Protein AF-A0A8M1RR62-F1 (afdb_monomer_lite)

Structure (mmCIF, N/CA/C/O backbone):
data_AF-A0A8M1RR62-F1
#
_entry.id   AF-A0A8M1RR62-F1
#
loop_
_atom_site.group_PDB
_atom_site.id
_atom_site.type_symbol
_atom_site.label_atom_id
_atom_site.label_alt_id
_atom_site.label_comp_id
_atom_site.label_asym_id
_atom_site.label_entity_id
_atom_site.label_seq_id
_atom_site.pdbx_PDB_ins_code
_atom_site.Cartn_x
_atom_site.Cartn_y
_atom_site.Cartn_z
_atom_site.occupancy
_atom_site.B_iso_or_equiv
_atom_site.auth_seq_id
_atom_site.auth_comp_id
_atom_site.auth_asym_id
_atom_site.auth_atom_id
_atom_site.pdbx_PDB_model_num
ATOM 1 N N . MET A 1 1 ? -22.952 50.624 14.263 1.00 38.88 1 MET A N 1
ATOM 2 C CA . MET A 1 1 ? -21.632 50.307 14.851 1.00 38.88 1 MET A CA 1
ATOM 3 C C . MET A 1 1 ? -20.961 49.325 13.899 1.00 38.88 1 MET A C 1
ATOM 5 O O . MET A 1 1 ? -21.199 48.134 14.034 1.00 38.88 1 MET A O 1
ATOM 9 N N . ASP A 1 2 ? -20.357 49.725 12.777 1.00 32.28 2 ASP A N 1
ATOM 10 C CA . ASP A 1 2 ? -19.535 50.912 12.407 1.00 32.28 2 ASP A CA 1
ATOM 11 C C . ASP A 1 2 ? -18.047 50.719 12.750 1.00 32.28 2 ASP A C 1
ATOM 13 O O . ASP A 1 2 ? -17.760 50.210 13.828 1.00 32.28 2 ASP A O 1
ATOM 17 N N . VAL A 1 3 ? -17.068 51.133 11.930 1.00 34.72 3 VAL A N 1
ATOM 18 C CA . VAL A 1 3 ? -17.071 51.488 10.486 1.00 34.72 3 VAL A CA 1
ATOM 19 C C . VAL A 1 3 ? -15.653 51.263 9.913 1.00 34.72 3 VAL A C 1
ATOM 21 O O . VAL A 1 3 ? -14.674 51.194 10.648 1.00 34.72 3 VAL A O 1
ATOM 24 N N . SER A 1 4 ? -15.581 51.138 8.592 1.00 35.25 4 SER A N 1
ATOM 25 C CA . SER A 1 4 ? -14.431 50.880 7.715 1.00 35.25 4 SER A CA 1
ATOM 26 C C . SER A 1 4 ? -13.238 51.870 7.731 1.00 35.25 4 SER A C 1
ATOM 28 O O . SER A 1 4 ? -13.426 53.067 7.922 1.00 35.25 4 SER A O 1
ATOM 30 N N . ASN A 1 5 ? -12.097 51.367 7.222 1.00 36.59 5 ASN A N 1
ATOM 31 C CA . ASN A 1 5 ? -11.090 52.045 6.366 1.00 36.59 5 ASN A CA 1
ATOM 32 C C . ASN A 1 5 ? -10.081 53.064 6.959 1.00 36.59 5 ASN A C 1
ATOM 34 O O . ASN A 1 5 ? -10.217 53.539 8.078 1.00 36.59 5 ASN A O 1
ATOM 38 N N . ILE A 1 6 ? -9.118 53.430 6.082 1.00 39.84 6 ILE A N 1
ATOM 39 C CA . ILE A 1 6 ? -8.013 54.417 6.194 1.00 39.84 6 ILE A CA 1
ATOM 40 C C . ILE A 1 6 ? -6.740 53.843 6.870 1.00 39.84 6 ILE A C 1
ATOM 42 O O . ILE A 1 6 ? -6.864 53.223 7.916 1.00 39.84 6 ILE A O 1
ATOM 46 N N . SER A 1 7 ? -5.479 54.062 6.446 1.00 33.12 7 SER A N 1
ATOM 47 C CA . SER A 1 7 ? -4.775 54.282 5.149 1.00 33.12 7 SER A CA 1
ATOM 48 C C . SER A 1 7 ? -3.497 55.116 5.395 1.00 33.12 7 SER A C 1
ATOM 50 O O . SER A 1 7 ? -3.594 56.148 6.047 1.00 33.12 7 SER A O 1
ATOM 52 N N . ALA A 1 8 ? -2.379 54.740 4.755 1.00 35.81 8 ALA A N 1
ATOM 53 C CA . ALA A 1 8 ? -1.140 55.516 4.530 1.00 35.81 8 ALA A CA 1
ATOM 54 C C . ALA A 1 8 ? -0.196 55.881 5.718 1.00 35.81 8 ALA A C 1
ATOM 56 O O . ALA A 1 8 ? -0.438 56.805 6.485 1.00 35.81 8 ALA A O 1
ATOM 57 N N . ASP A 1 9 ? 0.955 55.192 5.716 1.00 33.84 9 ASP A N 1
ATOM 58 C CA . ASP A 1 9 ? 2.317 55.734 5.502 1.00 33.84 9 ASP A CA 1
ATOM 59 C C . ASP A 1 9 ? 3.186 56.436 6.584 1.00 33.84 9 ASP A C 1
ATOM 61 O O . ASP A 1 9 ? 2.844 57.443 7.194 1.00 33.84 9 ASP A O 1
ATOM 65 N N . LEU A 1 10 ? 4.440 55.943 6.602 1.00 32.56 10 LEU A N 1
ATOM 66 C CA . LEU A 1 10 ? 5.742 56.606 6.830 1.00 32.56 10 LEU A CA 1
ATOM 67 C C . LEU A 1 10 ? 6.251 56.991 8.247 1.00 32.56 10 LEU A C 1
ATOM 69 O O . LEU A 1 10 ? 6.114 58.111 8.728 1.00 32.56 10 LEU A O 1
ATOM 73 N N . SER A 1 11 ? 7.165 56.124 8.714 1.00 32.81 11 SER A N 1
ATOM 74 C CA . SER A 1 11 ? 8.535 56.443 9.190 1.00 32.81 11 SER A CA 1
ATOM 75 C C . SER A 1 11 ? 8.835 56.791 10.672 1.00 32.81 11 SER A C 1
ATOM 77 O O . SER A 1 11 ? 8.478 57.832 11.206 1.00 32.81 11 SER A O 1
ATOM 79 N N . THR A 1 12 ? 9.677 55.927 11.266 1.00 34.44 12 THR A N 1
ATOM 80 C CA . THR A 1 12 ? 10.782 56.212 12.220 1.00 34.44 12 THR A CA 1
ATOM 81 C C . THR A 1 12 ? 10.534 56.961 13.549 1.00 34.44 12 THR A C 1
ATOM 83 O O . THR A 1 12 ? 10.676 58.179 13.624 1.00 34.44 12 THR A O 1
ATOM 86 N N . SER A 1 13 ? 10.504 56.200 14.660 1.00 32.69 13 SER A N 1
ATOM 87 C CA . SER A 1 13 ? 11.666 56.000 15.580 1.00 32.69 13 SER A CA 1
ATOM 88 C C . SER A 1 13 ? 11.428 56.133 17.107 1.00 32.69 13 SER A C 1
ATOM 90 O O . SER A 1 13 ? 10.594 56.897 17.571 1.00 32.69 13 SER A O 1
ATOM 92 N N . TYR A 1 14 ? 12.265 55.391 17.854 1.00 31.38 14 TYR A N 1
ATOM 93 C CA . TYR A 1 14 ? 12.631 55.477 19.284 1.00 31.38 14 TYR A CA 1
ATOM 94 C C . TYR A 1 14 ? 11.612 55.224 20.426 1.00 31.38 14 TYR A C 1
ATOM 96 O O . TYR A 1 14 ? 10.750 56.034 20.737 1.00 31.38 14 TYR A O 1
ATOM 104 N N . ASN A 1 15 ? 11.916 54.151 21.176 1.00 32.81 15 ASN A N 1
ATOM 105 C CA . ASN A 1 15 ? 11.837 53.959 22.639 1.00 32.81 15 ASN A CA 1
ATOM 106 C C . ASN A 1 15 ? 10.560 54.335 23.426 1.00 32.81 15 ASN A C 1
ATOM 108 O O . ASN A 1 15 ? 10.296 55.505 23.690 1.00 32.81 15 ASN A O 1
ATOM 112 N N . SER A 1 16 ? 9.991 53.354 24.142 1.00 33.94 16 SER A N 1
ATOM 113 C CA . SER A 1 16 ? 10.329 53.153 25.576 1.00 33.94 16 SER A CA 1
ATOM 114 C C . SER A 1 16 ? 9.619 51.945 26.221 1.00 33.94 16 SER A C 1
ATOM 116 O O . SER A 1 16 ? 8.632 51.428 25.709 1.00 33.94 16 SER A O 1
ATOM 118 N N . ASN A 1 17 ? 10.172 51.471 27.344 1.00 33.41 17 ASN A N 1
ATOM 119 C CA . ASN A 1 17 ? 9.777 50.243 28.045 1.00 33.41 17 ASN A CA 1
ATOM 120 C C . ASN A 1 17 ? 8.433 50.357 28.794 1.00 33.41 17 ASN A C 1
ATOM 122 O O . ASN A 1 17 ? 8.246 51.311 29.548 1.00 33.41 17 ASN A O 1
ATOM 126 N N . VAL A 1 18 ? 7.629 49.286 28.785 1.00 36.28 18 VAL A N 1
ATOM 127 C CA . VAL A 1 18 ? 6.848 48.836 29.960 1.00 36.28 18 VAL A CA 1
ATOM 128 C C . VAL A 1 18 ? 6.931 47.307 30.044 1.00 36.28 18 VAL A C 1
ATOM 130 O O . VAL A 1 18 ? 6.912 46.627 29.023 1.00 36.28 18 VAL A O 1
ATOM 133 N N . SER A 1 19 ? 7.068 46.769 31.256 1.00 33.66 19 SER A N 1
ATOM 134 C CA . SER A 1 19 ? 7.316 45.351 31.534 1.00 33.66 19 SER A CA 1
ATOM 135 C C . SER A 1 19 ? 6.056 44.556 31.914 1.00 33.66 19 SER A C 1
ATOM 137 O O . SER A 1 19 ? 5.133 45.073 32.541 1.00 33.66 19 SER A O 1
ATOM 139 N N . GLY A 1 20 ? 6.065 43.259 31.596 1.00 30.17 20 GLY A N 1
ATOM 140 C CA . GLY A 1 20 ? 5.106 42.247 32.051 1.00 30.17 20 GLY A CA 1
ATOM 141 C C . GLY A 1 20 ? 5.698 40.850 31.798 1.00 30.17 20 GLY A C 1
ATOM 142 O O . GLY A 1 20 ? 6.267 40.655 30.726 1.00 30.17 20 GLY A O 1
ATOM 143 N N . PRO A 1 21 ? 5.680 39.909 32.762 1.00 29.48 21 PRO A N 1
ATOM 144 C CA . PRO A 1 21 ? 6.575 38.753 32.709 1.00 29.48 21 PRO A CA 1
ATOM 145 C C . PRO A 1 21 ? 6.009 37.562 31.926 1.00 29.48 21 PRO A C 1
ATOM 147 O O . PRO A 1 21 ? 4.920 37.074 32.223 1.00 29.48 21 PRO A O 1
ATOM 150 N N . GLN A 1 22 ? 6.824 37.014 31.024 1.00 29.03 22 GLN A N 1
ATOM 151 C CA . GLN A 1 22 ? 6.819 35.590 30.691 1.00 29.03 22 GLN A CA 1
ATOM 152 C C . GLN A 1 22 ? 8.252 35.058 30.771 1.00 29.03 22 GLN A C 1
ATOM 154 O O . GLN A 1 22 ? 9.211 35.768 30.473 1.00 29.03 22 GLN A O 1
ATOM 159 N N . GLU A 1 23 ? 8.383 33.827 31.251 1.00 28.09 23 GLU A N 1
ATOM 160 C CA . GLU A 1 23 ? 9.663 33.198 31.560 1.00 28.09 23 GLU A CA 1
ATOM 161 C C . GLU A 1 23 ? 10.363 32.768 30.265 1.00 28.09 23 GLU A C 1
ATOM 163 O O . GLU A 1 23 ? 9.955 31.803 29.620 1.00 28.09 23 GLU A O 1
ATOM 168 N N . HIS A 1 24 ? 11.433 33.474 29.889 1.00 27.83 24 HIS A N 1
ATOM 169 C CA . HIS A 1 24 ? 12.405 32.937 28.942 1.00 27.83 24 HIS A CA 1
ATOM 170 C C . HIS A 1 24 ? 13.145 31.783 29.625 1.00 27.83 24 HIS A C 1
ATOM 172 O O . HIS A 1 24 ? 13.950 31.997 30.529 1.00 27.83 24 HIS A O 1
ATOM 178 N N . THR A 1 25 ? 12.844 30.553 29.215 1.00 28.72 25 THR A N 1
ATOM 179 C CA . THR A 1 25 ? 13.702 29.397 29.484 1.00 28.72 25 THR A CA 1
ATOM 180 C C . THR A 1 25 ? 14.727 29.300 28.365 1.00 28.72 25 THR A C 1
ATOM 182 O O . THR A 1 25 ? 14.387 28.866 27.263 1.00 28.72 25 THR A O 1
ATOM 185 N N . ASP A 1 26 ? 15.956 29.722 28.647 1.00 29.44 26 ASP A N 1
ATOM 186 C CA . ASP A 1 26 ? 17.064 29.693 27.693 1.00 29.44 26 ASP A CA 1
ATOM 187 C C . ASP A 1 26 ? 17.371 28.253 27.255 1.00 29.44 26 ASP A C 1
ATOM 189 O O . ASP A 1 26 ? 17.666 27.390 28.084 1.00 29.44 26 ASP A O 1
ATOM 193 N N . VAL A 1 27 ? 17.299 27.991 25.946 1.00 35.44 27 VAL A N 1
ATOM 194 C CA . VAL A 1 27 ? 17.736 26.730 25.322 1.00 35.44 27 VAL A CA 1
ATOM 195 C C . VAL A 1 27 ? 18.387 27.027 23.964 1.00 35.44 27 VAL A C 1
ATOM 197 O O . VAL A 1 27 ? 17.941 26.548 22.922 1.00 35.44 27 VAL A O 1
ATOM 200 N N . GLU A 1 28 ? 19.478 27.797 23.966 1.00 37.53 28 GLU A N 1
ATOM 201 C CA . GLU A 1 28 ? 20.464 27.778 22.868 1.00 37.53 28 GLU A CA 1
ATOM 202 C C . GLU A 1 28 ? 21.283 26.474 22.926 1.00 37.53 28 GLU A C 1
ATOM 204 O O . GLU A 1 28 ? 22.497 26.470 23.113 1.00 37.53 28 GLU A O 1
ATOM 209 N N . GLY A 1 29 ? 20.592 25.337 22.808 1.00 39.91 29 GLY A N 1
ATOM 210 C CA . GLY A 1 29 ? 21.224 24.024 22.767 1.00 39.91 29 GLY A CA 1
ATOM 211 C C . GLY A 1 29 ? 21.834 23.783 21.393 1.00 39.91 29 GLY A C 1
ATOM 212 O O . GLY A 1 29 ? 21.104 23.623 20.413 1.00 39.91 29 GLY A O 1
ATOM 213 N N . THR A 1 30 ? 23.163 23.733 21.313 1.00 57.66 30 THR A N 1
ATOM 214 C CA . THR A 1 30 ? 23.851 23.244 20.108 1.00 57.66 30 THR A CA 1
ATOM 215 C C . THR A 1 30 ? 23.524 21.770 19.874 1.00 57.66 30 THR A C 1
ATOM 217 O O . THR A 1 30 ? 23.183 21.038 20.806 1.00 57.66 30 THR A O 1
ATOM 220 N N . LEU A 1 31 ? 23.643 21.307 18.625 1.00 54.03 31 LEU A N 1
ATOM 221 C CA . LEU A 1 31 ? 23.318 19.922 18.268 1.00 54.03 31 LEU A CA 1
ATOM 222 C C . LEU A 1 31 ? 24.128 18.914 19.111 1.00 54.03 31 LEU A C 1
ATOM 224 O O . LEU A 1 31 ? 23.582 17.903 19.536 1.00 54.03 31 LEU A O 1
ATOM 228 N N . GLU A 1 32 ? 25.374 19.243 19.471 1.00 54.62 32 GLU A N 1
ATOM 229 C CA . GLU A 1 32 ? 26.212 18.452 20.385 1.00 54.62 32 GLU A CA 1
ATOM 230 C C . GLU A 1 32 ? 25.602 18.251 21.788 1.00 54.62 32 GLU A C 1
ATOM 232 O O . GLU A 1 32 ? 25.773 17.185 22.379 1.00 54.62 32 GLU A O 1
ATOM 237 N N . GLU A 1 33 ? 24.868 19.226 22.340 1.00 56.03 33 GLU A N 1
ATOM 238 C CA . GLU A 1 33 ? 24.247 19.091 23.669 1.00 56.03 33 GLU A CA 1
ATOM 239 C C . GLU A 1 33 ? 23.071 18.108 23.679 1.00 56.03 33 GLU A C 1
ATOM 241 O O . GLU A 1 33 ? 22.804 17.478 24.705 1.00 56.03 33 GLU A O 1
ATOM 246 N N . ILE A 1 34 ? 22.412 17.912 22.532 1.00 54.88 34 ILE A N 1
ATOM 247 C CA . ILE A 1 34 ? 21.342 16.919 22.363 1.00 54.88 34 ILE A CA 1
ATOM 248 C C . ILE A 1 34 ? 21.904 15.485 22.487 1.00 54.88 34 ILE A C 1
ATOM 250 O O . ILE A 1 34 ? 21.191 14.585 22.936 1.00 54.88 34 ILE A O 1
ATOM 254 N N . PHE A 1 35 ? 23.192 15.282 22.177 1.00 50.38 35 PHE A N 1
ATOM 255 C CA . PHE A 1 35 ? 23.861 13.973 22.164 1.00 50.38 35 PHE A CA 1
ATOM 256 C C . PHE A 1 35 ? 24.750 13.666 23.382 1.00 50.38 35 PHE A C 1
ATOM 258 O O . PHE A 1 35 ? 25.291 12.564 23.472 1.00 50.38 35 PHE A O 1
ATOM 265 N N . ARG A 1 36 ? 24.856 14.555 24.383 1.00 50.41 36 ARG A N 1
ATOM 266 C CA . ARG A 1 36 ? 25.642 14.326 25.624 1.00 50.41 36 ARG A CA 1
ATOM 267 C C . ARG A 1 36 ? 25.028 13.309 26.611 1.00 50.41 36 ARG A C 1
ATOM 269 O O . ARG A 1 36 ? 25.072 13.507 27.824 1.00 50.41 36 ARG A O 1
ATOM 276 N N . PHE A 1 37 ? 24.452 12.218 26.108 1.00 43.97 37 PHE A N 1
ATOM 277 C CA . PHE A 1 37 ? 23.933 11.102 26.911 1.00 43.97 37 PHE A CA 1
ATOM 278 C C . PHE A 1 37 ? 24.613 9.749 26.650 1.00 43.97 37 PHE A C 1
ATOM 280 O O . PHE A 1 37 ? 24.343 8.805 27.392 1.00 43.97 37 PHE A O 1
ATOM 287 N N . GLU A 1 38 ? 25.533 9.661 25.684 1.00 38.38 38 GLU A N 1
ATOM 288 C CA . GLU A 1 38 ? 26.447 8.520 25.531 1.00 38.38 38 GLU A CA 1
ATOM 289 C C . GLU A 1 38 ? 27.735 8.711 26.350 1.00 38.38 38 GLU A C 1
ATOM 291 O O . GLU A 1 38 ? 28.814 8.870 25.791 1.00 38.38 38 GLU A O 1
ATOM 296 N N . ASP A 1 39 ? 27.639 8.688 27.685 1.00 33.25 39 ASP A N 1
ATOM 297 C CA . ASP A 1 39 ? 28.778 8.267 28.513 1.00 33.25 39 ASP A CA 1
ATOM 298 C C . ASP A 1 39 ? 28.350 7.862 29.936 1.00 33.25 39 ASP A C 1
ATOM 300 O O . ASP A 1 39 ? 27.643 8.596 30.629 1.00 33.25 39 ASP A O 1
ATOM 304 N N . GLY A 1 40 ? 28.813 6.690 30.384 1.00 31.61 40 GLY A N 1
ATOM 305 C CA . GLY A 1 40 ? 28.662 6.209 31.763 1.00 31.61 40 GLY A CA 1
ATOM 306 C C . GLY A 1 40 ? 27.412 5.377 32.091 1.00 31.61 40 GLY A C 1
ATOM 307 O O . GLY A 1 40 ? 26.448 5.895 32.646 1.00 31.61 40 GLY A O 1
ATOM 308 N N . PHE A 1 41 ? 27.501 4.056 31.889 1.00 32.12 41 PHE A N 1
ATOM 309 C CA . PHE A 1 41 ? 27.137 3.039 32.899 1.00 32.12 41 PHE A CA 1
ATOM 310 C C . PHE A 1 41 ? 27.753 1.678 32.524 1.00 32.12 41 PHE A C 1
ATOM 312 O O . PHE A 1 41 ? 27.167 0.890 31.785 1.00 32.12 41 PHE A O 1
ATOM 319 N N . SER A 1 42 ? 28.953 1.408 33.042 1.00 30.28 42 SER A N 1
ATOM 320 C CA . SER A 1 42 ? 29.715 0.169 32.835 1.00 30.28 42 SER A CA 1
ATOM 321 C C . SER A 1 42 ? 30.102 -0.489 34.164 1.00 30.28 42 SER A C 1
ATOM 323 O O . SER A 1 42 ? 30.404 0.215 35.122 1.00 30.28 42 SER A O 1
ATOM 325 N N . ASP A 1 43 ? 30.175 -1.822 34.152 1.00 31.91 43 ASP A N 1
ATOM 326 C CA . ASP A 1 43 ? 30.804 -2.727 35.130 1.00 31.91 43 ASP A CA 1
ATOM 327 C C . ASP A 1 43 ? 30.345 -2.753 36.609 1.00 31.91 43 ASP A C 1
ATOM 329 O O . ASP A 1 43 ? 30.598 -1.852 37.403 1.00 31.91 43 ASP A O 1
ATOM 333 N N . GLY A 1 44 ? 29.873 -3.945 37.010 1.00 31.23 44 GLY A N 1
ATOM 334 C CA . GLY A 1 44 ? 30.371 -4.636 38.210 1.00 31.23 44 GLY A CA 1
ATOM 335 C C . GLY A 1 44 ? 29.522 -4.611 39.490 1.00 31.23 44 GLY A C 1
ATOM 336 O O . GLY A 1 44 ? 29.514 -3.617 40.207 1.00 31.23 44 GLY A O 1
ATOM 337 N N . PHE A 1 45 ? 28.988 -5.775 39.896 1.00 32.12 45 PHE A N 1
ATOM 338 C CA . PHE A 1 45 ? 29.619 -6.558 40.979 1.00 32.12 45 PHE A CA 1
ATOM 339 C C . PHE A 1 45 ? 29.163 -8.036 41.030 1.00 32.12 45 PHE A C 1
ATOM 341 O O . PHE A 1 45 ? 28.300 -8.462 40.268 1.00 32.12 45 PHE A O 1
ATOM 348 N N . ASP A 1 46 ? 29.835 -8.812 41.883 1.00 31.28 46 ASP A N 1
ATOM 349 C CA . ASP A 1 46 ? 30.070 -10.262 41.798 1.00 31.28 46 ASP A CA 1
ATOM 350 C C . ASP A 1 46 ? 29.321 -11.124 42.859 1.00 31.28 46 ASP A C 1
ATOM 352 O O . ASP A 1 46 ? 28.854 -10.613 43.873 1.00 31.28 46 ASP A O 1
ATOM 356 N N . SER A 1 47 ? 29.327 -12.448 42.640 1.00 30.41 47 SER A N 1
ATOM 357 C CA . SER A 1 47 ? 29.340 -13.548 43.632 1.00 30.41 47 SER A CA 1
ATOM 358 C C . SER A 1 47 ? 28.141 -13.885 44.555 1.00 30.41 47 SER A C 1
ATOM 360 O O . SER A 1 47 ? 27.923 -13.273 45.591 1.00 30.41 47 SER A O 1
ATOM 362 N N . SER A 1 48 ? 27.504 -15.018 44.208 1.00 30.66 48 SER A N 1
ATOM 363 C CA . SER A 1 48 ? 27.487 -16.323 44.930 1.00 30.66 48 SER A CA 1
ATOM 364 C C . SER A 1 48 ? 26.870 -16.538 46.342 1.00 30.66 48 SER A C 1
ATOM 366 O O . SER A 1 48 ? 26.958 -15.711 47.238 1.00 30.66 48 SER A O 1
ATOM 368 N N . GLU A 1 49 ? 26.324 -17.764 46.513 1.00 31.81 49 GLU A N 1
ATOM 369 C CA . GLU A 1 49 ? 25.792 -18.415 47.741 1.00 31.81 49 GLU A CA 1
ATOM 370 C C . GLU A 1 49 ? 24.536 -17.741 48.381 1.00 31.81 49 GLU A C 1
ATOM 372 O O . GLU A 1 49 ? 24.288 -16.558 48.191 1.00 31.81 49 GLU A O 1
ATOM 377 N N . TRP A 1 50 ? 23.606 -18.399 49.095 1.00 37.16 50 TRP A N 1
ATOM 378 C CA . TRP A 1 50 ? 23.558 -19.709 49.779 1.00 37.16 50 TRP A CA 1
ATOM 379 C C . TRP A 1 50 ? 22.270 -20.520 49.465 1.00 37.16 50 TRP A C 1
ATOM 381 O O . TRP A 1 50 ? 21.315 -20.008 48.882 1.00 37.16 50 TRP A O 1
ATOM 391 N N . GLU A 1 51 ? 22.245 -21.800 49.858 1.00 32.38 51 GLU A N 1
ATOM 392 C CA . GLU A 1 51 ? 21.182 -22.788 49.574 1.00 32.38 51 GLU A CA 1
ATOM 393 C C . GLU A 1 51 ? 20.068 -22.915 50.657 1.00 32.38 51 GLU A C 1
ATOM 395 O O . GLU A 1 51 ? 20.196 -22.395 51.763 1.00 32.38 51 GLU A O 1
ATOM 400 N N . VAL A 1 52 ? 19.060 -23.760 50.346 1.00 33.53 52 VAL A N 1
ATOM 401 C CA . VAL A 1 52 ? 18.307 -24.706 51.226 1.00 33.53 52 VAL A CA 1
ATOM 402 C C . VAL A 1 52 ? 16.773 -24.515 51.369 1.00 33.53 52 VAL A C 1
ATOM 404 O O . VAL A 1 52 ? 16.288 -23.567 51.973 1.00 33.53 52 VAL A O 1
ATOM 407 N N . SER A 1 53 ? 16.048 -25.570 50.949 1.00 32.72 53 SER A N 1
ATOM 408 C CA . SER A 1 53 ? 14.711 -26.048 51.386 1.00 32.72 53 SER A CA 1
ATOM 409 C C . SER A 1 53 ? 13.422 -25.294 50.992 1.00 32.72 53 SER A C 1
ATOM 411 O O . SER A 1 53 ? 12.941 -24.424 51.709 1.00 32.72 53 SER A O 1
ATOM 413 N N . ASP A 1 54 ? 12.781 -25.810 49.936 1.00 30.09 54 ASP A N 1
ATOM 414 C CA . ASP A 1 54 ? 11.359 -26.208 49.848 1.00 30.09 54 ASP A CA 1
ATOM 415 C C . ASP A 1 54 ? 10.260 -25.295 50.439 1.00 30.09 54 ASP A C 1
ATOM 417 O O . ASP A 1 54 ? 10.021 -25.294 51.647 1.00 30.09 54 ASP A O 1
ATOM 421 N N . GLY A 1 55 ? 9.463 -24.635 49.577 1.00 29.03 55 GLY A N 1
ATOM 422 C CA . GLY A 1 55 ? 8.242 -23.949 50.041 1.00 29.03 55 GLY A CA 1
ATOM 423 C C . GLY A 1 55 ? 7.532 -22.952 49.111 1.00 29.03 55 GLY A C 1
ATOM 424 O O . GLY A 1 55 ? 7.081 -21.923 49.601 1.00 29.03 55 GLY A O 1
ATOM 425 N N . GLU A 1 56 ? 7.371 -23.258 47.815 1.00 29.36 56 GLU A N 1
ATOM 426 C CA . GLU A 1 56 ? 6.543 -22.485 46.854 1.00 29.36 56 GLU A CA 1
ATOM 427 C C . GLU A 1 56 ? 6.969 -21.017 46.571 1.00 29.36 56 GLU A C 1
ATOM 429 O O . GLU A 1 56 ? 7.818 -20.439 47.236 1.00 29.36 56 GLU A O 1
ATOM 434 N N . ASN A 1 57 ? 6.336 -20.399 45.560 1.00 32.41 57 ASN A N 1
ATOM 435 C CA . ASN A 1 57 ? 6.520 -19.010 45.092 1.00 32.41 57 ASN A CA 1
ATOM 436 C C . ASN A 1 57 ? 7.891 -18.680 44.453 1.00 32.41 57 ASN A C 1
ATOM 438 O O . ASN A 1 57 ? 8.934 -18.651 45.098 1.00 32.41 57 ASN A O 1
ATOM 442 N N . LYS A 1 58 ? 7.880 -18.336 43.156 1.00 33.12 58 LYS A N 1
ATOM 443 C CA . LYS A 1 58 ? 9.041 -17.811 42.416 1.00 33.12 58 LYS A CA 1
ATOM 444 C C . LYS A 1 58 ? 8.674 -16.553 41.619 1.00 33.12 58 LYS A C 1
ATOM 446 O O . LYS A 1 58 ? 7.519 -16.360 41.250 1.00 33.12 58 LYS A O 1
ATOM 451 N N . THR A 1 59 ? 9.704 -15.755 41.323 1.00 34.34 59 THR A N 1
ATOM 452 C CA . THR A 1 59 ? 9.727 -14.620 40.375 1.00 34.34 59 THR A CA 1
ATOM 453 C C . THR A 1 59 ? 8.854 -13.396 40.697 1.00 34.34 59 THR A C 1
ATOM 455 O O . THR A 1 59 ? 8.089 -12.939 39.853 1.00 34.34 59 THR A O 1
ATOM 458 N N . ASP A 1 60 ? 9.099 -12.762 41.848 1.00 38.16 60 ASP A N 1
ATOM 459 C CA . ASP A 1 60 ? 9.202 -11.292 41.879 1.00 38.16 60 ASP A CA 1
ATOM 460 C C . ASP A 1 60 ? 10.656 -10.918 41.522 1.00 38.16 60 ASP A C 1
ATOM 462 O O . ASP A 1 60 ? 11.532 -10.872 42.379 1.00 38.16 60 ASP A O 1
ATOM 466 N N . ALA A 1 61 ? 10.924 -10.734 40.227 1.00 40.66 61 ALA A N 1
ATOM 467 C CA . ALA A 1 61 ? 12.206 -10.240 39.686 1.00 40.66 61 ALA A CA 1
ATOM 468 C C . ALA A 1 61 ? 12.011 -9.249 38.515 1.00 40.66 61 ALA A C 1
ATOM 470 O O . ALA A 1 61 ? 12.933 -8.568 38.087 1.00 40.66 61 ALA A O 1
ATOM 471 N N . ASP A 1 62 ? 10.777 -9.126 38.024 1.00 38.44 62 ASP A N 1
ATOM 472 C CA . ASP A 1 62 ? 10.389 -8.390 36.816 1.00 38.44 62 ASP A CA 1
ATOM 473 C C . ASP A 1 62 ? 10.109 -6.893 37.098 1.00 38.44 62 ASP A C 1
ATOM 475 O O . ASP A 1 62 ? 9.333 -6.243 36.399 1.00 38.44 62 ASP A O 1
ATOM 479 N N . GLY A 1 63 ? 10.638 -6.372 38.212 1.00 37.81 63 GLY A N 1
ATOM 480 C CA . GLY A 1 63 ? 10.242 -5.092 38.809 1.00 37.81 63 GLY A CA 1
ATOM 481 C C . GLY A 1 63 ? 11.184 -3.924 38.521 1.00 37.81 63 GLY A C 1
ATOM 482 O O . GLY A 1 63 ? 10.706 -2.818 38.273 1.00 37.81 63 GLY A O 1
ATOM 483 N N . GLU A 1 64 ? 12.499 -4.158 38.536 1.00 44.09 64 GLU A N 1
ATOM 484 C CA . GLU A 1 64 ? 13.502 -3.089 38.404 1.00 44.09 64 GLU A CA 1
ATOM 485 C C . GLU A 1 64 ? 13.708 -2.663 36.942 1.00 44.09 64 GLU A C 1
ATOM 487 O O . GLU A 1 64 ? 13.698 -1.462 36.668 1.00 44.09 64 GLU A O 1
ATOM 492 N N . MET A 1 65 ? 13.729 -3.617 35.995 1.00 46.16 65 MET A N 1
ATOM 493 C CA . MET A 1 65 ? 13.704 -3.333 34.544 1.00 46.16 65 MET A CA 1
ATOM 494 C C . MET A 1 65 ? 12.567 -2.362 34.179 1.00 46.16 65 MET A C 1
ATOM 496 O O . MET A 1 65 ? 12.767 -1.319 33.565 1.00 46.16 65 MET A O 1
ATOM 500 N N . ARG A 1 66 ? 11.359 -2.592 34.707 1.00 53.62 66 ARG A N 1
ATOM 501 C CA . ARG A 1 66 ? 10.189 -1.742 34.422 1.00 53.62 66 ARG A CA 1
ATOM 502 C C . ARG A 1 66 ? 10.303 -0.297 34.932 1.00 53.62 66 ARG A C 1
ATOM 504 O O . ARG A 1 66 ? 9.412 0.507 34.638 1.00 53.62 66 ARG A O 1
ATOM 511 N N . HIS A 1 67 ? 11.341 0.048 35.700 1.00 55.59 67 HIS A N 1
ATOM 512 C CA . HIS A 1 67 ? 11.673 1.436 36.019 1.00 55.59 67 HIS A CA 1
ATOM 513 C C . HIS A 1 67 ? 12.737 2.011 35.075 1.00 55.59 67 HIS A C 1
ATOM 515 O O . HIS A 1 67 ? 12.554 3.138 34.608 1.00 55.59 67 HIS A O 1
ATOM 521 N N . THR A 1 68 ? 13.784 1.245 34.739 1.00 63.19 68 THR A N 1
ATOM 522 C CA . THR A 1 68 ? 14.812 1.660 33.768 1.00 63.19 68 THR A CA 1
ATOM 523 C C . THR A 1 68 ? 14.210 1.919 32.394 1.00 63.19 68 THR A C 1
ATOM 525 O O . THR A 1 68 ? 14.438 2.986 31.832 1.00 63.19 68 THR A O 1
ATOM 528 N N . ASP A 1 69 ? 13.348 1.027 31.910 1.00 61.75 69 ASP A N 1
ATOM 529 C CA . ASP A 1 69 ? 12.782 1.075 30.552 1.00 61.75 69 ASP A CA 1
ATOM 530 C C . ASP A 1 69 ? 11.842 2.286 30.381 1.00 61.75 69 ASP A C 1
ATOM 532 O O . ASP A 1 69 ? 11.746 2.914 29.325 1.00 61.75 69 ASP A O 1
ATOM 536 N N . LYS A 1 70 ? 11.193 2.706 31.474 1.00 62.22 70 LYS A N 1
ATOM 537 C CA . LYS A 1 70 ? 10.375 3.928 31.508 1.00 62.22 70 LYS A CA 1
ATOM 538 C C . LYS A 1 70 ? 11.207 5.203 31.561 1.00 62.22 70 LYS A C 1
ATOM 540 O O . LYS A 1 70 ? 10.819 6.205 30.971 1.00 62.22 70 LYS A O 1
ATOM 545 N N . ILE A 1 71 ? 12.348 5.182 32.250 1.00 69.19 71 ILE A N 1
ATOM 546 C CA . ILE A 1 71 ? 13.292 6.306 32.236 1.00 69.19 71 ILE A CA 1
ATOM 547 C C . ILE A 1 71 ? 13.960 6.403 30.856 1.00 69.19 71 ILE A C 1
ATOM 549 O O . ILE A 1 71 ? 14.138 7.510 30.354 1.00 69.19 71 ILE A O 1
ATOM 553 N N . HIS A 1 72 ? 14.265 5.268 30.222 1.00 68.56 72 HIS A N 1
ATOM 554 C CA . HIS A 1 72 ? 14.770 5.181 28.853 1.00 68.56 72 HIS A CA 1
ATOM 555 C C . HIS A 1 72 ? 13.777 5.786 27.855 1.00 68.56 72 HIS A C 1
ATOM 557 O O . HIS A 1 72 ? 14.097 6.778 27.204 1.00 68.56 72 HIS A O 1
ATOM 563 N N . THR A 1 73 ? 12.539 5.285 27.813 1.00 69.44 73 THR A N 1
ATOM 564 C CA . THR A 1 73 ? 11.522 5.808 26.884 1.00 69.44 73 THR A CA 1
ATOM 565 C C . THR A 1 73 ? 11.171 7.271 27.132 1.00 69.44 73 THR A C 1
ATOM 567 O O . THR A 1 73 ? 11.069 8.021 26.167 1.00 69.44 73 THR A O 1
ATOM 570 N N . MET A 1 74 ? 11.075 7.734 28.386 1.00 69.56 74 MET A N 1
ATOM 571 C CA . MET A 1 74 ? 10.840 9.160 28.662 1.00 69.56 74 MET A CA 1
ATOM 572 C C . MET A 1 74 ? 12.024 10.061 28.275 1.00 69.56 74 MET A C 1
ATOM 574 O O . MET A 1 74 ? 11.801 11.195 27.848 1.00 69.56 74 MET A O 1
ATOM 578 N N . LYS A 1 75 ? 13.275 9.588 28.396 1.00 74.69 75 LYS A N 1
ATOM 579 C CA . LYS A 1 75 ? 14.447 10.305 27.866 1.00 74.69 75 LYS A CA 1
ATOM 580 C C . LYS A 1 75 ? 14.383 10.374 26.342 1.00 74.69 75 LYS A C 1
ATOM 582 O O . LYS A 1 75 ? 14.451 11.465 25.791 1.00 74.69 75 LYS A O 1
ATOM 587 N N . LEU A 1 76 ? 14.191 9.234 25.679 1.00 76.19 76 LEU A N 1
ATOM 588 C CA . LEU A 1 76 ? 14.209 9.131 24.221 1.00 76.19 76 LEU A CA 1
ATOM 589 C C . LEU A 1 76 ? 13.048 9.912 23.574 1.00 76.19 76 LEU A C 1
ATOM 591 O O . LEU A 1 76 ? 13.273 10.635 22.609 1.00 76.19 76 LEU A O 1
ATOM 595 N N . GLN A 1 77 ? 11.846 9.895 24.168 1.00 73.62 77 GLN A N 1
ATOM 596 C CA . GLN A 1 77 ? 10.734 10.786 23.798 1.00 73.62 77 GLN A CA 1
ATOM 597 C C . GLN A 1 77 ? 11.126 12.268 23.869 1.00 73.62 77 GLN A C 1
ATOM 599 O O . GLN A 1 77 ? 10.798 13.038 22.966 1.00 73.62 77 GLN A O 1
ATOM 604 N N . LYS A 1 78 ? 11.825 12.679 24.938 1.00 76.69 78 LYS A N 1
ATOM 605 C CA . LYS A 1 78 ? 12.288 14.061 25.100 1.00 76.69 78 LYS A CA 1
ATOM 606 C C . LYS A 1 78 ? 13.325 14.416 24.030 1.00 76.69 78 LYS A C 1
ATOM 608 O O . LYS A 1 78 ? 13.189 15.462 23.405 1.00 76.69 78 LYS A O 1
ATOM 613 N N . THR A 1 79 ? 14.293 13.536 23.768 1.00 77.50 79 THR A N 1
ATOM 614 C CA . THR A 1 79 ? 15.298 13.715 22.709 1.00 77.50 79 THR A CA 1
ATOM 615 C C . THR A 1 79 ? 14.643 13.843 21.331 1.00 77.50 79 THR A C 1
ATOM 617 O O . THR A 1 79 ? 14.928 14.805 20.625 1.00 77.50 79 THR A O 1
ATOM 620 N N . LEU A 1 80 ? 13.692 12.969 20.970 1.00 81.50 80 LEU A N 1
ATOM 621 C CA . LEU A 1 80 ? 12.953 13.081 19.703 1.00 81.50 80 LEU A CA 1
ATOM 622 C C . LEU A 1 80 ? 12.152 14.386 19.594 1.00 81.50 80 LEU A C 1
ATOM 624 O O . LEU A 1 80 ? 12.163 15.019 18.543 1.00 81.50 80 LEU A O 1
ATOM 628 N N . ALA A 1 81 ? 11.487 14.820 20.669 1.00 80.31 81 ALA A N 1
ATOM 629 C CA . ALA A 1 81 ? 10.766 16.094 20.680 1.00 80.31 81 ALA A CA 1
ATOM 630 C C . ALA A 1 81 ? 11.713 17.302 20.534 1.00 80.31 81 ALA A C 1
ATOM 632 O O . ALA A 1 81 ? 11.359 18.286 19.886 1.00 80.31 81 ALA A O 1
ATOM 633 N N . GLN A 1 82 ? 12.927 17.218 21.091 1.00 81.75 82 GLN A N 1
ATOM 634 C CA . GLN A 1 82 ? 13.973 18.225 20.904 1.00 81.75 82 GLN A CA 1
ATOM 635 C C . GLN A 1 82 ? 14.500 18.231 19.457 1.00 81.75 82 GLN A C 1
ATOM 637 O O . GLN A 1 82 ? 14.630 19.316 18.892 1.00 81.75 82 GLN A O 1
ATOM 642 N N . LEU A 1 83 ? 14.709 17.067 18.821 1.00 84.06 83 LEU A N 1
ATOM 643 C CA . LEU A 1 83 ? 15.040 16.992 17.388 1.00 84.06 83 LEU A CA 1
ATOM 644 C C . LEU A 1 83 ? 13.930 17.581 16.505 1.00 84.06 83 LEU A C 1
ATOM 646 O O . LEU A 1 83 ? 14.235 18.362 15.609 1.00 84.06 83 LEU A O 1
ATOM 650 N N . ASP A 1 84 ? 12.658 17.260 16.756 1.00 82.62 84 ASP A N 1
ATOM 651 C CA . ASP A 1 84 ? 11.539 17.781 15.956 1.00 82.62 84 ASP A CA 1
ATOM 652 C C . ASP A 1 84 ? 11.404 19.305 16.083 1.00 82.62 84 ASP A C 1
ATOM 654 O O . ASP A 1 84 ? 11.184 19.992 15.083 1.00 82.62 84 ASP A O 1
ATOM 658 N N . MET A 1 85 ? 11.583 19.860 17.288 1.00 83.94 85 MET A N 1
ATOM 659 C CA . MET A 1 85 ? 11.631 21.314 17.482 1.00 83.94 85 MET A CA 1
ATOM 660 C C . MET A 1 85 ? 12.822 21.947 16.754 1.00 83.94 85 MET A C 1
ATOM 662 O O . MET A 1 85 ? 12.653 22.961 16.077 1.00 83.94 85 MET A O 1
ATOM 666 N N . PHE A 1 86 ? 14.007 21.342 16.845 1.00 86.44 86 PHE A N 1
ATOM 667 C CA . PHE A 1 86 ? 15.216 21.849 16.196 1.00 86.44 86 PHE A CA 1
ATOM 668 C C . PHE A 1 86 ? 15.120 21.756 14.659 1.00 86.44 86 PHE A C 1
ATOM 670 O O . PHE A 1 86 ? 15.524 22.687 13.966 1.00 86.44 86 PHE A O 1
ATOM 677 N N . TYR A 1 87 ? 14.490 20.708 14.113 1.00 88.44 87 TYR A N 1
ATOM 678 C CA . TYR A 1 87 ? 14.175 20.585 12.685 1.00 88.44 87 TYR A CA 1
ATOM 679 C C . TYR A 1 87 ? 13.247 21.705 12.203 1.00 88.44 87 TYR A C 1
ATOM 681 O O . TYR A 1 87 ? 13.547 22.374 11.214 1.00 88.44 87 TYR A O 1
ATOM 689 N N . GLN A 1 88 ? 12.142 21.955 12.917 1.00 87.69 88 GLN A N 1
ATOM 690 C CA . GLN A 1 88 ? 11.226 23.057 12.591 1.00 87.69 88 GLN A CA 1
ATOM 691 C C . GLN A 1 88 ? 11.941 24.416 12.664 1.00 87.69 88 GLN A C 1
ATOM 693 O O . GLN A 1 88 ? 11.746 25.254 11.783 1.00 87.69 88 GLN A O 1
ATOM 698 N N . GLN A 1 89 ? 12.815 24.613 13.658 1.00 89.31 89 GLN A N 1
ATOM 699 C CA . GLN A 1 89 ? 13.599 25.838 13.801 1.00 89.31 89 GLN A CA 1
ATOM 700 C C . GLN A 1 89 ? 14.595 26.024 12.648 1.00 89.31 89 GLN A C 1
ATOM 702 O O . GLN A 1 89 ? 14.559 27.055 11.983 1.00 89.31 89 GLN A O 1
ATOM 707 N N . LYS A 1 90 ? 15.441 25.034 12.332 1.00 89.94 90 LYS A N 1
ATOM 708 C CA . LYS A 1 90 ? 16.410 25.155 11.226 1.00 89.94 90 LYS A CA 1
ATOM 709 C C . LYS A 1 90 ? 15.729 25.286 9.864 1.00 89.94 90 LYS A C 1
ATOM 711 O O . LYS A 1 90 ? 16.185 26.055 9.022 1.00 89.94 90 LYS A O 1
ATOM 716 N N . LYS A 1 91 ? 14.574 24.645 9.672 1.00 90.44 91 LYS A N 1
ATOM 717 C CA . LYS A 1 91 ? 13.726 24.843 8.489 1.00 90.44 91 LYS A CA 1
ATOM 718 C C . LYS A 1 91 ? 13.196 26.277 8.372 1.00 90.44 91 LYS A C 1
ATOM 720 O O . LYS A 1 91 ? 13.144 26.803 7.261 1.00 90.44 91 LYS A O 1
ATOM 725 N N . LEU A 1 92 ? 12.836 26.918 9.487 1.00 91.81 92 LEU A N 1
ATOM 726 C CA . LEU A 1 92 ? 12.455 28.334 9.517 1.00 91.81 92 LEU A CA 1
ATOM 727 C C . LEU A 1 92 ? 13.658 29.244 9.217 1.00 91.81 92 LEU A C 1
ATOM 729 O O . LEU A 1 92 ? 13.547 30.122 8.365 1.00 91.81 92 LEU A O 1
ATOM 733 N N . ASN A 1 93 ? 14.819 28.981 9.826 1.00 91.44 93 ASN A N 1
ATOM 734 C CA . ASN A 1 93 ? 16.063 29.712 9.565 1.00 91.44 93 ASN A CA 1
ATOM 735 C C . ASN A 1 93 ? 16.469 29.673 8.075 1.00 91.44 93 ASN A C 1
ATOM 737 O O . ASN A 1 93 ? 16.778 30.712 7.496 1.00 91.44 93 ASN A O 1
ATOM 741 N N . VAL A 1 94 ? 16.416 28.502 7.423 1.00 92.31 94 VAL A N 1
ATOM 742 C CA . VAL A 1 94 ? 16.714 28.363 5.980 1.00 92.31 94 VAL A CA 1
ATOM 743 C C . VAL A 1 94 ? 15.721 29.142 5.108 1.00 92.31 94 VAL A C 1
ATOM 745 O O . VAL A 1 94 ? 16.102 29.645 4.050 1.00 92.31 94 VAL A O 1
ATOM 748 N N . LEU A 1 95 ? 14.454 29.264 5.522 1.00 91.56 95 LEU A N 1
ATOM 749 C CA . LEU A 1 95 ? 13.468 30.091 4.816 1.00 91.56 95 LEU A CA 1
ATOM 750 C C . LEU A 1 95 ? 13.756 31.588 4.986 1.00 91.56 95 LEU A C 1
ATOM 752 O O . LEU A 1 95 ? 13.733 32.303 3.986 1.00 91.56 95 LEU A O 1
ATOM 756 N N . GLN A 1 96 ? 14.083 32.033 6.204 1.00 91.19 96 GLN A N 1
ATOM 757 C CA . GLN A 1 96 ? 14.438 33.424 6.499 1.00 91.19 96 GLN A CA 1
ATOM 758 C C . GLN A 1 96 ? 15.698 33.858 5.733 1.00 91.19 96 GLN A C 1
ATOM 760 O O . GLN A 1 96 ? 15.649 34.841 4.997 1.00 91.19 96 GLN A O 1
ATOM 765 N N . ALA A 1 97 ? 16.782 33.076 5.788 1.00 90.69 97 ALA A N 1
ATOM 766 C CA . ALA A 1 97 ? 18.007 33.362 5.035 1.00 90.69 97 ALA A CA 1
ATOM 767 C C . ALA A 1 97 ? 17.753 33.427 3.511 1.00 90.69 97 ALA A C 1
ATOM 769 O O . ALA A 1 97 ? 18.324 34.260 2.811 1.00 90.69 97 ALA A O 1
ATOM 770 N N . LYS A 1 98 ? 16.828 32.611 2.979 1.00 91.31 98 LYS A N 1
ATOM 771 C CA . LYS A 1 98 ? 16.383 32.660 1.567 1.00 91.31 98 LYS A CA 1
ATOM 772 C C . LYS A 1 98 ? 15.416 33.800 1.234 1.00 91.31 98 LYS A C 1
ATOM 774 O O . LYS A 1 98 ? 15.059 33.954 0.061 1.00 91.31 98 LYS A O 1
ATOM 779 N N . GLU A 1 99 ? 14.949 34.561 2.213 1.00 90.81 99 GLU A N 1
ATOM 780 C CA . GLU A 1 99 ? 14.172 35.787 2.022 1.00 90.81 99 GLU A CA 1
ATOM 781 C C . GLU A 1 99 ? 15.082 37.018 2.142 1.00 90.81 99 GLU A C 1
ATOM 783 O O . GLU A 1 99 ? 15.065 37.873 1.257 1.00 90.81 99 GLU A O 1
ATOM 788 N N . GLU A 1 100 ? 15.988 37.026 3.121 1.00 90.12 100 GLU A N 1
ATOM 789 C CA . GLU A 1 100 ? 17.060 38.019 3.272 1.00 90.12 100 GLU A CA 1
ATOM 790 C C . GLU A 1 100 ? 17.985 38.049 2.042 1.00 90.12 100 GLU A C 1
ATOM 792 O O . GLU A 1 100 ? 18.185 39.111 1.452 1.00 90.12 100 GLU A O 1
ATOM 797 N N . LEU A 1 101 ? 18.432 36.887 1.544 1.00 90.56 101 LEU A N 1
ATOM 798 C CA . LEU A 1 101 ? 19.230 36.792 0.312 1.00 90.56 101 LEU A CA 1
ATOM 799 C C . LEU A 1 101 ? 18.489 37.355 -0.921 1.00 90.56 101 LEU A C 1
ATOM 801 O O . LEU A 1 101 ? 19.125 37.888 -1.830 1.00 90.56 101 LEU A O 1
ATOM 805 N N . LYS A 1 102 ? 17.150 37.275 -0.978 1.00 89.94 102 LYS A N 1
ATOM 806 C CA . LYS A 1 102 ? 16.363 37.872 -2.079 1.00 89.94 102 LYS A CA 1
ATOM 807 C C . LYS A 1 102 ? 16.253 39.386 -1.947 1.00 89.94 102 LYS A C 1
ATOM 809 O O . LYS A 1 102 ? 16.318 40.072 -2.965 1.00 89.94 102 LYS A O 1
ATOM 814 N N . ALA A 1 103 ? 16.083 39.897 -0.727 1.00 89.56 103 ALA A N 1
ATOM 815 C CA . ALA A 1 103 ? 16.088 41.333 -0.463 1.00 89.56 103 ALA A CA 1
ATOM 816 C C . ALA A 1 103 ? 17.446 41.951 -0.840 1.00 89.56 103 ALA A C 1
ATOM 818 O O . ALA A 1 103 ? 17.481 42.958 -1.543 1.00 89.56 103 ALA A O 1
ATOM 819 N N . PHE A 1 104 ? 18.541 41.275 -0.481 1.00 90.06 104 PHE A N 1
ATOM 820 C CA . PHE A 1 104 ? 19.907 41.603 -0.893 1.00 90.06 104 PHE A CA 1
ATOM 821 C C . PHE A 1 104 ? 20.062 41.690 -2.426 1.00 90.06 104 PHE A C 1
ATOM 823 O O . PHE A 1 104 ? 20.421 42.745 -2.946 1.00 90.06 104 PHE A O 1
ATOM 830 N N . HIS A 1 105 ? 19.699 40.640 -3.178 1.00 88.38 105 HIS A N 1
ATOM 831 C CA . HIS A 1 105 ? 19.781 40.661 -4.652 1.00 88.38 105 HIS A CA 1
ATOM 832 C C . HIS A 1 105 ? 18.964 41.806 -5.283 1.00 88.38 105 HIS A C 1
ATOM 834 O O . HIS A 1 105 ? 19.360 42.366 -6.311 1.00 88.38 105 HIS A O 1
ATOM 840 N N . LEU A 1 106 ? 17.824 42.165 -4.679 1.00 90.12 106 LEU A N 1
ATOM 841 C CA . LEU A 1 106 ? 17.006 43.295 -5.121 1.00 90.12 106 LEU A CA 1
ATOM 842 C C . LEU A 1 106 ? 17.721 44.638 -4.884 1.00 90.12 106 LEU A C 1
ATOM 844 O O . LEU A 1 106 ? 17.701 45.497 -5.764 1.00 90.12 106 LEU A O 1
ATOM 848 N N . HIS A 1 107 ? 18.371 44.807 -3.729 1.00 90.81 107 HIS A N 1
ATOM 849 C CA . HIS A 1 107 ? 19.068 46.045 -3.378 1.00 90.81 107 HIS A CA 1
ATOM 850 C C . HIS A 1 107 ? 20.363 46.242 -4.179 1.00 90.81 107 HIS A C 1
ATOM 852 O O . HIS A 1 107 ? 20.603 47.338 -4.683 1.00 90.81 107 HIS A O 1
ATOM 858 N N . VAL A 1 108 ? 21.139 45.176 -4.418 1.00 91.62 108 VAL A N 1
ATOM 859 C CA . VAL A 1 108 ? 22.287 45.220 -5.345 1.00 91.62 108 VAL A CA 1
ATOM 860 C C . VAL A 1 108 ? 21.840 45.676 -6.734 1.00 91.62 108 VAL A C 1
ATOM 862 O O . VAL A 1 108 ? 22.440 46.589 -7.293 1.00 91.62 108 VAL A O 1
ATOM 865 N N . SER A 1 109 ? 20.735 45.128 -7.254 1.00 90.75 109 SER A N 1
ATOM 866 C CA . SER A 1 109 ? 20.179 45.536 -8.557 1.00 90.75 109 SER A CA 1
ATOM 867 C C . SER A 1 109 ? 19.806 47.030 -8.600 1.00 90.75 109 SER A C 1
ATOM 869 O O . SER A 1 109 ? 20.013 47.696 -9.614 1.00 90.75 109 SER A O 1
ATOM 871 N N . GLU A 1 110 ? 19.280 47.579 -7.500 1.00 91.69 110 GLU A N 1
ATOM 872 C CA . GLU A 1 110 ? 18.964 49.009 -7.370 1.00 91.69 110 GLU A CA 1
ATOM 873 C C . GLU A 1 110 ? 20.232 49.884 -7.326 1.00 91.69 110 GLU A C 1
ATOM 875 O O . GLU A 1 110 ? 20.278 50.946 -7.954 1.00 91.69 110 GLU A O 1
ATOM 880 N N . LEU A 1 111 ? 21.281 49.440 -6.626 1.00 92.44 111 LEU A N 1
ATOM 881 C CA . LEU A 1 111 ? 22.572 50.132 -6.575 1.00 92.44 111 LEU A CA 1
ATOM 882 C C . LEU A 1 111 ? 23.323 50.070 -7.917 1.00 92.44 111 LEU A C 1
ATOM 884 O O . LEU A 1 111 ? 23.980 51.045 -8.290 1.00 92.44 111 LEU A O 1
ATOM 888 N N . GLU A 1 112 ? 23.190 48.982 -8.680 1.00 91.12 112 GLU A N 1
ATOM 889 C CA . GLU A 1 112 ? 23.699 48.894 -10.054 1.00 91.12 112 GLU A CA 1
ATOM 890 C C . GLU A 1 112 ? 22.981 49.869 -11.003 1.00 91.12 112 GLU A C 1
ATOM 892 O O . GLU A 1 112 ? 23.654 50.592 -11.742 1.00 91.12 112 GLU A O 1
ATOM 897 N N . GLU A 1 113 ? 21.645 49.989 -10.941 1.00 92.56 113 GLU A N 1
ATOM 898 C CA . GLU A 1 113 ? 20.926 51.008 -11.730 1.00 92.56 113 GLU A CA 1
ATOM 899 C C . GLU A 1 113 ? 21.381 52.428 -11.341 1.00 92.56 113 GLU A C 1
ATOM 901 O O . GLU A 1 113 ? 21.563 53.294 -12.201 1.00 92.56 113 GLU A O 1
ATOM 906 N N . GLN A 1 114 ? 21.618 52.682 -10.047 1.00 91.19 114 GLN A N 1
ATOM 907 C CA . GLN A 1 114 ? 22.143 53.969 -9.582 1.00 91.19 114 GLN A CA 1
ATOM 908 C C . GLN A 1 114 ? 23.570 54.242 -10.080 1.00 91.19 114 GLN A C 1
ATOM 910 O O . GLN A 1 114 ? 23.846 55.372 -10.493 1.00 91.19 114 GLN A O 1
ATOM 915 N N . ARG A 1 115 ? 24.461 53.240 -10.091 1.00 93.06 115 ARG A N 1
ATOM 916 C CA . ARG A 1 115 ? 25.816 53.337 -10.667 1.00 93.06 115 ARG A CA 1
ATOM 917 C C . ARG A 1 115 ? 25.741 53.759 -12.132 1.00 93.06 115 ARG A C 1
ATOM 919 O O . ARG A 1 115 ? 26.277 54.811 -12.482 1.00 93.06 115 ARG A O 1
ATOM 926 N N . ASP A 1 116 ? 25.039 52.988 -12.958 1.00 91.19 116 ASP A N 1
ATOM 927 C CA . ASP A 1 116 ? 24.998 53.184 -14.414 1.00 91.19 116 ASP A CA 1
ATOM 928 C C . ASP A 1 116 ? 24.410 54.559 -14.778 1.00 91.19 116 ASP A C 1
ATOM 930 O O . ASP A 1 116 ? 24.932 55.277 -15.632 1.00 91.19 116 ASP A O 1
ATOM 934 N N . LYS A 1 117 ? 23.381 54.990 -14.041 1.00 92.25 117 LYS A N 1
ATOM 935 C CA . LYS A 1 117 ? 22.740 56.310 -14.159 1.00 92.25 117 LYS A CA 1
ATOM 936 C C . LYS A 1 117 ? 23.660 57.469 -13.749 1.00 92.25 117 LYS A C 1
ATOM 938 O O . LYS A 1 117 ? 23.569 58.556 -14.321 1.00 92.25 117 LYS A O 1
ATOM 943 N N . ILE A 1 118 ? 24.555 57.268 -12.776 1.00 91.12 118 ILE A N 1
ATOM 944 C CA . ILE A 1 118 ? 25.581 58.259 -12.405 1.00 91.12 118 ILE A CA 1
ATOM 945 C C . ILE A 1 118 ? 26.701 58.298 -13.454 1.00 91.12 118 ILE A C 1
ATOM 947 O O . ILE A 1 118 ? 27.197 59.384 -13.762 1.00 91.12 118 ILE A O 1
ATOM 951 N N . GLU A 1 119 ? 27.086 57.161 -14.038 1.00 90.56 119 GLU A N 1
ATOM 952 C CA . GLU A 1 119 ? 28.079 57.113 -15.120 1.00 90.56 119 GLU A CA 1
ATOM 953 C C . GLU A 1 119 ? 27.564 57.767 -16.412 1.00 90.56 119 GLU A C 1
ATOM 955 O O . GLU A 1 119 ? 28.272 58.592 -16.997 1.00 90.56 119 GLU A O 1
ATOM 960 N N . GLU A 1 120 ? 26.304 57.524 -16.790 1.00 90.75 120 GLU A N 1
ATOM 961 C CA . GLU A 1 120 ? 25.627 58.233 -17.886 1.00 90.75 120 GLU A CA 1
ATOM 962 C C . GLU A 1 120 ? 25.627 59.755 -17.645 1.00 90.75 120 GLU A C 1
ATOM 964 O O . GLU A 1 120 ? 25.992 60.544 -18.523 1.00 90.75 120 GLU A O 1
ATOM 969 N N . GLN A 1 121 ? 25.279 60.197 -16.431 1.00 88.19 121 GLN A N 1
ATOM 970 C CA . GLN A 1 121 ? 25.317 61.618 -16.063 1.00 88.19 121 GLN A CA 1
ATOM 971 C C . GLN A 1 121 ? 26.740 62.195 -16.078 1.00 88.19 121 GLN A C 1
ATOM 973 O O . GLN A 1 121 ? 26.924 63.339 -16.502 1.00 88.19 121 GLN A O 1
ATOM 978 N N . MET A 1 122 ? 27.760 61.430 -15.671 1.00 87.69 122 MET A N 1
ATOM 979 C CA . MET A 1 122 ? 29.155 61.872 -15.762 1.00 87.6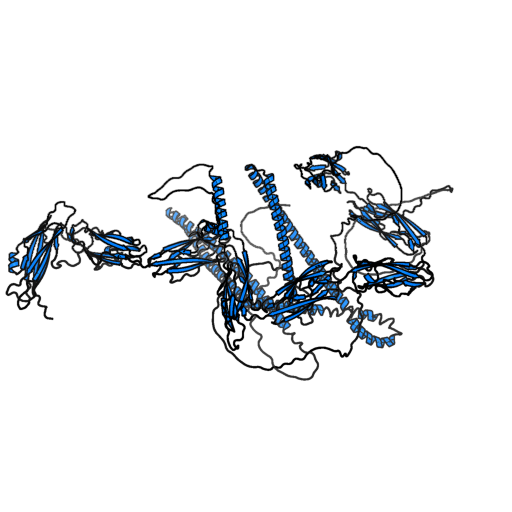9 122 MET A CA 1
ATOM 980 C C . MET A 1 122 ? 29.609 62.051 -17.207 1.00 87.69 122 MET A C 1
ATOM 982 O O . MET A 1 122 ? 30.294 63.033 -17.489 1.00 87.69 122 MET A O 1
ATOM 986 N N . GLU A 1 123 ? 29.253 61.139 -18.114 1.00 87.56 123 GLU A N 1
ATOM 987 C CA . GLU A 1 123 ? 29.631 61.250 -19.525 1.00 87.56 123 GLU A CA 1
ATOM 988 C C . GLU A 1 123 ? 28.917 62.431 -20.202 1.00 87.56 123 GLU A C 1
ATOM 990 O O . GLU A 1 123 ? 29.551 63.203 -20.924 1.00 87.56 123 GLU A O 1
ATOM 995 N N . ASN A 1 124 ? 27.641 62.657 -19.877 1.00 87.38 124 ASN A N 1
ATOM 996 C CA . ASN A 1 124 ? 26.886 63.826 -20.331 1.00 87.38 124 ASN A CA 1
ATOM 997 C C . ASN A 1 124 ? 27.494 65.156 -19.829 1.00 87.38 124 ASN A C 1
ATOM 999 O O . ASN A 1 124 ? 27.744 66.061 -20.626 1.00 87.38 124 ASN A O 1
ATOM 1003 N N . GLU A 1 125 ? 27.814 65.284 -18.535 1.00 86.31 125 GLU A N 1
ATOM 1004 C CA . GLU A 1 125 ? 28.435 66.507 -17.985 1.00 86.31 125 GLU A CA 1
ATOM 1005 C C . GLU A 1 125 ? 29.891 66.704 -18.455 1.00 86.31 125 GLU A C 1
ATOM 1007 O O . GLU A 1 125 ? 30.364 67.836 -18.604 1.00 86.31 125 GLU A O 1
ATOM 1012 N N . LYS A 1 126 ? 30.599 65.608 -18.760 1.00 83.62 126 LYS A N 1
ATOM 1013 C CA . LYS A 1 126 ? 31.924 65.596 -19.403 1.00 83.62 126 LYS A CA 1
ATOM 1014 C C . LYS A 1 126 ? 31.867 66.110 -20.843 1.00 83.62 126 LYS A C 1
ATOM 1016 O O . LYS A 1 126 ? 32.762 66.854 -21.238 1.00 83.62 126 LYS A O 1
ATOM 1021 N N . GLN A 1 127 ? 30.818 65.779 -21.597 1.00 83.25 127 GLN A N 1
ATOM 1022 C CA . GLN A 1 127 ? 30.561 66.347 -22.927 1.00 83.25 127 GLN A CA 1
ATOM 1023 C C . GLN A 1 127 ? 30.099 67.813 -22.856 1.00 83.25 127 GLN A C 1
ATOM 1025 O O . GLN A 1 127 ? 30.478 68.611 -23.712 1.00 83.25 127 GLN A O 1
ATOM 1030 N N . ALA A 1 128 ? 29.355 68.199 -21.813 1.00 83.50 128 ALA A N 1
ATOM 1031 C CA . ALA A 1 128 ? 28.950 69.587 -21.566 1.00 83.50 128 ALA A CA 1
ATOM 1032 C C . ALA A 1 128 ? 30.088 70.495 -21.045 1.00 83.50 128 ALA A C 1
ATOM 1034 O O . ALA A 1 128 ? 29.989 71.719 -21.127 1.00 83.50 128 ALA A O 1
ATOM 1035 N N . GLY A 1 129 ? 31.172 69.917 -20.512 1.00 79.94 129 GLY A N 1
ATOM 1036 C CA . GLY A 1 129 ? 32.336 70.647 -19.993 1.00 79.94 129 GLY A CA 1
ATOM 1037 C C . GLY A 1 129 ? 32.169 71.221 -18.577 1.00 79.94 129 GLY A C 1
ATOM 1038 O O . GLY A 1 129 ? 33.008 72.008 -18.129 1.00 79.94 129 GLY A O 1
ATOM 1039 N N . ASN A 1 130 ? 31.117 70.838 -17.846 1.00 78.94 130 ASN A N 1
ATOM 1040 C CA . ASN A 1 130 ? 30.813 71.389 -16.525 1.00 78.94 130 ASN A CA 1
ATOM 1041 C C . ASN A 1 130 ? 31.615 70.682 -15.418 1.00 78.94 130 ASN A C 1
ATOM 1043 O O . ASN A 1 130 ? 31.304 69.566 -15.009 1.00 78.94 130 ASN A O 1
ATOM 1047 N N . SER A 1 131 ? 32.622 71.350 -14.851 1.00 79.00 131 SER A N 1
ATOM 1048 C CA . SER A 1 131 ? 33.473 70.743 -13.813 1.00 79.00 131 SER A CA 1
ATOM 1049 C C . SER A 1 131 ? 32.758 70.494 -12.474 1.00 79.00 131 SER A C 1
ATOM 1051 O O . SER A 1 131 ? 32.992 69.470 -11.832 1.00 79.00 131 SER A O 1
ATOM 1053 N N . VAL A 1 132 ? 31.885 71.407 -12.032 1.00 82.00 132 VAL A N 1
ATOM 1054 C CA . VAL A 1 132 ? 31.265 71.354 -10.690 1.00 82.00 132 VAL A CA 1
ATOM 1055 C C . VAL A 1 132 ? 30.249 70.207 -10.525 1.00 82.00 132 VAL A C 1
ATOM 1057 O O . VAL A 1 132 ? 30.334 69.522 -9.502 1.00 82.00 132 VAL A O 1
ATOM 1060 N N . PRO A 1 133 ? 29.330 69.930 -11.476 1.00 85.56 133 PRO A N 1
ATOM 1061 C CA . PRO A 1 133 ? 28.493 68.728 -11.442 1.00 85.56 133 PRO A CA 1
ATOM 1062 C C . PRO A 1 133 ? 29.328 67.446 -11.455 1.00 85.56 133 PRO A C 1
ATOM 1064 O O . PRO A 1 133 ? 29.101 66.564 -10.634 1.00 85.56 133 PRO A O 1
ATOM 1067 N N . LEU A 1 134 ? 30.366 67.383 -12.294 1.00 86.44 134 LEU A N 1
ATOM 1068 C CA . LEU A 1 134 ? 31.245 66.217 -12.438 1.00 86.44 134 LEU A CA 1
ATOM 1069 C C . LEU A 1 134 ? 31.970 65.864 -11.118 1.00 86.44 134 LEU A C 1
ATOM 1071 O O . LEU A 1 134 ? 32.106 64.689 -10.776 1.00 86.44 134 LEU A O 1
ATOM 1075 N N . PHE A 1 135 ? 32.356 66.857 -10.306 1.00 84.31 135 PHE A N 1
ATOM 1076 C CA . PHE A 1 135 ? 32.863 66.614 -8.944 1.00 84.31 135 PHE A CA 1
ATOM 1077 C C . PHE A 1 135 ? 31.800 66.069 -7.973 1.00 84.31 135 PHE A C 1
ATOM 1079 O O . PHE A 1 135 ? 32.141 65.263 -7.107 1.00 84.31 135 PHE A O 1
ATOM 1086 N N . ARG A 1 136 ? 30.527 66.471 -8.103 1.00 87.88 136 ARG A N 1
ATOM 1087 C CA . ARG A 1 136 ? 29.420 65.936 -7.283 1.00 87.88 136 ARG A CA 1
ATOM 1088 C C . ARG A 1 136 ? 29.079 64.502 -7.681 1.00 87.88 136 ARG A C 1
ATOM 1090 O O . ARG A 1 136 ? 29.027 63.641 -6.810 1.00 87.88 136 ARG A O 1
ATOM 1097 N N . LEU A 1 137 ? 28.964 64.239 -8.981 1.00 90.38 137 LEU A N 1
ATOM 1098 C CA . LEU A 1 137 ? 28.715 62.908 -9.535 1.00 90.38 137 LEU A CA 1
ATOM 1099 C C . LEU A 1 137 ? 29.835 61.929 -9.161 1.00 90.38 137 LEU A C 1
ATOM 1101 O O . LEU A 1 137 ? 29.546 60.835 -8.694 1.00 90.38 137 LEU A O 1
ATOM 1105 N N . ARG A 1 138 ? 31.111 62.343 -9.211 1.00 88.19 138 ARG A N 1
ATOM 1106 C CA . ARG A 1 138 ? 32.229 61.534 -8.683 1.00 88.19 138 ARG A CA 1
ATOM 1107 C C . ARG A 1 138 ? 32.120 61.226 -7.188 1.00 88.19 138 ARG A C 1
ATOM 1109 O O . ARG A 1 138 ? 32.532 60.149 -6.767 1.00 88.19 138 ARG A O 1
ATOM 1116 N N . ALA A 1 139 ? 31.595 62.149 -6.383 1.00 88.50 139 ALA A N 1
ATOM 1117 C CA . ALA A 1 139 ? 31.367 61.912 -4.958 1.00 88.50 139 ALA A CA 1
ATOM 1118 C C . ALA A 1 139 ? 30.161 60.987 -4.700 1.00 88.50 139 ALA A C 1
ATOM 1120 O O . ALA A 1 139 ? 30.175 60.252 -3.716 1.00 88.50 139 ALA A O 1
ATOM 1121 N N . GLN A 1 140 ? 29.155 60.994 -5.582 1.00 89.75 140 GLN A N 1
ATOM 1122 C CA . GLN A 1 140 ? 28.032 60.051 -5.553 1.00 89.75 140 GLN A CA 1
ATOM 1123 C C . GLN A 1 140 ? 28.463 58.656 -6.017 1.00 89.75 140 GLN A C 1
ATOM 1125 O O . GLN A 1 140 ? 28.252 57.707 -5.275 1.00 89.75 140 GLN A O 1
ATOM 1130 N N . LEU A 1 141 ? 29.164 58.530 -7.151 1.00 90.12 141 LEU A N 1
ATOM 1131 C CA . LEU A 1 141 ? 29.711 57.254 -7.627 1.00 90.12 141 LEU A CA 1
ATOM 1132 C C . LEU A 1 141 ? 30.615 56.614 -6.570 1.00 90.12 141 LEU A C 1
ATOM 1134 O O . LEU A 1 141 ? 30.446 55.450 -6.236 1.00 90.12 141 LEU A O 1
ATOM 1138 N N . LYS A 1 142 ? 31.522 57.389 -5.957 1.00 89.38 142 LYS A N 1
ATOM 1139 C CA . LYS A 1 142 ? 32.387 56.875 -4.883 1.00 89.38 142 LYS A CA 1
ATOM 1140 C C . LYS A 1 142 ? 31.612 56.458 -3.619 1.00 89.38 142 LYS A C 1
ATOM 1142 O O . LYS A 1 142 ? 32.158 55.707 -2.817 1.00 89.38 142 LYS A O 1
ATOM 1147 N N . ARG A 1 143 ? 30.373 56.927 -3.431 1.00 92.00 143 ARG A N 1
ATOM 1148 C CA . ARG A 1 143 ? 29.482 56.426 -2.379 1.00 92.00 143 ARG A CA 1
ATOM 1149 C C . ARG A 1 143 ? 28.798 55.130 -2.813 1.00 92.00 143 ARG A C 1
ATOM 1151 O O . ARG A 1 143 ? 28.974 54.142 -2.120 1.00 92.00 143 ARG A O 1
ATOM 1158 N N . VAL A 1 144 ? 28.157 55.107 -3.983 1.00 91.81 144 VAL A N 1
ATOM 1159 C CA . VAL A 1 144 ? 27.467 53.915 -4.513 1.00 91.81 144 VAL A CA 1
ATOM 1160 C C . VAL A 1 144 ? 28.428 52.733 -4.677 1.00 91.81 144 VAL A C 1
ATOM 1162 O O . VAL A 1 144 ? 28.078 51.617 -4.332 1.00 91.81 144 VAL A O 1
ATOM 1165 N N . CYS A 1 145 ? 29.680 52.955 -5.093 1.00 88.50 145 CYS A N 1
ATOM 1166 C CA . CYS A 1 145 ? 30.705 51.903 -5.125 1.00 88.50 145 CYS A CA 1
ATOM 1167 C C . CYS A 1 145 ? 31.152 51.421 -3.730 1.00 88.50 145 CYS A C 1
ATOM 1169 O O . CYS A 1 145 ? 31.648 50.308 -3.615 1.00 88.50 145 CYS A O 1
ATOM 1171 N N . ALA A 1 146 ? 31.027 52.241 -2.681 1.00 90.50 146 ALA A N 1
ATOM 1172 C CA . ALA A 1 146 ? 31.324 51.830 -1.305 1.00 90.50 146 ALA A CA 1
ATOM 1173 C C . ALA A 1 146 ? 30.123 51.132 -0.644 1.00 90.50 146 ALA A C 1
ATOM 1175 O O . ALA A 1 146 ? 30.317 50.234 0.166 1.00 90.50 146 ALA A O 1
ATOM 1176 N N . GLU A 1 147 ? 28.903 51.522 -1.020 1.00 90.56 147 GLU A N 1
ATOM 1177 C CA . GLU A 1 147 ? 27.656 50.837 -0.669 1.00 90.56 147 GLU A CA 1
ATOM 1178 C C . GLU A 1 147 ? 27.616 49.456 -1.352 1.00 90.56 147 GLU A C 1
ATOM 1180 O O . GLU A 1 147 ? 27.495 48.458 -0.657 1.00 90.56 147 GLU A O 1
ATOM 1185 N N . LEU A 1 148 ? 27.898 49.362 -2.661 1.00 91.00 148 LEU A N 1
ATOM 1186 C CA . LEU A 1 148 ? 28.058 48.087 -3.382 1.00 91.00 148 LEU A CA 1
ATOM 1187 C C . LEU A 1 148 ? 29.131 47.169 -2.777 1.00 91.00 148 LEU A C 1
ATOM 1189 O O . LEU A 1 148 ? 28.918 45.966 -2.734 1.00 91.00 148 LEU A O 1
ATOM 1193 N N . GLN A 1 149 ? 30.261 47.703 -2.297 1.00 88.62 149 GLN A N 1
ATOM 1194 C CA . GLN A 1 149 ? 31.297 46.882 -1.653 1.00 88.62 149 GLN A CA 1
ATOM 1195 C C . GLN A 1 149 ? 30.834 46.326 -0.297 1.00 88.62 149 GLN A C 1
ATOM 1197 O O . GLN A 1 149 ? 31.119 45.176 0.017 1.00 88.62 149 GLN A O 1
ATOM 1202 N N . ALA A 1 150 ? 30.115 47.129 0.494 1.00 87.69 150 ALA A N 1
ATOM 1203 C CA . ALA A 1 150 ? 29.553 46.689 1.772 1.00 87.69 150 ALA A CA 1
ATOM 1204 C C . ALA A 1 150 ? 28.390 45.697 1.586 1.00 87.69 150 ALA A C 1
ATOM 1206 O O . ALA A 1 150 ? 28.202 44.811 2.415 1.00 87.69 150 ALA A O 1
ATOM 1207 N N . GLU A 1 151 ? 27.641 45.822 0.489 1.00 88.56 151 GLU A N 1
ATOM 1208 C CA . GLU A 1 151 ? 26.653 44.830 0.070 1.00 88.56 151 GLU A CA 1
ATOM 1209 C C . GLU A 1 151 ? 27.330 43.550 -0.458 1.00 88.56 151 GLU A C 1
ATOM 1211 O O . GLU A 1 151 ? 26.878 42.466 -0.120 1.00 88.56 151 GLU A O 1
ATOM 1216 N N . GLU A 1 152 ? 28.446 43.618 -1.195 1.00 86.94 152 GLU A N 1
ATOM 1217 C CA . GLU A 1 152 ? 29.231 42.428 -1.587 1.00 86.94 152 GLU A CA 1
ATOM 1218 C C . GLU A 1 152 ? 29.717 41.649 -0.344 1.00 86.94 152 GLU A C 1
ATOM 1220 O O . GLU A 1 152 ? 29.474 40.444 -0.243 1.00 86.94 152 GLU A O 1
ATOM 1225 N N . ASP A 1 153 ? 30.267 42.351 0.658 1.00 87.75 153 ASP A N 1
ATOM 1226 C CA . ASP A 1 153 ? 30.638 41.778 1.965 1.00 87.75 153 ASP A CA 1
ATOM 1227 C C . ASP A 1 153 ? 29.423 41.156 2.705 1.00 87.75 153 ASP A C 1
ATOM 1229 O O . ASP A 1 153 ? 29.549 40.129 3.383 1.00 87.75 153 ASP A O 1
ATOM 1233 N N . LEU A 1 154 ? 28.229 41.758 2.585 1.00 88.81 154 LEU A N 1
ATOM 1234 C CA . LEU A 1 154 ? 26.978 41.249 3.167 1.00 88.81 154 LEU A CA 1
ATOM 1235 C C . LEU A 1 154 ? 26.428 40.033 2.402 1.00 88.81 154 LEU A C 1
ATOM 1237 O O . LEU A 1 154 ? 25.882 39.121 3.022 1.00 88.81 154 LEU A O 1
ATOM 1241 N N . GLY A 1 155 ? 26.586 39.993 1.080 1.00 87.94 155 GLY A N 1
ATOM 1242 C CA . GLY A 1 155 ? 26.186 38.882 0.220 1.00 87.94 155 GLY A CA 1
ATOM 1243 C C . GLY A 1 155 ? 26.967 37.610 0.532 1.00 87.94 155 GLY A C 1
ATOM 1244 O O . GLY A 1 155 ? 26.360 36.564 0.768 1.00 87.94 155 GLY A O 1
ATOM 1245 N N . ASP A 1 156 ? 28.294 37.724 0.641 1.00 87.00 156 ASP A N 1
ATOM 1246 C CA . ASP A 1 156 ? 29.171 36.636 1.095 1.00 87.00 156 ASP A CA 1
ATOM 1247 C C . ASP A 1 156 ? 28.769 36.144 2.499 1.00 87.00 156 ASP A C 1
ATOM 1249 O O . ASP A 1 156 ? 28.719 34.935 2.754 1.00 87.00 156 ASP A O 1
ATOM 1253 N N . HIS A 1 157 ? 28.409 37.061 3.407 1.00 89.62 157 HIS A N 1
ATOM 1254 C CA . HIS A 1 157 ? 27.931 36.712 4.746 1.00 89.62 157 HIS A CA 1
ATOM 1255 C C . HIS A 1 157 ? 26.573 35.985 4.725 1.00 89.62 157 HIS A C 1
ATOM 1257 O O . HIS A 1 157 ? 26.422 34.959 5.389 1.00 89.62 157 HIS A O 1
ATOM 1263 N N . LEU A 1 158 ? 25.601 36.455 3.938 1.00 90.50 158 LEU A N 1
ATOM 1264 C CA . LEU A 1 158 ? 24.284 35.821 3.798 1.00 90.50 158 LEU A CA 1
ATOM 1265 C C . LEU A 1 158 ? 24.370 34.450 3.110 1.00 90.50 158 LEU A C 1
ATOM 1267 O O . LEU A 1 158 ? 23.674 33.519 3.520 1.00 90.50 158 LEU A O 1
ATOM 1271 N N . GLU A 1 159 ? 25.236 34.278 2.106 1.00 89.94 159 GLU A N 1
ATOM 1272 C CA . GLU A 1 159 ? 25.451 32.969 1.478 1.00 89.94 159 GLU A CA 1
ATOM 1273 C C . GLU A 1 159 ? 26.196 32.004 2.420 1.00 89.94 159 GLU A C 1
ATOM 1275 O O . GLU A 1 159 ? 25.919 30.802 2.416 1.00 89.94 159 GLU A O 1
ATOM 1280 N N . MET A 1 160 ? 27.095 32.507 3.276 1.00 91.50 160 MET A N 1
ATOM 1281 C CA . MET A 1 160 ? 27.720 31.724 4.350 1.00 91.50 160 MET A CA 1
ATOM 1282 C C . MET A 1 160 ? 26.690 31.264 5.395 1.00 91.50 160 MET A C 1
ATOM 1284 O O . MET A 1 160 ? 26.630 30.070 5.683 1.00 91.50 160 MET A O 1
ATOM 1288 N N . VAL A 1 161 ? 25.846 32.167 5.908 1.00 90.44 161 VAL A N 1
ATOM 1289 C CA . VAL A 1 161 ? 24.778 31.847 6.879 1.00 90.44 161 VAL A CA 1
ATOM 1290 C C . VAL A 1 161 ? 23.747 30.885 6.280 1.00 90.44 161 VAL A C 1
ATOM 1292 O O . VAL A 1 161 ? 23.289 29.961 6.954 1.00 90.44 161 VAL A O 1
ATOM 1295 N N . LEU A 1 162 ? 23.420 31.024 4.990 1.00 91.69 162 LEU A N 1
ATOM 1296 C CA . LEU A 1 162 ? 22.557 30.063 4.306 1.00 91.69 162 LEU A CA 1
ATOM 1297 C C . LEU A 1 162 ? 23.199 28.669 4.236 1.00 91.69 162 LEU A C 1
ATOM 1299 O O . LEU A 1 162 ? 22.534 27.686 4.560 1.00 91.69 162 LEU A O 1
ATOM 1303 N N . LYS A 1 163 ? 24.483 28.569 3.866 1.00 91.19 163 LYS A N 1
ATOM 1304 C CA . LYS A 1 163 ? 25.220 27.290 3.847 1.00 91.19 163 LYS A CA 1
ATOM 1305 C C . LYS A 1 163 ? 25.338 26.671 5.239 1.00 91.19 163 LYS A C 1
ATOM 1307 O O . LYS A 1 163 ? 25.252 25.452 5.356 1.00 91.19 163 LYS A O 1
ATOM 1312 N N . GLU A 1 164 ? 25.509 27.486 6.277 1.00 90.00 164 GLU A N 1
ATOM 1313 C CA . GLU A 1 164 ? 25.513 27.043 7.673 1.00 90.00 164 GLU A CA 1
ATOM 1314 C C . GLU A 1 164 ? 24.153 26.444 8.055 1.00 90.00 164 GLU A C 1
ATOM 1316 O O . GLU A 1 164 ? 24.086 25.280 8.443 1.00 90.00 164 GLU A O 1
ATOM 1321 N N . HIS A 1 165 ? 23.049 27.162 7.837 1.00 91.31 165 HIS A N 1
ATOM 1322 C CA . HIS A 1 165 ? 21.712 26.657 8.159 1.00 91.31 165 HIS A CA 1
ATOM 1323 C C . HIS A 1 165 ? 21.261 25.472 7.286 1.00 91.31 165 HIS A C 1
ATOM 1325 O O . HIS A 1 165 ? 20.538 24.602 7.775 1.00 91.31 165 HIS A O 1
ATOM 1331 N N . GLU A 1 166 ? 21.691 25.382 6.023 1.00 90.19 166 GLU A N 1
ATOM 1332 C CA . GLU A 1 166 ? 21.467 24.191 5.191 1.00 90.19 166 GLU A CA 1
ATOM 1333 C C . GLU A 1 166 ? 22.300 22.991 5.663 1.00 90.19 166 GLU A C 1
ATOM 1335 O O . GLU A 1 166 ? 21.782 21.872 5.690 1.00 90.19 166 GLU A O 1
ATOM 1340 N N . LEU A 1 167 ? 23.547 23.202 6.100 1.00 90.00 167 LEU A N 1
ATOM 1341 C CA . LEU A 1 167 ? 24.382 22.161 6.704 1.00 90.00 167 LEU A CA 1
ATOM 1342 C C . LEU A 1 167 ? 23.787 21.664 8.029 1.00 90.00 167 LEU A C 1
ATOM 1344 O O . LEU A 1 167 ? 23.690 20.454 8.232 1.00 90.00 167 LEU A O 1
ATOM 1348 N N . GLU A 1 168 ? 23.346 22.569 8.904 1.00 87.50 168 GLU A N 1
ATOM 1349 C CA . GLU A 1 168 ? 22.654 22.229 10.153 1.00 87.50 168 GLU A CA 1
ATOM 1350 C C . GLU A 1 168 ? 21.350 21.465 9.887 1.00 87.50 168 GLU A C 1
ATOM 1352 O O . GLU A 1 168 ? 21.085 20.457 10.539 1.00 87.50 168 GLU A O 1
ATOM 1357 N N . LEU A 1 169 ? 20.549 21.888 8.902 1.00 89.94 169 LEU A N 1
ATOM 1358 C CA . LEU A 1 169 ? 19.336 21.167 8.511 1.00 89.94 169 LEU A CA 1
ATOM 1359 C C . LEU A 1 169 ? 19.666 19.752 8.005 1.00 89.94 169 LEU A C 1
ATOM 1361 O O . LEU A 1 169 ? 19.016 18.797 8.424 1.00 89.94 169 LEU A O 1
ATOM 1365 N N . CYS A 1 170 ? 20.713 19.594 7.187 1.00 86.06 170 CYS A N 1
ATOM 1366 C CA . CYS A 1 170 ? 21.176 18.284 6.721 1.00 86.06 170 CYS A CA 1
ATOM 1367 C C . CYS A 1 170 ? 21.682 17.394 7.869 1.00 86.06 170 CYS A C 1
ATOM 1369 O O . CYS A 1 170 ? 21.412 16.194 7.869 1.00 86.06 170 CYS A O 1
ATOM 1371 N N . GLN A 1 171 ? 22.387 17.953 8.860 1.00 84.81 171 GLN A N 1
ATOM 1372 C CA . GLN A 1 171 ? 22.787 17.214 10.066 1.00 84.81 171 GLN A CA 1
ATOM 1373 C C . GLN A 1 171 ? 21.552 16.697 10.814 1.00 84.81 171 GLN A C 1
ATOM 1375 O O . GLN A 1 171 ? 21.478 15.516 11.140 1.00 84.81 171 GLN A O 1
ATOM 1380 N N . VAL A 1 172 ? 20.540 17.544 11.009 1.00 84.19 172 VAL A N 1
ATOM 1381 C CA . VAL A 1 172 ? 19.294 17.172 11.699 1.00 84.19 172 VAL A CA 1
ATOM 1382 C C . VAL A 1 172 ? 18.493 16.134 10.912 1.00 84.19 172 VAL A C 1
ATOM 1384 O O . VAL A 1 172 ? 17.941 15.220 11.517 1.00 84.19 172 VAL A O 1
ATOM 1387 N N . GLU A 1 173 ? 18.454 16.214 9.580 1.00 82.75 173 GLU A N 1
ATOM 1388 C CA . GLU A 1 173 ? 17.817 15.194 8.734 1.00 82.75 173 GLU A CA 1
ATOM 1389 C C . GLU A 1 173 ? 18.569 13.848 8.780 1.00 82.75 173 GLU A C 1
ATOM 1391 O O . GLU A 1 173 ? 17.931 12.794 8.804 1.00 82.75 173 GLU A O 1
ATOM 1396 N N . VAL A 1 174 ? 19.904 13.856 8.891 1.00 83.56 174 VAL A N 1
ATOM 1397 C CA . VAL A 1 174 ? 20.712 12.641 9.121 1.00 83.56 174 VAL A CA 1
ATOM 1398 C C . VAL A 1 174 ? 20.453 12.040 10.506 1.00 83.56 174 VAL A C 1
ATOM 1400 O O . VAL A 1 174 ? 20.295 10.822 10.615 1.00 83.56 174 VAL A O 1
ATOM 1403 N N . GLU A 1 175 ? 20.357 12.856 11.557 1.00 78.94 175 GLU A N 1
ATOM 1404 C CA . GLU A 1 175 ? 20.031 12.365 12.901 1.00 78.94 175 GLU A CA 1
ATOM 1405 C C . GLU A 1 175 ? 18.580 11.864 12.994 1.00 78.94 175 GLU A C 1
ATOM 1407 O O . GLU A 1 175 ? 18.348 10.776 13.517 1.00 78.94 175 GLU A O 1
ATOM 1412 N N . LEU A 1 176 ? 17.602 12.558 12.399 1.00 78.56 176 LEU A N 1
ATOM 1413 C CA . LEU A 1 176 ? 16.232 12.044 12.238 1.00 78.56 176 LEU A CA 1
ATOM 1414 C C . LEU A 1 176 ? 16.204 10.715 11.463 1.00 78.56 176 LEU A C 1
ATOM 1416 O O . LEU A 1 176 ? 15.389 9.847 11.776 1.00 78.56 176 LEU A O 1
ATOM 1420 N N . GLY A 1 177 ? 17.112 10.534 10.498 1.00 77.50 177 GLY A N 1
ATOM 1421 C CA . GLY A 1 177 ? 17.331 9.277 9.779 1.00 77.50 177 GLY A CA 1
ATOM 1422 C C . GLY A 1 177 ? 17.895 8.151 10.654 1.00 77.50 177 GLY A C 1
ATOM 1423 O O . GLY A 1 177 ? 17.433 7.016 10.554 1.00 77.50 177 GLY A O 1
ATOM 1424 N N . ARG A 1 178 ? 18.835 8.445 11.561 1.00 78.31 178 ARG A N 1
ATOM 1425 C CA . ARG A 1 178 ? 19.319 7.482 12.575 1.00 78.31 178 ARG A CA 1
ATOM 1426 C C . ARG A 1 178 ? 18.233 7.133 13.590 1.00 78.31 178 ARG A C 1
ATOM 1428 O O . ARG A 1 178 ? 18.087 5.977 13.977 1.00 78.31 178 ARG A O 1
ATOM 1435 N N . PHE A 1 179 ? 17.427 8.118 13.973 1.00 74.56 179 PHE A N 1
ATOM 1436 C CA . PHE A 1 179 ? 16.283 7.932 14.855 1.00 74.56 179 PHE A CA 1
ATOM 1437 C C . PHE A 1 179 ? 15.037 7.361 14.152 1.00 74.56 179 PHE A C 1
ATOM 1439 O O . PHE A 1 179 ? 13.990 7.263 14.783 1.00 74.56 179 PHE A O 1
ATOM 1446 N N . LEU A 1 180 ? 15.099 6.965 12.876 1.00 74.94 180 LEU A N 1
ATOM 1447 C CA . LEU A 1 180 ? 13.929 6.481 12.128 1.00 74.94 180 LEU A CA 1
ATOM 1448 C C . LEU A 1 180 ? 13.547 5.044 12.529 1.00 74.94 180 LEU A C 1
ATOM 1450 O O . LEU A 1 180 ? 12.365 4.742 12.719 1.00 74.94 180 LEU A O 1
ATOM 1454 N N . ASP A 1 181 ? 14.538 4.181 12.759 1.00 73.69 181 ASP A N 1
ATOM 1455 C CA . ASP A 1 181 ? 14.318 2.858 13.355 1.00 73.69 181 ASP A CA 1
ATOM 1456 C C . ASP A 1 181 ? 13.966 2.997 14.842 1.00 73.69 181 ASP A C 1
ATOM 1458 O O . ASP A 1 181 ? 12.937 2.481 15.272 1.00 73.69 181 ASP A O 1
ATOM 1462 N N . LEU A 1 182 ? 14.700 3.825 15.596 1.00 72.75 182 LEU A N 1
ATOM 1463 C CA . LEU A 1 182 ? 14.380 4.148 16.996 1.00 72.75 182 LEU A CA 1
ATOM 1464 C C . LEU A 1 182 ? 13.002 4.811 17.177 1.00 72.75 182 LEU A C 1
ATOM 1466 O O . LEU A 1 182 ? 12.430 4.688 18.250 1.00 72.75 182 LEU A O 1
ATOM 1470 N N . ARG A 1 183 ? 12.426 5.470 16.159 1.00 77.12 183 ARG A N 1
ATOM 1471 C CA . ARG A 1 183 ? 11.029 5.953 16.141 1.00 77.12 183 ARG A CA 1
ATOM 1472 C C . ARG A 1 183 ? 10.034 4.815 15.970 1.00 77.12 183 ARG A C 1
ATOM 1474 O O . ARG A 1 183 ? 8.983 4.847 16.600 1.00 77.12 183 ARG A O 1
ATOM 1481 N N . GLN A 1 184 ? 10.334 3.829 15.129 1.00 74.38 184 GLN A N 1
ATOM 1482 C CA . GLN A 1 184 ? 9.495 2.637 14.969 1.00 74.38 184 GLN A CA 1
ATOM 1483 C C . GLN A 1 184 ? 9.572 1.747 16.213 1.00 74.38 184 GLN A C 1
ATOM 1485 O O . GLN A 1 184 ? 8.543 1.242 16.664 1.00 74.38 184 GLN A O 1
ATOM 1490 N N . GLU A 1 185 ? 10.759 1.627 16.808 1.00 74.19 185 GLU A N 1
ATOM 1491 C CA . GLU A 1 185 ? 10.973 0.993 18.104 1.00 74.19 185 GLU A CA 1
ATOM 1492 C C . GLU A 1 185 ? 10.295 1.778 19.224 1.00 74.19 185 GLU A C 1
ATOM 1494 O O . GLU A 1 185 ? 9.553 1.155 19.967 1.00 74.19 185 GLU A O 1
ATOM 1499 N N . LEU A 1 186 ? 10.392 3.114 19.304 1.00 74.94 186 LEU A N 1
ATOM 1500 C CA . LEU A 1 186 ? 9.615 3.895 20.279 1.00 74.94 186 LEU A CA 1
ATOM 1501 C C . LEU A 1 186 ? 8.116 3.838 20.017 1.00 74.94 186 LEU A C 1
ATOM 1503 O O . LEU A 1 186 ? 7.351 3.893 20.965 1.00 74.94 186 LEU A O 1
ATOM 1507 N N . GLU A 1 187 ? 7.649 3.716 18.776 1.00 71.19 187 GLU A N 1
ATOM 1508 C CA . GLU A 1 187 ? 6.229 3.496 18.516 1.00 71.19 187 GLU A CA 1
ATOM 1509 C C . GLU A 1 187 ? 5.796 2.092 18.948 1.00 71.19 187 GLU A C 1
ATOM 1511 O O . GLU A 1 187 ? 4.689 1.933 19.458 1.00 71.19 187 GLU A O 1
ATOM 1516 N N . LEU A 1 188 ? 6.634 1.070 18.770 1.00 76.25 188 LEU A N 1
ATOM 1517 C CA . LEU A 1 188 ? 6.400 -0.283 19.278 1.00 76.25 188 LEU A CA 1
ATOM 1518 C C . LEU A 1 188 ? 6.489 -0.335 20.805 1.00 76.25 188 LEU A C 1
ATOM 1520 O O . LEU A 1 188 ? 5.650 -0.981 21.426 1.00 76.25 188 LEU A O 1
ATOM 1524 N N . GLU A 1 189 ? 7.438 0.374 21.406 1.00 69.50 189 GLU A N 1
ATOM 1525 C CA . GLU A 1 189 ? 7.693 0.447 22.839 1.00 69.50 189 GLU A CA 1
ATOM 1526 C C . GLU A 1 189 ? 6.679 1.357 23.532 1.00 69.50 189 GLU A C 1
ATOM 1528 O O . GLU A 1 189 ? 6.184 1.014 24.591 1.00 69.50 189 GLU A O 1
ATOM 1533 N N . GLU A 1 190 ? 6.198 2.427 22.903 1.00 68.88 190 GLU A N 1
ATOM 1534 C CA . GLU A 1 190 ? 4.986 3.128 23.327 1.00 68.88 190 GLU A CA 1
ATOM 1535 C C . GLU A 1 190 ? 3.744 2.272 23.117 1.00 68.88 190 GLU A C 1
ATOM 1537 O O . GLU A 1 190 ? 2.826 2.356 23.922 1.00 68.88 190 GLU A O 1
ATOM 1542 N N . LYS A 1 191 ? 3.651 1.427 22.087 1.00 70.00 191 LYS A N 1
ATOM 1543 C CA . LYS A 1 191 ? 2.506 0.510 21.955 1.00 70.00 191 LYS A CA 1
ATOM 1544 C C . LYS A 1 191 ? 2.574 -0.601 23.002 1.00 70.00 191 LYS A C 1
ATOM 1546 O O . LYS A 1 191 ? 1.521 -0.974 23.520 1.00 70.00 191 LYS A O 1
ATOM 1551 N N . THR A 1 192 ? 3.751 -1.088 23.402 1.00 74.00 192 THR A N 1
ATOM 1552 C CA . THR A 1 192 ? 3.896 -2.065 24.493 1.00 74.00 192 THR A CA 1
ATOM 1553 C C . THR A 1 192 ? 3.836 -1.417 25.870 1.00 74.00 192 THR A C 1
ATOM 1555 O O . THR A 1 192 ? 3.212 -2.022 26.728 1.00 74.00 192 THR A O 1
ATOM 1558 N N . ILE A 1 193 ? 4.334 -0.198 26.091 1.00 69.62 193 ILE A N 1
ATOM 1559 C CA . ILE A 1 193 ? 4.207 0.578 27.336 1.00 69.62 193 ILE A CA 1
ATOM 1560 C C . ILE A 1 193 ? 2.805 1.155 27.463 1.00 69.62 193 ILE A C 1
ATOM 1562 O O . ILE A 1 193 ? 2.211 0.981 28.510 1.00 69.62 193 ILE A O 1
ATOM 1566 N N . GLN A 1 194 ? 2.167 1.716 26.438 1.00 65.56 194 GLN A N 1
ATOM 1567 C CA . GLN A 1 194 ? 0.732 2.027 26.501 1.00 65.56 194 GLN A CA 1
ATOM 1568 C C . GLN A 1 194 ? -0.102 0.743 26.599 1.00 65.56 194 GLN A C 1
ATOM 1570 O O . GLN A 1 194 ? -1.159 0.791 27.210 1.00 65.56 194 GLN A O 1
ATOM 1575 N N . SER A 1 195 ? 0.341 -0.422 26.106 1.00 68.06 195 SER A N 1
ATOM 1576 C CA . SER A 1 195 ? -0.319 -1.714 26.385 1.00 68.06 195 SER A CA 1
ATOM 1577 C C . SER A 1 195 ? -0.035 -2.227 27.801 1.00 68.06 195 SER A C 1
ATOM 1579 O O . SER A 1 195 ? -0.932 -2.803 28.411 1.00 68.06 195 SER A O 1
ATOM 1581 N N . GLN A 1 196 ? 1.149 -1.987 28.370 1.00 67.56 196 GLN A N 1
ATOM 1582 C CA . GLN A 1 196 ? 1.569 -2.394 29.714 1.00 67.56 196 GLN A CA 1
ATOM 1583 C C . GLN A 1 196 ? 1.037 -1.458 30.791 1.00 67.56 196 GLN A C 1
ATOM 1585 O O . GLN A 1 196 ? 0.640 -1.960 31.825 1.00 67.56 196 GLN A O 1
ATOM 1590 N N . ASP A 1 197 ? 0.972 -0.150 30.568 1.00 64.38 197 ASP A N 1
ATOM 1591 C CA . ASP A 1 197 ? 0.367 0.874 31.422 1.00 64.38 197 ASP A CA 1
ATOM 1592 C C . ASP A 1 197 ? -1.104 1.063 31.131 1.00 64.38 197 ASP A C 1
ATOM 1594 O O . ASP A 1 197 ? -1.823 1.436 32.044 1.00 64.38 197 ASP A O 1
ATOM 1598 N N . GLN A 1 198 ? -1.627 0.649 29.978 1.00 63.50 198 GLN A N 1
ATOM 1599 C CA . GLN A 1 198 ? -2.998 0.176 29.997 1.00 63.50 198 GLN A CA 1
ATOM 1600 C C . GLN A 1 198 ? -3.070 -1.052 30.901 1.00 63.50 198 GLN A C 1
ATOM 1602 O O . GLN A 1 198 ? -3.716 -0.943 31.927 1.00 63.50 198 GLN A O 1
ATOM 1607 N N . LYS A 1 199 ? -2.422 -2.196 30.640 1.00 68.75 199 LYS A N 1
ATOM 1608 C CA . LYS A 1 199 ? -2.510 -3.392 31.515 1.00 68.75 199 LYS A CA 1
ATOM 1609 C C . LYS A 1 199 ? -2.256 -3.078 32.997 1.00 68.75 199 LYS A C 1
ATOM 1611 O O . LYS A 1 199 ? -2.878 -3.747 33.805 1.00 68.75 199 LYS A O 1
ATOM 1616 N N . THR A 1 200 ? -1.479 -2.045 33.350 1.00 65.00 200 THR A N 1
ATOM 1617 C CA . THR A 1 200 ? -1.041 -1.630 34.699 1.00 65.00 200 THR A CA 1
ATOM 1618 C C . THR A 1 200 ? -1.842 -0.478 35.292 1.00 65.00 200 THR A C 1
ATOM 1620 O O . THR A 1 200 ? -2.167 -0.578 36.464 1.00 65.00 200 THR A O 1
ATOM 1623 N N . GLN A 1 201 ? -2.321 0.525 34.550 1.00 60.62 201 GLN A N 1
ATOM 1624 C CA . GLN A 1 201 ? -3.438 1.369 35.015 1.00 60.62 201 GLN A CA 1
ATOM 1625 C C . GLN A 1 201 ? -4.703 0.533 35.149 1.00 60.62 201 GLN A C 1
ATOM 1627 O O . GLN A 1 201 ? -5.498 0.774 36.038 1.00 60.62 201 GLN A O 1
ATOM 1632 N N . LYS A 1 202 ? -4.879 -0.503 34.332 1.00 63.97 202 LYS A N 1
ATOM 1633 C CA . LYS A 1 202 ? -5.930 -1.508 34.466 1.00 63.97 202 LYS A CA 1
ATOM 1634 C C . LYS A 1 202 ? -5.621 -2.419 35.671 1.00 63.97 202 LYS A C 1
ATOM 1636 O O . LYS A 1 202 ? -6.507 -2.625 36.503 1.00 63.97 202 LYS A O 1
ATOM 1641 N N . LEU A 1 203 ? -4.382 -2.903 35.861 1.00 68.56 203 LEU A N 1
ATOM 1642 C CA . LEU A 1 203 ? -3.958 -3.716 37.021 1.00 68.56 203 LEU A CA 1
ATOM 1643 C C . LEU A 1 203 ? -3.917 -2.923 38.331 1.00 68.56 203 LEU A C 1
ATOM 1645 O O . LEU A 1 203 ? -4.080 -3.535 39.389 1.00 68.56 203 LEU A O 1
ATOM 1649 N N . ARG A 1 204 ? -3.844 -1.596 38.259 1.00 61.78 204 ARG A N 1
ATOM 1650 C CA . ARG A 1 204 ? -4.020 -0.635 39.342 1.00 61.78 204 ARG A CA 1
ATOM 1651 C C . ARG A 1 204 ? -5.491 -0.313 39.536 1.00 61.78 204 ARG A C 1
ATOM 1653 O O . ARG A 1 204 ? -5.977 -0.575 40.618 1.00 61.78 204 ARG A O 1
ATOM 1660 N N . PHE A 1 205 ? -6.245 0.053 38.504 1.00 61.31 205 PHE A N 1
ATOM 1661 C CA . PHE A 1 205 ? -7.677 0.351 38.582 1.00 61.31 205 PHE A CA 1
ATOM 1662 C C . PHE A 1 205 ? -8.487 -0.830 39.083 1.00 61.31 205 PHE A C 1
ATOM 1664 O O . PHE A 1 205 ? -9.360 -0.574 39.883 1.00 61.31 205 PHE A O 1
ATOM 1671 N N . GLN A 1 206 ? -8.204 -2.106 38.732 1.00 61.72 206 GLN A N 1
ATOM 1672 C CA . GLN A 1 206 ? -8.763 -3.251 39.487 1.00 61.72 206 GLN A CA 1
ATOM 1673 C C . GLN A 1 206 ? -7.946 -3.805 40.674 1.00 61.72 206 GLN A C 1
ATOM 1675 O O . GLN A 1 206 ? -8.157 -4.941 41.100 1.00 61.72 206 GLN A O 1
ATOM 1680 N N . ARG A 1 207 ? -6.978 -3.052 41.207 1.00 62.12 207 ARG A N 1
ATOM 1681 C CA . ARG A 1 207 ? -6.396 -3.218 42.563 1.00 62.12 207 ARG A CA 1
ATOM 1682 C C . ARG A 1 207 ? -7.001 -2.161 43.477 1.00 62.12 207 ARG A C 1
ATOM 1684 O O . ARG A 1 207 ? -7.647 -2.515 44.439 1.00 62.12 207 ARG A O 1
ATOM 1691 N N . GLU A 1 208 ? -7.048 -0.918 43.042 1.00 57.75 208 GLU A N 1
ATOM 1692 C CA . GLU A 1 208 ? -8.044 0.111 43.349 1.00 57.75 208 GLU A CA 1
ATOM 1693 C C . GLU A 1 208 ? -9.455 -0.247 42.786 1.00 57.75 208 GLU A C 1
ATOM 1695 O O . GLU A 1 208 ? -10.237 0.650 42.539 1.00 57.75 208 GLU A O 1
ATOM 1700 N N . LYS A 1 209 ? -9.778 -1.553 42.629 1.00 59.88 209 LYS A N 1
ATOM 1701 C CA . LYS A 1 209 ? -11.117 -2.229 42.585 1.00 59.88 209 LYS A CA 1
ATOM 1702 C C . LYS A 1 209 ? -11.090 -3.514 43.424 1.00 59.88 209 LYS A C 1
ATOM 1704 O O . LYS A 1 209 ? -11.850 -4.451 43.203 1.00 59.88 209 LYS A O 1
ATOM 1709 N N . ARG A 1 210 ? -10.134 -3.584 44.352 1.00 63.75 210 ARG A N 1
ATOM 1710 C CA . ARG A 1 210 ? -9.906 -4.578 45.419 1.00 63.75 210 ARG A CA 1
ATOM 1711 C C . ARG A 1 210 ? -9.357 -3.912 46.704 1.00 63.75 210 ARG A C 1
ATOM 1713 O O . ARG A 1 210 ? -9.186 -4.618 47.683 1.00 63.75 210 ARG A O 1
ATOM 1720 N N . VAL A 1 211 ? -9.101 -2.587 46.719 1.00 64.56 211 VAL A N 1
ATOM 1721 C CA . VAL A 1 211 ? -8.372 -1.818 47.770 1.00 64.56 211 VAL A CA 1
ATOM 1722 C C . VAL A 1 211 ? -9.143 -0.590 48.300 1.00 64.56 211 VAL A C 1
ATOM 1724 O O . VAL A 1 211 ? -8.923 -0.202 49.442 1.00 64.56 211 VAL A O 1
ATOM 1727 N N . ILE A 1 212 ? -10.200 -0.123 47.619 1.00 62.59 212 ILE A N 1
ATOM 1728 C CA . ILE A 1 212 ? -11.391 0.436 48.305 1.00 62.59 212 ILE A CA 1
ATOM 1729 C C . ILE A 1 212 ? -12.563 -0.594 48.296 1.00 62.59 212 ILE A C 1
ATOM 1731 O O . ILE A 1 212 ? -13.456 -0.520 49.146 1.00 62.59 212 ILE A O 1
ATOM 1735 N N . ARG A 1 213 ? -12.453 -1.661 47.472 1.00 55.72 213 ARG A N 1
ATOM 1736 C CA . ARG A 1 213 ? -13.196 -2.938 47.450 1.00 55.72 213 ARG A CA 1
ATOM 1737 C C . ARG A 1 213 ? -12.727 -4.058 48.407 1.00 55.72 213 ARG A C 1
ATOM 1739 O O . ARG A 1 213 ? -13.324 -5.123 48.336 1.00 55.72 213 ARG A O 1
ATOM 1746 N N . GLY A 1 214 ? -11.774 -3.954 49.336 1.00 63.47 214 GLY A N 1
ATOM 1747 C CA . GLY A 1 214 ? -10.730 -2.991 49.678 1.00 63.47 214 GLY A CA 1
ATOM 1748 C C . GLY A 1 214 ? -10.776 -2.211 51.002 1.00 63.47 214 GLY A C 1
ATOM 1749 O O . GLY A 1 214 ? -9.898 -2.422 51.836 1.00 63.47 214 GLY A O 1
ATOM 1750 N N . ARG A 1 215 ? -11.762 -1.325 51.233 1.00 62.19 215 ARG A N 1
ATOM 1751 C CA . ARG A 1 215 ? -11.896 -0.518 52.473 1.00 62.19 215 ARG A CA 1
ATOM 1752 C C . ARG A 1 215 ? -13.329 -0.332 52.992 1.00 62.19 215 ARG A C 1
ATOM 1754 O O . ARG A 1 215 ? -13.497 -0.290 54.199 1.00 62.19 215 ARG A O 1
ATOM 1761 N N . ARG A 1 216 ? -14.375 -0.274 52.153 1.00 56.09 216 ARG A N 1
ATOM 1762 C CA . ARG A 1 216 ? -15.720 0.152 52.618 1.00 56.09 216 ARG A CA 1
ATOM 1763 C C . ARG A 1 216 ? -16.700 -0.928 53.234 1.00 56.09 216 ARG A C 1
ATOM 1765 O O . ARG A 1 216 ? -17.613 -0.507 53.926 1.00 56.09 216 ARG A O 1
ATOM 1772 N N . HIS A 1 217 ? -16.538 -2.269 53.087 1.00 53.88 217 HIS A N 1
ATOM 1773 C CA . HIS A 1 217 ? -17.222 -3.412 53.808 1.00 53.88 217 HIS A CA 1
ATOM 1774 C C . HIS A 1 217 ? -16.457 -3.463 55.162 1.00 53.88 217 HIS A C 1
ATOM 1776 O O . HIS A 1 217 ? -17.074 -3.433 56.213 1.00 53.88 217 HIS A O 1
ATOM 1782 N N . LYS A 1 218 ? -15.116 -3.293 55.153 1.00 58.88 218 LYS A N 1
ATOM 1783 C CA . LYS A 1 218 ? -14.230 -2.946 56.299 1.00 58.88 218 LYS A CA 1
ATOM 1784 C C . LYS A 1 218 ? -14.541 -1.597 56.976 1.00 58.88 218 LYS A C 1
ATOM 1786 O O . LYS A 1 218 ? -13.759 -1.160 57.806 1.00 58.88 218 LYS A O 1
ATOM 1791 N N . ALA A 1 219 ? -15.668 -0.982 56.617 1.00 60.47 219 ALA A N 1
ATOM 1792 C CA . ALA A 1 219 ? -16.337 0.077 57.359 1.00 60.47 219 ALA A CA 1
ATOM 1793 C C . ALA A 1 219 ? -17.806 -0.322 57.607 1.00 60.47 219 ALA A C 1
ATOM 1795 O O . ALA A 1 219 ? -18.190 -0.564 58.730 1.00 60.47 219 ALA A O 1
ATOM 1796 N N . HIS A 1 220 ? -18.607 -0.518 56.558 1.00 57.16 220 HIS A N 1
ATOM 1797 C CA . HIS A 1 220 ? -20.067 -0.681 56.669 1.00 57.16 220 HIS A CA 1
ATOM 1798 C C . HIS A 1 220 ? -20.539 -2.072 57.128 1.00 57.16 220 HIS A C 1
ATOM 1800 O O . HIS A 1 220 ? -21.670 -2.230 57.576 1.00 57.16 220 HIS A O 1
ATOM 1806 N N . GLN A 1 221 ? -19.682 -3.090 57.059 1.00 51.16 221 GLN A N 1
ATOM 1807 C CA . GLN A 1 221 ? -19.915 -4.358 57.755 1.00 51.16 221 GLN A CA 1
ATOM 1808 C C . GLN A 1 221 ? -19.223 -4.362 59.120 1.00 51.16 221 GLN A C 1
ATOM 1810 O O . GLN A 1 221 ? -19.873 -4.736 60.074 1.00 51.16 221 GLN A O 1
ATOM 1815 N N . ASP A 1 222 ? -18.098 -3.660 59.298 1.00 56.91 222 ASP A N 1
ATOM 1816 C CA . ASP A 1 222 ? -17.552 -3.255 60.623 1.00 56.91 222 ASP A CA 1
ATOM 1817 C C . ASP A 1 222 ? -18.502 -2.384 61.503 1.00 56.91 222 ASP A C 1
ATOM 1819 O O . ASP A 1 222 ? -18.123 -1.927 62.585 1.00 56.91 222 ASP A O 1
ATOM 1823 N N . GLU A 1 223 ? -19.721 -2.148 61.009 1.00 57.38 223 GLU A N 1
ATOM 1824 C CA . GLU A 1 223 ? -20.780 -1.236 61.448 1.00 57.38 223 GLU A CA 1
ATOM 1825 C C . GLU A 1 223 ? -22.110 -2.018 61.564 1.00 57.38 223 GLU A C 1
ATOM 1827 O O . GLU A 1 223 ? -22.645 -2.127 62.661 1.00 57.38 223 GLU A O 1
ATOM 1832 N N . ILE A 1 224 ? -22.559 -2.742 60.520 1.00 56.94 224 ILE A N 1
ATOM 1833 C CA . ILE A 1 224 ? -23.681 -3.712 60.634 1.00 56.94 224 ILE A CA 1
ATOM 1834 C C . ILE A 1 224 ? -23.371 -4.845 61.636 1.00 56.94 224 ILE A C 1
ATOM 1836 O O . ILE A 1 224 ? -24.237 -5.275 62.401 1.00 56.94 224 ILE A O 1
ATOM 1840 N N . GLU A 1 225 ? -22.118 -5.301 61.677 1.00 50.06 225 GLU A N 1
ATOM 1841 C CA . GLU A 1 225 ? -21.596 -6.271 62.649 1.00 50.06 225 GLU A CA 1
ATOM 1842 C C . GLU A 1 225 ? -21.300 -5.634 64.016 1.00 50.06 225 GLU A C 1
ATOM 1844 O O . GLU A 1 225 ? -20.852 -6.315 64.932 1.00 50.06 225 GLU A O 1
ATOM 1849 N N . ARG A 1 226 ? -21.547 -4.329 64.165 1.00 50.38 226 ARG A N 1
ATOM 1850 C CA . ARG A 1 226 ? -21.388 -3.576 65.412 1.00 50.38 226 ARG A CA 1
ATOM 1851 C C . ARG A 1 226 ? -22.708 -3.291 66.122 1.00 50.38 226 ARG A C 1
ATOM 1853 O O . ARG A 1 226 ? -22.672 -2.886 67.276 1.00 50.38 226 ARG A O 1
ATOM 1860 N N . GLU A 1 227 ? -23.837 -3.536 65.459 1.00 55.41 227 GLU A N 1
ATOM 1861 C CA . GLU A 1 227 ? -25.181 -3.388 66.031 1.00 55.41 227 GLU A CA 1
ATOM 1862 C C . GLU A 1 227 ? -25.900 -4.737 66.158 1.00 55.41 227 GLU A C 1
ATOM 1864 O O . GLU A 1 227 ? -26.345 -5.095 67.244 1.00 55.41 227 GLU A O 1
ATOM 1869 N N . LYS A 1 228 ? -25.978 -5.556 65.096 1.00 49.78 228 LYS A N 1
ATOM 1870 C CA . LYS A 1 228 ? -26.744 -6.823 65.164 1.00 49.78 228 LYS A CA 1
ATOM 1871 C C . LYS A 1 228 ? -26.006 -7.963 65.868 1.00 49.78 228 LYS A C 1
ATOM 1873 O O . LYS A 1 228 ? -26.633 -8.715 66.609 1.00 49.78 228 LYS A O 1
ATOM 1878 N N . LEU A 1 229 ? -24.675 -7.992 65.773 1.00 49.19 229 LEU A N 1
ATOM 1879 C CA . LEU A 1 229 ? -23.807 -8.786 66.661 1.00 49.19 229 LEU A CA 1
ATOM 1880 C C . LEU A 1 229 ? -23.854 -8.268 68.115 1.00 49.19 229 LEU A C 1
ATOM 1882 O O . LEU A 1 229 ? -23.259 -8.865 69.004 1.00 49.19 229 LEU A O 1
ATOM 1886 N N . LEU A 1 230 ? -24.493 -7.122 68.371 1.00 52.78 230 LEU A N 1
ATOM 1887 C CA . LEU A 1 230 ? -24.237 -6.303 69.553 1.00 52.78 230 LEU A CA 1
ATOM 1888 C C . LEU A 1 230 ? -25.500 -5.690 70.178 1.00 52.78 230 LEU A C 1
ATOM 1890 O O . LEU A 1 230 ? -25.385 -4.744 70.943 1.00 52.78 230 LEU A O 1
ATOM 1894 N N . GLN A 1 231 ? -26.680 -6.284 69.957 1.00 47.16 231 GLN A N 1
ATOM 1895 C CA . GLN A 1 231 ? -27.855 -6.024 70.800 1.00 47.16 231 GLN A CA 1
ATOM 1896 C C . GLN A 1 231 ? -28.597 -7.313 71.175 1.00 47.16 231 GLN A C 1
ATOM 1898 O O . GLN A 1 231 ? -28.526 -7.741 72.319 1.00 47.16 231 GLN A O 1
ATOM 1903 N N . GLU A 1 232 ? -29.239 -8.010 70.237 1.00 45.78 232 GLU A N 1
ATOM 1904 C CA . GLU A 1 232 ? -29.940 -9.272 70.560 1.00 45.78 232 GLU A CA 1
ATOM 1905 C C . GLU A 1 232 ? -28.962 -10.441 70.749 1.00 45.78 232 GLU A C 1
ATOM 1907 O O . GLU A 1 232 ? -29.191 -11.342 71.560 1.00 45.78 232 GLU A O 1
ATOM 1912 N N . GLN A 1 233 ? -27.796 -10.357 70.105 1.00 44.03 233 GLN A N 1
ATOM 1913 C CA . GLN A 1 233 ? -26.680 -11.253 70.369 1.00 44.03 233 GLN A CA 1
ATOM 1914 C C . GLN A 1 233 ? -25.955 -10.941 71.709 1.00 44.03 233 GLN A C 1
ATOM 1916 O O . GLN A 1 233 ? -25.166 -11.767 72.167 1.00 44.03 233 GLN A O 1
ATOM 1921 N N . MET A 1 234 ? -26.244 -9.814 72.396 1.00 42.28 234 MET A N 1
ATOM 1922 C CA . MET A 1 234 ? -25.514 -9.401 73.613 1.00 42.28 234 MET A CA 1
ATOM 1923 C C . MET A 1 234 ? -25.609 -10.362 74.795 1.00 42.28 234 MET A C 1
ATOM 1925 O O . MET A 1 234 ? -24.621 -10.456 75.510 1.00 42.28 234 MET A O 1
ATOM 1929 N N . ASP A 1 235 ? -26.766 -10.968 75.095 1.00 43.38 235 ASP A N 1
ATOM 1930 C CA . ASP A 1 235 ? -27.042 -11.466 76.462 1.00 43.38 235 ASP A CA 1
ATOM 1931 C C . ASP A 1 235 ? -27.385 -12.955 76.568 1.00 43.38 235 ASP A C 1
ATOM 1933 O O . ASP A 1 235 ? -26.640 -13.706 77.197 1.00 43.38 235 ASP A O 1
ATOM 1937 N N . LEU A 1 236 ? -28.464 -13.430 75.937 1.00 47.12 236 LEU A N 1
ATOM 1938 C CA . LEU A 1 236 ? -28.706 -14.879 75.853 1.00 47.12 236 LEU A CA 1
ATOM 1939 C C . LEU A 1 236 ? -27.609 -15.520 75.013 1.00 47.12 236 LEU A C 1
ATOM 1941 O O . LEU A 1 236 ? -26.957 -16.495 75.396 1.00 47.12 236 LEU A O 1
ATOM 1945 N N . GLN A 1 237 ? -27.393 -14.908 73.858 1.00 40.56 237 GLN A N 1
ATOM 1946 C CA . GLN A 1 237 ? -26.379 -15.352 72.946 1.00 40.56 237 GLN A CA 1
ATOM 1947 C C . GLN A 1 237 ? -24.976 -15.003 73.460 1.00 40.56 237 GLN A C 1
ATOM 1949 O O . GLN A 1 237 ? -24.061 -15.585 72.922 1.00 40.56 237 GLN A O 1
ATOM 1954 N N . LYS A 1 238 ? -24.760 -14.212 74.533 1.00 45.03 238 LYS A N 1
ATOM 1955 C CA . LYS A 1 238 ? -23.433 -13.784 75.067 1.00 45.03 238 LYS A CA 1
ATOM 1956 C C . LYS A 1 238 ? -22.351 -14.872 75.071 1.00 45.03 238 LYS A C 1
ATOM 1958 O O . LYS A 1 238 ? -21.214 -14.652 74.676 1.00 45.03 238 LYS A O 1
ATOM 1963 N N . LYS A 1 239 ? -22.727 -16.092 75.460 1.00 42.28 239 LYS A N 1
ATOM 1964 C CA . LYS A 1 239 ? -21.829 -17.263 75.511 1.00 42.28 239 LYS A CA 1
ATOM 1965 C C . LYS A 1 239 ? -21.650 -17.938 74.147 1.00 42.28 239 LYS A C 1
ATOM 1967 O O . LYS A 1 239 ? -20.556 -18.354 73.786 1.00 42.28 239 LYS A O 1
ATOM 1972 N N . GLN A 1 240 ? -22.713 -17.972 73.348 1.00 47.28 240 GLN A N 1
ATOM 1973 C CA . GLN A 1 240 ? -22.650 -18.287 71.919 1.00 47.28 240 GLN A CA 1
ATOM 1974 C C . GLN A 1 240 ? -22.018 -17.143 71.099 1.00 47.28 240 GLN A C 1
ATOM 1976 O O . GLN A 1 240 ? -21.739 -17.348 69.932 1.00 47.28 240 GLN A O 1
ATOM 1981 N N . GLN A 1 241 ? -21.798 -15.960 71.680 1.00 42.69 241 GLN A N 1
ATOM 1982 C CA . GLN A 1 241 ? -21.284 -14.726 71.087 1.00 42.69 241 GLN A CA 1
ATOM 1983 C C . GLN A 1 241 ? -19.801 -14.583 71.381 1.00 42.69 241 GLN A C 1
ATOM 1985 O O . GLN A 1 241 ? -19.125 -14.041 70.540 1.00 42.69 241 GLN A O 1
ATOM 1990 N N . GLU A 1 242 ? -19.231 -15.129 72.453 1.00 45.53 242 GLU A N 1
ATOM 1991 C CA . GLU A 1 242 ? -17.776 -15.354 72.489 1.00 45.53 242 GLU A CA 1
ATOM 1992 C C . GLU A 1 242 ? -17.379 -16.343 71.376 1.00 45.53 242 GLU A C 1
ATOM 1994 O O . GLU A 1 242 ? -16.475 -16.089 70.578 1.00 45.53 242 GLU A O 1
ATOM 1999 N N . GLN A 1 243 ? -18.144 -17.432 71.247 1.00 46.19 243 GLN A N 1
ATOM 2000 C CA . GLN A 1 243 ? -17.933 -18.465 70.232 1.00 46.19 243 GLN A CA 1
ATOM 2001 C C . GLN A 1 243 ? -18.251 -17.970 68.807 1.00 46.19 243 GLN A C 1
ATOM 2003 O O . GLN A 1 243 ? -17.485 -18.217 67.875 1.00 46.19 243 GLN A O 1
ATOM 2008 N N . ALA A 1 244 ? -19.335 -17.210 68.634 1.00 45.75 244 ALA A N 1
ATOM 2009 C CA . ALA A 1 244 ? -19.683 -16.597 67.361 1.00 45.75 244 ALA A CA 1
ATOM 2010 C C . ALA A 1 244 ? -18.913 -15.303 67.093 1.00 45.75 244 ALA A C 1
ATOM 2012 O O . ALA A 1 244 ? -18.726 -15.005 65.936 1.00 45.75 244 ALA A O 1
ATOM 2013 N N . LEU A 1 245 ? -18.358 -14.567 68.061 1.00 51.53 245 LEU A N 1
ATOM 2014 C CA . LEU A 1 245 ? -17.406 -13.478 67.781 1.00 51.53 245 LEU A CA 1
ATOM 2015 C C . LEU A 1 245 ? -16.163 -14.046 67.104 1.00 51.53 245 LEU A C 1
ATOM 2017 O O . LEU A 1 245 ? -15.590 -13.363 66.274 1.00 51.53 245 LEU A O 1
ATOM 2021 N N . ALA A 1 246 ? -15.771 -15.300 67.343 1.00 56.41 246 ALA A N 1
ATOM 2022 C CA . ALA A 1 246 ? -14.745 -15.941 66.520 1.00 56.41 246 ALA A CA 1
ATOM 2023 C C . ALA A 1 246 ? -15.245 -16.213 65.082 1.00 56.41 246 ALA A C 1
ATOM 2025 O O . ALA A 1 246 ? -14.571 -15.851 64.111 1.00 56.41 246 ALA A O 1
ATOM 2026 N N . SER A 1 247 ? -16.449 -16.780 64.911 1.00 54.94 247 SER A N 1
ATOM 2027 C CA . SER A 1 247 ? -17.038 -17.013 63.576 1.00 54.94 247 SER A CA 1
ATOM 2028 C C . SER A 1 247 ? -17.399 -15.721 62.836 1.00 54.94 247 SER A C 1
ATOM 2030 O O . SER A 1 247 ? -17.439 -15.708 61.612 1.00 54.94 247 SER A O 1
ATOM 2032 N N . HIS A 1 248 ? -17.617 -14.636 63.572 1.00 53.59 248 HIS A N 1
ATOM 2033 C CA . HIS A 1 248 ? -18.141 -13.336 63.160 1.00 53.59 248 HIS A CA 1
ATOM 2034 C C . HIS A 1 248 ? -17.079 -12.230 63.285 1.00 53.59 248 HIS A C 1
ATOM 2036 O O . HIS A 1 248 ? -17.334 -11.100 62.901 1.00 53.59 248 HIS A O 1
ATOM 2042 N N . LEU A 1 249 ? -15.855 -12.573 63.704 1.00 56.31 249 LEU A N 1
ATOM 2043 C CA . LEU A 1 249 ? -14.592 -11.941 63.309 1.00 56.31 249 LEU A CA 1
ATOM 2044 C C . LEU A 1 249 ? -14.070 -12.560 62.010 1.00 56.31 249 LEU A C 1
ATOM 2046 O O . LEU A 1 249 ? -13.443 -11.862 61.224 1.00 56.31 249 LEU A O 1
ATOM 2050 N N . LYS A 1 250 ? -14.361 -13.842 61.735 1.00 59.84 250 LYS A N 1
ATOM 2051 C CA . LYS A 1 250 ? -14.216 -14.409 60.383 1.00 59.84 250 LYS A CA 1
ATOM 2052 C C . LYS A 1 250 ? -15.284 -13.864 59.436 1.00 59.84 250 LYS A C 1
ATOM 2054 O O . LYS A 1 250 ? -14.921 -13.437 58.341 1.00 59.84 250 LYS A O 1
ATOM 2059 N N . ALA A 1 251 ? -16.550 -13.773 59.862 1.00 60.09 251 ALA A N 1
ATOM 2060 C CA . ALA A 1 251 ? -17.534 -12.952 59.164 1.00 60.09 251 ALA A CA 1
ATOM 2061 C C . ALA A 1 251 ? -17.008 -11.515 59.130 1.00 60.09 251 ALA A C 1
ATOM 2063 O O . ALA A 1 251 ? -16.701 -11.088 58.038 1.00 60.09 251 ALA A O 1
ATOM 2064 N N . ALA A 1 252 ? -16.617 -10.856 60.223 1.00 64.25 252 ALA A N 1
ATOM 2065 C CA . ALA A 1 252 ? -15.975 -9.532 60.148 1.00 64.25 252 ALA A CA 1
ATOM 2066 C C . ALA A 1 252 ? -14.543 -9.524 59.566 1.00 64.25 252 ALA A C 1
ATOM 2068 O O . ALA A 1 252 ? -13.774 -8.598 59.797 1.00 64.25 252 ALA A O 1
ATOM 2069 N N . VAL A 1 253 ? -14.167 -10.505 58.745 1.00 65.88 253 VAL A N 1
ATOM 2070 C CA . VAL A 1 253 ? -13.117 -10.394 57.728 1.00 65.88 253 VAL A CA 1
ATOM 2071 C C . VAL A 1 253 ? -13.695 -10.654 56.340 1.00 65.88 253 VAL A C 1
ATOM 2073 O O . VAL A 1 253 ? -13.320 -9.928 55.428 1.00 65.88 253 VAL A O 1
ATOM 2076 N N . TYR A 1 254 ? -14.639 -11.584 56.165 1.00 64.19 254 TYR A N 1
ATOM 2077 C CA . TYR A 1 254 ? -15.422 -11.745 54.936 1.00 64.19 254 TYR A CA 1
ATOM 2078 C C . TYR A 1 254 ? -16.440 -10.644 54.738 1.00 64.19 254 TYR A C 1
ATOM 2080 O O . TYR A 1 254 ? -16.308 -9.923 53.768 1.00 64.19 254 TYR A O 1
ATOM 2088 N N . LEU A 1 255 ? -17.382 -10.439 55.647 1.00 65.75 255 LEU A N 1
ATOM 2089 C CA . LEU A 1 255 ? -18.132 -9.207 55.806 1.00 65.75 255 LEU A CA 1
ATOM 2090 C C . LEU A 1 255 ? -17.185 -7.985 55.814 1.00 65.75 255 LEU A C 1
ATOM 2092 O O . LEU A 1 255 ? -17.342 -7.175 54.919 1.00 65.75 255 LEU A O 1
ATOM 2096 N N . LYS A 1 256 ? -16.074 -7.866 56.570 1.00 67.12 256 LYS A N 1
ATOM 2097 C CA . LYS A 1 256 ? -15.118 -6.741 56.303 1.00 67.12 256 LYS A CA 1
ATOM 2098 C C . LYS A 1 256 ? -14.470 -6.761 54.894 1.00 67.12 256 LYS A C 1
ATOM 2100 O O . LYS A 1 256 ? -13.946 -5.736 54.473 1.00 67.12 256 LYS A O 1
ATOM 2105 N N . GLN A 1 257 ? -14.546 -7.827 54.101 1.00 64.94 257 GLN A N 1
ATOM 2106 C CA . GLN A 1 257 ? -14.106 -7.891 52.694 1.00 64.94 257 GLN A CA 1
ATOM 2107 C C . GLN A 1 257 ? -15.218 -7.745 51.656 1.00 64.94 257 GLN A C 1
ATOM 2109 O O . GLN A 1 257 ? -14.937 -7.598 50.459 1.00 64.94 257 GLN A O 1
ATOM 2114 N N . THR A 1 258 ? -16.469 -7.787 52.106 1.00 69.50 258 THR A N 1
ATOM 2115 C CA . THR A 1 258 ? -17.701 -7.855 51.253 1.00 69.50 258 THR A CA 1
ATOM 2116 C C . THR A 1 258 ? -19.358 -5.051 50.311 1.00 69.50 258 THR A C 1
ATOM 2118 O O . THR A 1 258 ? -19.309 -4.497 49.207 1.00 69.50 258 THR A O 1
ATOM 2121 N N . LEU A 1 259 ? -20.036 -4.255 51.151 1.00 69.50 259 LEU A N 1
ATOM 2122 C CA . LEU A 1 259 ? -20.045 -2.820 51.217 1.00 69.50 259 LEU A CA 1
ATOM 2123 C C . LEU A 1 259 ? -18.627 -2.191 50.964 1.00 69.50 259 LEU A C 1
ATOM 2125 O O . LEU A 1 259 ? -18.516 -0.980 50.911 1.00 69.50 259 LEU A O 1
ATOM 2129 N N . GLN A 1 260 ? -17.534 -2.968 50.742 1.00 68.94 260 GLN A N 1
ATOM 2130 C CA . GLN A 1 260 ? -16.244 -2.580 50.124 1.00 68.94 260 GLN A CA 1
ATOM 2131 C C . GLN A 1 260 ? -16.453 -2.772 48.622 1.00 68.94 260 GLN A C 1
ATOM 2133 O O . GLN A 1 260 ? -16.297 -1.823 47.877 1.00 68.94 260 GLN A O 1
ATOM 2138 N N . ARG A 1 261 ? -16.795 -3.981 48.152 1.00 65.12 261 ARG A N 1
ATOM 2139 C CA . ARG A 1 261 ? -16.930 -4.321 46.739 1.00 65.12 261 ARG A CA 1
ATOM 2140 C C . ARG A 1 261 ? -18.067 -3.540 46.084 1.00 65.12 261 ARG A C 1
ATOM 2142 O O . ARG A 1 261 ? -17.855 -3.030 44.997 1.00 65.12 261 ARG A O 1
ATOM 2149 N N . ILE A 1 262 ? -19.191 -3.409 46.784 1.00 70.38 262 ILE A N 1
ATOM 2150 C CA . ILE A 1 262 ? -20.299 -2.456 46.644 1.00 70.38 262 ILE A CA 1
ATOM 2151 C C . ILE A 1 262 ? -19.782 -1.030 46.856 1.00 70.38 262 ILE A C 1
ATOM 2153 O O . ILE A 1 262 ? -19.473 -0.430 45.848 1.00 70.38 262 ILE A O 1
ATOM 2157 N N . LYS A 1 263 ? -19.516 -0.476 48.057 1.00 68.38 263 LYS A N 1
ATOM 2158 C CA . LYS A 1 263 ? -19.173 0.970 48.119 1.00 68.38 263 LYS A CA 1
ATOM 2159 C C . LYS A 1 263 ? -17.906 1.400 47.345 1.00 68.38 263 LYS A C 1
ATOM 2161 O O . LYS A 1 263 ? -17.704 2.596 47.188 1.00 68.38 263 LYS A O 1
ATOM 2166 N N . GLN A 1 264 ? -17.051 0.517 46.825 1.00 67.69 264 GLN A N 1
ATOM 2167 C CA . GLN A 1 264 ? -16.098 0.855 45.762 1.00 67.69 264 GLN A CA 1
ATOM 2168 C C . GLN A 1 264 ? -16.611 0.565 44.338 1.00 67.69 264 GLN A C 1
ATOM 2170 O O . GLN A 1 264 ? -16.329 1.414 43.512 1.00 67.69 264 GLN A O 1
ATOM 2175 N N . LYS A 1 265 ? -17.441 -0.453 44.030 1.00 67.56 265 LYS A N 1
ATOM 2176 C CA . LYS A 1 265 ? -18.333 -0.384 42.841 1.00 67.56 265 LYS A CA 1
ATOM 2177 C C . LYS A 1 265 ? -19.005 0.990 42.792 1.00 67.56 265 LYS A C 1
ATOM 2179 O O . LYS A 1 265 ? -19.040 1.555 41.716 1.00 67.56 265 LYS A O 1
ATOM 2184 N N . ASP A 1 266 ? -19.448 1.527 43.926 1.00 69.69 266 ASP A N 1
ATOM 2185 C CA . ASP A 1 266 ? -20.132 2.812 44.048 1.00 69.69 266 ASP A CA 1
ATOM 2186 C C . ASP A 1 266 ? -19.149 3.986 43.994 1.00 69.69 266 ASP A C 1
ATOM 2188 O O . ASP A 1 266 ? -19.448 4.980 43.357 1.00 69.69 266 ASP A O 1
ATOM 2192 N N . ALA A 1 267 ? -17.948 3.889 44.584 1.00 73.31 267 ALA A N 1
ATOM 2193 C CA . ALA A 1 267 ? -16.909 4.914 44.405 1.00 73.31 267 ALA A CA 1
ATOM 2194 C C . ALA A 1 267 ? -16.440 4.993 42.945 1.00 73.31 267 ALA A C 1
ATOM 2196 O O . ALA A 1 267 ? -16.167 6.073 42.453 1.00 73.31 267 ALA A O 1
ATOM 2197 N N . GLU A 1 268 ? -16.386 3.859 42.250 1.00 69.56 268 GLU A N 1
ATOM 2198 C CA . GLU A 1 268 ? -16.000 3.721 40.846 1.00 69.56 268 GLU A CA 1
ATOM 2199 C C . GLU A 1 268 ? -17.169 3.960 39.902 1.00 69.56 268 GLU A C 1
ATOM 2201 O O . GLU A 1 268 ? -16.941 4.253 38.740 1.00 69.56 268 GLU A O 1
ATOM 2206 N N . ALA A 1 269 ? -18.411 3.781 40.350 1.00 71.69 269 ALA A N 1
ATOM 2207 C CA . ALA A 1 269 ? -19.611 4.166 39.624 1.00 71.69 269 ALA A CA 1
ATOM 2208 C C . ALA A 1 269 ? -19.820 5.667 39.763 1.00 71.69 269 ALA A C 1
ATOM 2210 O O . ALA A 1 269 ? -20.177 6.288 38.776 1.00 71.69 269 ALA A O 1
ATOM 2211 N N . GLU A 1 270 ? -19.514 6.257 40.920 1.00 71.69 270 GLU A N 1
ATOM 2212 C CA . GLU A 1 270 ? -19.500 7.700 41.125 1.00 71.69 270 GLU A CA 1
ATOM 2213 C C . GLU A 1 270 ? -18.302 8.342 40.418 1.00 71.69 270 GLU A C 1
ATOM 2215 O O . GLU A 1 270 ? -18.479 9.333 39.730 1.00 71.69 270 GLU A O 1
ATOM 2220 N N . GLU A 1 271 ? -17.110 7.742 40.449 1.00 71.56 271 GLU A N 1
ATOM 2221 C CA . GLU A 1 271 ? -15.963 8.174 39.639 1.00 71.56 271 GLU A CA 1
ATOM 2222 C C . GLU A 1 271 ? -16.225 7.962 38.144 1.00 71.56 271 GLU A C 1
ATOM 2224 O O . GLU A 1 271 ? -15.919 8.846 37.356 1.00 71.56 271 GLU A O 1
ATOM 2229 N N . ARG A 1 272 ? -16.880 6.869 37.723 1.00 72.31 272 ARG A N 1
ATOM 2230 C CA . ARG A 1 272 ? -17.358 6.709 36.336 1.00 72.31 272 ARG A CA 1
ATOM 2231 C C . ARG A 1 272 ? -18.484 7.671 35.989 1.00 72.31 272 ARG A C 1
ATOM 2233 O O . ARG A 1 272 ? -18.581 8.044 34.832 1.00 72.31 272 ARG A O 1
ATOM 2240 N N . LYS A 1 273 ? -19.322 8.085 36.938 1.00 72.25 273 LYS A N 1
ATOM 2241 C CA . LYS A 1 273 ? -20.399 9.077 36.773 1.00 72.25 273 LYS A CA 1
ATOM 2242 C C . LYS A 1 273 ? -19.829 10.488 36.739 1.00 72.25 273 LYS A C 1
ATOM 2244 O O . LYS A 1 273 ? -20.321 11.290 35.962 1.00 72.25 273 LYS A O 1
ATOM 2249 N N . GLN A 1 274 ? -18.742 10.766 37.453 1.00 73.94 274 GLN A N 1
ATOM 2250 C CA . GLN A 1 274 ? -17.949 11.990 37.352 1.00 73.94 274 GLN A CA 1
ATOM 2251 C C . GLN A 1 274 ? -17.080 12.005 36.092 1.00 73.94 274 GLN A C 1
ATOM 2253 O O . GLN A 1 274 ? -16.998 13.041 35.448 1.00 73.94 274 GLN A O 1
ATOM 2258 N N . GLU A 1 275 ? -16.491 10.884 35.672 1.00 73.81 275 GLU A N 1
ATOM 2259 C CA . GLU A 1 275 ? -15.871 10.727 34.354 1.00 73.81 275 GLU A CA 1
ATOM 2260 C C . GLU A 1 275 ? -16.911 10.887 33.252 1.00 73.81 275 GLU A C 1
ATOM 2262 O O . GLU A 1 275 ? -16.618 11.536 32.265 1.00 73.81 275 GLU A O 1
ATOM 2267 N N . LEU A 1 276 ? -18.108 10.316 33.386 1.00 75.38 276 LEU A N 1
ATOM 2268 C CA . LEU A 1 276 ? -19.178 10.401 32.394 1.00 75.38 276 LEU A CA 1
ATOM 2269 C C . LEU A 1 276 ? -19.860 11.772 32.429 1.00 75.38 276 LEU A C 1
ATOM 2271 O O . LEU A 1 276 ? -20.312 12.227 31.391 1.00 75.38 276 LEU A O 1
ATOM 2275 N N . LEU A 1 277 ? -19.859 12.489 33.554 1.00 73.56 277 LEU A N 1
ATOM 2276 C CA . LEU A 1 277 ? -20.219 13.908 33.632 1.00 73.56 277 LEU A CA 1
ATOM 2277 C C . LEU A 1 277 ? -19.115 14.801 33.063 1.00 73.56 277 LEU A C 1
ATOM 2279 O O . LEU A 1 277 ? -19.437 15.749 32.361 1.00 73.56 277 LEU A O 1
ATOM 2283 N N . LYS A 1 278 ? -17.830 14.495 33.277 1.00 74.88 278 LYS A N 1
ATOM 2284 C CA . LYS A 1 278 ? -16.700 15.190 32.637 1.00 74.88 278 LYS A CA 1
ATOM 2285 C C . LYS A 1 278 ? -16.695 14.936 31.133 1.00 74.88 278 LYS A C 1
ATOM 2287 O O . LYS A 1 278 ? -16.637 15.901 30.393 1.00 74.88 278 LYS A O 1
ATOM 2292 N N . LYS A 1 279 ? -16.867 13.689 30.687 1.00 74.69 279 LYS A N 1
ATOM 2293 C CA . LYS A 1 279 ? -16.984 13.263 29.283 1.00 74.69 279 LYS A CA 1
ATOM 2294 C C . LYS A 1 279 ? -18.271 13.773 28.644 1.00 74.69 279 LYS A C 1
ATOM 2296 O O . LYS A 1 279 ? -18.214 14.187 27.501 1.00 74.69 279 LYS A O 1
ATOM 2301 N N . ARG A 1 280 ? -19.405 13.861 29.354 1.00 76.12 280 ARG A N 1
ATOM 2302 C CA . ARG A 1 280 ? -20.603 14.573 28.859 1.00 76.12 280 ARG A CA 1
ATOM 2303 C C . ARG A 1 280 ? -20.415 16.084 28.868 1.00 76.12 280 ARG A C 1
ATOM 2305 O O . ARG A 1 280 ? -20.942 16.721 27.977 1.00 76.12 280 ARG A O 1
ATOM 2312 N N . LYS A 1 281 ? -19.658 16.681 29.793 1.00 77.31 281 LYS A N 1
ATOM 2313 C CA . LYS A 1 281 ? -19.367 18.125 29.792 1.00 77.31 281 LYS A CA 1
ATOM 2314 C C . LYS A 1 281 ? -18.388 18.490 28.679 1.00 77.31 281 LYS A C 1
ATOM 2316 O O . LYS A 1 281 ? -18.649 19.448 27.967 1.00 77.31 281 LYS A O 1
ATOM 2321 N N . THR A 1 282 ? -17.320 17.722 28.464 1.00 76.25 282 THR A N 1
ATOM 2322 C CA . THR A 1 282 ? -16.414 17.906 27.324 1.00 76.25 282 THR A CA 1
ATOM 2323 C C . THR A 1 282 ? -17.093 17.530 26.017 1.00 76.25 282 THR A C 1
ATOM 2325 O O . THR A 1 282 ? -16.951 18.289 25.077 1.00 76.25 282 THR A O 1
ATOM 2328 N N . ALA A 1 283 ? -17.914 16.477 25.951 1.00 73.56 283 ALA A N 1
ATOM 2329 C CA . ALA A 1 283 ? -18.712 16.177 24.761 1.00 73.56 283 ALA A CA 1
ATOM 2330 C C . ALA A 1 283 ? -19.836 17.192 24.520 1.00 73.56 283 ALA A C 1
ATOM 2332 O O . ALA A 1 283 ? -20.161 17.419 23.372 1.00 73.56 283 ALA A O 1
ATOM 2333 N N . VAL A 1 284 ? -20.406 17.857 25.533 1.00 77.19 284 VAL A N 1
ATOM 2334 C CA . VAL A 1 284 ? -21.363 18.968 25.342 1.00 77.19 284 VAL A CA 1
ATOM 2335 C C . VAL A 1 284 ? -20.641 20.259 24.962 1.00 77.19 284 VAL A C 1
ATOM 2337 O O . VAL A 1 284 ? -21.169 21.019 24.161 1.00 77.19 284 VAL A O 1
ATOM 2340 N N . MET A 1 285 ? -19.427 20.509 25.460 1.00 72.62 285 MET A N 1
ATOM 2341 C CA . MET A 1 285 ? -18.599 21.636 25.014 1.00 72.62 285 MET A CA 1
ATOM 2342 C C . MET A 1 285 ? -18.054 21.414 23.598 1.00 72.62 285 MET A C 1
ATOM 2344 O O . MET A 1 285 ? -18.090 22.338 22.797 1.00 72.62 285 MET A O 1
ATOM 2348 N N . ALA A 1 286 ? -17.637 20.193 23.259 1.00 75.25 286 ALA A N 1
ATOM 2349 C CA . ALA A 1 286 ? -17.238 19.784 21.916 1.00 75.25 286 ALA A CA 1
ATOM 2350 C C . ALA A 1 286 ? -18.446 19.702 20.977 1.00 75.25 286 ALA A C 1
ATOM 2352 O O . ALA A 1 286 ? -18.340 20.142 19.844 1.00 75.25 286 ALA A O 1
ATOM 2353 N N . LEU A 1 287 ? -19.620 19.260 21.443 1.00 73.88 287 LEU A N 1
ATOM 2354 C CA . LEU A 1 287 ? -20.863 19.348 20.676 1.00 73.88 287 LEU A CA 1
ATOM 2355 C C . LEU A 1 287 ? -21.231 20.813 20.454 1.00 73.88 287 LEU A C 1
ATOM 2357 O O . LEU A 1 287 ? -21.537 21.164 19.330 1.00 73.88 287 LEU A O 1
ATOM 2361 N N . LYS A 1 288 ? -21.123 21.694 21.457 1.00 78.44 288 LYS A N 1
ATOM 2362 C CA . LYS A 1 288 ? -21.366 23.140 21.314 1.00 78.44 288 LYS A CA 1
ATOM 2363 C C . LYS A 1 288 ? -20.354 23.809 20.378 1.00 78.44 288 LYS A C 1
ATOM 2365 O O . LYS A 1 288 ? -20.759 24.647 19.583 1.00 78.44 288 LYS A O 1
ATOM 2370 N N . ALA A 1 289 ? -19.079 23.425 20.427 1.00 73.88 289 ALA A N 1
ATOM 2371 C CA . ALA A 1 289 ? -18.049 23.890 19.499 1.00 73.88 289 ALA A CA 1
ATOM 2372 C C . ALA A 1 289 ? -18.294 23.355 18.080 1.00 73.88 289 ALA A C 1
ATOM 2374 O O . ALA A 1 289 ? -18.289 24.127 17.130 1.00 73.88 289 ALA A O 1
ATOM 2375 N N . SER A 1 290 ? -18.623 22.070 17.935 1.00 73.88 290 SER A N 1
ATOM 2376 C CA . SER A 1 290 ? -19.005 21.463 16.658 1.00 73.88 290 SER A CA 1
ATOM 2377 C C . SER A 1 290 ? -20.316 22.031 16.128 1.00 73.88 290 SER A C 1
ATOM 2379 O O . SER A 1 290 ? -20.457 22.142 14.925 1.00 73.88 290 SER A O 1
ATOM 2381 N N . TYR A 1 291 ? -21.251 22.452 16.984 1.00 70.50 291 TYR A N 1
ATOM 2382 C CA . TYR A 1 291 ? -22.503 23.099 16.601 1.00 70.50 291 TYR A CA 1
ATOM 2383 C C . TYR A 1 291 ? -22.259 24.563 16.240 1.00 70.50 291 TYR A C 1
ATOM 2385 O O . TYR A 1 291 ? -22.907 25.055 15.333 1.00 70.50 291 TYR A O 1
ATOM 2393 N N . ALA A 1 292 ? -21.298 25.252 16.864 1.00 73.81 292 ALA A N 1
ATOM 2394 C CA . ALA A 1 292 ? -20.842 26.567 16.417 1.00 73.81 292 ALA A CA 1
ATOM 2395 C C . ALA A 1 292 ? -20.152 26.467 15.045 1.00 73.81 292 ALA A C 1
ATOM 2397 O O . ALA A 1 292 ? -20.613 27.092 14.097 1.00 73.81 292 ALA A O 1
ATOM 2398 N N . ALA A 1 293 ? -19.161 25.585 14.894 1.00 70.50 293 ALA A N 1
ATOM 2399 C CA . ALA A 1 293 ? -18.475 25.323 13.628 1.00 70.50 293 ALA A CA 1
ATOM 2400 C C . ALA A 1 293 ? -19.415 24.751 12.549 1.00 70.50 293 ALA A C 1
ATOM 2402 O O . ALA A 1 293 ? -19.267 25.056 11.371 1.00 70.50 293 ALA A O 1
ATOM 2403 N N . THR A 1 294 ? -20.431 23.968 12.925 1.00 72.62 294 THR A N 1
ATOM 2404 C CA . THR A 1 294 ? -21.480 23.481 12.014 1.00 72.62 294 THR A CA 1
ATOM 2405 C C . THR A 1 294 ? -22.505 24.568 11.722 1.00 72.62 294 THR A C 1
ATOM 2407 O O . THR A 1 294 ? -23.007 24.600 10.612 1.00 72.62 294 THR A O 1
ATOM 2410 N N . GLN A 1 295 ? -22.794 25.503 12.629 1.00 74.31 295 GLN A N 1
ATOM 2411 C CA . GLN A 1 295 ? -23.634 26.672 12.349 1.00 74.31 295 GLN A CA 1
ATOM 2412 C C . GLN A 1 295 ? -22.906 27.640 11.407 1.00 74.31 295 GLN A C 1
ATOM 2414 O O . GLN A 1 295 ? -23.521 28.147 10.473 1.00 74.31 295 GLN A O 1
ATOM 2419 N N . GLU A 1 296 ? -21.599 27.846 11.582 1.00 72.19 296 GLU A N 1
ATOM 2420 C CA . GLU A 1 296 ? -20.744 28.588 10.651 1.00 72.19 296 GLU A CA 1
ATOM 2421 C C . GLU A 1 296 ? -20.612 27.862 9.313 1.00 72.19 296 GLU A C 1
ATOM 2423 O O . GLU A 1 296 ? -20.841 28.476 8.279 1.00 72.19 296 GLU A O 1
ATOM 2428 N N . SER A 1 297 ? -20.369 26.550 9.302 1.00 70.62 297 SER A N 1
ATOM 2429 C CA . SER A 1 297 ? -20.325 25.735 8.081 1.00 70.62 297 SER A CA 1
ATOM 2430 C C . SER A 1 297 ? -21.687 25.664 7.380 1.00 70.62 297 SER A C 1
ATOM 2432 O O . SER A 1 297 ? -21.753 25.751 6.159 1.00 70.62 297 SER A O 1
ATOM 2434 N N . ILE A 1 298 ? -22.805 25.622 8.112 1.00 73.81 298 ILE A N 1
ATOM 2435 C CA . ILE A 1 298 ? -24.167 25.739 7.569 1.00 73.81 298 ILE A CA 1
ATOM 2436 C C . ILE A 1 298 ? -24.423 27.154 7.052 1.00 73.81 298 ILE A C 1
ATOM 2438 O O . ILE A 1 298 ? -25.076 27.294 6.023 1.00 73.81 298 ILE A O 1
ATOM 2442 N N . ASN A 1 299 ? -23.926 28.205 7.702 1.00 77.69 299 ASN A N 1
ATOM 2443 C CA . ASN A 1 299 ? -24.073 29.581 7.225 1.00 77.69 299 ASN A CA 1
ATOM 2444 C C . ASN A 1 299 ? -23.209 29.838 5.982 1.00 77.69 299 ASN A C 1
ATOM 2446 O O . ASN A 1 299 ? -23.711 30.398 5.011 1.00 77.69 299 ASN A O 1
ATOM 2450 N N . ALA A 1 300 ? -21.975 29.338 5.949 1.00 74.69 300 ALA A N 1
ATOM 2451 C CA . ALA A 1 300 ? -21.093 29.344 4.788 1.00 74.69 300 ALA A CA 1
ATOM 2452 C C . ALA A 1 300 ? -21.658 28.478 3.653 1.00 74.69 300 ALA A C 1
ATOM 2454 O O . ALA A 1 300 ? -21.657 28.908 2.505 1.00 74.69 300 ALA A O 1
ATOM 2455 N N . ARG A 1 301 ? -22.232 27.302 3.947 1.00 74.31 301 ARG A N 1
ATOM 2456 C CA . ARG A 1 301 ? -22.939 26.460 2.967 1.00 74.31 301 ARG A CA 1
ATOM 2457 C C . ARG A 1 301 ? -24.218 27.129 2.472 1.00 74.31 301 ARG A C 1
ATOM 2459 O O . ARG A 1 301 ? -24.473 27.066 1.281 1.00 74.31 301 ARG A O 1
ATOM 2466 N N . LYS A 1 302 ? -24.973 27.837 3.319 1.00 75.25 302 LYS A N 1
ATOM 2467 C CA . LYS A 1 302 ? -26.131 28.663 2.920 1.00 75.25 302 LYS A CA 1
ATOM 2468 C C . LYS A 1 302 ? -25.717 29.877 2.088 1.00 75.25 302 LYS A C 1
ATOM 2470 O O . LYS A 1 302 ? -26.453 30.236 1.179 1.00 75.25 302 LYS A O 1
ATOM 2475 N N . GLN A 1 303 ? -24.575 30.509 2.361 1.00 77.25 303 GLN A N 1
ATOM 2476 C CA . GLN A 1 303 ? -24.052 31.605 1.538 1.00 77.25 303 GLN A CA 1
ATOM 2477 C C . GLN A 1 303 ? -23.516 31.092 0.198 1.00 77.25 303 GLN A C 1
ATOM 2479 O O . GLN A 1 303 ? -23.930 31.610 -0.832 1.00 77.25 303 GLN A O 1
ATOM 2484 N N . ARG A 1 304 ? -22.703 30.027 0.187 1.00 75.19 304 ARG A N 1
ATOM 2485 C CA . ARG A 1 304 ? -22.258 29.340 -1.038 1.00 75.19 304 ARG A CA 1
ATOM 2486 C C . ARG A 1 304 ? -23.445 28.834 -1.858 1.00 75.19 304 ARG A C 1
ATOM 2488 O O . ARG A 1 304 ? -23.452 29.039 -3.061 1.00 75.19 304 ARG A O 1
ATOM 2495 N N . GLN A 1 305 ? -24.470 28.265 -1.219 1.00 76.00 305 GLN A N 1
ATOM 2496 C CA . GLN A 1 305 ? -25.702 27.841 -1.887 1.00 76.00 305 GLN A CA 1
ATOM 2497 C C . GLN A 1 305 ? -26.487 29.038 -2.438 1.00 76.00 305 GLN A C 1
ATOM 2499 O O . GLN A 1 305 ? -26.914 28.991 -3.581 1.00 76.00 305 GLN A O 1
ATOM 2504 N N . LYS A 1 306 ? -26.660 30.132 -1.683 1.00 76.69 306 LYS A N 1
ATOM 2505 C CA . LYS A 1 306 ? -27.308 31.351 -2.202 1.00 76.69 306 LYS A CA 1
ATOM 2506 C C . LYS A 1 306 ? -26.540 31.955 -3.378 1.00 76.69 306 LYS A C 1
ATOM 2508 O O . LYS A 1 306 ? -27.173 32.374 -4.339 1.00 76.69 306 LYS A O 1
ATOM 2513 N N . ALA A 1 307 ? -25.209 31.964 -3.320 1.00 78.44 307 ALA A N 1
ATOM 2514 C CA . ALA A 1 307 ? -24.352 32.410 -4.412 1.00 78.44 307 ALA A CA 1
ATOM 2515 C C . ALA A 1 307 ? -24.467 31.479 -5.630 1.00 78.44 307 ALA A C 1
ATOM 2517 O O . ALA A 1 307 ? -24.665 31.965 -6.737 1.00 78.44 307 ALA A O 1
ATOM 2518 N N . SER A 1 308 ? -24.449 30.154 -5.445 1.00 75.12 308 SER A N 1
ATOM 2519 C CA . SER A 1 308 ? -24.641 29.202 -6.547 1.00 75.12 308 SER A CA 1
ATOM 2520 C C . SER A 1 308 ? -26.059 29.251 -7.121 1.00 75.12 308 SER A C 1
ATOM 2522 O O . SER A 1 308 ? -26.220 29.152 -8.326 1.00 75.12 308 SER A O 1
ATOM 2524 N N . GLU A 1 309 ? -27.088 29.459 -6.295 1.00 75.62 309 GLU A N 1
ATOM 2525 C CA . GLU A 1 309 ? -28.463 29.708 -6.749 1.00 75.62 309 GLU A CA 1
ATOM 2526 C C . GLU A 1 309 ? -28.596 31.042 -7.493 1.00 75.62 309 GLU A C 1
ATOM 2528 O O . GLU A 1 309 ? -29.454 31.168 -8.361 1.00 75.62 309 GLU A O 1
ATOM 2533 N N . GLN A 1 310 ? -27.794 32.055 -7.155 1.00 77.19 310 GLN A N 1
ATOM 2534 C CA . GLN A 1 310 ? -27.773 33.322 -7.879 1.00 77.19 310 GLN A CA 1
ATOM 2535 C C . GLN A 1 310 ? -27.053 33.170 -9.225 1.00 77.19 310 GLN A C 1
ATOM 2537 O O . GLN A 1 310 ? -27.649 33.498 -10.245 1.00 77.19 310 GLN A O 1
ATOM 2542 N N . ILE A 1 311 ? -25.866 32.558 -9.254 1.00 78.75 311 ILE A N 1
ATOM 2543 C CA . ILE A 1 311 ? -25.150 32.213 -10.494 1.00 78.75 311 ILE A CA 1
ATOM 2544 C C . ILE A 1 311 ? -26.020 31.314 -11.387 1.00 78.75 311 ILE A C 1
ATOM 2546 O O . ILE A 1 311 ? -26.102 31.541 -12.588 1.00 78.75 311 ILE A O 1
ATOM 2550 N N . GLN A 1 312 ? -26.736 30.336 -10.819 1.00 75.69 312 GLN A N 1
ATOM 2551 C CA . GLN A 1 312 ? -27.652 29.477 -11.574 1.00 75.69 312 GLN A CA 1
ATOM 2552 C C . GLN A 1 312 ? -28.881 30.248 -12.084 1.00 75.69 312 GLN A C 1
ATOM 2554 O O . GLN A 1 312 ? -29.342 29.962 -13.182 1.00 75.69 312 GLN A O 1
ATOM 2559 N N . ARG A 1 313 ? -29.394 31.256 -11.361 1.00 78.50 313 ARG A N 1
ATOM 2560 C CA . ARG A 1 313 ? -30.448 32.158 -11.877 1.00 78.50 313 ARG A CA 1
ATOM 2561 C C . ARG A 1 313 ? -29.936 33.055 -13.002 1.00 78.50 313 ARG A C 1
ATOM 2563 O O . ARG A 1 313 ? -30.645 33.219 -13.986 1.00 78.50 313 ARG A O 1
ATOM 2570 N N . GLU A 1 314 ? -28.724 33.588 -12.884 1.00 79.38 314 GLU A N 1
ATOM 2571 C CA . GLU A 1 314 ? -28.080 34.416 -13.911 1.00 79.38 314 GLU A CA 1
ATOM 2572 C C . GLU A 1 314 ? -27.781 33.582 -15.174 1.00 79.38 314 GLU A C 1
ATOM 2574 O O . GLU A 1 314 ? -28.094 34.006 -16.286 1.00 79.38 314 GLU A O 1
ATOM 2579 N N . GLN A 1 315 ? -27.304 32.341 -15.018 1.00 76.62 315 GLN A N 1
ATOM 2580 C CA . GLN A 1 315 ? -27.153 31.375 -16.114 1.00 76.62 315 GLN A CA 1
ATOM 2581 C C . GLN A 1 315 ? -28.499 30.927 -16.703 1.00 76.62 315 GLN A C 1
ATOM 2583 O O . GLN A 1 315 ? -28.610 30.798 -17.918 1.00 76.62 315 GLN A O 1
ATOM 2588 N N . GLU A 1 316 ? -29.542 30.720 -15.893 1.00 74.12 316 GLU A N 1
ATOM 2589 C CA . GLU A 1 316 ? -30.893 30.439 -16.399 1.00 74.12 316 GLU A CA 1
ATOM 2590 C C . GLU A 1 316 ? -31.487 31.629 -17.160 1.00 74.12 316 GLU A C 1
ATOM 2592 O O . GLU A 1 316 ? -32.186 31.412 -18.148 1.00 74.12 316 GLU A O 1
ATOM 2597 N N . GLN A 1 317 ? -31.201 32.867 -16.747 1.00 80.00 317 GLN A N 1
ATOM 2598 C CA . GLN A 1 317 ? -31.590 34.075 -17.477 1.00 80.00 317 GLN A CA 1
ATOM 2599 C C . GLN A 1 317 ? -30.846 34.171 -18.812 1.00 80.00 317 GLN A C 1
ATOM 2601 O O . GLN A 1 317 ? -31.504 34.268 -19.843 1.00 80.00 317 GLN A O 1
ATOM 2606 N N . GLN A 1 318 ? -29.519 34.011 -18.831 1.00 80.44 318 GLN A N 1
ATOM 2607 C CA . GLN A 1 318 ? -28.738 33.985 -20.077 1.00 80.44 318 GLN A CA 1
ATOM 2608 C C . GLN A 1 318 ? -29.168 32.841 -21.013 1.00 80.44 318 GLN A C 1
ATOM 2610 O O . GLN A 1 318 ? -29.323 33.047 -22.214 1.00 80.44 318 GLN A O 1
ATOM 2615 N N . MET A 1 319 ? -29.430 31.642 -20.479 1.00 68.94 319 MET A N 1
ATOM 2616 C CA . MET A 1 319 ? -29.953 30.500 -21.240 1.00 68.94 319 MET A CA 1
ATOM 2617 C C . MET A 1 319 ? -31.357 30.790 -21.791 1.00 68.94 319 MET A C 1
ATOM 2619 O O . MET A 1 319 ? -31.652 30.451 -22.936 1.00 68.94 319 MET A O 1
ATOM 2623 N N . LYS A 1 320 ? -32.229 31.429 -21.001 1.00 76.56 320 LYS A N 1
ATOM 2624 C CA . LYS A 1 320 ? -33.574 31.837 -21.425 1.00 76.56 320 LYS A CA 1
ATOM 2625 C C . LYS A 1 320 ? -33.506 32.872 -22.551 1.00 76.56 320 LYS A C 1
ATOM 2627 O O . LYS A 1 320 ? -34.158 32.677 -23.573 1.00 76.56 320 LYS A O 1
ATOM 2632 N N . GLU A 1 321 ? -32.695 33.913 -22.389 1.00 79.62 321 GLU A N 1
ATOM 2633 C CA . GLU A 1 321 ? -32.467 34.964 -23.388 1.00 79.62 321 GLU A CA 1
ATOM 2634 C C . GLU A 1 321 ? -31.860 34.392 -24.677 1.00 79.62 321 GLU A C 1
ATOM 2636 O O . GLU A 1 321 ? -32.300 34.740 -25.770 1.00 79.62 321 GLU A O 1
ATOM 2641 N N . TRP A 1 322 ? -30.924 33.443 -24.575 1.00 77.19 322 TRP A N 1
ATOM 2642 C CA . TRP A 1 322 ? -30.344 32.735 -25.722 1.00 77.19 322 TRP A CA 1
ATOM 2643 C C . TRP A 1 322 ? -31.365 31.844 -26.451 1.00 77.19 322 TRP A C 1
ATOM 2645 O O . TRP A 1 322 ? -31.401 31.825 -27.682 1.00 77.19 322 TRP A O 1
ATOM 2655 N N . LEU A 1 323 ? -32.232 31.137 -25.715 1.00 73.00 323 LEU A N 1
ATOM 2656 C CA . LEU A 1 323 ? -33.324 30.337 -26.290 1.00 73.00 323 LEU A CA 1
ATOM 2657 C C . LEU A 1 323 ? -34.382 31.219 -26.973 1.00 73.00 323 LEU A C 1
ATOM 2659 O O . LEU A 1 323 ? -34.847 30.877 -28.062 1.00 73.00 323 LEU A O 1
ATOM 2663 N N . GLU A 1 324 ? -34.721 32.364 -26.374 1.00 73.75 324 GLU A N 1
ATOM 2664 C CA . GLU A 1 324 ? -35.660 33.349 -26.927 1.00 73.75 324 GLU A CA 1
ATOM 2665 C C . GLU A 1 324 ? -35.080 34.052 -28.165 1.00 73.75 324 GLU A C 1
ATOM 2667 O O . GLU A 1 324 ? -35.759 34.135 -29.190 1.00 73.75 324 GLU A O 1
ATOM 2672 N N . ALA A 1 325 ? -33.798 34.432 -28.146 1.00 75.44 325 ALA A N 1
ATOM 2673 C CA . ALA A 1 325 ? -33.080 34.953 -29.314 1.00 75.44 325 ALA A CA 1
ATOM 2674 C C . ALA A 1 325 ? -32.972 33.932 -30.465 1.00 75.44 325 ALA A C 1
ATOM 2676 O O . ALA A 1 325 ? -32.889 34.320 -31.631 1.00 75.44 325 ALA A O 1
ATOM 2677 N N . ARG A 1 326 ? -33.009 32.627 -30.156 1.00 72.38 326 ARG A N 1
ATOM 2678 C CA . ARG A 1 326 ? -33.023 31.529 -31.139 1.00 72.38 326 ARG A CA 1
ATOM 2679 C C . ARG A 1 326 ? -34.439 31.074 -31.534 1.00 72.38 326 ARG A C 1
ATOM 2681 O O . ARG A 1 326 ? -34.577 30.119 -32.295 1.00 72.38 326 ARG A O 1
ATOM 2688 N N . GLY A 1 327 ? -35.487 31.750 -31.051 1.00 65.44 327 GLY A N 1
ATOM 2689 C CA . GLY A 1 327 ? -36.885 31.487 -31.416 1.00 65.44 327 GLY A CA 1
ATOM 2690 C C . GLY A 1 327 ? -37.461 30.172 -30.877 1.00 65.44 327 GLY A C 1
ATOM 2691 O O . GLY A 1 327 ? -38.450 29.674 -31.415 1.00 65.44 327 GLY A O 1
ATOM 2692 N N . MET A 1 328 ? -36.853 29.586 -29.842 1.00 61.09 328 MET A N 1
ATOM 2693 C CA . MET A 1 328 ? -37.307 28.335 -29.226 1.00 61.09 328 MET A CA 1
ATOM 2694 C C . MET A 1 328 ? -38.158 28.607 -27.978 1.00 61.09 328 MET A C 1
ATOM 2696 O O . MET A 1 328 ? -37.957 29.600 -27.282 1.00 61.09 328 MET A O 1
ATOM 2700 N N . ASN A 1 329 ? -39.094 27.705 -27.656 1.00 70.81 329 ASN A N 1
ATOM 2701 C CA . ASN A 1 329 ? -39.921 27.816 -26.450 1.00 70.81 329 ASN A CA 1
ATOM 2702 C C . ASN A 1 329 ? -39.064 27.624 -25.183 1.00 70.81 329 ASN A C 1
ATOM 2704 O O . ASN A 1 329 ? -38.827 26.497 -24.735 1.00 70.81 329 ASN A O 1
ATOM 2708 N N . SER A 1 330 ? -38.585 28.734 -24.617 1.00 63.72 330 SER A N 1
ATOM 2709 C CA . SER A 1 330 ? -37.626 28.752 -23.507 1.00 63.72 330 SER A CA 1
ATOM 2710 C C . SER A 1 330 ? -38.122 27.980 -22.285 1.00 63.72 330 SER A C 1
ATOM 2712 O O . SER A 1 330 ? -37.377 27.185 -21.712 1.00 63.72 330 SER A O 1
ATOM 2714 N N . THR A 1 331 ? -39.401 28.152 -21.936 1.00 71.31 331 THR A N 1
ATOM 2715 C CA . THR A 1 331 ? -40.043 27.507 -20.780 1.00 71.31 331 THR A CA 1
ATOM 2716 C C . THR A 1 331 ? -40.015 25.979 -20.870 1.00 71.31 331 THR A C 1
ATOM 2718 O O . THR A 1 331 ? -39.659 25.302 -19.906 1.00 71.31 331 THR A O 1
ATOM 2721 N N . GLU A 1 332 ? -40.328 25.431 -22.042 1.00 70.62 332 GLU A N 1
ATOM 2722 C CA . GLU A 1 332 ? -40.411 23.994 -22.295 1.00 70.62 332 GLU A CA 1
ATOM 2723 C C . GLU A 1 332 ? -39.022 23.348 -22.349 1.00 70.62 332 GLU A C 1
ATOM 2725 O O . GLU A 1 332 ? -38.808 22.278 -21.771 1.00 70.62 332 GLU A O 1
ATOM 2730 N N . HIS A 1 333 ? -38.044 24.028 -22.957 1.00 70.25 333 HIS A N 1
ATOM 2731 C CA . HIS A 1 333 ? -36.674 23.523 -23.025 1.00 70.25 333 HIS A CA 1
ATOM 2732 C C . HIS A 1 333 ? -35.980 23.534 -21.650 1.00 70.25 333 HIS A C 1
ATOM 2734 O O . HIS A 1 333 ? -35.350 22.541 -21.274 1.00 70.25 333 HIS A O 1
ATOM 2740 N N . LEU A 1 334 ? -36.161 24.601 -20.857 1.00 73.06 334 LEU A N 1
ATOM 2741 C CA . LEU A 1 334 ? -35.704 24.669 -19.461 1.00 73.06 334 LEU A CA 1
ATOM 2742 C C . LEU A 1 334 ? -36.398 23.624 -18.575 1.00 73.06 334 LEU A C 1
ATOM 2744 O O . LEU A 1 334 ? -35.745 23.005 -17.735 1.00 73.06 334 LEU A O 1
ATOM 2748 N N . HIS A 1 335 ? -37.698 23.375 -18.768 1.00 74.38 335 HIS A N 1
ATOM 2749 C CA . HIS A 1 335 ? -38.418 22.347 -18.012 1.00 74.38 335 HIS A CA 1
ATOM 2750 C C . HIS A 1 335 ? -37.914 20.927 -18.329 1.00 74.38 335 HIS A C 1
ATOM 2752 O O . HIS A 1 335 ? -37.711 20.131 -17.409 1.00 74.38 335 HIS A O 1
ATOM 2758 N N . ARG A 1 336 ? -37.641 20.621 -19.607 1.00 73.06 336 ARG A N 1
ATOM 2759 C CA . ARG A 1 336 ? -37.067 19.330 -20.028 1.00 73.06 336 ARG A CA 1
ATOM 2760 C C . ARG A 1 336 ? -35.672 19.102 -19.438 1.00 73.06 336 ARG A C 1
ATOM 2762 O O . ARG A 1 336 ? -35.428 18.033 -18.879 1.00 73.06 336 ARG A O 1
ATOM 2769 N N . LEU A 1 337 ? -34.802 20.114 -19.494 1.00 76.88 337 LEU A N 1
ATOM 2770 C CA . LEU A 1 337 ? -33.472 20.071 -18.874 1.00 76.88 337 LEU A CA 1
ATOM 2771 C C . LEU A 1 337 ? -33.568 19.824 -17.362 1.00 76.88 337 LEU A C 1
ATOM 2773 O O . LEU A 1 337 ? -32.970 18.874 -16.862 1.00 76.88 337 LEU A O 1
ATOM 2777 N N . LYS A 1 338 ? -34.405 20.585 -16.644 1.00 75.56 338 LYS A N 1
ATOM 2778 C CA . LYS A 1 338 ? -34.610 20.416 -15.193 1.00 75.56 338 LYS A CA 1
ATOM 2779 C C . LYS A 1 338 ? -35.190 19.056 -14.803 1.00 75.56 338 LYS A C 1
ATOM 2781 O O . LYS A 1 338 ? -34.946 18.597 -13.689 1.00 75.56 338 LYS A O 1
ATOM 2786 N N . LEU A 1 339 ? -35.953 18.399 -15.678 1.00 76.19 339 LEU A N 1
ATOM 2787 C CA . LEU A 1 339 ? -36.423 17.028 -15.455 1.00 76.19 339 LEU A CA 1
ATOM 2788 C C . LEU A 1 339 ? -35.290 16.002 -15.584 1.00 76.19 339 LEU A C 1
ATOM 2790 O O . LEU A 1 339 ? -35.167 15.143 -14.709 1.00 76.19 339 LEU A O 1
ATOM 2794 N N . GLN A 1 340 ? -34.442 16.112 -16.612 1.00 75.38 340 GLN A N 1
ATOM 2795 C CA . GLN A 1 340 ? -33.263 15.247 -16.758 1.00 75.38 340 GLN A CA 1
ATOM 2796 C C . GLN A 1 340 ? -32.255 15.474 -15.623 1.00 75.38 340 GLN A C 1
ATOM 2798 O O . GLN A 1 340 ? -31.827 14.510 -14.994 1.00 75.38 340 GLN A O 1
ATOM 2803 N N . GLU A 1 341 ? -31.950 16.731 -15.291 1.00 75.81 341 GLU A N 1
ATOM 2804 C CA . GLU A 1 341 ? -31.037 17.101 -14.202 1.00 75.81 341 GLU A CA 1
ATOM 2805 C C . GLU A 1 341 ? -31.531 16.564 -12.848 1.00 75.81 341 GLU A C 1
ATOM 2807 O O . GLU A 1 341 ? -30.777 15.917 -12.126 1.00 75.81 341 GLU A O 1
ATOM 2812 N N . ARG A 1 342 ? -32.825 16.726 -12.523 1.00 74.31 342 ARG A N 1
ATOM 2813 C CA . ARG A 1 342 ? -33.422 16.149 -11.303 1.00 74.31 342 ARG A CA 1
ATOM 2814 C C . ARG A 1 342 ? -33.365 14.623 -11.269 1.00 74.31 342 ARG A C 1
ATOM 2816 O O . ARG A 1 342 ? -33.255 14.063 -10.179 1.00 74.31 342 ARG A O 1
ATOM 2823 N N . HIS A 1 343 ? -33.466 13.947 -12.414 1.00 71.81 343 HIS A N 1
ATOM 2824 C CA . HIS A 1 343 ? -33.366 12.488 -12.465 1.00 71.81 343 HIS A CA 1
ATOM 2825 C C . HIS A 1 343 ? -31.914 12.011 -12.328 1.00 71.81 343 HIS A C 1
ATOM 2827 O O . HIS A 1 343 ? -31.671 11.052 -11.596 1.00 71.81 343 HIS A O 1
ATOM 2833 N N . SER A 1 344 ? -30.956 12.697 -12.962 1.00 72.50 344 SER A N 1
ATOM 2834 C CA . SER A 1 344 ? -29.521 12.438 -12.779 1.00 72.50 344 SER A CA 1
ATOM 2835 C C . SER A 1 344 ? -29.135 12.627 -11.316 1.00 72.50 344 SER A C 1
ATOM 2837 O O . SER A 1 344 ? -28.697 11.683 -10.670 1.00 72.50 344 SER A O 1
ATOM 2839 N N . LYS A 1 345 ? -29.464 13.788 -10.743 1.00 76.25 345 LYS A N 1
ATOM 2840 C CA . LYS A 1 345 ? -29.128 14.149 -9.363 1.00 76.25 345 LYS A CA 1
ATOM 2841 C C . LYS A 1 345 ? -29.769 13.230 -8.323 1.00 76.25 345 LYS A C 1
ATOM 2843 O O . LYS A 1 345 ? -29.158 12.937 -7.304 1.00 76.25 345 LYS A O 1
ATOM 2848 N N . ARG A 1 346 ? -30.979 12.715 -8.584 1.00 72.88 346 ARG A N 1
ATOM 2849 C CA . ARG A 1 346 ? -31.613 11.689 -7.735 1.00 72.88 346 ARG A CA 1
ATOM 2850 C C . ARG A 1 346 ? -30.925 10.325 -7.854 1.00 72.88 346 ARG A C 1
ATOM 2852 O O . ARG A 1 346 ? -30.852 9.618 -6.851 1.00 72.88 346 ARG A O 1
ATOM 2859 N N . ASN A 1 347 ? -30.437 9.955 -9.039 1.00 74.81 347 ASN A N 1
ATOM 2860 C CA . ASN A 1 347 ? -29.642 8.740 -9.220 1.00 74.81 347 ASN A CA 1
ATOM 2861 C C . ASN A 1 347 ? -28.271 8.885 -8.542 1.00 74.81 347 ASN A C 1
ATOM 2863 O O . ASN A 1 347 ? -27.878 7.982 -7.816 1.00 74.81 347 ASN A O 1
ATOM 2867 N N . GLU A 1 348 ? -27.598 10.029 -8.689 1.00 76.06 348 GLU A N 1
ATOM 2868 C CA . GLU A 1 348 ? -26.343 10.352 -7.999 1.00 76.06 348 GLU A CA 1
ATOM 2869 C C . GLU A 1 348 ? -26.528 10.344 -6.480 1.00 76.06 348 GLU A C 1
ATOM 2871 O O . GLU A 1 348 ? -25.810 9.629 -5.799 1.00 76.06 348 GLU A O 1
ATOM 2876 N N . GLU A 1 349 ? -27.554 11.005 -5.931 1.00 75.69 349 GLU A N 1
ATOM 2877 C CA . GLU A 1 349 ? -27.875 10.931 -4.498 1.00 75.69 349 GLU A CA 1
ATOM 2878 C C . GLU A 1 349 ? -28.168 9.499 -4.008 1.00 75.69 349 GLU A C 1
ATOM 2880 O O . GLU A 1 349 ? -27.973 9.196 -2.829 1.00 75.69 349 GLU A O 1
ATOM 2885 N N . PHE A 1 350 ? -28.707 8.628 -4.867 1.00 72.44 350 PHE A N 1
ATOM 2886 C CA . PHE A 1 350 ? -28.982 7.231 -4.530 1.00 72.44 350 PHE A CA 1
ATOM 2887 C C . PHE A 1 350 ? -27.716 6.371 -4.615 1.00 72.44 350 PHE A C 1
ATOM 2889 O O . PHE A 1 350 ? -27.489 5.536 -3.739 1.00 72.44 350 PHE A O 1
ATOM 2896 N N . GLU A 1 351 ? -26.859 6.608 -5.609 1.00 73.69 351 GLU A N 1
ATOM 2897 C CA . GLU A 1 351 ? -25.540 5.990 -5.703 1.00 73.69 351 GLU A CA 1
ATOM 2898 C C . GLU A 1 351 ? -24.605 6.464 -4.596 1.00 73.69 351 GLU A C 1
ATOM 2900 O O . GLU A 1 351 ? -23.966 5.622 -3.985 1.00 73.69 351 GLU A O 1
ATOM 2905 N N . GLU A 1 352 ? -24.569 7.750 -4.250 1.00 74.69 352 GLU A N 1
ATOM 2906 C CA . GLU A 1 352 ? -23.847 8.253 -3.081 1.00 74.69 352 GLU A CA 1
ATOM 2907 C C . GLU A 1 352 ? -24.355 7.585 -1.806 1.00 74.69 352 GLU A C 1
ATOM 2909 O O . GLU A 1 352 ? -23.549 7.065 -1.046 1.00 74.69 352 GLU A O 1
ATOM 2914 N N . LYS A 1 353 ? -25.674 7.491 -1.579 1.00 73.62 353 LYS A N 1
ATOM 2915 C CA . LYS A 1 353 ? -26.221 6.773 -0.409 1.00 73.62 353 LYS A CA 1
ATOM 2916 C C . LYS A 1 353 ? -25.884 5.277 -0.426 1.00 73.62 353 LYS A C 1
ATOM 2918 O O . LYS A 1 353 ? -25.677 4.694 0.639 1.00 73.62 353 LYS A O 1
ATOM 2923 N N . ARG A 1 354 ? -25.794 4.649 -1.604 1.00 72.75 354 ARG A N 1
ATOM 2924 C CA . ARG A 1 354 ? -25.402 3.241 -1.770 1.00 72.75 354 ARG A CA 1
ATOM 2925 C C . ARG A 1 354 ? -23.902 3.035 -1.543 1.00 72.75 354 ARG A C 1
ATOM 2927 O O . ARG A 1 354 ? -23.552 2.158 -0.763 1.00 72.75 354 ARG A O 1
ATOM 2934 N N . ARG A 1 355 ? -23.035 3.859 -2.136 1.00 76.56 355 ARG A N 1
ATOM 2935 C CA . ARG A 1 355 ? -21.574 3.863 -1.949 1.00 76.56 355 ARG A CA 1
ATOM 2936 C C . ARG A 1 355 ? -21.201 4.252 -0.521 1.00 76.56 355 ARG A C 1
ATOM 2938 O O . ARG A 1 355 ? -20.339 3.610 0.055 1.00 76.56 355 ARG A O 1
ATOM 2945 N N . ALA A 1 356 ? -21.886 5.220 0.086 1.00 75.31 356 ALA A N 1
ATOM 2946 C CA . ALA A 1 356 ? -21.716 5.595 1.488 1.00 75.31 356 ALA A CA 1
ATOM 2947 C C . ALA A 1 356 ? -22.159 4.471 2.428 1.00 75.31 356 ALA A C 1
ATOM 2949 O O . ALA A 1 356 ? -21.437 4.181 3.369 1.00 75.31 356 ALA A O 1
ATOM 2950 N N . ARG A 1 357 ? -23.268 3.763 2.154 1.00 72.00 357 ARG A N 1
ATOM 2951 C CA . ARG A 1 357 ? -23.607 2.534 2.897 1.00 72.00 357 ARG A CA 1
ATOM 2952 C C . ARG A 1 357 ? -22.619 1.400 2.649 1.00 72.00 357 ARG A C 1
ATOM 2954 O O . ARG A 1 357 ? -22.307 0.683 3.586 1.00 72.00 357 ARG A O 1
ATOM 2961 N N . GLN A 1 358 ? -22.110 1.223 1.432 1.00 71.62 358 GLN A N 1
ATOM 2962 C CA . GLN A 1 358 ? -21.078 0.223 1.152 1.00 71.62 358 GLN A CA 1
ATOM 2963 C C . GLN A 1 358 ? -19.764 0.573 1.856 1.00 71.62 358 GLN A C 1
ATOM 2965 O O . GLN A 1 358 ? -19.148 -0.322 2.411 1.00 71.62 358 GLN A O 1
ATOM 2970 N N . MET A 1 359 ? -19.379 1.848 1.931 1.00 68.69 359 MET A N 1
ATOM 2971 C CA . MET A 1 359 ? -18.240 2.312 2.724 1.00 68.69 359 MET A CA 1
ATOM 2972 C C . MET A 1 359 ? -18.517 2.273 4.228 1.00 68.69 359 MET A C 1
ATOM 2974 O O . MET A 1 359 ? -17.602 1.956 4.965 1.00 68.69 359 MET A O 1
ATOM 2978 N N . GLU A 1 360 ? -19.742 2.495 4.712 1.00 74.50 360 GLU A N 1
ATOM 2979 C CA . GLU A 1 360 ? -20.103 2.294 6.126 1.00 74.50 360 GLU A CA 1
ATOM 2980 C C . GLU A 1 360 ? -20.041 0.807 6.497 1.00 74.50 360 GLU A C 1
ATOM 2982 O O . GLU A 1 360 ? -19.538 0.462 7.559 1.00 74.50 360 GLU A O 1
ATOM 2987 N N . ILE A 1 361 ? -20.508 -0.082 5.614 1.00 69.56 361 ILE A N 1
ATOM 2988 C CA . ILE A 1 361 ? -20.466 -1.538 5.796 1.00 69.56 361 ILE A CA 1
ATOM 2989 C C . ILE A 1 361 ? -19.036 -2.063 5.656 1.00 69.56 361 ILE A C 1
ATOM 2991 O O . ILE A 1 361 ? -18.635 -2.888 6.461 1.00 69.56 361 ILE A O 1
ATOM 2995 N N . VAL A 1 362 ? -18.235 -1.580 4.703 1.00 70.94 362 VAL A N 1
ATOM 2996 C CA . VAL A 1 362 ? -16.815 -1.954 4.572 1.00 70.94 362 VAL A CA 1
ATOM 2997 C C . VAL A 1 362 ? -15.985 -1.350 5.704 1.00 70.94 362 VAL A C 1
ATOM 2999 O O . VAL A 1 362 ? -15.124 -2.035 6.237 1.00 70.94 362 VAL A O 1
ATOM 3002 N N . ALA A 1 363 ? -16.266 -0.123 6.149 1.00 71.00 363 ALA A N 1
ATOM 3003 C CA . ALA A 1 363 ? -15.627 0.461 7.325 1.00 71.00 363 ALA A CA 1
ATOM 3004 C C . ALA A 1 363 ? -16.031 -0.273 8.605 1.00 71.00 363 ALA A C 1
ATOM 3006 O O . ALA A 1 363 ? -15.156 -0.512 9.426 1.00 71.00 363 ALA A O 1
ATOM 3007 N N . LYS A 1 364 ? -17.297 -0.694 8.760 1.00 71.00 364 LYS A N 1
ATOM 3008 C CA . LYS A 1 364 ? -17.729 -1.594 9.843 1.00 71.00 364 LYS A CA 1
ATOM 3009 C C . LYS A 1 364 ? -17.031 -2.936 9.751 1.00 71.00 364 LYS A C 1
ATOM 3011 O O . LYS A 1 364 ? -16.383 -3.289 10.713 1.00 71.00 364 LYS A O 1
ATOM 3016 N N . LEU A 1 365 ? -17.024 -3.600 8.599 1.00 67.62 365 LEU A N 1
ATOM 3017 C CA . LEU A 1 365 ? -16.301 -4.856 8.393 1.00 67.62 365 LEU A CA 1
ATOM 3018 C C . LEU A 1 365 ? -14.786 -4.715 8.581 1.00 67.62 365 LEU A C 1
ATOM 3020 O O . LEU A 1 365 ? -14.146 -5.693 8.925 1.00 67.62 365 LEU A O 1
ATOM 3024 N N . LEU A 1 366 ? -14.184 -3.538 8.393 1.00 66.50 366 LEU A N 1
ATOM 3025 C CA . LEU A 1 366 ? -12.774 -3.291 8.714 1.00 66.50 366 LEU A CA 1
ATOM 3026 C C . LEU A 1 366 ? -12.567 -2.950 10.198 1.00 66.50 366 LEU A C 1
ATOM 3028 O O . LEU A 1 366 ? -11.567 -3.373 10.771 1.00 66.50 366 LEU A O 1
ATOM 3032 N N . LEU A 1 367 ? -13.492 -2.231 10.840 1.00 68.69 367 LEU A N 1
ATOM 3033 C CA . LEU A 1 367 ? -13.495 -1.983 12.288 1.00 68.69 367 LEU A CA 1
ATOM 3034 C C . LEU A 1 367 ? -13.688 -3.285 13.054 1.00 68.69 367 LEU A C 1
ATOM 3036 O O . LEU A 1 367 ? -12.891 -3.602 13.926 1.00 68.69 367 LEU A O 1
ATOM 3040 N N . GLU A 1 368 ? -14.700 -4.049 12.668 1.00 60.06 368 GLU A N 1
ATOM 3041 C CA . GLU A 1 368 ? -15.013 -5.387 13.130 1.00 60.06 368 GLU A CA 1
ATOM 3042 C C . GLU A 1 368 ? -13.829 -6.284 12.796 1.00 60.06 368 GLU A C 1
ATOM 3044 O O . GLU A 1 368 ? -13.163 -6.671 13.738 1.00 60.06 368 GLU A O 1
ATOM 3049 N N . ARG A 1 369 ? -13.375 -6.461 11.547 1.00 55.53 369 ARG A N 1
ATOM 3050 C CA . ARG A 1 369 ? -12.200 -7.317 11.265 1.00 55.53 369 ARG A CA 1
ATOM 3051 C C . ARG A 1 369 ? -10.899 -6.903 11.970 1.00 55.53 369 ARG A C 1
ATOM 3053 O O . ARG A 1 369 ? -10.029 -7.749 12.180 1.00 55.53 369 ARG A O 1
ATOM 3060 N N . ASN A 1 370 ? -10.755 -5.650 12.404 1.00 56.03 370 ASN A N 1
ATOM 3061 C CA . ASN A 1 370 ? -9.674 -5.224 13.301 1.00 56.03 370 ASN A CA 1
ATOM 3062 C C . ASN A 1 370 ? -9.972 -5.533 14.785 1.00 56.03 370 ASN A C 1
ATOM 3064 O O . ASN A 1 370 ? -9.093 -6.028 15.489 1.00 56.03 370 ASN A O 1
ATOM 3068 N N . GLU A 1 371 ? -11.200 -5.337 15.267 1.00 54.84 371 GLU A N 1
ATOM 3069 C CA . GLU A 1 371 ? -11.659 -5.827 16.573 1.00 54.84 371 GLU A CA 1
ATOM 3070 C C . GLU A 1 371 ? -11.640 -7.365 16.675 1.00 54.84 371 GLU A C 1
ATOM 3072 O O . GLU A 1 371 ? -11.427 -7.896 17.757 1.00 54.84 371 GLU A O 1
ATOM 3077 N N . GLU A 1 372 ? -11.836 -8.086 15.576 1.00 46.72 372 GLU A N 1
ATOM 3078 C CA . GLU A 1 372 ? -11.837 -9.546 15.428 1.00 46.72 372 GLU A CA 1
ATOM 3079 C C . GLU A 1 372 ? -10.407 -10.085 15.434 1.00 46.72 372 GLU A C 1
ATOM 3081 O O . GLU A 1 372 ? -10.090 -10.995 16.197 1.00 46.72 372 GLU A O 1
ATOM 3086 N N . LYS A 1 373 ? -9.481 -9.417 14.730 1.00 46.44 373 LYS A N 1
ATOM 3087 C CA . LYS A 1 373 ? -8.030 -9.577 14.948 1.00 46.44 373 LYS A CA 1
ATOM 3088 C C . LYS A 1 373 ? -7.608 -9.249 16.393 1.00 46.44 373 LYS A C 1
ATOM 3090 O O . LYS A 1 373 ? -6.559 -9.711 16.836 1.00 46.44 373 LYS A O 1
ATOM 3095 N N . HIS A 1 374 ? -8.428 -8.519 17.155 1.00 48.44 374 HIS A N 1
ATOM 3096 C CA . HIS A 1 374 ? -8.281 -8.317 18.602 1.00 48.44 374 HIS A CA 1
ATOM 3097 C C . HIS A 1 374 ? -9.148 -9.253 19.489 1.00 48.44 374 HIS A C 1
ATOM 3099 O O . HIS A 1 374 ? -9.031 -9.178 20.715 1.00 48.44 374 HIS A O 1
ATOM 3105 N N . LYS A 1 375 ? -9.970 -10.152 18.919 1.00 43.66 375 LYS A N 1
ATOM 3106 C CA . LYS A 1 375 ? -10.827 -11.133 19.635 1.00 43.66 375 LYS A CA 1
ATOM 3107 C C . LYS A 1 375 ? -10.425 -12.599 19.381 1.00 43.66 375 LYS A C 1
ATOM 3109 O O . LYS A 1 375 ? -10.498 -13.404 20.308 1.00 43.66 375 LYS A O 1
ATOM 3114 N N . LYS A 1 376 ? -9.944 -12.954 18.182 1.00 34.00 376 LYS A N 1
ATOM 3115 C CA . LYS A 1 376 ? -9.564 -14.319 17.746 1.00 34.00 376 LYS A CA 1
ATOM 3116 C C . LYS A 1 376 ? -8.062 -14.642 17.919 1.00 34.00 376 LYS A C 1
ATOM 3118 O O . LYS A 1 376 ? -7.427 -15.203 17.029 1.00 34.00 376 LYS A O 1
ATOM 3123 N N . ALA A 1 377 ? -7.484 -14.357 19.090 1.00 30.95 377 ALA A N 1
ATOM 3124 C CA . ALA A 1 377 ? -6.171 -14.893 19.487 1.00 30.95 377 ALA A CA 1
ATOM 3125 C C . ALA A 1 377 ? -6.131 -15.248 20.995 1.00 30.95 377 ALA A C 1
ATOM 3127 O O . ALA A 1 377 ? -6.745 -14.533 21.789 1.00 30.95 377 ALA A O 1
ATOM 3128 N N . PRO A 1 378 ? -5.456 -16.338 21.431 1.00 32.69 378 PRO A N 1
ATOM 3129 C CA . PRO A 1 378 ? -5.607 -16.847 22.800 1.00 32.69 378 PRO A CA 1
ATOM 3130 C C . PRO A 1 378 ? -4.884 -16.008 23.864 1.00 32.69 378 PRO A C 1
ATOM 3132 O O . PRO A 1 378 ? -3.787 -15.502 23.642 1.00 32.69 378 PRO A O 1
ATOM 3135 N N . ALA A 1 379 ? -5.477 -15.917 25.055 1.00 36.12 379 ALA A N 1
ATOM 3136 C CA . ALA A 1 379 ? -4.900 -15.217 26.204 1.00 36.12 379 ALA A CA 1
ATOM 3137 C C . ALA A 1 379 ? -3.895 -16.080 26.993 1.00 36.12 379 ALA A C 1
ATOM 3139 O O . ALA A 1 379 ? -3.982 -17.308 26.982 1.00 36.12 379 ALA A O 1
ATOM 3140 N N . PRO A 1 380 ? -3.060 -15.429 27.822 1.00 25.75 380 PRO A N 1
ATOM 3141 C CA . PRO A 1 380 ? -3.015 -15.820 29.232 1.00 25.75 380 PRO A CA 1
ATOM 3142 C C . PRO A 1 380 ? -3.602 -14.746 30.171 1.00 25.75 380 PRO A C 1
ATOM 3144 O O . PRO A 1 380 ? -3.115 -13.625 30.277 1.00 25.75 380 PRO A O 1
ATOM 3147 N N . ILE A 1 381 ? -4.701 -15.137 30.822 1.00 30.59 381 ILE A N 1
ATOM 3148 C CA . ILE A 1 381 ? -5.097 -14.927 32.231 1.00 30.59 381 ILE A CA 1
ATOM 3149 C C . ILE A 1 381 ? -4.701 -13.602 32.943 1.00 30.59 381 ILE A C 1
ATOM 3151 O O . ILE A 1 381 ? -3.542 -13.283 33.157 1.00 30.59 381 ILE A O 1
ATOM 3155 N N . HIS A 1 382 ? -5.732 -12.903 33.447 1.00 32.22 382 HIS A N 1
ATOM 3156 C CA . HIS A 1 382 ? -5.717 -11.852 34.489 1.00 32.22 382 HIS A CA 1
ATOM 3157 C C . HIS A 1 382 ? -4.596 -10.777 34.455 1.00 32.22 382 HIS A C 1
ATOM 3159 O O . HIS A 1 382 ? -3.631 -10.841 35.205 1.00 32.22 382 HIS A O 1
ATOM 3165 N N . GLY A 1 383 ? -4.757 -9.639 33.767 1.00 29.69 383 GLY A N 1
ATOM 3166 C CA . GLY A 1 383 ? -5.889 -9.164 32.957 1.00 29.69 383 GLY A CA 1
ATOM 3167 C C . GLY A 1 383 ? -6.156 -7.665 33.162 1.00 29.69 383 GLY A C 1
ATOM 3168 O O . GLY A 1 383 ? -5.220 -6.906 33.393 1.00 29.69 383 GLY A O 1
ATOM 3169 N N . LYS A 1 384 ? -7.451 -7.273 33.176 1.00 26.64 384 LYS A N 1
ATOM 3170 C CA . LYS A 1 384 ? -7.969 -5.881 33.332 1.00 26.64 384 LYS A CA 1
ATOM 3171 C C . LYS A 1 384 ? -7.712 -5.082 32.019 1.00 26.64 384 LYS A C 1
ATOM 3173 O O . LYS A 1 384 ? -6.613 -5.163 31.498 1.00 26.64 384 LYS A O 1
ATOM 3178 N N . LYS A 1 385 ? -8.616 -4.407 31.267 1.00 28.89 385 LYS A N 1
ATOM 3179 C CA . LYS A 1 385 ? -9.893 -3.627 31.376 1.00 28.89 385 LYS A CA 1
ATOM 3180 C C . LYS A 1 385 ? -9.817 -2.322 32.208 1.00 28.89 385 LYS A C 1
ATOM 3182 O O . LYS A 1 385 ? -9.631 -2.465 33.412 1.00 28.89 385 LYS A O 1
ATOM 3187 N N . GLN A 1 386 ? -9.990 -1.071 31.711 1.00 30.50 386 GLN A N 1
ATOM 3188 C CA . GLN A 1 386 ? -10.338 -0.413 30.402 1.00 30.50 386 GLN A CA 1
ATOM 3189 C C . GLN A 1 386 ? -9.386 0.808 30.092 1.00 30.50 386 GLN A C 1
ATOM 3191 O O . GLN A 1 386 ? -8.484 0.986 30.903 1.00 30.50 386 GLN A O 1
ATOM 3196 N N . PRO A 1 387 ? -9.547 1.702 29.073 1.00 29.89 387 PRO A N 1
ATOM 3197 C CA . PRO A 1 387 ? -9.994 1.623 27.657 1.00 29.89 387 PRO A CA 1
ATOM 3198 C C . PRO A 1 387 ? -8.946 2.207 26.641 1.00 29.89 387 PRO A C 1
ATOM 3200 O O . PRO A 1 387 ? -7.851 2.587 27.040 1.00 29.89 387 PRO A O 1
ATOM 3203 N N . GLY A 1 388 ? -9.292 2.320 25.344 1.00 31.08 388 GLY A N 1
ATOM 3204 C CA . GLY A 1 388 ? -8.666 3.275 24.394 1.00 31.08 388 GLY A CA 1
ATOM 3205 C C . GLY A 1 388 ? -9.171 4.724 24.606 1.00 31.08 388 GLY A C 1
ATOM 3206 O O . GLY A 1 388 ? -10.051 4.931 25.441 1.00 31.08 388 GLY A O 1
ATOM 3207 N N . LYS A 1 389 ? -8.688 5.789 23.940 1.00 29.62 389 LYS A N 1
ATOM 3208 C CA . LYS A 1 389 ? -8.117 5.912 22.577 1.00 29.62 389 LYS A CA 1
ATOM 3209 C C . LYS A 1 389 ? -8.990 5.207 21.529 1.00 29.62 389 LYS A C 1
ATOM 3211 O O . LYS A 1 389 ? -8.774 4.044 21.210 1.00 29.62 389 LYS A O 1
ATOM 3216 N N . LEU A 1 390 ? -10.008 5.926 21.058 1.00 27.53 390 LEU A N 1
ATOM 3217 C CA . LEU A 1 390 ? -10.942 5.530 20.005 1.00 27.53 390 LEU A CA 1
ATOM 3218 C C . LEU A 1 390 ? -10.893 6.604 18.911 1.00 27.53 390 LEU A C 1
ATOM 3220 O O . LEU A 1 390 ? -10.984 7.777 19.253 1.00 27.53 390 LEU A O 1
ATOM 3224 N N . LEU A 1 391 ? -10.726 6.158 17.660 1.00 25.22 391 LEU A N 1
ATOM 3225 C CA . LEU A 1 391 ? -10.952 6.848 16.376 1.00 25.22 391 LEU A CA 1
ATOM 3226 C C . LEU A 1 391 ? -10.792 8.380 16.339 1.00 25.22 391 LEU A C 1
ATOM 3228 O O . LEU A 1 391 ? -11.682 9.090 16.792 1.00 25.22 391 LEU A O 1
ATOM 3232 N N . GLN A 1 392 ? -9.710 8.840 15.698 1.00 29.27 392 GLN A N 1
ATOM 3233 C CA . GLN A 1 392 ? -9.615 9.900 14.667 1.00 29.27 392 GLN A CA 1
ATOM 3234 C C . GLN A 1 392 ? -8.122 10.309 14.531 1.00 29.27 392 GLN A C 1
ATOM 3236 O O . GLN A 1 392 ? -7.427 10.367 15.542 1.00 29.27 392 GLN A O 1
ATOM 3241 N N . ASP A 1 393 ? -7.531 10.524 13.349 1.00 31.97 393 ASP A N 1
ATOM 3242 C CA . ASP A 1 393 ? -8.055 10.449 11.975 1.00 31.97 393 ASP A CA 1
ATOM 3243 C C . ASP A 1 393 ? -7.122 9.635 11.058 1.00 31.97 393 ASP A C 1
ATOM 3245 O O . ASP A 1 393 ? -5.932 9.916 10.960 1.00 31.97 393 ASP A O 1
ATOM 3249 N N . ILE A 1 394 ? -7.680 8.659 10.330 1.00 26.03 394 ILE A N 1
ATOM 3250 C CA . ILE A 1 394 ? -7.048 8.060 9.141 1.00 26.03 394 ILE A CA 1
ATOM 3251 C C . ILE A 1 394 ? -7.797 8.620 7.928 1.00 26.03 394 ILE A C 1
ATOM 3253 O O . ILE A 1 394 ? -8.783 8.036 7.484 1.00 26.03 394 ILE A O 1
ATOM 3257 N N . LEU A 1 395 ? -7.366 9.790 7.447 1.00 26.47 395 LEU A N 1
ATOM 3258 C CA . LEU A 1 395 ? -7.931 10.480 6.276 1.00 26.47 395 LEU A CA 1
ATOM 3259 C C . LEU A 1 395 ? -6.881 11.377 5.574 1.00 26.47 395 LEU A C 1
ATOM 3261 O O . LEU A 1 395 ? -7.059 12.583 5.441 1.00 26.47 395 LEU A O 1
ATOM 3265 N N . SER A 1 396 ? -5.763 10.785 5.143 1.00 28.73 396 SER A N 1
ATOM 3266 C CA . SER A 1 396 ? -4.794 11.291 4.139 1.00 28.73 396 SER A CA 1
ATOM 3267 C C . SER A 1 396 ? -3.828 10.128 3.841 1.00 28.73 396 SER A C 1
ATOM 3269 O O . SER A 1 396 ? -3.304 9.561 4.793 1.00 28.73 396 SER A O 1
ATOM 3271 N N . SER A 1 397 ? -3.679 9.538 2.648 1.00 26.80 397 SER A N 1
ATOM 3272 C CA . SER A 1 397 ? -3.512 10.016 1.258 1.00 26.80 397 SER A CA 1
ATOM 3273 C C . SER A 1 397 ? -2.043 10.157 0.827 1.00 26.80 397 SER A C 1
ATOM 3275 O O . SER A 1 397 ? -1.311 10.956 1.398 1.00 26.80 397 SER A O 1
ATOM 3277 N N . SER A 1 398 ? -1.708 9.445 -0.255 1.00 25.94 398 SER A N 1
ATOM 3278 C CA . SER A 1 398 ? -0.565 9.620 -1.170 1.00 25.94 398 SER A CA 1
ATOM 3279 C C . SER A 1 398 ? 0.880 9.351 -0.708 1.00 25.94 398 SER A C 1
ATOM 3281 O O . SER A 1 398 ? 1.536 10.163 -0.071 1.00 25.94 398 SER A O 1
ATOM 3283 N N . GLU A 1 399 ? 1.382 8.214 -1.209 1.00 26.34 399 GLU A N 1
ATOM 3284 C CA . GLU A 1 399 ? 2.524 8.125 -2.143 1.00 26.34 399 GLU A CA 1
ATOM 3285 C C . GLU A 1 399 ? 3.918 8.648 -1.739 1.00 26.34 399 GLU A C 1
ATOM 3287 O O . GLU A 1 399 ? 4.188 9.842 -1.748 1.00 26.34 399 GLU A O 1
ATOM 3292 N N . HIS A 1 400 ? 4.883 7.718 -1.683 1.00 29.27 400 HIS A N 1
ATOM 3293 C CA . HIS A 1 400 ? 6.013 7.752 -2.627 1.00 29.27 400 HIS A CA 1
ATOM 3294 C C . HIS A 1 400 ? 6.716 6.387 -2.747 1.00 29.27 400 HIS A C 1
ATOM 3296 O O . HIS A 1 400 ? 7.352 5.901 -1.815 1.00 29.27 400 HIS A O 1
ATOM 3302 N N . THR A 1 401 ? 6.671 5.776 -3.934 1.00 26.67 401 THR A N 1
ATOM 3303 C CA . THR A 1 401 ? 7.526 4.628 -4.280 1.00 26.67 401 THR A CA 1
ATOM 3304 C C . THR A 1 401 ? 8.878 5.096 -4.818 1.00 26.67 401 THR A C 1
ATOM 3306 O O . THR A 1 401 ? 8.902 5.761 -5.855 1.00 26.67 401 THR A O 1
ATOM 3309 N N . LYS A 1 402 ? 10.000 4.674 -4.209 1.00 29.62 402 LYS A N 1
ATOM 3310 C CA . LYS A 1 402 ? 11.310 4.601 -4.898 1.00 29.62 402 LYS A CA 1
ATOM 3311 C C . LYS A 1 402 ? 12.281 3.561 -4.305 1.00 29.62 402 LYS A C 1
ATOM 3313 O O . LYS A 1 402 ? 13.309 3.861 -3.711 1.00 29.62 402 LYS A O 1
ATOM 3318 N N . ARG A 1 403 ? 11.920 2.300 -4.540 1.00 27.58 403 ARG A N 1
ATOM 3319 C CA . ARG A 1 403 ? 12.806 1.127 -4.680 1.00 27.58 403 ARG A CA 1
ATOM 3320 C C . ARG A 1 403 ? 13.637 1.315 -5.980 1.00 27.58 403 ARG A C 1
ATOM 3322 O O . ARG A 1 403 ? 13.096 1.902 -6.911 1.00 27.58 403 ARG A O 1
ATOM 3329 N N . GLU A 1 404 ? 14.903 0.921 -6.165 1.00 28.53 404 GLU A N 1
ATOM 3330 C CA . GLU A 1 404 ? 15.898 0.136 -5.399 1.00 28.53 404 GLU A CA 1
ATOM 3331 C C . GLU A 1 404 ? 17.320 0.474 -5.909 1.00 28.53 404 GLU A C 1
ATOM 3333 O O . GLU A 1 404 ? 17.448 0.889 -7.059 1.00 28.53 404 GLU A O 1
ATOM 3338 N N . GLN A 1 405 ? 18.386 0.176 -5.148 1.00 26.25 405 GLN A N 1
ATOM 3339 C CA . GLN A 1 405 ? 19.677 -0.248 -5.735 1.00 26.25 405 GLN A CA 1
ATOM 3340 C C . GLN A 1 405 ? 20.630 -0.874 -4.692 1.00 26.25 405 GLN A C 1
ATOM 3342 O O . GLN A 1 405 ? 21.375 -0.160 -4.028 1.00 26.25 405 GLN A O 1
ATOM 3347 N N . ARG A 1 406 ? 20.645 -2.214 -4.572 1.00 26.86 406 ARG A N 1
ATOM 3348 C CA . ARG A 1 406 ? 21.788 -2.997 -4.042 1.00 26.86 406 ARG A CA 1
ATOM 3349 C C . ARG A 1 406 ? 21.850 -4.418 -4.622 1.00 26.86 406 ARG A C 1
ATOM 3351 O O . ARG A 1 406 ? 21.249 -5.351 -4.102 1.00 26.86 406 ARG A O 1
ATOM 3358 N N . HIS A 1 407 ? 22.672 -4.578 -5.653 1.00 28.98 407 HIS A N 1
ATOM 3359 C CA . HIS A 1 407 ? 23.641 -5.681 -5.700 1.00 28.98 407 HIS A CA 1
ATOM 3360 C C . HIS A 1 407 ? 24.749 -5.366 -4.638 1.00 28.98 407 HIS A C 1
ATOM 3362 O O . HIS A 1 407 ? 24.877 -4.209 -4.241 1.00 28.98 407 HIS A O 1
ATOM 3368 N N . GLU A 1 408 ? 25.552 -6.282 -4.080 1.00 28.47 408 GLU A N 1
ATOM 3369 C CA . GLU A 1 408 ? 25.860 -7.659 -4.483 1.00 28.47 408 GLU A CA 1
ATOM 3370 C C . GLU A 1 408 ? 26.530 -8.491 -3.343 1.00 28.47 408 GLU A C 1
ATOM 3372 O O . GLU A 1 408 ? 27.146 -7.926 -2.447 1.00 28.47 408 GLU A O 1
ATOM 3377 N N . VAL A 1 409 ? 26.513 -9.831 -3.481 1.00 29.03 409 VAL A N 1
ATOM 3378 C CA . VAL A 1 409 ? 27.635 -10.777 -3.196 1.00 29.03 409 VAL A CA 1
ATOM 3379 C C . VAL A 1 409 ? 27.990 -11.318 -1.765 1.00 29.03 409 VAL A C 1
ATOM 3381 O O . VAL A 1 409 ? 28.238 -10.592 -0.814 1.00 29.03 409 VAL A O 1
ATOM 3384 N N . LEU A 1 410 ? 28.149 -12.663 -1.721 1.00 32.66 410 LEU A N 1
ATOM 3385 C CA . LEU A 1 410 ? 28.931 -13.567 -0.821 1.00 32.66 410 LEU A CA 1
ATOM 3386 C C . LEU A 1 410 ? 28.510 -13.946 0.635 1.00 32.66 410 LEU A C 1
ATOM 3388 O O . LEU A 1 410 ? 28.983 -13.382 1.611 1.00 32.66 410 LEU A O 1
ATOM 3392 N N . SER A 1 411 ? 27.823 -15.100 0.735 1.00 27.91 411 SER A N 1
ATOM 3393 C CA . SER A 1 411 ? 28.342 -16.434 1.176 1.00 27.91 411 SER A CA 1
ATOM 3394 C C . SER A 1 411 ? 28.896 -16.749 2.604 1.00 27.91 411 SER A C 1
ATOM 3396 O O . SER A 1 411 ? 29.319 -15.859 3.329 1.00 27.91 411 SER A O 1
ATOM 3398 N N . PRO A 1 412 ? 28.900 -18.049 3.034 1.00 38.75 412 PRO A N 1
ATOM 3399 C CA . PRO A 1 412 ? 28.699 -18.417 4.453 1.00 38.75 412 PRO A CA 1
ATOM 3400 C C . PRO A 1 412 ? 29.643 -19.504 5.052 1.00 38.75 412 PRO A C 1
ATOM 3402 O O . PRO A 1 412 ? 30.478 -20.081 4.358 1.00 38.75 412 PRO A O 1
ATOM 3405 N N . ARG A 1 413 ? 29.414 -19.880 6.329 1.00 32.03 413 ARG A N 1
ATOM 3406 C CA . ARG A 1 413 ? 29.724 -21.190 6.979 1.00 32.03 413 ARG A CA 1
ATOM 3407 C C . ARG A 1 413 ? 28.824 -21.354 8.229 1.00 32.03 413 ARG A C 1
ATOM 3409 O O . ARG A 1 413 ? 28.629 -20.382 8.941 1.00 32.03 413 ARG A O 1
ATOM 3416 N N . ALA A 1 414 ? 28.062 -22.446 8.411 1.00 29.73 414 ALA A N 1
ATOM 3417 C CA . ALA A 1 414 ? 28.451 -23.752 8.996 1.00 29.73 414 ALA A CA 1
ATOM 3418 C C . ALA A 1 414 ? 29.093 -23.600 10.396 1.00 29.73 414 ALA A C 1
ATOM 3420 O O . ALA A 1 414 ? 30.082 -22.891 10.510 1.00 29.73 414 ALA A O 1
ATOM 3421 N N . SER A 1 415 ? 28.607 -24.201 11.493 1.00 35.09 415 SER A N 1
ATOM 3422 C CA . SER A 1 415 ? 28.345 -25.638 11.779 1.00 35.09 415 SER A CA 1
ATOM 3423 C C . SER A 1 415 ? 27.830 -25.769 13.251 1.00 35.09 415 SER A C 1
ATOM 3425 O O . SER A 1 415 ? 27.919 -24.772 13.956 1.00 35.09 415 SER A O 1
ATOM 3427 N N . PHE A 1 416 ? 27.350 -26.868 13.867 1.00 29.86 416 PHE A N 1
ATOM 3428 C CA . PHE A 1 416 ? 27.133 -28.302 13.557 1.00 29.86 416 PHE A CA 1
ATOM 3429 C C . PHE A 1 416 ? 26.251 -28.928 14.690 1.00 29.86 416 PHE A C 1
ATOM 3431 O O . PHE A 1 416 ? 26.416 -28.474 15.811 1.00 29.86 416 PHE A O 1
ATOM 3438 N N . VAL A 1 417 ? 25.458 -29.997 14.426 1.00 30.94 417 VAL A N 1
ATOM 3439 C CA . VAL A 1 417 ? 25.207 -31.202 15.306 1.00 30.94 417 VAL A CA 1
ATOM 3440 C C . VAL A 1 417 ? 24.678 -30.975 16.761 1.00 30.94 417 VAL A C 1
ATOM 3442 O O . VAL A 1 417 ? 25.228 -30.177 17.498 1.00 30.94 417 VAL A O 1
ATOM 3445 N N . SER A 1 418 ? 23.669 -31.649 17.351 1.00 29.53 418 SER A N 1
ATOM 3446 C CA . SER A 1 418 ? 22.870 -32.892 17.135 1.00 29.53 418 SER A CA 1
ATOM 3447 C C . SER A 1 418 ? 21.645 -32.870 18.111 1.00 29.53 418 SER A C 1
ATOM 3449 O O . SER A 1 418 ? 21.532 -31.918 18.871 1.00 29.53 418 SER A O 1
ATOM 3451 N N . SER A 1 419 ? 20.785 -33.886 18.333 1.00 30.48 419 SER A N 1
ATOM 3452 C CA . SER A 1 419 ? 20.022 -34.864 17.508 1.00 30.48 419 SER A CA 1
ATOM 3453 C C . SER A 1 419 ? 19.286 -35.872 18.432 1.00 30.48 419 SER A C 1
ATOM 3455 O O . SER A 1 419 ? 19.845 -36.161 19.487 1.00 30.48 419 SER A O 1
ATOM 3457 N N . ARG A 1 420 ? 18.217 -36.550 17.954 1.00 29.42 420 ARG A N 1
ATOM 3458 C CA . ARG A 1 420 ? 17.575 -37.778 18.532 1.00 29.42 420 ARG A CA 1
ATOM 3459 C C . ARG A 1 420 ? 16.784 -37.594 19.847 1.00 29.42 420 ARG A C 1
ATOM 3461 O O . ARG A 1 420 ? 17.104 -36.705 20.621 1.00 29.42 420 ARG A O 1
ATOM 3468 N N . SER A 1 421 ? 15.751 -38.386 20.176 1.00 31.53 421 SER A N 1
ATOM 3469 C CA . SER A 1 421 ? 15.016 -39.491 19.495 1.00 31.53 421 SER A CA 1
ATOM 3470 C C . SER A 1 421 ? 13.579 -39.530 20.081 1.00 31.53 421 SER A C 1
ATOM 3472 O O . SER A 1 421 ? 13.428 -39.245 21.263 1.00 31.53 421 SER A O 1
ATOM 3474 N N . ASP A 1 422 ? 12.491 -39.624 19.305 1.00 28.81 422 ASP A N 1
ATOM 3475 C CA . ASP A 1 422 ? 11.845 -40.802 18.663 1.00 28.81 422 ASP A CA 1
ATOM 3476 C C . ASP A 1 422 ? 10.841 -41.587 19.547 1.00 28.81 422 ASP A C 1
ATOM 3478 O O . ASP A 1 422 ? 11.047 -41.751 20.744 1.00 28.81 422 ASP A O 1
ATOM 3482 N N . SER A 1 423 ? 9.841 -42.197 18.886 1.00 31.34 423 SER A N 1
ATOM 3483 C CA . SER A 1 423 ? 8.816 -43.160 19.378 1.00 31.34 423 SER A CA 1
ATOM 3484 C C . SER A 1 423 ? 7.561 -42.548 20.048 1.00 31.34 423 SER A C 1
ATOM 3486 O O . SER A 1 423 ? 7.716 -41.801 21.004 1.00 31.34 423 SER A O 1
ATOM 3488 N N . ILE A 1 424 ? 6.285 -42.721 19.633 1.00 29.80 424 ILE A N 1
ATOM 3489 C CA . ILE A 1 424 ? 5.469 -43.735 18.888 1.00 29.80 424 ILE A CA 1
ATOM 3490 C C . ILE A 1 424 ? 4.495 -44.501 19.821 1.00 29.80 424 ILE A C 1
ATOM 3492 O O . ILE A 1 424 ? 4.798 -44.716 20.989 1.00 29.80 424 ILE A O 1
ATOM 3496 N N . SER A 1 425 ? 3.345 -44.922 19.261 1.00 32.69 425 SER A N 1
ATOM 3497 C CA . SER A 1 425 ? 2.108 -45.485 19.859 1.00 32.69 425 SER A CA 1
ATOM 3498 C C . SER A 1 425 ? 1.209 -44.426 20.524 1.00 32.69 425 SER A C 1
ATOM 3500 O O . SER A 1 425 ? 1.682 -43.626 21.320 1.00 32.69 425 SER A O 1
ATOM 3502 N N . GLU A 1 426 ? -0.050 -44.198 20.127 1.00 26.78 426 GLU A N 1
ATOM 3503 C CA . GLU A 1 426 ? -1.183 -45.087 19.770 1.00 26.78 426 GLU A CA 1
ATOM 3504 C C . GLU A 1 426 ? -1.708 -45.934 20.937 1.00 26.78 426 GLU A C 1
ATOM 3506 O O . GLU A 1 426 ? -1.037 -46.860 21.374 1.00 26.78 426 GLU A O 1
ATOM 3511 N N . VAL A 1 427 ? -2.954 -45.676 21.362 1.00 30.52 427 VAL A N 1
ATOM 3512 C CA . VAL A 1 427 ? -4.027 -46.687 21.475 1.00 30.52 427 VAL A CA 1
ATOM 3513 C C . VAL A 1 427 ? -5.387 -46.005 21.718 1.00 30.52 427 VAL A C 1
ATOM 3515 O O . VAL A 1 427 ? -5.495 -44.914 22.269 1.00 30.52 427 VAL A O 1
ATOM 3518 N N . SER A 1 428 ? -6.421 -46.664 21.212 1.00 29.05 428 SER A N 1
ATOM 3519 C CA . SER A 1 428 ? -7.825 -46.285 21.040 1.00 29.05 428 SER A CA 1
ATOM 3520 C C . SER A 1 428 ? -8.676 -45.960 22.287 1.00 29.05 428 SER A C 1
ATOM 3522 O O . SER A 1 428 ? -8.675 -46.716 23.250 1.00 29.05 428 SER A O 1
ATOM 3524 N N . PHE A 1 429 ? -9.565 -44.972 22.109 1.00 26.11 429 PHE A N 1
ATOM 3525 C CA . PHE A 1 429 ? -11.003 -44.948 22.464 1.00 26.11 429 PHE A CA 1
ATOM 3526 C C . PHE A 1 429 ? -11.542 -45.202 23.897 1.00 26.11 429 PHE A C 1
ATOM 3528 O O . PHE A 1 429 ? -11.478 -46.297 24.444 1.00 26.11 429 PHE A O 1
ATOM 3535 N N . SER A 1 430 ? -12.432 -44.264 24.262 1.00 29.12 430 SER A N 1
ATOM 3536 C CA . SER A 1 430 ? -13.727 -44.436 24.962 1.00 29.12 430 SER A CA 1
ATOM 3537 C C . SER A 1 430 ? -13.757 -44.511 26.507 1.00 29.12 430 SER A C 1
ATOM 3539 O O . SER A 1 430 ? -12.740 -44.827 27.118 1.00 29.12 430 SER A O 1
ATOM 3541 N N . PRO A 1 431 ? -14.884 -44.112 27.149 1.00 34.16 431 PRO A N 1
ATOM 3542 C CA . PRO A 1 431 ? -14.880 -43.668 28.547 1.00 34.16 431 PRO A CA 1
ATOM 3543 C C . PRO A 1 431 ? -15.679 -44.560 29.511 1.00 34.16 431 PRO A C 1
ATOM 3545 O O . PRO A 1 431 ? -16.686 -45.145 29.125 1.00 34.16 431 PRO A O 1
ATOM 3548 N N . GLU A 1 432 ? -15.339 -44.505 30.802 1.00 28.27 432 GLU A N 1
ATOM 3549 C CA . GLU A 1 432 ? -16.338 -44.608 31.876 1.00 28.27 432 GLU A CA 1
ATOM 3550 C C . GLU A 1 432 ? -15.858 -43.921 33.169 1.00 28.27 432 GLU A C 1
ATOM 3552 O O . GLU A 1 432 ? -14.679 -43.589 33.312 1.00 28.27 432 GLU A O 1
ATOM 3557 N N . CYS A 1 433 ? -16.790 -43.625 34.077 1.00 25.23 433 CYS A N 1
ATOM 3558 C CA . CYS A 1 433 ? -16.562 -42.768 35.243 1.00 25.23 433 CYS A CA 1
ATOM 3559 C C . CYS A 1 433 ? -16.066 -43.540 36.475 1.00 25.23 433 CYS A C 1
ATOM 3561 O O . CYS A 1 433 ? -16.606 -44.595 36.799 1.00 25.23 433 CYS A O 1
ATOM 3563 N N . VAL A 1 434 ? -15.178 -42.922 37.262 1.00 31.53 434 VAL A N 1
ATOM 3564 C CA . VAL A 1 434 ? -15.142 -43.106 38.725 1.00 31.53 434 VAL A CA 1
ATOM 3565 C C . VAL A 1 434 ? -14.976 -41.734 39.380 1.00 31.53 434 VAL A C 1
ATOM 3567 O O . VAL A 1 434 ? -14.113 -40.949 38.993 1.00 31.53 434 VAL A O 1
ATOM 3570 N N . GLU A 1 435 ? -15.837 -41.440 40.347 1.00 26.67 435 GLU A N 1
ATOM 3571 C CA . GLU A 1 435 ? -15.883 -40.186 41.105 1.00 26.67 435 GLU A CA 1
ATOM 3572 C C . GLU A 1 435 ? -14.829 -40.172 42.223 1.00 26.67 435 GLU A C 1
ATOM 3574 O O . GLU A 1 435 ? -14.498 -41.228 42.758 1.00 26.67 435 GLU A O 1
ATOM 3579 N N . MET A 1 436 ? -14.390 -38.988 42.665 1.00 31.48 436 MET A N 1
ATOM 3580 C CA . MET A 1 436 ? -14.058 -38.735 44.079 1.00 31.48 436 MET A CA 1
ATOM 3581 C C . MET A 1 436 ? -13.995 -37.226 44.373 1.00 31.48 436 MET A C 1
ATOM 3583 O O . MET A 1 436 ? -13.060 -36.563 43.939 1.00 31.48 436 MET A O 1
ATOM 3587 N N . LYS A 1 437 ? -14.927 -36.772 45.221 1.00 32.22 437 LYS A N 1
ATOM 3588 C CA . LYS A 1 437 ? -14.822 -35.675 46.207 1.00 32.22 437 LYS A CA 1
ATOM 3589 C C . LYS A 1 437 ? -14.621 -34.243 45.690 1.00 32.22 437 LYS A C 1
ATOM 3591 O O . LYS A 1 437 ? -13.620 -33.933 45.062 1.00 32.22 437 LYS A O 1
ATOM 3596 N N . ASP A 1 438 ? -15.592 -33.342 45.850 1.00 29.45 438 ASP A N 1
ATOM 3597 C CA . ASP A 1 438 ? -16.283 -32.839 47.069 1.00 29.45 438 ASP A CA 1
ATOM 3598 C C . ASP A 1 438 ? -15.580 -31.587 47.621 1.00 29.45 438 ASP A C 1
ATOM 3600 O O . ASP A 1 438 ? -14.633 -31.694 48.396 1.00 29.45 438 ASP A O 1
ATOM 3604 N N . GLU A 1 439 ? -16.105 -30.408 47.284 1.00 33.97 439 GLU A N 1
ATOM 3605 C CA . GLU A 1 439 ? -16.175 -29.252 48.190 1.00 33.97 439 GLU A CA 1
ATOM 3606 C C . GLU A 1 439 ? -17.403 -28.401 47.792 1.00 33.97 439 GLU A C 1
ATOM 3608 O O . GLU A 1 439 ? -17.687 -28.240 46.604 1.00 33.97 439 GLU A O 1
ATOM 3613 N N . ASP A 1 440 ? -18.186 -27.974 48.787 1.00 30.17 440 ASP A N 1
ATOM 3614 C CA . ASP A 1 440 ? -19.605 -27.576 48.670 1.00 30.17 440 ASP A CA 1
ATOM 3615 C C . ASP A 1 440 ? -19.817 -26.041 48.794 1.00 30.17 440 ASP A C 1
ATOM 3617 O O . ASP A 1 440 ? -18.860 -25.290 48.988 1.00 30.17 440 ASP A O 1
ATOM 3621 N N . ASP A 1 441 ? -21.083 -25.605 48.735 1.00 31.67 441 ASP A N 1
ATOM 3622 C CA . ASP A 1 441 ? -21.636 -24.241 48.872 1.00 31.67 441 ASP A CA 1
ATOM 3623 C C . ASP A 1 441 ? -21.480 -23.278 47.660 1.00 31.67 441 ASP A C 1
ATOM 3625 O O . ASP A 1 441 ? -20.405 -23.071 47.103 1.00 31.67 441 ASP A O 1
ATOM 3629 N N . GLY A 1 442 ? -22.523 -22.554 47.224 1.00 30.64 442 GLY A N 1
ATOM 3630 C CA . GLY A 1 442 ? -23.914 -22.543 47.698 1.00 30.64 442 GLY A CA 1
ATOM 3631 C C . GLY A 1 442 ? -24.820 -21.561 46.922 1.00 30.64 442 GLY A C 1
ATOM 3632 O O . GLY A 1 442 ? -24.343 -20.663 46.227 1.00 30.64 442 GLY A O 1
ATOM 3633 N N . ASP A 1 443 ? -26.137 -21.756 47.039 1.00 30.98 443 ASP A N 1
ATOM 3634 C CA . ASP A 1 443 ? -27.239 -21.080 46.320 1.00 30.98 443 ASP A CA 1
ATOM 3635 C C . ASP A 1 443 ? -27.138 -19.543 46.141 1.00 30.98 443 ASP A C 1
ATOM 3637 O O . ASP A 1 443 ? -27.003 -18.808 47.120 1.00 30.98 443 ASP A O 1
ATOM 3641 N N . MET A 1 444 ? -27.402 -19.029 44.923 1.00 30.28 444 MET A N 1
ATOM 3642 C CA . MET A 1 444 ? -27.926 -17.660 44.710 1.00 30.28 444 MET A CA 1
ATOM 3643 C C . MET A 1 444 ? -28.816 -17.503 43.452 1.00 30.28 444 MET A C 1
ATOM 3645 O O . MET A 1 444 ? -28.379 -17.057 42.397 1.00 30.28 444 MET A O 1
ATOM 3649 N N . SER A 1 445 ? -30.108 -17.798 43.631 1.00 31.28 445 SER A N 1
ATOM 3650 C CA . SER A 1 445 ? -31.295 -17.146 43.028 1.00 31.28 445 SER A CA 1
ATOM 3651 C C . SER A 1 445 ? -31.207 -16.551 41.601 1.00 31.28 445 SER A C 1
ATOM 3653 O O . SER A 1 445 ? -30.761 -15.423 41.388 1.00 31.28 445 SER A O 1
ATOM 3655 N N . LEU A 1 446 ? -31.812 -17.255 40.636 1.00 36.16 446 LEU A N 1
ATOM 3656 C CA . LEU A 1 446 ? -31.942 -16.902 39.208 1.00 36.16 446 LEU A CA 1
ATOM 3657 C C . LEU A 1 446 ? -32.972 -15.774 38.916 1.00 36.16 446 LEU A C 1
ATOM 3659 O O . LEU A 1 446 ? -33.827 -15.921 38.043 1.00 36.16 446 LEU A O 1
ATOM 3663 N N . ALA A 1 447 ? -32.946 -14.668 39.669 1.00 38.22 447 ALA A N 1
ATOM 3664 C CA . ALA A 1 447 ? -34.057 -13.703 39.739 1.00 38.22 447 ALA A CA 1
ATOM 3665 C C . ALA A 1 447 ? -33.794 -12.293 39.157 1.00 38.22 447 ALA A C 1
ATOM 3667 O O . ALA A 1 447 ? -34.646 -11.416 39.305 1.00 38.22 447 ALA A O 1
ATOM 3668 N N . GLN A 1 448 ? -32.652 -12.035 38.505 1.00 39.22 448 GLN A N 1
ATOM 3669 C CA . GLN A 1 448 ? -32.363 -10.748 37.843 1.00 39.22 448 GLN A CA 1
ATOM 3670 C C . GLN A 1 448 ? -31.693 -10.952 36.468 1.00 39.22 448 GLN A C 1
ATOM 3672 O O . GLN A 1 448 ? -30.803 -11.795 36.369 1.00 39.22 448 GLN A O 1
ATOM 3677 N N . PRO A 1 449 ? -32.069 -10.202 35.408 1.00 39.41 449 PRO A N 1
ATOM 3678 C CA . PRO A 1 449 ? -31.416 -10.306 34.101 1.00 39.41 449 PRO A CA 1
ATOM 3679 C C . PRO A 1 449 ? -29.993 -9.733 34.123 1.00 39.41 449 PRO A C 1
ATOM 3681 O O . PRO A 1 449 ? -29.775 -8.622 34.603 1.00 39.41 449 PRO A O 1
ATOM 3684 N N . GLU A 1 450 ? -29.035 -10.435 33.518 1.00 46.50 450 GLU A N 1
ATOM 3685 C CA . GLU A 1 450 ? -27.607 -10.064 33.545 1.00 46.50 450 GLU A CA 1
ATOM 3686 C C . GLU A 1 450 ? -27.242 -8.827 32.686 1.00 46.50 450 GLU A C 1
ATOM 3688 O O . GLU A 1 450 ? -26.090 -8.393 32.671 1.00 46.50 450 GLU A O 1
ATOM 3693 N N . PHE A 1 451 ? -28.224 -8.211 32.015 1.00 37.62 451 PHE A N 1
ATOM 3694 C CA . PHE A 1 451 ? -28.061 -7.061 31.117 1.00 37.62 451 PHE A CA 1
ATOM 3695 C C . PHE A 1 451 ? -28.788 -5.799 31.613 1.00 37.62 451 PHE A C 1
ATOM 3697 O O . PHE A 1 451 ? -29.689 -5.262 30.962 1.00 37.62 451 PHE A O 1
ATOM 3704 N N . THR A 1 452 ? -28.355 -5.259 32.754 1.00 35.06 452 THR A N 1
ATOM 3705 C CA . THR A 1 452 ? -28.742 -3.910 33.207 1.00 35.06 452 THR A CA 1
ATOM 3706 C C . THR A 1 452 ? -28.068 -2.840 32.329 1.00 35.06 452 THR A C 1
ATOM 3708 O O . THR A 1 452 ? -27.038 -2.277 32.710 1.00 35.06 452 THR A O 1
ATOM 3711 N N . GLY A 1 453 ? -28.599 -2.599 31.123 1.00 37.75 453 GLY A N 1
ATOM 3712 C CA . GLY A 1 453 ? -27.980 -1.668 30.166 1.00 37.75 453 GLY A CA 1
ATOM 3713 C C . GLY A 1 453 ? -28.822 -1.169 28.983 1.00 37.75 453 GLY A C 1
ATOM 3714 O O . GLY A 1 453 ? -28.506 -0.101 28.470 1.00 37.75 453 GLY A O 1
ATOM 3715 N N . LEU A 1 454 ? -29.884 -1.869 28.556 1.00 42.31 454 LEU A N 1
ATOM 3716 C CA . LEU A 1 454 ? -30.681 -1.459 27.378 1.00 42.31 454 LEU A CA 1
ATOM 3717 C C . LEU A 1 454 ? -31.915 -0.585 27.684 1.00 42.31 454 LEU A C 1
ATOM 3719 O O . LEU A 1 454 ? -32.498 -0.030 26.759 1.00 42.31 454 LEU A O 1
ATOM 3723 N N . TRP A 1 455 ? -32.323 -0.447 28.950 1.00 38.03 455 TRP A N 1
ATOM 3724 C CA . TRP A 1 455 ? -33.652 0.085 29.309 1.00 38.03 455 TRP A CA 1
ATOM 3725 C C . TRP A 1 455 ? -33.658 1.452 30.014 1.00 38.03 455 TRP A C 1
ATOM 3727 O O . TRP A 1 455 ? -34.725 1.975 30.317 1.00 38.03 455 TRP A O 1
ATOM 3737 N N . GLU A 1 456 ? -32.495 2.074 30.238 1.00 30.34 456 GLU A N 1
ATOM 3738 C CA . GLU A 1 456 ? -32.395 3.357 30.949 1.00 30.34 456 GLU A CA 1
ATOM 3739 C C . GLU A 1 456 ? -31.430 4.348 30.277 1.00 30.34 456 GLU A C 1
ATOM 3741 O O . GLU A 1 456 ? -30.342 4.580 30.796 1.00 30.34 456 GLU A O 1
ATOM 3746 N N . HIS A 1 457 ? -31.819 5.008 29.175 1.00 37.12 457 HIS A N 1
ATOM 3747 C CA . HIS A 1 457 ? -31.322 6.365 28.852 1.00 37.12 457 HIS A CA 1
ATOM 3748 C C . HIS A 1 457 ? -32.186 7.101 27.802 1.00 37.12 457 HIS A C 1
ATOM 3750 O O . HIS A 1 457 ? -31.918 7.070 26.609 1.00 37.12 457 HIS A O 1
ATOM 3756 N N . LYS A 1 458 ? -33.183 7.852 28.295 1.00 33.34 458 LYS A N 1
ATOM 3757 C CA . LYS A 1 458 ? -33.819 9.021 27.648 1.00 33.34 458 LYS A CA 1
ATOM 3758 C C . LYS A 1 458 ? -34.230 8.885 26.167 1.00 33.34 458 LYS A C 1
ATOM 3760 O O . LYS A 1 458 ? -33.647 9.525 25.296 1.00 33.34 458 LYS A O 1
ATOM 3765 N N . HIS A 1 459 ? -35.370 8.233 25.928 1.00 32.38 459 HIS A N 1
ATOM 3766 C CA . HIS A 1 459 ? -36.260 8.643 24.835 1.00 32.38 459 HIS A CA 1
ATOM 3767 C C . HIS A 1 459 ? -36.906 10.000 25.173 1.00 32.38 459 HIS A C 1
ATOM 3769 O O . HIS A 1 459 ? -38.020 10.074 25.686 1.00 32.38 459 HIS A O 1
ATOM 3775 N N . THR A 1 460 ? -36.179 11.079 24.902 1.00 28.97 460 THR A N 1
ATOM 3776 C CA . THR A 1 460 ? -36.749 12.410 24.652 1.00 28.97 460 THR A CA 1
ATOM 3777 C C . THR A 1 460 ? -36.702 12.671 23.147 1.00 28.97 460 THR A C 1
ATOM 3779 O O . THR A 1 460 ? -35.834 12.133 22.465 1.00 28.97 460 THR A O 1
ATOM 3782 N N . ASP A 1 461 ? -37.640 13.471 22.640 1.00 31.80 461 ASP A N 1
ATOM 3783 C CA . ASP A 1 461 ? -37.740 13.900 21.234 1.00 31.80 461 ASP A CA 1
ATOM 3784 C C . ASP A 1 461 ? -38.221 12.848 20.204 1.00 31.80 461 ASP A C 1
ATOM 3786 O O . ASP A 1 461 ? -37.818 12.901 19.050 1.00 31.80 461 ASP A O 1
ATOM 3790 N N . TYR A 1 462 ? -39.141 11.940 20.579 1.00 30.08 462 TYR A N 1
ATOM 3791 C CA . TYR A 1 462 ? -40.073 11.269 19.635 1.00 30.08 462 TYR A CA 1
ATOM 3792 C C . TYR A 1 462 ? -41.348 10.739 20.341 1.00 30.08 462 TYR A C 1
ATOM 3794 O O . TYR A 1 462 ? -41.591 9.537 20.407 1.00 30.08 462 TYR A O 1
ATOM 3802 N N . MET A 1 463 ? -42.167 11.640 20.901 1.00 26.84 463 MET A N 1
ATOM 3803 C CA . MET A 1 463 ? -43.458 11.318 21.547 1.00 26.84 463 MET A CA 1
ATOM 3804 C C . MET A 1 463 ? -44.478 12.460 21.373 1.00 26.84 463 MET A C 1
ATOM 3806 O O . MET A 1 463 ? -44.540 13.330 22.235 1.00 26.84 463 MET A O 1
ATOM 3810 N N . ALA A 1 464 ? -45.250 12.472 20.270 1.00 27.92 464 ALA A N 1
ATOM 3811 C CA . ALA A 1 464 ? -46.505 13.243 20.108 1.00 27.92 464 ALA A CA 1
ATOM 3812 C C . ALA A 1 464 ? -47.178 13.026 18.724 1.00 27.92 464 ALA A C 1
ATOM 3814 O O . ALA A 1 464 ? -47.139 13.914 17.871 1.00 27.92 464 ALA A O 1
ATOM 3815 N N . SER A 1 465 ? -47.795 11.864 18.468 1.00 30.77 465 SER A N 1
ATOM 3816 C CA . SER A 1 465 ? -48.846 11.696 17.427 1.00 30.77 465 SER A CA 1
ATOM 3817 C C . SER A 1 465 ? -49.621 10.387 17.652 1.00 30.77 465 SER A C 1
ATOM 3819 O O . SER A 1 465 ? -49.432 9.395 16.955 1.00 30.77 465 SER A O 1
ATOM 3821 N N . SER A 1 466 ? -50.467 10.354 18.681 1.00 28.89 466 SER A N 1
ATOM 3822 C CA . SER A 1 466 ? -51.414 9.256 18.900 1.00 28.89 466 SER A CA 1
ATOM 3823 C C . SER A 1 466 ? -52.669 9.464 18.045 1.00 28.89 466 SER A C 1
ATOM 3825 O O . SER A 1 466 ? -53.712 9.862 18.564 1.00 28.89 466 SER A O 1
ATOM 3827 N N . ASP A 1 467 ? -52.557 9.220 16.737 1.00 30.55 467 ASP A N 1
ATOM 3828 C CA . ASP A 1 467 ? -53.729 9.060 15.870 1.00 30.55 467 ASP A CA 1
ATOM 3829 C C . ASP A 1 467 ? -54.294 7.644 16.070 1.00 30.55 467 ASP A C 1
ATOM 3831 O O . ASP A 1 467 ? -53.884 6.678 15.423 1.00 30.55 467 ASP A O 1
ATOM 3835 N N . GLU A 1 468 ? -55.231 7.518 17.009 1.00 30.44 468 GLU A N 1
ATOM 3836 C CA . GLU A 1 468 ? -56.143 6.375 17.064 1.00 30.44 468 GLU A CA 1
ATOM 3837 C C . GLU A 1 468 ? -57.152 6.432 15.897 1.00 30.44 468 GLU A C 1
ATOM 3839 O O . GLU A 1 468 ? -57.363 7.479 15.285 1.00 30.44 468 GLU A O 1
ATOM 3844 N N . ASN A 1 469 ? -57.854 5.318 15.654 1.00 28.86 469 ASN A N 1
ATOM 3845 C CA . ASN A 1 469 ? -58.925 5.159 14.655 1.00 28.86 469 ASN A CA 1
ATOM 3846 C C . ASN A 1 469 ? -58.479 5.007 13.186 1.00 28.86 469 ASN A C 1
ATOM 3848 O O . ASN A 1 469 ? -58.833 5.799 12.313 1.00 28.86 469 ASN A O 1
ATOM 3852 N N . ILE A 1 470 ? -57.852 3.866 12.884 1.00 31.16 470 ILE A N 1
ATOM 3853 C CA . ILE A 1 470 ? -58.167 3.135 11.645 1.00 31.16 470 ILE A CA 1
ATOM 3854 C C . ILE A 1 470 ? -58.716 1.760 12.042 1.00 31.16 470 ILE A C 1
ATOM 3856 O O . ILE A 1 470 ? -58.009 0.754 12.022 1.00 31.16 470 ILE A O 1
ATOM 3860 N N . GLU A 1 471 ? -59.993 1.724 12.428 1.00 27.22 471 GLU A N 1
ATOM 3861 C CA . GLU A 1 471 ? -60.738 0.465 12.473 1.00 27.22 471 GLU A CA 1
ATOM 3862 C C . GLU A 1 471 ? -60.936 -0.050 11.045 1.00 27.22 471 GLU A C 1
ATOM 3864 O O . GLU A 1 471 ? -61.453 0.652 10.173 1.00 27.22 471 GLU A O 1
ATOM 3869 N N . LEU A 1 472 ? -60.546 -1.300 10.809 1.00 30.39 472 LEU A N 1
ATOM 3870 C CA . LEU A 1 472 ? -60.848 -2.026 9.582 1.00 30.39 472 LEU A CA 1
ATOM 3871 C C . LEU A 1 472 ? -61.777 -3.182 9.965 1.00 30.39 472 LEU A C 1
ATOM 3873 O O . LEU A 1 472 ? -61.326 -4.261 10.341 1.00 30.39 472 LEU A O 1
ATOM 3877 N N . GLU A 1 473 ? -63.087 -2.909 9.950 1.00 26.27 473 GLU A N 1
ATOM 3878 C CA . GLU A 1 473 ? -64.125 -3.870 10.339 1.00 26.27 473 GLU A CA 1
ATOM 3879 C C . GLU A 1 473 ? -63.981 -5.209 9.603 1.00 26.27 473 GLU A C 1
ATOM 3881 O O . GLU A 1 473 ? -63.860 -5.244 8.375 1.00 26.27 473 GLU A O 1
ATOM 3886 N N . THR A 1 474 ? -64.213 -6.325 10.304 1.00 30.61 474 THR A N 1
ATOM 3887 C CA . THR A 1 474 ? -65.078 -7.372 9.735 1.00 30.61 474 THR A CA 1
ATOM 3888 C C . THR A 1 474 ? -65.753 -8.260 10.791 1.00 30.61 474 THR A C 1
ATOM 3890 O O . THR A 1 474 ? -65.146 -8.689 11.766 1.00 30.61 474 THR A O 1
ATOM 3893 N N . SER A 1 475 ? -67.005 -8.632 10.502 1.00 29.89 475 SER A N 1
ATOM 3894 C CA . SER A 1 475 ? -67.731 -9.822 10.998 1.00 29.89 475 SER A CA 1
ATOM 3895 C C . SER A 1 475 ? -68.170 -9.947 12.481 1.00 29.89 475 SER A C 1
ATOM 3897 O O . SER A 1 475 ? -67.651 -10.774 13.215 1.00 29.89 475 SER A O 1
ATOM 3899 N N . HIS A 1 476 ? -69.329 -9.330 12.779 1.00 31.92 476 HIS A N 1
ATOM 3900 C CA . HIS A 1 476 ? -70.483 -9.913 13.521 1.00 31.92 476 HIS A CA 1
ATOM 3901 C C . HIS A 1 476 ? -70.334 -10.183 15.056 1.00 31.92 476 HIS A C 1
ATOM 3903 O O . HIS A 1 476 ? -69.250 -10.399 15.565 1.00 31.92 476 HIS A O 1
ATOM 3909 N N . THR A 1 477 ? -71.382 -10.208 15.906 1.00 31.16 477 THR A N 1
ATOM 3910 C CA . THR A 1 477 ? -72.831 -10.421 15.669 1.00 31.16 477 THR A CA 1
ATOM 3911 C C . THR A 1 477 ? -73.716 -9.822 16.796 1.00 31.16 477 THR A C 1
ATOM 3913 O O . THR A 1 477 ? -73.490 -10.135 17.953 1.00 31.16 477 THR A O 1
ATOM 3916 N N . THR A 1 478 ? -74.767 -9.050 16.455 1.00 29.47 478 THR A N 1
ATOM 3917 C CA . THR A 1 478 ? -76.059 -8.800 17.183 1.00 29.47 478 THR A CA 1
ATOM 3918 C C . THR A 1 478 ? -76.109 -8.730 18.739 1.00 29.47 478 THR A C 1
ATOM 3920 O O . THR A 1 478 ? -75.784 -9.697 19.413 1.00 29.47 478 THR A O 1
ATOM 3923 N N . MET A 1 479 ? -76.762 -7.744 19.384 1.00 33.06 479 MET A N 1
ATOM 3924 C CA . MET A 1 479 ? -78.235 -7.553 19.387 1.00 33.06 479 MET A CA 1
ATOM 3925 C C . MET A 1 479 ? -78.701 -6.265 20.125 1.00 33.06 479 MET A C 1
ATOM 3927 O O . MET A 1 479 ? -78.316 -6.085 21.270 1.00 33.06 479 MET A O 1
ATOM 3931 N N . LYS A 1 480 ? -79.726 -5.569 19.574 1.00 33.69 480 LYS A N 1
ATOM 3932 C CA . LYS A 1 480 ? -80.789 -4.772 20.277 1.00 33.69 480 LYS A CA 1
ATOM 3933 C C . LYS A 1 480 ? -80.348 -3.482 21.039 1.00 33.69 480 LYS A C 1
ATOM 3935 O O . LYS A 1 480 ? -79.293 -3.455 21.637 1.00 33.69 480 LYS A O 1
ATOM 3940 N N . THR A 1 481 ? -81.114 -2.376 21.129 1.00 32.16 481 THR A N 1
ATOM 3941 C CA . THR A 1 481 ? -82.390 -1.946 20.491 1.00 32.16 481 THR A CA 1
ATOM 3942 C C . THR A 1 481 ? -82.641 -0.431 20.656 1.00 32.16 481 THR A C 1
ATOM 3944 O O . THR A 1 481 ? -82.592 0.028 21.788 1.00 32.16 481 THR A O 1
ATOM 3947 N N . LYS A 1 482 ? -83.196 0.223 19.609 1.00 32.62 482 LYS A N 1
ATOM 3948 C CA . LYS A 1 482 ? -84.095 1.420 19.662 1.00 32.62 482 LYS A CA 1
ATOM 3949 C C . LYS A 1 482 ? -83.441 2.752 20.142 1.00 32.62 482 LYS A C 1
ATOM 3951 O O . LYS A 1 482 ? -82.427 2.718 20.810 1.00 32.62 482 LYS A O 1
ATOM 3956 N N . LEU A 1 483 ? -83.938 3.960 19.818 1.00 33.28 483 LEU A N 1
ATOM 3957 C CA . LEU A 1 483 ? -85.220 4.392 19.223 1.00 33.28 483 LEU A CA 1
ATOM 3958 C C . LEU A 1 483 ? -85.075 5.748 18.452 1.00 33.28 483 LEU A C 1
ATOM 3960 O O . LEU A 1 483 ? -84.476 6.647 19.010 1.00 33.28 483 LEU A O 1
ATOM 3964 N N . ASN A 1 484 ? -85.702 5.901 17.263 1.00 33.81 484 ASN A N 1
ATOM 3965 C CA . ASN A 1 484 ? -86.413 7.091 16.688 1.00 33.81 484 ASN A CA 1
ATOM 3966 C C . ASN A 1 484 ? -85.852 8.554 16.806 1.00 33.81 484 ASN A C 1
ATOM 3968 O O . ASN A 1 484 ? -85.329 8.939 17.833 1.00 33.81 484 ASN A O 1
ATOM 3972 N N . LYS A 1 485 ? -86.083 9.508 15.872 1.00 33.00 485 LYS A N 1
ATOM 3973 C CA . LYS A 1 485 ? -86.992 9.590 14.691 1.00 33.00 485 LYS A CA 1
ATOM 3974 C C . LYS A 1 485 ? -86.708 10.834 13.803 1.00 33.00 485 LYS A C 1
ATOM 3976 O O . LYS A 1 485 ? -86.348 11.862 14.352 1.00 33.00 485 LYS A O 1
ATOM 3981 N N . SER A 1 486 ? -87.121 10.773 12.518 1.00 33.81 486 SER A N 1
ATOM 3982 C CA . SER A 1 486 ? -87.575 11.888 11.618 1.00 33.81 486 SER A CA 1
ATOM 3983 C C . SER A 1 486 ? -86.628 13.074 11.301 1.00 33.81 486 SER A C 1
ATOM 3985 O O . SER A 1 486 ? -85.852 13.472 12.148 1.00 33.81 486 SER A O 1
ATOM 3987 N N . SER A 1 487 ? -86.689 13.784 10.158 1.00 31.98 487 SER A N 1
ATOM 3988 C CA . SER A 1 487 ? -87.291 13.619 8.799 1.00 31.98 487 SER A CA 1
ATOM 3989 C C . SER A 1 487 ? -86.822 14.823 7.916 1.00 31.98 487 SER A C 1
ATOM 3991 O O . SER A 1 487 ? -86.237 15.737 8.480 1.00 31.98 487 SER A O 1
ATOM 3993 N N . ALA A 1 488 ? -87.010 14.969 6.590 1.00 32.75 488 ALA A N 1
ATOM 3994 C CA . ALA A 1 488 ? -87.886 14.324 5.597 1.00 32.75 488 ALA A CA 1
ATOM 3995 C C . ALA A 1 488 ? -87.363 14.488 4.131 1.00 32.75 488 ALA A C 1
ATOM 3997 O O . ALA A 1 488 ? -86.418 15.225 3.898 1.00 32.75 488 ALA A O 1
ATOM 3998 N N . SER A 1 489 ? -88.045 13.833 3.169 1.00 33.53 489 SER A N 1
ATOM 3999 C CA . SER A 1 489 ? -88.240 14.149 1.717 1.00 33.53 489 SER A CA 1
ATOM 4000 C C . SER A 1 489 ? -87.099 14.737 0.835 1.00 33.53 489 SER A C 1
ATOM 4002 O O . SER A 1 489 ? -86.598 15.802 1.155 1.00 33.53 489 SER A O 1
ATOM 4004 N N . LYS A 1 490 ? -86.666 14.228 -0.345 1.00 33.34 490 LYS A N 1
ATOM 4005 C CA . LYS A 1 490 ? -87.133 13.254 -1.387 1.00 33.34 490 LYS A CA 1
ATOM 4006 C C . LYS A 1 490 ? -87.758 13.853 -2.679 1.00 33.34 490 LYS A C 1
ATOM 4008 O O . LYS A 1 490 ? -88.951 14.134 -2.706 1.00 33.34 490 LYS A O 1
ATOM 4013 N N . ALA A 1 491 ? -86.986 13.831 -3.774 1.00 34.19 491 ALA A N 1
ATOM 4014 C CA . ALA A 1 491 ? -87.388 13.760 -5.199 1.00 34.19 491 ALA A CA 1
ATOM 4015 C C . ALA A 1 491 ? -86.264 12.975 -5.939 1.00 34.19 491 ALA A C 1
ATOM 4017 O O . ALA A 1 491 ? -85.106 13.131 -5.570 1.00 34.19 491 ALA A O 1
ATOM 4018 N N . GLU A 1 492 ? -86.472 11.939 -6.768 1.00 34.84 492 GLU A N 1
ATOM 4019 C CA . GLU A 1 492 ? -87.134 11.865 -8.093 1.00 34.84 492 GLU A CA 1
ATOM 4020 C C . GLU A 1 492 ? -86.400 12.671 -9.198 1.00 34.84 492 GLU A C 1
ATOM 4022 O O . GLU A 1 492 ? -86.139 13.845 -8.991 1.00 34.84 492 GLU A O 1
ATOM 4027 N N . LYS A 1 493 ? -86.054 12.142 -10.396 1.00 30.89 493 LYS A N 1
ATOM 4028 C CA . LYS A 1 493 ? -86.413 10.868 -11.082 1.00 30.89 493 LYS A CA 1
ATOM 4029 C C . LYS A 1 493 ? -85.441 10.531 -12.260 1.00 30.89 493 LYS A C 1
ATOM 4031 O O . LYS A 1 493 ? -84.907 11.439 -12.875 1.00 30.89 493 LYS A O 1
ATOM 4036 N N . LYS A 1 494 ? -85.382 9.241 -12.658 1.00 32.03 494 LYS A N 1
ATOM 4037 C CA . LYS A 1 494 ? -85.036 8.672 -14.004 1.00 32.03 494 LYS A CA 1
ATOM 4038 C C . LYS A 1 494 ? -83.604 8.762 -14.616 1.00 32.03 494 LYS A C 1
ATOM 4040 O O . LYS A 1 494 ? -83.262 9.709 -15.303 1.00 32.03 494 LYS A O 1
ATOM 4045 N N . THR A 1 495 ? -82.897 7.623 -14.558 1.00 29.66 495 THR A N 1
ATOM 4046 C CA . THR A 1 495 ? -82.222 6.891 -15.674 1.00 29.66 495 THR A CA 1
ATOM 4047 C C . THR A 1 495 ? -81.550 7.620 -16.861 1.00 29.66 495 THR A C 1
ATOM 4049 O O . THR A 1 495 ? -82.252 8.018 -17.787 1.00 29.66 495 THR A O 1
ATOM 4052 N N . VAL A 1 496 ? -80.221 7.450 -16.986 1.00 30.69 496 VAL A N 1
ATOM 4053 C CA . VAL A 1 496 ? -79.522 6.806 -18.138 1.00 30.69 496 VAL A CA 1
ATOM 4054 C C . VAL A 1 496 ? -78.364 5.947 -17.575 1.00 30.69 496 VAL A C 1
ATOM 4056 O O . VAL A 1 496 ? -77.924 6.171 -16.450 1.00 30.69 496 VAL A O 1
ATOM 4059 N N . LYS A 1 497 ? -77.885 4.923 -18.302 1.00 29.11 497 LYS A N 1
ATOM 4060 C CA . LYS A 1 497 ? -76.714 4.117 -17.902 1.00 29.11 497 LYS A CA 1
ATOM 4061 C C . LYS A 1 497 ? -75.403 4.896 -18.114 1.00 29.11 497 LYS A C 1
ATOM 4063 O O . LYS A 1 497 ? -74.907 4.946 -19.233 1.00 29.11 497 LYS A O 1
ATOM 4068 N N . SER A 1 498 ? -74.814 5.415 -17.039 1.00 36.09 498 SER A N 1
ATOM 4069 C CA . SER A 1 498 ? -73.412 5.856 -16.985 1.00 36.09 498 SER A CA 1
ATOM 4070 C C . SER A 1 498 ? -72.798 5.478 -15.632 1.00 36.09 498 SER A C 1
ATOM 4072 O O . SER A 1 498 ? -73.518 5.332 -14.643 1.00 36.09 498 SER A O 1
ATOM 4074 N N . ARG A 1 499 ? -71.477 5.277 -15.576 1.00 32.53 499 ARG A N 1
ATOM 4075 C CA . ARG A 1 499 ? -70.752 4.877 -14.355 1.00 32.53 499 ARG A CA 1
ATOM 4076 C C . ARG A 1 499 ? -70.290 6.121 -13.589 1.00 32.53 499 ARG A C 1
ATOM 4078 O O . ARG A 1 499 ? -69.096 6.370 -13.466 1.00 32.53 499 ARG A O 1
ATOM 4085 N N . GLU A 1 500 ? -71.251 6.922 -13.135 1.00 38.94 500 GLU A N 1
ATOM 4086 C CA . GLU A 1 500 ? -71.000 8.211 -12.479 1.00 38.94 500 GLU A CA 1
ATOM 4087 C C . GLU A 1 500 ? -70.182 8.054 -11.188 1.00 38.94 500 GLU A C 1
ATOM 4089 O O . GLU A 1 500 ? -70.638 7.490 -10.190 1.00 38.94 500 GLU A O 1
ATOM 4094 N N . SER A 1 501 ? -68.962 8.589 -11.203 1.00 40.38 501 SER A N 1
ATOM 4095 C CA . SER A 1 501 ? -68.110 8.731 -10.026 1.00 40.38 501 SER A CA 1
ATOM 4096 C C . SER A 1 501 ? -68.684 9.809 -9.103 1.00 40.38 501 SER A C 1
ATOM 4098 O O . SER A 1 501 ? -68.538 10.999 -9.376 1.00 40.38 501 SER A O 1
ATOM 4100 N N . LYS A 1 502 ? -69.327 9.401 -8.002 1.00 55.59 502 LYS A N 1
ATOM 4101 C CA . LYS A 1 502 ? -69.882 10.298 -6.969 1.00 55.59 502 LYS A CA 1
ATOM 4102 C C . LYS A 1 502 ? -68.793 10.927 -6.081 1.00 55.59 502 LYS A C 1
ATOM 4104 O O . LYS A 1 502 ? -68.773 10.712 -4.874 1.00 55.59 502 LYS A O 1
ATOM 4109 N N . GLY A 1 503 ? -67.889 11.688 -6.683 1.00 65.69 503 GLY A N 1
ATOM 4110 C CA . GLY A 1 503 ? -66.866 12.471 -5.991 1.00 65.69 503 GLY A CA 1
ATOM 4111 C C . GLY A 1 503 ? -66.675 13.832 -6.662 1.00 65.69 503 GLY A C 1
ATOM 4112 O O . GLY A 1 503 ? -67.100 14.006 -7.808 1.00 65.69 503 GLY A O 1
ATOM 4113 N N . PRO A 1 504 ? -66.056 14.809 -5.977 1.00 79.31 504 PRO A N 1
ATOM 4114 C CA . PRO A 1 504 ? -65.684 16.067 -6.609 1.00 79.31 504 PRO A CA 1
ATOM 4115 C C . PRO A 1 504 ? -64.689 15.796 -7.755 1.00 79.31 504 PRO A C 1
ATOM 4117 O O . PRO A 1 504 ? -63.857 14.895 -7.642 1.00 79.31 504 PRO A O 1
ATOM 4120 N N . PRO A 1 505 ? -64.737 16.561 -8.860 1.00 84.94 505 PRO A N 1
ATOM 4121 C CA . PRO A 1 505 ? -63.893 16.308 -10.032 1.00 84.94 505 PRO A CA 1
ATOM 4122 C C . PRO A 1 505 ? -62.393 16.502 -9.758 1.00 84.94 505 PRO A C 1
ATOM 4124 O O . PRO A 1 505 ? -61.552 15.926 -10.449 1.00 84.94 505 PRO A O 1
ATOM 4127 N N . PHE A 1 506 ? -62.069 17.287 -8.731 1.00 90.44 506 PHE A N 1
ATOM 4128 C CA . PHE A 1 506 ? -60.732 17.452 -8.184 1.00 90.44 506 PHE A CA 1
ATOM 4129 C C . PHE A 1 506 ? -60.758 17.203 -6.674 1.00 90.44 506 PHE A C 1
ATOM 4131 O O . PHE A 1 506 ? -61.676 17.662 -5.996 1.00 90.44 506 PHE A O 1
ATOM 4138 N N . ILE A 1 507 ? -59.731 16.532 -6.148 1.00 89.81 507 ILE A N 1
ATOM 4139 C CA . ILE A 1 507 ? -59.493 16.418 -4.699 1.00 89.81 507 ILE A CA 1
ATOM 4140 C C . ILE A 1 507 ? -58.382 17.389 -4.300 1.00 89.81 507 ILE A C 1
ATOM 4142 O O . ILE A 1 507 ? -57.306 17.381 -4.906 1.00 89.81 507 ILE A O 1
ATOM 4146 N N . SER A 1 508 ? -58.637 18.201 -3.273 1.00 90.19 508 SER A N 1
ATOM 4147 C CA . SER A 1 508 ? -57.650 19.062 -2.620 1.00 90.19 508 SER A CA 1
ATOM 4148 C C . SER A 1 508 ? -56.851 18.300 -1.558 1.00 90.19 508 SER A C 1
ATOM 4150 O O . SER A 1 508 ? -57.398 17.529 -0.771 1.00 90.19 508 SER A O 1
ATOM 4152 N N . LYS A 1 509 ? -55.537 18.535 -1.512 1.00 89.38 509 LYS A N 1
ATOM 4153 C CA . LYS A 1 509 ? -54.650 18.123 -0.414 1.00 89.38 509 LYS A CA 1
ATOM 4154 C C . LYS A 1 509 ? -53.887 19.349 0.111 1.00 89.38 509 LYS A C 1
ATOM 4156 O O . LYS A 1 509 ? -53.093 19.905 -0.650 1.00 89.38 509 LYS A O 1
ATOM 4161 N N . PRO A 1 510 ? -54.094 19.784 1.371 1.00 88.69 510 PRO A N 1
ATOM 4162 C CA . PRO A 1 510 ? -55.098 19.286 2.321 1.00 88.69 510 PRO A CA 1
ATOM 4163 C C . PRO A 1 510 ? -56.534 19.549 1.841 1.00 88.69 510 PRO A C 1
ATOM 4165 O O . PRO A 1 510 ? -56.766 20.449 1.038 1.00 88.69 510 PRO A O 1
ATOM 4168 N N . GLU A 1 511 ? -57.490 18.776 2.359 1.00 86.94 511 GLU A N 1
ATOM 4169 C CA . GLU A 1 511 ? -58.911 18.921 2.016 1.00 86.94 511 GLU A CA 1
ATOM 4170 C C . GLU A 1 511 ? -59.474 20.272 2.495 1.00 86.94 511 GLU A C 1
ATOM 4172 O O . GLU A 1 511 ? -60.163 20.956 1.739 1.00 86.94 511 GLU A O 1
ATOM 4177 N N . VAL A 1 512 ? -59.080 20.697 3.706 1.00 89.00 512 VAL A N 1
ATOM 4178 C CA . VAL A 1 512 ? -59.402 22.004 4.304 1.00 89.00 512 VAL A CA 1
ATOM 4179 C C . VAL A 1 512 ? -58.142 22.865 4.448 1.00 89.00 512 VAL A C 1
ATOM 4181 O O . VAL A 1 512 ? -57.132 22.453 5.031 1.00 89.00 512 VAL A O 1
ATOM 4184 N N . ILE A 1 513 ? -58.205 24.107 3.971 1.00 90.50 513 ILE A N 1
ATOM 4185 C CA . ILE A 1 513 ? -57.129 25.101 4.076 1.00 90.50 513 ILE A CA 1
ATOM 4186 C C . ILE A 1 513 ? -57.204 25.769 5.449 1.00 90.50 513 ILE A C 1
ATOM 4188 O O . ILE A 1 513 ? -57.738 26.861 5.616 1.00 90.50 513 ILE A O 1
ATOM 4192 N N . LEU A 1 514 ? -56.694 25.066 6.454 1.00 89.44 514 LEU A N 1
ATOM 4193 C CA . LEU A 1 514 ? -56.706 25.522 7.840 1.00 89.44 514 LEU A CA 1
ATOM 4194 C C . LEU A 1 514 ? -55.508 26.441 8.153 1.00 89.44 514 LEU A C 1
ATOM 4196 O O . LEU A 1 514 ? -54.361 25.995 8.053 1.00 89.44 514 LEU A O 1
ATOM 4200 N N . PHE A 1 515 ? -55.769 27.679 8.568 1.00 89.12 515 PHE A N 1
ATOM 4201 C CA . PHE A 1 515 ? -54.817 28.614 9.173 1.00 89.12 515 PHE A CA 1
ATOM 4202 C C . PHE A 1 515 ? -55.158 28.767 10.665 1.00 89.12 515 PHE A C 1
ATOM 4204 O O . PHE A 1 515 ? -56.095 29.476 11.022 1.00 89.12 515 PHE A O 1
ATOM 4211 N N . LYS A 1 516 ? -54.417 28.082 11.539 1.00 83.75 516 LYS A N 1
ATOM 4212 C CA . LYS A 1 516 ? -54.565 28.179 13.000 1.00 83.75 516 LYS A CA 1
ATOM 4213 C C . LYS A 1 516 ? -53.595 29.201 13.603 1.00 83.75 516 LYS A C 1
ATOM 4215 O O . LYS A 1 516 ? -52.554 29.483 13.009 1.00 83.75 516 LYS A O 1
ATOM 4220 N N . ASP A 1 517 ? -53.938 29.692 14.794 1.00 82.31 517 ASP A N 1
ATOM 4221 C CA . ASP A 1 517 ? -53.056 30.385 15.744 1.00 82.31 517 ASP A CA 1
ATOM 4222 C C . ASP A 1 517 ? -52.335 31.618 15.178 1.00 82.31 517 ASP A C 1
ATOM 4224 O O . ASP A 1 517 ? -51.187 31.925 15.518 1.00 82.31 517 ASP A O 1
ATOM 4228 N N . TRP A 1 518 ? -53.024 32.334 14.290 1.00 85.19 518 TRP A N 1
ATOM 4229 C CA . TRP A 1 518 ? -52.478 33.491 13.598 1.00 85.19 518 TRP A CA 1
ATOM 4230 C C . TRP A 1 518 ? -52.458 34.763 14.460 1.00 85.19 518 TRP A C 1
ATOM 4232 O O . TRP A 1 518 ? -53.123 34.871 15.486 1.00 85.19 518 TRP A O 1
ATOM 4242 N N . GLU A 1 519 ? -51.657 35.736 14.024 1.00 81.12 519 GLU A N 1
ATOM 4243 C CA . GLU A 1 519 ? -51.490 37.059 14.629 1.00 81.12 519 GLU A CA 1
ATOM 4244 C C . GLU A 1 519 ? -51.821 38.137 13.588 1.00 81.12 519 GLU A C 1
ATOM 4246 O O . GLU A 1 519 ? -51.372 38.046 12.439 1.00 81.12 519 GLU A O 1
ATOM 4251 N N . VAL A 1 520 ? -52.583 39.162 13.983 1.00 84.75 520 VAL A N 1
ATOM 4252 C CA . VAL A 1 520 ? -52.927 40.306 13.118 1.00 84.75 520 VAL A CA 1
ATOM 4253 C C . VAL A 1 520 ? -51.653 40.954 12.562 1.00 84.75 520 VAL A C 1
ATOM 4255 O O . VAL A 1 520 ? -50.675 41.159 13.280 1.00 84.75 520 VAL A O 1
ATOM 4258 N N . GLY A 1 521 ? -51.651 41.267 11.265 1.00 80.75 521 GLY A N 1
ATOM 4259 C CA . GLY A 1 521 ? -50.518 41.903 10.583 1.00 80.75 521 GLY A CA 1
ATOM 4260 C C . GLY A 1 521 ? -49.399 40.961 10.116 1.00 80.75 521 GLY A C 1
ATOM 4261 O O . GLY A 1 521 ? -48.555 41.389 9.327 1.00 80.75 521 GLY A O 1
ATOM 4262 N N . ARG A 1 522 ? -49.389 39.676 10.506 1.00 83.56 522 ARG A N 1
ATOM 4263 C CA . ARG A 1 522 ? -48.528 38.672 9.848 1.00 83.56 522 ARG A CA 1
ATOM 4264 C C . ARG A 1 522 ? -49.153 38.178 8.540 1.00 83.56 522 ARG A C 1
ATOM 4266 O O . ARG A 1 522 ? -50.364 38.222 8.354 1.00 83.56 522 ARG A O 1
ATOM 4273 N N . ILE A 1 523 ? -48.316 37.678 7.629 1.00 88.19 523 ILE A N 1
ATOM 4274 C CA . ILE A 1 523 ? -48.752 37.056 6.370 1.00 88.19 523 ILE A CA 1
ATOM 4275 C C . ILE A 1 523 ? -48.519 35.549 6.456 1.00 88.19 523 ILE A C 1
ATOM 4277 O O . ILE A 1 523 ? -47.395 35.101 6.682 1.00 88.19 523 ILE A O 1
ATOM 4281 N N . TYR A 1 524 ? -49.574 34.777 6.219 1.00 88.56 524 TYR A N 1
ATOM 4282 C CA . TYR A 1 524 ? -49.565 33.319 6.224 1.00 88.56 524 TYR A CA 1
ATOM 4283 C C . TYR A 1 524 ? -49.738 32.791 4.800 1.00 88.56 524 TYR A C 1
ATOM 4285 O O . TYR A 1 524 ? -50.492 33.350 4.005 1.00 88.56 524 TYR A O 1
ATOM 4293 N N . LYS A 1 525 ? -49.043 31.702 4.467 1.00 91.56 525 LYS A N 1
ATOM 4294 C CA . LYS A 1 525 ? -49.100 31.055 3.150 1.00 91.56 525 LYS A CA 1
ATOM 4295 C C . LYS A 1 525 ? -49.337 29.561 3.306 1.00 91.56 525 LYS A C 1
ATOM 4297 O O . LYS A 1 525 ? -48.721 28.933 4.166 1.00 91.56 525 LYS A O 1
ATOM 4302 N N . LYS A 1 526 ? -50.199 28.986 2.467 1.00 91.25 526 LYS A N 1
ATOM 4303 C CA . LYS A 1 526 ? -50.486 27.548 2.449 1.00 91.25 526 LYS A CA 1
ATOM 4304 C C . LYS A 1 526 ? -50.650 27.065 1.012 1.00 91.25 526 LYS A C 1
ATOM 4306 O O . LYS A 1 526 ? -51.571 27.482 0.311 1.00 91.25 526 LYS A O 1
ATOM 4311 N N . LYS A 1 527 ? -49.741 26.188 0.580 1.00 92.00 527 LYS A N 1
ATOM 4312 C CA . LYS A 1 527 ? -49.869 25.462 -0.686 1.00 92.00 527 LYS A CA 1
ATOM 4313 C C . LYS A 1 527 ? -50.953 24.394 -0.575 1.00 92.00 527 LYS A C 1
ATOM 4315 O O . LYS A 1 527 ? -51.090 23.759 0.472 1.00 92.00 527 LYS A O 1
ATOM 4320 N N . VAL A 1 528 ? -51.698 24.198 -1.658 1.00 91.31 528 VAL A N 1
ATOM 4321 C CA . VAL A 1 528 ? -52.754 23.185 -1.771 1.00 91.31 528 VAL A CA 1
ATOM 4322 C C . VAL A 1 528 ? -52.665 22.544 -3.149 1.00 91.31 528 VAL A C 1
ATOM 4324 O O . VAL A 1 528 ? -52.581 23.241 -4.160 1.00 91.31 528 VAL A O 1
ATOM 4327 N N . THR A 1 529 ? -52.668 21.218 -3.190 1.00 91.69 529 THR A N 1
ATOM 4328 C CA . THR A 1 529 ? -52.559 20.435 -4.423 1.00 91.69 529 THR A CA 1
ATOM 4329 C C . THR A 1 529 ? -53.944 19.964 -4.854 1.00 91.69 529 THR A C 1
ATOM 4331 O O . THR A 1 529 ? -54.604 19.252 -4.100 1.00 91.69 529 THR A O 1
ATOM 4334 N N . LEU A 1 530 ? -54.385 20.327 -6.059 1.00 91.62 530 LEU A N 1
ATOM 4335 C CA . LEU A 1 530 ? -55.632 19.848 -6.665 1.00 91.62 530 LEU A CA 1
ATOM 4336 C C . LEU A 1 530 ? -55.306 18.727 -7.652 1.00 91.62 530 LEU A C 1
ATOM 4338 O O . LEU A 1 530 ? -54.595 18.961 -8.624 1.00 91.62 530 LEU A O 1
ATOM 4342 N N . THR A 1 531 ? -55.825 17.523 -7.422 1.00 90.88 531 THR A N 1
ATOM 4343 C CA . THR A 1 531 ? -55.605 16.357 -8.301 1.00 90.88 531 THR A CA 1
ATOM 4344 C C . THR A 1 531 ? -56.871 16.053 -9.093 1.00 90.88 531 THR A C 1
ATOM 4346 O O . THR A 1 531 ? -57.923 15.896 -8.475 1.00 90.88 531 THR A O 1
ATOM 4349 N N . ASN A 1 532 ? -56.795 15.942 -10.425 1.00 90.50 532 ASN A N 1
ATOM 4350 C CA . ASN A 1 532 ? -57.926 15.487 -11.243 1.00 90.50 532 ASN A CA 1
ATOM 4351 C C . ASN A 1 532 ? -58.181 13.998 -10.965 1.00 90.50 532 ASN A C 1
ATOM 4353 O O . ASN A 1 532 ? -57.338 13.155 -11.277 1.00 90.50 532 ASN A O 1
ATOM 4357 N N . VAL A 1 533 ? -59.347 13.676 -10.403 1.00 88.19 533 VAL A N 1
ATOM 4358 C CA . VAL A 1 533 ? -59.751 12.293 -10.084 1.00 88.19 533 VAL A CA 1
ATOM 4359 C C . VAL A 1 533 ? -60.821 11.742 -11.028 1.00 88.19 533 VAL A C 1
ATOM 4361 O O . VAL A 1 533 ? -61.265 10.607 -10.868 1.00 88.19 533 VAL A O 1
ATOM 4364 N N . THR A 1 534 ? -61.228 12.515 -12.037 1.00 85.50 534 THR A N 1
ATOM 4365 C CA . THR A 1 534 ? -62.074 11.998 -13.118 1.00 85.50 534 THR A CA 1
ATOM 4366 C C . THR A 1 534 ? -61.256 11.097 -14.047 1.00 85.50 534 THR A C 1
ATOM 4368 O O . THR A 1 534 ? -60.070 11.329 -14.266 1.00 85.50 534 THR A O 1
ATOM 4371 N N . TYR A 1 535 ? -61.887 10.082 -14.647 1.00 84.00 535 TYR A N 1
ATOM 4372 C CA . TYR A 1 535 ? -61.241 9.152 -15.591 1.00 84.00 535 TYR A CA 1
ATOM 4373 C C . TYR A 1 535 ? -60.874 9.772 -16.957 1.00 84.00 535 TYR A C 1
ATOM 4375 O O . TYR A 1 535 ? -60.505 9.049 -17.880 1.00 84.00 535 TYR A O 1
ATOM 4383 N N . GLY A 1 536 ? -61.003 11.090 -17.117 1.00 83.31 536 GLY A N 1
ATOM 4384 C CA . GLY A 1 536 ? -60.772 11.798 -18.372 1.00 83.31 536 GLY A CA 1
ATOM 4385 C C . GLY A 1 536 ? -60.051 13.123 -18.161 1.00 83.31 536 GLY A C 1
ATOM 4386 O O . GLY A 1 536 ? -59.804 13.561 -17.037 1.00 83.31 536 GLY A O 1
ATOM 4387 N N . THR A 1 537 ? -59.696 13.766 -19.266 1.00 86.56 537 THR A N 1
ATOM 4388 C CA . THR A 1 537 ? -59.019 15.061 -19.248 1.00 86.56 537 THR A CA 1
ATOM 4389 C C . THR A 1 537 ? -59.988 16.169 -18.833 1.00 86.56 537 THR A C 1
ATOM 4391 O O . THR A 1 537 ? -61.044 16.335 -19.439 1.00 86.56 537 THR A O 1
ATOM 4394 N N . ASN A 1 538 ? -59.624 16.936 -17.807 1.00 87.19 538 ASN A N 1
ATOM 4395 C CA . ASN A 1 538 ? -60.439 18.002 -17.222 1.00 87.19 538 ASN A CA 1
ATOM 4396 C C . ASN A 1 538 ? -59.588 19.277 -17.048 1.00 87.19 538 ASN A C 1
ATOM 4398 O O . ASN A 1 538 ? -58.363 19.214 -17.079 1.00 87.19 538 ASN A O 1
ATOM 4402 N N . TYR A 1 539 ? -60.208 20.440 -16.860 1.00 88.25 539 TYR A N 1
ATOM 4403 C CA . TYR A 1 539 ? -59.513 21.697 -16.549 1.00 88.25 539 TYR A CA 1
ATOM 4404 C C . TYR A 1 539 ? -59.942 22.227 -15.181 1.00 88.25 539 TYR A C 1
ATOM 4406 O O . TYR A 1 539 ? -61.028 21.910 -14.701 1.00 88.25 539 TYR A O 1
ATOM 4414 N N . CYS A 1 540 ? -59.112 23.068 -14.565 1.00 88.00 540 CYS A N 1
ATOM 4415 C CA . CYS A 1 540 ? -59.439 23.764 -13.325 1.00 88.00 540 CYS A CA 1
ATOM 4416 C C . CYS A 1 540 ? -59.239 25.272 -13.512 1.00 88.00 540 CYS A C 1
ATOM 4418 O O . CYS A 1 540 ? -58.161 25.714 -13.906 1.00 88.00 540 CYS A O 1
ATOM 4420 N N . LYS A 1 541 ? -60.276 26.067 -13.231 1.00 88.12 541 LYS A N 1
ATOM 4421 C CA . LYS A 1 541 ? -60.235 27.534 -13.284 1.00 88.12 541 LYS A CA 1
ATOM 4422 C C . LYS A 1 541 ? -60.749 28.119 -11.971 1.00 88.12 541 LYS A C 1
ATOM 4424 O O . LYS A 1 541 ? -61.873 27.827 -11.572 1.00 88.12 541 LYS A O 1
ATOM 4429 N N . LEU A 1 542 ? -59.952 28.968 -11.325 1.00 91.38 542 LEU A N 1
ATOM 4430 C CA . LEU A 1 542 ? -60.375 29.739 -10.153 1.00 91.38 542 LEU A CA 1
ATOM 4431 C C . LEU A 1 542 ? -61.517 30.701 -10.531 1.00 91.38 542 LEU A C 1
ATOM 4433 O O . LEU A 1 542 ? -61.428 31.410 -11.535 1.00 91.38 542 LEU A O 1
ATOM 4437 N N . ILE A 1 543 ? -62.579 30.716 -9.724 1.00 88.00 543 ILE A N 1
ATOM 4438 C CA . ILE A 1 543 ? -63.700 31.665 -9.825 1.00 88.00 543 ILE A CA 1
ATOM 4439 C C . ILE A 1 543 ? -63.482 32.826 -8.843 1.00 88.00 543 ILE A C 1
ATOM 4441 O O . ILE A 1 543 ? -63.675 33.983 -9.205 1.00 88.00 543 ILE A O 1
ATOM 4445 N N . GLY A 1 544 ? -63.064 32.521 -7.610 1.00 88.50 544 GLY A N 1
ATOM 4446 C CA . GLY A 1 544 ? -62.834 33.505 -6.551 1.00 88.50 544 GLY A CA 1
ATOM 4447 C C . GLY A 1 544 ? -62.853 32.882 -5.153 1.00 88.50 544 GLY A C 1
ATOM 4448 O O . GLY A 1 544 ? -62.798 31.661 -5.008 1.00 88.50 544 GLY A O 1
ATOM 4449 N N . VAL A 1 545 ? -62.959 33.729 -4.130 1.00 89.94 545 VAL A N 1
ATOM 4450 C CA . VAL A 1 545 ? -63.098 33.356 -2.708 1.00 89.94 545 VAL A CA 1
ATOM 4451 C C . VAL A 1 545 ? -64.383 33.990 -2.158 1.00 89.94 545 VAL A C 1
ATOM 4453 O O . VAL A 1 545 ? -64.822 35.018 -2.683 1.00 89.94 545 VAL A O 1
ATOM 4456 N N . SER A 1 546 ? -64.986 33.387 -1.128 1.00 88.81 546 SER A N 1
ATOM 4457 C CA . SER A 1 546 ? -66.143 33.935 -0.398 1.00 88.81 546 SER A CA 1
ATOM 4458 C C . SER A 1 546 ? -65.953 35.398 0.028 1.00 88.81 546 SER A C 1
ATOM 4460 O O . SER A 1 546 ? -64.848 35.809 0.383 1.00 88.81 546 SER A O 1
ATOM 4462 N N . ASP A 1 547 ? -67.037 36.180 0.023 1.00 85.75 547 ASP A N 1
ATOM 4463 C CA . ASP A 1 547 ? -66.993 37.635 0.245 1.00 85.75 547 ASP A CA 1
ATOM 4464 C C . ASP A 1 547 ? -66.350 38.027 1.585 1.00 85.75 547 ASP A C 1
ATOM 4466 O O . ASP A 1 547 ? -65.531 38.939 1.628 1.00 85.75 547 ASP A O 1
ATOM 4470 N N . ASN A 1 548 ? -66.637 37.282 2.657 1.00 84.50 548 ASN A N 1
ATOM 4471 C CA . ASN A 1 548 ? -66.076 37.484 4.000 1.00 84.50 548 ASN A CA 1
ATOM 4472 C C . ASN A 1 548 ? -64.565 37.195 4.119 1.00 84.50 548 ASN A C 1
ATOM 4474 O O . ASN A 1 548 ? -63.962 37.484 5.149 1.00 84.50 548 ASN A O 1
ATOM 4478 N N . LEU A 1 549 ? -63.953 36.623 3.082 1.00 84.12 549 LEU A N 1
ATOM 4479 C CA . LEU A 1 549 ? -62.515 36.385 2.993 1.00 84.12 549 LEU A CA 1
ATOM 4480 C C . LEU A 1 549 ? -61.830 37.285 1.961 1.00 84.12 549 LEU A C 1
ATOM 4482 O O . LEU A 1 549 ? -60.604 37.280 1.903 1.00 84.12 549 LEU A O 1
ATOM 4486 N N . ARG A 1 550 ? -62.571 38.057 1.155 1.00 80.62 550 ARG A N 1
ATOM 4487 C CA . ARG A 1 550 ? -62.027 38.794 0.000 1.00 80.62 550 ARG A CA 1
ATOM 4488 C C . ARG A 1 550 ? -60.918 39.785 0.371 1.00 80.62 550 ARG A C 1
ATOM 4490 O O . ARG A 1 550 ? -59.947 39.901 -0.372 1.00 80.62 550 ARG A O 1
ATOM 4497 N N . ASP A 1 551 ? -61.038 40.434 1.525 1.00 83.62 551 ASP A N 1
ATOM 4498 C CA . ASP A 1 551 ? -60.075 41.439 1.997 1.00 83.62 551 ASP A CA 1
ATOM 4499 C C . ASP A 1 551 ? -58.897 40.823 2.779 1.00 83.62 551 ASP A C 1
ATOM 4501 O O . ASP A 1 551 ? -57.875 41.475 2.998 1.00 83.62 551 ASP A O 1
ATOM 4505 N N . HIS A 1 552 ? -59.007 39.548 3.175 1.00 86.06 552 HIS A N 1
ATOM 4506 C CA . HIS A 1 552 ? -58.036 38.864 4.036 1.00 86.06 552 HIS A CA 1
ATOM 4507 C C . HIS A 1 552 ? -57.328 37.681 3.355 1.00 86.06 552 HIS A C 1
ATOM 4509 O O . HIS A 1 552 ? -56.247 37.293 3.791 1.00 86.06 552 HIS A O 1
ATOM 4515 N N . VAL A 1 553 ? -57.892 37.094 2.296 1.00 87.38 553 VAL A N 1
ATOM 4516 C CA . VAL A 1 553 ? -57.344 35.945 1.560 1.00 87.38 553 VAL A CA 1
ATOM 4517 C C . VAL A 1 553 ? -57.163 36.308 0.092 1.00 87.38 553 VAL A C 1
ATOM 4519 O O . VAL A 1 553 ? -58.117 36.574 -0.633 1.00 87.38 553 VAL A O 1
ATOM 4522 N N . SER A 1 554 ? -55.922 36.203 -0.373 1.00 87.81 554 SER A N 1
ATOM 4523 C CA . SER A 1 554 ? -55.574 36.234 -1.796 1.00 87.81 554 SER A CA 1
ATOM 4524 C C . SER A 1 554 ? -55.125 34.840 -2.238 1.00 87.81 554 SER A C 1
ATOM 4526 O O . SER A 1 554 ? -54.458 34.135 -1.484 1.00 87.81 554 SER A O 1
ATOM 4528 N N . VAL A 1 555 ? -55.510 34.414 -3.442 1.00 88.62 555 VAL A N 1
ATOM 4529 C CA . VAL A 1 555 ? -55.189 33.079 -3.972 1.00 88.62 555 VAL A CA 1
ATOM 4530 C C . VAL A 1 555 ? -54.348 33.239 -5.228 1.00 88.62 555 VAL A C 1
ATOM 4532 O O . VAL A 1 555 ? -54.823 33.782 -6.223 1.00 88.62 555 VAL A O 1
ATOM 4535 N N . SER A 1 556 ? -53.110 32.754 -5.181 1.00 88.06 556 SER A N 1
ATOM 4536 C CA . SER A 1 556 ? -52.266 32.623 -6.365 1.00 88.06 556 SER A CA 1
ATOM 4537 C C . SER A 1 556 ? -52.527 31.264 -7.009 1.00 88.06 556 SER A C 1
ATOM 4539 O O . SER A 1 556 ? -52.265 30.222 -6.404 1.00 88.06 556 SER A O 1
ATOM 4541 N N . PHE A 1 557 ? -53.084 31.271 -8.217 1.00 88.19 557 PHE A N 1
ATOM 4542 C CA . PHE A 1 557 ? -53.353 30.072 -9.003 1.00 88.19 557 PHE A CA 1
ATOM 4543 C C . PHE A 1 557 ? -53.151 30.379 -10.485 1.00 88.19 557 PHE A C 1
ATOM 4545 O O . PHE A 1 557 ? -53.974 31.055 -11.104 1.00 88.19 557 PHE A O 1
ATOM 4552 N N . GLU A 1 558 ? -52.060 29.870 -11.047 1.00 83.25 558 GLU A N 1
ATOM 4553 C CA . GLU A 1 558 ? -51.841 29.855 -12.490 1.00 83.25 558 GLU A CA 1
ATOM 4554 C C . GLU A 1 558 ? -52.589 28.637 -13.055 1.00 83.25 558 GLU A C 1
ATOM 4556 O O . GLU A 1 558 ? -52.246 27.503 -12.708 1.00 83.25 558 GLU A O 1
ATOM 4561 N N . PRO A 1 559 ? -53.656 28.827 -13.856 1.00 75.19 559 PRO A N 1
ATOM 4562 C CA . PRO A 1 559 ? -54.486 27.716 -14.294 1.00 75.19 559 PRO A CA 1
ATOM 4563 C C . PRO A 1 559 ? -53.691 26.816 -15.253 1.00 75.19 559 PRO A C 1
ATOM 4565 O O . PRO A 1 559 ? -53.241 27.294 -16.299 1.00 75.19 559 PRO A O 1
ATOM 4568 N N . PRO A 1 560 ? -53.529 25.518 -14.945 1.00 76.69 560 PRO A N 1
ATOM 4569 C CA . PRO A 1 560 ? -52.889 24.587 -15.858 1.00 76.69 560 PRO A CA 1
ATOM 4570 C C . PRO A 1 560 ? -53.744 24.401 -17.117 1.00 76.69 560 PRO A C 1
ATOM 4572 O O . PRO A 1 560 ? -54.960 24.618 -17.122 1.00 76.69 560 PRO A O 1
ATOM 4575 N N . GLY A 1 561 ? -53.100 23.921 -18.182 1.00 83.50 561 GLY A N 1
ATOM 4576 C CA . GLY A 1 561 ? -53.798 23.397 -19.352 1.00 83.50 561 GLY A CA 1
ATOM 4577 C C . GLY A 1 561 ? -54.648 22.150 -19.035 1.00 83.50 561 GLY A C 1
ATOM 4578 O O . GLY A 1 561 ? -54.778 21.754 -17.876 1.00 83.50 561 GLY A O 1
ATOM 4579 N N . PRO A 1 562 ? -55.229 21.496 -20.056 1.00 86.44 562 PRO A N 1
ATOM 4580 C CA . PRO A 1 562 ? -56.004 20.266 -19.876 1.00 86.44 562 PRO A CA 1
ATOM 4581 C C . PRO A 1 562 ? -55.226 19.185 -19.096 1.00 86.44 562 PRO A C 1
ATOM 4583 O O . PRO A 1 562 ? -54.200 18.685 -19.551 1.00 86.44 562 PRO A O 1
ATOM 4586 N N . MET A 1 563 ? -55.736 18.810 -17.921 1.00 87.94 563 MET A N 1
ATOM 4587 C CA . MET A 1 563 ? -55.131 17.855 -16.990 1.00 87.94 563 MET A CA 1
ATOM 4588 C C . MET A 1 563 ? -55.722 16.458 -17.179 1.00 87.94 563 MET A C 1
ATOM 4590 O O . MET A 1 563 ? -56.913 16.249 -16.945 1.00 87.94 563 MET A O 1
ATOM 4594 N N . SER A 1 564 ? -54.897 15.478 -17.541 1.00 88.12 564 SER A N 1
ATOM 4595 C CA . SER A 1 564 ? -55.283 14.058 -17.566 1.00 88.12 564 SER A CA 1
ATOM 4596 C C . SER A 1 564 ? -55.655 13.522 -16.174 1.00 88.12 564 SER A C 1
ATOM 4598 O O . SER A 1 564 ? -55.327 14.129 -15.153 1.00 88.12 564 SER A O 1
ATOM 4600 N N . ALA A 1 565 ? -56.321 12.366 -16.127 1.00 89.06 565 ALA A N 1
ATOM 4601 C CA . ALA A 1 565 ? -56.605 11.650 -14.882 1.00 89.06 565 ALA A CA 1
ATOM 4602 C C . ALA A 1 565 ? -55.318 11.425 -14.059 1.00 89.06 565 ALA A C 1
ATOM 4604 O O . ALA A 1 565 ? -54.293 11.024 -14.608 1.00 89.06 565 ALA A O 1
ATOM 4605 N N . GLY A 1 566 ? -55.363 11.700 -12.754 1.00 86.62 566 GLY A N 1
ATOM 4606 C CA . GLY A 1 566 ? -54.220 11.574 -11.841 1.00 86.62 566 GLY A CA 1
ATOM 4607 C C . GLY A 1 566 ? -53.203 12.724 -11.885 1.00 86.62 566 GLY A C 1
ATOM 4608 O O . GLY A 1 566 ? -52.353 12.798 -11.000 1.00 86.62 566 GLY A O 1
ATOM 4609 N N . MET A 1 567 ? -53.290 13.648 -12.850 1.00 89.75 567 MET A N 1
ATOM 4610 C CA . MET A 1 567 ? -52.453 14.855 -12.860 1.00 89.75 567 MET A CA 1
ATOM 4611 C C . MET A 1 567 ? -52.890 15.825 -11.758 1.00 89.75 567 MET A C 1
ATOM 4613 O O . MET A 1 567 ? -54.073 15.904 -11.413 1.00 89.75 567 MET A O 1
ATOM 4617 N N . ALA A 1 568 ? -51.940 16.601 -11.236 1.00 90.31 568 ALA A N 1
ATOM 4618 C CA . ALA A 1 568 ? -52.173 17.554 -10.159 1.00 90.31 568 ALA A CA 1
ATOM 4619 C C . ALA A 1 568 ? -51.570 18.937 -10.448 1.00 90.31 568 ALA A C 1
ATOM 4621 O O . ALA A 1 568 ? -50.593 19.053 -11.187 1.00 90.31 568 ALA A O 1
ATOM 4622 N N . CYS A 1 569 ? -52.147 19.978 -9.847 1.00 88.56 569 CYS A N 1
ATOM 4623 C CA . CYS A 1 569 ? -51.660 21.357 -9.908 1.00 88.56 569 CYS A CA 1
ATOM 4624 C C . CYS A 1 569 ? -51.631 21.998 -8.515 1.00 88.56 569 CYS A C 1
ATOM 4626 O O . CYS A 1 569 ? -52.407 21.624 -7.634 1.00 88.56 569 CYS A O 1
ATOM 4628 N N . GLU A 1 570 ? -50.751 22.976 -8.314 1.00 91.38 570 GLU A N 1
ATOM 4629 C CA . GLU A 1 570 ? -50.637 23.719 -7.056 1.00 91.38 570 GLU A CA 1
ATOM 4630 C C . GLU A 1 570 ? -51.398 25.051 -7.112 1.00 91.38 570 GLU A C 1
ATOM 4632 O O . GLU A 1 570 ? -51.416 25.727 -8.138 1.00 91.38 570 GLU A O 1
ATOM 4637 N N . LEU A 1 571 ? -51.968 25.454 -5.978 1.00 91.31 571 LEU A N 1
ATOM 4638 C CA . LEU A 1 571 ? -52.336 26.840 -5.679 1.00 91.31 571 LEU A CA 1
ATOM 4639 C C . LEU A 1 571 ? -51.669 27.277 -4.368 1.00 91.31 571 LEU A C 1
ATOM 4641 O O . LEU A 1 571 ? -51.393 26.446 -3.498 1.00 91.31 571 LEU A O 1
ATOM 4645 N N . GLU A 1 572 ? -51.452 28.577 -4.194 1.00 92.50 572 GLU A N 1
ATOM 4646 C CA . GLU A 1 572 ? -51.015 29.162 -2.926 1.00 92.50 572 GLU A CA 1
ATOM 4647 C C . GLU A 1 572 ? -52.110 30.080 -2.374 1.00 92.50 572 GLU A C 1
ATOM 4649 O O . GLU A 1 572 ? -52.394 31.141 -2.930 1.00 92.50 572 GLU A O 1
ATOM 4654 N N . ALA A 1 573 ? -52.721 29.678 -1.259 1.00 91.56 573 ALA A N 1
ATOM 4655 C CA . ALA A 1 573 ? -53.587 30.550 -0.478 1.00 91.56 573 ALA A CA 1
ATOM 4656 C C . ALA A 1 573 ? -52.721 31.429 0.438 1.00 91.56 573 ALA A C 1
ATOM 4658 O O . ALA A 1 573 ? -51.869 30.920 1.173 1.00 91.56 573 ALA A O 1
ATOM 4659 N N . ILE A 1 574 ? -52.936 32.743 0.396 1.00 92.06 574 ILE A N 1
ATOM 4660 C CA . ILE A 1 574 ? -52.180 33.757 1.135 1.00 92.06 574 ILE A CA 1
ATOM 4661 C C . ILE A 1 574 ? -53.154 34.530 2.029 1.00 92.06 574 ILE A C 1
ATOM 4663 O O . ILE A 1 574 ? -53.933 35.352 1.540 1.00 92.06 574 ILE A O 1
ATOM 4667 N N . PHE A 1 575 ? -53.092 34.279 3.334 1.00 92.12 575 PHE A N 1
ATOM 4668 C CA . PHE A 1 575 ? -53.940 34.898 4.351 1.00 92.12 575 PHE A CA 1
ATOM 4669 C C . PHE A 1 575 ? -53.210 36.056 5.057 1.00 92.12 575 PHE A C 1
ATOM 4671 O O . PHE A 1 575 ? -52.025 35.960 5.383 1.00 92.12 575 PHE A O 1
ATOM 4678 N N . ARG A 1 576 ? -53.915 37.172 5.252 1.00 89.44 576 ARG A N 1
ATOM 4679 C CA . ARG A 1 576 ? -53.428 38.459 5.772 1.00 89.44 576 ARG A CA 1
ATOM 4680 C C . ARG A 1 576 ? -54.418 38.999 6.821 1.00 89.44 576 ARG A C 1
ATOM 4682 O O . ARG A 1 576 ? -55.167 39.932 6.521 1.00 89.44 576 ARG A O 1
ATOM 4689 N N . PRO A 1 577 ? -54.480 38.406 8.027 1.00 85.12 577 PRO A N 1
ATOM 4690 C CA . PRO A 1 577 ? -55.410 38.814 9.079 1.00 85.12 577 PRO A CA 1
ATOM 4691 C C . PRO A 1 577 ? -55.285 40.308 9.393 1.00 85.12 577 PRO A C 1
ATOM 4693 O O . PRO A 1 577 ? -54.222 40.789 9.793 1.00 85.12 577 PRO A O 1
ATOM 4696 N N . SER A 1 578 ? -56.385 41.035 9.189 1.00 81.31 578 SER A N 1
ATOM 4697 C CA . SER A 1 578 ? -56.478 42.491 9.396 1.00 81.31 578 SER A CA 1
ATOM 4698 C C . SER A 1 578 ? -57.349 42.869 10.605 1.00 81.31 578 SER A C 1
ATOM 4700 O O . SER A 1 578 ? -57.359 44.025 11.012 1.00 81.31 578 SER A O 1
ATOM 4702 N N . VAL A 1 579 ? -58.066 41.895 11.174 1.00 83.25 579 VAL A N 1
ATOM 4703 C CA . VAL A 1 579 ? -58.934 41.988 12.359 1.00 83.25 579 VAL A CA 1
ATOM 4704 C C . VAL A 1 579 ? -58.796 40.700 13.175 1.00 83.25 579 VAL A C 1
ATOM 4706 O O . VAL A 1 579 ? -58.515 39.654 12.596 1.00 83.25 579 VAL A O 1
ATOM 4709 N N . ASP A 1 580 ? -58.991 40.754 14.496 1.00 82.69 580 ASP A N 1
ATOM 4710 C CA . ASP A 1 580 ? -58.819 39.605 15.408 1.00 82.69 580 ASP A CA 1
ATOM 4711 C C . ASP A 1 580 ? -60.105 38.761 15.575 1.00 82.69 580 ASP A C 1
ATOM 4713 O O . ASP A 1 580 ? -60.646 38.580 16.670 1.00 82.69 580 ASP A O 1
ATOM 4717 N N . VAL A 1 581 ? -60.648 38.298 14.446 1.00 83.88 581 VAL A N 1
ATOM 4718 C CA . VAL A 1 581 ? -61.908 37.543 14.346 1.00 83.88 581 VAL A CA 1
ATOM 4719 C C . VAL A 1 581 ? -61.680 36.276 13.522 1.00 83.88 581 VAL A C 1
ATOM 4721 O O . VAL A 1 581 ? -60.995 36.334 12.505 1.00 83.88 581 VAL A O 1
ATOM 4724 N N . ASP A 1 582 ? -62.260 35.144 13.929 1.00 84.25 582 ASP A N 1
ATOM 4725 C CA . ASP A 1 582 ? -62.218 33.902 13.144 1.00 84.25 582 ASP A CA 1
ATOM 4726 C C . ASP A 1 582 ? -62.954 34.062 11.801 1.00 84.25 582 ASP A C 1
ATOM 4728 O O . ASP A 1 582 ? -64.034 34.655 11.736 1.00 84.25 582 ASP A O 1
ATOM 4732 N N . LEU A 1 583 ? -62.396 33.498 10.726 1.00 86.62 583 LEU A N 1
ATOM 4733 C CA . LEU A 1 583 ? -62.919 33.639 9.364 1.00 86.62 583 LEU A CA 1
ATOM 4734 C C . LEU A 1 583 ? -62.999 32.280 8.651 1.00 86.62 583 LEU A C 1
ATOM 4736 O O . LEU A 1 583 ? -61.980 31.689 8.296 1.00 86.62 583 LEU A O 1
ATOM 4740 N N . ASP A 1 584 ? -64.222 31.820 8.387 1.00 86.94 584 ASP A N 1
ATOM 4741 C CA . ASP A 1 584 ? -64.527 30.582 7.656 1.00 86.94 584 ASP A CA 1
ATOM 4742 C C . ASP A 1 584 ? -65.139 30.888 6.279 1.00 86.94 584 ASP A C 1
ATOM 4744 O O . ASP A 1 584 ? -66.029 31.731 6.162 1.00 86.94 584 ASP A O 1
ATOM 4748 N N . GLY A 1 585 ? -64.728 30.170 5.232 1.00 90.12 585 GLY A N 1
ATOM 4749 C CA . GLY A 1 585 ? -65.288 30.320 3.885 1.00 90.12 585 GLY A CA 1
ATOM 4750 C C . GLY A 1 585 ? -64.796 29.262 2.894 1.00 90.12 585 GLY A C 1
ATOM 4751 O O . GLY A 1 585 ? -64.332 28.188 3.279 1.00 90.12 585 GLY A O 1
ATOM 4752 N N . VAL A 1 586 ? -64.906 29.548 1.595 1.00 92.19 586 VAL A N 1
ATOM 4753 C CA . VAL A 1 586 ? -64.510 28.634 0.510 1.00 92.19 586 VAL A CA 1
ATOM 4754 C C . VAL A 1 586 ? -63.809 29.364 -0.644 1.00 92.19 586 VAL A C 1
ATOM 4756 O O . VAL A 1 586 ? -64.096 30.522 -0.949 1.00 92.19 586 VAL A O 1
ATOM 4759 N N . ILE A 1 587 ? -62.910 28.654 -1.327 1.00 92.38 587 ILE A N 1
ATOM 4760 C CA . ILE A 1 587 ? -62.363 29.031 -2.636 1.00 92.38 587 ILE A CA 1
ATOM 4761 C C . ILE A 1 587 ? -63.153 28.275 -3.711 1.00 92.38 587 ILE A C 1
ATOM 4763 O O . ILE A 1 587 ? -63.233 27.047 -3.670 1.00 92.38 587 ILE A O 1
ATOM 4767 N N . HIS A 1 588 ? -63.735 28.988 -4.672 1.00 91.44 588 HIS A N 1
ATOM 4768 C CA . HIS A 1 588 ? -64.597 28.426 -5.713 1.00 91.44 588 HIS A CA 1
ATOM 4769 C C . HIS A 1 588 ? -63.826 28.143 -7.012 1.00 91.44 588 HIS A C 1
ATOM 4771 O O . HIS A 1 588 ? -63.104 29.008 -7.512 1.00 91.44 588 HIS A O 1
ATOM 4777 N N . PHE A 1 589 ? -64.041 26.966 -7.607 1.00 91.56 589 PHE A N 1
ATOM 4778 C CA . PHE A 1 589 ? -63.396 26.524 -8.847 1.00 91.56 589 PHE A CA 1
ATOM 4779 C C . PHE A 1 589 ? -64.408 25.984 -9.864 1.00 91.56 589 PHE A C 1
ATOM 4781 O O . PHE A 1 589 ? -65.375 25.309 -9.513 1.00 91.56 589 PHE A O 1
ATOM 4788 N N . GLN A 1 590 ? -64.148 26.231 -11.147 1.00 89.38 590 GLN A N 1
ATOM 4789 C CA . GLN A 1 590 ? -64.887 25.678 -12.277 1.00 89.38 590 GLN A CA 1
ATOM 4790 C C . GLN A 1 590 ? -64.069 24.567 -12.947 1.00 89.38 590 GLN A C 1
ATOM 4792 O O . GLN A 1 590 ? -62.909 24.786 -13.302 1.00 89.38 590 GLN A O 1
ATOM 4797 N N . SER A 1 591 ? -64.694 23.414 -13.197 1.00 87.38 591 SER A N 1
ATOM 4798 C CA . SER A 1 591 ? -64.163 22.370 -14.084 1.00 87.38 591 SER A CA 1
ATOM 4799 C C . SER A 1 591 ? -65.151 22.012 -15.201 1.00 87.38 591 SER A C 1
ATOM 4801 O O . SER A 1 591 ? -66.308 22.450 -15.168 1.00 87.38 591 SER A O 1
ATOM 4803 N N . ALA A 1 592 ? -64.709 21.216 -16.180 1.00 81.94 592 ALA A N 1
ATOM 4804 C CA . ALA A 1 592 ? -65.563 20.682 -17.247 1.00 81.94 592 ALA A CA 1
ATOM 4805 C C . ALA A 1 592 ? -66.627 19.716 -16.701 1.00 81.94 592 ALA A C 1
ATOM 4807 O O . ALA A 1 592 ? -67.760 19.698 -17.171 1.00 81.94 592 ALA A O 1
ATOM 4808 N N . ALA A 1 593 ? -66.271 18.950 -15.666 1.00 77.62 593 ALA A N 1
ATOM 4809 C CA . ALA A 1 593 ? -67.153 18.009 -14.976 1.00 77.62 593 ALA A CA 1
ATOM 4810 C C . ALA A 1 593 ? -68.008 18.663 -13.864 1.00 77.62 593 ALA A C 1
ATOM 4812 O O . ALA A 1 593 ? -68.629 17.960 -13.071 1.00 77.62 593 ALA A O 1
ATOM 4813 N N . GLY A 1 594 ? -68.043 20.000 -13.799 1.00 83.56 594 GLY A N 1
ATOM 4814 C CA . GLY A 1 594 ? -68.836 20.777 -12.842 1.00 83.56 594 GLY A CA 1
ATOM 4815 C C . GLY A 1 594 ? -67.999 21.697 -11.941 1.00 83.56 594 GLY A C 1
ATOM 4816 O O . GLY A 1 594 ? -66.765 21.600 -11.919 1.00 83.56 594 GLY A O 1
ATOM 4817 N N . PRO A 1 595 ? -68.645 22.624 -11.214 1.00 89.19 595 PRO A N 1
ATOM 4818 C CA . PRO A 1 595 ? -67.980 23.434 -10.203 1.00 89.19 595 PRO A CA 1
ATOM 4819 C C . PRO A 1 595 ? -67.641 22.596 -8.962 1.00 89.19 595 PRO A C 1
ATOM 4821 O O . PRO A 1 595 ? -68.344 21.645 -8.623 1.00 89.19 595 PRO A O 1
ATOM 4824 N N . PHE A 1 596 ? -66.582 22.980 -8.258 1.00 92.00 596 PHE A N 1
ATOM 4825 C CA . PHE A 1 596 ? -66.240 22.460 -6.934 1.00 92.00 596 PHE A CA 1
ATOM 4826 C C . PHE A 1 596 ? -65.708 23.599 -6.058 1.00 92.00 596 PHE A C 1
ATOM 4828 O O . PHE A 1 596 ? -65.567 24.741 -6.505 1.00 92.00 596 PHE A O 1
ATOM 4835 N N . SER A 1 597 ? -65.477 23.351 -4.773 1.00 91.56 597 SER A N 1
ATOM 4836 C CA . SER A 1 597 ? -64.972 24.378 -3.859 1.00 91.56 597 SER A CA 1
ATOM 4837 C C . SER A 1 597 ? -64.087 23.762 -2.788 1.00 91.56 597 SER A C 1
ATOM 4839 O O . SER A 1 597 ? -64.341 22.643 -2.351 1.00 91.56 597 SER A O 1
ATOM 4841 N N . VAL A 1 598 ? -63.052 24.495 -2.380 1.00 91.19 598 VAL A N 1
ATOM 4842 C CA . VAL A 1 598 ? -62.102 24.074 -1.346 1.00 91.19 598 VAL A CA 1
ATOM 4843 C C . VAL A 1 598 ? -62.344 24.924 -0.095 1.00 91.19 598 VAL A C 1
ATOM 4845 O O . VAL A 1 598 ? -62.200 26.147 -0.176 1.00 91.19 598 VAL A O 1
ATOM 4848 N N . PRO A 1 599 ? -62.738 24.333 1.046 1.00 93.00 599 PRO A N 1
ATOM 4849 C CA . PRO A 1 599 ? -62.982 25.078 2.275 1.00 93.00 599 PRO A CA 1
ATOM 4850 C C . PRO A 1 599 ? -61.691 25.630 2.881 1.00 93.00 599 PRO A C 1
ATOM 4852 O O . PRO A 1 599 ? -60.636 24.995 2.851 1.00 93.00 599 PRO A O 1
ATOM 4855 N N . ILE A 1 600 ? -61.797 26.818 3.462 1.00 92.69 600 ILE A N 1
ATOM 4856 C CA . ILE A 1 600 ? -60.722 27.558 4.120 1.00 92.69 600 ILE A CA 1
ATOM 4857 C C . ILE A 1 600 ? -61.235 28.055 5.474 1.00 92.69 600 ILE A C 1
ATOM 4859 O O . ILE A 1 600 ? -62.350 28.561 5.575 1.00 92.69 600 ILE A O 1
ATOM 4863 N N . LYS A 1 601 ? -60.422 27.865 6.514 1.00 90.50 601 LYS A N 1
ATOM 4864 C CA . LYS A 1 601 ? -60.747 28.215 7.899 1.00 90.50 601 LYS A CA 1
ATOM 4865 C C . LYS A 1 601 ? -59.568 28.926 8.541 1.00 90.50 601 LYS A C 1
ATOM 4867 O O . LYS A 1 601 ? -58.466 28.376 8.541 1.00 90.50 601 LYS A O 1
ATOM 4872 N N . CYS A 1 602 ? -59.794 30.100 9.109 1.00 87.38 602 CYS A N 1
ATOM 4873 C CA . CYS A 1 602 ? -58.774 30.909 9.762 1.00 87.38 602 CYS A CA 1
ATOM 4874 C C . CYS A 1 602 ? -59.183 31.184 11.213 1.00 87.38 602 CYS A C 1
ATOM 4876 O O . CYS A 1 602 ? -60.019 32.049 11.446 1.00 87.38 602 CYS A O 1
ATOM 4878 N N . SER A 1 603 ? -58.570 30.515 12.193 1.00 85.94 603 SER A N 1
ATOM 4879 C CA . SER A 1 603 ? -58.903 30.677 13.620 1.00 85.94 603 SER A CA 1
ATOM 4880 C C . SER A 1 603 ? -57.779 31.347 14.415 1.00 85.94 603 SER A C 1
ATOM 4882 O O . SER A 1 603 ? -56.624 30.916 14.312 1.00 85.94 603 SER A O 1
ATOM 4884 N N . ARG A 1 604 ? -58.110 32.373 15.210 1.00 85.31 604 ARG A N 1
ATOM 4885 C CA . ARG A 1 604 ? -57.150 33.081 16.075 1.00 85.31 604 ARG A CA 1
ATOM 4886 C C . ARG A 1 604 ? -56.607 32.171 17.182 1.00 85.31 604 ARG A C 1
ATOM 4888 O O . ARG A 1 604 ? -57.119 31.072 17.404 1.00 85.31 604 ARG A O 1
ATOM 4895 N N . LYS A 1 605 ? -55.592 32.641 17.912 1.00 82.50 605 LYS A N 1
ATOM 4896 C CA . LYS A 1 605 ? -55.123 31.972 19.137 1.00 82.50 605 LYS A CA 1
ATOM 4897 C C . LYS A 1 605 ? -56.210 32.024 20.211 1.00 82.50 605 LYS A C 1
ATOM 4899 O O . LYS A 1 605 ? -56.711 33.103 20.513 1.00 82.50 605 LYS A O 1
ATOM 4904 N N . LYS A 1 606 ? -56.528 30.875 20.805 1.00 81.38 606 LYS A N 1
ATOM 4905 C CA . LYS A 1 606 ? -57.482 30.727 21.917 1.00 81.38 606 LYS A CA 1
ATOM 4906 C C . LYS A 1 606 ? -56.935 29.771 22.973 1.00 81.38 606 LYS A C 1
ATOM 4908 O O . LYS A 1 606 ? -55.926 29.100 22.737 1.00 81.38 606 LYS A O 1
ATOM 4913 N N . CYS A 1 607 ? -57.609 29.685 24.113 1.00 82.56 607 CYS A N 1
ATOM 4914 C CA . CYS A 1 607 ? -57.511 28.540 25.018 1.00 82.56 607 CYS A CA 1
ATOM 4915 C C . CYS A 1 607 ? -58.682 27.585 24.708 1.00 82.56 607 CYS A C 1
ATOM 4917 O O . CYS A 1 607 ? -59.791 28.048 24.462 1.00 82.56 607 CYS A O 1
ATOM 4919 N N . GLU A 1 608 ? -58.445 26.272 24.651 1.00 83.75 608 GLU A N 1
ATOM 4920 C CA . GLU A 1 608 ? -59.483 25.270 24.338 1.00 83.75 608 GLU A CA 1
ATOM 4921 C C . GLU A 1 608 ? -59.314 24.092 25.301 1.00 83.75 608 GLU A C 1
ATOM 4923 O O . GLU A 1 608 ? -58.568 23.152 25.026 1.00 83.75 608 GLU A O 1
ATOM 4928 N N . MET A 1 609 ? -59.952 24.174 26.468 1.00 86.38 609 MET A N 1
ATOM 4929 C CA . MET A 1 609 ? -59.850 23.150 27.508 1.00 86.38 609 MET A CA 1
ATOM 4930 C C . MET A 1 609 ? -60.810 21.993 27.225 1.00 86.38 609 MET A C 1
ATOM 4932 O O . MET A 1 609 ? -62.012 22.196 27.086 1.00 86.38 609 MET A O 1
ATOM 4936 N N . VAL A 1 610 ? -60.277 20.773 27.157 1.00 86.62 610 VAL A N 1
ATOM 4937 C CA . VAL A 1 610 ? -61.045 19.539 26.950 1.00 86.62 610 VAL A CA 1
ATOM 4938 C C . VAL A 1 610 ? -60.622 18.510 27.992 1.00 86.62 610 VAL A C 1
ATOM 4940 O O . VAL A 1 610 ? -59.431 18.268 28.169 1.00 86.62 610 VAL A O 1
ATOM 4943 N N . VAL A 1 611 ? -61.588 17.887 28.663 1.00 86.19 611 VAL A N 1
ATOM 4944 C CA . VAL A 1 611 ? -61.358 16.748 29.565 1.00 86.19 611 VAL A CA 1
ATOM 4945 C C . VAL A 1 611 ? -61.771 15.459 28.851 1.00 86.19 611 VAL A C 1
ATOM 4947 O O . VAL A 1 611 ? -62.756 15.450 28.115 1.00 86.19 611 VAL A O 1
ATOM 4950 N N . ASP A 1 612 ? -61.013 14.380 29.041 1.00 87.06 612 ASP A N 1
ATOM 4951 C CA . ASP A 1 612 ? -61.292 13.062 28.453 1.00 87.06 612 ASP A CA 1
ATOM 4952 C C . ASP A 1 612 ? -62.568 12.393 29.005 1.00 87.06 612 ASP A C 1
ATOM 4954 O O . ASP A 1 612 ? -63.279 11.712 28.267 1.00 87.06 612 ASP A O 1
ATOM 4958 N N . GLN A 1 613 ? -62.867 12.590 30.292 1.00 83.06 613 GLN A N 1
ATOM 4959 C CA . GLN A 1 613 ? -63.970 11.957 31.016 1.00 83.06 613 GLN A CA 1
ATOM 4960 C C . GLN A 1 613 ? -64.699 12.962 31.927 1.00 83.06 613 GLN A C 1
ATOM 4962 O O . GLN A 1 613 ? -64.254 13.250 33.036 1.00 83.06 613 GLN A O 1
ATOM 4967 N N . CYS A 1 614 ? -65.876 13.440 31.502 1.00 84.00 614 CYS A N 1
ATOM 4968 C CA . CYS A 1 614 ? -66.780 14.233 32.358 1.00 84.00 614 CYS A CA 1
ATOM 4969 C C . CYS A 1 614 ? -67.617 13.371 33.330 1.00 84.00 614 CYS A C 1
ATOM 4971 O O . CYS A 1 614 ? -68.352 13.899 34.163 1.00 84.00 614 CYS A O 1
ATOM 4973 N N . PHE A 1 615 ? -67.535 12.042 33.223 1.00 87.50 615 PHE A N 1
ATOM 4974 C CA . PHE A 1 615 ? -68.178 11.102 34.138 1.00 87.50 615 PHE A CA 1
ATOM 4975 C C . PHE A 1 615 ? -67.196 9.993 34.518 1.00 87.50 615 PHE A C 1
ATOM 4977 O O . PHE A 1 615 ? -66.733 9.246 33.656 1.00 87.50 615 PHE A O 1
ATOM 4984 N N . VAL A 1 616 ? -66.883 9.892 35.809 1.00 84.94 616 VAL A N 1
ATOM 4985 C CA . VAL A 1 616 ? -65.926 8.932 36.368 1.00 84.94 616 VAL A CA 1
ATOM 4986 C C . VAL A 1 616 ? -66.685 7.925 37.224 1.00 84.94 616 VAL A C 1
ATOM 4988 O O . VAL A 1 616 ? -66.804 8.068 38.441 1.00 84.94 616 VAL A O 1
ATOM 4991 N N . ASP A 1 617 ? -67.214 6.894 36.568 1.00 85.38 617 ASP A N 1
ATOM 4992 C CA . ASP A 1 617 ? -67.754 5.722 37.253 1.00 85.38 617 ASP A CA 1
ATOM 4993 C C . ASP A 1 617 ? -66.611 4.820 37.717 1.00 85.38 617 ASP A C 1
ATOM 4995 O O . ASP A 1 617 ? -65.942 4.183 36.906 1.00 85.38 617 ASP A O 1
ATOM 4999 N N . PHE A 1 618 ? -66.392 4.734 39.024 1.00 83.75 618 PHE A N 1
ATOM 5000 C CA . PHE A 1 618 ? -65.514 3.741 39.624 1.00 83.75 618 PHE A CA 1
ATOM 5001 C C . PHE A 1 618 ? -66.071 2.325 39.442 1.00 83.75 618 PHE A C 1
ATOM 5003 O O . PHE A 1 618 ? -65.280 1.408 39.215 1.00 83.75 618 PHE A O 1
ATOM 5010 N N . GLY A 1 619 ? -67.395 2.145 39.464 1.00 80.19 619 GLY A N 1
ATOM 5011 C CA . GLY A 1 619 ? -68.069 0.847 39.477 1.00 80.19 619 GLY A CA 1
ATOM 5012 C C . GLY A 1 619 ? -68.024 0.164 40.850 1.00 80.19 619 GLY A C 1
ATOM 5013 O O . GLY A 1 619 ? -67.617 0.759 41.852 1.00 80.19 619 GLY A O 1
ATOM 5014 N N . THR A 1 620 ? -68.431 -1.105 40.912 1.00 76.19 620 THR A N 1
ATOM 5015 C CA . THR A 1 620 ? -68.538 -1.866 42.169 1.00 76.19 620 THR A CA 1
ATOM 5016 C C . THR A 1 620 ? -67.174 -2.263 42.743 1.00 76.19 620 THR A C 1
ATOM 5018 O O . THR A 1 620 ? -66.443 -3.052 42.150 1.00 76.19 620 THR A O 1
ATOM 5021 N N . HIS A 1 621 ? -66.865 -1.738 43.926 1.00 73.81 621 HIS A N 1
ATOM 5022 C CA . HIS A 1 621 ? -65.633 -1.923 44.697 1.00 73.81 621 HIS A CA 1
ATOM 5023 C C . HIS A 1 621 ? -65.958 -2.411 46.114 1.00 73.81 621 HIS A C 1
ATOM 5025 O O . HIS A 1 621 ? -67.118 -2.402 46.520 1.00 73.81 621 HIS A O 1
ATOM 5031 N N . VAL A 1 622 ? -64.967 -2.868 46.887 1.00 68.31 622 VAL A N 1
ATOM 5032 C CA . VAL A 1 622 ? -65.225 -3.462 48.214 1.00 68.31 622 VAL A CA 1
ATOM 5033 C C . VAL A 1 622 ? -64.889 -2.473 49.344 1.00 68.31 622 VAL A C 1
ATOM 5035 O O . VAL A 1 622 ? -63.728 -2.097 49.471 1.00 68.31 622 VAL A O 1
ATOM 5038 N N . VAL A 1 623 ? -65.840 -2.137 50.229 1.00 69.31 623 VAL A N 1
ATOM 5039 C CA . VAL A 1 623 ? -65.758 -1.105 51.314 1.00 69.31 623 VAL A CA 1
ATOM 5040 C C . VAL A 1 623 ? -64.404 -1.032 52.054 1.00 69.31 623 VAL A C 1
ATOM 5042 O O . VAL A 1 623 ? -64.130 -1.831 52.949 1.00 69.31 623 VAL A O 1
ATOM 5045 N N . GLY A 1 624 ? -63.556 -0.064 51.706 1.00 67.69 624 GLY A N 1
ATOM 5046 C CA . GLY A 1 624 ? -62.190 0.118 52.216 1.00 67.69 624 GLY A CA 1
ATOM 5047 C C . GLY A 1 624 ? -61.095 -0.235 51.202 1.00 67.69 624 GLY A C 1
ATOM 5048 O O . GLY A 1 624 ? -59.949 -0.456 51.581 1.00 67.69 624 GLY A O 1
ATOM 5049 N N . GLN A 1 625 ? -61.450 -0.373 49.925 1.00 69.38 625 GLN A N 1
ATOM 5050 C CA . GLN A 1 625 ? -60.537 -0.514 48.792 1.00 69.38 625 GLN A CA 1
ATOM 5051 C C . GLN A 1 625 ? -60.402 0.857 48.122 1.00 69.38 625 GLN A C 1
ATOM 5053 O O . GLN A 1 625 ? -61.297 1.269 47.388 1.00 69.38 625 GLN A O 1
ATOM 5058 N N . THR A 1 626 ? -59.300 1.566 48.368 1.00 78.25 626 THR A N 1
ATOM 5059 C CA . THR A 1 626 ? -59.011 2.821 47.663 1.00 78.25 626 THR A CA 1
ATOM 5060 C C . THR A 1 626 ? -58.707 2.543 46.194 1.00 78.25 626 THR A C 1
ATOM 5062 O O . THR A 1 626 ? -57.801 1.768 45.885 1.00 78.25 626 THR A O 1
ATOM 5065 N N . VAL A 1 627 ? -59.426 3.206 45.288 1.00 81.31 627 VAL A N 1
ATOM 5066 C CA . VAL A 1 627 ? -59.170 3.179 43.841 1.00 81.31 627 VAL A CA 1
ATOM 5067 C C . VAL A 1 627 ? -59.083 4.600 43.310 1.00 81.31 627 VAL A C 1
ATOM 5069 O O . VAL A 1 627 ? -59.816 5.484 43.738 1.00 81.31 627 VAL A O 1
ATOM 5072 N N . SER A 1 628 ? -58.168 4.823 42.371 1.00 85.00 628 SER A N 1
ATOM 5073 C CA . SER A 1 628 ? -57.977 6.104 41.698 1.00 85.00 628 SER A CA 1
ATOM 5074 C C . SER A 1 628 ? -58.248 5.950 40.206 1.00 85.00 628 SER A C 1
ATOM 5076 O O . SER A 1 628 ? -57.819 4.967 39.596 1.00 85.00 628 SER A O 1
ATOM 5078 N N . ARG A 1 629 ? -58.948 6.920 39.618 1.00 85.12 629 ARG A N 1
ATOM 5079 C CA . ARG A 1 629 ? -59.092 7.079 38.169 1.00 85.12 629 ARG A CA 1
ATOM 5080 C C . ARG A 1 629 ? -58.565 8.452 37.775 1.00 85.12 629 ARG A C 1
ATOM 5082 O O . ARG A 1 629 ? -58.838 9.452 38.434 1.00 85.12 629 ARG A O 1
ATOM 5089 N N . MET A 1 630 ? -57.780 8.486 36.705 1.00 85.81 630 MET A N 1
ATOM 5090 C CA . MET A 1 630 ? -57.244 9.724 36.152 1.00 85.81 630 MET A CA 1
ATOM 5091 C C . MET A 1 630 ? -58.251 10.327 35.179 1.00 85.81 630 MET A C 1
ATOM 5093 O O . MET A 1 630 ? -58.686 9.630 34.263 1.00 85.81 630 MET A O 1
ATOM 5097 N N . ILE A 1 631 ? -58.538 11.617 35.341 1.00 87.19 631 ILE A N 1
ATOM 5098 C CA . ILE A 1 631 ? -59.032 12.461 34.250 1.00 87.19 631 ILE A CA 1
ATOM 5099 C C . ILE A 1 631 ? -57.837 13.154 33.589 1.00 87.19 631 ILE A C 1
ATOM 5101 O O . ILE A 1 631 ? -56.896 13.578 34.268 1.00 87.19 631 ILE A O 1
ATOM 5105 N N . THR A 1 632 ? -57.861 13.273 32.269 1.00 88.00 632 THR A N 1
ATOM 5106 C CA . THR A 1 632 ? -56.853 13.969 31.464 1.00 88.00 632 THR A CA 1
ATOM 5107 C C . THR A 1 632 ? -57.458 15.251 30.922 1.00 88.00 632 THR A C 1
ATOM 5109 O O . THR A 1 632 ? -58.360 15.228 30.090 1.00 88.00 632 THR A O 1
ATOM 5112 N N . MET A 1 633 ? -56.944 16.380 31.396 1.00 88.06 633 MET A N 1
ATOM 5113 C CA . MET A 1 633 ? -57.342 17.710 30.966 1.00 88.06 633 MET A CA 1
ATOM 5114 C C . MET A 1 633 ? -56.306 18.263 29.988 1.00 88.06 633 MET A C 1
ATOM 5116 O O . MET A 1 633 ? -55.168 18.550 30.364 1.00 88.06 633 MET A O 1
ATOM 5120 N N . THR A 1 634 ? -56.706 18.411 28.731 1.00 88.75 634 THR A N 1
ATOM 5121 C CA . THR A 1 634 ? -55.876 18.841 27.606 1.00 88.75 634 THR A CA 1
ATOM 5122 C C . THR A 1 634 ? -56.279 20.236 27.152 1.00 88.75 634 THR A C 1
ATOM 5124 O O . THR A 1 634 ? -57.420 20.465 26.756 1.00 88.75 634 THR A O 1
ATOM 5127 N N . ASN A 1 635 ? -55.320 21.158 27.129 1.00 87.06 635 ASN A N 1
ATOM 5128 C CA . ASN A 1 635 ? -55.468 22.429 26.436 1.00 87.06 635 ASN A CA 1
ATOM 5129 C C . ASN A 1 635 ? -55.109 22.235 24.959 1.00 87.06 635 ASN A C 1
ATOM 5131 O O . ASN A 1 635 ? -53.943 22.050 24.616 1.00 87.06 635 ASN A O 1
ATOM 5135 N N . ARG A 1 636 ? -56.103 22.276 24.074 1.00 83.75 636 ARG A N 1
ATOM 5136 C CA . ARG A 1 636 ? -55.930 22.193 22.613 1.00 83.75 636 ARG A CA 1
ATOM 5137 C C . ARG A 1 636 ? -55.577 23.537 21.966 1.00 83.75 636 ARG A C 1
ATOM 5139 O O . ARG A 1 636 ? -55.308 23.576 20.765 1.00 83.75 636 ARG A O 1
ATOM 5146 N N . GLY A 1 637 ? -55.587 24.619 22.745 1.00 78.25 637 GLY A N 1
ATOM 5147 C CA . GLY A 1 637 ? -55.334 25.983 22.298 1.00 78.25 637 GLY A CA 1
ATOM 5148 C C . GLY A 1 637 ? -53.887 26.456 22.478 1.00 78.25 637 GLY A C 1
ATOM 5149 O O . GLY A 1 637 ? -53.107 25.902 23.258 1.00 78.25 637 GLY A O 1
ATOM 5150 N N . ALA A 1 638 ? -53.547 27.535 21.769 1.00 80.06 638 ALA A N 1
ATOM 5151 C CA . ALA A 1 638 ? -52.250 28.212 21.830 1.00 80.06 638 ALA A CA 1
ATOM 5152 C C . ALA A 1 638 ? -52.103 29.225 22.987 1.00 80.06 638 ALA A C 1
ATOM 5154 O O . ALA A 1 638 ? -51.040 29.837 23.123 1.00 80.06 638 ALA A O 1
ATOM 5155 N N . LEU A 1 639 ? -53.130 29.411 23.824 1.00 82.94 639 LEU A N 1
ATOM 5156 C CA . LEU A 1 639 ? -53.068 30.205 25.059 1.00 82.94 639 LEU A CA 1
ATOM 5157 C C . LEU A 1 639 ? -53.149 29.288 26.286 1.00 82.94 639 LEU A C 1
ATOM 5159 O O . LEU A 1 639 ? -54.032 28.439 26.362 1.00 82.94 639 LEU A O 1
ATOM 5163 N N . GLY A 1 640 ? -52.243 29.460 27.251 1.00 84.19 640 GLY A N 1
ATOM 5164 C CA . GLY A 1 640 ? -52.256 28.720 28.520 1.00 84.19 640 GLY A CA 1
ATOM 5165 C C . GLY A 1 640 ? -53.266 29.267 29.537 1.00 84.19 640 GLY A C 1
ATOM 5166 O O . GLY A 1 640 ? -53.622 30.446 29.489 1.00 84.19 640 GLY A O 1
ATOM 5167 N N . THR A 1 641 ? -53.685 28.427 30.486 1.00 87.06 641 THR A N 1
ATOM 5168 C CA . THR A 1 641 ? -54.581 28.800 31.595 1.00 87.06 641 THR A CA 1
ATOM 5169 C C . THR A 1 641 ? -54.148 28.157 32.915 1.00 87.06 641 THR A C 1
ATOM 5171 O O . THR A 1 641 ? -53.564 27.072 32.925 1.00 87.06 641 THR A O 1
ATOM 5174 N N . ARG A 1 642 ? -54.486 28.788 34.043 1.00 88.25 642 ARG A N 1
ATOM 5175 C CA . ARG A 1 642 ? -54.599 28.097 35.336 1.00 88.25 642 ARG A CA 1
ATOM 5176 C C . ARG A 1 642 ? -55.925 27.353 35.427 1.00 88.25 642 ARG A C 1
ATOM 5178 O O . ARG A 1 642 ? -56.873 27.706 34.718 1.00 88.25 642 ARG A O 1
ATOM 5185 N N . TYR A 1 643 ? -55.962 26.340 36.284 1.00 89.44 643 TYR A N 1
ATOM 5186 C CA . TYR A 1 643 ? -57.156 25.576 36.627 1.00 89.44 643 TYR A CA 1
ATOM 5187 C C . TYR A 1 643 ? -57.294 25.429 38.147 1.00 89.44 643 TYR A C 1
ATOM 5189 O O . TYR A 1 643 ? -56.288 25.282 38.845 1.00 89.44 643 TYR A O 1
ATOM 5197 N N . THR A 1 644 ? -58.538 25.403 38.626 1.00 86.50 644 THR A N 1
ATOM 5198 C CA . THR A 1 644 ? -58.902 25.126 40.025 1.00 86.50 644 THR A CA 1
ATOM 5199 C C . THR A 1 644 ? -60.116 24.197 40.041 1.00 86.50 644 THR A C 1
ATOM 5201 O O . THR A 1 644 ? -61.150 24.525 39.453 1.00 86.50 644 THR A O 1
ATOM 5204 N N . LEU A 1 645 ? -59.999 23.039 40.697 1.00 84.00 645 LEU A N 1
ATOM 5205 C CA . LEU A 1 645 ? -61.102 22.098 40.907 1.00 84.00 645 LEU A CA 1
ATOM 5206 C C . LEU A 1 645 ? -61.784 22.364 42.253 1.00 84.00 645 LEU A C 1
ATOM 5208 O O . LEU A 1 645 ? -61.134 22.351 43.297 1.00 84.00 645 LEU A O 1
ATOM 5212 N N . THR A 1 646 ? -63.106 22.524 42.238 1.00 81.81 646 THR A N 1
ATOM 5213 C CA . THR A 1 646 ? -63.922 22.692 43.451 1.00 81.81 646 THR A CA 1
ATOM 5214 C C . THR A 1 646 ? -64.993 21.599 43.548 1.00 81.81 646 THR A C 1
ATOM 5216 O O . THR A 1 646 ? -65.602 21.265 42.532 1.00 81.81 646 THR A O 1
ATOM 5219 N N . PRO A 1 647 ? -65.244 21.002 44.730 1.00 79.31 647 PRO A N 1
ATOM 5220 C CA . PRO A 1 647 ? -66.375 20.097 44.917 1.00 79.31 647 PRO A CA 1
ATOM 5221 C C . PRO A 1 647 ? -67.686 20.896 44.966 1.00 79.31 647 PRO A C 1
ATOM 5223 O O . PRO A 1 647 ? -67.830 21.836 45.753 1.00 79.31 647 PRO A O 1
ATOM 5226 N N . VAL A 1 648 ? -68.658 20.512 44.141 1.00 73.44 648 VAL A N 1
ATOM 5227 C CA . VAL A 1 648 ? -69.957 21.184 44.020 1.00 73.44 648 VAL A CA 1
ATOM 5228 C C . VAL A 1 648 ? -70.882 20.700 45.137 1.00 73.44 648 VAL A C 1
ATOM 5230 O O . VAL A 1 648 ? -71.743 19.841 44.952 1.00 73.44 648 VAL A O 1
ATOM 5233 N N . SER A 1 649 ? -70.699 21.265 46.331 1.00 56.12 649 SER A N 1
ATOM 5234 C CA . SER A 1 649 ? -71.572 21.037 47.488 1.00 56.12 649 SER A CA 1
ATOM 5235 C C . SER A 1 649 ? -72.998 21.514 47.192 1.00 56.12 649 SER A C 1
ATOM 5237 O O . SER A 1 649 ? -73.315 22.696 47.330 1.00 56.12 649 SER A O 1
ATOM 5239 N N . SER A 1 650 ? -73.872 20.590 46.787 1.00 38.00 650 SER A N 1
ATOM 5240 C CA . SER A 1 650 ? -75.218 20.865 46.272 1.00 38.00 650 SER A CA 1
ATOM 5241 C C . SER A 1 650 ? -76.236 21.248 47.360 1.00 38.00 650 SER A C 1
ATOM 5243 O O . SER A 1 650 ? -77.270 20.599 47.528 1.00 38.00 650 SER A O 1
ATOM 5245 N N . LEU A 1 651 ? -75.988 22.346 48.080 1.00 29.39 651 LEU A N 1
ATOM 5246 C CA . LEU A 1 651 ? -76.927 22.977 49.018 1.00 29.39 651 LEU A CA 1
ATOM 5247 C C . LEU A 1 651 ? -78.054 23.749 48.298 1.00 29.39 651 LEU A C 1
ATOM 5249 O O . LEU A 1 651 ? -78.407 24.868 48.669 1.00 29.39 651 LEU A O 1
ATOM 5253 N N . GLN A 1 652 ? -78.687 23.130 47.297 1.00 29.19 652 GLN A N 1
ATOM 5254 C CA . GLN A 1 652 ? -79.975 23.594 46.771 1.00 29.19 652 GLN A CA 1
ATOM 5255 C C . GLN A 1 652 ? -81.119 23.142 47.690 1.00 29.19 652 GLN A C 1
ATOM 5257 O O . GLN A 1 652 ? -81.934 22.285 47.347 1.00 29.19 652 GLN A O 1
ATOM 5262 N N . GLN A 1 653 ? -81.200 23.746 48.878 1.00 29.00 653 GLN A N 1
ATOM 5263 C CA . GLN A 1 653 ? -82.411 23.664 49.690 1.00 29.00 653 GLN A CA 1
ATOM 5264 C C . GLN A 1 653 ? -83.516 24.492 49.022 1.00 29.00 653 GLN A C 1
ATOM 5266 O O . GLN A 1 653 ? -83.514 25.718 49.099 1.00 29.00 653 GLN A O 1
ATOM 5271 N N . THR A 1 654 ? -84.477 23.829 48.379 1.00 28.30 654 THR A N 1
ATOM 5272 C CA . THR A 1 654 ? -85.745 24.459 47.984 1.00 28.30 654 THR A CA 1
ATOM 5273 C C . THR A 1 654 ? -86.654 24.542 49.220 1.00 28.30 654 THR A C 1
ATOM 5275 O O . THR A 1 654 ? -87.057 23.506 49.750 1.00 28.30 654 THR A O 1
ATOM 5278 N N . PRO A 1 655 ? -86.962 25.741 49.755 1.00 29.30 655 PRO A N 1
ATOM 5279 C CA . PRO A 1 655 ? -87.616 25.848 51.054 1.00 29.30 655 PRO A CA 1
ATOM 5280 C C . PRO A 1 655 ? -89.139 25.722 50.938 1.00 29.30 655 PRO A C 1
ATOM 5282 O O . PRO A 1 655 ? -89.785 26.474 50.207 1.00 29.30 655 PRO A O 1
ATOM 5285 N N . VAL A 1 656 ? -89.739 24.839 51.742 1.00 34.47 656 VAL A N 1
ATOM 5286 C CA . VAL A 1 656 ? -91.198 24.759 51.918 1.00 34.47 656 VAL A CA 1
ATOM 5287 C C . VAL A 1 656 ? -91.571 25.104 53.363 1.00 34.47 656 VAL A C 1
ATOM 5289 O O . VAL A 1 656 ? -91.574 24.248 54.236 1.00 34.47 656 VAL A O 1
ATOM 5292 N N . SER A 1 657 ? -91.923 26.377 53.579 1.00 32.84 657 SER A N 1
ATOM 5293 C CA . SER A 1 657 ? -92.755 26.899 54.685 1.00 32.84 657 SER A CA 1
ATOM 5294 C C . SER A 1 657 ? -92.403 26.467 56.130 1.00 32.84 657 SER A C 1
ATOM 5296 O O . SER A 1 657 ? -92.981 25.521 56.657 1.00 32.84 657 SER A O 1
ATOM 5298 N N . GLY A 1 658 ? -91.509 27.216 56.804 1.00 31.16 658 GLY A N 1
ATOM 5299 C CA . GLY A 1 658 ? -91.048 26.920 58.183 1.00 31.16 658 GLY A CA 1
ATOM 5300 C C . GLY A 1 658 ? -91.299 27.983 59.277 1.00 31.16 658 GLY A C 1
ATOM 5301 O O . GLY A 1 658 ? -91.560 27.594 60.409 1.00 31.16 658 GLY A O 1
ATOM 5302 N N . LYS A 1 659 ? -91.313 29.284 58.922 1.00 35.09 659 LYS A N 1
ATOM 5303 C CA . LYS A 1 659 ? -91.523 30.493 59.773 1.00 35.09 659 LYS A CA 1
ATOM 5304 C C . LYS A 1 659 ? -90.398 30.942 60.745 1.00 35.09 659 LYS A C 1
ATOM 5306 O O . LYS A 1 659 ? -89.989 30.175 61.600 1.00 35.09 659 LYS A O 1
ATOM 5311 N N . THR A 1 660 ? -90.094 32.254 60.664 1.00 32.03 660 THR A N 1
ATOM 5312 C CA . THR A 1 660 ? -89.814 33.245 61.749 1.00 32.03 660 THR A CA 1
ATOM 5313 C C . THR A 1 660 ? -88.651 33.023 62.738 1.00 32.03 660 THR A C 1
ATOM 5315 O O . THR A 1 660 ? -88.498 31.924 63.250 1.00 32.03 660 THR A O 1
ATOM 5318 N N . ASP A 1 661 ? -87.873 34.023 63.187 1.00 33.31 661 ASP A N 1
ATOM 5319 C CA . ASP A 1 661 ? -87.719 35.468 62.864 1.00 33.31 661 ASP A CA 1
ATOM 5320 C C . ASP A 1 661 ? -86.394 35.950 63.546 1.00 33.31 661 ASP A C 1
ATOM 5322 O O . ASP A 1 661 ? -86.131 35.527 64.668 1.00 33.31 661 ASP A O 1
ATOM 5326 N N . VAL A 1 662 ? -85.442 36.639 62.883 1.00 36.31 662 VAL A N 1
ATOM 5327 C CA . VAL A 1 662 ? -85.222 38.120 62.817 1.00 36.31 662 VAL A CA 1
ATOM 5328 C C . VAL A 1 662 ? -83.912 38.584 63.518 1.00 36.31 662 VAL A C 1
ATOM 5330 O O . VAL A 1 662 ? -83.482 37.995 64.501 1.00 36.31 662 VAL A O 1
ATOM 5333 N N . GLU A 1 663 ? -83.331 39.678 62.989 1.00 33.97 663 GLU A N 1
ATOM 5334 C CA . GLU A 1 663 ? -82.281 40.585 63.531 1.00 33.97 663 GLU A CA 1
ATOM 5335 C C . GLU A 1 663 ? -80.757 40.306 63.356 1.00 33.97 663 GLU A C 1
ATOM 5337 O O . GLU A 1 663 ? -80.300 39.202 63.079 1.00 33.97 663 GLU A O 1
ATOM 5342 N N . MET A 1 664 ? -80.000 41.419 63.376 1.00 32.84 664 MET A N 1
ATOM 5343 C CA . MET A 1 664 ? -78.648 41.741 62.834 1.00 32.84 664 MET A CA 1
ATOM 5344 C C . MET A 1 664 ? -77.998 42.835 63.744 1.00 32.84 664 MET A C 1
ATOM 5346 O O . MET A 1 664 ? -78.688 43.242 64.682 1.00 32.84 664 MET A O 1
ATOM 5350 N N . PRO A 1 665 ? -76.797 43.443 63.492 1.00 36.75 665 PRO A N 1
ATOM 5351 C CA . PRO A 1 665 ? -75.725 43.209 62.496 1.00 36.75 665 PRO A CA 1
ATOM 5352 C C . PRO A 1 665 ? -74.376 42.803 63.201 1.00 36.75 665 PRO A C 1
ATOM 5354 O O . PRO A 1 665 ? -74.417 41.769 63.853 1.00 36.75 665 PRO A O 1
ATOM 5357 N N . SER A 1 666 ? -73.160 43.411 63.189 1.00 33.56 666 SER A N 1
ATOM 5358 C CA . SER A 1 666 ? -72.533 44.617 62.573 1.00 33.56 666 SER A CA 1
ATOM 5359 C C . SER A 1 666 ? -70.984 44.698 62.734 1.00 33.56 666 SER A C 1
ATOM 5361 O O . SER A 1 666 ? -70.534 44.676 63.874 1.00 33.56 666 SER A O 1
ATOM 5363 N N . LEU A 1 667 ? -70.247 45.003 61.638 1.00 33.69 667 LEU A N 1
ATOM 5364 C CA . LEU A 1 667 ? -68.978 45.803 61.552 1.00 33.69 667 LEU A CA 1
ATOM 5365 C C . LEU A 1 667 ? -67.697 45.256 62.270 1.00 33.69 667 LEU A C 1
ATOM 5367 O O . LEU A 1 667 ? -67.812 44.479 63.206 1.00 33.69 667 LEU A O 1
ATOM 5371 N N . ASN A 1 668 ? -66.430 45.563 61.914 1.00 33.50 668 ASN A N 1
ATOM 5372 C CA . ASN A 1 668 ? -65.776 46.472 60.933 1.00 33.50 668 ASN A CA 1
ATOM 5373 C C . ASN A 1 668 ? -64.464 45.808 60.375 1.00 33.50 668 ASN A C 1
ATOM 5375 O O . ASN A 1 668 ? -64.020 44.823 60.957 1.00 33.50 668 ASN A O 1
ATOM 5379 N N . GLU A 1 669 ? -63.949 46.110 59.165 1.00 34.91 669 GLU A N 1
ATOM 5380 C CA . GLU A 1 669 ? -62.799 47.015 58.808 1.00 34.91 669 GLU A CA 1
ATOM 5381 C C . GLU A 1 669 ? -61.502 46.833 59.654 1.00 34.91 669 GLU A C 1
ATOM 5383 O O . GLU A 1 669 ? -61.604 46.636 60.858 1.00 34.91 669 GLU A O 1
ATOM 5388 N N . GLU A 1 670 ? -60.248 46.831 59.153 1.00 36.53 670 GLU A N 1
ATOM 5389 C CA . GLU A 1 670 ? -59.530 47.583 58.080 1.00 36.53 670 GLU A CA 1
ATOM 5390 C C . GLU A 1 670 ? -58.459 46.697 57.341 1.00 36.53 670 GLU A C 1
ATOM 5392 O O . GLU A 1 670 ? -58.090 45.650 57.862 1.00 36.53 670 GLU A O 1
ATOM 5397 N N . LYS A 1 671 ? -58.088 46.884 56.048 1.00 30.38 671 LYS A N 1
ATOM 5398 C CA . LYS A 1 671 ? -57.018 47.751 55.439 1.00 30.38 671 LYS A CA 1
ATOM 5399 C C . LYS A 1 671 ? -55.586 47.596 56.037 1.00 30.38 671 LYS A C 1
ATOM 5401 O O . LYS A 1 671 ? -55.468 47.443 57.240 1.00 30.38 671 LYS A O 1
ATOM 5406 N N . ALA A 1 672 ? -54.454 47.688 55.305 1.00 31.03 672 ALA A N 1
ATOM 5407 C CA . ALA A 1 672 ? -54.154 47.837 53.860 1.00 31.03 672 ALA A CA 1
ATOM 5408 C C . ALA A 1 672 ? -52.646 47.545 53.532 1.00 31.03 672 ALA A C 1
ATOM 5410 O O . ALA A 1 672 ? -51.825 47.596 54.438 1.00 31.03 672 ALA A O 1
ATOM 5411 N N . GLU A 1 673 ? -52.321 47.247 52.254 1.00 29.30 673 GLU A N 1
ATOM 5412 C CA . GLU A 1 673 ? -51.220 47.813 51.398 1.00 29.30 673 GLU A CA 1
ATOM 5413 C C . GLU A 1 673 ? -49.809 48.086 52.026 1.00 29.30 673 GLU A C 1
ATOM 5415 O O . GLU A 1 673 ? -49.699 48.803 53.012 1.00 29.30 673 GLU A O 1
ATOM 5420 N N . ILE A 1 674 ? -48.664 47.564 51.529 1.00 33.41 674 ILE A N 1
ATOM 5421 C CA . ILE A 1 674 ? -47.727 48.127 50.496 1.00 33.41 674 ILE A CA 1
ATOM 5422 C C . ILE A 1 674 ? -46.485 47.169 50.466 1.00 33.41 674 ILE A C 1
ATOM 5424 O O . ILE A 1 674 ? -45.958 46.871 51.531 1.00 33.41 674 ILE A O 1
ATOM 5428 N N . THR A 1 675 ? -46.092 46.460 49.390 1.00 27.19 675 THR A N 1
ATOM 5429 C CA . THR A 1 675 ? -45.281 46.816 48.182 1.00 27.19 675 THR A CA 1
ATOM 5430 C C . THR A 1 675 ? -43.732 46.677 48.289 1.00 27.19 675 THR A C 1
ATOM 5432 O O . THR A 1 675 ? -43.080 47.426 49.004 1.00 27.19 675 THR A O 1
ATOM 5435 N N . SER A 1 676 ? -43.161 45.837 47.399 1.00 29.77 676 SER A N 1
ATOM 5436 C CA . SER A 1 676 ? -41.812 45.884 46.754 1.00 29.77 676 SER A CA 1
ATOM 5437 C C . SER A 1 676 ? -40.492 45.397 47.420 1.00 29.77 676 SER A C 1
ATOM 5439 O O . SER A 1 676 ? -40.320 45.393 48.629 1.00 29.77 676 SER A O 1
ATOM 5441 N N . GLU A 1 677 ? -39.560 45.045 46.510 1.00 33.16 677 GLU A N 1
ATOM 5442 C CA . GLU A 1 677 ? -38.079 44.928 46.583 1.00 33.16 677 GLU A CA 1
ATOM 5443 C C . GLU A 1 677 ? -37.382 43.627 47.078 1.00 33.16 677 GLU A C 1
ATOM 5445 O O . GLU A 1 677 ? -37.173 43.361 48.255 1.00 33.16 677 GLU A O 1
ATOM 5450 N N . SER A 1 678 ? -36.902 42.855 46.090 1.00 31.86 678 SER A N 1
ATOM 5451 C CA . SER A 1 678 ? -35.793 41.874 46.133 1.00 31.86 678 SER A CA 1
ATOM 5452 C C . SER A 1 678 ? -34.416 42.589 46.162 1.00 31.86 678 SER A C 1
ATOM 5454 O O . SER A 1 678 ? -34.392 43.693 45.611 1.00 31.86 678 SER A O 1
ATOM 5456 N N . PRO A 1 679 ? -33.256 42.007 46.596 1.00 35.66 679 PRO A N 1
ATOM 5457 C CA . PRO A 1 679 ? -32.650 40.852 45.885 1.00 35.66 679 PRO A CA 1
ATOM 5458 C C . PRO A 1 679 ? -31.610 39.946 46.634 1.00 35.66 679 PRO A C 1
ATOM 5460 O O . PRO A 1 679 ? -31.179 40.235 47.739 1.00 35.66 679 PRO A O 1
ATOM 5463 N N . ILE A 1 680 ? -31.141 38.886 45.939 1.00 32.16 680 ILE A N 1
ATOM 5464 C CA . ILE A 1 680 ? -29.818 38.190 46.033 1.00 32.16 680 ILE A CA 1
ATOM 5465 C C . ILE A 1 680 ? -29.289 37.733 47.422 1.00 32.16 680 ILE A C 1
ATOM 5467 O O . ILE A 1 680 ? -28.820 38.562 4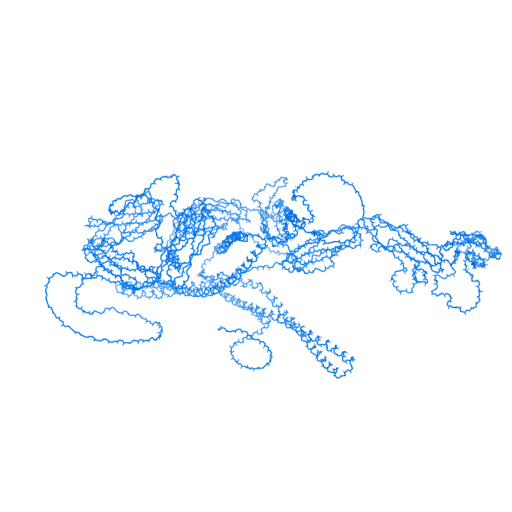8.193 1.00 32.16 680 ILE A O 1
ATOM 5471 N N . ARG A 1 681 ? -29.127 36.404 47.629 1.00 33.09 681 ARG A N 1
ATOM 5472 C CA . ARG A 1 681 ? -27.833 35.654 47.772 1.00 33.09 681 ARG A CA 1
ATOM 5473 C C . ARG A 1 681 ? -28.073 34.157 48.095 1.00 33.09 681 ARG A C 1
ATOM 5475 O O . ARG A 1 681 ? -28.996 33.846 48.832 1.00 33.09 681 ARG A O 1
ATOM 5482 N N . GLY A 1 682 ? -27.232 33.247 47.587 1.00 32.94 682 GLY A N 1
ATOM 5483 C CA . GLY A 1 682 ? -27.102 31.846 48.064 1.00 32.94 682 GLY A CA 1
ATOM 5484 C C . GLY A 1 682 ? -25.753 31.616 48.781 1.00 32.94 682 GLY A C 1
ATOM 5485 O O . GLY A 1 682 ? -25.100 32.626 49.075 1.00 32.94 682 GLY A O 1
ATOM 5486 N N . PRO A 1 683 ? -25.262 30.368 48.986 1.00 37.34 683 PRO A N 1
ATOM 5487 C CA . PRO A 1 683 ? -25.776 29.066 48.511 1.00 37.34 683 PRO A CA 1
ATOM 5488 C C . PRO A 1 683 ? -25.893 27.966 49.613 1.00 37.34 683 PRO A C 1
ATOM 5490 O O . PRO A 1 683 ? -25.704 28.264 50.783 1.00 37.34 683 PRO A O 1
ATOM 5493 N N . ASP A 1 684 ? -26.204 26.732 49.179 1.00 31.89 684 ASP A N 1
ATOM 5494 C CA . ASP A 1 684 ? -25.897 25.371 49.700 1.00 31.89 684 ASP A CA 1
ATOM 5495 C C . ASP A 1 684 ? -25.631 25.061 51.199 1.00 31.89 684 ASP A C 1
ATOM 5497 O O . ASP A 1 684 ? -24.887 25.754 51.882 1.00 31.89 684 ASP A O 1
ATOM 5501 N N . GLU A 1 685 ? -26.075 23.848 51.595 1.00 32.47 685 GLU A N 1
ATOM 5502 C CA . GLU A 1 685 ? -25.624 23.048 52.764 1.00 32.47 685 GLU A CA 1
ATOM 5503 C C . GLU A 1 685 ? -26.009 23.587 54.180 1.00 32.47 685 GLU A C 1
ATOM 5505 O O . GLU A 1 685 ? -25.978 24.781 54.437 1.00 32.47 685 GLU A O 1
ATOM 5510 N N . VAL A 1 686 ? -26.430 22.801 55.193 1.00 31.89 686 VAL A N 1
ATOM 5511 C CA . VAL A 1 686 ? -26.535 21.335 55.424 1.00 31.89 686 VAL A CA 1
ATOM 5512 C C . VAL A 1 686 ? -27.722 21.038 56.398 1.00 31.89 686 VAL A C 1
ATOM 5514 O O . VAL A 1 686 ? -28.222 21.946 57.052 1.00 31.89 686 VAL A O 1
ATOM 5517 N N . LEU A 1 687 ? -28.032 19.744 56.600 1.00 33.97 687 LEU A N 1
ATOM 5518 C CA . LEU A 1 687 ? -28.622 19.071 57.789 1.00 33.97 687 LEU A CA 1
ATOM 5519 C C . LEU A 1 687 ? -30.133 18.755 57.857 1.00 33.97 687 LEU A C 1
ATOM 5521 O O . LEU A 1 687 ? -31.010 19.576 57.622 1.00 33.97 687 LEU A O 1
ATOM 5525 N N . MET A 1 688 ? -30.373 17.506 58.277 1.00 30.53 688 MET A N 1
ATOM 5526 C CA . MET A 1 688 ? -31.651 16.895 58.659 1.00 30.53 688 MET A CA 1
ATOM 5527 C C . MET A 1 688 ? -32.077 17.317 60.074 1.00 30.53 688 MET A C 1
ATOM 5529 O O . MET A 1 688 ? -31.214 17.403 60.949 1.00 30.53 688 MET A O 1
ATOM 5533 N N . ALA A 1 689 ? -33.387 17.390 60.330 1.00 34.56 689 ALA A N 1
ATOM 5534 C CA . ALA A 1 689 ? -34.000 17.016 61.613 1.00 34.56 689 ALA A CA 1
ATOM 5535 C C . ALA A 1 689 ? -35.528 16.862 61.461 1.00 34.56 689 ALA A C 1
ATOM 5537 O O . ALA A 1 689 ? -36.207 17.839 61.152 1.00 34.56 689 ALA A O 1
ATOM 5538 N N . ASP A 1 690 ? -36.069 15.669 61.726 1.00 35.47 690 ASP A N 1
ATOM 5539 C CA . ASP A 1 690 ? -37.494 15.511 62.059 1.00 35.47 690 ASP A CA 1
ATOM 5540 C C . ASP A 1 690 ? -37.766 16.088 63.461 1.00 35.47 690 ASP A C 1
ATOM 5542 O O . ASP A 1 690 ? -36.857 16.152 64.301 1.00 35.47 690 ASP A O 1
ATOM 5546 N N . PRO A 1 691 ? -39.015 16.485 63.754 1.00 35.44 691 PRO A N 1
ATOM 5547 C CA . PRO A 1 691 ? -39.747 15.657 64.718 1.00 35.44 691 PRO A CA 1
ATOM 5548 C C . PRO A 1 691 ? -41.243 15.477 64.409 1.00 35.44 691 PRO A C 1
ATOM 5550 O O . PRO A 1 691 ? -41.937 16.395 63.970 1.00 35.44 691 PRO A O 1
ATOM 5553 N N . GLU A 1 692 ? -41.771 14.301 64.753 1.00 30.50 692 GLU A N 1
ATOM 5554 C CA . GLU A 1 692 ? -43.214 14.057 64.829 1.00 30.50 692 GLU A CA 1
ATOM 5555 C C . GLU A 1 692 ? -43.860 14.710 66.068 1.00 30.50 692 GLU A C 1
ATOM 5557 O O . GLU A 1 692 ? -43.234 14.895 67.111 1.00 30.50 692 GLU A O 1
ATOM 5562 N N . SER A 1 693 ? -45.181 14.895 65.990 1.00 30.91 693 SER A N 1
ATOM 5563 C CA . SER A 1 693 ? -46.122 15.001 67.118 1.00 30.91 693 SER A CA 1
ATOM 5564 C C . SER A 1 693 ? -46.004 16.198 68.084 1.00 30.91 693 SER A C 1
ATOM 5566 O O . SER A 1 693 ? -45.285 16.184 69.078 1.00 30.91 693 SER A O 1
ATOM 5568 N N . VAL A 1 694 ? -46.910 17.165 67.900 1.00 36.47 694 VAL A N 1
ATOM 5569 C CA . VAL A 1 694 ? -47.552 17.878 69.017 1.00 36.47 694 VAL A CA 1
ATOM 5570 C C . VAL A 1 694 ? -49.060 17.849 68.776 1.00 36.47 694 VAL A C 1
ATOM 5572 O O . VAL A 1 694 ? -49.556 18.468 67.838 1.00 36.47 694 VAL A O 1
ATOM 5575 N N . GLU A 1 695 ? -49.807 17.120 69.608 1.00 29.69 695 GLU A N 1
ATOM 5576 C CA . GLU A 1 695 ? -51.270 17.221 69.615 1.00 29.69 695 GLU A CA 1
ATOM 5577 C C . GLU A 1 695 ? -51.704 18.581 70.177 1.00 29.69 695 GLU A C 1
ATOM 5579 O O . GLU A 1 695 ? -51.179 19.045 71.190 1.00 29.69 695 GLU A O 1
ATOM 5584 N N . THR A 1 696 ? -52.744 19.197 69.614 1.00 33.75 696 THR A N 1
ATOM 5585 C CA . THR A 1 696 ? -53.536 20.204 70.339 1.00 33.75 696 THR A CA 1
ATOM 5586 C C . THR A 1 696 ? -54.997 20.114 69.913 1.00 33.75 696 THR A C 1
ATOM 5588 O O . THR A 1 696 ? -55.334 20.268 68.742 1.00 33.75 696 THR A O 1
ATOM 5591 N N . LYS A 1 697 ? -55.881 19.838 70.877 1.00 32.66 697 LYS A N 1
ATOM 5592 C CA . LYS A 1 697 ? -57.323 19.689 70.643 1.00 32.66 697 LYS A CA 1
ATOM 5593 C C . LYS A 1 697 ? -57.971 21.038 70.330 1.00 32.66 697 LYS A C 1
ATOM 5595 O O . LYS A 1 697 ? -57.946 21.933 71.170 1.00 32.66 697 LYS A O 1
ATOM 5600 N N . VAL A 1 698 ? -58.681 21.112 69.207 1.00 35.09 698 VAL A N 1
ATOM 5601 C CA . VAL A 1 698 ? -59.805 22.039 69.005 1.00 35.09 698 VAL A CA 1
ATOM 5602 C C . VAL A 1 698 ? -61.028 21.206 68.611 1.00 35.09 698 VAL A C 1
ATOM 5604 O O . VAL A 1 698 ? -60.897 20.129 68.031 1.00 35.09 698 VAL A O 1
ATOM 5607 N N . MET A 1 699 ? -62.213 21.632 69.044 1.00 33.38 699 MET A N 1
ATOM 5608 C CA . MET A 1 699 ? -63.358 20.745 69.249 1.00 33.38 699 MET A CA 1
ATOM 5609 C C . MET A 1 699 ? -64.503 21.024 68.270 1.00 33.38 699 MET A C 1
ATOM 5611 O O . MET A 1 699 ? -65.045 22.120 68.252 1.00 33.38 699 MET A O 1
ATOM 5615 N N . GLN A 1 700 ? -64.887 19.982 67.526 1.00 29.55 700 GLN A N 1
ATOM 5616 C CA . GLN A 1 700 ? -66.207 19.751 66.919 1.00 29.55 700 GLN A CA 1
ATOM 5617 C C . GLN A 1 700 ? -66.865 20.893 66.113 1.00 29.55 700 GLN A C 1
ATOM 5619 O O . GLN A 1 700 ? -67.591 21.730 66.641 1.00 29.55 700 GLN A O 1
ATOM 5624 N N . SER A 1 701 ? -66.872 20.719 64.791 1.00 31.61 701 SER A N 1
ATOM 5625 C CA . SER A 1 701 ? -68.160 20.581 64.096 1.00 31.61 701 SER A CA 1
ATOM 5626 C C . SER A 1 701 ? -68.126 19.286 63.279 1.00 31.61 701 SER A C 1
ATOM 5628 O O . SER A 1 701 ? -67.068 18.902 62.780 1.00 31.61 701 SER A O 1
ATOM 5630 N N . THR A 1 702 ? -69.231 18.540 63.242 1.00 26.17 702 THR A N 1
ATOM 5631 C CA . THR A 1 702 ? -69.260 17.187 62.664 1.00 26.17 702 THR A CA 1
ATOM 5632 C C . THR A 1 702 ? -69.830 17.232 61.254 1.00 26.17 702 THR A C 1
ATOM 5634 O O . THR A 1 702 ? -71.029 17.427 61.077 1.00 26.17 702 THR A O 1
ATOM 5637 N N . ILE A 1 703 ? -68.963 17.022 60.266 1.00 35.56 703 ILE A N 1
ATOM 5638 C CA . ILE A 1 703 ? -69.318 16.761 58.870 1.00 35.56 703 ILE A CA 1
ATOM 5639 C C . ILE A 1 703 ? -68.569 15.485 58.477 1.00 35.56 703 ILE A C 1
ATOM 5641 O O . ILE A 1 703 ? -67.379 15.355 58.768 1.00 35.56 703 ILE A O 1
ATOM 5645 N N . GLU A 1 704 ? -69.274 14.519 57.895 1.00 38.97 704 GLU A N 1
ATOM 5646 C CA . GLU A 1 704 ? -68.690 13.231 57.510 1.00 38.97 704 GLU A CA 1
ATOM 5647 C C . GLU A 1 704 ? -67.726 13.415 56.320 1.00 38.97 704 GLU A C 1
ATOM 5649 O O . GLU A 1 704 ? -68.014 14.211 55.420 1.00 38.97 704 GLU A O 1
ATOM 5654 N N . PRO A 1 705 ? -66.562 12.736 56.300 1.00 51.22 705 PRO A N 1
ATOM 5655 C CA . PRO A 1 705 ? -65.597 12.890 55.218 1.00 51.22 705 PRO A CA 1
ATOM 5656 C C . PRO A 1 705 ? -66.158 12.304 53.910 1.00 51.22 705 PRO A C 1
ATOM 5658 O O . PRO A 1 705 ? -66.682 11.188 53.928 1.00 51.22 705 PRO A O 1
ATOM 5661 N N . PRO A 1 706 ? -66.041 13.004 52.766 1.00 61.91 706 PRO A N 1
ATOM 5662 C CA . PRO A 1 706 ? -66.553 12.500 51.497 1.00 61.91 706 PRO A CA 1
ATOM 5663 C C . PRO A 1 706 ? -65.748 11.281 51.028 1.00 61.91 706 PRO A C 1
ATOM 5665 O O . PRO A 1 706 ? -64.518 11.307 50.996 1.00 61.91 706 PRO A O 1
ATOM 5668 N N . GLU A 1 707 ? -66.445 10.217 50.620 1.00 74.69 707 GLU A N 1
ATOM 5669 C CA . GLU A 1 707 ? -65.810 8.971 50.155 1.00 74.69 707 GLU A CA 1
ATOM 5670 C C . GLU A 1 707 ? -65.072 9.120 48.817 1.00 74.69 707 GLU A C 1
ATOM 5672 O O . GLU A 1 707 ? -64.240 8.283 48.469 1.00 74.69 707 GLU A O 1
ATOM 5677 N N . ILE A 1 708 ? -65.381 10.175 48.061 1.00 82.50 708 ILE A N 1
ATOM 5678 C CA . ILE A 1 708 ? -64.711 10.540 46.814 1.00 82.50 708 ILE A CA 1
ATOM 5679 C C . ILE A 1 708 ? -63.959 11.856 47.045 1.00 82.50 708 ILE A C 1
ATOM 5681 O O . ILE A 1 708 ? -64.505 12.798 47.619 1.00 82.50 708 ILE A O 1
ATOM 5685 N N . SER A 1 709 ? -62.712 11.937 46.592 1.00 80.69 709 SER A N 1
ATOM 5686 C CA . SER A 1 709 ? -61.849 13.113 46.732 1.00 80.69 709 SER A CA 1
ATOM 5687 C C . SER A 1 709 ? -60.960 13.321 45.503 1.00 80.69 709 SER A C 1
ATOM 5689 O O . SER A 1 709 ? -60.814 12.441 44.657 1.00 80.69 709 SER A O 1
ATOM 5691 N N . ILE A 1 710 ? -60.364 14.507 45.389 1.00 76.88 710 ILE A N 1
ATOM 5692 C CA . ILE A 1 710 ? -59.299 14.793 44.419 1.00 76.88 710 ILE A CA 1
ATOM 5693 C C . ILE A 1 710 ? -57.958 14.559 45.128 1.00 76.88 710 ILE A C 1
ATOM 5695 O O . ILE A 1 710 ? -57.822 14.879 46.310 1.00 76.88 710 ILE A O 1
ATOM 5699 N N . GLY A 1 711 ? -56.967 14.001 44.428 1.00 65.94 711 GLY A N 1
ATOM 5700 C CA . GLY A 1 711 ? -55.604 13.882 44.960 1.00 65.94 711 GLY A CA 1
ATOM 5701 C C . GLY A 1 711 ? -54.863 15.226 45.050 1.00 65.94 711 GLY A C 1
ATOM 5702 O O . GLY A 1 711 ? -55.455 16.297 44.986 1.00 65.94 711 GLY A O 1
ATOM 5703 N N . GLN A 1 712 ? -53.532 15.184 45.159 1.00 65.75 712 GLN A N 1
ATOM 5704 C CA . GLN A 1 712 ? -52.660 16.346 45.441 1.00 65.75 712 GLN A CA 1
ATOM 5705 C C . GLN A 1 712 ? -52.571 17.430 44.328 1.00 65.75 712 GLN A C 1
ATOM 5707 O O . GLN A 1 712 ? -51.614 18.196 44.300 1.00 65.75 712 GLN A O 1
ATOM 5712 N N . ALA A 1 713 ? -53.530 17.496 43.401 1.00 63.06 713 ALA A N 1
ATOM 5713 C CA . ALA A 1 713 ? -53.531 18.373 42.225 1.00 63.06 713 ALA A CA 1
ATOM 5714 C C . ALA A 1 713 ? -54.873 19.121 42.060 1.00 63.06 713 ALA A C 1
ATOM 5716 O O . ALA A 1 713 ? -55.480 19.104 40.992 1.00 63.06 713 ALA A O 1
ATOM 5717 N N . SER A 1 714 ? -55.365 19.745 43.136 1.00 70.06 714 SER A N 1
ATOM 5718 C CA . SER A 1 714 ? -56.597 20.555 43.126 1.00 70.06 714 SER A CA 1
ATOM 5719 C C . SER A 1 714 ? -56.464 21.874 42.351 1.00 70.06 714 SER A C 1
ATOM 5721 O O . SER A 1 714 ? -57.471 22.435 41.927 1.00 70.06 714 SER A O 1
ATOM 5723 N N . GLU A 1 715 ? -55.239 22.362 42.152 1.00 81.81 715 GLU A N 1
ATOM 5724 C CA . GLU A 1 715 ? -54.915 23.564 41.377 1.00 81.81 715 GLU A CA 1
ATOM 5725 C C . GLU A 1 715 ? -53.661 23.337 40.523 1.00 81.81 715 GLU A C 1
ATOM 5727 O O . GLU A 1 715 ? -52.797 22.528 40.873 1.00 81.81 715 GLU A O 1
ATOM 5732 N N . GLY A 1 716 ? -53.520 24.084 39.424 1.00 83.25 716 GLY A N 1
ATOM 5733 C CA . GLY A 1 716 ? -52.291 24.081 38.629 1.00 83.25 716 GLY A CA 1
ATOM 5734 C C . GLY A 1 716 ? -52.358 24.902 37.341 1.00 83.25 716 GLY A C 1
ATOM 5735 O O . GLY A 1 716 ? -53.261 25.710 37.133 1.00 83.25 716 GLY A O 1
ATOM 5736 N N . GLU A 1 717 ? -51.385 24.684 36.453 1.00 85.31 717 GLU A N 1
ATOM 5737 C CA . GLU A 1 717 ? -51.290 25.323 35.134 1.00 85.31 717 GLU A CA 1
ATOM 5738 C C . GLU A 1 717 ? -51.383 24.293 34.003 1.00 85.31 717 GLU A C 1
ATOM 5740 O O . GLU A 1 717 ? -50.695 23.273 34.022 1.00 85.31 717 GLU A O 1
ATOM 5745 N N . VAL A 1 718 ? -52.191 24.594 32.980 1.00 86.06 718 VAL A N 1
ATOM 5746 C CA . VAL A 1 718 ? -52.166 23.911 31.680 1.00 86.06 718 VAL A CA 1
ATOM 5747 C C . VAL A 1 718 ? -51.727 24.916 30.618 1.00 86.06 718 VAL A C 1
ATOM 5749 O O . VAL A 1 718 ? -52.505 25.736 30.121 1.00 86.06 718 VAL A O 1
ATOM 5752 N N . GLY A 1 719 ? -50.439 24.872 30.279 1.00 83.94 719 GLY A N 1
ATOM 5753 C CA . GLY A 1 719 ? -49.875 25.668 29.189 1.00 83.94 719 GLY A CA 1
ATOM 5754 C C . GLY A 1 719 ? -50.434 25.283 27.808 1.00 83.94 719 GLY A C 1
ATOM 5755 O O . GLY A 1 719 ? -51.216 24.337 27.692 1.00 83.94 719 GLY A O 1
ATOM 5756 N N . PRO A 1 720 ? -50.058 26.019 26.751 1.00 82.38 720 PRO A N 1
ATOM 5757 C CA . PRO A 1 720 ? -50.567 25.781 25.403 1.00 82.38 720 PRO A CA 1
ATOM 5758 C C . PRO A 1 720 ? -50.172 24.393 24.890 1.00 82.38 720 PRO A C 1
ATOM 5760 O O . PRO A 1 720 ? -49.031 23.968 25.073 1.00 82.38 720 PRO A O 1
ATOM 5763 N N . PHE A 1 721 ? -51.115 23.697 24.253 1.00 83.31 721 PHE A N 1
ATOM 5764 C CA . PHE A 1 721 ? -50.953 22.326 23.739 1.00 83.31 721 PHE A CA 1
ATOM 5765 C C . PHE A 1 721 ? -50.523 21.264 24.778 1.00 83.31 721 PHE A C 1
ATOM 5767 O O . PHE A 1 721 ? -50.080 20.178 24.402 1.00 83.31 721 PHE A O 1
ATOM 5774 N N . MET A 1 722 ? -50.643 21.546 26.083 1.00 84.81 722 MET A N 1
ATOM 5775 C CA . MET A 1 722 ? -50.264 20.616 27.156 1.00 84.81 722 MET A CA 1
ATOM 5776 C C . MET A 1 722 ? -51.465 19.868 27.746 1.00 84.81 722 MET A C 1
ATOM 5778 O O . MET A 1 722 ? -52.612 20.299 27.642 1.00 84.81 722 MET A O 1
ATOM 5782 N N . SER A 1 723 ? -51.186 18.730 28.389 1.00 86.31 723 SER A N 1
ATOM 5783 C CA . SER A 1 723 ? -52.177 17.917 29.103 1.00 86.31 723 SER A CA 1
ATOM 5784 C C . SER A 1 723 ? -51.732 17.645 30.536 1.00 86.31 723 SER A C 1
ATOM 5786 O O . SER A 1 723 ? -50.573 17.304 30.769 1.00 86.31 723 SER A O 1
ATOM 5788 N N . VAL A 1 724 ? -52.660 17.750 31.485 1.00 85.94 724 VAL A N 1
ATOM 5789 C CA . VAL A 1 724 ? -52.455 17.450 32.908 1.00 85.94 724 VAL A CA 1
ATOM 5790 C C . VAL A 1 724 ? -53.391 16.314 33.315 1.00 85.94 724 VAL A C 1
ATOM 5792 O O . VAL A 1 724 ? -54.548 16.284 32.906 1.00 85.94 724 VAL A O 1
ATOM 5795 N N . ARG A 1 725 ? -52.890 15.364 34.112 1.00 87.00 725 ARG A N 1
ATOM 5796 C CA . ARG A 1 725 ? -53.684 14.245 34.640 1.00 87.00 725 ARG A CA 1
ATOM 5797 C C . ARG A 1 725 ? -53.995 14.481 36.110 1.00 87.00 725 ARG A C 1
ATOM 5799 O O . ARG A 1 725 ? -53.064 14.578 36.908 1.00 87.00 725 ARG A O 1
ATOM 5806 N N . VAL A 1 726 ? -55.277 14.554 36.452 1.00 84.25 726 VAL A N 1
ATOM 5807 C CA . VAL A 1 726 ? -55.757 14.770 37.822 1.00 84.25 726 VAL A CA 1
ATOM 5808 C C . VAL A 1 726 ? -56.369 13.460 38.341 1.00 84.25 726 VAL A C 1
ATOM 5810 O O . VAL A 1 726 ? -57.267 12.917 37.696 1.00 84.25 726 VAL A O 1
ATOM 5813 N N . PRO A 1 727 ? -55.897 12.913 39.475 1.00 85.62 727 PRO A N 1
ATOM 5814 C CA . PRO A 1 727 ? -56.485 11.719 40.073 1.00 85.62 727 PRO A CA 1
ATOM 5815 C C . PRO A 1 727 ? -57.747 12.067 40.872 1.00 85.62 727 PRO A C 1
ATOM 5817 O O . PRO A 1 727 ? -57.676 12.815 41.851 1.00 85.62 727 PRO A O 1
ATOM 5820 N N . ILE A 1 728 ? -58.877 11.461 40.504 1.00 86.75 728 ILE A N 1
ATOM 5821 C CA . ILE A 1 728 ? -60.053 11.334 41.372 1.00 86.75 728 ILE A CA 1
ATOM 5822 C C . ILE A 1 728 ? -59.929 10.003 42.117 1.00 86.75 728 ILE A C 1
ATOM 5824 O O . ILE A 1 728 ? -59.613 8.974 41.520 1.00 86.75 728 ILE A O 1
ATOM 5828 N N . ILE A 1 729 ? -60.160 10.017 43.426 1.00 85.44 729 ILE A N 1
ATOM 5829 C CA . ILE A 1 729 ? -59.915 8.904 44.342 1.00 85.44 729 ILE A CA 1
ATOM 5830 C C . ILE A 1 729 ? -61.227 8.535 45.036 1.00 85.44 729 ILE A C 1
ATOM 5832 O O . ILE A 1 729 ? -61.864 9.389 45.639 1.00 85.44 729 ILE A O 1
ATOM 5836 N N . PHE A 1 730 ? -61.606 7.260 44.996 1.00 86.06 730 PHE A N 1
ATOM 5837 C CA . PHE A 1 730 ? -62.728 6.687 45.738 1.00 86.06 730 PHE A CA 1
ATOM 5838 C C . PHE A 1 730 ? -62.185 5.790 46.853 1.00 86.06 730 PHE A C 1
ATOM 5840 O O . PHE A 1 730 ? -61.431 4.852 46.594 1.00 86.06 730 PHE A O 1
ATOM 5847 N N . THR A 1 731 ? -62.545 6.090 48.099 1.00 81.62 731 THR A N 1
ATOM 5848 C CA . THR A 1 731 ? -62.237 5.294 49.297 1.00 81.62 731 THR A CA 1
ATOM 5849 C C . THR A 1 731 ? -63.542 5.043 50.060 1.00 81.62 731 THR A C 1
ATOM 5851 O O . THR A 1 731 ? -63.830 5.739 51.036 1.00 81.62 731 THR A O 1
ATOM 5854 N N . PRO A 1 732 ? -64.362 4.071 49.613 1.00 77.50 732 PRO A N 1
ATOM 5855 C CA . PRO A 1 732 ? -65.637 3.785 50.255 1.00 77.50 732 PRO A CA 1
ATOM 5856 C C . PRO A 1 732 ? -65.428 3.323 51.692 1.00 77.50 732 PRO A C 1
ATOM 5858 O O . PRO A 1 732 ? -64.682 2.376 51.935 1.00 77.50 732 PRO A O 1
ATOM 5861 N N . THR A 1 733 ? -66.097 3.965 52.637 1.00 72.31 733 THR A N 1
ATOM 5862 C CA . THR A 1 733 ? -66.043 3.678 54.077 1.00 72.31 733 THR A CA 1
ATOM 5863 C C . THR A 1 733 ? -67.343 3.018 54.557 1.00 72.31 733 THR A C 1
ATOM 5865 O O . THR A 1 733 ? -67.336 2.257 55.527 1.00 72.31 733 THR A O 1
ATOM 5868 N N . ILE A 1 734 ? -68.443 3.236 53.832 1.00 72.38 734 ILE A N 1
ATOM 5869 C CA . ILE A 1 734 ? -69.790 2.720 54.077 1.00 72.38 734 ILE A CA 1
ATOM 5870 C C . ILE A 1 734 ? -70.207 1.820 52.889 1.00 72.38 734 ILE A C 1
ATOM 5872 O O . ILE A 1 734 ? -69.874 2.122 51.746 1.00 72.38 734 ILE A O 1
ATOM 5876 N N . PRO A 1 735 ? -70.930 0.699 53.097 1.00 71.38 735 PRO A N 1
ATOM 5877 C CA . PRO A 1 735 ? -71.541 -0.047 51.995 1.00 71.38 735 PRO A CA 1
ATOM 5878 C C . PRO A 1 735 ? -72.730 0.732 51.411 1.00 71.38 735 PRO A C 1
ATOM 5880 O O . PRO A 1 735 ? -73.711 0.967 52.117 1.00 71.38 735 PRO A O 1
ATOM 5883 N N . GLY A 1 736 ? -72.667 1.110 50.132 1.00 77.00 736 GLY A N 1
ATOM 5884 C CA . GLY A 1 736 ? -73.678 1.956 49.491 1.00 77.00 736 GLY A CA 1
ATOM 5885 C C . GLY A 1 736 ? -73.280 2.454 48.099 1.00 77.00 736 GLY A C 1
ATOM 5886 O O . GLY A 1 736 ? -72.352 1.932 47.486 1.00 77.00 736 GLY A O 1
ATOM 5887 N N . GLU A 1 737 ? -74.000 3.459 47.606 1.00 81.06 737 GLU A N 1
ATOM 5888 C CA . GLU A 1 737 ? -73.660 4.238 46.409 1.00 81.06 737 GLU A CA 1
ATOM 5889 C C . GLU A 1 737 ? -73.114 5.601 46.856 1.00 81.06 737 GLU A C 1
ATOM 5891 O O . GLU A 1 737 ? -73.727 6.268 47.691 1.00 81.06 737 GLU A O 1
ATOM 5896 N N . ALA A 1 738 ? -71.976 6.011 46.303 1.00 82.06 738 ALA A N 1
ATOM 5897 C CA . ALA A 1 738 ? -71.345 7.300 46.552 1.00 82.06 738 ALA A CA 1
ATOM 5898 C C . ALA A 1 738 ? -71.290 8.110 45.252 1.00 82.06 738 ALA A C 1
ATOM 5900 O O . ALA A 1 738 ? -70.857 7.603 44.216 1.00 82.06 738 ALA A O 1
ATOM 5901 N N . LYS A 1 739 ? -71.683 9.385 45.313 1.00 85.00 739 LYS A N 1
ATOM 5902 C CA . LYS A 1 739 ? -71.581 10.340 44.202 1.00 85.00 739 LYS A CA 1
ATOM 5903 C C . LYS A 1 739 ? -71.019 11.665 44.703 1.00 85.00 739 LYS A C 1
ATOM 5905 O O . LYS A 1 739 ? -71.427 12.141 45.761 1.00 85.00 739 LYS A O 1
ATOM 5910 N N . LEU A 1 740 ? -70.122 12.268 43.930 1.00 86.56 740 LEU A N 1
ATOM 5911 C CA . LEU A 1 740 ? -69.633 13.627 44.155 1.00 86.56 740 LEU A CA 1
ATOM 5912 C C . LEU A 1 740 ? -69.419 14.324 42.812 1.00 86.56 740 LEU A C 1
ATOM 5914 O O . LEU A 1 740 ? -68.848 13.743 41.893 1.00 86.56 740 LEU A O 1
ATOM 5918 N N . ASP A 1 741 ? -69.877 15.566 42.715 1.00 86.62 741 ASP A N 1
ATOM 5919 C CA . ASP A 1 741 ? -69.715 16.404 41.532 1.00 86.62 741 ASP A CA 1
ATOM 5920 C C . ASP A 1 741 ? -68.615 17.443 41.776 1.00 86.62 741 ASP A C 1
ATOM 5922 O O . ASP A 1 741 ? -68.519 18.021 42.860 1.00 86.62 741 ASP A O 1
ATOM 5926 N N . PHE A 1 742 ? -67.779 17.677 40.769 1.00 86.19 742 PHE A N 1
ATOM 5927 C CA . PHE A 1 742 ? -66.677 18.635 40.786 1.00 86.19 742 PHE A CA 1
ATOM 5928 C C . PHE A 1 742 ? -66.836 19.634 39.642 1.00 86.19 742 PHE A C 1
ATOM 5930 O O . PHE A 1 742 ? -67.268 19.255 38.559 1.00 86.19 742 PHE A O 1
ATOM 5937 N N . GLN A 1 743 ? -66.423 20.881 39.848 1.00 88.19 743 GLN A N 1
ATOM 5938 C CA . GLN A 1 743 ? -66.364 21.905 38.808 1.00 88.19 743 GLN A CA 1
ATOM 5939 C C . GLN A 1 743 ? -64.920 22.375 38.635 1.00 88.19 743 GLN A C 1
ATOM 5941 O O . GLN A 1 743 ? -64.292 22.842 39.593 1.00 88.19 743 GLN A O 1
ATOM 5946 N N . ILE A 1 744 ? -64.396 22.255 37.414 1.00 87.88 744 ILE A N 1
ATOM 5947 C CA . ILE A 1 744 ? -63.112 22.835 37.019 1.00 87.88 744 ILE A CA 1
ATOM 5948 C C . ILE A 1 744 ? -63.360 24.245 36.492 1.00 87.88 744 ILE A C 1
ATOM 5950 O O . ILE A 1 744 ? -64.095 24.437 35.526 1.00 87.88 744 ILE A O 1
ATOM 5954 N N . THR A 1 745 ? -62.714 25.227 37.113 1.00 88.62 745 THR A N 1
ATOM 5955 C CA . THR A 1 745 ? -62.729 26.634 36.693 1.00 88.62 745 THR A CA 1
ATOM 5956 C C . THR A 1 745 ? -61.372 27.040 36.116 1.00 88.62 745 THR A C 1
ATOM 5958 O O . THR A 1 745 ? -60.344 26.451 36.462 1.00 88.62 745 THR A O 1
ATOM 5961 N N . PHE A 1 746 ? -61.362 28.036 35.225 1.00 88.50 746 PHE A N 1
ATOM 5962 C CA . PHE A 1 746 ? -60.184 28.449 34.455 1.00 88.50 746 PHE A CA 1
ATOM 5963 C C . PHE A 1 746 ? -59.891 29.945 34.595 1.00 88.50 746 PHE A C 1
ATOM 5965 O O . PHE A 1 746 ? -60.801 30.753 34.755 1.00 88.50 746 PHE A O 1
ATOM 5972 N N . SER A 1 747 ? -58.616 30.333 34.488 1.00 85.88 747 SER A N 1
ATOM 5973 C CA . SER A 1 747 ? -58.214 31.749 34.531 1.00 85.88 747 SER A CA 1
ATOM 5974 C C . SER A 1 747 ? -58.427 32.508 33.217 1.00 85.88 747 SER A C 1
ATOM 5976 O O . SER A 1 747 ? -58.343 33.734 33.213 1.00 85.88 747 SER A O 1
ATOM 5978 N N . GLN A 1 748 ? -58.635 31.811 32.095 1.00 81.69 748 GLN A N 1
ATOM 5979 C CA . GLN A 1 748 ? -58.948 32.435 30.807 1.00 81.69 748 GLN A CA 1
ATOM 5980 C C . GLN A 1 748 ? -60.467 32.636 30.669 1.00 81.69 748 GLN A C 1
ATOM 5982 O O . GLN A 1 748 ? -61.190 31.642 30.667 1.00 81.69 748 GLN A O 1
ATOM 5987 N N . PRO A 1 749 ? -60.973 33.873 30.487 1.00 75.88 749 PRO A N 1
ATOM 5988 C CA . PRO A 1 749 ? -62.414 34.144 30.412 1.00 75.88 749 PRO A CA 1
ATOM 5989 C C . PRO A 1 749 ? -63.083 33.654 29.113 1.00 75.88 749 PRO A C 1
ATOM 5991 O O . PRO A 1 749 ? -64.293 33.792 28.970 1.00 75.88 749 PRO A O 1
ATOM 5994 N N . GLU A 1 750 ? -62.321 33.093 28.166 1.00 70.00 750 GLU A N 1
ATOM 5995 C CA . GLU A 1 750 ? -62.861 32.374 27.000 1.00 70.00 750 GLU A CA 1
ATOM 5996 C C . GLU A 1 750 ? -63.241 30.910 27.309 1.00 70.00 750 GLU A C 1
ATOM 5998 O O . GLU A 1 750 ? -63.900 30.275 26.489 1.00 70.00 750 GLU A O 1
ATOM 6003 N N . CYS A 1 751 ? -62.828 30.363 28.460 1.00 76.38 751 CYS A N 1
ATOM 6004 C CA . CYS A 1 751 ? -63.072 28.970 28.839 1.00 76.38 751 CYS A CA 1
ATOM 6005 C C . CYS A 1 751 ? -64.232 28.862 29.837 1.00 76.38 751 CYS A C 1
ATOM 6007 O O . CYS A 1 751 ? -64.113 29.295 30.984 1.00 76.38 751 CYS A O 1
ATOM 6009 N N . GLU A 1 752 ? -65.331 28.232 29.423 1.00 82.56 752 GLU A N 1
ATOM 6010 C CA . GLU A 1 752 ? -66.432 27.878 30.325 1.00 82.56 752 GLU A CA 1
ATOM 6011 C C . GLU A 1 752 ? -65.982 26.821 31.364 1.00 82.56 752 GLU A C 1
ATOM 6013 O O . GLU A 1 752 ? -65.107 26.001 31.060 1.00 82.56 752 GLU A O 1
ATOM 6018 N N . PRO A 1 753 ? -66.543 26.816 32.592 1.00 85.50 753 PRO A N 1
ATOM 6019 C CA . PRO A 1 753 ? -66.261 25.775 33.578 1.00 85.50 753 PRO A CA 1
ATOM 6020 C C . PRO A 1 753 ? -66.671 24.380 33.089 1.00 85.50 753 PRO A C 1
ATOM 6022 O O . PRO A 1 753 ? -67.688 24.228 32.413 1.00 85.50 753 PRO A O 1
ATOM 6025 N N . ILE A 1 754 ? -65.906 23.353 33.467 1.00 87.69 754 ILE A N 1
ATOM 6026 C CA . ILE A 1 754 ? -66.194 21.954 33.119 1.00 87.69 754 ILE A CA 1
ATOM 6027 C C . ILE A 1 754 ? -66.626 21.198 34.375 1.00 87.69 754 ILE A C 1
ATOM 6029 O O . ILE A 1 754 ? -65.828 21.002 35.293 1.00 87.69 754 ILE A O 1
ATOM 6033 N N . ASP A 1 755 ? -67.879 20.750 34.389 1.00 87.62 755 ASP A N 1
ATOM 6034 C CA . ASP A 1 755 ? -68.429 19.897 35.443 1.00 87.62 755 ASP A CA 1
ATOM 6035 C C . ASP A 1 755 ? -68.066 18.419 35.210 1.00 87.62 755 ASP A C 1
ATOM 6037 O O . ASP A 1 755 ? -68.100 17.917 34.082 1.00 87.62 755 ASP A O 1
ATOM 6041 N N . ILE A 1 756 ? -67.727 17.711 36.290 1.00 87.06 756 ILE A N 1
ATOM 6042 C CA . ILE A 1 756 ? -67.315 16.303 36.293 1.00 87.06 756 ILE A CA 1
ATOM 6043 C C . ILE A 1 756 ? -68.032 15.564 37.423 1.00 87.06 756 ILE A C 1
ATOM 6045 O O . ILE A 1 756 ? -67.804 15.838 38.601 1.00 87.06 756 ILE A O 1
ATOM 6049 N N . SER A 1 757 ? -68.859 14.582 37.072 1.00 86.94 757 SER A N 1
ATOM 6050 C CA . SER A 1 757 ? -69.535 13.709 38.039 1.00 86.94 757 SER A CA 1
ATOM 6051 C C . SER A 1 757 ? -68.716 12.450 38.312 1.00 86.94 757 SER A C 1
ATOM 6053 O O . SER A 1 757 ? -68.414 11.695 37.390 1.00 86.94 757 SER A O 1
ATOM 6055 N N . ALA A 1 758 ? -68.418 12.162 39.575 1.00 87.19 758 ALA A N 1
ATOM 6056 C CA . ALA A 1 758 ? -67.820 10.904 40.012 1.00 87.19 758 ALA A CA 1
ATOM 6057 C C . ALA A 1 758 ? -68.850 10.039 40.758 1.00 87.19 758 ALA A C 1
ATOM 6059 O O . ALA A 1 758 ? -69.629 10.553 41.561 1.00 87.19 758 ALA A O 1
ATOM 6060 N N . HIS A 1 759 ? -68.853 8.731 40.497 1.00 86.00 759 HIS A N 1
ATOM 6061 C CA . HIS A 1 759 ? -69.800 7.756 41.055 1.00 86.00 759 HIS A CA 1
ATOM 6062 C C . HIS A 1 759 ? -69.078 6.449 41.406 1.00 86.00 759 HIS A C 1
ATOM 6064 O O . HIS A 1 759 ? -68.219 6.009 40.650 1.00 86.00 759 HIS A O 1
ATOM 6070 N N . GLY A 1 760 ? -69.431 5.792 42.508 1.00 82.38 760 GLY A N 1
ATOM 6071 C CA . GLY A 1 760 ? -68.892 4.481 42.872 1.00 82.38 760 GLY A CA 1
ATOM 6072 C C . GLY A 1 760 ? -69.838 3.691 43.771 1.00 82.38 760 GLY A C 1
ATOM 6073 O O . GLY A 1 760 ? -70.610 4.268 44.531 1.00 82.38 760 GLY A O 1
ATOM 6074 N N . VAL A 1 761 ? -69.775 2.360 43.698 1.00 79.56 761 VAL A N 1
ATOM 6075 C CA . VAL A 1 761 ? -70.630 1.461 44.496 1.00 79.56 761 VAL A CA 1
ATOM 6076 C C . VAL A 1 761 ? -69.759 0.590 45.392 1.00 79.56 761 VAL A C 1
ATOM 6078 O O . VAL A 1 761 ? -68.748 0.058 44.941 1.00 79.56 761 VAL A O 1
ATOM 6081 N N . ALA A 1 762 ? -70.154 0.417 46.648 1.00 72.69 762 ALA A N 1
ATOM 6082 C CA . ALA A 1 762 ? -69.377 -0.269 47.668 1.00 72.69 762 ALA A CA 1
ATOM 6083 C C . ALA A 1 762 ? -70.082 -1.543 48.175 1.00 72.69 762 ALA A C 1
ATOM 6085 O O . ALA A 1 762 ? -70.980 -1.492 49.018 1.00 72.69 762 ALA A O 1
ATOM 6086 N N . GLU A 1 763 ? -69.657 -2.708 47.682 1.00 68.50 763 GLU A N 1
ATOM 6087 C CA . GLU A 1 763 ? -70.117 -4.017 48.160 1.00 68.50 763 GLU A CA 1
ATOM 6088 C C . GLU A 1 763 ? -69.344 -4.495 49.404 1.00 68.50 763 GLU A C 1
ATOM 6090 O O . GLU A 1 763 ? -68.179 -4.161 49.633 1.00 68.50 763 GLU A O 1
ATOM 6095 N N . SER A 1 764 ? -69.991 -5.345 50.208 1.00 64.00 764 SER A N 1
ATOM 6096 C CA . SER A 1 764 ? -69.402 -5.969 51.398 1.00 64.00 764 SER A CA 1
ATOM 6097 C C . SER A 1 764 ? -69.153 -7.462 51.162 1.00 64.00 764 SER A C 1
ATOM 6099 O O . SER A 1 764 ? -69.930 -8.324 51.576 1.00 64.00 764 SER A O 1
ATOM 6101 N N . VAL A 1 765 ? -68.058 -7.773 50.462 1.00 64.88 765 VAL A N 1
ATOM 6102 C CA . VAL A 1 765 ? -67.559 -9.147 50.276 1.00 64.88 765 VAL A CA 1
ATOM 6103 C C . VAL A 1 765 ? -66.445 -9.408 51.302 1.00 64.88 765 VAL A C 1
ATOM 6105 O O . VAL A 1 765 ? -65.534 -8.585 51.418 1.00 64.88 765 VAL A O 1
ATOM 6108 N N . PRO A 1 766 ? -66.470 -10.523 52.062 1.00 70.00 766 PRO A N 1
ATOM 6109 C CA . PRO A 1 766 ? -65.503 -10.746 53.136 1.00 70.00 766 PRO A CA 1
ATOM 6110 C C . PRO A 1 766 ? -64.086 -11.058 52.639 1.00 70.00 766 PRO A C 1
ATOM 6112 O O . PRO A 1 766 ? -63.151 -10.832 53.404 1.00 70.00 766 PRO A O 1
ATOM 6115 N N . VAL A 1 767 ? -63.913 -11.563 51.407 1.00 77.62 767 VAL A N 1
ATOM 6116 C CA . VAL A 1 767 ? -62.607 -11.875 50.797 1.00 77.62 767 VAL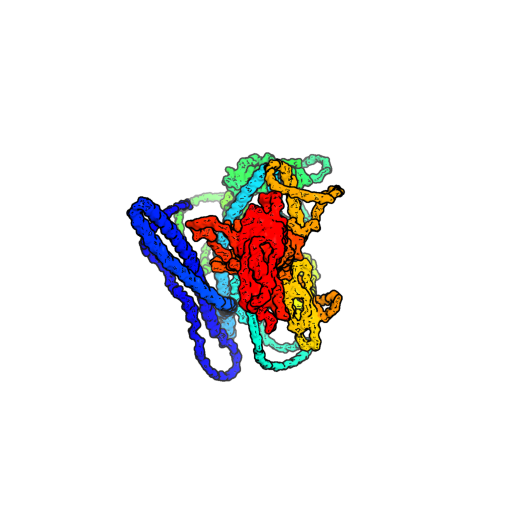 A CA 1
ATOM 6117 C C . VAL A 1 767 ? -62.591 -11.547 49.297 1.00 77.62 767 VAL A C 1
ATOM 6119 O O . VAL A 1 767 ? -63.501 -11.943 48.568 1.00 77.62 767 VAL A O 1
ATOM 6122 N N . TRP A 1 768 ? -61.531 -10.885 48.821 1.00 78.50 768 TRP A N 1
ATOM 6123 C CA . TRP A 1 768 ? -61.306 -10.562 47.401 1.00 78.50 768 TRP A CA 1
ATOM 6124 C C . TRP A 1 768 ? -59.818 -10.674 47.013 1.00 78.50 768 TRP A C 1
ATOM 6126 O O . TRP A 1 768 ? -58.948 -10.827 47.871 1.00 78.50 768 TRP A O 1
ATOM 6136 N N . VAL A 1 769 ? -59.525 -10.626 45.709 1.00 84.44 769 VAL A N 1
ATOM 6137 C CA . VAL A 1 769 ? -58.162 -10.550 45.145 1.00 84.44 769 VAL A CA 1
ATOM 6138 C C . VAL A 1 769 ? -57.901 -9.103 44.723 1.00 84.44 769 VAL A C 1
ATOM 6140 O O . VAL A 1 769 ? -58.781 -8.490 44.124 1.00 84.44 769 VAL A O 1
ATOM 6143 N N . ASN A 1 770 ? -56.719 -8.555 45.019 1.00 80.00 770 ASN A N 1
ATOM 6144 C CA . ASN A 1 770 ? -56.405 -7.151 44.719 1.00 80.00 770 ASN A CA 1
ATOM 6145 C C . ASN A 1 770 ? -56.294 -6.869 43.213 1.00 80.00 770 ASN A C 1
ATOM 6147 O O . ASN A 1 770 ? -56.867 -5.896 42.733 1.00 80.00 770 ASN A O 1
ATOM 6151 N N . ASN A 1 771 ? -55.601 -7.742 42.477 1.00 82.25 771 ASN A N 1
ATOM 6152 C CA . ASN A 1 771 ? -55.423 -7.641 41.029 1.00 82.25 771 ASN A CA 1
ATOM 6153 C C . ASN A 1 771 ? -56.146 -8.826 40.358 1.00 82.25 771 ASN A C 1
ATOM 6155 O O . ASN A 1 771 ? -55.632 -9.945 40.419 1.00 82.25 771 ASN A O 1
ATOM 6159 N N . PRO A 1 772 ? -57.335 -8.633 39.753 1.00 82.94 772 PRO A N 1
ATOM 6160 C CA . PRO A 1 772 ? -58.092 -9.722 39.129 1.00 82.94 772 PRO A CA 1
ATOM 6161 C C . PRO A 1 772 ? -57.541 -10.148 37.759 1.00 82.94 772 PRO A C 1
ATOM 6163 O O . PRO A 1 772 ? -57.877 -11.234 37.299 1.00 82.94 772 PRO A O 1
ATOM 6166 N N . ASN A 1 773 ? -56.683 -9.337 37.135 1.00 87.12 773 ASN A N 1
ATOM 6167 C CA . ASN A 1 773 ? -56.009 -9.652 35.876 1.00 87.12 773 ASN A CA 1
ATOM 6168 C C . ASN A 1 773 ? -54.499 -9.730 36.143 1.00 87.12 773 ASN A C 1
ATOM 6170 O O . ASN A 1 773 ? -53.923 -8.782 36.682 1.00 87.12 773 ASN A O 1
ATOM 6174 N N . ILE A 1 774 ? -53.867 -10.842 35.769 1.00 88.31 774 ILE A N 1
ATOM 6175 C CA . ILE A 1 774 ? -52.430 -11.095 35.941 1.00 88.31 774 ILE A CA 1
ATOM 6176 C C . ILE A 1 774 ? -51.796 -11.231 34.555 1.00 88.31 774 ILE A C 1
ATOM 6178 O O . ILE A 1 774 ? -52.156 -12.133 33.802 1.00 88.31 774 ILE A O 1
ATOM 6182 N N . ASP A 1 775 ? -50.862 -10.345 34.213 1.00 89.12 775 ASP A N 1
ATOM 6183 C CA . ASP A 1 775 ? -50.170 -10.329 32.918 1.00 89.12 775 ASP A CA 1
ATOM 6184 C C . ASP A 1 775 ? -48.724 -10.829 33.062 1.00 89.12 775 ASP A C 1
ATOM 6186 O O . ASP A 1 775 ? -47.857 -10.147 33.614 1.00 89.12 775 ASP A O 1
ATOM 6190 N N . LEU A 1 776 ? -48.465 -12.026 32.531 1.00 89.31 776 LEU A N 1
ATOM 6191 C CA . LEU A 1 776 ? -47.141 -12.655 32.492 1.00 89.31 776 LEU A CA 1
ATOM 6192 C C . LEU A 1 776 ? -46.310 -12.218 31.270 1.00 89.31 776 LEU A C 1
ATOM 6194 O O . LEU A 1 776 ? -45.154 -12.630 31.141 1.00 89.31 776 LEU A O 1
ATOM 6198 N N . LYS A 1 777 ? -46.864 -11.361 30.399 1.00 89.19 777 LYS A N 1
ATOM 6199 C CA . LYS A 1 777 ? -46.214 -10.768 29.221 1.00 89.19 777 LYS A CA 1
ATOM 6200 C C . LYS A 1 777 ? -45.724 -11.837 28.238 1.00 89.19 777 LYS A C 1
ATOM 6202 O O . LYS A 1 777 ? -46.336 -12.898 28.092 1.00 89.19 777 LYS A O 1
ATOM 6207 N N . ILE A 1 778 ? -44.643 -11.549 27.510 1.00 88.81 778 ILE A N 1
ATOM 6208 C CA . ILE A 1 778 ? -44.072 -12.474 26.530 1.00 88.81 778 ILE A CA 1
ATOM 6209 C C . ILE A 1 778 ? -43.272 -13.564 27.255 1.00 88.81 778 ILE A C 1
ATOM 6211 O O . ILE A 1 778 ? -42.231 -13.306 27.863 1.00 88.81 778 ILE A O 1
ATOM 6215 N N . CYS A 1 779 ? -43.758 -14.795 27.150 1.00 88.69 779 CYS A N 1
ATOM 6216 C CA . CYS A 1 779 ? -43.142 -15.999 27.680 1.00 88.69 779 CYS A CA 1
ATOM 6217 C C . CYS A 1 779 ? -42.434 -16.794 26.570 1.00 88.69 779 CYS A C 1
ATOM 6219 O O . CYS A 1 779 ? -42.782 -16.712 25.394 1.00 88.69 779 CYS A O 1
ATOM 6221 N N . THR A 1 780 ? -41.456 -17.614 26.947 1.00 87.69 780 THR A N 1
ATOM 6222 C CA . THR A 1 780 ? -40.754 -18.547 26.048 1.00 87.69 780 THR A CA 1
ATOM 6223 C C . THR A 1 780 ? -40.872 -19.968 26.576 1.00 87.69 780 THR A C 1
ATOM 6225 O O . THR A 1 780 ? -40.908 -20.166 27.793 1.00 87.69 780 THR A O 1
ATOM 6228 N N . TYR A 1 781 ? -40.951 -20.950 25.674 1.00 87.81 781 TYR A N 1
ATOM 6229 C CA . TYR A 1 781 ? -41.059 -22.362 26.050 1.00 87.81 781 TYR A CA 1
ATOM 6230 C C . TYR A 1 781 ? -39.909 -22.825 26.962 1.00 87.81 781 TYR A C 1
ATOM 6232 O O . TYR A 1 781 ? -38.768 -22.376 26.848 1.00 87.81 781 TYR A O 1
ATOM 6240 N N . ASP A 1 782 ? -40.259 -23.720 27.886 1.00 86.00 782 ASP A N 1
ATOM 6241 C CA . ASP A 1 782 ? -39.419 -24.370 28.895 1.00 86.00 782 ASP A CA 1
ATOM 6242 C C . ASP A 1 782 ? -38.658 -23.419 29.846 1.00 86.00 782 ASP A C 1
ATOM 6244 O O . ASP A 1 782 ? -37.712 -23.821 30.527 1.00 86.00 782 ASP A O 1
ATOM 6248 N N . ARG A 1 783 ? -39.128 -22.169 29.983 1.00 85.31 783 ARG A N 1
ATOM 6249 C CA . ARG A 1 783 ? -38.699 -21.217 31.024 1.00 85.31 783 ARG A CA 1
ATOM 6250 C C . ARG A 1 783 ? -39.799 -20.955 32.058 1.00 85.31 783 ARG A C 1
ATOM 6252 O O . ARG A 1 783 ? -40.984 -20.972 31.742 1.00 85.31 783 ARG A O 1
ATOM 6259 N N . LEU A 1 784 ? -39.397 -20.730 33.311 1.00 90.12 784 LEU A N 1
ATOM 6260 C CA . LEU A 1 784 ? -40.297 -20.555 34.456 1.00 90.12 784 LEU A CA 1
ATOM 6261 C C . LEU A 1 784 ? -40.551 -19.069 34.757 1.00 90.12 784 LEU A C 1
ATOM 6263 O O . LEU A 1 784 ? -39.634 -18.341 35.129 1.00 90.12 784 LEU A O 1
ATOM 6267 N N . TYR A 1 785 ? -41.814 -18.665 34.678 1.00 91.75 785 TYR A N 1
ATOM 6268 C CA . TYR A 1 785 ? -42.339 -17.333 34.978 1.00 91.75 785 TYR A CA 1
ATOM 6269 C C . TYR A 1 785 ? -43.135 -17.379 36.291 1.00 91.75 785 TYR A C 1
ATOM 6271 O O . TYR A 1 785 ? -43.777 -18.392 36.588 1.00 91.75 785 TYR A O 1
ATOM 6279 N N . GLN A 1 786 ? -43.079 -16.324 37.111 1.00 91.12 786 GLN A N 1
ATOM 6280 C CA . GLN A 1 786 ? -43.733 -16.287 38.430 1.00 91.12 786 GLN A CA 1
ATOM 6281 C C . GLN A 1 786 ? -44.313 -14.901 38.738 1.00 91.12 786 GLN A C 1
ATOM 6283 O O . GLN A 1 786 ? -43.698 -13.905 38.365 1.00 91.12 786 GLN A O 1
ATOM 6288 N N . ASP A 1 787 ? -45.455 -14.847 39.433 1.00 90.69 787 ASP A N 1
ATOM 6289 C CA . ASP A 1 787 ? -46.070 -13.598 39.918 1.00 90.69 787 ASP A CA 1
ATOM 6290 C C . ASP A 1 787 ? -46.929 -13.813 41.190 1.00 90.69 787 ASP A C 1
ATOM 6292 O O . ASP A 1 787 ? -47.333 -14.937 41.510 1.00 90.69 787 ASP A O 1
ATOM 6296 N N . GLY A 1 788 ? -47.196 -12.742 41.943 1.00 87.88 788 GLY A N 1
ATOM 6297 C CA . GLY A 1 788 ? -47.832 -12.763 43.263 1.00 87.88 788 GLY A CA 1
ATOM 6298 C C . GLY A 1 788 ? -49.336 -12.458 43.265 1.00 87.88 788 GLY A C 1
ATOM 6299 O O . GLY A 1 788 ? -49.758 -11.314 43.122 1.00 87.88 788 GLY A O 1
ATOM 6300 N N . ILE A 1 789 ? -50.158 -13.464 43.569 1.00 89.94 789 ILE A N 1
ATOM 6301 C CA . ILE A 1 789 ? -51.602 -13.317 43.801 1.00 89.94 789 ILE A CA 1
ATOM 6302 C C . ILE A 1 789 ? -51.830 -12.817 45.236 1.00 89.94 789 ILE A C 1
ATOM 6304 O O . ILE A 1 789 ? -51.711 -13.594 46.189 1.00 89.94 789 ILE A O 1
ATOM 6308 N N . GLN A 1 790 ? -52.187 -11.542 45.412 1.00 88.44 790 GLN A N 1
ATOM 6309 C CA . GLN A 1 790 ? -52.534 -10.983 46.725 1.00 88.44 790 GLN A CA 1
ATOM 6310 C C . GLN A 1 790 ? -54.049 -11.038 46.985 1.00 88.44 790 GLN A C 1
ATOM 6312 O O . GLN A 1 790 ? -54.844 -10.425 46.273 1.00 88.44 790 GLN A O 1
ATOM 6317 N N . VAL A 1 791 ? -54.434 -11.749 48.044 1.00 88.38 791 VAL A N 1
ATOM 6318 C CA . VAL A 1 791 ? -55.807 -11.885 48.554 1.00 88.38 791 VAL A CA 1
ATOM 6319 C C . VAL A 1 791 ? -55.950 -11.051 49.831 1.00 88.38 791 VAL A C 1
ATOM 6321 O O . VAL A 1 791 ? -55.016 -10.992 50.632 1.00 88.38 791 VAL A O 1
ATOM 6324 N N . GLN A 1 792 ? -57.104 -10.425 50.056 1.00 85.12 792 GLN A N 1
ATOM 6325 C CA . GLN A 1 792 ? -57.414 -9.674 51.280 1.00 85.12 792 GLN A CA 1
ATOM 6326 C C . GLN A 1 792 ? -58.712 -10.167 51.930 1.00 85.12 792 GLN A C 1
ATOM 6328 O O . GLN A 1 792 ? -59.625 -10.613 51.239 1.00 85.12 792 GLN A O 1
ATOM 6333 N N . SER A 1 793 ? -58.772 -10.111 53.264 1.00 80.12 793 SER A N 1
ATOM 6334 C CA . SER A 1 793 ? -59.917 -10.499 54.093 1.00 80.12 793 SER A CA 1
ATOM 6335 C C . SER A 1 793 ? -60.355 -9.346 54.990 1.00 80.12 793 SER A C 1
ATOM 6337 O O . SER A 1 793 ? -59.524 -8.649 55.570 1.00 80.12 793 SER A O 1
ATOM 6339 N N . ARG A 1 794 ? -61.669 -9.195 55.175 1.00 74.88 794 ARG A N 1
ATOM 6340 C CA . ARG A 1 794 ? -62.297 -8.365 56.223 1.00 74.88 794 ARG A CA 1
ATOM 6341 C C . ARG A 1 794 ? -63.096 -9.179 57.236 1.00 74.88 794 ARG A C 1
ATOM 6343 O O . ARG A 1 794 ? -63.678 -8.597 58.151 1.00 74.88 794 ARG A O 1
ATOM 6350 N N . ALA A 1 795 ? -63.120 -10.505 57.101 1.00 74.75 795 ALA A N 1
ATOM 6351 C CA . ALA A 1 795 ? -63.787 -11.374 58.061 1.00 74.75 795 ALA A CA 1
ATOM 6352 C C . ALA A 1 795 ? -63.229 -11.163 59.481 1.00 74.75 795 ALA A C 1
ATOM 6354 O O . ALA A 1 795 ? -62.040 -10.892 59.669 1.00 74.75 795 ALA A O 1
ATOM 6355 N N . SER A 1 796 ? -64.095 -11.299 60.485 1.00 78.94 796 SER A N 1
ATOM 6356 C CA . SER A 1 796 ? -63.723 -11.306 61.908 1.00 78.94 796 SER A CA 1
ATOM 6357 C C . SER A 1 796 ? -63.108 -12.637 62.360 1.00 78.94 796 SER A C 1
ATOM 6359 O O . SER A 1 796 ? -62.587 -12.731 63.468 1.00 78.94 796 SER A O 1
ATOM 6361 N N . THR A 1 797 ? -63.151 -13.653 61.499 1.00 82.50 797 THR A N 1
ATOM 6362 C CA . THR A 1 797 ? -62.599 -14.996 61.687 1.00 82.50 797 THR A CA 1
ATOM 6363 C C . THR A 1 797 ? -61.550 -15.300 60.616 1.00 82.50 797 THR A C 1
ATOM 6365 O O . THR A 1 797 ? -61.500 -14.654 59.569 1.00 82.50 797 THR A O 1
ATOM 6368 N N . ALA A 1 798 ? -60.697 -16.295 60.869 1.00 85.19 798 ALA A N 1
ATOM 6369 C CA . ALA A 1 798 ? -59.787 -16.810 59.851 1.00 85.19 798 ALA A CA 1
ATOM 6370 C C . ALA A 1 798 ? -60.550 -17.686 58.841 1.00 85.19 798 ALA A C 1
ATOM 6372 O O . ALA A 1 798 ? -61.326 -18.556 59.240 1.00 85.19 798 ALA A O 1
ATOM 6373 N N . LEU A 1 799 ? -60.305 -17.487 57.544 1.00 86.88 799 LEU A N 1
ATOM 6374 C CA . LEU A 1 799 ? -60.973 -18.213 56.460 1.00 86.88 799 LEU A CA 1
ATOM 6375 C C . LEU A 1 799 ? -59.978 -19.068 55.669 1.00 86.88 799 LEU A C 1
ATOM 6377 O O . LEU A 1 799 ? -58.830 -18.685 55.435 1.00 86.88 799 LEU A O 1
ATOM 6381 N N . ARG A 1 800 ? -60.418 -20.252 55.228 1.00 89.19 800 ARG A N 1
ATOM 6382 C CA . ARG A 1 800 ? -59.589 -21.166 54.430 1.00 89.19 800 ARG A CA 1
ATOM 6383 C C . ARG A 1 800 ? -59.729 -20.865 52.940 1.00 89.19 800 ARG A C 1
ATOM 6385 O O . ARG A 1 800 ? -60.792 -21.086 52.365 1.00 89.19 800 ARG A O 1
ATOM 6392 N N . LEU A 1 801 ? -58.634 -20.434 52.322 1.00 90.81 801 LEU A N 1
ATOM 6393 C CA . LEU A 1 801 ? -58.490 -20.248 50.879 1.00 90.81 801 LEU A CA 1
ATOM 6394 C C . LEU A 1 801 ? -58.095 -21.569 50.205 1.00 90.81 801 LEU A C 1
ATOM 6396 O O . LEU A 1 801 ? -57.317 -22.349 50.755 1.00 90.81 801 LEU A O 1
ATOM 6400 N N . THR A 1 802 ? -58.600 -21.821 49.001 1.00 91.44 802 THR A N 1
ATOM 6401 C CA . THR A 1 802 ? -58.247 -22.968 48.150 1.00 91.44 802 THR A CA 1
ATOM 6402 C C . THR A 1 802 ? -58.150 -22.507 46.699 1.00 91.44 802 THR A C 1
ATOM 6404 O O . THR A 1 802 ? -59.163 -22.204 46.069 1.00 91.44 802 THR A O 1
ATOM 6407 N N . PHE A 1 803 ? -56.932 -22.460 46.165 1.00 91.12 803 PHE A N 1
ATOM 6408 C CA . PHE A 1 803 ? -56.647 -22.037 44.797 1.00 91.12 803 PHE A CA 1
ATOM 6409 C C . PHE A 1 803 ? -56.836 -23.209 43.827 1.00 91.12 803 PHE A C 1
ATOM 6411 O O . PHE A 1 803 ? -56.327 -24.312 44.051 1.00 91.12 803 PHE A O 1
ATOM 6418 N N . LYS A 1 804 ? -57.566 -22.974 42.735 1.00 89.19 804 LYS A N 1
ATOM 6419 C CA . LYS A 1 804 ? -57.889 -23.973 41.713 1.00 89.19 804 LYS A CA 1
ATOM 6420 C C . LYS A 1 804 ? -57.468 -23.488 40.326 1.00 89.19 804 LYS A C 1
ATOM 6422 O O . LYS A 1 804 ? -58.035 -22.542 39.784 1.00 89.19 804 LYS A O 1
ATOM 6427 N N . VAL A 1 805 ? -56.493 -24.203 39.768 1.00 88.62 805 VAL A N 1
ATOM 6428 C CA . VAL A 1 805 ? -56.111 -24.185 38.349 1.00 88.62 805 VAL A CA 1
ATOM 6429 C C . VAL A 1 805 ? -56.973 -25.216 37.605 1.00 88.62 805 VAL A C 1
ATOM 6431 O O . VAL A 1 805 ? -57.367 -26.230 38.194 1.00 88.62 805 VAL A O 1
ATOM 6434 N N . CYS A 1 806 ? -57.275 -24.969 36.330 1.00 85.88 806 CYS A N 1
ATOM 6435 C CA . CYS A 1 806 ? -57.977 -25.917 35.463 1.00 85.88 806 CYS A CA 1
ATOM 6436 C C . CYS A 1 806 ? -57.155 -27.213 35.229 1.00 85.88 806 CYS A C 1
ATOM 6438 O O . CYS A 1 806 ? -55.992 -27.319 35.632 1.00 85.88 806 CYS A O 1
ATOM 6440 N N . LYS A 1 807 ? -57.768 -28.263 34.664 1.00 86.31 807 LYS A N 1
ATOM 6441 C CA . LYS A 1 807 ? -57.101 -29.576 34.506 1.00 86.31 807 LYS A CA 1
ATOM 6442 C C . LYS A 1 807 ? -56.063 -29.544 33.386 1.00 86.31 807 LYS A C 1
ATOM 6444 O O . LYS A 1 807 ? -55.007 -30.151 33.519 1.00 86.31 807 LYS A O 1
ATOM 6449 N N . GLU A 1 808 ? -56.410 -28.814 32.341 1.00 87.12 808 GLU A N 1
ATOM 6450 C CA . GLU A 1 808 ? -55.726 -28.585 31.077 1.00 87.12 808 GLU A CA 1
ATOM 6451 C C . GLU A 1 808 ? -54.354 -27.944 31.342 1.00 87.12 808 GLU A C 1
ATOM 6453 O O . GLU A 1 808 ? -53.313 -28.455 30.945 1.00 87.12 808 GLU A O 1
ATOM 6458 N N . MET A 1 809 ? -54.321 -26.901 32.179 1.00 89.38 809 MET A N 1
ATOM 6459 C CA . MET A 1 809 ? -53.085 -26.196 32.531 1.00 89.38 809 MET A CA 1
ATOM 6460 C C . MET A 1 809 ? -52.229 -26.888 33.604 1.00 89.38 809 MET A C 1
ATOM 6462 O O . MET A 1 809 ? -51.192 -26.347 33.982 1.00 89.38 809 MET A O 1
ATOM 6466 N N . ARG A 1 810 ? -52.593 -28.077 34.110 1.00 85.75 810 ARG A N 1
ATOM 6467 C CA . ARG A 1 810 ? -51.892 -28.729 35.241 1.00 85.75 810 ARG A CA 1
ATOM 6468 C C . ARG A 1 810 ? -50.400 -28.987 34.989 1.00 85.75 810 ARG A C 1
ATOM 6470 O O . ARG A 1 810 ? -49.620 -28.955 35.940 1.00 85.75 810 ARG A O 1
ATOM 6477 N N . ASN A 1 811 ? -50.012 -29.235 33.739 1.00 88.62 811 ASN A N 1
ATOM 6478 C CA . ASN A 1 811 ? -48.623 -29.499 33.340 1.00 88.62 811 ASN A CA 1
ATOM 6479 C C . ASN A 1 811 ? -47.768 -28.221 33.232 1.00 88.62 811 ASN A C 1
ATOM 6481 O O . ASN A 1 811 ? -46.535 -28.309 33.184 1.00 88.62 811 ASN A O 1
ATOM 6485 N N . HIS A 1 812 ? -48.424 -27.055 33.201 1.00 91.12 812 HIS A N 1
ATOM 6486 C CA . HIS A 1 812 ? -47.844 -25.761 32.834 1.00 91.12 812 HIS A CA 1
ATOM 6487 C C . HIS A 1 812 ? -48.022 -24.679 33.897 1.00 91.12 812 HIS A C 1
ATOM 6489 O O . HIS A 1 812 ? -47.235 -23.747 33.943 1.00 91.12 812 HIS A O 1
ATOM 6495 N N . MET A 1 813 ? -49.050 -24.749 34.739 1.00 92.38 813 MET A N 1
ATOM 6496 C CA . MET A 1 813 ? -49.407 -23.684 35.671 1.00 92.38 813 MET A CA 1
ATOM 6497 C C . MET A 1 813 ? -49.746 -24.261 37.044 1.00 92.38 813 MET A C 1
ATOM 6499 O O . MET A 1 813 ? -50.505 -25.222 37.179 1.00 92.38 813 MET A O 1
ATOM 6503 N N . SER A 1 814 ? -49.185 -23.662 38.091 1.00 92.31 814 SER A N 1
ATOM 6504 C CA . SER A 1 814 ? -49.439 -24.057 39.475 1.00 92.31 814 SER A CA 1
ATOM 6505 C C . SER A 1 814 ? -49.477 -22.846 40.400 1.00 92.31 814 SER A C 1
ATOM 6507 O O . SER A 1 814 ? -48.839 -21.833 40.132 1.00 92.31 814 SER A O 1
ATOM 6509 N N . ILE A 1 815 ? -50.229 -22.956 41.495 1.00 92.25 815 ILE A N 1
ATOM 6510 C CA . ILE A 1 815 ? -50.304 -21.932 42.542 1.00 92.25 815 ILE A CA 1
ATOM 6511 C C . ILE A 1 815 ? -49.800 -22.548 43.847 1.00 92.25 815 ILE A C 1
ATOM 6513 O O . ILE A 1 815 ? -50.194 -23.666 44.207 1.00 92.25 815 ILE A O 1
ATOM 6517 N N . GLN A 1 816 ? -48.906 -21.841 44.538 1.00 88.31 816 GLN A N 1
ATOM 6518 C CA . GLN A 1 816 ? -48.276 -22.287 45.778 1.00 88.31 816 GLN A CA 1
ATOM 6519 C C . GLN A 1 816 ? -48.452 -21.236 46.894 1.00 88.31 816 GLN A C 1
ATOM 6521 O O . GLN A 1 816 ? -48.062 -20.087 46.695 1.00 88.31 816 GLN A O 1
ATOM 6526 N N . PRO A 1 817 ? -48.993 -21.604 48.072 1.00 90.19 817 PRO A N 1
ATOM 6527 C CA . PRO A 1 817 ? -49.581 -22.903 48.411 1.00 90.19 817 PRO A CA 1
ATOM 6528 C C . PRO A 1 817 ? -50.975 -23.093 47.780 1.00 90.19 817 PRO A C 1
ATOM 6530 O O . PRO A 1 817 ? -51.715 -22.139 47.562 1.00 90.19 817 PRO A O 1
ATOM 6533 N N . LYS A 1 818 ? -51.374 -24.350 47.535 1.00 89.50 818 LYS A N 1
ATOM 6534 C CA . LYS A 1 818 ? -52.708 -24.687 46.986 1.00 89.50 818 LYS A CA 1
ATOM 6535 C C . LYS A 1 818 ? -53.859 -24.324 47.932 1.00 89.50 818 LYS A C 1
ATOM 6537 O O . LYS A 1 818 ? -54.975 -24.071 47.486 1.00 89.50 818 LYS A O 1
ATOM 6542 N N . THR A 1 819 ? -53.594 -24.315 49.234 1.00 89.50 819 THR A N 1
ATOM 6543 C CA . THR A 1 819 ? -54.540 -23.943 50.290 1.00 89.50 819 THR A CA 1
ATOM 6544 C C . THR A 1 819 ? -53.857 -23.010 51.275 1.00 89.50 819 THR A C 1
ATOM 6546 O O . THR A 1 819 ? -52.721 -23.272 51.669 1.00 89.50 819 THR A O 1
ATOM 6549 N N . GLY A 1 820 ? -54.557 -21.961 51.693 1.00 88.50 820 GLY A N 1
ATOM 6550 C CA . GLY A 1 820 ? -54.080 -20.976 52.661 1.00 88.50 820 GLY A CA 1
ATOM 6551 C C . GLY A 1 820 ? -55.085 -20.753 53.785 1.00 88.50 820 GLY A C 1
ATOM 6552 O O . GLY A 1 820 ? -56.254 -21.123 53.670 1.00 88.50 820 GLY A O 1
ATOM 6553 N N . LEU A 1 821 ? -54.635 -20.120 54.861 1.00 87.94 821 LEU A N 1
ATOM 6554 C CA . LEU A 1 821 ? -55.489 -19.567 55.909 1.00 87.94 821 LEU A CA 1
ATOM 6555 C C . LEU A 1 821 ? -55.238 -18.062 55.933 1.00 87.94 821 LEU A C 1
ATOM 6557 O O . LEU A 1 821 ? -54.136 -17.633 56.272 1.00 87.94 821 LEU A O 1
ATOM 6561 N N . ILE A 1 822 ? -56.238 -17.278 55.532 1.00 87.88 822 ILE A N 1
ATOM 6562 C CA . ILE A 1 822 ? -56.205 -15.821 55.666 1.00 87.88 822 ILE A CA 1
ATOM 6563 C C . ILE A 1 822 ? -56.773 -15.472 57.041 1.00 87.88 822 ILE A C 1
ATOM 6565 O O . ILE A 1 822 ? -57.810 -16.008 57.437 1.00 87.88 822 ILE A O 1
ATOM 6569 N N . GLN A 1 823 ? -56.060 -14.650 57.807 1.00 86.69 823 GLN A N 1
ATOM 6570 C CA . GLN A 1 823 ? -56.459 -14.311 59.171 1.00 86.69 823 GLN A CA 1
ATOM 6571 C C . GLN A 1 823 ? -57.564 -13.249 59.161 1.00 86.69 823 GLN A C 1
ATOM 6573 O O . GLN A 1 823 ? -57.859 -12.626 58.134 1.00 86.69 823 GLN A O 1
ATOM 6578 N N . ALA A 1 824 ? -58.186 -13.042 60.321 1.00 81.31 824 ALA A N 1
ATOM 6579 C CA . ALA A 1 824 ? -59.158 -11.974 60.493 1.00 81.31 824 ALA A CA 1
ATOM 6580 C C . ALA A 1 824 ? -58.520 -10.618 60.140 1.00 81.31 824 ALA A C 1
ATOM 6582 O O . ALA A 1 824 ? -57.459 -10.277 60.665 1.00 81.31 824 ALA A O 1
ATOM 6583 N N . LYS A 1 825 ? -59.157 -9.862 59.239 1.00 81.06 825 LYS A N 1
ATOM 6584 C CA . LYS A 1 825 ? -58.670 -8.568 58.717 1.00 81.06 825 LYS A CA 1
ATOM 6585 C C . LYS A 1 825 ? -57.237 -8.570 58.126 1.00 81.06 825 LYS A C 1
ATOM 6587 O O . LYS A 1 825 ? -56.592 -7.524 58.123 1.00 81.06 825 LYS A O 1
ATOM 6592 N N . SER A 1 826 ? -56.717 -9.706 57.637 1.00 86.75 826 SER A N 1
ATOM 6593 C CA . SER A 1 826 ? -55.367 -9.788 57.040 1.00 86.75 826 SER A CA 1
ATOM 6594 C C . SER A 1 826 ? -55.371 -9.893 55.512 1.00 86.75 826 SER A C 1
ATOM 6596 O O . SER A 1 826 ? -56.395 -10.157 54.882 1.00 86.75 826 SER A O 1
ATOM 6598 N N . SER A 1 827 ? -54.188 -9.752 54.909 1.00 87.44 827 SER A N 1
ATOM 6599 C CA . SER A 1 827 ? -53.909 -10.236 53.553 1.00 87.44 827 SER A CA 1
ATOM 6600 C C . SER A 1 827 ? -53.299 -11.647 53.570 1.00 87.44 827 SER A C 1
ATOM 6602 O O . SER A 1 827 ? -52.925 -12.166 54.628 1.00 87.44 827 SER A O 1
ATOM 6604 N N . PHE A 1 828 ? -53.236 -12.281 52.399 1.00 89.56 828 PHE A N 1
ATOM 6605 C CA . PHE A 1 828 ? -52.560 -13.550 52.131 1.00 89.56 828 PHE A CA 1
ATOM 6606 C C . PHE A 1 828 ? -52.009 -13.532 50.700 1.00 89.56 828 PHE A C 1
ATOM 6608 O O . PHE A 1 828 ? -52.748 -13.213 49.770 1.00 89.56 828 PHE A O 1
ATOM 6615 N N . THR A 1 829 ? -50.747 -13.912 50.501 1.00 90.62 829 THR A N 1
ATOM 6616 C CA . THR A 1 829 ? -50.111 -13.927 49.171 1.00 90.62 829 THR A CA 1
ATOM 6617 C C . THR A 1 829 ? -49.817 -15.358 48.730 1.00 90.62 829 THR A C 1
ATOM 6619 O O . THR A 1 829 ? -49.200 -16.121 49.473 1.00 90.62 829 THR A O 1
ATOM 6622 N N . ALA A 1 830 ? -50.223 -15.716 47.511 1.00 91.25 830 ALA A N 1
ATOM 6623 C CA . ALA A 1 830 ? -49.867 -16.974 46.855 1.00 91.25 830 ALA A CA 1
ATOM 6624 C C . ALA A 1 830 ? -49.013 -16.710 45.607 1.00 91.25 830 ALA A C 1
ATOM 6626 O O . ALA A 1 830 ? -49.198 -15.710 44.922 1.00 91.25 830 ALA A O 1
ATOM 6627 N N . GLN A 1 831 ? -48.088 -17.614 45.296 1.00 91.94 831 GLN A N 1
ATOM 6628 C CA . GLN A 1 831 ? -47.219 -17.527 44.122 1.00 91.94 831 GLN A CA 1
ATOM 6629 C C . GLN A 1 831 ? -47.825 -18.312 42.956 1.00 91.94 831 GLN A C 1
ATOM 6631 O O . GLN A 1 831 ? -48.005 -19.531 43.058 1.00 91.94 831 GLN A O 1
ATOM 6636 N N . LEU A 1 832 ? -48.123 -17.626 41.853 1.00 92.69 832 LEU A N 1
ATOM 6637 C CA . LEU A 1 832 ? -48.409 -18.231 40.556 1.00 92.69 832 LEU A CA 1
ATOM 6638 C C . LEU A 1 832 ? -47.080 -18.626 39.901 1.00 92.69 832 LEU A C 1
ATOM 6640 O O . LEU A 1 832 ? -46.136 -17.844 39.888 1.00 92.69 832 LEU A O 1
ATOM 6644 N N . LYS A 1 833 ? -47.001 -19.841 39.356 1.00 93.12 833 LYS A N 1
ATOM 6645 C CA . LYS A 1 833 ? -45.829 -20.376 38.652 1.00 93.12 833 LYS A CA 1
ATOM 6646 C C . LYS A 1 833 ? -46.264 -20.945 37.307 1.00 93.12 833 LYS A C 1
ATOM 6648 O O . LYS A 1 833 ? -47.056 -21.891 37.285 1.00 93.12 833 LYS A O 1
ATOM 6653 N N . PHE A 1 834 ? -45.744 -20.386 36.218 1.00 94.00 834 PHE A N 1
ATOM 6654 C CA . PHE A 1 834 ? -46.064 -20.740 34.836 1.00 94.00 834 PHE A CA 1
ATOM 6655 C C . PHE A 1 834 ? -44.814 -21.213 34.079 1.00 94.00 834 PHE A C 1
ATOM 6657 O O . PHE A 1 834 ? -43.792 -20.538 34.052 1.00 94.00 834 PHE A O 1
ATOM 6664 N N . LEU A 1 835 ? -44.906 -22.391 33.473 1.00 92.69 835 LEU A N 1
ATOM 6665 C CA . LEU A 1 835 ? -43.888 -23.075 32.685 1.00 92.69 835 LEU A CA 1
ATOM 6666 C C . LEU A 1 835 ? -44.559 -23.562 31.384 1.00 92.69 835 LEU A C 1
ATOM 6668 O O . LEU A 1 835 ? -45.059 -24.694 31.338 1.00 92.69 835 LEU A O 1
ATOM 6672 N N . PRO A 1 836 ? -44.645 -22.722 30.337 1.00 89.88 836 PRO A N 1
ATOM 6673 C CA . PRO A 1 836 ? -45.095 -23.176 29.027 1.00 89.88 836 PRO A CA 1
ATOM 6674 C C . PRO A 1 836 ? -44.139 -24.260 28.529 1.00 89.88 836 PRO A C 1
ATOM 6676 O O . PRO A 1 836 ? -42.930 -24.063 28.520 1.00 89.88 836 PRO A O 1
ATOM 6679 N N . ARG A 1 837 ? -44.675 -25.401 28.102 1.00 89.25 837 ARG A N 1
ATOM 6680 C CA . ARG A 1 837 ? -43.909 -26.484 27.460 1.00 89.25 837 ARG A CA 1
ATOM 6681 C C . ARG A 1 837 ? -44.401 -26.621 26.019 1.00 89.25 837 ARG A C 1
ATOM 6683 O O . ARG A 1 837 ? -45.538 -26.220 25.767 1.00 89.25 837 ARG A O 1
ATOM 6690 N N . PRO A 1 838 ? -43.662 -27.270 25.108 1.00 83.88 838 PRO A N 1
ATOM 6691 C CA . PRO A 1 838 ? -44.155 -27.569 23.763 1.00 83.88 838 PRO A CA 1
ATOM 6692 C C . PRO A 1 838 ? -45.499 -28.328 23.725 1.00 83.88 838 PRO A C 1
ATOM 6694 O O . PRO A 1 838 ? -46.238 -28.207 22.755 1.00 83.88 838 PRO A O 1
ATOM 6697 N N . SER A 1 839 ? -45.879 -29.052 24.792 1.00 87.81 839 SER A N 1
ATOM 6698 C CA . SER A 1 839 ? -47.207 -29.684 24.896 1.00 87.81 839 SER A CA 1
ATOM 6699 C C . SER A 1 839 ? -48.366 -28.719 25.175 1.00 87.81 839 SER A C 1
ATOM 6701 O O . SER A 1 839 ? -49.507 -29.158 25.097 1.00 87.81 839 SER A O 1
ATOM 6703 N N . LEU A 1 840 ? -48.130 -27.427 25.452 1.00 87.75 840 LEU A N 1
ATOM 6704 C CA . LEU A 1 840 ? -49.175 -26.460 25.834 1.00 87.75 840 LEU A CA 1
ATOM 6705 C C . LEU A 1 840 ? -50.318 -26.392 24.814 1.00 87.75 840 LEU A C 1
ATOM 6707 O O . LEU A 1 840 ? -51.488 -26.373 25.191 1.00 87.75 840 LEU A O 1
ATOM 6711 N N . TYR A 1 841 ? -49.988 -26.430 23.523 1.00 83.94 841 TYR A N 1
ATOM 6712 C CA . TYR A 1 841 ? -50.988 -26.494 22.464 1.00 83.94 841 TYR A CA 1
ATOM 6713 C C . TYR A 1 841 ? -51.770 -27.817 22.445 1.00 83.94 841 TYR A C 1
ATOM 6715 O O . TYR A 1 841 ? -52.956 -27.822 22.139 1.00 83.94 841 TYR A O 1
ATOM 6723 N N . ALA A 1 842 ? -51.155 -28.951 22.783 1.00 86.00 842 ALA A N 1
ATOM 6724 C CA . ALA A 1 842 ? -51.867 -30.226 22.868 1.00 86.00 842 ALA A CA 1
ATOM 6725 C C . ALA A 1 842 ? -52.762 -30.303 24.121 1.00 86.00 842 ALA A C 1
ATOM 6727 O O . ALA A 1 842 ? -53.894 -30.781 24.036 1.00 86.00 842 ALA A O 1
ATOM 6728 N N . ASP A 1 843 ? -52.266 -29.794 25.252 1.00 86.94 843 ASP A N 1
ATOM 6729 C CA . ASP A 1 843 ? -52.882 -29.899 26.577 1.00 86.94 843 ASP A CA 1
ATOM 6730 C C . ASP A 1 843 ? -53.989 -28.842 26.821 1.00 86.94 843 ASP A C 1
ATOM 6732 O O . ASP A 1 843 ? -54.919 -29.104 27.589 1.00 86.94 843 ASP A O 1
ATOM 6736 N N . ALA A 1 844 ? -53.928 -27.660 26.180 1.00 83.62 844 ALA A N 1
ATOM 6737 C CA . ALA A 1 844 ? -54.745 -26.487 26.541 1.00 83.62 844 ALA A CA 1
ATOM 6738 C C . ALA A 1 844 ? -55.391 -25.707 25.365 1.00 83.62 844 ALA A C 1
ATOM 6740 O O . ALA A 1 844 ? -55.565 -24.489 25.450 1.00 83.62 844 ALA A O 1
ATOM 6741 N N . LYS A 1 845 ? -55.825 -26.390 24.291 1.00 81.81 845 LYS A N 1
ATOM 6742 C CA . LYS A 1 845 ? -56.444 -25.782 23.077 1.00 81.81 845 LYS A CA 1
ATOM 6743 C C . LYS A 1 845 ? -57.598 -24.792 23.296 1.00 81.81 845 LYS A C 1
ATOM 6745 O O . LYS A 1 845 ? -57.894 -24.009 22.404 1.00 81.81 845 LYS A O 1
ATOM 6750 N N . SER A 1 846 ? -58.289 -24.840 24.434 1.00 83.69 846 SER A N 1
ATOM 6751 C CA . SER A 1 846 ? -59.378 -23.908 24.768 1.00 83.69 846 SER A CA 1
ATOM 6752 C C . SER A 1 846 ? -58.906 -22.565 25.335 1.00 83.69 846 SER A C 1
ATOM 6754 O O . SER A 1 846 ? -59.725 -21.667 25.497 1.00 83.69 846 SER A O 1
ATOM 6756 N N . PHE A 1 847 ? -57.624 -22.457 25.689 1.00 85.69 847 PHE A N 1
ATOM 6757 C CA . PHE A 1 847 ? -57.029 -21.304 26.372 1.00 85.69 847 PHE A CA 1
ATOM 6758 C C . PHE A 1 847 ? -55.822 -20.727 25.620 1.00 85.69 847 PHE A C 1
ATOM 6760 O O . PHE A 1 847 ? -55.433 -19.598 25.898 1.00 85.69 847 PHE A O 1
ATOM 6767 N N . PHE A 1 848 ? -55.226 -21.488 24.695 1.00 88.75 848 PHE A N 1
ATOM 6768 C CA . PHE A 1 848 ? -54.026 -21.117 23.947 1.00 88.75 848 PHE A CA 1
ATOM 6769 C C . PHE A 1 848 ? -54.285 -21.077 22.436 1.00 88.75 848 PHE A C 1
ATOM 6771 O O . PHE A 1 848 ? -54.741 -22.068 21.861 1.00 88.75 848 PHE A O 1
ATOM 6778 N N . ASN A 1 849 ? -53.951 -19.956 21.796 1.00 86.25 849 ASN A N 1
ATOM 6779 C CA . ASN A 1 849 ? -53.990 -19.781 20.346 1.00 86.25 849 ASN A CA 1
ATOM 6780 C C . ASN A 1 849 ? -52.581 -19.977 19.753 1.00 86.25 849 ASN A C 1
ATOM 6782 O O . ASN A 1 849 ? -51.646 -19.268 20.115 1.00 86.25 849 ASN A O 1
ATOM 6786 N N . GLU A 1 850 ? -52.443 -20.938 18.838 1.00 80.81 850 GLU A N 1
ATOM 6787 C CA . GLU A 1 850 ? -51.174 -21.309 18.196 1.00 80.81 850 GLU A CA 1
ATOM 6788 C C . GLU A 1 850 ? -50.663 -20.233 17.224 1.00 80.81 850 GLU A C 1
ATOM 6790 O O . GLU A 1 850 ? -49.473 -19.924 17.235 1.00 80.81 850 GLU A O 1
ATOM 6795 N N . ASP A 1 851 ? -51.556 -19.609 16.446 1.00 81.38 851 ASP A N 1
ATOM 6796 C CA . ASP A 1 851 ? -51.202 -18.627 15.409 1.00 81.38 851 ASP A CA 1
ATOM 6797 C C . ASP A 1 851 ? -50.738 -17.282 15.996 1.00 81.38 851 ASP A C 1
ATOM 6799 O O . ASP A 1 851 ? -49.946 -16.566 15.383 1.00 81.38 851 ASP A O 1
ATOM 6803 N N . THR A 1 852 ? -51.241 -16.916 17.182 1.00 82.06 852 THR A N 1
ATOM 6804 C CA . THR A 1 852 ? -50.920 -15.642 17.856 1.00 82.06 852 THR A CA 1
ATOM 6805 C C . THR A 1 852 ? -50.032 -15.802 19.091 1.00 82.06 852 THR A C 1
ATOM 6807 O O . THR A 1 852 ? -49.550 -14.806 19.631 1.00 82.06 852 THR A O 1
ATOM 6810 N N . GLY A 1 853 ? -49.846 -17.032 19.577 1.00 85.06 853 GLY A N 1
ATOM 6811 C CA . GLY A 1 853 ? -49.173 -17.335 20.840 1.00 85.06 853 GLY A CA 1
ATOM 6812 C C . GLY A 1 853 ? -49.929 -16.881 22.097 1.00 85.06 853 GLY A C 1
ATOM 6813 O O . GLY A 1 853 ? -49.385 -16.988 23.194 1.00 85.06 853 GLY A O 1
ATOM 6814 N N . VAL A 1 854 ? -51.150 -16.347 21.993 1.00 90.25 854 VAL A N 1
ATOM 6815 C CA . VAL A 1 854 ? -51.874 -15.789 23.150 1.00 90.25 854 VAL A CA 1
ATOM 6816 C C . VAL A 1 854 ? -52.444 -16.907 24.031 1.00 90.25 854 VAL A C 1
ATOM 6818 O O . VAL A 1 854 ? -53.101 -17.827 23.543 1.00 90.25 854 VAL A O 1
ATOM 6821 N N . LEU A 1 855 ? -52.212 -16.799 25.341 1.00 91.38 855 LEU A N 1
ATOM 6822 C CA . LEU A 1 855 ? -52.739 -17.663 26.396 1.00 91.38 855 LEU A CA 1
ATOM 6823 C C . LEU A 1 855 ? -53.642 -16.852 27.335 1.00 91.38 855 LEU A C 1
ATOM 6825 O O . LEU A 1 855 ? -53.175 -15.873 27.915 1.00 91.38 855 LEU A O 1
ATOM 6829 N N . GLU A 1 856 ? -54.873 -17.308 27.571 1.00 90.62 856 GLU A N 1
ATOM 6830 C CA . GLU A 1 856 ? -55.798 -16.719 28.552 1.00 90.62 856 GLU A CA 1
ATOM 6831 C C . GLU A 1 856 ? -56.425 -17.800 29.444 1.00 90.62 856 GLU A C 1
ATOM 6833 O O . GLU A 1 856 ? -57.189 -18.648 28.981 1.00 90.62 856 GLU A O 1
ATOM 6838 N N . VAL A 1 857 ? -56.109 -17.790 30.743 1.00 90.38 857 VAL A N 1
ATOM 6839 C CA . VAL A 1 857 ? -56.513 -18.846 31.689 1.00 90.38 857 VAL A CA 1
ATOM 6840 C C . VAL A 1 857 ? -57.349 -18.271 32.838 1.00 90.38 857 VAL A C 1
ATOM 6842 O O . VAL A 1 857 ? -56.819 -17.509 33.650 1.00 90.38 857 VAL A O 1
ATOM 6845 N N . PRO A 1 858 ? -58.628 -18.667 32.984 1.00 89.94 858 PRO A N 1
ATOM 6846 C CA . PRO A 1 858 ? -59.432 -18.326 34.151 1.00 89.94 858 PRO A CA 1
ATOM 6847 C C . PRO A 1 858 ? -59.062 -19.206 35.356 1.00 89.94 858 PRO A C 1
ATOM 6849 O O . PRO A 1 858 ? -59.000 -20.436 35.276 1.00 89.94 858 PRO A O 1
ATOM 6852 N N . LEU A 1 859 ? -58.851 -18.563 36.502 1.00 90.06 859 LEU A N 1
ATOM 6853 C CA . LEU A 1 859 ? -58.430 -19.158 37.767 1.00 90.06 859 LEU A CA 1
ATOM 6854 C C . LEU A 1 859 ? -59.448 -18.837 38.873 1.00 90.06 859 LEU A C 1
ATOM 6856 O O . LEU A 1 859 ? -60.189 -17.856 38.807 1.00 90.06 859 LEU A O 1
ATOM 6860 N N . THR A 1 860 ? -59.516 -19.689 39.902 1.00 89.62 860 THR A N 1
ATOM 6861 C CA . THR A 1 860 ? -60.496 -19.531 40.995 1.00 89.62 860 THR A CA 1
ATOM 6862 C C . THR A 1 860 ? -59.885 -19.678 42.382 1.00 89.62 860 THR A C 1
ATOM 6864 O O . THR A 1 860 ? -59.077 -20.574 42.637 1.00 89.62 860 THR A O 1
ATOM 6867 N N . VAL A 1 861 ? -60.341 -18.836 43.311 1.00 89.31 861 VAL A N 1
ATOM 6868 C CA . VAL A 1 861 ? -60.133 -18.986 44.755 1.00 89.31 861 VAL A CA 1
ATOM 6869 C C . VAL A 1 861 ? -61.462 -19.388 45.388 1.00 89.31 861 VAL A C 1
ATOM 6871 O O . VAL A 1 861 ? -62.426 -18.623 45.394 1.00 89.31 861 VAL A O 1
ATOM 6874 N N . GLN A 1 862 ? -61.528 -20.599 45.934 1.00 87.81 862 GLN A N 1
ATOM 6875 C CA . GLN A 1 862 ? -62.621 -20.992 46.820 1.00 87.81 862 GLN A CA 1
ATOM 6876 C C . GLN A 1 862 ? -62.276 -20.589 48.250 1.00 87.81 862 GLN A C 1
ATOM 6878 O O . GLN A 1 862 ? -61.212 -20.939 48.759 1.00 87.81 862 GLN A O 1
ATOM 6883 N N . VAL A 1 863 ? -63.183 -19.862 48.890 1.00 84.81 863 VAL A N 1
ATOM 6884 C CA . VAL A 1 863 ? -63.065 -19.401 50.275 1.00 84.81 863 VAL A CA 1
ATOM 6885 C C . VAL A 1 863 ? -64.079 -20.190 51.101 1.00 84.81 863 VAL A C 1
ATOM 6887 O O . VAL A 1 863 ? -65.215 -20.370 50.662 1.00 84.81 863 VAL A O 1
ATOM 6890 N N . ALA A 1 864 ? -63.682 -20.696 52.270 1.00 79.50 864 ALA A N 1
ATOM 6891 C CA . ALA A 1 864 ? -64.636 -21.279 53.214 1.00 79.50 864 ALA A CA 1
ATOM 6892 C C . ALA A 1 864 ? -65.752 -20.272 53.547 1.00 79.50 864 ALA A C 1
ATOM 6894 O O . ALA A 1 864 ? -65.509 -19.069 53.598 1.00 79.50 864 ALA A O 1
ATOM 6895 N N . ASP A 1 865 ? -66.971 -20.776 53.722 1.00 73.44 865 ASP A N 1
ATOM 6896 C CA . ASP A 1 865 ? -68.192 -20.021 54.041 1.00 73.44 865 ASP A CA 1
ATOM 6897 C C . ASP A 1 865 ? -68.645 -18.972 52.994 1.00 73.44 865 ASP A C 1
ATOM 6899 O O . ASP A 1 865 ? -69.735 -18.411 53.113 1.00 73.44 865 ASP A O 1
ATOM 6903 N N . GLN A 1 866 ? -67.897 -18.771 51.899 1.00 71.69 866 GLN A N 1
ATOM 6904 C CA . GLN A 1 866 ? -68.287 -17.902 50.784 1.00 71.69 866 GLN A CA 1
ATOM 6905 C C . GLN A 1 866 ? -68.907 -18.710 49.631 1.00 71.69 866 GLN A C 1
ATOM 6907 O O . GLN A 1 866 ? -68.234 -19.481 48.948 1.00 71.69 866 GLN A O 1
ATOM 6912 N N . VAL A 1 867 ? -70.202 -18.501 49.372 1.00 70.88 867 VAL A N 1
ATOM 6913 C CA . VAL A 1 867 ? -70.966 -19.261 48.358 1.00 70.88 867 VAL A CA 1
ATOM 6914 C C . VAL A 1 867 ? -70.486 -18.993 46.920 1.00 70.88 867 VAL A C 1
ATOM 6916 O O . VAL A 1 867 ? -70.507 -19.895 46.083 1.00 70.88 867 VAL A O 1
ATOM 6919 N N . LYS A 1 868 ? -70.031 -17.767 46.622 1.00 76.50 868 LYS A N 1
ATOM 6920 C CA . LYS A 1 868 ? -69.439 -17.396 45.325 1.00 76.50 868 LYS A CA 1
ATOM 6921 C C . LYS A 1 868 ? -67.903 -17.514 45.392 1.00 76.50 868 LYS A C 1
ATOM 6923 O O . LYS A 1 868 ? -67.308 -16.824 46.224 1.00 76.50 868 LYS A O 1
ATOM 6928 N N . PRO A 1 869 ? -67.241 -18.317 44.534 1.00 81.25 869 PRO A N 1
ATOM 6929 C CA . PRO A 1 869 ? -65.782 -18.300 44.426 1.00 81.25 869 PRO A CA 1
ATOM 6930 C C . PRO A 1 869 ? -65.299 -16.960 43.857 1.00 81.25 869 PRO A C 1
ATOM 6932 O O . PRO A 1 869 ? -65.997 -16.341 43.054 1.00 81.25 869 PRO A O 1
ATOM 6935 N N . VAL A 1 870 ? -64.093 -16.537 44.236 1.00 82.69 870 VAL A N 1
ATOM 6936 C CA . VAL A 1 870 ? -63.447 -15.354 43.649 1.00 82.69 870 VAL A CA 1
ATOM 6937 C C . VAL A 1 870 ? -62.744 -15.773 42.355 1.00 82.69 870 VAL A C 1
ATOM 6939 O O . VAL A 1 870 ? -62.056 -16.797 42.326 1.00 82.69 870 VAL A O 1
ATOM 6942 N N . LEU A 1 871 ? -62.948 -15.007 41.286 1.00 84.38 871 LEU A N 1
ATOM 6943 C CA . LEU A 1 871 ? -62.410 -15.245 39.943 1.00 84.38 871 LEU A CA 1
ATOM 6944 C C . LEU A 1 871 ? -61.268 -14.267 39.645 1.00 84.38 871 LEU A C 1
ATOM 6946 O O . LEU A 1 871 ? -61.316 -13.120 40.083 1.00 84.38 871 LEU A O 1
ATOM 6950 N N . PHE A 1 872 ? -60.269 -14.729 38.896 1.00 89.31 872 PHE A N 1
ATOM 6951 C CA . PHE A 1 872 ? -59.186 -13.912 38.340 1.00 89.31 872 PHE A CA 1
ATOM 6952 C C . PHE A 1 872 ? -58.633 -14.583 37.070 1.00 89.31 872 PHE A C 1
ATOM 6954 O O . PHE A 1 872 ? -58.799 -15.793 36.902 1.00 89.31 872 PHE A O 1
ATOM 6961 N N . THR A 1 873 ? -58.003 -13.837 36.165 1.00 90.81 873 THR A N 1
ATOM 6962 C CA . THR A 1 873 ? -57.425 -14.358 34.912 1.00 90.81 873 THR A CA 1
ATOM 6963 C C . THR A 1 873 ? -55.909 -14.204 34.877 1.00 90.81 873 THR A C 1
ATOM 6965 O O . THR A 1 873 ? -55.347 -13.270 35.449 1.00 90.81 873 THR A O 1
ATOM 6968 N N . ALA A 1 874 ? -55.239 -15.129 34.189 1.00 91.19 874 ALA A N 1
ATOM 6969 C CA . ALA A 1 874 ? -53.824 -15.042 33.847 1.00 91.19 874 ALA A CA 1
ATOM 6970 C C . ALA A 1 874 ? -53.659 -14.996 32.320 1.00 91.19 874 ALA A C 1
ATOM 6972 O O . ALA A 1 874 ? -54.163 -15.881 31.625 1.00 91.19 874 ALA A O 1
ATOM 6973 N N . HIS A 1 875 ? -52.949 -13.986 31.822 1.00 91.81 875 HIS A N 1
ATOM 6974 C CA . HIS A 1 875 ? -52.682 -13.743 30.404 1.00 91.81 875 HIS A CA 1
ATOM 6975 C C . HIS A 1 875 ? -51.178 -13.893 30.117 1.00 91.81 875 HIS A C 1
ATOM 6977 O O . HIS A 1 875 ? -50.347 -13.563 30.967 1.00 91.81 875 HIS A O 1
ATOM 6983 N N . ALA A 1 876 ? -50.817 -14.395 28.934 1.00 91.88 876 ALA A N 1
ATOM 6984 C CA . ALA A 1 876 ? -49.434 -14.459 28.449 1.00 91.88 876 ALA A CA 1
ATOM 6985 C C . ALA A 1 876 ? -49.377 -14.514 26.912 1.00 91.88 876 ALA A C 1
ATOM 6987 O O . ALA A 1 876 ? -50.357 -14.881 26.266 1.00 91.88 876 ALA A O 1
ATOM 6988 N N . VAL A 1 877 ? -48.210 -14.236 26.325 1.00 91.88 877 VAL A N 1
ATOM 6989 C CA . VAL A 1 877 ? -47.926 -14.469 24.895 1.00 91.88 877 VAL A CA 1
ATOM 6990 C C . VAL A 1 877 ? -46.716 -15.392 24.773 1.00 91.88 877 VAL A C 1
ATOM 6992 O O . VAL A 1 877 ? -45.601 -14.990 25.085 1.00 91.88 877 VAL A O 1
ATOM 6995 N N . VAL A 1 878 ? -46.907 -16.642 24.360 1.00 90.00 878 VAL A N 1
ATOM 6996 C CA . VAL A 1 878 ? -45.844 -17.653 24.284 1.00 90.00 878 VAL A CA 1
ATOM 6997 C C . VAL A 1 878 ? -45.225 -17.680 22.887 1.00 90.00 878 VAL A C 1
ATOM 6999 O O . VAL A 1 878 ? -45.903 -17.956 21.903 1.00 90.00 878 VAL A O 1
ATOM 7002 N N . THR A 1 879 ? -43.915 -17.445 22.804 1.00 88.50 879 THR A N 1
ATOM 7003 C CA . THR A 1 879 ? -43.123 -17.543 21.567 1.00 88.50 879 THR A CA 1
ATOM 7004 C C . THR A 1 879 ? -42.088 -18.667 21.660 1.00 88.50 879 THR A C 1
ATOM 7006 O O . THR A 1 879 ? -41.568 -18.981 22.735 1.00 88.50 879 THR A O 1
ATOM 7009 N N . SER A 1 880 ? -41.723 -19.243 20.511 1.00 85.12 880 SER A N 1
ATOM 7010 C CA . SER A 1 880 ? -40.445 -19.956 20.380 1.00 85.12 880 SER A CA 1
ATOM 7011 C C . SER A 1 880 ? -39.272 -18.996 20.641 1.00 85.12 880 SER A C 1
ATOM 7013 O O . SER A 1 880 ? -39.436 -17.774 20.635 1.00 85.12 880 SER A O 1
ATOM 7015 N N . SER A 1 881 ? -38.090 -19.554 20.890 1.00 83.88 881 SER A N 1
ATOM 7016 C CA . SER A 1 881 ? -36.801 -18.861 20.935 1.00 83.88 881 SER A CA 1
ATOM 7017 C C . SER A 1 881 ? -35.753 -19.527 20.025 1.00 83.88 881 SER A C 1
ATOM 7019 O O . SER A 1 881 ? -34.552 -19.427 20.264 1.00 83.88 881 SER A O 1
ATOM 7021 N N . ASP A 1 882 ? -36.212 -20.262 19.008 1.00 85.50 882 ASP A N 1
ATOM 7022 C CA . ASP A 1 882 ? -35.361 -20.987 18.066 1.00 85.50 882 ASP A CA 1
ATOM 7023 C C . ASP A 1 882 ? -34.755 -20.064 16.996 1.00 85.50 882 ASP A C 1
ATOM 7025 O O . ASP A 1 882 ? -35.421 -19.187 16.431 1.00 85.50 882 ASP A O 1
ATOM 7029 N N . LEU A 1 883 ? -33.492 -20.327 16.661 1.00 89.81 883 LEU A N 1
ATOM 7030 C CA . LEU A 1 883 ? -32.874 -19.900 15.412 1.00 89.81 883 LEU A CA 1
ATOM 7031 C C . LEU A 1 883 ? -32.862 -21.074 14.426 1.00 89.81 883 LEU A C 1
ATOM 7033 O O . LEU A 1 883 ? -32.753 -22.230 14.833 1.00 89.81 883 LEU A O 1
ATOM 7037 N N . ARG A 1 884 ? -32.929 -20.783 13.125 1.00 91.25 884 ARG A N 1
ATOM 7038 C CA . ARG A 1 884 ? -32.766 -21.790 12.061 1.00 91.25 884 ARG A CA 1
ATOM 7039 C C . ARG A 1 884 ? -31.667 -21.391 11.084 1.00 91.25 884 ARG A C 1
ATOM 7041 O O . ARG A 1 884 ? -31.609 -20.234 10.673 1.00 91.25 884 ARG A O 1
ATOM 7048 N N . PHE A 1 885 ? -30.857 -22.360 10.675 1.00 92.25 885 PHE A N 1
ATOM 7049 C CA . PHE A 1 885 ? -30.051 -22.276 9.458 1.00 92.25 885 PHE A CA 1
ATOM 7050 C C . PHE A 1 885 ? -30.866 -22.781 8.260 1.00 92.25 885 PHE A C 1
ATOM 7052 O O . PHE A 1 885 ? -31.765 -23.605 8.431 1.00 92.25 885 PHE A O 1
ATOM 7059 N N . ASP A 1 886 ? -30.546 -22.326 7.048 1.00 91.38 886 ASP A N 1
ATOM 7060 C CA . ASP A 1 886 ? -31.132 -22.867 5.812 1.00 91.38 886 ASP A CA 1
ATOM 7061 C C . ASP A 1 886 ? -30.392 -24.094 5.243 1.00 91.38 886 ASP A C 1
ATOM 7063 O O . ASP A 1 886 ? -30.852 -24.695 4.271 1.00 91.38 886 ASP A O 1
ATOM 7067 N N . ARG A 1 887 ? -29.284 -24.499 5.877 1.00 88.50 887 ARG A N 1
ATOM 7068 C CA . ARG A 1 887 ? -28.522 -25.729 5.609 1.00 88.50 887 ARG A CA 1
ATOM 7069 C C . ARG A 1 887 ? -28.142 -26.401 6.929 1.00 88.50 887 ARG A C 1
ATOM 7071 O O . ARG A 1 887 ? -27.894 -25.710 7.911 1.00 88.50 887 ARG A O 1
ATOM 7078 N N . SER A 1 888 ? -28.066 -27.731 6.944 1.00 87.00 888 SER A N 1
ATOM 7079 C CA . SER A 1 888 ? -27.621 -28.529 8.104 1.00 87.00 888 SER A CA 1
ATOM 7080 C C . SER A 1 888 ? -26.162 -28.994 8.011 1.00 87.00 888 SER A C 1
ATOM 7082 O O . SER A 1 888 ? -25.519 -29.207 9.037 1.00 87.00 888 SER A O 1
ATOM 7084 N N . GLU A 1 889 ? -25.637 -29.134 6.792 1.00 90.94 889 GLU A N 1
ATOM 7085 C CA . GLU A 1 889 ? -24.244 -29.480 6.501 1.00 90.94 889 GLU A CA 1
ATOM 7086 C C . GLU A 1 889 ? -23.676 -28.499 5.461 1.00 90.94 889 GLU A C 1
ATOM 7088 O O . GLU A 1 889 ? -24.398 -28.022 4.578 1.00 90.94 889 GLU A O 1
ATOM 7093 N N . VAL A 1 890 ? -22.385 -28.187 5.582 1.00 91.56 890 VAL A N 1
ATOM 7094 C CA . VAL A 1 890 ? -21.621 -27.338 4.659 1.00 91.56 890 VAL A CA 1
ATOM 7095 C C . VAL A 1 890 ? -20.378 -28.093 4.204 1.00 91.56 890 VAL A C 1
ATOM 7097 O O . VAL A 1 890 ? -19.514 -28.407 5.021 1.00 91.56 890 VAL A O 1
ATOM 7100 N N . ASP A 1 891 ? -20.275 -28.351 2.904 1.00 90.94 891 ASP A N 1
ATOM 7101 C CA . ASP A 1 891 ? -19.067 -28.886 2.277 1.00 90.94 891 ASP A CA 1
ATOM 7102 C C . ASP A 1 891 ? -18.310 -27.747 1.578 1.00 90.94 891 ASP A C 1
ATOM 7104 O O . ASP A 1 891 ? -18.875 -27.048 0.734 1.00 90.94 891 ASP A O 1
ATOM 7108 N N . PHE A 1 892 ? -17.047 -27.544 1.954 1.00 88.31 892 PHE A N 1
ATOM 7109 C CA . PHE A 1 892 ? -16.133 -26.586 1.321 1.00 88.31 892 PHE A CA 1
ATOM 7110 C C . PHE A 1 892 ? -15.338 -27.216 0.164 1.00 88.31 892 PHE A C 1
ATOM 7112 O O . PHE A 1 892 ? -14.585 -26.519 -0.515 1.00 88.31 892 PHE A O 1
ATOM 7119 N N . GLY A 1 893 ? -15.469 -28.525 -0.071 1.00 85.38 893 GLY A N 1
ATOM 7120 C CA . GLY A 1 893 ? -14.711 -29.242 -1.088 1.00 85.38 893 GLY A CA 1
ATOM 7121 C C . GLY A 1 893 ? -13.209 -29.250 -0.791 1.00 85.38 893 GLY A C 1
ATOM 7122 O O . GLY A 1 893 ? -12.787 -29.450 0.347 1.00 85.38 893 GLY A O 1
ATOM 7123 N N . HIS A 1 894 ? -12.395 -29.054 -1.829 1.00 81.94 894 HIS A N 1
ATOM 7124 C CA . HIS A 1 894 ? -10.936 -29.070 -1.727 1.00 81.94 894 HIS A CA 1
ATOM 7125 C C . HIS A 1 894 ? -10.380 -27.643 -1.671 1.00 81.94 894 HIS A C 1
ATOM 7127 O O . HIS A 1 894 ? -10.701 -26.821 -2.524 1.00 81.94 894 HIS A O 1
ATOM 7133 N N . CYS A 1 895 ? -9.512 -27.373 -0.697 1.00 81.88 895 CYS A N 1
ATOM 7134 C CA . CYS A 1 895 ? -8.822 -26.097 -0.512 1.00 81.88 895 CYS A CA 1
ATOM 7135 C C . CYS A 1 895 ? -7.319 -26.354 -0.405 1.00 81.88 895 CYS A C 1
ATOM 7137 O O . CYS A 1 895 ? -6.905 -27.237 0.352 1.00 81.88 895 CYS A O 1
ATOM 7139 N N . SER A 1 896 ? -6.487 -25.582 -1.105 1.00 77.25 896 SER A N 1
ATOM 7140 C CA . SER A 1 896 ? -5.045 -25.645 -0.862 1.00 77.25 896 SER A CA 1
ATOM 7141 C C . SER A 1 896 ? -4.681 -25.042 0.501 1.00 77.25 896 SER A C 1
ATOM 7143 O O . SER A 1 896 ? -5.412 -24.207 1.035 1.00 77.25 896 SER A O 1
ATOM 7145 N N . ILE A 1 897 ? -3.521 -25.407 1.058 1.00 82.12 897 ILE A N 1
ATOM 7146 C CA . ILE A 1 897 ? -2.975 -24.761 2.268 1.00 82.12 897 ILE A CA 1
ATOM 7147 C C . ILE A 1 897 ? -2.499 -23.308 2.050 1.00 82.12 897 ILE A C 1
ATOM 7149 O O . ILE A 1 897 ? -2.005 -22.679 2.985 1.00 82.12 897 ILE A O 1
ATOM 7153 N N . TYR A 1 898 ? -2.607 -22.784 0.824 1.00 74.31 898 TYR A N 1
ATOM 7154 C CA . TYR A 1 898 ? -2.181 -21.433 0.440 1.00 74.31 898 TYR A CA 1
ATOM 7155 C C . TYR A 1 898 ? -3.361 -20.514 0.061 1.00 74.31 898 TYR A C 1
ATOM 7157 O O . TYR A 1 898 ? -3.163 -19.320 -0.159 1.00 74.31 898 TYR A O 1
ATOM 7165 N N . GLU A 1 899 ? -4.581 -21.053 -0.001 1.00 75.50 899 GLU A N 1
ATOM 7166 C CA . GLU A 1 899 ? -5.810 -20.363 -0.413 1.00 75.50 899 GLU A CA 1
ATOM 7167 C C . GLU A 1 899 ? -6.889 -20.472 0.686 1.00 75.50 899 GLU A C 1
ATOM 7169 O O . GLU A 1 899 ? -6.654 -21.012 1.771 1.00 75.50 899 GLU A O 1
ATOM 7174 N N . CYS A 1 900 ? -8.085 -19.938 0.424 1.00 83.75 900 CYS A N 1
ATOM 7175 C CA . CYS A 1 900 ? -9.246 -20.116 1.294 1.00 83.75 900 CYS A CA 1
ATOM 7176 C C . CYS A 1 900 ? -10.549 -20.217 0.485 1.00 83.75 900 CYS A C 1
ATOM 7178 O O . CYS A 1 900 ? -10.673 -19.610 -0.580 1.00 83.75 900 CYS A O 1
ATOM 7180 N N . VAL A 1 901 ? -11.525 -20.977 0.990 1.00 85.56 901 VAL A N 1
ATOM 7181 C CA . VAL A 1 901 ? -12.823 -21.219 0.333 1.00 85.56 901 VAL A CA 1
ATOM 7182 C C . VAL A 1 901 ? -13.953 -20.603 1.153 1.00 85.56 901 VAL A C 1
ATOM 7184 O O . VAL A 1 901 ? -14.099 -20.891 2.339 1.00 85.56 901 VAL A O 1
ATOM 7187 N N . GLN A 1 902 ? -14.784 -19.777 0.515 1.00 90.50 902 GLN A N 1
ATOM 7188 C CA . GLN A 1 902 ? -15.908 -19.074 1.140 1.00 90.50 902 GLN A CA 1
ATOM 7189 C C . GLN A 1 902 ? -17.255 -19.711 0.760 1.00 90.50 902 GLN A C 1
ATOM 7191 O O . GLN A 1 902 ? -17.505 -19.996 -0.408 1.00 90.50 902 GLN A O 1
ATOM 7196 N N . THR A 1 903 ? -18.158 -19.897 1.727 1.00 91.88 903 THR A N 1
ATOM 7197 C CA . THR A 1 903 ? -19.542 -20.363 1.506 1.00 91.88 903 THR A CA 1
ATOM 7198 C C . THR A 1 903 ? -20.525 -19.598 2.392 1.00 91.88 903 THR A C 1
ATOM 7200 O O . THR A 1 903 ? -20.238 -19.340 3.556 1.00 91.88 903 THR A O 1
ATOM 7203 N N . ALA A 1 904 ? -21.692 -19.235 1.852 1.00 92.19 904 ALA A N 1
ATOM 7204 C CA . ALA A 1 904 ? -22.750 -18.532 2.582 1.00 92.19 904 ALA A CA 1
ATOM 7205 C C . ALA A 1 904 ? -23.828 -19.488 3.130 1.00 92.19 904 ALA A C 1
ATOM 7207 O O . ALA A 1 904 ? -24.267 -20.409 2.432 1.00 92.19 904 ALA A O 1
ATOM 7208 N N . VAL A 1 905 ? -24.281 -19.224 4.358 1.00 92.69 905 VAL A N 1
ATOM 7209 C CA . VAL A 1 905 ? -25.360 -19.926 5.073 1.00 92.69 905 VAL A CA 1
ATOM 7210 C C . VAL A 1 905 ? -26.257 -18.888 5.744 1.00 92.69 905 VAL A C 1
ATOM 7212 O O . VAL A 1 905 ? -25.760 -17.933 6.334 1.00 92.69 905 VAL A O 1
ATOM 7215 N N . ARG A 1 906 ? -27.578 -19.052 5.677 1.00 93.25 906 ARG A N 1
ATOM 7216 C CA . ARG A 1 906 ? -28.531 -18.034 6.136 1.00 93.25 906 ARG A CA 1
ATOM 7217 C C . ARG A 1 906 ? -29.158 -18.414 7.470 1.00 93.25 906 ARG A C 1
ATOM 7219 O O . ARG A 1 906 ? -29.754 -19.482 7.598 1.00 93.25 906 ARG A O 1
ATOM 7226 N N . LEU A 1 907 ? -29.047 -17.520 8.446 1.00 93.31 907 LEU A N 1
ATOM 7227 C CA . LEU A 1 907 ? -29.601 -17.650 9.794 1.00 93.31 907 LEU A CA 1
ATOM 7228 C C . LEU A 1 907 ? -30.900 -16.834 9.902 1.00 93.31 907 LEU A C 1
ATOM 7230 O O . LEU A 1 907 ? -30.925 -15.673 9.496 1.00 93.31 907 LEU A O 1
ATOM 7234 N N . THR A 1 908 ? -31.973 -17.405 10.459 1.00 93.06 908 THR A N 1
ATOM 7235 C CA . THR A 1 908 ? -33.254 -16.709 10.710 1.00 93.06 908 THR A CA 1
ATOM 7236 C C . THR A 1 908 ? -33.682 -16.819 12.173 1.00 93.06 908 THR A C 1
ATOM 7238 O O . THR A 1 908 ? -33.660 -17.910 12.747 1.00 93.06 908 THR A O 1
ATOM 7241 N N . ASN A 1 909 ? -34.168 -15.715 12.744 1.00 91.75 909 ASN A N 1
ATOM 7242 C CA . ASN A 1 909 ? -34.854 -15.685 14.038 1.00 91.75 909 ASN A CA 1
ATOM 7243 C C . ASN A 1 909 ? -36.334 -16.073 13.882 1.00 91.75 909 ASN A C 1
ATOM 7245 O O . ASN A 1 909 ? -37.068 -15.408 13.153 1.00 91.75 909 ASN A O 1
ATOM 7249 N N . CYS A 1 910 ? -36.777 -17.125 14.580 1.00 88.12 910 CYS A N 1
ATOM 7250 C CA . CYS A 1 910 ? -38.157 -17.628 14.520 1.00 88.12 910 CYS A CA 1
ATOM 7251 C C . CYS A 1 910 ? -39.049 -17.142 15.681 1.00 88.12 910 CYS A C 1
ATOM 7253 O O . CYS A 1 910 ? -40.133 -17.682 15.886 1.00 88.12 910 CYS A O 1
ATOM 7255 N N . SER A 1 911 ? -38.600 -16.152 16.457 1.00 86.06 911 SER A N 1
ATOM 7256 C CA . SER A 1 911 ? -39.301 -15.638 17.639 1.00 86.06 911 SER A CA 1
ATOM 7257 C C . SER A 1 911 ? -39.865 -14.227 17.457 1.00 86.06 911 SER A C 1
ATOM 7259 O O . SER A 1 911 ? -39.409 -13.456 16.611 1.00 86.06 911 SER A O 1
ATOM 7261 N N . LEU A 1 912 ? -40.827 -13.867 18.315 1.00 86.00 912 LEU A N 1
ATOM 7262 C CA . LEU A 1 912 ? -41.367 -12.505 18.446 1.00 86.00 912 LEU A CA 1
ATOM 7263 C C . LEU A 1 912 ? -40.429 -11.540 19.204 1.00 86.00 912 LEU A C 1
ATOM 7265 O O . LEU A 1 912 ? -40.771 -10.377 19.405 1.00 86.00 912 LEU A O 1
ATOM 7269 N N . LEU A 1 913 ? -39.251 -12.004 19.631 1.00 87.69 913 LEU A N 1
ATOM 7270 C CA . LEU A 1 913 ? -38.258 -11.232 20.380 1.00 87.69 913 LEU A CA 1
ATOM 7271 C C . LEU A 1 913 ? -36.982 -11.045 19.540 1.00 87.69 913 LEU A C 1
ATOM 7273 O O . LEU A 1 913 ? -36.655 -11.921 18.738 1.00 87.69 913 LEU A O 1
ATOM 7277 N N . PRO A 1 914 ? -36.219 -9.951 19.705 1.00 90.25 914 PRO A N 1
ATOM 7278 C CA . PRO A 1 914 ? -34.862 -9.880 19.171 1.00 90.25 914 PRO A CA 1
ATOM 7279 C C . PRO A 1 914 ? -34.000 -11.000 19.769 1.00 90.25 914 PRO A C 1
ATOM 7281 O O . PRO A 1 914 ? -33.985 -11.181 20.986 1.00 90.25 914 PRO A O 1
ATOM 7284 N N . GLN A 1 915 ? -33.282 -11.743 18.926 1.00 89.00 915 GLN A N 1
ATOM 7285 C CA . GLN A 1 915 ? -32.338 -12.776 19.359 1.00 89.00 915 GLN A CA 1
ATOM 7286 C C . GLN A 1 915 ? -30.913 -12.307 19.087 1.00 89.00 915 GLN A C 1
ATOM 7288 O O . GLN A 1 915 ? -30.527 -12.085 17.938 1.00 89.00 915 GLN A O 1
ATOM 7293 N N . GLU A 1 916 ? -30.125 -12.170 20.148 1.00 91.06 916 GLU A N 1
ATOM 7294 C CA . GLU A 1 916 ? -28.676 -12.013 20.047 1.00 91.06 916 GLU A CA 1
ATOM 7295 C C . GLU A 1 916 ? -28.044 -13.393 19.867 1.00 91.06 916 GLU A C 1
ATOM 7297 O O . GLU A 1 916 ? -28.365 -14.325 20.612 1.00 91.06 916 GLU A O 1
ATOM 7302 N N . PHE A 1 917 ? -27.151 -13.521 18.890 1.00 93.06 917 PHE A N 1
ATOM 7303 C CA . PHE A 1 917 ? -26.468 -14.760 18.536 1.00 93.06 917 PHE A CA 1
ATOM 7304 C C . PHE A 1 917 ? -24.948 -14.558 18.473 1.00 93.06 917 PHE A C 1
ATOM 7306 O O . PHE A 1 917 ? -24.466 -13.450 18.235 1.00 93.06 917 PHE A O 1
ATOM 7313 N N . GLY A 1 918 ? -24.192 -15.634 18.682 1.00 91.81 918 GLY A N 1
ATOM 7314 C CA . GLY A 1 918 ? -22.733 -15.641 18.643 1.00 91.81 918 GLY A CA 1
ATOM 7315 C C . GLY A 1 918 ? -22.174 -17.024 18.328 1.00 91.81 918 GLY A C 1
ATOM 7316 O O . GLY A 1 918 ? -22.476 -17.991 19.028 1.00 91.81 918 GLY A O 1
ATOM 7317 N N . PHE A 1 919 ? -21.348 -17.137 17.291 1.00 93.00 919 PHE A N 1
ATOM 7318 C CA . PHE A 1 919 ? -20.599 -18.361 17.007 1.00 93.00 919 PHE A CA 1
ATOM 7319 C C . PHE A 1 919 ? -19.457 -18.538 18.020 1.00 93.00 919 PHE A C 1
ATOM 7321 O O . PHE A 1 919 ? -18.600 -17.672 18.182 1.00 93.00 919 PHE A O 1
ATOM 7328 N N . VAL A 1 920 ? -19.438 -19.679 18.712 1.00 89.94 920 VAL A N 1
ATOM 7329 C CA . VAL A 1 920 ? -18.450 -20.011 19.750 1.00 89.94 920 VAL A CA 1
ATOM 7330 C C . VAL A 1 920 ? -17.639 -21.246 19.369 1.00 89.94 920 VAL A C 1
ATOM 7332 O O . VAL A 1 920 ? -18.107 -22.115 18.637 1.00 89.94 920 VAL A O 1
ATOM 7335 N N . GLY A 1 921 ? -16.407 -21.335 19.879 1.00 86.12 921 GLY A N 1
ATOM 7336 C CA . GLY A 1 921 ? -15.528 -22.483 19.626 1.00 86.12 921 GLY A CA 1
ATOM 7337 C C . GLY A 1 921 ? -15.051 -22.613 18.174 1.00 86.12 921 GLY A C 1
ATOM 7338 O O . GLY A 1 921 ? -14.648 -23.700 17.772 1.00 86.12 921 GLY A O 1
ATOM 7339 N N . ILE A 1 922 ? -15.105 -21.527 17.391 1.00 89.94 922 ILE A N 1
ATOM 7340 C CA . ILE A 1 922 ? -14.705 -21.496 15.977 1.00 89.94 922 ILE A CA 1
ATOM 7341 C C . ILE A 1 922 ? -13.257 -22.023 15.832 1.00 89.94 922 ILE A C 1
ATOM 7343 O O . ILE A 1 922 ? -12.352 -21.478 16.475 1.00 89.94 922 ILE A O 1
ATOM 7347 N N . PRO A 1 923 ? -13.002 -23.065 15.014 1.00 90.44 923 PRO A N 1
ATOM 7348 C CA . PRO A 1 923 ? -11.651 -23.573 14.787 1.00 90.44 923 PRO A CA 1
ATOM 7349 C C . PRO A 1 923 ? -10.736 -22.537 14.122 1.00 90.44 923 PRO A C 1
ATOM 7351 O O . PRO A 1 923 ? -11.182 -21.751 13.296 1.00 90.44 923 PRO A O 1
ATOM 7354 N N . LYS A 1 924 ? -9.423 -22.591 14.392 1.00 87.88 924 LYS A N 1
ATOM 7355 C CA . LYS A 1 924 ? -8.425 -21.645 13.834 1.00 87.88 924 LYS A CA 1
ATOM 7356 C C . LYS A 1 924 ? -8.339 -21.608 12.297 1.00 87.88 924 LYS A C 1
ATOM 7358 O O . LYS A 1 924 ? -7.711 -20.706 11.757 1.00 87.88 924 LYS A O 1
ATOM 7363 N N . PHE A 1 925 ? -8.902 -22.606 11.620 1.00 89.62 925 PHE A N 1
ATOM 7364 C CA . PHE A 1 925 ? -8.966 -22.734 10.162 1.00 89.62 925 PHE A CA 1
ATOM 7365 C C . PHE A 1 925 ? -10.314 -22.269 9.574 1.00 89.62 925 PHE A C 1
ATOM 7367 O O . PHE A 1 925 ? -10.565 -22.491 8.393 1.00 89.62 925 PHE A O 1
ATOM 7374 N N . ILE A 1 926 ? -11.187 -21.650 10.381 1.00 93.00 926 ILE A N 1
ATOM 7375 C CA . ILE A 1 926 ? -12.443 -21.030 9.944 1.00 93.00 926 ILE A CA 1
ATOM 7376 C C . ILE A 1 926 ? -12.492 -19.568 10.389 1.00 93.00 926 ILE A C 1
ATOM 7378 O O . ILE A 1 926 ? -12.296 -19.256 11.564 1.00 93.00 926 ILE A O 1
ATOM 7382 N N . ASP A 1 927 ? -12.842 -18.685 9.458 1.00 92.06 927 ASP A N 1
ATOM 7383 C CA . ASP A 1 927 ? -13.371 -17.359 9.761 1.00 92.06 927 ASP A CA 1
ATOM 7384 C C . ASP A 1 927 ? -14.890 -17.320 9.508 1.00 92.06 927 ASP A C 1
ATOM 7386 O O . ASP A 1 927 ? -15.421 -18.078 8.692 1.00 92.06 927 ASP A O 1
ATOM 7390 N N . VAL A 1 928 ? -15.599 -16.457 10.235 1.00 93.19 928 VAL A N 1
ATOM 7391 C CA . VAL A 1 928 ? -17.063 -16.316 10.188 1.00 93.19 928 VAL A CA 1
ATOM 7392 C C . VAL A 1 928 ? -17.370 -14.834 10.078 1.00 93.19 928 VAL A C 1
ATOM 7394 O O . VAL A 1 928 ? -16.949 -14.057 10.929 1.00 93.19 928 VAL A O 1
ATOM 7397 N N . GLN A 1 929 ? -18.067 -14.452 9.015 1.00 89.25 929 GLN A N 1
ATOM 7398 C CA . GLN A 1 929 ? -18.328 -13.067 8.636 1.00 89.25 929 GLN A CA 1
ATOM 7399 C C . GLN A 1 929 ? -19.820 -12.901 8.296 1.00 89.25 929 GLN A C 1
ATOM 7401 O O . GLN A 1 929 ? -20.421 -13.834 7.768 1.00 89.25 929 GLN A O 1
ATOM 7406 N N . PRO A 1 930 ? -20.448 -11.741 8.529 1.00 85.50 930 PRO A N 1
ATOM 7407 C CA . PRO A 1 930 ? -19.865 -10.541 9.121 1.00 85.50 930 PRO A CA 1
ATOM 7408 C C . PRO A 1 930 ? -19.727 -10.672 10.656 1.00 85.50 930 PRO A C 1
ATOM 7410 O O . PRO A 1 930 ? -20.176 -11.661 11.245 1.00 85.50 930 PRO A O 1
ATOM 7413 N N . ASN A 1 931 ? -19.133 -9.666 11.305 1.00 84.88 931 ASN A N 1
ATOM 7414 C CA . ASN A 1 931 ? -19.166 -9.476 12.763 1.00 84.88 931 ASN A CA 1
ATOM 7415 C C . ASN A 1 931 ? -18.592 -10.643 13.613 1.00 84.88 931 ASN A C 1
ATOM 7417 O O . ASN A 1 931 ? -19.108 -10.927 14.696 1.00 84.88 931 ASN A O 1
ATOM 7421 N N . ASP A 1 932 ? -17.564 -11.358 13.152 1.00 83.94 932 ASP A N 1
ATOM 7422 C CA . ASP A 1 932 ? -16.995 -12.575 13.773 1.00 83.94 932 ASP A CA 1
ATOM 7423 C C . ASP A 1 932 ? -17.979 -13.760 13.922 1.00 83.94 932 ASP A C 1
ATOM 7425 O O . ASP A 1 932 ? -17.627 -14.788 14.511 1.00 83.94 932 ASP A O 1
ATOM 7429 N N . GLY A 1 933 ? -19.212 -13.627 13.418 1.00 84.75 933 GLY A N 1
ATOM 7430 C CA . GLY A 1 933 ? -20.347 -14.492 13.745 1.00 84.75 933 GLY A CA 1
ATOM 7431 C C . GLY A 1 933 ? -21.169 -14.054 14.968 1.00 84.75 933 GLY A C 1
ATOM 7432 O O . GLY A 1 933 ? -21.882 -14.885 15.530 1.00 84.75 933 GLY A O 1
ATOM 7433 N N . PHE A 1 934 ? -21.098 -12.792 15.399 1.00 91.25 934 PHE A N 1
ATOM 7434 C CA . PHE A 1 934 ? -21.942 -12.214 16.456 1.00 91.25 934 PHE A CA 1
ATOM 7435 C C . PHE A 1 934 ? -22.926 -11.187 15.895 1.00 91.25 934 PHE A C 1
ATOM 7437 O O . PHE A 1 934 ? -22.557 -10.335 15.096 1.00 91.25 934 PHE A O 1
ATOM 7444 N N . GLY A 1 935 ? -24.173 -11.188 16.357 1.00 90.31 935 GLY A N 1
ATOM 7445 C CA . GLY A 1 935 ? -25.138 -10.186 15.913 1.00 90.31 935 GLY A CA 1
ATOM 7446 C C . GLY A 1 935 ? -26.480 -10.257 16.622 1.00 90.31 935 GLY A C 1
ATOM 7447 O O . GLY A 1 935 ? -26.701 -11.082 17.506 1.00 90.31 935 GLY A O 1
ATOM 7448 N N . THR A 1 936 ? -27.400 -9.392 16.205 1.00 91.81 936 THR A N 1
ATOM 7449 C CA . THR A 1 936 ? -28.786 -9.377 16.681 1.00 91.81 936 THR A CA 1
ATOM 7450 C C . THR A 1 936 ? -29.721 -9.522 15.491 1.00 91.81 936 THR A C 1
ATOM 7452 O O . THR A 1 936 ? -29.684 -8.713 14.566 1.00 91.81 936 THR A O 1
ATOM 7455 N N . LEU A 1 937 ? -30.580 -10.538 15.523 1.00 91.56 937 LEU A N 1
ATOM 7456 C CA . LEU A 1 937 ? -31.671 -10.705 14.569 1.00 91.56 937 LEU A CA 1
ATOM 7457 C C . LEU A 1 937 ? -32.967 -10.196 15.194 1.00 91.56 937 LEU A C 1
ATOM 7459 O O . LEU A 1 937 ? -33.427 -10.720 16.210 1.00 91.56 937 LEU A O 1
ATOM 7463 N N . LEU A 1 938 ? -33.584 -9.200 14.565 1.00 90.62 938 LEU A N 1
ATOM 7464 C CA . LEU A 1 938 ? -34.932 -8.745 14.900 1.00 90.62 938 LEU A CA 1
ATOM 7465 C C . LEU A 1 938 ? -35.966 -9.871 14.666 1.00 90.62 938 LEU A C 1
ATOM 7467 O O . LEU A 1 938 ? -35.658 -10.851 13.977 1.00 90.62 938 LEU A O 1
ATOM 7471 N N . PRO A 1 939 ? -37.187 -9.769 15.223 1.00 88.25 939 PRO A N 1
ATOM 7472 C CA . PRO A 1 939 ? -38.246 -10.752 14.994 1.00 88.25 939 PRO A CA 1
ATOM 7473 C C . PRO A 1 939 ? -38.458 -11.051 13.503 1.00 88.25 939 PRO A C 1
ATOM 7475 O O . PRO A 1 939 ? -38.567 -10.134 12.690 1.00 88.25 939 PRO A O 1
ATOM 7478 N N . SER A 1 940 ? -38.500 -12.336 13.136 1.00 86.69 940 SER A N 1
ATOM 7479 C CA . SER A 1 940 ? -38.584 -12.828 11.743 1.00 86.69 940 SER A CA 1
ATOM 7480 C C . SER A 1 940 ? -37.445 -12.413 10.785 1.00 86.69 940 SER A C 1
ATOM 7482 O O . SER A 1 940 ? -37.514 -12.710 9.590 1.00 86.69 940 SER A O 1
ATOM 7484 N N . GLN A 1 941 ? -36.376 -11.759 11.256 1.00 91.44 941 GLN A N 1
ATOM 7485 C CA . GLN A 1 941 ? -35.256 -11.343 10.404 1.00 91.44 941 GLN A CA 1
ATOM 7486 C C . GLN A 1 941 ? -34.373 -12.532 9.996 1.00 91.44 941 GLN A C 1
ATOM 7488 O O . GLN A 1 941 ? -34.093 -13.421 10.802 1.00 91.44 941 GLN A O 1
ATOM 7493 N N . SER A 1 942 ? -33.881 -12.503 8.751 1.00 92.19 942 SER A N 1
ATOM 7494 C CA . SER A 1 942 ? -32.796 -13.367 8.263 1.00 92.19 942 SER A CA 1
ATOM 7495 C C . SER A 1 942 ? -31.520 -12.569 7.971 1.00 92.19 942 SER A C 1
ATOM 7497 O O . SER A 1 942 ? -31.603 -11.392 7.614 1.00 92.19 942 SER A O 1
ATOM 7499 N N . MET A 1 943 ? -30.361 -13.217 8.083 1.00 91.19 943 MET A N 1
ATOM 7500 C CA . MET A 1 943 ? -29.040 -12.684 7.730 1.00 91.19 943 MET A CA 1
ATOM 7501 C C . MET A 1 943 ? -28.191 -13.781 7.081 1.00 91.19 943 MET A C 1
ATOM 7503 O O . MET A 1 943 ? -28.214 -14.925 7.536 1.00 91.19 943 MET A O 1
ATOM 7507 N N . ASP A 1 944 ? -27.435 -13.426 6.045 1.00 93.00 944 ASP A N 1
ATOM 7508 C CA . ASP A 1 944 ? -26.485 -14.327 5.394 1.00 93.00 944 ASP A CA 1
ATOM 7509 C C . ASP A 1 944 ? -25.120 -14.242 6.091 1.00 93.00 944 ASP A C 1
ATOM 7511 O O . ASP A 1 944 ? -24.586 -13.151 6.304 1.00 93.00 944 ASP A O 1
ATOM 7515 N N . ILE A 1 945 ? -24.569 -15.400 6.452 1.00 92.69 945 ILE A N 1
ATOM 7516 C CA . ILE A 1 945 ? -23.307 -15.563 7.176 1.00 92.69 945 ILE A CA 1
ATOM 7517 C C . ILE A 1 945 ? -22.341 -16.339 6.278 1.00 92.69 945 ILE A C 1
ATOM 7519 O O . ILE A 1 945 ? -22.616 -17.459 5.849 1.00 92.69 945 ILE A O 1
ATOM 7523 N N . TYR A 1 946 ? -21.201 -15.730 5.985 1.00 93.06 946 TYR A N 1
ATOM 7524 C CA . TYR A 1 946 ? -20.112 -16.300 5.210 1.00 93.06 946 TYR A CA 1
ATOM 7525 C C . TYR A 1 946 ? -19.144 -17.041 6.128 1.00 93.06 946 TYR A C 1
ATOM 7527 O O . TYR A 1 946 ? -18.526 -16.455 7.015 1.00 93.06 946 TYR A O 1
ATOM 7535 N N . LEU A 1 947 ? -18.982 -18.331 5.873 1.00 93.50 947 LEU A N 1
ATOM 7536 C CA . LEU A 1 947 ? -17.949 -19.168 6.462 1.00 93.50 947 LEU A CA 1
ATOM 7537 C C . LEU A 1 947 ? -16.767 -19.210 5.489 1.00 93.50 947 LEU A C 1
ATOM 7539 O O . LEU A 1 947 ? -16.976 -19.401 4.290 1.00 93.50 947 LEU A O 1
ATOM 7543 N N . ILE A 1 948 ? -15.544 -19.028 5.982 1.00 93.38 948 ILE A N 1
ATOM 7544 C CA . ILE A 1 948 ? -14.317 -19.023 5.173 1.00 93.38 948 ILE A CA 1
ATOM 7545 C C . ILE A 1 948 ? -13.364 -20.074 5.741 1.00 93.38 948 ILE A C 1
ATOM 7547 O O . ILE A 1 948 ? -12.889 -19.916 6.863 1.00 93.38 948 ILE A O 1
ATOM 7551 N N . PHE A 1 949 ? -13.089 -21.135 4.985 1.00 92.56 949 PHE A N 1
ATOM 7552 C CA . PHE A 1 949 ? -12.167 -22.209 5.359 1.00 92.56 949 PHE A CA 1
ATOM 7553 C C . PHE A 1 949 ? -10.762 -21.958 4.802 1.00 92.56 949 PHE A C 1
ATOM 7555 O O . PHE A 1 949 ? -10.616 -21.729 3.604 1.00 92.56 949 PHE A O 1
ATOM 7562 N N . SER A 1 950 ? -9.741 -22.062 5.656 1.00 90.25 950 SER A N 1
ATOM 7563 C CA . SER A 1 950 ? -8.323 -21.891 5.308 1.00 90.25 950 SER A CA 1
ATOM 7564 C C . SER A 1 950 ? -7.511 -23.071 5.851 1.00 90.25 950 SER A C 1
ATOM 7566 O O . SER A 1 950 ? -7.257 -23.161 7.056 1.00 90.25 950 SER A O 1
ATOM 7568 N N . ALA A 1 951 ? -7.117 -24.003 4.982 1.00 86.06 951 ALA A N 1
ATOM 7569 C CA . ALA A 1 951 ? -6.536 -25.282 5.392 1.00 86.06 951 ALA A CA 1
ATOM 7570 C C . ALA A 1 951 ? -5.136 -25.131 6.027 1.00 86.06 951 ALA A C 1
ATOM 7572 O O . ALA A 1 951 ? -4.131 -25.020 5.338 1.00 86.06 951 ALA A O 1
ATOM 7573 N N . LEU A 1 952 ? -5.033 -25.212 7.359 1.00 83.81 952 LEU A N 1
ATOM 7574 C CA . LEU A 1 952 ? -3.738 -25.117 8.063 1.00 83.81 952 LEU A CA 1
ATOM 7575 C C . LEU A 1 952 ? -2.810 -26.332 7.850 1.00 83.81 952 LEU A C 1
ATOM 7577 O O . LEU A 1 952 ? -1.623 -26.260 8.166 1.00 83.81 952 LEU A O 1
ATOM 7581 N N . LYS A 1 953 ? -3.356 -27.461 7.378 1.00 84.25 953 LYS A N 1
ATOM 7582 C CA . LYS A 1 953 ? -2.650 -28.704 7.025 1.00 84.25 953 LYS A CA 1
ATOM 7583 C C . LYS A 1 953 ? -3.447 -29.462 5.962 1.00 84.25 953 LYS A C 1
ATOM 7585 O O . LYS A 1 953 ? -4.678 -29.376 5.947 1.00 84.25 953 LYS A O 1
ATOM 7590 N N . ALA A 1 954 ? -2.757 -30.255 5.144 1.00 84.25 954 ALA A N 1
ATOM 7591 C CA . ALA A 1 954 ? -3.403 -31.234 4.276 1.00 84.25 954 ALA A CA 1
ATOM 7592 C C . ALA A 1 954 ? -4.066 -32.370 5.087 1.00 84.25 954 ALA A C 1
ATOM 7594 O O . ALA A 1 954 ? -3.591 -32.715 6.172 1.00 84.25 954 ALA A O 1
ATOM 7595 N N . GLY A 1 955 ? -5.153 -32.937 4.555 1.00 86.12 955 GLY A N 1
ATOM 7596 C CA . GLY A 1 955 ? -6.006 -33.940 5.206 1.00 86.12 955 GLY A CA 1
ATOM 7597 C C . GLY A 1 955 ? -7.487 -33.538 5.225 1.00 86.12 955 GLY A C 1
ATOM 7598 O O . GLY A 1 955 ? -7.838 -32.417 4.862 1.00 86.12 955 GLY A O 1
ATOM 7599 N N . GLU A 1 956 ? -8.367 -34.445 5.647 1.00 88.56 956 GLU A N 1
ATOM 7600 C CA . GLU A 1 956 ? -9.797 -34.150 5.822 1.00 88.56 956 GLU A CA 1
ATOM 7601 C C . GLU A 1 956 ? -10.062 -33.376 7.124 1.00 88.56 956 GLU A C 1
ATOM 7603 O O . GLU A 1 956 ? -9.543 -33.717 8.188 1.00 88.56 956 GLU A O 1
ATOM 7608 N N . HIS A 1 957 ? -10.916 -32.353 7.050 1.00 86.12 957 HIS A N 1
ATOM 7609 C CA . HIS A 1 957 ? -11.337 -31.511 8.170 1.00 86.12 957 HIS A CA 1
ATOM 7610 C C . HIS A 1 957 ? -12.850 -31.647 8.363 1.00 86.12 957 HIS A C 1
ATOM 7612 O O . HIS A 1 957 ? -13.637 -30.963 7.709 1.00 86.12 957 HIS A O 1
ATOM 7618 N N . ASN A 1 958 ? -13.253 -32.527 9.280 1.00 91.81 958 ASN A N 1
ATOM 7619 C CA . ASN A 1 958 ? -14.644 -32.713 9.699 1.00 91.81 958 ASN A CA 1
ATOM 7620 C C . ASN A 1 958 ? -14.850 -32.056 11.073 1.00 91.81 958 ASN A C 1
ATOM 7622 O O . ASN A 1 958 ? -14.155 -32.398 12.032 1.00 91.81 958 ASN A O 1
ATOM 7626 N N . PHE A 1 959 ? -15.771 -31.097 11.177 1.00 91.56 959 PHE A N 1
ATOM 7627 C CA . PHE A 1 959 ? -15.993 -30.310 12.397 1.00 91.56 959 PHE A CA 1
ATOM 7628 C C . PHE A 1 959 ? -17.444 -29.812 12.500 1.00 91.56 959 PHE A C 1
ATOM 7630 O O . PHE A 1 959 ? -18.288 -30.082 11.647 1.00 91.56 959 PHE A O 1
ATOM 7637 N N . THR A 1 960 ? -17.783 -29.118 13.586 1.00 93.19 960 THR A N 1
ATOM 7638 C CA . THR A 1 960 ? -19.122 -28.549 13.800 1.00 93.19 960 THR A CA 1
ATOM 7639 C C . THR A 1 960 ? -18.999 -27.172 14.434 1.00 93.19 960 THR A C 1
ATOM 7641 O O . THR A 1 960 ? -18.307 -27.000 15.436 1.00 93.19 960 THR A O 1
ATOM 7644 N N . LEU A 1 961 ? -19.665 -26.186 13.838 1.00 93.06 961 LEU A N 1
ATOM 7645 C CA . LEU A 1 961 ? -19.756 -24.828 14.362 1.00 93.06 961 LEU A CA 1
ATOM 7646 C C . LEU A 1 961 ? -20.965 -24.727 15.295 1.00 93.06 961 LEU A C 1
ATOM 7648 O O . LEU A 1 961 ? -22.039 -25.231 14.972 1.00 93.06 961 LEU A O 1
ATOM 7652 N N . THR A 1 962 ? -20.800 -24.076 16.449 1.00 93.12 962 THR A N 1
ATOM 7653 C CA . THR A 1 962 ? -21.883 -23.886 17.428 1.00 93.12 962 THR A CA 1
ATOM 7654 C C . THR A 1 962 ? -22.241 -22.410 17.531 1.00 93.12 962 THR A C 1
ATOM 7656 O O . THR A 1 962 ? -21.443 -21.599 17.995 1.00 93.12 962 THR A O 1
ATOM 7659 N N . CYS A 1 963 ? -23.456 -22.059 17.123 1.00 92.69 963 CYS A N 1
ATOM 7660 C CA . CYS A 1 963 ? -24.041 -20.743 17.331 1.00 92.69 963 CYS A CA 1
ATOM 7661 C C . CYS A 1 963 ? -24.840 -20.751 18.643 1.00 92.69 963 CYS A C 1
ATOM 7663 O O . CYS A 1 963 ? -25.756 -21.554 18.807 1.00 92.69 963 CYS A O 1
ATOM 7665 N N . LYS A 1 964 ? -24.490 -19.879 19.592 1.00 92.19 964 LYS A N 1
ATOM 7666 C CA . LYS A 1 964 ? -25.203 -19.700 20.863 1.00 92.19 964 LYS A CA 1
ATOM 7667 C C . LYS A 1 964 ? -26.053 -18.439 20.837 1.00 92.19 964 LYS A C 1
ATOM 7669 O O . LYS A 1 964 ? -25.618 -17.407 20.336 1.00 92.19 964 LYS A O 1
ATOM 7674 N N . THR A 1 965 ? -27.230 -18.504 21.444 1.00 89.75 965 THR A N 1
ATOM 7675 C CA . THR A 1 965 ? -28.060 -17.327 21.754 1.00 89.75 965 THR A CA 1
ATOM 7676 C C . THR A 1 965 ? -27.753 -16.778 23.148 1.00 89.75 965 THR A C 1
ATOM 7678 O O . THR A 1 965 ? -27.309 -17.529 24.021 1.00 89.75 965 THR A O 1
ATOM 7681 N N . SER A 1 966 ? -28.060 -15.502 23.415 1.00 83.12 966 SER A N 1
ATOM 7682 C CA . SER A 1 966 ? -27.902 -14.907 24.760 1.00 83.12 966 SER A CA 1
ATOM 7683 C C . SER A 1 966 ? -28.771 -15.560 25.850 1.00 83.12 966 SER A C 1
ATOM 7685 O O . SER A 1 966 ? -28.494 -15.420 27.038 1.00 83.12 966 SER A O 1
ATOM 7687 N N . ILE A 1 967 ? -29.766 -16.365 25.466 1.00 81.19 967 ILE A N 1
ATOM 7688 C CA . ILE A 1 967 ? -30.557 -17.220 26.367 1.00 81.19 967 ILE A CA 1
ATOM 7689 C C . ILE A 1 967 ? -29.929 -18.607 26.643 1.00 81.19 967 ILE A C 1
ATOM 7691 O O . ILE A 1 967 ? -30.589 -19.454 27.252 1.00 81.19 967 ILE A O 1
ATOM 7695 N N . ASN A 1 968 ? -28.679 -18.832 26.217 1.00 82.69 968 ASN A N 1
ATOM 7696 C CA . ASN A 1 968 ? -27.911 -20.082 26.322 1.00 82.69 968 ASN A CA 1
ATOM 7697 C C . ASN A 1 968 ? -28.618 -21.299 25.690 1.00 82.69 968 ASN A C 1
ATOM 7699 O O . ASN A 1 968 ? -28.744 -22.356 26.310 1.00 82.69 968 ASN A O 1
ATOM 7703 N N . ARG A 1 969 ? -29.093 -21.133 24.447 1.00 85.62 969 ARG A N 1
ATOM 7704 C CA . ARG A 1 969 ? -29.484 -22.239 23.554 1.00 85.62 969 ARG A CA 1
ATOM 7705 C C . ARG A 1 969 ? -28.498 -22.349 22.392 1.00 85.62 969 ARG A C 1
ATOM 7707 O O . ARG A 1 969 ? -28.060 -21.321 21.867 1.00 85.62 969 ARG A O 1
ATOM 7714 N N . ASP A 1 970 ? -28.209 -23.585 21.996 1.00 89.56 970 ASP A N 1
ATOM 7715 C CA . ASP A 1 970 ? -27.118 -23.951 21.090 1.00 89.56 970 ASP A CA 1
ATOM 7716 C C . ASP A 1 970 ? -27.676 -24.503 19.775 1.00 89.56 970 ASP A C 1
ATOM 7718 O O . ASP A 1 970 ? -28.499 -25.418 19.775 1.00 89.56 970 ASP A O 1
ATOM 7722 N N . PHE A 1 971 ? -27.191 -23.970 18.655 1.00 91.19 971 PHE A N 1
ATOM 7723 C CA . PHE A 1 971 ? -27.579 -24.350 17.300 1.00 91.19 971 PHE A CA 1
ATOM 7724 C C . PHE A 1 971 ? -26.321 -24.789 16.546 1.00 91.19 971 PHE A C 1
ATOM 7726 O O . PHE A 1 971 ? -25.384 -24.006 16.379 1.00 91.19 971 PHE A O 1
ATOM 7733 N N . GLN A 1 972 ? -26.274 -26.055 16.135 1.00 91.38 972 GLN A N 1
ATOM 7734 C CA . GLN A 1 972 ? -25.093 -26.671 15.526 1.00 91.38 972 GLN A CA 1
ATOM 7735 C C . GLN A 1 972 ? -25.197 -26.721 13.998 1.00 91.38 972 GLN A C 1
ATOM 7737 O O . GLN A 1 972 ? -26.278 -26.931 13.449 1.00 91.38 972 GLN A O 1
ATOM 7742 N N . LEU A 1 973 ? -24.057 -26.551 13.328 1.00 92.88 973 LEU A N 1
ATOM 7743 C CA . LEU A 1 973 ? -23.909 -26.623 11.876 1.00 92.88 973 LEU A CA 1
ATOM 7744 C C . LEU A 1 973 ? -22.698 -27.501 11.538 1.00 92.88 973 LEU A C 1
ATOM 7746 O O . LEU A 1 973 ? -21.570 -27.170 11.913 1.00 92.88 973 LEU A O 1
ATOM 7750 N N . CYS A 1 974 ? -22.924 -28.627 10.861 1.00 93.56 974 CYS A N 1
ATOM 7751 C CA . CYS A 1 974 ? -21.859 -29.568 10.513 1.00 93.56 974 CYS A CA 1
ATOM 7752 C C . CYS A 1 974 ? -21.077 -29.085 9.285 1.00 93.56 974 CYS A C 1
ATOM 7754 O O . CYS A 1 974 ? -21.649 -28.517 8.353 1.00 93.56 974 CYS A O 1
ATOM 7756 N N . CYS A 1 975 ? -19.763 -29.302 9.278 1.00 93.44 975 CYS A N 1
ATOM 7757 C CA . CYS A 1 975 ? -18.872 -28.796 8.240 1.00 93.44 975 CYS A CA 1
ATOM 7758 C C . CYS A 1 975 ? -17.814 -29.829 7.831 1.00 93.44 975 CYS A C 1
ATOM 7760 O O . CYS A 1 975 ? -17.243 -30.518 8.682 1.00 93.44 975 CYS A O 1
ATOM 7762 N N . ARG A 1 976 ? -17.533 -29.884 6.526 1.00 93.19 976 ARG A N 1
ATOM 7763 C CA . ARG A 1 976 ? -16.616 -30.818 5.864 1.00 93.19 976 ARG A CA 1
ATOM 7764 C C . ARG A 1 976 ? -15.717 -30.062 4.890 1.00 93.19 976 ARG A C 1
ATOM 7766 O O . ARG A 1 976 ? -16.200 -29.206 4.155 1.00 93.19 976 ARG A O 1
ATOM 7773 N N . ALA A 1 977 ? -14.426 -30.369 4.874 1.00 90.19 977 ALA A N 1
ATOM 7774 C CA . ALA A 1 977 ? -13.481 -29.835 3.897 1.00 90.19 977 ALA A CA 1
ATOM 7775 C C . ALA A 1 977 ? -12.287 -30.780 3.700 1.00 90.19 977 ALA A C 1
ATOM 7777 O O . ALA A 1 977 ? -11.964 -31.572 4.585 1.00 90.19 977 ALA A O 1
ATOM 7778 N N . VAL A 1 978 ? -11.582 -30.657 2.576 1.00 87.31 978 VAL A N 1
ATOM 7779 C CA . VAL A 1 978 ? -10.334 -31.378 2.291 1.00 87.31 978 VAL A CA 1
ATOM 7780 C C . VAL A 1 978 ? -9.210 -30.369 2.085 1.00 87.31 978 VAL A C 1
ATOM 7782 O O . VAL A 1 978 ? -9.192 -29.622 1.108 1.00 87.31 978 VAL A O 1
ATOM 7785 N N . GLY A 1 979 ? -8.255 -30.344 3.010 1.00 84.06 979 GLY A N 1
ATOM 7786 C CA . GLY A 1 979 ? -7.009 -29.610 2.840 1.00 84.06 979 GLY A CA 1
ATOM 7787 C C . GLY A 1 979 ? -6.076 -30.368 1.900 1.00 84.06 979 GLY A C 1
ATOM 7788 O O . GLY A 1 979 ? -5.780 -31.542 2.132 1.00 84.06 979 GLY A O 1
ATOM 7789 N N . VAL A 1 980 ? -5.564 -29.697 0.875 1.00 80.69 980 VAL A N 1
ATOM 7790 C CA . VAL A 1 980 ? -4.551 -30.226 -0.048 1.00 80.69 980 VAL A CA 1
ATOM 7791 C C . VAL A 1 980 ? -3.283 -29.388 0.083 1.00 80.69 980 VAL A C 1
ATOM 7793 O O . VAL A 1 980 ? -3.358 -28.178 0.267 1.00 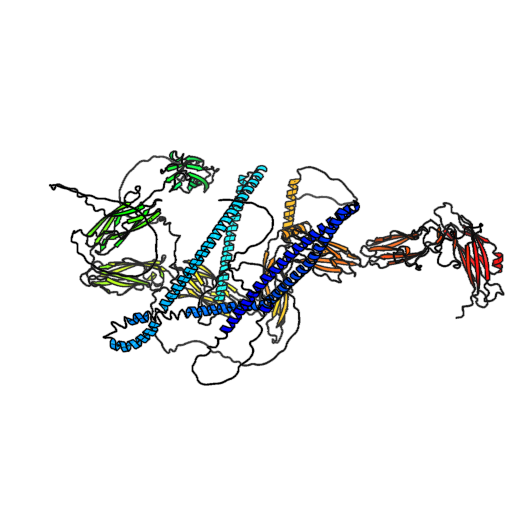80.69 980 VAL A O 1
ATOM 7796 N N . GLN A 1 981 ? -2.105 -30.002 -0.021 1.00 77.75 981 GLN A N 1
ATOM 7797 C CA . GLN A 1 981 ? -0.853 -29.262 -0.174 1.00 77.75 981 GLN A CA 1
ATOM 7798 C C . GLN A 1 981 ? -0.398 -29.343 -1.637 1.00 77.75 981 GLN A C 1
ATOM 7800 O O . GLN A 1 981 ? 0.101 -30.395 -2.041 1.00 77.75 981 GLN A O 1
ATOM 7805 N N . PRO A 1 982 ? -0.551 -28.264 -2.430 1.00 73.94 982 PRO A N 1
ATOM 7806 C CA . PRO A 1 982 ? 0.086 -28.164 -3.732 1.00 73.94 982 PRO A CA 1
ATOM 7807 C C . PRO A 1 982 ? 1.598 -28.320 -3.594 1.00 73.94 982 PRO A C 1
ATOM 7809 O O . PRO A 1 982 ? 2.210 -27.903 -2.611 1.00 73.94 982 PRO A O 1
ATOM 7812 N N . SER A 1 983 ? 2.199 -28.947 -4.594 1.00 74.12 983 SER A N 1
ATOM 7813 C CA . SER A 1 983 ? 3.619 -29.297 -4.595 1.00 74.12 983 SER A CA 1
ATOM 7814 C C . SER A 1 983 ? 4.542 -28.184 -5.082 1.00 74.12 983 SER A C 1
ATOM 7816 O O . SER A 1 983 ? 5.741 -28.211 -4.804 1.00 74.12 983 SER A O 1
ATOM 7818 N N . LEU A 1 984 ? 3.992 -27.246 -5.856 1.00 82.94 984 LEU A N 1
ATOM 7819 C CA . LEU A 1 984 ? 4.647 -25.980 -6.143 1.00 82.94 984 LEU A CA 1
ATOM 7820 C C . LEU A 1 984 ? 4.148 -24.931 -5.149 1.00 82.94 984 LEU A C 1
ATOM 7822 O O . LEU A 1 984 ? 3.049 -25.037 -4.603 1.00 82.94 984 LEU A O 1
ATOM 7826 N N . LYS A 1 985 ? 4.951 -23.894 -4.965 1.00 81.94 985 LYS A N 1
ATOM 7827 C CA . LYS A 1 985 ? 4.621 -22.689 -4.219 1.00 81.94 985 LYS A CA 1
ATOM 7828 C C . LYS A 1 985 ? 4.956 -21.473 -5.078 1.00 81.94 985 LYS A C 1
ATOM 7830 O O . LYS A 1 985 ? 5.935 -21.476 -5.824 1.00 81.94 985 LYS A O 1
ATOM 7835 N N . LEU A 1 986 ? 4.150 -20.430 -4.940 1.00 87.19 986 LEU A N 1
ATOM 7836 C CA . LEU A 1 986 ? 4.406 -19.107 -5.501 1.00 87.19 986 LEU A CA 1
ATOM 7837 C C . LEU A 1 986 ? 4.954 -18.199 -4.391 1.00 87.19 986 LEU A C 1
ATOM 7839 O O . LEU A 1 986 ? 4.601 -18.386 -3.224 1.00 87.19 986 LEU A O 1
ATOM 7843 N N . SER A 1 987 ? 5.832 -17.245 -4.715 1.00 86.62 987 SER A N 1
ATOM 7844 C CA . SER A 1 987 ? 6.299 -16.269 -3.715 1.00 86.62 987 SER A CA 1
ATOM 7845 C C . SER A 1 987 ? 5.154 -15.400 -3.199 1.00 86.62 987 SER A C 1
ATOM 7847 O O . SER A 1 987 ? 5.078 -15.151 -1.998 1.00 86.62 987 SER A O 1
ATOM 7849 N N . ASP A 1 988 ? 4.241 -15.027 -4.098 1.00 85.12 988 ASP A N 1
ATOM 7850 C CA . ASP A 1 988 ? 3.150 -14.089 -3.870 1.00 85.12 988 ASP A CA 1
ATOM 7851 C C . ASP A 1 988 ? 1.889 -14.609 -4.581 1.00 85.12 988 ASP A C 1
ATOM 7853 O O . ASP A 1 988 ? 1.942 -15.005 -5.745 1.00 85.12 988 ASP A O 1
ATOM 7857 N N . THR A 1 989 ? 0.741 -14.626 -3.901 1.00 84.00 989 THR A N 1
ATOM 7858 C CA . THR A 1 989 ? -0.557 -15.016 -4.498 1.00 84.00 989 THR A CA 1
ATOM 7859 C C . THR A 1 989 ? -1.372 -13.818 -4.993 1.00 84.00 989 THR A C 1
ATOM 7861 O O . THR A 1 989 ? -2.380 -13.996 -5.675 1.00 84.00 989 THR A O 1
ATOM 7864 N N . VAL A 1 990 ? -0.933 -12.593 -4.689 1.00 88.44 990 VAL A N 1
ATOM 7865 C CA . VAL A 1 990 ? -1.537 -11.335 -5.148 1.00 88.44 990 VAL A CA 1
ATOM 7866 C C . VAL A 1 990 ? -0.419 -10.404 -5.612 1.00 88.44 990 VAL A C 1
ATOM 7868 O O . VAL A 1 990 ? 0.516 -10.152 -4.856 1.00 88.44 990 VAL A O 1
ATOM 7871 N N . LEU A 1 991 ? -0.520 -9.880 -6.834 1.00 89.44 991 LEU A N 1
ATOM 7872 C CA . LEU A 1 991 ? 0.398 -8.883 -7.390 1.00 89.44 991 LEU A CA 1
ATOM 7873 C C . LEU A 1 991 ? -0.374 -7.596 -7.692 1.00 89.44 991 LEU A C 1
ATOM 7875 O O . LEU A 1 991 ? -1.276 -7.579 -8.532 1.00 89.44 991 LEU A O 1
ATOM 7879 N N . GLU A 1 992 ? -0.014 -6.520 -6.994 1.00 89.69 992 GLU A N 1
ATOM 7880 C CA . GLU A 1 992 ? -0.682 -5.221 -7.071 1.00 89.69 992 GLU A CA 1
ATOM 7881 C C . GLU A 1 992 ? 0.218 -4.207 -7.790 1.00 89.69 992 GLU A C 1
ATOM 7883 O O . GLU A 1 992 ? 1.264 -3.788 -7.290 1.00 89.69 992 GLU A O 1
ATOM 7888 N N . PHE A 1 993 ? -0.176 -3.854 -9.011 1.00 90.69 993 PHE A N 1
ATOM 7889 C CA . PHE A 1 993 ? 0.501 -2.901 -9.877 1.00 90.69 993 PHE A CA 1
ATOM 7890 C C . PHE A 1 993 ? -0.057 -1.501 -9.615 1.00 90.69 993 PHE A C 1
ATOM 7892 O O . PHE A 1 993 ? -1.244 -1.250 -9.822 1.00 90.69 993 PHE A O 1
ATOM 7899 N N . GLY A 1 994 ? 0.812 -0.581 -9.195 1.00 86.56 994 GLY A N 1
ATOM 7900 C CA . GLY A 1 994 ? 0.457 0.834 -9.087 1.00 86.56 994 GLY A CA 1
ATOM 7901 C C . GLY A 1 994 ? 0.110 1.469 -10.440 1.00 86.56 994 GLY A C 1
ATOM 7902 O O . GLY A 1 994 ? 0.367 0.904 -11.505 1.00 86.56 994 GLY A O 1
ATOM 7903 N N . ASP A 1 995 ? -0.444 2.672 -10.375 1.00 88.88 995 ASP A N 1
ATOM 7904 C CA . ASP A 1 995 ? -1.003 3.456 -11.477 1.00 88.88 995 ASP A CA 1
ATOM 7905 C C . ASP A 1 995 ? -0.125 3.442 -12.736 1.00 88.88 995 ASP A C 1
ATOM 7907 O O . ASP A 1 995 ? 1.027 3.883 -12.733 1.00 88.88 995 ASP A O 1
ATOM 7911 N N . THR A 1 996 ? -0.653 2.892 -13.827 1.00 90.25 996 THR A N 1
ATOM 7912 C CA . THR A 1 996 ? 0.076 2.717 -15.090 1.00 90.25 996 THR A CA 1
ATOM 7913 C C . THR A 1 996 ? -0.681 3.425 -16.202 1.00 90.25 996 THR A C 1
ATOM 7915 O O . THR A 1 996 ? -1.863 3.162 -16.429 1.00 90.25 996 THR A O 1
ATOM 7918 N N . ALA A 1 997 ? -0.025 4.366 -16.876 1.00 89.94 997 ALA A N 1
ATOM 7919 C CA . ALA A 1 997 ? -0.644 5.120 -17.957 1.00 89.94 997 ALA A CA 1
ATOM 7920 C C . ALA A 1 997 ? -0.927 4.236 -19.182 1.00 89.94 997 ALA A C 1
ATOM 7922 O O . ALA A 1 997 ? -0.205 3.277 -19.449 1.00 89.94 997 ALA A O 1
ATOM 7923 N N . LEU A 1 998 ? -1.952 4.579 -19.968 1.00 88.12 998 LEU A N 1
ATOM 7924 C CA . LEU A 1 998 ? -2.206 3.893 -21.240 1.00 88.12 998 LEU A CA 1
ATOM 7925 C C . LEU A 1 998 ? -1.000 4.000 -22.186 1.00 88.12 998 LEU A C 1
ATOM 7927 O O . LEU A 1 998 ? -0.617 5.102 -22.584 1.00 88.12 998 LEU A O 1
ATOM 7931 N N . GLY A 1 999 ? -0.462 2.849 -22.593 1.00 80.94 999 GLY A N 1
ATOM 7932 C CA . GLY A 1 999 ? 0.743 2.751 -23.425 1.00 80.94 999 GLY A CA 1
ATOM 7933 C C . GLY A 1 999 ? 2.073 2.776 -22.659 1.00 80.94 999 GLY A C 1
ATOM 7934 O O . GLY A 1 999 ? 3.118 2.685 -23.297 1.00 80.94 999 GLY A O 1
ATOM 7935 N N . ASP A 1 1000 ? 2.034 2.869 -21.329 1.00 85.56 1000 ASP A N 1
ATOM 7936 C CA . ASP A 1 1000 ? 3.159 2.582 -20.431 1.00 85.56 1000 ASP A CA 1
ATOM 7937 C C . ASP A 1 1000 ? 3.087 1.116 -19.949 1.00 85.56 1000 ASP A C 1
ATOM 7939 O O . ASP A 1 1000 ? 2.092 0.419 -20.181 1.00 85.56 1000 ASP A O 1
ATOM 7943 N N . ARG A 1 1001 ? 4.126 0.628 -19.264 1.00 89.00 1001 ARG A N 1
ATOM 7944 C CA . ARG A 1 1001 ? 4.162 -0.722 -18.685 1.00 89.00 1001 ARG A CA 1
ATOM 7945 C C . ARG A 1 1001 ? 4.861 -0.769 -17.327 1.00 89.00 1001 ARG A C 1
ATOM 7947 O O . ARG A 1 1001 ? 5.967 -0.266 -17.157 1.00 89.00 1001 ARG A O 1
ATOM 7954 N N . ARG A 1 1002 ? 4.262 -1.475 -16.365 1.00 88.81 1002 ARG A N 1
ATOM 7955 C CA . ARG A 1 1002 ? 4.903 -1.834 -15.087 1.00 88.81 1002 ARG A CA 1
ATOM 7956 C C . ARG A 1 1002 ? 5.131 -3.338 -15.019 1.00 88.81 1002 ARG A C 1
ATOM 7958 O O . ARG A 1 1002 ? 4.226 -4.113 -15.309 1.00 88.81 1002 ARG A O 1
ATOM 7965 N N . THR A 1 1003 ? 6.316 -3.755 -14.577 1.00 92.19 1003 THR A N 1
ATOM 7966 C CA . THR A 1 1003 ? 6.683 -5.174 -14.430 1.00 92.19 1003 THR A CA 1
ATOM 7967 C C . THR A 1 1003 ? 6.910 -5.528 -12.965 1.00 92.19 1003 THR A C 1
ATOM 7969 O O . THR A 1 1003 ? 7.756 -4.931 -12.302 1.00 92.19 1003 THR A O 1
ATOM 7972 N N . ALA A 1 1004 ? 6.175 -6.525 -12.481 1.00 92.06 1004 ALA A N 1
ATOM 7973 C CA . ALA A 1 1004 ? 6.388 -7.199 -11.209 1.00 92.06 1004 ALA A CA 1
ATOM 7974 C C . ALA A 1 1004 ? 7.132 -8.529 -11.425 1.00 92.06 1004 ALA A C 1
ATOM 7976 O O . ALA A 1 1004 ? 7.250 -9.032 -12.547 1.00 92.06 1004 ALA A O 1
ATOM 7977 N N . VAL A 1 1005 ? 7.641 -9.106 -10.338 1.00 92.19 1005 VAL A N 1
ATOM 7978 C CA . VAL A 1 1005 ? 8.431 -10.341 -10.353 1.00 92.19 1005 VAL A CA 1
ATOM 7979 C C . VAL A 1 1005 ? 7.838 -11.334 -9.365 1.00 92.19 1005 VAL A C 1
ATOM 7981 O O . VAL A 1 1005 ? 7.648 -11.008 -8.199 1.00 92.19 1005 VAL A O 1
ATOM 7984 N N . LEU A 1 1006 ? 7.602 -12.550 -9.845 1.00 90.94 1006 LEU A N 1
ATOM 7985 C CA . LEU A 1 1006 ? 7.106 -13.700 -9.102 1.00 90.94 1006 LEU A CA 1
ATOM 7986 C C . LEU A 1 1006 ? 8.158 -14.820 -9.140 1.00 90.94 1006 LEU A C 1
ATOM 7988 O O . LEU A 1 1006 ? 8.860 -14.992 -10.140 1.00 90.94 1006 LEU A O 1
ATOM 7992 N N . PHE A 1 1007 ? 8.249 -15.624 -8.081 1.00 90.62 1007 PHE A N 1
ATOM 7993 C CA . PHE A 1 1007 ? 9.015 -16.873 -8.095 1.00 90.62 1007 PHE A CA 1
ATOM 7994 C C . PHE A 1 1007 ? 8.090 -18.084 -7.978 1.00 90.62 1007 PHE A C 1
ATOM 7996 O O . PHE A 1 1007 ? 7.213 -18.116 -7.118 1.00 90.62 1007 PHE A O 1
ATOM 8003 N N . VAL A 1 1008 ? 8.336 -19.103 -8.804 1.00 88.94 1008 VAL A N 1
ATOM 8004 C CA . VAL A 1 1008 ? 7.720 -20.437 -8.691 1.00 88.94 1008 VAL A CA 1
ATOM 8005 C C . VAL A 1 1008 ? 8.763 -21.400 -8.124 1.00 88.94 1008 VAL A C 1
ATOM 8007 O O . VAL A 1 1008 ? 9.867 -21.470 -8.660 1.00 88.94 1008 VAL A O 1
ATOM 8010 N N . GLU A 1 1009 ? 8.436 -22.121 -7.053 1.00 86.94 1009 GLU A N 1
ATOM 8011 C CA . GLU A 1 1009 ? 9.323 -23.009 -6.280 1.00 86.94 1009 GLU A CA 1
ATOM 8012 C C . GLU A 1 1009 ? 8.708 -24.416 -6.172 1.00 86.94 1009 GLU A C 1
ATOM 8014 O O . GLU A 1 1009 ? 7.550 -24.536 -5.782 1.00 86.94 1009 GLU A O 1
ATOM 8019 N N . ASP A 1 1010 ? 9.449 -25.489 -6.482 1.00 82.50 1010 ASP A N 1
ATOM 8020 C CA . ASP A 1 1010 ? 9.007 -26.867 -6.187 1.00 82.50 1010 ASP A CA 1
ATOM 8021 C C . ASP A 1 1010 ? 9.463 -27.265 -4.777 1.00 82.50 1010 ASP A C 1
ATOM 8023 O O . ASP A 1 1010 ? 10.662 -27.367 -4.511 1.00 82.50 1010 ASP A O 1
ATOM 8027 N N . GLN A 1 1011 ? 8.513 -27.491 -3.866 1.00 74.75 1011 GLN A N 1
ATOM 8028 C CA . GLN A 1 1011 ? 8.809 -27.732 -2.449 1.00 74.75 1011 GLN A CA 1
ATOM 8029 C C . GLN A 1 1011 ? 9.165 -29.197 -2.124 1.00 74.75 1011 GLN A C 1
ATOM 8031 O O . GLN A 1 1011 ? 9.342 -29.538 -0.950 1.00 74.75 1011 GLN A O 1
ATOM 8036 N N . ARG A 1 1012 ? 9.283 -30.094 -3.118 1.00 71.88 1012 ARG A N 1
ATOM 8037 C CA . ARG A 1 1012 ? 9.705 -31.484 -2.870 1.00 71.88 1012 ARG A CA 1
ATOM 8038 C C . ARG A 1 1012 ? 11.154 -31.549 -2.366 1.00 71.88 1012 ARG A C 1
ATOM 8040 O O . ARG A 1 1012 ? 12.033 -30.919 -2.956 1.00 71.88 1012 ARG A O 1
ATOM 8047 N N . PRO A 1 1013 ? 11.456 -32.389 -1.358 1.00 65.12 1013 PRO A N 1
ATOM 8048 C CA . PRO A 1 1013 ? 12.831 -32.640 -0.952 1.00 65.12 1013 PRO A CA 1
ATOM 8049 C C . PRO A 1 1013 ? 13.609 -33.370 -2.058 1.00 65.12 1013 PRO A C 1
ATOM 8051 O O . PRO A 1 1013 ? 13.158 -34.377 -2.613 1.00 65.12 1013 PRO A O 1
ATOM 8054 N N . THR A 1 1014 ? 14.834 -32.909 -2.305 1.00 63.03 1014 THR A N 1
ATOM 8055 C CA . THR A 1 1014 ? 15.786 -33.426 -3.309 1.00 63.03 1014 THR A CA 1
ATOM 8056 C C . THR A 1 1014 ? 16.303 -34.848 -3.047 1.00 63.03 1014 THR A C 1
ATOM 8058 O O . THR A 1 1014 ? 17.123 -35.348 -3.807 1.00 63.03 1014 THR A O 1
ATOM 8061 N N . GLN A 1 1015 ? 15.831 -35.517 -1.990 1.00 58.34 1015 GLN A N 1
ATOM 8062 C CA . GLN A 1 1015 ? 16.206 -36.890 -1.618 1.00 58.34 1015 GLN A CA 1
ATOM 8063 C C . GLN A 1 1015 ? 15.277 -37.963 -2.220 1.00 58.34 1015 GLN A C 1
ATOM 8065 O O . GLN A 1 1015 ? 15.368 -39.135 -1.863 1.00 58.34 1015 GLN A O 1
ATOM 8070 N N . THR A 1 1016 ? 14.364 -37.587 -3.119 1.00 49.84 1016 THR A N 1
ATOM 8071 C CA . THR A 1 1016 ? 13.542 -38.548 -3.869 1.00 49.84 1016 THR A CA 1
ATOM 8072 C C . THR A 1 1016 ? 14.358 -39.168 -5.010 1.00 49.84 1016 THR A C 1
ATOM 8074 O O . THR A 1 1016 ? 15.059 -38.467 -5.732 1.00 49.84 1016 THR A O 1
ATOM 8077 N N . HIS A 1 1017 ? 14.309 -40.500 -5.138 1.00 51.78 1017 HIS A N 1
ATOM 8078 C CA . HIS A 1 1017 ? 15.306 -41.277 -5.895 1.00 51.78 1017 HIS A CA 1
ATOM 8079 C C . HIS A 1 1017 ? 15.305 -41.082 -7.424 1.00 51.78 1017 HIS A C 1
ATOM 8081 O O . HIS A 1 1017 ? 16.283 -41.460 -8.065 1.00 51.78 1017 HIS A O 1
ATOM 8087 N N . GLU A 1 1018 ? 14.269 -40.466 -7.996 1.00 54.84 1018 GLU A N 1
ATOM 8088 C CA . GLU A 1 1018 ? 14.247 -39.999 -9.386 1.00 54.84 1018 GLU A CA 1
ATOM 8089 C C . GLU A 1 1018 ? 13.695 -38.559 -9.427 1.00 54.84 1018 GLU A C 1
ATOM 8091 O O . GLU A 1 1018 ? 12.567 -38.327 -8.979 1.00 54.84 1018 GLU A O 1
ATOM 8096 N N . PRO A 1 1019 ? 14.453 -37.564 -9.929 1.00 61.12 1019 PRO A N 1
ATOM 8097 C CA . PRO A 1 1019 ? 14.033 -36.165 -9.916 1.00 61.12 1019 PRO A CA 1
ATOM 8098 C C . PRO A 1 1019 ? 13.106 -35.849 -11.100 1.00 61.12 1019 PRO A C 1
ATOM 8100 O O . PRO A 1 1019 ? 13.509 -35.205 -12.066 1.00 61.12 1019 PRO A O 1
ATOM 8103 N N . THR A 1 1020 ? 11.846 -36.290 -11.033 1.00 68.19 1020 THR A N 1
ATOM 8104 C CA . THR A 1 1020 ? 10.833 -35.959 -12.052 1.00 68.19 1020 THR A CA 1
ATOM 8105 C C . THR A 1 1020 ? 10.610 -34.447 -12.110 1.00 68.19 1020 THR A C 1
ATOM 8107 O O . THR A 1 1020 ? 10.167 -33.853 -11.119 1.00 68.19 1020 THR A O 1
ATOM 8110 N N . GLU A 1 1021 ? 10.880 -33.823 -13.257 1.00 76.69 1021 GLU A N 1
ATOM 8111 C CA . GLU A 1 1021 ? 10.525 -32.423 -13.514 1.00 76.69 1021 GLU A CA 1
ATOM 8112 C C . GLU A 1 1021 ? 9.012 -32.206 -13.342 1.00 76.69 1021 GLU A C 1
ATOM 8114 O O . GLU A 1 1021 ? 8.205 -33.070 -13.689 1.00 76.69 1021 GLU A O 1
ATOM 8119 N N . ARG A 1 1022 ? 8.613 -31.039 -12.829 1.00 77.06 1022 ARG A N 1
ATOM 8120 C CA . ARG A 1 1022 ? 7.233 -30.548 -12.934 1.00 77.06 1022 ARG A CA 1
ATOM 8121 C C . ARG A 1 1022 ? 7.153 -29.416 -13.943 1.00 77.06 1022 ARG A C 1
ATOM 8123 O O . ARG A 1 1022 ? 7.988 -28.511 -13.927 1.00 77.06 1022 ARG A O 1
ATOM 8130 N N . LEU A 1 1023 ? 6.119 -29.451 -14.775 1.00 85.00 1023 LEU A N 1
ATOM 8131 C CA . LEU A 1 1023 ? 5.717 -28.339 -15.627 1.00 85.00 1023 LEU A CA 1
ATOM 8132 C C . LEU A 1 1023 ? 4.724 -27.461 -14.854 1.00 85.00 1023 LEU A C 1
ATOM 8134 O O . LEU A 1 1023 ? 3.748 -27.977 -14.309 1.00 85.00 1023 LEU A O 1
ATOM 8138 N N . PHE A 1 1024 ? 4.953 -26.149 -14.836 1.00 87.50 1024 PHE A N 1
ATOM 8139 C CA . PHE A 1 1024 ? 3.937 -25.147 -14.504 1.00 87.50 1024 PHE A CA 1
ATOM 8140 C C . PHE A 1 1024 ? 3.476 -24.422 -15.770 1.00 87.50 1024 PHE A C 1
ATOM 8142 O O . PHE A 1 1024 ? 4.248 -24.282 -16.725 1.00 87.50 1024 PHE A O 1
ATOM 8149 N N . THR A 1 1025 ? 2.230 -23.952 -15.802 1.00 89.69 1025 THR A N 1
ATOM 8150 C CA . THR A 1 1025 ? 1.675 -23.147 -16.904 1.00 89.69 1025 THR A CA 1
ATOM 8151 C C . THR A 1 1025 ? 0.615 -22.175 -16.388 1.00 89.69 1025 THR A C 1
ATOM 8153 O O . THR A 1 1025 ? -0.439 -22.587 -15.907 1.00 89.69 1025 THR A O 1
ATOM 8156 N N . PHE A 1 1026 ? 0.895 -20.878 -16.505 1.00 90.06 1026 PHE A N 1
ATOM 8157 C CA . PHE A 1 1026 ? -0.036 -19.786 -16.235 1.00 90.06 1026 PHE A CA 1
ATOM 8158 C C . PHE A 1 1026 ? -0.938 -19.554 -17.450 1.00 90.06 1026 PHE A C 1
ATOM 8160 O O . PHE A 1 1026 ? -0.440 -19.269 -18.540 1.00 90.06 1026 PHE A O 1
ATOM 8167 N N . SER A 1 1027 ? -2.255 -19.636 -17.262 1.00 88.12 1027 SER A N 1
ATOM 8168 C CA . SER A 1 1027 ? -3.233 -19.423 -18.339 1.00 88.12 1027 SER A CA 1
ATOM 8169 C C . SER A 1 1027 ? -3.820 -18.016 -18.267 1.00 88.12 1027 SER A C 1
ATOM 8171 O O . SER A 1 1027 ? -4.823 -17.770 -17.597 1.00 88.12 1027 SER A O 1
ATOM 8173 N N . VAL A 1 1028 ? -3.144 -17.078 -18.926 1.00 85.25 1028 VAL A N 1
ATOM 8174 C CA . VAL A 1 1028 ? -3.560 -15.673 -19.041 1.00 85.25 1028 VAL A CA 1
ATOM 8175 C C . VAL A 1 1028 ? -4.583 -15.535 -20.183 1.00 85.25 1028 VAL A C 1
ATOM 8177 O O . VAL A 1 1028 ? -4.357 -16.133 -21.234 1.00 85.25 1028 VAL A O 1
ATOM 8180 N N . PRO A 1 1029 ? -5.688 -14.775 -20.026 1.00 82.69 1029 PRO A N 1
ATOM 8181 C CA . PRO A 1 1029 ? -6.612 -14.488 -21.129 1.00 82.69 1029 PRO A CA 1
ATOM 8182 C C . PRO A 1 1029 ? -5.927 -13.737 -22.281 1.00 82.69 1029 PRO A C 1
ATOM 8184 O O . PRO A 1 1029 ? -5.058 -12.908 -22.031 1.00 82.69 1029 PRO A O 1
ATOM 8187 N N . GLU A 1 1030 ? -6.344 -13.973 -23.527 1.00 78.75 1030 GLU A N 1
ATOM 8188 C CA . GLU A 1 1030 ? -5.720 -13.340 -24.705 1.00 78.75 1030 GLU A CA 1
ATOM 8189 C C . GLU A 1 1030 ? -5.925 -11.809 -24.732 1.00 78.75 1030 GLU A C 1
ATOM 8191 O O . GLU A 1 1030 ? -4.983 -11.073 -25.011 1.00 78.75 1030 GLU A O 1
ATOM 8196 N N . ASP A 1 1031 ? -7.104 -11.321 -24.324 1.00 74.44 1031 ASP A N 1
ATOM 8197 C CA . ASP A 1 1031 ? -7.448 -9.887 -24.228 1.00 74.44 1031 ASP A CA 1
ATOM 8198 C C . ASP A 1 1031 ? -6.978 -9.209 -22.912 1.00 74.44 1031 ASP A C 1
ATOM 8200 O O . ASP A 1 1031 ? -7.563 -8.224 -22.453 1.00 74.44 1031 ASP A O 1
ATOM 8204 N N . SER A 1 1032 ? -5.968 -9.764 -22.238 1.00 83.81 1032 SER A N 1
ATOM 8205 C CA . SER A 1 1032 ? -5.492 -9.302 -20.925 1.00 83.81 1032 SER A CA 1
ATOM 8206 C C . SER A 1 1032 ? -4.508 -8.127 -21.024 1.00 83.81 1032 SER A C 1
ATOM 8208 O O . SER A 1 1032 ? -3.480 -8.231 -21.688 1.00 83.81 1032 SER A O 1
ATOM 8210 N N . ASP A 1 1033 ? -4.730 -7.058 -20.244 1.00 88.75 1033 ASP A N 1
ATOM 8211 C CA . ASP A 1 1033 ? -3.727 -5.991 -20.028 1.00 88.75 1033 ASP A CA 1
ATOM 8212 C C . ASP A 1 1033 ? -2.451 -6.505 -19.310 1.00 88.75 1033 ASP A C 1
ATOM 8214 O O . ASP A 1 1033 ? -1.448 -5.793 -19.235 1.00 88.75 1033 ASP A O 1
ATOM 8218 N N . PHE A 1 1034 ? -2.481 -7.715 -18.735 1.00 92.06 1034 PHE A N 1
ATOM 8219 C CA . PHE A 1 1034 ? -1.327 -8.388 -18.130 1.00 92.06 1034 PHE A CA 1
ATOM 8220 C C . PHE A 1 1034 ? -0.728 -9.441 -19.065 1.00 92.06 1034 PHE A C 1
ATOM 8222 O O . PHE A 1 1034 ? -1.461 -10.246 -19.637 1.00 92.06 1034 PHE A O 1
ATOM 8229 N N . THR A 1 1035 ? 0.600 -9.537 -19.094 1.00 91.81 1035 THR A N 1
ATOM 8230 C CA . THR A 1 1035 ? 1.364 -10.615 -19.744 1.00 91.81 1035 THR A CA 1
ATOM 8231 C C . THR A 1 1035 ? 2.278 -11.317 -18.732 1.00 91.81 1035 THR A C 1
ATOM 8233 O O . THR A 1 1035 ? 2.710 -10.706 -17.753 1.00 91.81 1035 THR A O 1
ATOM 8236 N N . ILE A 1 1036 ? 2.567 -12.610 -18.935 1.00 92.31 1036 ILE A N 1
ATOM 8237 C CA . ILE A 1 1036 ? 3.415 -13.423 -18.041 1.00 92.31 1036 ILE A CA 1
ATOM 8238 C C . ILE A 1 1036 ? 4.537 -14.094 -18.841 1.00 92.31 1036 ILE A C 1
ATOM 8240 O O . ILE A 1 1036 ? 4.274 -14.832 -19.791 1.00 92.31 1036 ILE A O 1
ATOM 8244 N N . ALA A 1 1037 ? 5.788 -13.870 -18.431 1.00 91.38 1037 ALA A N 1
ATOM 8245 C CA . ALA A 1 1037 ? 6.986 -14.346 -19.116 1.00 91.38 1037 ALA A CA 1
ATOM 8246 C C . ALA A 1 1037 ? 7.995 -15.001 -18.139 1.00 91.38 1037 ALA A C 1
ATOM 8248 O O . ALA A 1 1037 ? 8.517 -14.324 -17.254 1.00 91.38 1037 ALA A O 1
ATOM 8249 N N . PRO A 1 1038 ? 8.337 -16.296 -18.293 1.00 91.69 1038 PRO A N 1
ATOM 8250 C CA . PRO A 1 1038 ? 7.719 -17.271 -19.190 1.00 91.69 1038 PRO A CA 1
ATOM 8251 C C . PRO A 1 1038 ? 6.355 -17.738 -18.652 1.00 91.69 1038 PRO A C 1
ATOM 8253 O O . PRO A 1 1038 ? 6.223 -18.040 -17.467 1.00 91.69 1038 PRO A O 1
ATOM 8256 N N . SER A 1 1039 ? 5.357 -17.861 -19.529 1.00 88.69 1039 SER A N 1
ATOM 8257 C CA . SER A 1 1039 ? 4.022 -18.377 -19.182 1.00 88.69 1039 SER A CA 1
ATOM 8258 C C . SER A 1 1039 ? 4.039 -19.848 -18.752 1.00 88.69 1039 SER A C 1
ATOM 8260 O O . SER A 1 1039 ? 3.250 -20.251 -17.903 1.00 88.69 1039 SER A O 1
ATOM 8262 N N . SER A 1 1040 ? 4.972 -20.646 -19.272 1.00 88.62 1040 SER A N 1
ATOM 8263 C CA . SER A 1 1040 ? 5.193 -22.039 -18.871 1.00 88.62 1040 SER A CA 1
ATOM 8264 C C . SER A 1 1040 ? 6.662 -22.318 -18.568 1.00 88.62 1040 SER A C 1
ATOM 8266 O O . SER A 1 1040 ? 7.556 -21.765 -19.216 1.00 88.62 1040 SER A O 1
ATOM 8268 N N . GLY A 1 1041 ? 6.941 -23.225 -17.635 1.00 86.62 1041 GLY A N 1
ATOM 8269 C CA . GLY A 1 1041 ? 8.313 -23.581 -17.287 1.00 86.62 1041 GLY A CA 1
ATOM 8270 C C . GLY A 1 1041 ? 8.431 -24.908 -16.554 1.00 86.62 1041 GLY A C 1
ATOM 8271 O O . GLY A 1 1041 ? 7.503 -25.356 -15.889 1.00 86.62 1041 GLY A O 1
ATOM 8272 N N . ARG A 1 1042 ? 9.604 -25.532 -16.675 1.00 86.88 1042 ARG A N 1
ATOM 8273 C CA . ARG A 1 1042 ? 9.971 -26.730 -15.912 1.00 86.88 1042 ARG A CA 1
ATOM 8274 C C . ARG A 1 1042 ? 10.746 -26.368 -14.646 1.00 86.88 1042 ARG A C 1
ATOM 8276 O O . ARG A 1 1042 ? 11.504 -25.387 -14.658 1.00 86.88 1042 ARG A O 1
ATOM 8283 N N . LEU A 1 1043 ? 10.544 -27.171 -13.602 1.00 85.56 1043 LEU A N 1
ATOM 8284 C CA . LEU A 1 1043 ? 11.214 -27.124 -12.302 1.00 85.56 1043 LEU A CA 1
ATOM 8285 C C . LEU A 1 1043 ? 11.622 -28.531 -11.844 1.00 85.56 1043 LEU A C 1
ATOM 8287 O O . LEU A 1 1043 ? 10.819 -29.465 -11.883 1.00 85.56 1043 LEU A O 1
ATOM 8291 N N . LEU A 1 1044 ? 12.848 -28.657 -11.346 1.00 83.56 1044 LEU A N 1
ATOM 8292 C CA . LEU A 1 1044 ? 13.310 -29.795 -10.548 1.00 83.56 1044 LEU A CA 1
ATOM 8293 C C . LEU A 1 1044 ? 12.911 -29.617 -9.063 1.00 83.56 1044 LEU A C 1
ATOM 8295 O O . LEU A 1 1044 ? 12.714 -28.481 -8.626 1.00 83.56 1044 LEU A O 1
ATOM 8299 N N . PRO A 1 1045 ? 12.836 -30.698 -8.259 1.00 80.44 1045 PRO A N 1
ATOM 8300 C CA . PRO A 1 1045 ? 12.664 -30.610 -6.803 1.00 80.44 1045 PRO A CA 1
ATOM 8301 C C . PRO A 1 1045 ? 13.637 -29.611 -6.152 1.00 80.44 1045 PRO A C 1
ATOM 8303 O O . PRO A 1 1045 ? 14.841 -29.666 -6.406 1.00 80.44 1045 PRO A O 1
ATOM 8306 N N . GLY A 1 1046 ? 13.131 -28.691 -5.327 1.00 79.25 1046 GLY A N 1
ATOM 8307 C CA . GLY A 1 1046 ? 13.930 -27.647 -4.672 1.00 79.25 1046 GLY A CA 1
ATOM 8308 C C . GLY A 1 1046 ? 14.424 -26.516 -5.586 1.00 79.25 1046 GLY A C 1
ATOM 8309 O O . GLY A 1 1046 ? 15.144 -25.631 -5.122 1.00 79.25 1046 GLY A O 1
ATOM 8310 N N . GLN A 1 1047 ? 14.070 -26.511 -6.875 1.00 84.81 1047 GLN A N 1
ATOM 8311 C CA . GLN A 1 1047 ? 14.391 -25.414 -7.787 1.00 84.81 1047 GLN A CA 1
ATOM 8312 C C . GLN A 1 1047 ? 13.357 -24.287 -7.665 1.00 84.81 1047 GLN A C 1
ATOM 8314 O O . GLN A 1 1047 ? 12.158 -24.536 -7.533 1.00 84.81 1047 GLN A O 1
ATOM 8319 N N . ARG A 1 1048 ? 13.823 -23.038 -7.802 1.00 88.94 1048 ARG A N 1
ATOM 8320 C CA . ARG A 1 1048 ? 12.976 -21.860 -8.032 1.00 88.94 1048 ARG A CA 1
ATOM 8321 C C . ARG A 1 1048 ? 13.242 -21.239 -9.404 1.00 88.94 1048 ARG A C 1
ATOM 8323 O O . ARG A 1 1048 ? 14.385 -21.243 -9.866 1.00 88.94 1048 ARG A O 1
ATOM 8330 N N . ARG A 1 1049 ? 12.215 -20.670 -10.035 1.00 89.56 1049 ARG A N 1
ATOM 8331 C CA . ARG A 1 1049 ? 12.287 -20.012 -11.351 1.00 89.56 1049 ARG A CA 1
ATOM 8332 C C . ARG A 1 1049 ? 11.627 -18.638 -11.309 1.00 89.56 1049 ARG A C 1
ATOM 8334 O O . ARG A 1 1049 ? 10.569 -18.475 -10.709 1.00 89.56 1049 ARG A O 1
ATOM 8341 N N . LEU A 1 1050 ? 12.291 -17.670 -11.937 1.00 92.62 1050 LEU A N 1
ATOM 8342 C CA . LEU A 1 1050 ? 11.815 -16.301 -12.108 1.00 92.62 1050 LEU A CA 1
ATOM 8343 C C . LEU A 1 1050 ? 10.675 -16.272 -13.135 1.00 92.62 1050 LEU A C 1
ATOM 8345 O O . LEU A 1 1050 ? 10.795 -16.887 -14.198 1.00 92.62 1050 LEU A O 1
ATOM 8349 N N . VAL A 1 1051 ? 9.613 -15.535 -12.827 1.00 92.12 1051 VAL A N 1
ATOM 8350 C CA . VAL A 1 1051 ? 8.498 -15.235 -13.728 1.00 92.12 1051 VAL A CA 1
ATOM 8351 C C . VAL A 1 1051 ? 8.222 -13.737 -13.642 1.00 92.12 1051 VAL A C 1
ATOM 8353 O O . VAL A 1 1051 ? 7.932 -13.207 -12.573 1.00 92.12 1051 VAL A O 1
ATOM 8356 N N . GLN A 1 1052 ? 8.354 -13.036 -14.761 1.00 93.06 1052 GLN A N 1
ATOM 8357 C CA . GLN A 1 1052 ? 8.014 -11.623 -14.878 1.00 93.06 1052 GLN A CA 1
ATOM 8358 C C . GLN A 1 1052 ? 6.535 -11.501 -15.246 1.00 93.06 1052 GLN A C 1
ATOM 8360 O O . GLN A 1 1052 ? 6.044 -12.236 -16.105 1.00 93.06 1052 GLN A O 1
ATOM 8365 N N . VAL A 1 1053 ? 5.831 -10.577 -14.599 1.00 93.31 1053 VAL A N 1
ATOM 8366 C CA . VAL A 1 1053 ? 4.433 -10.256 -14.901 1.00 93.31 1053 VAL A CA 1
ATOM 8367 C C . VAL A 1 1053 ? 4.368 -8.776 -15.242 1.00 93.31 1053 VAL A C 1
ATOM 8369 O O . VAL A 1 1053 ? 4.733 -7.947 -14.411 1.00 93.31 1053 VAL A O 1
ATOM 8372 N N . THR A 1 1054 ? 3.929 -8.432 -16.448 1.00 93.31 1054 THR A N 1
ATOM 8373 C CA . THR A 1 1054 ? 3.919 -7.050 -16.943 1.00 93.31 1054 THR A CA 1
ATOM 8374 C C . THR A 1 1054 ? 2.490 -6.594 -17.198 1.00 93.31 1054 THR A C 1
ATOM 8376 O O . THR A 1 1054 ? 1.790 -7.192 -18.010 1.00 93.31 1054 THR A O 1
ATOM 8379 N N . PHE A 1 1055 ? 2.070 -5.530 -16.514 1.00 93.94 1055 PHE A N 1
ATOM 8380 C CA . PHE A 1 1055 ? 0.832 -4.797 -16.770 1.00 93.94 1055 PHE A CA 1
ATOM 8381 C C . PHE A 1 1055 ? 1.125 -3.679 -17.773 1.00 93.94 1055 PHE A C 1
ATOM 8383 O O . PHE A 1 1055 ? 1.950 -2.807 -17.495 1.00 93.94 1055 PHE A O 1
ATOM 8390 N N . SER A 1 1056 ? 0.477 -3.717 -18.933 1.00 91.62 1056 SER A N 1
ATOM 8391 C CA . SER A 1 1056 ? 0.670 -2.780 -20.044 1.00 91.62 1056 SER A CA 1
ATOM 8392 C C . SER A 1 1056 ? -0.690 -2.382 -20.632 1.00 91.62 1056 SER A C 1
ATOM 8394 O O . SER A 1 1056 ? -1.082 -2.909 -21.677 1.00 91.62 1056 SER A O 1
ATOM 8396 N N . PRO A 1 1057 ? -1.457 -1.517 -19.943 1.00 91.12 1057 PRO A N 1
ATOM 8397 C CA . PRO A 1 1057 ? -2.842 -1.254 -20.293 1.00 91.12 1057 PRO A CA 1
ATOM 8398 C C . PRO A 1 1057 ? -2.980 -0.477 -21.606 1.00 91.12 1057 PRO A C 1
ATOM 8400 O O . PRO A 1 1057 ? -2.304 0.532 -21.837 1.00 91.12 1057 PRO A O 1
ATOM 8403 N N . ALA A 1 1058 ? -3.907 -0.924 -22.454 1.00 87.94 1058 ALA A N 1
ATOM 8404 C CA . ALA A 1 1058 ? -4.112 -0.372 -23.792 1.00 87.94 1058 ALA A CA 1
ATOM 8405 C C . ALA A 1 1058 ? -5.579 -0.009 -24.094 1.00 87.94 1058 ALA A C 1
ATOM 8407 O O . ALA A 1 1058 ? -6.531 -0.495 -23.474 1.00 87.94 1058 ALA A O 1
ATOM 8408 N N . LEU A 1 1059 ? -5.751 0.860 -25.095 1.00 87.12 1059 LEU A N 1
ATOM 8409 C CA . LEU A 1 1059 ? -7.026 1.053 -25.790 1.00 87.12 1059 LEU A CA 1
ATOM 8410 C C . LEU A 1 1059 ? -7.169 -0.042 -26.846 1.00 87.12 1059 LEU A C 1
ATOM 8412 O O . LEU A 1 1059 ? -6.244 -0.235 -27.634 1.00 87.12 1059 LEU A O 1
ATOM 8416 N N . SER A 1 1060 ? -8.322 -0.709 -26.901 1.00 85.88 1060 SER A N 1
ATOM 8417 C CA . SER A 1 1060 ? -8.585 -1.686 -27.955 1.00 85.88 1060 SER A CA 1
ATOM 8418 C C . SER A 1 1060 ? -8.866 -1.007 -29.297 1.00 85.88 1060 SER A C 1
ATOM 8420 O O . SER A 1 1060 ? -9.454 0.077 -29.374 1.00 85.88 1060 SER A O 1
ATOM 8422 N N . ASP A 1 1061 ? -8.473 -1.693 -30.366 1.00 84.50 1061 ASP A N 1
ATOM 8423 C CA . ASP A 1 1061 ? -8.695 -1.302 -31.758 1.00 84.50 1061 ASP A CA 1
ATOM 8424 C C . ASP A 1 1061 ? -10.152 -0.903 -32.047 1.00 84.50 1061 ASP A C 1
ATOM 8426 O O . ASP A 1 1061 ? -10.405 0.082 -32.743 1.00 84.50 1061 ASP A O 1
ATOM 8430 N N . ASP A 1 1062 ? -11.115 -1.636 -31.483 1.00 84.12 1062 ASP A N 1
ATOM 8431 C CA . ASP A 1 1062 ? -12.548 -1.400 -31.680 1.00 84.12 1062 ASP A CA 1
ATOM 8432 C C . ASP A 1 1062 ? -13.025 -0.089 -31.046 1.00 84.12 1062 ASP A C 1
ATOM 8434 O O . ASP A 1 1062 ? -13.831 0.625 -31.648 1.00 84.12 1062 ASP A O 1
ATOM 8438 N N . MET A 1 1063 ? -12.490 0.287 -29.876 1.00 86.00 1063 MET A N 1
ATOM 8439 C CA . MET A 1 1063 ? -12.768 1.599 -29.279 1.00 86.00 1063 MET A CA 1
ATOM 8440 C C . MET A 1 1063 ? -12.256 2.724 -30.184 1.00 86.00 1063 MET A C 1
ATOM 8442 O O . MET A 1 1063 ? -12.957 3.713 -30.399 1.00 86.00 1063 MET A O 1
ATOM 8446 N N . ILE A 1 1064 ? -11.057 2.562 -30.754 1.00 87.62 1064 ILE A N 1
ATOM 8447 C CA . ILE A 1 1064 ? -10.438 3.564 -31.631 1.00 87.62 1064 ILE A CA 1
ATOM 8448 C C . ILE A 1 1064 ? -11.198 3.672 -32.966 1.00 87.62 1064 ILE A C 1
ATOM 8450 O O . ILE A 1 1064 ? -11.469 4.783 -33.426 1.00 87.62 1064 ILE A O 1
ATOM 8454 N N . LYS A 1 1065 ? -11.620 2.547 -33.561 1.00 87.00 1065 LYS A N 1
ATOM 8455 C CA . LYS A 1 1065 ? -12.442 2.519 -34.788 1.00 87.00 1065 LYS A CA 1
ATOM 8456 C C . LYS A 1 1065 ? -13.822 3.149 -34.563 1.00 87.00 1065 LYS A C 1
ATOM 8458 O O . LYS A 1 1065 ? -14.263 3.951 -35.385 1.00 87.00 1065 LYS A O 1
ATOM 8463 N N . ALA A 1 1066 ? -14.477 2.871 -33.433 1.00 86.62 1066 ALA A N 1
ATOM 8464 C CA . ALA A 1 1066 ? -15.757 3.491 -33.076 1.00 86.62 1066 ALA A CA 1
ATOM 8465 C C . ALA A 1 1066 ? -15.643 5.015 -32.846 1.00 86.62 1066 ALA A C 1
ATOM 8467 O O . ALA A 1 1066 ? -16.498 5.782 -33.294 1.00 86.62 1066 ALA A O 1
ATOM 8468 N N . GLU A 1 1067 ? -14.569 5.472 -32.195 1.00 86.56 1067 GLU A N 1
ATOM 8469 C CA . GLU A 1 1067 ? -14.257 6.897 -32.011 1.00 86.56 1067 GLU A CA 1
ATOM 8470 C C . GLU A 1 1067 ? -13.988 7.608 -33.355 1.00 86.56 1067 GLU A C 1
ATOM 8472 O O . GLU A 1 1067 ? -14.434 8.742 -33.558 1.00 86.56 1067 GLU A O 1
ATOM 8477 N N . ALA A 1 1068 ? -13.296 6.941 -34.287 1.00 85.62 1068 ALA A N 1
ATOM 8478 C CA . ALA A 1 1068 ? -13.011 7.459 -35.626 1.00 85.62 1068 ALA A CA 1
ATOM 8479 C C . ALA A 1 1068 ? -14.276 7.585 -36.495 1.00 85.62 1068 ALA A C 1
ATOM 8481 O O . ALA A 1 1068 ? -14.449 8.611 -37.159 1.00 85.62 1068 ALA A O 1
ATOM 8482 N N . LEU A 1 1069 ? -15.188 6.603 -36.447 1.00 84.88 1069 LEU A N 1
ATOM 8483 C CA . LEU A 1 1069 ? -16.501 6.702 -37.102 1.00 84.88 1069 LEU A CA 1
ATOM 8484 C C . LEU A 1 1069 ? -17.294 7.903 -36.579 1.00 84.88 1069 LEU A C 1
ATOM 8486 O O . LEU A 1 1069 ? -17.690 8.756 -37.371 1.00 84.88 1069 LEU A O 1
ATOM 8490 N N . ARG A 1 1070 ? -17.446 8.030 -35.251 1.00 85.62 1070 ARG A N 1
ATOM 8491 C CA . ARG A 1 1070 ? -18.222 9.129 -34.648 1.00 85.62 1070 ARG A CA 1
ATOM 8492 C C . ARG A 1 1070 ? -17.709 10.502 -35.093 1.00 85.62 1070 ARG A C 1
ATOM 8494 O O . ARG A 1 1070 ? -18.506 11.359 -35.461 1.00 85.62 1070 ARG A O 1
ATOM 8501 N N . ARG A 1 1071 ? -16.383 10.693 -35.147 1.00 81.50 1071 ARG A N 1
ATOM 8502 C CA . ARG A 1 1071 ? -15.790 11.939 -35.665 1.00 81.50 1071 ARG A CA 1
ATOM 8503 C C . ARG A 1 1071 ? -16.045 12.183 -37.141 1.00 81.50 1071 ARG A C 1
ATOM 8505 O O . ARG A 1 1071 ? -16.153 13.343 -37.543 1.00 81.50 1071 ARG A O 1
ATOM 8512 N N . ARG A 1 1072 ? -16.114 11.128 -37.956 1.00 78.38 1072 ARG A N 1
ATOM 8513 C CA . ARG A 1 1072 ? -16.465 11.245 -39.375 1.00 78.38 1072 ARG A CA 1
ATOM 8514 C C . ARG A 1 1072 ? -17.896 11.758 -39.526 1.00 78.38 1072 ARG A C 1
ATOM 8516 O O . ARG A 1 1072 ? -18.119 12.664 -40.327 1.00 78.38 1072 ARG A O 1
ATOM 8523 N N . ASP A 1 1073 ? -18.818 11.229 -38.727 1.00 76.62 1073 ASP A N 1
ATOM 8524 C CA . ASP A 1 1073 ? -20.234 11.608 -38.735 1.00 76.62 1073 ASP A CA 1
ATOM 8525 C C . ASP A 1 1073 ? -20.437 13.048 -38.228 1.00 76.62 1073 ASP A C 1
ATOM 8527 O O . ASP A 1 1073 ? -21.080 13.858 -38.902 1.00 76.62 1073 ASP A O 1
ATOM 8531 N N . GLU A 1 1074 ? -19.796 13.412 -37.109 1.00 74.81 1074 GLU A N 1
ATOM 8532 C CA . GLU A 1 1074 ? -19.735 14.790 -36.590 1.00 74.81 1074 GLU A CA 1
ATOM 8533 C C . GLU A 1 1074 ? -19.228 15.761 -37.677 1.00 74.81 1074 GLU A C 1
ATOM 8535 O O . GLU A 1 1074 ? -19.920 16.718 -38.038 1.00 74.81 1074 GLU A O 1
ATOM 8540 N N . SER A 1 1075 ? -18.085 15.447 -38.299 1.00 66.94 1075 SER A N 1
ATOM 8541 C CA . SER A 1 1075 ? -17.463 16.265 -39.355 1.00 66.94 1075 SER A CA 1
ATOM 8542 C C . SER A 1 1075 ? -18.297 16.378 -40.639 1.00 66.94 1075 SER A C 1
ATOM 8544 O O . SER A 1 1075 ? -18.145 17.345 -41.391 1.00 66.94 1075 SER A O 1
ATOM 8546 N N . GLN A 1 1076 ? -19.157 15.398 -40.936 1.00 61.97 1076 GLN A N 1
ATOM 8547 C CA . GLN A 1 1076 ? -20.102 15.485 -42.055 1.00 61.97 1076 GLN A CA 1
ATOM 8548 C C . GLN A 1 1076 ? -21.309 16.367 -41.711 1.00 61.97 1076 GLN A C 1
ATOM 8550 O O . GLN A 1 1076 ? -21.773 17.113 -42.578 1.00 61.97 1076 GLN A O 1
ATOM 8555 N N . SER A 1 1077 ? -21.776 16.341 -40.458 1.00 56.75 1077 SER A N 1
ATOM 8556 C CA . SER A 1 1077 ? -22.901 17.168 -40.007 1.00 56.75 1077 SER A CA 1
ATOM 8557 C C . SER A 1 1077 ? -22.589 18.673 -40.049 1.00 56.75 1077 SER A C 1
ATOM 8559 O O . SER A 1 1077 ? -23.394 19.445 -40.577 1.00 56.75 1077 SER A O 1
ATOM 8561 N N . ASP A 1 1078 ? -21.385 19.084 -39.631 1.00 55.94 1078 ASP A N 1
ATOM 8562 C CA . ASP A 1 1078 ? -20.940 20.485 -39.695 1.00 55.94 1078 ASP A CA 1
ATOM 8563 C C . ASP A 1 1078 ? -20.803 20.998 -41.140 1.00 55.94 1078 ASP A C 1
ATOM 8565 O O . ASP A 1 1078 ? -21.154 22.143 -41.447 1.00 55.94 1078 ASP A O 1
ATOM 8569 N N . ARG A 1 1079 ? -20.342 20.146 -42.069 1.00 54.62 1079 ARG A N 1
ATOM 8570 C CA . ARG A 1 1079 ? -20.224 20.508 -43.494 1.00 54.62 1079 ARG A CA 1
ATOM 8571 C C . ARG A 1 1079 ? -21.586 20.733 -44.145 1.00 54.62 1079 ARG A C 1
ATOM 8573 O O . ARG A 1 1079 ? -21.771 21.733 -44.833 1.00 54.62 1079 ARG A O 1
ATOM 8580 N N . GLN A 1 1080 ? -22.576 19.886 -43.856 1.00 47.75 1080 GLN A N 1
ATOM 8581 C CA . GLN A 1 1080 ? -23.941 20.086 -44.365 1.00 47.75 1080 GLN A CA 1
ATOM 8582 C C . GLN A 1 1080 ? -24.633 21.340 -43.798 1.00 47.75 1080 GLN A C 1
ATOM 8584 O O . GLN A 1 1080 ? -25.606 21.811 -44.385 1.00 47.75 1080 GLN A O 1
ATOM 8589 N N . GLN A 1 1081 ? -24.136 21.910 -42.693 1.00 47.84 1081 GLN A N 1
ATOM 8590 C CA . GLN A 1 1081 ? -24.686 23.127 -42.088 1.00 47.84 1081 GLN A CA 1
ATOM 8591 C C . GLN A 1 1081 ? -23.956 24.422 -42.509 1.00 47.84 1081 GLN A C 1
ATOM 8593 O O . GLN A 1 1081 ? -24.413 25.513 -42.164 1.00 47.84 1081 GLN A O 1
ATOM 8598 N N . THR A 1 1082 ? -22.853 24.336 -43.267 1.00 43.22 1082 THR A N 1
ATOM 8599 C CA . THR A 1 1082 ? -21.993 25.493 -43.603 1.00 43.22 1082 THR A CA 1
ATOM 8600 C C . THR A 1 1082 ? -22.002 25.925 -45.076 1.00 43.22 1082 THR A C 1
ATOM 8602 O O . THR A 1 1082 ? -21.678 27.080 -45.353 1.00 43.22 1082 THR A O 1
ATOM 8605 N N . ASP A 1 1083 ? -22.480 25.099 -46.014 1.00 43.59 1083 ASP A N 1
ATOM 8606 C CA . ASP A 1 1083 ? -22.514 25.399 -47.465 1.00 43.59 1083 ASP A CA 1
ATOM 8607 C C . ASP A 1 1083 ? -23.466 26.551 -47.896 1.00 43.59 1083 ASP A C 1
ATOM 8609 O O . ASP A 1 1083 ? -23.616 26.846 -49.084 1.00 43.59 1083 ASP A O 1
ATOM 8613 N N . SER A 1 1084 ? -24.109 27.254 -46.956 1.00 39.34 1084 SER A N 1
ATOM 8614 C CA . SER A 1 1084 ? -25.098 28.306 -47.236 1.00 39.34 1084 SER A CA 1
ATOM 8615 C C . SER A 1 1084 ? -24.631 29.744 -46.940 1.00 39.34 1084 SER A C 1
ATOM 8617 O O . SER A 1 1084 ? -25.435 30.555 -46.468 1.00 39.34 1084 SER A O 1
ATOM 8619 N N . LYS A 1 1085 ? -23.361 30.095 -47.218 1.00 38.00 1085 LYS A N 1
ATOM 8620 C CA . LYS A 1 1085 ? -22.895 31.501 -47.349 1.00 38.00 1085 LYS A CA 1
ATOM 8621 C C . LYS A 1 1085 ? -21.553 31.646 -48.096 1.00 38.00 1085 LYS A C 1
ATOM 8623 O O . LYS A 1 1085 ? -20.545 31.132 -47.645 1.00 38.00 1085 LYS A O 1
ATOM 8628 N N . SER A 1 1086 ? -21.582 32.401 -49.206 1.00 34.41 1086 SER A N 1
ATOM 8629 C CA . SER A 1 1086 ? -20.524 33.289 -49.765 1.00 34.41 1086 SER A CA 1
ATOM 8630 C C . SER A 1 1086 ? -19.033 32.912 -49.562 1.00 34.41 1086 SER A C 1
ATOM 8632 O O . SER A 1 1086 ? -18.539 32.907 -48.443 1.00 34.41 1086 SER A O 1
ATOM 8634 N N . LYS A 1 1087 ? -18.234 32.693 -50.625 1.00 32.31 1087 LYS A N 1
ATOM 8635 C CA . LYS A 1 1087 ? -17.523 33.763 -51.392 1.00 32.31 1087 LYS A CA 1
ATOM 8636 C C . LYS A 1 1087 ? -16.949 34.871 -50.482 1.00 32.31 1087 LYS A C 1
ATOM 8638 O O . LYS A 1 1087 ? -17.729 35.511 -49.793 1.00 32.31 1087 LYS A O 1
ATOM 8643 N N . SER A 1 1088 ? -15.671 35.246 -50.488 1.00 30.64 1088 SER A N 1
ATOM 8644 C CA . SER A 1 1088 ? -14.455 34.903 -51.264 1.00 30.64 1088 SER A CA 1
ATOM 8645 C C . SER A 1 1088 ? -13.238 35.275 -50.360 1.00 30.64 1088 SER A C 1
ATOM 8647 O O . SER A 1 1088 ? -13.468 35.748 -49.255 1.00 30.64 1088 SER A O 1
ATOM 8649 N N . GLU A 1 1089 ? -11.944 35.067 -50.635 1.00 32.66 1089 GLU A N 1
ATOM 8650 C CA . GLU A 1 1089 ? -11.125 35.115 -51.861 1.00 32.66 1089 GLU A CA 1
ATOM 8651 C C . GLU A 1 1089 ? -9.870 34.213 -51.733 1.00 32.66 1089 GLU A C 1
ATOM 8653 O O . GLU A 1 1089 ? -9.548 33.732 -50.649 1.00 32.66 1089 GLU A O 1
ATOM 8658 N N . SER A 1 1090 ? -9.124 34.012 -52.829 1.00 32.06 1090 SER A N 1
ATOM 8659 C CA . SER A 1 1090 ? -7.817 33.326 -52.834 1.00 32.06 1090 SER A CA 1
ATOM 8660 C C . SER A 1 1090 ? -6.989 33.695 -54.073 1.00 32.06 1090 SER A C 1
ATOM 8662 O O . SER A 1 1090 ? -7.565 33.701 -55.166 1.00 32.06 1090 SER A O 1
ATOM 8664 N N . PRO A 1 1091 ? -5.662 33.899 -53.961 1.00 34.41 1091 PRO A N 1
ATOM 8665 C CA . PRO A 1 1091 ? -4.790 33.861 -55.144 1.00 34.41 1091 PRO A CA 1
ATOM 8666 C C . PRO A 1 1091 ? -3.513 32.987 -55.021 1.00 34.41 1091 PRO A C 1
ATOM 8668 O O . PRO A 1 1091 ? -2.711 33.208 -54.125 1.00 34.41 1091 PRO A O 1
ATOM 8671 N N . LEU A 1 1092 ? -3.282 32.158 -56.064 1.00 35.28 1092 LEU A N 1
ATOM 8672 C CA . LEU A 1 1092 ? -1.989 31.938 -56.774 1.00 35.28 1092 LEU A CA 1
ATOM 8673 C C . LEU A 1 1092 ? -0.843 31.146 -56.071 1.00 35.28 1092 LEU A C 1
ATOM 8675 O O . LEU A 1 1092 ? -0.627 31.327 -54.884 1.00 35.28 1092 LEU A O 1
ATOM 8679 N N . THR A 1 1093 ? 0.046 30.340 -56.700 1.00 35.22 1093 THR A N 1
ATOM 8680 C CA . THR A 1 1093 ? 0.183 29.481 -57.938 1.00 35.22 1093 THR A CA 1
ATOM 8681 C C . THR A 1 1093 ? 1.579 28.783 -57.841 1.00 35.22 1093 THR A C 1
ATOM 8683 O O . THR A 1 1093 ? 2.359 29.222 -57.005 1.00 35.22 1093 THR A O 1
ATOM 8686 N N . VAL A 1 1094 ? 2.088 27.774 -58.581 1.00 34.94 1094 VAL A N 1
ATOM 8687 C CA . VAL A 1 1094 ? 1.802 26.848 -59.732 1.00 34.94 1094 VAL A CA 1
ATOM 8688 C C . VAL A 1 1094 ? 2.666 25.562 -59.467 1.00 34.94 1094 VAL A C 1
ATOM 8690 O O . VAL A 1 1094 ? 3.397 25.562 -58.483 1.00 34.94 1094 VAL A O 1
ATOM 8693 N N . MET A 1 1095 ? 2.747 24.433 -60.204 1.00 37.00 1095 MET A N 1
ATOM 8694 C CA . MET A 1 1095 ? 2.271 23.901 -61.513 1.00 37.00 1095 MET A CA 1
ATOM 8695 C C . MET A 1 1095 ? 1.392 22.623 -61.271 1.00 37.00 1095 MET A C 1
ATOM 8697 O O . MET A 1 1095 ? 0.868 22.504 -60.170 1.00 37.00 1095 MET A O 1
ATOM 8701 N N . LYS A 1 1096 ? 1.003 21.679 -62.163 1.00 32.19 1096 LYS A N 1
ATOM 8702 C CA . LYS A 1 1096 ? 1.422 21.146 -63.497 1.00 32.19 1096 LYS A CA 1
ATOM 8703 C C . LYS A 1 1096 ? 2.718 20.278 -63.506 1.00 32.19 1096 LYS A C 1
ATOM 8705 O O . LYS A 1 1096 ? 3.585 20.514 -62.681 1.00 32.19 1096 LYS A O 1
ATOM 8710 N N . ASP A 1 1097 ? 2.899 19.257 -64.368 1.00 35.12 1097 ASP A N 1
ATOM 8711 C CA . ASP A 1 1097 ? 2.055 18.751 -65.479 1.00 35.12 1097 ASP A CA 1
ATOM 8712 C C . ASP A 1 1097 ? 2.177 17.218 -65.750 1.00 35.12 1097 ASP A C 1
ATOM 8714 O O . ASP A 1 1097 ? 3.201 16.628 -65.432 1.00 35.12 1097 ASP A O 1
ATOM 8718 N N . GLN A 1 1098 ? 1.183 16.646 -66.462 1.00 36.91 1098 GLN A N 1
ATOM 8719 C CA . GLN A 1 1098 ? 1.169 15.345 -67.198 1.00 36.91 1098 GLN A CA 1
ATOM 8720 C C . GLN A 1 1098 ? 1.228 13.979 -66.439 1.00 36.91 1098 GLN A C 1
ATOM 8722 O O . GLN A 1 1098 ? 1.888 13.864 -65.419 1.00 36.91 1098 GLN A O 1
ATOM 8727 N N . ILE A 1 1099 ? 0.660 12.849 -66.931 1.00 34.91 1099 ILE A N 1
ATOM 8728 C CA . ILE A 1 1099 ? -0.622 12.580 -67.648 1.00 34.91 1099 ILE A CA 1
ATOM 8729 C C . ILE A 1 1099 ? -0.936 11.048 -67.700 1.00 34.91 1099 ILE A C 1
ATOM 8731 O O . ILE A 1 1099 ? -0.021 10.234 -67.639 1.00 34.91 1099 ILE A O 1
ATOM 8735 N N . SER A 1 1100 ? -2.206 10.673 -67.965 1.00 35.28 1100 SER A N 1
ATOM 8736 C CA . SER A 1 1100 ? -2.706 9.327 -68.388 1.00 35.28 1100 SER A CA 1
ATOM 8737 C C . SER A 1 1100 ? -2.874 8.217 -67.320 1.00 35.28 1100 SER A C 1
ATOM 8739 O O . SER A 1 1100 ? -2.136 8.199 -66.347 1.00 35.28 1100 SER A O 1
ATOM 8741 N N . LYS A 1 1101 ? -3.782 7.222 -67.441 1.00 33.31 1101 LYS A N 1
ATOM 8742 C CA . LYS A 1 1101 ? -5.149 7.134 -68.043 1.00 33.31 1101 LYS A CA 1
ATOM 8743 C C . LYS A 1 1101 ? -5.813 5.797 -67.617 1.00 33.31 1101 LYS A C 1
ATOM 8745 O O . LYS A 1 1101 ? -5.386 4.752 -68.096 1.00 33.31 1101 LYS A O 1
ATOM 8750 N N . ALA A 1 1102 ? -6.894 5.817 -66.829 1.00 35.12 1102 ALA A N 1
ATOM 8751 C CA . ALA A 1 1102 ? -7.862 4.708 -66.721 1.00 35.12 1102 ALA A CA 1
ATOM 8752 C C . ALA A 1 1102 ? -9.195 5.191 -66.108 1.00 35.12 1102 ALA A C 1
ATOM 8754 O O . ALA A 1 1102 ? -9.204 6.005 -65.187 1.00 35.12 1102 ALA A O 1
ATOM 8755 N N . THR A 1 1103 ? -10.323 4.759 -66.673 1.00 32.12 1103 THR A N 1
ATOM 8756 C CA . THR A 1 1103 ? -11.728 5.099 -66.319 1.00 32.12 1103 THR A CA 1
ATOM 8757 C C . THR A 1 1103 ? -12.622 4.165 -67.179 1.00 32.12 1103 THR A C 1
ATOM 8759 O O . THR A 1 1103 ? -12.108 3.704 -68.204 1.00 32.12 1103 THR A O 1
ATOM 8762 N N . PRO A 1 1104 ? -13.914 3.886 -66.871 1.00 36.59 1104 PRO A N 1
ATOM 8763 C CA . PRO A 1 1104 ? -14.771 4.577 -65.901 1.00 36.59 1104 PRO A CA 1
ATOM 8764 C C . PRO A 1 1104 ? -15.695 3.703 -65.011 1.00 36.59 1104 PRO A C 1
ATOM 8766 O O . PRO A 1 1104 ? -15.783 2.496 -65.172 1.00 36.59 1104 PRO A O 1
ATOM 8769 N N . ALA A 1 1105 ? -16.401 4.401 -64.108 1.00 29.20 1105 ALA A N 1
ATOM 8770 C CA . ALA A 1 1105 ? -17.786 4.203 -63.640 1.00 29.20 1105 ALA A CA 1
ATOM 8771 C C . ALA A 1 1105 ? -18.362 2.784 -63.402 1.00 29.20 1105 ALA A C 1
ATOM 8773 O O . ALA A 1 1105 ? -18.533 2.016 -64.343 1.00 29.20 1105 ALA A O 1
ATOM 8774 N N . ASN A 1 1106 ? -18.953 2.582 -62.210 1.00 33.97 1106 ASN A N 1
ATOM 8775 C CA . ASN A 1 1106 ? -20.422 2.652 -62.141 1.00 33.97 1106 ASN A CA 1
ATOM 8776 C C . ASN A 1 1106 ? -21.003 3.053 -60.761 1.00 33.97 1106 ASN A C 1
ATOM 8778 O O . ASN A 1 1106 ? -20.369 2.877 -59.729 1.00 33.97 1106 ASN A O 1
ATOM 8782 N N . GLU A 1 1107 ? -22.214 3.620 -60.811 1.00 33.78 1107 GLU A N 1
ATOM 8783 C CA . GLU A 1 1107 ? -23.329 3.563 -59.837 1.00 33.78 1107 GLU A CA 1
ATOM 8784 C C . GLU A 1 1107 ? -23.079 3.569 -58.306 1.00 33.78 1107 GLU A C 1
ATOM 8786 O O . GLU A 1 1107 ? -22.931 2.548 -57.645 1.00 33.78 1107 GLU A O 1
ATOM 8791 N N . SER A 1 1108 ? -23.231 4.767 -57.733 1.00 30.75 1108 SER A N 1
ATOM 8792 C CA . SER A 1 1108 ? -24.090 5.085 -56.572 1.00 30.75 1108 SER A CA 1
ATOM 8793 C C . SER A 1 1108 ? -24.529 3.981 -55.582 1.00 30.75 1108 SER A C 1
ATOM 8795 O O . SER A 1 1108 ? -25.521 3.286 -55.807 1.00 30.75 1108 SER A O 1
ATOM 8797 N N . SER A 1 1109 ? -23.988 4.043 -54.362 1.00 32.19 1109 SER A N 1
ATOM 8798 C CA . SER A 1 1109 ? -24.721 3.702 -53.130 1.00 32.19 1109 SER A CA 1
ATOM 8799 C C . SER A 1 1109 ? -24.188 4.518 -51.948 1.00 32.19 1109 SER A C 1
ATOM 8801 O O . SER A 1 1109 ? -22.972 4.641 -51.804 1.00 32.19 1109 SER A O 1
ATOM 8803 N N . PHE A 1 1110 ? -25.064 5.041 -51.081 1.00 30.22 1110 PHE A N 1
ATOM 8804 C CA . PHE A 1 1110 ? -24.654 5.561 -49.769 1.00 30.22 1110 PHE A CA 1
ATOM 8805 C C . PHE A 1 1110 ? -24.257 4.377 -48.881 1.00 30.22 1110 PHE A C 1
ATOM 8807 O O . PHE A 1 1110 ? -25.102 3.788 -48.209 1.00 30.22 1110 PHE A O 1
ATOM 8814 N N . HIS A 1 1111 ? -22.981 3.998 -48.912 1.00 36.84 1111 HIS A N 1
ATOM 8815 C CA . HIS A 1 1111 ? -22.472 2.950 -48.038 1.00 36.84 1111 HIS A CA 1
ATOM 8816 C C . HIS A 1 1111 ? -22.308 3.513 -46.623 1.00 36.84 1111 HIS A C 1
ATOM 8818 O O . HIS A 1 1111 ? -21.582 4.488 -46.417 1.00 36.84 1111 HIS A O 1
ATOM 8824 N N . SER A 1 1112 ? -22.976 2.904 -45.644 1.00 40.31 1112 SER A N 1
ATOM 8825 C CA . SER A 1 1112 ? -22.645 3.114 -44.235 1.00 40.31 1112 SER A CA 1
ATOM 8826 C C . SER A 1 1112 ? -21.221 2.613 -44.003 1.00 40.31 1112 SER A C 1
ATOM 8828 O O . SER A 1 1112 ? -20.930 1.454 -44.312 1.00 40.31 1112 SER A O 1
ATOM 8830 N N . TRP A 1 1113 ? -20.347 3.482 -43.496 1.00 48.00 1113 TRP A N 1
ATOM 8831 C CA . TRP A 1 1113 ? -18.962 3.136 -43.189 1.00 48.00 1113 TRP A CA 1
ATOM 8832 C C . TRP A 1 1113 ? -18.947 2.226 -41.959 1.00 48.00 1113 TRP A C 1
ATOM 8834 O O . TRP A 1 1113 ? -19.581 2.529 -40.947 1.00 48.00 1113 TRP A O 1
ATOM 8844 N N . SER A 1 1114 ? -18.262 1.093 -42.058 1.00 55.69 1114 SER A N 1
ATOM 8845 C CA . SER A 1 1114 ? -18.138 0.114 -40.982 1.00 55.69 1114 SER A CA 1
ATOM 8846 C C . SER A 1 1114 ? -16.842 0.329 -40.188 1.00 55.69 1114 SER A C 1
ATOM 8848 O O . SER A 1 1114 ? -15.896 0.933 -40.700 1.00 55.69 1114 SER A O 1
ATOM 8850 N N . PRO A 1 1115 ? -16.729 -0.210 -38.958 1.00 62.53 1115 PRO A N 1
ATOM 8851 C CA . PRO A 1 1115 ? -15.474 -0.167 -38.204 1.00 62.53 1115 PRO A CA 1
ATOM 8852 C C . PRO A 1 1115 ? -14.299 -0.844 -38.931 1.00 62.53 1115 PRO A C 1
ATOM 8854 O O . PRO A 1 1115 ? -13.148 -0.517 -38.659 1.00 62.53 1115 PRO A O 1
ATOM 8857 N N . ALA A 1 1116 ? -14.581 -1.766 -39.860 1.00 63.91 1116 ALA A N 1
ATOM 8858 C CA . ALA A 1 1116 ? -13.579 -2.500 -40.629 1.00 63.91 1116 ALA A CA 1
ATOM 8859 C C . ALA A 1 1116 ? -12.972 -1.692 -41.793 1.00 63.91 1116 ALA A C 1
ATOM 8861 O O . ALA A 1 1116 ? -11.881 -2.024 -42.249 1.00 63.91 1116 ALA A O 1
ATOM 8862 N N . ASP A 1 1117 ? -13.639 -0.627 -42.255 1.00 69.19 1117 ASP A N 1
ATOM 8863 C CA . ASP A 1 1117 ? -13.142 0.222 -43.350 1.00 69.19 1117 ASP A CA 1
ATOM 8864 C C . ASP A 1 1117 ? -12.016 1.171 -42.895 1.00 69.19 1117 ASP A C 1
ATOM 8866 O O . ASP A 1 1117 ? -11.266 1.709 -43.714 1.00 69.19 1117 ASP A O 1
ATOM 8870 N N . ILE A 1 1118 ? -11.876 1.380 -41.581 1.00 71.69 1118 ILE A N 1
ATOM 8871 C CA . ILE A 1 1118 ? -10.841 2.230 -40.990 1.00 71.69 1118 ILE A CA 1
ATOM 8872 C C . ILE A 1 1118 ? -9.567 1.407 -40.810 1.00 71.69 1118 ILE A C 1
ATOM 8874 O O . ILE A 1 1118 ? -9.427 0.617 -39.874 1.00 71.69 1118 ILE A O 1
ATOM 8878 N N . GLN A 1 1119 ? -8.616 1.627 -41.716 1.00 73.19 1119 GLN A N 1
ATOM 8879 C CA . GLN A 1 1119 ? -7.292 1.025 -41.629 1.00 73.19 1119 GLN A CA 1
ATOM 8880 C C . GLN A 1 1119 ? -6.583 1.462 -40.341 1.00 73.19 1119 GLN A C 1
ATOM 8882 O O . GLN A 1 1119 ? -6.546 2.652 -40.000 1.00 73.19 1119 GLN A O 1
ATOM 8887 N N . ILE A 1 1120 ? -5.976 0.487 -39.661 1.00 68.00 1120 ILE A N 1
ATOM 8888 C CA . ILE A 1 1120 ? -4.941 0.728 -38.651 1.00 68.00 1120 ILE A CA 1
ATOM 8889 C C . ILE A 1 1120 ? -3.849 1.588 -39.313 1.00 68.00 1120 ILE A C 1
ATOM 8891 O O . ILE A 1 1120 ? -3.624 1.486 -40.519 1.00 68.00 1120 ILE A O 1
ATOM 8895 N N . ASP A 1 1121 ? -3.236 2.487 -38.546 1.00 71.12 1121 ASP A N 1
ATOM 8896 C CA . ASP A 1 1121 ? -2.268 3.489 -39.020 1.00 71.12 1121 ASP A CA 1
ATOM 8897 C C . ASP A 1 1121 ? -2.808 4.574 -39.979 1.00 71.12 1121 ASP A C 1
ATOM 8899 O O . ASP A 1 1121 ? -2.056 5.447 -40.416 1.00 71.12 1121 ASP A O 1
ATOM 8903 N N . SER A 1 1122 ? -4.121 4.629 -40.244 1.00 79.25 1122 SER A N 1
ATOM 8904 C CA . SER A 1 1122 ? -4.723 5.797 -40.906 1.00 79.25 1122 SER A CA 1
ATOM 8905 C C . SER A 1 1122 ? -4.693 7.050 -40.015 1.00 79.25 1122 SER A C 1
ATOM 8907 O O . SER A 1 1122 ? -4.785 6.980 -38.787 1.00 79.25 1122 SER A O 1
ATOM 8909 N N . SER A 1 1123 ? -4.637 8.238 -40.625 1.00 78.75 1123 SER A N 1
ATOM 8910 C CA . SER A 1 1123 ? -4.704 9.516 -39.894 1.00 78.75 1123 SER A CA 1
ATOM 8911 C C . SER A 1 1123 ? -6.007 9.684 -39.100 1.00 78.75 1123 SER A C 1
ATOM 8913 O O . SER A 1 1123 ? -6.024 10.343 -38.062 1.00 78.75 1123 SER A O 1
ATOM 8915 N N . GLU A 1 1124 ? -7.085 9.053 -39.563 1.00 80.75 1124 GLU A N 1
ATOM 8916 C CA . GLU A 1 1124 ? -8.400 9.015 -38.922 1.00 80.75 1124 GLU A CA 1
ATOM 8917 C C . GLU A 1 1124 ? -8.360 8.146 -37.650 1.00 80.75 1124 GLU A C 1
ATOM 8919 O O . GLU A 1 1124 ? -8.766 8.604 -36.579 1.00 80.75 1124 GLU A O 1
ATOM 8924 N N . TYR A 1 1125 ? -7.766 6.948 -37.737 1.00 84.94 1125 TYR A N 1
ATOM 8925 C CA . TYR A 1 1125 ? -7.499 6.056 -36.602 1.00 84.94 1125 TYR A CA 1
ATOM 8926 C C . TYR A 1 1125 ? -6.615 6.724 -35.536 1.00 84.94 1125 TYR A C 1
ATOM 8928 O O . TYR A 1 1125 ? -6.923 6.707 -34.343 1.00 84.94 1125 TYR A O 1
ATOM 8936 N N . LEU A 1 1126 ? -5.535 7.381 -35.960 1.00 80.88 1126 LEU A N 1
ATOM 8937 C CA . LEU A 1 1126 ? -4.576 8.015 -35.054 1.00 80.88 1126 LEU A CA 1
ATOM 8938 C C . LEU A 1 1126 ? -5.141 9.291 -34.408 1.00 80.88 1126 LEU A C 1
ATOM 8940 O O . LEU A 1 1126 ? -4.911 9.529 -33.222 1.00 80.88 1126 LEU A O 1
ATOM 8944 N N . SER A 1 1127 ? -5.954 10.068 -35.133 1.00 83.75 1127 SER A N 1
ATOM 8945 C CA . SER A 1 1127 ? -6.704 11.200 -34.570 1.00 83.75 1127 SER A CA 1
ATOM 8946 C C . SER A 1 1127 ? -7.704 10.746 -33.499 1.00 83.75 1127 SER A C 1
ATOM 8948 O O . SER A 1 1127 ? -7.788 11.353 -32.429 1.00 83.75 1127 SER A O 1
ATOM 8950 N N . ALA A 1 1128 ? -8.405 9.634 -33.739 1.00 86.31 1128 ALA A N 1
ATOM 8951 C CA . ALA A 1 1128 ? -9.310 9.028 -32.770 1.00 86.31 1128 ALA A CA 1
ATOM 8952 C C . ALA A 1 1128 ? -8.572 8.501 -31.527 1.00 86.31 1128 ALA A C 1
ATOM 8954 O O . ALA A 1 1128 ? -8.949 8.838 -30.402 1.00 86.31 1128 ALA A O 1
ATOM 8955 N N . LYS A 1 1129 ? -7.457 7.778 -31.706 1.00 87.31 1129 LYS A N 1
ATOM 8956 C CA . LYS A 1 1129 ? -6.574 7.339 -30.609 1.00 87.31 1129 LYS A CA 1
ATOM 8957 C C . LYS A 1 1129 ? -6.104 8.535 -29.771 1.00 87.31 1129 LYS A C 1
ATOM 8959 O O . LYS A 1 1129 ? -6.234 8.526 -28.550 1.00 87.31 1129 LYS A O 1
ATOM 8964 N N . ALA A 1 1130 ? -5.657 9.611 -30.420 1.00 85.50 1130 ALA A N 1
ATOM 8965 C CA . ALA A 1 1130 ? -5.232 10.852 -29.770 1.00 85.50 1130 ALA A CA 1
ATOM 8966 C C . ALA A 1 1130 ? -6.369 11.631 -29.066 1.00 85.50 1130 ALA A C 1
ATOM 8968 O O . ALA A 1 1130 ? -6.085 12.502 -28.239 1.00 85.50 1130 ALA A O 1
ATOM 8969 N N . SER A 1 1131 ? -7.643 11.341 -29.359 1.00 86.44 1131 SER A N 1
ATOM 8970 C CA . SER A 1 1131 ? -8.793 11.823 -28.577 1.00 86.44 1131 SER A CA 1
ATOM 8971 C C . SER A 1 1131 ? -9.075 10.939 -27.369 1.00 86.44 1131 SER A C 1
ATOM 8973 O O . SER A 1 1131 ? -9.218 11.455 -26.261 1.00 86.44 1131 SER A O 1
ATOM 8975 N N . LEU A 1 1132 ? -9.131 9.617 -27.555 1.00 89.12 1132 LEU A N 1
ATOM 8976 C CA . LEU A 1 1132 ? -9.386 8.675 -26.461 1.00 89.12 1132 LEU A CA 1
ATOM 8977 C C . LEU A 1 1132 ? -8.347 8.837 -25.347 1.00 89.12 1132 LEU A C 1
ATOM 8979 O O . LEU A 1 1132 ? -8.719 8.966 -24.188 1.00 89.12 1132 LEU A O 1
ATOM 8983 N N . LEU A 1 1133 ? -7.064 8.983 -25.691 1.00 88.56 1133 LEU A N 1
ATOM 8984 C CA . LEU A 1 1133 ? -6.000 9.249 -24.712 1.00 88.56 1133 LEU A CA 1
ATOM 8985 C C . LEU A 1 1133 ? -6.160 10.601 -23.977 1.00 88.56 1133 LEU A C 1
ATOM 8987 O O . LEU A 1 1133 ? -5.715 10.724 -22.840 1.00 88.56 1133 LEU A O 1
ATOM 8991 N N . ARG A 1 1134 ? -6.831 11.602 -24.572 1.00 87.69 1134 ARG A N 1
ATOM 8992 C CA . ARG A 1 1134 ? -7.172 12.886 -23.916 1.00 87.69 1134 ARG A CA 1
ATOM 8993 C C . ARG A 1 1134 ? -8.497 12.869 -23.144 1.00 87.69 1134 ARG A C 1
ATOM 8995 O O . ARG A 1 1134 ? -8.737 13.782 -22.360 1.00 87.69 1134 ARG A O 1
ATOM 9002 N N . SER A 1 1135 ? -9.361 11.882 -23.364 1.00 87.88 1135 SER A N 1
ATOM 9003 C CA . SER A 1 1135 ? -10.688 11.766 -22.730 1.00 87.88 1135 SER A CA 1
ATOM 9004 C C . SER A 1 1135 ? -10.822 10.549 -21.809 1.00 87.88 1135 SER A C 1
ATOM 9006 O O . SER A 1 1135 ? -11.886 10.326 -21.238 1.00 87.88 1135 SER A O 1
ATOM 9008 N N . PHE A 1 1136 ? -9.744 9.781 -21.634 1.00 88.81 1136 PHE A N 1
ATOM 9009 C CA . PHE A 1 1136 ? -9.737 8.572 -20.823 1.00 88.81 1136 PHE A CA 1
ATOM 9010 C C . PHE A 1 1136 ? -9.989 8.851 -19.336 1.00 88.81 1136 PHE A C 1
ATOM 9012 O O . PHE A 1 1136 ? -9.432 9.784 -18.753 1.00 88.81 1136 PHE A O 1
ATOM 9019 N N . THR A 1 1137 ? -10.794 7.980 -18.733 1.00 84.94 1137 THR A N 1
ATOM 9020 C CA . THR A 1 1137 ? -11.071 7.893 -17.296 1.00 84.94 1137 THR A CA 1
ATOM 9021 C C . THR A 1 1137 ? -10.485 6.599 -16.743 1.00 84.94 1137 THR A C 1
ATOM 9023 O O . THR A 1 1137 ? -10.443 5.598 -17.454 1.00 84.94 1137 THR A O 1
ATOM 9026 N N . GLU A 1 1138 ? -10.068 6.609 -15.480 1.00 86.62 1138 GLU A N 1
ATOM 9027 C CA . GLU A 1 1138 ? -9.401 5.484 -14.814 1.00 86.62 1138 GLU A CA 1
ATOM 9028 C C . GLU A 1 1138 ? -10.144 4.134 -14.945 1.00 86.62 1138 GLU A C 1
ATOM 9030 O O . GLU A 1 1138 ? -11.367 4.053 -14.800 1.00 86.62 1138 GLU A O 1
ATOM 9035 N N . ARG A 1 1139 ? -9.396 3.052 -15.207 1.00 89.00 1139 ARG A N 1
ATOM 9036 C CA . ARG A 1 1139 ? -9.925 1.681 -15.326 1.00 89.00 1139 ARG A CA 1
ATOM 9037 C C . ARG A 1 1139 ? -9.200 0.753 -14.356 1.00 89.00 1139 ARG A C 1
ATOM 9039 O O . ARG A 1 1139 ? -8.026 0.448 -14.540 1.00 89.00 1139 ARG A O 1
ATOM 9046 N N . HIS A 1 1140 ? -9.922 0.271 -13.348 1.00 87.75 1140 HIS A N 1
ATOM 9047 C CA . HIS A 1 1140 ? -9.453 -0.798 -12.468 1.00 87.75 1140 HIS A CA 1
ATOM 9048 C C . HIS A 1 1140 ? -9.505 -2.141 -13.212 1.00 87.75 1140 HIS A C 1
ATOM 9050 O O . HIS A 1 1140 ? -10.547 -2.504 -13.760 1.00 87.75 1140 HIS A O 1
ATOM 9056 N N . VAL A 1 1141 ? -8.400 -2.884 -13.206 1.00 86.19 1141 VAL A N 1
ATOM 9057 C CA . VAL A 1 1141 ? -8.240 -4.173 -13.892 1.00 86.19 1141 VAL A CA 1
ATOM 9058 C C . VAL A 1 1141 ? -7.890 -5.242 -12.857 1.00 86.19 1141 VAL A C 1
ATOM 9060 O O . VAL A 1 1141 ? -6.969 -5.063 -12.060 1.00 86.19 1141 VAL A O 1
ATOM 9063 N N . ARG A 1 1142 ? -8.635 -6.355 -12.845 1.00 88.81 1142 ARG A N 1
ATOM 9064 C CA . ARG A 1 1142 ? -8.443 -7.471 -11.906 1.00 88.81 1142 ARG A CA 1
ATOM 9065 C C . ARG A 1 1142 ? -8.636 -8.803 -12.625 1.00 88.81 1142 ARG A C 1
ATOM 9067 O O . ARG A 1 1142 ? -9.741 -9.085 -13.081 1.00 88.81 1142 ARG A O 1
ATOM 9074 N N . HIS A 1 1143 ? -7.598 -9.634 -12.662 1.00 86.06 1143 HIS A N 1
ATOM 9075 C CA . HIS A 1 1143 ? -7.654 -10.983 -13.234 1.00 86.06 1143 HIS A CA 1
ATOM 9076 C C . HIS A 1 1143 ? -7.146 -12.022 -12.232 1.00 86.06 1143 HIS A C 1
ATOM 9078 O O . HIS A 1 1143 ? -6.143 -11.805 -11.560 1.00 86.06 1143 HIS A O 1
ATOM 9084 N N . LEU A 1 1144 ? -7.830 -13.164 -12.146 1.00 87.19 1144 LEU A N 1
ATOM 9085 C CA . LEU A 1 1144 ? -7.361 -14.336 -11.409 1.00 87.19 1144 LEU A CA 1
ATOM 9086 C C . LEU A 1 1144 ? -6.790 -15.329 -12.426 1.00 87.19 1144 LEU A C 1
ATOM 9088 O O . LEU A 1 1144 ? -7.542 -15.904 -13.211 1.00 87.19 1144 LEU A O 1
ATOM 9092 N N . VAL A 1 1145 ? -5.469 -15.487 -12.443 1.00 87.38 1145 VAL A N 1
ATOM 9093 C CA . VAL A 1 1145 ? -4.756 -16.347 -13.395 1.00 87.38 1145 VAL A CA 1
ATOM 9094 C C . VAL A 1 1145 ? -4.473 -17.699 -12.734 1.00 87.38 1145 VAL A C 1
ATOM 9096 O O . VAL A 1 1145 ? -3.738 -17.734 -11.742 1.00 87.38 1145 VAL A O 1
ATOM 9099 N N . PRO A 1 1146 ? -5.012 -18.818 -13.252 1.00 87.56 1146 PRO A N 1
ATOM 9100 C CA . PRO A 1 1146 ? -4.643 -20.142 -12.778 1.00 87.56 1146 PRO A CA 1
ATOM 9101 C C . PRO A 1 1146 ? -3.253 -20.529 -13.302 1.00 87.56 1146 PRO A C 1
ATOM 9103 O O . PRO A 1 1146 ? -2.928 -20.372 -14.482 1.00 87.56 1146 PRO A O 1
ATOM 9106 N N . CYS A 1 1147 ? -2.444 -21.059 -12.396 1.00 86.62 1147 CYS A N 1
ATOM 9107 C CA . CYS A 1 1147 ? -1.180 -21.728 -12.635 1.00 86.62 1147 CYS A CA 1
ATOM 9108 C C . CYS A 1 1147 ? -1.411 -23.232 -12.475 1.00 86.62 1147 CYS A C 1
ATOM 9110 O O . CYS A 1 1147 ? -1.499 -23.763 -11.364 1.00 86.62 1147 CYS A O 1
ATOM 9112 N N . PHE A 1 1148 ? -1.558 -23.910 -13.607 1.00 83.88 1148 PHE A N 1
ATOM 9113 C CA . PHE A 1 1148 ? -1.711 -25.355 -13.658 1.00 83.88 1148 PHE A CA 1
ATOM 9114 C C . PHE A 1 1148 ? -0.356 -26.033 -13.488 1.00 83.88 1148 PHE A C 1
ATOM 9116 O O . PHE A 1 1148 ? 0.665 -25.531 -13.966 1.00 83.88 1148 PHE A O 1
ATOM 9123 N N . THR A 1 1149 ? -0.348 -27.198 -12.844 1.00 77.94 1149 THR A N 1
ATOM 9124 C CA . THR A 1 1149 ? 0.858 -28.014 -12.689 1.00 77.94 1149 THR A CA 1
ATOM 9125 C C . THR A 1 1149 ? 0.634 -29.416 -13.244 1.00 77.94 1149 THR A C 1
ATOM 9127 O O . THR A 1 1149 ? -0.490 -29.919 -13.263 1.00 77.94 1149 THR A O 1
ATOM 9130 N N . SER A 1 1150 ? 1.690 -30.035 -13.772 1.00 71.94 1150 SER A N 1
ATOM 9131 C CA . SER A 1 1150 ? 1.628 -31.397 -14.311 1.00 71.94 1150 SER A CA 1
ATOM 9132 C C . SER A 1 1150 ? 2.977 -32.119 -14.241 1.00 71.94 1150 SER A C 1
ATOM 9134 O O . SER A 1 1150 ? 4.046 -31.506 -14.168 1.00 71.94 1150 SER A O 1
ATOM 9136 N N . THR A 1 1151 ? 2.903 -33.450 -14.233 1.00 64.38 1151 THR A N 1
ATOM 9137 C CA . THR A 1 1151 ? 4.030 -34.394 -14.102 1.00 64.38 1151 THR A CA 1
ATOM 9138 C C . THR A 1 1151 ? 4.194 -35.315 -15.317 1.00 64.38 1151 THR A C 1
ATOM 9140 O O . THR A 1 1151 ? 5.076 -36.170 -15.318 1.00 64.38 1151 THR A O 1
ATOM 9143 N N . SER A 1 1152 ? 3.339 -35.182 -16.337 1.00 56.94 1152 SER A N 1
ATOM 9144 C CA . SER A 1 1152 ? 3.295 -36.060 -17.512 1.00 56.94 1152 SER A CA 1
ATOM 9145 C C . SER A 1 1152 ? 3.622 -35.290 -18.789 1.00 56.94 1152 SER A C 1
ATOM 9147 O O . SER A 1 1152 ? 2.955 -34.321 -19.129 1.00 56.94 1152 SER A O 1
ATOM 9149 N N . ASP A 1 1153 ? 4.633 -35.759 -19.522 1.00 52.53 1153 ASP A N 1
ATOM 9150 C CA . ASP A 1 1153 ? 5.115 -35.173 -20.784 1.00 52.53 1153 ASP A CA 1
ATOM 9151 C C . ASP A 1 1153 ? 4.206 -35.516 -21.997 1.00 52.53 1153 ASP A C 1
ATOM 9153 O O . ASP A 1 1153 ? 4.654 -35.658 -23.134 1.00 52.53 1153 ASP A O 1
ATOM 9157 N N . THR A 1 1154 ? 2.907 -35.721 -21.754 1.00 43.66 1154 THR A N 1
ATOM 9158 C CA . THR A 1 1154 ? 1.913 -36.096 -22.770 1.00 43.66 1154 THR A CA 1
ATOM 9159 C C . THR A 1 1154 ? 1.358 -34.869 -23.480 1.00 43.66 1154 THR A C 1
ATOM 9161 O O . THR A 1 1154 ? 0.770 -34.001 -22.845 1.00 43.66 1154 THR A O 1
ATOM 9164 N N . THR A 1 1155 ? 1.461 -34.840 -24.809 1.00 45.44 1155 THR A N 1
ATOM 9165 C CA . THR A 1 1155 ? 1.016 -33.747 -25.696 1.00 45.44 1155 THR A CA 1
ATOM 9166 C C . THR A 1 1155 ? -0.503 -33.685 -25.938 1.00 45.44 1155 THR A C 1
ATOM 9168 O O . THR A 1 1155 ? -0.939 -33.240 -26.997 1.00 45.44 1155 THR A O 1
ATOM 9171 N N . GLU A 1 1156 ? -1.313 -34.142 -24.984 1.00 43.56 1156 GLU A N 1
ATOM 9172 C CA . GLU A 1 1156 ? -2.761 -33.886 -24.946 1.00 43.56 1156 GLU A CA 1
ATOM 9173 C C . GLU A 1 1156 ? -3.051 -32.839 -23.861 1.00 43.56 1156 GLU A C 1
ATOM 9175 O O . GLU A 1 1156 ? -2.225 -32.634 -22.971 1.00 43.56 1156 GLU A O 1
ATOM 9180 N N . GLU A 1 1157 ? -4.198 -32.158 -23.946 1.00 45.28 1157 GLU A N 1
ATOM 9181 C CA . GLU A 1 1157 ? -4.573 -31.071 -23.028 1.00 45.28 1157 GLU A CA 1
ATOM 9182 C C . GLU A 1 1157 ? -4.329 -31.460 -21.557 1.00 45.28 1157 GLU A C 1
ATOM 9184 O O . GLU A 1 1157 ? -4.731 -32.562 -21.152 1.00 45.28 1157 GLU A O 1
ATOM 9189 N N . PRO A 1 1158 ? -3.684 -30.600 -20.736 1.00 47.38 1158 PRO A N 1
ATOM 9190 C CA . PRO A 1 1158 ? -3.344 -30.977 -19.374 1.00 47.38 1158 PRO A CA 1
ATOM 9191 C C . PRO A 1 1158 ? -4.617 -31.369 -18.629 1.00 47.38 1158 PRO A C 1
ATOM 9193 O O . PRO A 1 1158 ? -5.591 -30.618 -18.591 1.00 47.38 1158 PRO A O 1
ATOM 9196 N N . ARG A 1 1159 ? -4.631 -32.562 -18.027 1.00 49.56 1159 ARG A N 1
ATOM 9197 C CA . ARG A 1 1159 ? -5.773 -33.019 -17.226 1.00 49.56 1159 ARG A CA 1
ATOM 9198 C C . ARG A 1 1159 ? -5.766 -32.286 -15.891 1.00 49.56 1159 ARG A C 1
ATOM 9200 O O . ARG A 1 1159 ? -5.325 -32.833 -14.884 1.00 49.56 1159 ARG A O 1
ATOM 9207 N N . HIS A 1 1160 ? -6.212 -31.031 -15.936 1.00 57.59 1160 HIS A N 1
ATOM 9208 C CA . HIS A 1 1160 ? -6.201 -30.064 -14.847 1.00 57.59 1160 HIS A CA 1
ATOM 9209 C C . HIS A 1 1160 ? -6.814 -30.668 -13.582 1.00 57.59 1160 HIS A C 1
ATOM 9211 O O . HIS A 1 1160 ? -8.035 -30.766 -13.449 1.00 57.59 1160 HIS A O 1
ATOM 9217 N N . SER A 1 1161 ? -5.964 -31.084 -12.643 1.00 57.97 1161 SER A N 1
ATOM 9218 C CA . SER A 1 1161 ? -6.418 -31.472 -11.319 1.00 57.97 1161 SER A CA 1
ATOM 9219 C C . SER A 1 1161 ? -6.724 -30.176 -10.551 1.00 57.97 1161 SER A C 1
ATOM 9221 O O . SER A 1 1161 ? -5.824 -29.357 -10.332 1.00 57.97 1161 SER A O 1
ATOM 9223 N N . PRO A 1 1162 ? -7.970 -29.946 -10.093 1.00 61.94 1162 PRO A N 1
ATOM 9224 C CA . PRO A 1 1162 ? -8.285 -28.756 -9.296 1.00 61.94 1162 PRO A CA 1
ATOM 9225 C C . PRO A 1 1162 ? -7.579 -28.768 -7.926 1.00 61.94 1162 PRO A C 1
ATOM 9227 O O . PRO A 1 1162 ? -7.683 -27.815 -7.167 1.00 61.94 1162 PRO A O 1
ATOM 9230 N N . HIS A 1 1163 ? -6.859 -29.848 -7.606 1.00 65.50 1163 HIS A N 1
ATOM 9231 C CA . HIS A 1 1163 ? -6.130 -30.073 -6.361 1.00 65.50 1163 HIS A CA 1
ATOM 9232 C C . HIS A 1 1163 ? -4.639 -29.679 -6.435 1.00 65.50 1163 HIS A C 1
ATOM 9234 O O . HIS A 1 1163 ? -4.052 -29.390 -5.396 1.00 65.50 1163 HIS A O 1
ATOM 9240 N N . GLU A 1 1164 ? -4.022 -29.644 -7.629 1.00 70.75 1164 GLU A N 1
ATOM 9241 C CA . GLU A 1 1164 ? -2.651 -29.125 -7.841 1.00 70.75 1164 GLU A CA 1
ATOM 9242 C C . GLU A 1 1164 ? -2.629 -27.827 -8.683 1.00 70.75 1164 GLU A C 1
ATOM 9244 O O . GLU A 1 1164 ? -1.585 -27.442 -9.217 1.00 70.75 1164 GLU A O 1
ATOM 9249 N N . THR A 1 1165 ? -3.772 -27.146 -8.814 1.00 76.19 1165 THR A N 1
ATOM 9250 C CA . THR A 1 1165 ? -3.865 -25.806 -9.418 1.00 76.19 1165 THR A CA 1
ATOM 9251 C C . THR A 1 1165 ? -3.632 -24.740 -8.346 1.00 76.19 1165 THR A C 1
ATOM 9253 O O . THR A 1 1165 ? -4.178 -24.842 -7.252 1.00 76.19 1165 THR A O 1
ATOM 9256 N N . LEU A 1 1166 ? -2.832 -23.722 -8.661 1.00 80.44 1166 LEU A N 1
ATOM 9257 C CA . LEU A 1 1166 ? -2.588 -22.540 -7.823 1.00 80.44 1166 LEU A CA 1
ATOM 9258 C C . LEU A 1 1166 ? -3.137 -21.299 -8.529 1.00 80.44 1166 LEU A C 1
ATOM 9260 O O . LEU A 1 1166 ? -3.105 -21.254 -9.755 1.00 80.44 1166 LEU A O 1
ATOM 9264 N N . HIS A 1 1167 ? -3.561 -20.265 -7.805 1.00 84.88 1167 HIS A N 1
ATOM 9265 C CA . HIS A 1 1167 ? -4.029 -19.019 -8.425 1.00 84.88 1167 HIS A CA 1
ATOM 9266 C C . HIS A 1 1167 ? -3.155 -17.809 -8.064 1.00 84.88 1167 HIS A C 1
ATOM 9268 O O . HIS A 1 1167 ? -2.659 -17.694 -6.943 1.00 84.88 1167 HIS A O 1
ATOM 9274 N N . VAL A 1 1168 ? -3.004 -16.882 -9.017 1.00 88.19 1168 VAL A N 1
ATOM 9275 C CA . VAL A 1 1168 ? -2.435 -15.543 -8.793 1.00 88.19 1168 VAL A CA 1
ATOM 9276 C C . VAL A 1 1168 ? -3.485 -14.493 -9.115 1.00 88.19 1168 VAL A C 1
ATOM 9278 O O . VAL A 1 1168 ? -4.031 -14.470 -10.218 1.00 88.19 1168 VAL A O 1
ATOM 9281 N N . GLU A 1 1169 ? -3.754 -13.598 -8.172 1.00 90.12 1169 GLU A N 1
ATOM 9282 C CA . GLU A 1 1169 ? -4.598 -12.432 -8.401 1.00 90.12 1169 GLU A CA 1
ATOM 9283 C C . GLU A 1 1169 ? -3.750 -11.241 -8.868 1.00 90.12 1169 GLU A C 1
ATOM 9285 O O . GLU A 1 1169 ? -2.924 -10.719 -8.123 1.00 90.12 1169 GLU A O 1
ATOM 9290 N N . LEU A 1 1170 ? -3.968 -10.796 -10.103 1.00 91.50 1170 LEU A N 1
ATOM 9291 C CA . LEU A 1 1170 ? -3.337 -9.618 -10.693 1.00 91.50 1170 LEU A CA 1
ATOM 9292 C C . LEU A 1 1170 ? -4.277 -8.417 -10.575 1.00 91.50 1170 LEU A C 1
ATOM 9294 O O . LEU A 1 1170 ? -5.447 -8.508 -10.960 1.00 91.50 1170 LEU A O 1
ATOM 9298 N N . ARG A 1 1171 ? -3.772 -7.290 -10.065 1.00 92.06 1171 ARG A N 1
ATOM 9299 C CA . ARG A 1 1171 ? -4.505 -6.021 -9.922 1.00 92.06 1171 ARG A CA 1
ATOM 9300 C C . ARG A 1 1171 ? -3.712 -4.875 -10.520 1.00 92.06 1171 ARG A C 1
ATOM 9302 O O . ARG A 1 1171 ? -2.530 -4.761 -10.230 1.00 92.06 1171 ARG A O 1
ATOM 9309 N N . GLY A 1 1172 ? -4.355 -3.997 -11.279 1.00 88.94 1172 GLY A N 1
ATOM 9310 C CA . GLY A 1 1172 ? -3.716 -2.799 -11.818 1.00 88.94 1172 GLY A CA 1
ATOM 9311 C C . GLY A 1 1172 ? -4.712 -1.675 -12.058 1.00 88.94 1172 GLY A C 1
ATOM 9312 O O . GLY A 1 1172 ? -5.879 -1.928 -12.365 1.00 88.94 1172 GLY A O 1
ATOM 9313 N N . LEU A 1 1173 ? -4.256 -0.431 -11.921 1.00 91.69 1173 LEU A N 1
ATOM 9314 C CA . LEU A 1 1173 ? -5.036 0.759 -12.255 1.00 91.69 1173 LEU A CA 1
ATOM 9315 C C . LEU A 1 1173 ? -4.486 1.389 -13.537 1.00 91.69 1173 LEU A C 1
ATOM 9317 O O . LEU A 1 1173 ? -3.355 1.874 -13.565 1.00 91.69 1173 LEU A O 1
ATOM 9321 N N . ALA A 1 1174 ? -5.280 1.360 -14.606 1.00 91.50 1174 ALA A N 1
ATOM 9322 C CA . ALA A 1 1174 ? -4.957 2.040 -15.852 1.00 91.50 1174 ALA A CA 1
ATOM 9323 C C . ALA A 1 1174 ? -5.396 3.508 -15.772 1.00 91.50 1174 ALA A C 1
ATOM 9325 O O . ALA A 1 1174 ? -6.571 3.784 -15.509 1.00 91.50 1174 ALA A O 1
ATOM 9326 N N . VAL A 1 1175 ? -4.477 4.441 -16.030 1.00 90.62 1175 VAL A N 1
ATOM 9327 C CA . VAL A 1 1175 ? -4.708 5.895 -15.921 1.00 90.62 1175 VAL A CA 1
ATOM 9328 C C . VAL A 1 1175 ? -4.455 6.636 -17.240 1.00 90.62 1175 VAL A C 1
ATOM 9330 O O . VAL A 1 1175 ? -3.895 6.098 -18.199 1.00 90.62 1175 VAL A O 1
ATOM 9333 N N . ARG A 1 1176 ? -4.900 7.896 -17.314 1.00 90.56 1176 ARG A N 1
ATOM 9334 C CA . ARG A 1 1176 ? -4.680 8.772 -18.475 1.00 90.56 1176 ARG A CA 1
ATOM 9335 C C . ARG A 1 1176 ? -3.184 9.117 -18.611 1.00 90.56 1176 ARG A C 1
ATOM 9337 O O . ARG A 1 1176 ? -2.590 9.535 -17.620 1.00 90.56 1176 ARG A O 1
ATOM 9344 N N . PRO A 1 1177 ? -2.578 9.010 -19.809 1.00 90.81 1177 PRO A N 1
ATOM 9345 C CA . PRO A 1 1177 ? -1.187 9.404 -20.017 1.00 90.81 1177 PRO A CA 1
ATOM 9346 C C . PRO A 1 1177 ? -0.997 10.920 -19.915 1.00 90.81 1177 PRO A C 1
ATOM 9348 O O . PRO A 1 1177 ? -1.852 11.704 -20.329 1.00 90.81 1177 PRO A O 1
ATOM 9351 N N . ALA A 1 1178 ? 0.161 11.326 -19.394 1.00 90.06 1178 ALA A N 1
ATOM 9352 C CA . ALA A 1 1178 ? 0.571 12.723 -19.275 1.00 90.06 1178 ALA A CA 1
ATOM 9353 C C . ALA A 1 1178 ? 1.212 13.281 -20.559 1.00 90.06 1178 ALA A C 1
ATOM 9355 O O . ALA A 1 1178 ? 1.175 14.486 -20.792 1.00 90.06 1178 ALA A O 1
ATOM 9356 N N . LEU A 1 1179 ? 1.791 12.420 -21.400 1.00 90.38 1179 LEU A N 1
ATOM 9357 C CA . LEU A 1 1179 ? 2.509 12.774 -22.624 1.00 90.38 1179 LEU A CA 1
ATOM 9358 C C . LEU A 1 1179 ? 1.827 12.153 -23.845 1.00 90.38 1179 LEU A C 1
ATOM 9360 O O . LEU A 1 1179 ? 1.386 11.007 -23.808 1.00 90.38 1179 LEU A O 1
ATOM 9364 N N . LEU A 1 1180 ? 1.780 12.900 -24.949 1.00 88.38 1180 LEU A N 1
ATOM 9365 C CA . LEU A 1 1180 ? 1.180 12.458 -26.205 1.00 88.38 1180 LEU A CA 1
ATOM 9366 C C . LEU A 1 1180 ? 2.061 12.820 -27.404 1.00 88.38 1180 LEU A C 1
ATOM 9368 O O . LEU A 1 1180 ? 2.478 13.967 -27.566 1.00 88.38 1180 LEU A O 1
ATOM 9372 N N . LEU A 1 1181 ? 2.303 11.848 -28.279 1.00 87.25 1181 LEU A N 1
ATOM 9373 C CA . LEU A 1 1181 ? 3.061 12.027 -29.514 1.00 87.25 1181 LEU A CA 1
ATOM 9374 C C . LEU A 1 1181 ? 2.185 12.649 -30.620 1.00 87.25 1181 LEU A C 1
ATOM 9376 O O . LEU A 1 1181 ? 1.079 12.177 -30.875 1.00 87.25 1181 LEU A O 1
ATOM 9380 N N . ILE A 1 1182 ? 2.677 13.704 -31.279 1.00 83.94 1182 ILE A N 1
ATOM 9381 C CA . ILE A 1 1182 ? 1.966 14.432 -32.356 1.00 83.94 1182 ILE A CA 1
ATOM 9382 C C . ILE A 1 1182 ? 2.694 14.338 -33.709 1.00 83.94 1182 ILE A C 1
ATOM 9384 O O . ILE A 1 1182 ? 2.064 14.397 -34.764 1.00 83.94 1182 ILE A O 1
ATOM 9388 N N . SER A 1 1183 ? 4.022 14.202 -33.707 1.00 76.81 1183 SER A N 1
ATOM 9389 C CA . SER A 1 1183 ? 4.820 13.991 -34.926 1.00 76.81 1183 SER A CA 1
ATOM 9390 C C . SER A 1 1183 ? 4.604 12.611 -35.545 1.00 76.81 1183 SER A C 1
ATOM 9392 O O . SER A 1 1183 ? 4.197 11.689 -34.845 1.00 76.81 1183 SER A O 1
ATOM 9394 N N . GLU A 1 1184 ? 4.974 12.451 -36.825 1.00 70.56 1184 GLU A N 1
ATOM 9395 C CA . GLU A 1 1184 ? 4.975 11.147 -37.522 1.00 70.56 1184 GLU A CA 1
ATOM 9396 C C . GLU A 1 1184 ? 3.607 10.450 -37.369 1.00 70.56 1184 GLU A C 1
ATOM 9398 O O . GLU A 1 1184 ? 3.520 9.307 -36.937 1.00 70.56 1184 GLU A O 1
ATOM 9403 N N . SER A 1 1185 ? 2.532 11.221 -37.592 1.00 64.88 1185 SER A N 1
ATOM 9404 C CA . SER A 1 1185 ? 1.114 10.860 -37.394 1.00 64.88 1185 SER A CA 1
ATOM 9405 C C . SER A 1 1185 ? 0.713 10.280 -36.023 1.00 64.88 1185 SER A C 1
ATOM 9407 O O . SER A 1 1185 ? -0.457 9.965 -35.833 1.00 64.88 1185 SER A O 1
ATOM 9409 N N . GLY A 1 1186 ? 1.619 10.219 -35.042 1.00 66.94 1186 GLY A N 1
ATOM 9410 C CA . GLY A 1 1186 ? 1.403 9.569 -33.746 1.00 66.94 1186 GLY A CA 1
ATOM 9411 C C . GLY A 1 1186 ? 1.945 8.135 -33.657 1.00 66.94 1186 GLY A C 1
ATOM 9412 O O . GLY A 1 1186 ? 1.586 7.424 -32.719 1.00 66.94 1186 GLY A O 1
ATOM 9413 N N . HIS A 1 1187 ? 2.796 7.694 -34.593 1.00 74.88 1187 HIS A N 1
ATOM 9414 C CA . HIS A 1 1187 ? 3.503 6.413 -34.483 1.00 74.88 1187 HIS A CA 1
ATOM 9415 C C . HIS A 1 1187 ? 4.730 6.531 -33.573 1.00 74.88 1187 HIS A C 1
ATOM 9417 O O . HIS A 1 1187 ? 5.639 7.318 -33.834 1.00 74.88 1187 HIS A O 1
ATOM 9423 N N . ASN A 1 1188 ? 4.814 5.667 -32.562 1.00 82.00 1188 ASN A N 1
ATOM 9424 C CA . ASN A 1 1188 ? 5.991 5.542 -31.697 1.00 82.00 1188 ASN A CA 1
ATOM 9425 C C . ASN A 1 1188 ? 7.242 5.020 -32.443 1.00 82.00 1188 ASN A C 1
ATOM 9427 O O . ASN A 1 1188 ? 8.347 5.076 -31.907 1.00 82.00 1188 ASN A O 1
ATOM 9431 N N . THR A 1 1189 ? 7.094 4.504 -33.667 1.00 86.19 1189 THR A N 1
ATOM 9432 C CA . THR A 1 1189 ? 8.182 3.915 -34.461 1.00 86.19 1189 THR A CA 1
ATOM 9433 C C . THR A 1 1189 ? 8.766 4.924 -35.452 1.00 86.19 1189 THR A C 1
ATOM 9435 O O . THR A 1 1189 ? 8.118 5.359 -36.403 1.00 86.19 1189 THR A O 1
ATOM 9438 N N . LEU A 1 1190 ? 10.034 5.280 -35.255 1.00 87.56 1190 LEU A N 1
ATOM 9439 C CA . LEU A 1 1190 ? 10.739 6.332 -35.977 1.00 87.56 1190 LEU A CA 1
ATOM 9440 C C . LEU A 1 1190 ? 11.688 5.735 -37.023 1.00 87.56 1190 LEU A C 1
ATOM 9442 O O . LEU A 1 1190 ? 12.853 5.446 -36.753 1.00 87.56 1190 LEU A O 1
ATOM 9446 N N . HIS A 1 1191 ? 11.185 5.577 -38.249 1.00 87.44 1191 HIS A N 1
ATOM 9447 C CA . HIS A 1 1191 ? 11.969 5.083 -39.384 1.00 87.44 1191 HIS A CA 1
ATOM 9448 C C . HIS A 1 1191 ? 12.872 6.174 -39.986 1.00 87.44 1191 HIS A C 1
ATOM 9450 O O . HIS A 1 1191 ? 12.388 7.102 -40.638 1.00 87.44 1191 HIS A O 1
ATOM 9456 N N . PHE A 1 1192 ? 14.188 6.025 -39.844 1.00 87.56 1192 PHE A N 1
ATOM 9457 C CA . PHE A 1 1192 ? 15.223 6.881 -40.443 1.00 87.56 1192 PHE A CA 1
ATOM 9458 C C . PHE A 1 1192 ? 15.557 6.531 -41.902 1.00 87.56 1192 PHE A C 1
ATOM 9460 O O . PHE A 1 1192 ? 16.299 7.272 -42.543 1.00 87.56 1192 PHE A O 1
ATOM 9467 N N . ARG A 1 1193 ? 14.937 5.469 -42.443 1.00 83.19 1193 ARG A N 1
ATOM 9468 C CA . ARG A 1 1193 ? 15.171 4.903 -43.788 1.00 83.19 1193 ARG A CA 1
ATOM 9469 C C . ARG A 1 1193 ? 16.598 4.346 -43.946 1.00 83.19 1193 ARG A C 1
ATOM 9471 O O . ARG A 1 1193 ? 17.307 4.136 -42.961 1.00 83.19 1193 ARG A O 1
ATOM 9478 N N . THR A 1 1194 ? 16.964 4.037 -45.186 1.00 83.56 1194 THR A N 1
ATOM 9479 C CA . THR A 1 1194 ? 18.293 3.580 -45.596 1.00 83.56 1194 THR A CA 1
ATOM 9480 C C . THR A 1 1194 ? 19.192 4.792 -45.863 1.00 83.56 1194 THR A C 1
ATOM 9482 O O . THR A 1 1194 ? 18.792 5.702 -46.588 1.00 83.56 1194 THR A O 1
ATOM 9485 N N . LEU A 1 1195 ? 20.392 4.811 -45.281 1.00 83.56 1195 LEU A N 1
ATOM 9486 C CA . LEU A 1 1195 ? 21.363 5.910 -45.358 1.00 83.56 1195 LEU A CA 1
ATOM 9487 C C . LEU A 1 1195 ? 22.734 5.392 -45.826 1.00 83.56 1195 LEU A C 1
ATOM 9489 O O . LEU A 1 1195 ? 23.056 4.222 -45.606 1.00 83.56 1195 LEU A O 1
ATOM 9493 N N . ALA A 1 1196 ? 23.570 6.245 -46.422 1.00 80.25 1196 ALA A N 1
ATOM 9494 C CA . ALA A 1 1196 ? 24.961 5.871 -46.672 1.00 80.25 1196 ALA A CA 1
ATOM 9495 C C . ALA A 1 1196 ? 25.783 5.885 -45.367 1.00 80.25 1196 ALA A C 1
ATOM 9497 O O . ALA A 1 1196 ? 25.602 6.765 -44.521 1.00 80.25 1196 ALA A O 1
ATOM 9498 N N . VAL A 1 1197 ? 26.718 4.943 -45.213 1.00 81.81 1197 VAL A N 1
ATOM 9499 C CA . VAL A 1 1197 ? 27.663 4.925 -44.080 1.00 81.81 1197 VAL A CA 1
ATOM 9500 C C . VAL A 1 1197 ? 28.445 6.246 -44.007 1.00 81.81 1197 VAL A C 1
ATOM 9502 O O . VAL A 1 1197 ? 28.936 6.757 -45.015 1.00 81.81 1197 VAL A O 1
ATOM 9505 N N . GLY A 1 1198 ? 28.535 6.817 -42.803 1.00 76.50 1198 GLY A N 1
ATOM 9506 C CA . GLY A 1 1198 ? 29.177 8.108 -42.532 1.00 76.50 1198 GLY A CA 1
ATOM 9507 C C . GLY A 1 1198 ? 28.301 9.350 -42.755 1.00 76.50 1198 GLY A C 1
ATOM 9508 O O . GLY A 1 1198 ? 28.675 10.429 -42.297 1.00 76.50 1198 GLY A O 1
ATOM 9509 N N . GLN A 1 1199 ? 27.129 9.237 -43.393 1.00 79.25 1199 GLN A N 1
ATOM 9510 C CA . GLN A 1 1199 ? 26.158 10.340 -43.437 1.00 79.25 1199 GLN A CA 1
ATOM 9511 C C . GLN A 1 1199 ? 25.410 10.484 -42.097 1.00 79.25 1199 GLN A C 1
ATOM 9513 O O . GLN A 1 1199 ? 25.370 9.566 -41.277 1.00 79.25 1199 GLN A O 1
ATOM 9518 N N . LYS A 1 1200 ? 24.777 11.646 -41.888 1.00 85.56 1200 LYS A N 1
ATOM 9519 C CA . LYS A 1 1200 ? 23.941 11.952 -40.719 1.00 85.56 1200 LYS A CA 1
ATOM 9520 C C . LYS A 1 1200 ? 22.580 12.484 -41.156 1.00 85.56 1200 LYS A C 1
ATOM 9522 O O . LYS A 1 1200 ? 22.506 13.496 -41.849 1.00 85.56 1200 LYS A O 1
ATOM 9527 N N . VAL A 1 1201 ? 21.508 11.852 -40.686 1.00 89.25 1201 VAL A N 1
ATOM 9528 C CA . VAL A 1 1201 ? 20.121 12.332 -40.836 1.00 89.25 1201 VAL A CA 1
ATOM 9529 C C . VAL A 1 1201 ? 19.547 12.695 -39.465 1.00 89.25 1201 VAL A C 1
ATOM 9531 O O . VAL A 1 1201 ? 19.932 12.103 -38.458 1.00 89.25 1201 VAL A O 1
ATOM 9534 N N . VAL A 1 1202 ? 18.641 13.676 -39.405 1.00 91.81 1202 VAL A N 1
ATOM 9535 C CA . VAL A 1 1202 ? 17.988 14.130 -38.163 1.00 91.81 1202 VAL A CA 1
ATOM 9536 C C . VAL A 1 1202 ? 16.474 14.181 -38.359 1.00 91.81 1202 VAL A C 1
ATOM 9538 O O . VAL A 1 1202 ? 15.993 14.844 -39.279 1.00 91.81 1202 VAL A O 1
ATOM 9541 N N . LYS A 1 1203 ? 15.719 13.518 -37.477 1.00 90.56 1203 LYS A N 1
ATOM 9542 C CA . LYS A 1 1203 ? 14.255 13.610 -37.390 1.00 90.56 1203 LYS A CA 1
ATOM 9543 C C . LYS A 1 1203 ? 13.822 14.525 -36.245 1.00 90.56 1203 LYS A C 1
ATOM 9545 O O . LYS A 1 1203 ? 14.524 14.668 -35.245 1.00 90.56 1203 LYS A O 1
ATOM 9550 N N . LYS A 1 1204 ? 12.645 15.137 -36.406 1.00 91.25 1204 LYS A N 1
ATOM 9551 C CA . LYS A 1 1204 ? 11.993 15.991 -35.403 1.00 91.25 1204 LYS A CA 1
ATOM 9552 C C . LYS A 1 1204 ? 10.772 15.270 -34.843 1.00 91.25 1204 LYS A C 1
ATOM 9554 O O . LYS A 1 1204 ? 9.865 14.935 -35.599 1.00 91.25 1204 LYS A O 1
ATOM 9559 N N . VAL A 1 1205 ? 10.750 15.066 -33.533 1.00 90.06 1205 VAL A N 1
ATOM 9560 C CA . VAL A 1 1205 ? 9.716 14.313 -32.816 1.00 90.06 1205 VAL A CA 1
ATOM 9561 C C . VAL A 1 1205 ? 9.025 15.267 -31.847 1.00 90.06 1205 VAL A C 1
ATOM 9563 O O . VAL A 1 1205 ? 9.704 15.926 -31.068 1.00 90.06 1205 VAL A O 1
ATOM 9566 N N . ILE A 1 1206 ? 7.701 15.397 -31.908 1.00 91.50 1206 ILE A N 1
ATOM 9567 C CA . ILE A 1 1206 ? 6.937 16.409 -31.164 1.00 91.50 1206 ILE A CA 1
ATOM 9568 C C . ILE A 1 1206 ? 6.049 15.719 -30.135 1.00 91.50 1206 ILE A C 1
ATOM 9570 O O . ILE A 1 1206 ? 5.127 14.988 -30.504 1.00 91.50 1206 ILE A O 1
ATOM 9574 N N . ILE A 1 1207 ? 6.311 16.001 -28.861 1.00 91.69 1207 ILE A N 1
ATOM 9575 C CA . ILE A 1 1207 ? 5.569 15.498 -27.702 1.00 91.69 1207 ILE A CA 1
ATOM 9576 C C . ILE A 1 1207 ? 4.800 16.672 -27.084 1.00 91.69 1207 ILE A C 1
ATOM 9578 O O . ILE A 1 1207 ? 5.371 17.743 -26.873 1.00 91.69 1207 ILE A O 1
ATOM 9582 N N . GLN A 1 1208 ? 3.515 16.479 -26.793 1.00 91.25 1208 GLN A N 1
ATOM 9583 C CA . GLN A 1 1208 ? 2.682 17.405 -26.025 1.00 91.25 1208 GLN A CA 1
ATOM 9584 C C . GLN A 1 1208 ? 2.490 16.877 -24.602 1.00 91.25 1208 GLN A C 1
ATOM 9586 O O . GLN A 1 1208 ? 2.278 15.678 -24.418 1.00 91.25 1208 GLN A O 1
ATOM 9591 N N . ASN A 1 1209 ? 2.500 17.765 -23.611 1.00 92.38 1209 ASN A N 1
ATOM 9592 C CA . ASN A 1 1209 ? 1.985 17.457 -22.279 1.00 92.38 1209 ASN A CA 1
ATOM 9593 C C . ASN A 1 1209 ? 0.460 17.643 -22.270 1.00 92.38 1209 ASN A C 1
ATOM 9595 O O . ASN A 1 1209 ? -0.028 18.732 -22.545 1.00 92.38 1209 ASN A O 1
ATOM 9599 N N . ILE A 1 1210 ? -0.285 16.585 -21.961 1.00 90.12 1210 ILE A N 1
ATOM 9600 C CA . ILE A 1 1210 ? -1.753 16.578 -21.862 1.00 90.12 1210 ILE A CA 1
ATOM 9601 C C . ILE A 1 1210 ? -2.236 16.341 -20.419 1.00 90.12 1210 ILE A C 1
ATOM 9603 O O . ILE A 1 1210 ? -3.388 15.954 -20.207 1.00 90.12 1210 ILE A O 1
ATOM 9607 N N . SER A 1 1211 ? -1.365 16.534 -19.425 1.00 87.44 1211 SER A N 1
ATOM 9608 C CA . SER A 1 1211 ? -1.720 16.579 -18.000 1.00 87.44 1211 SER A CA 1
ATOM 9609 C C . SER A 1 1211 ? -2.022 18.014 -17.540 1.00 87.44 1211 SER A C 1
ATOM 9611 O O . SER A 1 1211 ? -1.723 18.986 -18.232 1.00 87.44 1211 SER A O 1
ATOM 9613 N N . SER A 1 1212 ? -2.588 18.159 -16.341 1.00 85.44 1212 SER A N 1
ATOM 9614 C CA . SER A 1 1212 ? -2.839 19.456 -15.695 1.00 85.44 1212 SER A CA 1
ATOM 9615 C C . SER A 1 1212 ? -1.630 20.028 -14.935 1.00 85.44 1212 SER A C 1
ATOM 9617 O O . SER A 1 1212 ? -1.765 21.050 -14.264 1.00 85.44 1212 SER A O 1
ATOM 9619 N N . GLN A 1 1213 ? -0.459 19.387 -15.010 1.00 89.88 1213 GLN A N 1
ATOM 9620 C CA . GLN A 1 1213 ? 0.752 19.758 -14.268 1.00 89.88 1213 GLN A CA 1
ATOM 9621 C C . GLN A 1 1213 ? 1.933 19.987 -15.220 1.00 89.88 1213 GLN A C 1
ATOM 9623 O O . GLN A 1 1213 ? 1.939 19.491 -16.343 1.00 89.88 1213 GLN A O 1
ATOM 9628 N N . THR A 1 1214 ? 2.954 20.731 -14.791 1.00 90.69 1214 THR A N 1
ATOM 9629 C CA . THR A 1 1214 ? 4.207 20.854 -15.557 1.00 90.69 1214 THR A CA 1
ATOM 9630 C C . THR A 1 1214 ? 5.015 19.566 -15.425 1.00 90.69 1214 THR A C 1
ATOM 9632 O O . THR A 1 1214 ? 5.364 19.158 -14.319 1.00 90.69 1214 THR A O 1
ATOM 9635 N N . VAL A 1 1215 ? 5.332 18.932 -16.553 1.00 90.62 1215 VAL A N 1
ATOM 9636 C CA . VAL A 1 1215 ? 5.964 17.609 -16.602 1.00 90.62 1215 VAL A CA 1
ATOM 9637 C C . VAL A 1 1215 ? 7.444 17.747 -16.950 1.00 90.62 1215 VAL A C 1
ATOM 9639 O O . VAL A 1 1215 ? 7.788 18.176 -18.050 1.00 90.62 1215 VAL A O 1
ATOM 9642 N N . THR A 1 1216 ? 8.332 17.368 -16.030 1.00 92.19 1216 THR A N 1
ATOM 9643 C CA . THR A 1 1216 ? 9.777 17.259 -16.296 1.00 92.19 1216 THR A CA 1
ATOM 9644 C C . THR A 1 1216 ? 10.085 15.946 -17.007 1.00 92.19 1216 THR A C 1
ATOM 9646 O O . THR A 1 1216 ? 9.650 14.885 -16.561 1.00 92.19 1216 THR A O 1
ATOM 9649 N N . LEU A 1 1217 ? 10.832 16.030 -18.109 1.00 91.81 1217 LEU A N 1
ATOM 9650 C CA . LEU A 1 1217 ? 11.235 14.885 -18.920 1.00 91.81 1217 LEU A CA 1
ATOM 9651 C C . LEU A 1 1217 ? 12.649 14.397 -18.584 1.00 91.81 1217 LEU A C 1
ATOM 9653 O O . LEU A 1 1217 ? 13.565 15.199 -18.404 1.00 91.81 1217 LEU A O 1
ATOM 9657 N N . SER A 1 1218 ? 12.835 13.084 -18.649 1.00 91.31 1218 SER A N 1
ATOM 9658 C CA . SER A 1 1218 ? 14.128 12.400 -18.761 1.00 91.31 1218 SER A CA 1
ATOM 9659 C C . SER A 1 1218 ? 14.098 11.397 -19.920 1.00 91.31 1218 SER A C 1
ATOM 9661 O O . SER A 1 1218 ? 13.036 11.113 -20.476 1.00 91.31 1218 SER A O 1
ATOM 9663 N N . SER A 1 1219 ? 15.258 10.869 -20.312 1.00 91.31 1219 SER A N 1
ATOM 9664 C CA . SER A 1 1219 ? 15.357 9.788 -21.298 1.00 91.31 1219 SER A CA 1
ATOM 9665 C C . SER A 1 1219 ? 16.165 8.609 -20.763 1.00 91.31 1219 SER A C 1
ATOM 9667 O O . SER A 1 1219 ? 17.055 8.803 -19.931 1.00 91.31 1219 SER A O 1
ATOM 9669 N N . SER A 1 1220 ? 15.925 7.407 -21.292 1.00 90.12 1220 SER A N 1
ATOM 9670 C CA . SER A 1 1220 ? 16.915 6.330 -21.228 1.00 90.12 1220 SER A CA 1
ATOM 9671 C C . SER A 1 1220 ? 18.211 6.732 -21.948 1.00 90.12 1220 SER A C 1
ATOM 9673 O O . SER A 1 1220 ? 18.257 7.692 -22.729 1.00 90.12 1220 SER A O 1
ATOM 9675 N N . LEU A 1 1221 ? 19.284 5.995 -21.664 1.00 86.31 1221 LEU A N 1
ATOM 9676 C CA . LEU A 1 1221 ? 20.523 6.068 -22.430 1.00 86.31 1221 LEU A CA 1
ATOM 9677 C C . LEU A 1 1221 ? 20.389 5.171 -23.668 1.00 86.31 1221 LEU A C 1
ATOM 9679 O O . LEU A 1 1221 ? 20.104 3.982 -23.539 1.00 86.31 1221 LEU A O 1
ATOM 9683 N N . LEU A 1 1222 ? 20.615 5.747 -24.848 1.00 89.00 1222 LEU A N 1
ATOM 9684 C CA . LEU A 1 1222 ? 20.897 4.995 -26.077 1.00 89.00 1222 LEU A CA 1
ATOM 9685 C C . LEU A 1 1222 ? 22.298 4.363 -25.992 1.00 89.00 1222 LEU A C 1
ATOM 9687 O O . LEU A 1 1222 ? 23.089 4.740 -25.118 1.00 89.00 1222 LEU A O 1
ATOM 9691 N N . ASP A 1 1223 ? 22.635 3.432 -26.891 1.00 84.56 1223 ASP A N 1
ATOM 9692 C CA . ASP A 1 1223 ? 24.006 2.908 -26.949 1.00 84.56 1223 ASP A CA 1
ATOM 9693 C C . ASP A 1 1223 ? 24.978 4.057 -27.262 1.00 84.56 1223 ASP A C 1
ATOM 9695 O O . ASP A 1 1223 ? 24.880 4.725 -28.290 1.00 84.56 1223 ASP A O 1
ATOM 9699 N N . VAL A 1 1224 ? 25.953 4.279 -26.379 1.00 81.06 1224 VAL A N 1
ATOM 9700 C CA . VAL A 1 1224 ? 26.990 5.312 -26.546 1.00 81.06 1224 VAL A CA 1
ATOM 9701 C C . VAL A 1 1224 ? 27.929 5.035 -27.731 1.00 81.06 1224 VAL A C 1
ATOM 9703 O O . VAL A 1 1224 ? 28.646 5.935 -28.164 1.00 81.06 1224 VAL A O 1
ATOM 9706 N N . ASN A 1 1225 ? 27.906 3.811 -28.271 1.00 81.88 1225 ASN A N 1
ATOM 9707 C CA . ASN A 1 1225 ? 28.560 3.400 -29.519 1.00 81.88 1225 ASN A CA 1
ATOM 9708 C C . ASN A 1 1225 ? 27.546 3.170 -30.663 1.00 81.88 1225 ASN A C 1
ATOM 9710 O O . ASN A 1 1225 ? 27.924 2.751 -31.764 1.00 81.88 1225 ASN A O 1
ATOM 9714 N N . GLY A 1 1226 ? 26.260 3.411 -30.401 1.00 84.38 1226 GLY A N 1
ATOM 9715 C CA . GLY A 1 1226 ? 25.169 3.319 -31.358 1.00 84.38 1226 GLY A CA 1
ATOM 9716 C C . GLY A 1 1226 ? 25.178 4.481 -32.359 1.00 84.38 1226 GLY A C 1
ATOM 9717 O O . GLY A 1 1226 ? 25.865 5.488 -32.177 1.00 84.38 1226 GLY A O 1
ATOM 9718 N N . PRO A 1 1227 ? 24.418 4.373 -33.461 1.00 91.44 1227 PRO A N 1
ATOM 9719 C CA . PRO A 1 1227 ? 24.299 5.439 -34.447 1.00 91.44 1227 PRO A CA 1
ATOM 9720 C C . PRO A 1 1227 ? 23.269 6.497 -34.029 1.00 91.44 1227 PRO A C 1
ATOM 9722 O O . PRO A 1 1227 ? 23.201 7.556 -34.660 1.00 91.44 1227 PRO A O 1
ATOM 9725 N N . PHE A 1 1228 ? 22.416 6.193 -33.044 1.00 94.06 1228 PHE A N 1
ATOM 9726 C CA . PHE A 1 1228 ? 21.321 7.050 -32.619 1.00 94.06 1228 PHE A CA 1
ATOM 9727 C C . PHE A 1 1228 ? 21.771 8.007 -31.515 1.00 94.06 1228 PHE A C 1
ATOM 9729 O O . PHE A 1 1228 ? 22.459 7.623 -30.578 1.00 94.06 1228 PHE A O 1
ATOM 9736 N N . SER A 1 1229 ? 21.382 9.277 -31.614 1.00 91.81 1229 SER A N 1
ATOM 9737 C CA . SER A 1 1229 ? 21.708 10.284 -30.594 1.00 91.81 1229 SER A CA 1
ATOM 9738 C C . SER A 1 1229 ? 20.633 11.362 -30.496 1.00 91.81 1229 SER A C 1
ATOM 9740 O O . SER A 1 1229 ? 20.110 11.826 -31.510 1.00 91.81 1229 SER A O 1
ATOM 9742 N N . VAL A 1 1230 ? 20.310 11.786 -29.273 1.00 91.94 1230 VAL A N 1
ATOM 9743 C CA . VAL A 1 1230 ? 19.409 12.920 -29.017 1.00 91.94 1230 VAL A CA 1
ATOM 9744 C C . VAL A 1 1230 ? 20.245 14.202 -28.987 1.00 91.94 1230 VAL A C 1
ATOM 9746 O O . VAL A 1 1230 ? 21.191 14.313 -28.213 1.00 91.94 1230 VAL A O 1
ATOM 9749 N N . LEU A 1 1231 ? 19.932 15.166 -29.856 1.00 89.12 1231 LEU A N 1
ATOM 9750 C CA . LEU A 1 1231 ? 20.743 16.372 -30.078 1.00 89.12 1231 LEU A CA 1
ATOM 9751 C C . LEU A 1 1231 ? 20.360 17.568 -29.188 1.00 89.12 1231 LEU A C 1
ATOM 9753 O O . LEU A 1 1231 ? 21.010 18.610 -29.266 1.00 89.12 1231 LEU A O 1
ATOM 9757 N N . ASN A 1 1232 ? 19.298 17.469 -28.385 1.00 91.31 1232 ASN A N 1
ATOM 9758 C CA . ASN A 1 1232 ? 18.841 18.549 -27.510 1.00 91.31 1232 ASN A CA 1
ATOM 9759 C C . ASN A 1 1232 ? 18.398 18.036 -26.139 1.00 91.31 1232 ASN A C 1
ATOM 9761 O O . ASN A 1 1232 ? 17.884 16.930 -26.012 1.00 91.31 1232 ASN A O 1
ATOM 9765 N N . ALA A 1 1233 ? 18.574 18.875 -25.118 1.00 87.12 1233 ALA A N 1
ATOM 9766 C CA . ALA A 1 1233 ? 18.215 18.542 -23.746 1.00 87.12 1233 ALA A CA 1
ATOM 9767 C C . ALA A 1 1233 ? 16.703 18.331 -23.570 1.00 87.12 1233 ALA A C 1
ATOM 9769 O O . ALA A 1 1233 ? 15.898 19.112 -24.092 1.00 87.12 1233 ALA A O 1
ATOM 9770 N N . MET A 1 1234 ? 16.358 17.328 -22.760 1.00 89.25 1234 MET A N 1
ATOM 9771 C CA . MET A 1 1234 ? 15.010 17.086 -22.252 1.00 89.25 1234 MET A CA 1
ATOM 9772 C C . MET A 1 1234 ? 14.614 18.264 -21.350 1.00 89.25 1234 MET A C 1
ATOM 9774 O O . MET A 1 1234 ? 15.243 18.496 -20.318 1.00 89.25 1234 MET A O 1
ATOM 9778 N N . ARG A 1 1235 ? 13.616 19.055 -21.756 1.00 89.44 1235 ARG A N 1
ATOM 9779 C CA . ARG A 1 1235 ? 13.108 20.195 -20.969 1.00 89.44 1235 ARG A CA 1
ATOM 9780 C C . ARG A 1 1235 ? 11.739 19.867 -20.387 1.00 89.44 1235 ARG A C 1
ATOM 9782 O O . ARG A 1 1235 ? 10.984 19.102 -20.983 1.00 89.44 1235 ARG A O 1
ATOM 9789 N N . SER A 1 1236 ? 11.406 20.477 -19.252 1.00 90.62 1236 SER A N 1
ATOM 9790 C CA . SER A 1 1236 ? 10.052 20.411 -18.701 1.00 90.62 1236 SER A CA 1
ATOM 9791 C C . SER A 1 1236 ? 9.038 21.067 -19.642 1.00 90.62 1236 SER A C 1
ATOM 9793 O O . SER A 1 1236 ? 9.343 22.07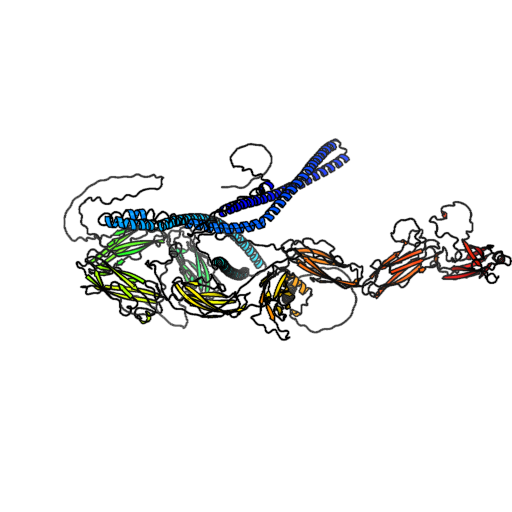1 -20.287 1.00 90.62 1236 SER A O 1
ATOM 9795 N N . ILE A 1 1237 ? 7.835 20.499 -19.708 1.00 92.75 1237 ILE A N 1
ATOM 9796 C CA . ILE A 1 1237 ? 6.738 20.941 -20.574 1.00 92.75 1237 ILE A CA 1
ATOM 9797 C C . ILE A 1 1237 ? 5.575 21.412 -19.695 1.00 92.75 1237 ILE A C 1
ATOM 9799 O O . ILE A 1 1237 ? 5.099 20.652 -18.850 1.00 92.75 1237 ILE A O 1
ATOM 9803 N N . ALA A 1 1238 ? 5.092 22.640 -19.889 1.00 91.38 1238 ALA A N 1
ATOM 9804 C CA . ALA A 1 1238 ? 3.886 23.137 -19.220 1.00 91.38 1238 ALA A CA 1
ATOM 9805 C C . ALA A 1 1238 ? 2.612 22.405 -19.722 1.00 91.38 1238 ALA A C 1
ATOM 9807 O O . ALA A 1 1238 ? 2.669 21.738 -20.757 1.00 91.38 1238 ALA A O 1
ATOM 9808 N N . PRO A 1 1239 ? 1.467 22.481 -19.018 1.00 89.81 1239 PRO A N 1
ATOM 9809 C CA . PRO A 1 1239 ? 0.199 21.912 -19.492 1.00 89.81 1239 PRO A CA 1
ATOM 9810 C C . PRO A 1 1239 ? -0.182 22.377 -20.909 1.00 89.81 1239 PRO A C 1
ATOM 9812 O O . PRO A 1 1239 ? -0.052 23.556 -21.228 1.00 89.81 1239 PRO A O 1
ATOM 9815 N N . GLU A 1 1240 ? -0.646 21.449 -21.752 1.00 87.69 1240 GLU A N 1
ATOM 9816 C CA . GLU A 1 1240 ? -0.950 21.606 -23.193 1.00 87.69 1240 GLU A CA 1
ATOM 9817 C C . GLU A 1 1240 ? 0.216 22.058 -24.102 1.00 87.69 1240 GLU A C 1
ATOM 9819 O O . GLU A 1 1240 ? 0.071 22.083 -25.331 1.00 87.69 1240 GLU A O 1
ATOM 9824 N N . ASP A 1 1241 ? 1.392 22.341 -23.546 1.00 90.94 1241 ASP A N 1
ATOM 9825 C CA . ASP A 1 1241 ? 2.556 22.826 -24.285 1.00 90.94 1241 ASP A CA 1
ATOM 9826 C C . ASP A 1 1241 ? 3.300 21.695 -25.024 1.00 90.94 1241 ASP A C 1
ATOM 9828 O O . ASP A 1 1241 ? 3.046 20.502 -24.809 1.00 90.94 1241 ASP A O 1
ATOM 9832 N N . LYS A 1 1242 ? 4.209 22.051 -25.945 1.00 91.81 1242 LYS A N 1
ATOM 9833 C CA . LYS A 1 1242 ? 4.858 21.093 -26.869 1.00 91.81 1242 LYS A CA 1
ATOM 9834 C C . LYS A 1 1242 ? 6.380 21.195 -26.865 1.00 91.81 1242 LYS A C 1
ATOM 9836 O O . LYS A 1 1242 ? 6.942 22.266 -27.074 1.00 91.81 1242 LYS A O 1
ATOM 9841 N N . HIS A 1 1243 ? 7.053 20.053 -26.751 1.00 92.38 1243 HIS A N 1
ATOM 9842 C CA . HIS A 1 1243 ? 8.504 19.933 -26.886 1.00 92.38 1243 HIS A CA 1
ATOM 9843 C C . HIS A 1 1243 ? 8.880 19.189 -28.171 1.00 92.38 1243 HIS A C 1
ATOM 9845 O O . HIS A 1 1243 ? 8.181 18.269 -28.596 1.00 92.38 1243 HIS A O 1
ATOM 9851 N N . THR A 1 1244 ? 9.993 19.584 -28.795 1.00 93.00 1244 THR A N 1
ATOM 9852 C CA . THR A 1 1244 ? 10.541 18.912 -29.982 1.00 93.00 1244 THR A CA 1
ATOM 9853 C C . THR A 1 1244 ? 11.870 18.251 -29.634 1.00 93.00 1244 THR A C 1
ATOM 9855 O O . THR A 1 1244 ? 12.838 18.945 -29.327 1.00 93.00 1244 THR A O 1
ATOM 9858 N N . LEU A 1 1245 ? 11.928 16.924 -29.720 1.00 91.56 1245 LEU A N 1
ATOM 9859 C CA . LEU A 1 1245 ? 13.169 16.156 -29.684 1.00 91.56 1245 LEU A CA 1
ATOM 9860 C C . LEU A 1 1245 ? 13.772 16.084 -31.092 1.00 91.56 1245 LEU A C 1
ATOM 9862 O O . LEU A 1 1245 ? 13.067 15.901 -32.087 1.00 91.56 1245 LEU A O 1
ATOM 9866 N N . LEU A 1 1246 ? 15.089 16.225 -31.170 1.00 92.62 1246 LEU A N 1
ATOM 9867 C CA . LEU A 1 1246 ? 15.893 16.134 -32.380 1.00 92.62 1246 LEU A CA 1
ATOM 9868 C C . LEU A 1 1246 ? 16.735 14.865 -32.284 1.00 92.62 1246 LEU A C 1
ATOM 9870 O O . LEU A 1 1246 ? 17.754 14.849 -31.598 1.00 92.62 1246 LEU A O 1
ATOM 9874 N N . ILE A 1 1247 ? 16.306 13.795 -32.947 1.00 92.62 1247 ILE A N 1
ATOM 9875 C CA . ILE A 1 1247 ? 17.003 12.504 -32.909 1.00 92.62 1247 ILE A CA 1
ATOM 9876 C C . ILE A 1 1247 ? 17.779 12.340 -34.212 1.00 92.62 1247 ILE A C 1
ATOM 9878 O O . ILE A 1 1247 ? 17.216 12.498 -35.297 1.00 92.62 1247 ILE A O 1
ATOM 9882 N N . ALA A 1 1248 ? 19.069 12.042 -34.114 1.00 92.69 1248 ALA A N 1
ATOM 9883 C CA . ALA A 1 1248 ? 19.943 11.783 -35.246 1.00 92.69 1248 ALA A CA 1
ATOM 9884 C C . ALA A 1 1248 ? 20.234 10.293 -35.425 1.00 92.69 1248 ALA A C 1
ATOM 9886 O O . ALA A 1 1248 ? 20.282 9.556 -34.447 1.00 92.69 1248 ALA A O 1
ATOM 9887 N N . PHE A 1 1249 ? 20.509 9.892 -36.666 1.00 93.88 1249 PHE A N 1
ATOM 9888 C CA . PHE A 1 1249 ? 21.047 8.585 -37.047 1.00 93.88 1249 PHE A CA 1
ATOM 9889 C C . PHE A 1 1249 ? 22.324 8.812 -37.871 1.00 93.88 1249 PHE A C 1
ATOM 9891 O O . PHE A 1 1249 ? 22.284 9.501 -38.893 1.00 93.88 1249 PHE A O 1
ATOM 9898 N N . THR A 1 1250 ? 23.455 8.293 -37.381 1.00 89.94 1250 THR A N 1
ATOM 9899 C CA . THR A 1 1250 ? 24.809 8.478 -37.944 1.00 89.94 1250 THR A CA 1
ATOM 9900 C C . THR A 1 1250 ? 25.558 7.132 -37.975 1.00 89.94 1250 THR A C 1
ATOM 9902 O O . THR A 1 1250 ? 26.362 6.849 -37.087 1.00 89.94 1250 THR A O 1
ATOM 9905 N N . PRO A 1 1251 ? 25.257 6.233 -38.928 1.00 88.50 1251 PRO A N 1
ATOM 9906 C CA . PRO A 1 1251 ? 25.807 4.881 -38.939 1.00 88.50 1251 PRO A CA 1
ATOM 9907 C C . PRO A 1 1251 ? 27.267 4.812 -39.407 1.00 88.50 1251 PRO A C 1
ATOM 9909 O O . PRO A 1 1251 ? 27.633 5.350 -40.451 1.00 88.50 1251 PRO A O 1
ATOM 9912 N N . LEU A 1 1252 ? 28.079 4.063 -38.653 1.00 84.31 1252 LEU A N 1
ATOM 9913 C CA . LEU A 1 1252 ? 29.497 3.800 -38.940 1.00 84.31 1252 LEU A CA 1
ATOM 9914 C C . LEU A 1 1252 ? 29.754 2.458 -39.651 1.00 84.31 1252 LEU A C 1
ATOM 9916 O O . LEU A 1 1252 ? 30.874 2.207 -40.081 1.00 84.31 1252 LEU A O 1
ATOM 9920 N N . LEU A 1 1253 ? 28.746 1.584 -39.751 1.00 85.44 1253 LEU A N 1
ATOM 9921 C CA . LEU A 1 1253 ? 28.841 0.253 -40.363 1.00 85.44 1253 LEU A CA 1
ATOM 9922 C C . LEU A 1 1253 ? 27.577 -0.038 -41.178 1.00 85.44 1253 LEU A C 1
ATOM 9924 O O . LEU A 1 1253 ? 26.477 0.290 -40.729 1.00 85.44 1253 LEU A O 1
ATOM 9928 N N . ALA A 1 1254 ? 27.715 -0.710 -42.323 1.00 85.38 1254 ALA A N 1
ATOM 9929 C CA . ALA A 1 1254 ? 26.589 -1.127 -43.156 1.00 85.38 1254 ALA A CA 1
ATOM 9930 C C . ALA A 1 1254 ? 25.796 -2.285 -42.512 1.00 85.38 1254 ALA A C 1
ATOM 9932 O O . ALA A 1 1254 ? 26.063 -3.466 -42.743 1.00 85.38 1254 ALA A O 1
ATOM 9933 N N . LYS A 1 1255 ? 24.832 -1.947 -41.648 1.00 87.75 1255 LYS A N 1
ATOM 9934 C CA . LYS A 1 1255 ? 23.902 -2.891 -41.011 1.00 87.75 1255 LYS A CA 1
ATOM 9935 C C . LYS A 1 1255 ? 22.540 -2.251 -40.724 1.00 87.75 1255 LYS A C 1
ATOM 9937 O O . LYS A 1 1255 ? 22.357 -1.040 -40.852 1.00 87.75 1255 LYS A O 1
ATOM 9942 N N . LYS A 1 1256 ? 21.579 -3.077 -40.304 1.00 89.44 1256 LYS A N 1
ATOM 9943 C CA . LYS A 1 1256 ? 20.308 -2.629 -39.712 1.00 89.44 1256 LYS A CA 1
ATOM 9944 C C . LYS A 1 1256 ? 20.492 -2.358 -38.221 1.00 89.44 1256 LYS A C 1
ATOM 9946 O O . LYS A 1 1256 ? 21.208 -3.094 -37.543 1.00 89.44 1256 LYS A O 1
ATOM 9951 N N . TYR A 1 1257 ? 19.835 -1.314 -37.734 1.00 90.25 1257 TYR A N 1
ATOM 9952 C CA . TYR A 1 1257 ? 19.889 -0.844 -36.356 1.00 90.25 1257 TYR A CA 1
ATOM 9953 C C . TYR A 1 1257 ? 18.469 -0.672 -35.801 1.00 90.25 1257 TYR A C 1
ATOM 9955 O O . TYR A 1 1257 ? 17.582 -0.162 -36.491 1.00 90.25 1257 TYR A O 1
ATOM 9963 N N . CYS A 1 1258 ? 18.280 -1.095 -34.552 1.00 92.31 1258 CYS A N 1
ATOM 9964 C CA . CYS A 1 1258 ? 17.043 -0.975 -33.791 1.00 92.31 1258 CYS A CA 1
ATOM 9965 C C . CYS A 1 1258 ? 17.401 -0.682 -32.331 1.00 92.31 1258 CYS A C 1
ATOM 9967 O O . CYS A 1 1258 ? 18.064 -1.502 -31.702 1.00 92.31 1258 CYS A O 1
ATOM 9969 N N . GLU A 1 1259 ? 16.962 0.458 -31.806 1.00 91.81 1259 GLU A N 1
ATOM 9970 C CA . GLU A 1 1259 ? 17.111 0.847 -30.395 1.00 91.81 1259 GLU A CA 1
ATOM 9971 C C . GLU A 1 1259 ? 15.788 1.436 -29.887 1.00 91.81 1259 GLU A C 1
ATOM 9973 O O . GLU A 1 1259 ? 14.991 1.933 -30.683 1.00 91.81 1259 GLU A O 1
ATOM 9978 N N . THR A 1 1260 ? 15.542 1.401 -28.577 1.00 91.44 1260 THR A N 1
ATOM 9979 C CA . THR A 1 1260 ? 14.342 2.000 -27.968 1.00 91.44 1260 THR A CA 1
ATOM 9980 C C . THR A 1 1260 ? 14.749 3.159 -27.068 1.00 91.44 1260 THR A C 1
ATOM 9982 O O . THR A 1 1260 ? 15.482 2.975 -26.099 1.00 91.44 1260 THR A O 1
ATOM 9985 N N . LEU A 1 1261 ? 14.256 4.355 -27.388 1.00 92.12 1261 LEU A N 1
ATOM 9986 C CA . LEU A 1 1261 ? 14.379 5.540 -26.549 1.00 92.12 1261 LEU A CA 1
ATOM 9987 C C . LEU A 1 1261 ? 13.152 5.625 -25.640 1.00 92.12 1261 LEU A C 1
ATOM 9989 O O . LEU A 1 1261 ? 12.037 5.826 -26.117 1.00 92.12 1261 LEU A O 1
ATOM 9993 N N . GLU A 1 1262 ? 13.351 5.496 -24.336 1.00 91.12 1262 GLU A N 1
ATOM 9994 C CA . GLU A 1 1262 ? 12.295 5.644 -23.338 1.00 91.12 1262 GLU A CA 1
ATOM 9995 C C . GLU A 1 1262 ? 12.285 7.101 -22.872 1.00 91.12 1262 GLU A C 1
ATOM 9997 O O . GLU A 1 1262 ? 13.267 7.578 -22.306 1.00 91.12 1262 GLU A O 1
ATOM 10002 N N . VAL A 1 1263 ? 11.204 7.836 -23.130 1.00 91.00 1263 VAL A N 1
ATOM 10003 C CA . VAL A 1 1263 ? 11.013 9.219 -22.670 1.00 91.00 1263 VAL A CA 1
ATOM 10004 C C . VAL A 1 1263 ? 10.115 9.191 -21.440 1.00 91.00 1263 VAL A C 1
ATOM 10006 O O . VAL A 1 1263 ? 8.898 9.050 -21.548 1.00 91.00 1263 VAL A O 1
ATOM 10009 N N . SER A 1 1264 ? 10.723 9.286 -20.263 1.00 89.06 1264 SER A N 1
ATOM 10010 C CA . SER A 1 1264 ? 10.049 9.146 -18.973 1.00 89.06 1264 SER A CA 1
ATOM 10011 C C . SER A 1 1264 ? 9.744 10.488 -18.316 1.00 89.06 1264 SER A C 1
ATOM 10013 O O . SER A 1 1264 ? 10.437 11.489 -18.512 1.00 89.06 1264 SER A O 1
ATOM 10015 N N . CYS A 1 1265 ? 8.706 10.493 -17.488 1.00 88.38 1265 CYS A N 1
ATOM 10016 C CA . CYS A 1 1265 ? 8.419 11.549 -16.530 1.00 88.38 1265 CYS A CA 1
ATOM 10017 C C . CYS A 1 1265 ? 7.977 10.950 -15.184 1.00 88.38 1265 CYS A C 1
ATOM 10019 O O . CYS A 1 1265 ? 8.038 9.741 -14.976 1.00 88.38 1265 CYS A O 1
ATOM 10021 N N . SER A 1 1266 ? 7.521 11.785 -14.250 1.00 83.50 1266 SER A N 1
ATOM 10022 C CA . SER A 1 1266 ? 7.037 11.341 -12.934 1.00 83.50 1266 SER A CA 1
ATOM 10023 C C . SER A 1 1266 ? 5.763 10.484 -12.967 1.00 83.50 1266 SER A C 1
ATOM 10025 O O . SER A 1 1266 ? 5.465 9.839 -11.967 1.00 83.50 1266 SER A O 1
ATOM 10027 N N . GLN A 1 1267 ? 5.011 10.494 -14.075 1.00 81.62 1267 GLN A N 1
ATOM 10028 C CA . GLN A 1 1267 ? 3.683 9.873 -14.191 1.00 81.62 1267 GLN A CA 1
ATOM 10029 C C . GLN A 1 1267 ? 3.602 8.759 -15.247 1.00 81.62 1267 GLN A C 1
ATOM 10031 O O . GLN A 1 1267 ? 2.668 7.965 -15.199 1.00 81.62 1267 GLN A O 1
ATOM 10036 N N . MET A 1 1268 ? 4.531 8.709 -16.210 1.00 88.50 1268 MET A N 1
ATOM 10037 C CA . MET A 1 1268 ? 4.549 7.684 -17.259 1.00 88.50 1268 MET A CA 1
ATOM 10038 C C . MET A 1 1268 ? 5.892 7.581 -17.996 1.00 88.50 1268 MET A C 1
ATOM 10040 O O . MET A 1 1268 ? 6.685 8.527 -17.992 1.00 88.50 1268 MET A O 1
ATOM 10044 N N . THR A 1 1269 ? 6.078 6.487 -18.733 1.00 89.25 1269 THR A N 1
ATOM 10045 C CA . THR A 1 1269 ? 7.128 6.312 -19.750 1.00 89.25 1269 THR A CA 1
ATOM 10046 C C . THR A 1 1269 ? 6.534 6.210 -21.159 1.00 89.25 1269 THR A C 1
ATOM 10048 O O . THR A 1 1269 ? 5.535 5.533 -21.380 1.00 89.25 1269 THR A O 1
ATOM 10051 N N . LEU A 1 1270 ? 7.141 6.901 -22.130 1.00 88.88 1270 LEU A N 1
ATOM 10052 C CA . LEU A 1 1270 ? 6.803 6.842 -23.556 1.00 88.88 1270 LEU A CA 1
ATOM 10053 C C . LEU A 1 1270 ? 7.941 6.169 -24.333 1.00 88.88 1270 LEU A C 1
ATOM 10055 O O . LEU A 1 1270 ? 8.998 6.766 -24.527 1.00 88.88 1270 LEU A O 1
ATOM 10059 N N . GLU A 1 1271 ? 7.723 4.949 -24.817 1.00 89.31 1271 GLU A N 1
ATOM 10060 C CA . GLU A 1 1271 ? 8.714 4.224 -25.623 1.00 89.31 1271 GLU A CA 1
ATOM 10061 C C . GLU A 1 1271 ? 8.671 4.651 -27.097 1.00 89.31 1271 GLU A C 1
ATOM 10063 O O . GLU A 1 1271 ? 7.602 4.675 -27.713 1.00 89.31 1271 GLU A O 1
ATOM 10068 N N . LEU A 1 1272 ? 9.837 4.961 -27.672 1.00 90.19 1272 LEU A N 1
ATOM 10069 C CA . LEU A 1 1272 ? 10.029 5.323 -29.078 1.00 90.19 1272 LEU A CA 1
ATOM 10070 C C . LEU A 1 1272 ? 11.031 4.365 -29.740 1.00 90.19 1272 LEU A C 1
ATOM 10072 O O . LEU A 1 1272 ? 12.216 4.364 -29.405 1.00 90.19 1272 LEU A O 1
ATOM 10076 N N . THR A 1 1273 ? 10.581 3.564 -30.706 1.00 91.56 1273 THR A N 1
ATOM 10077 C CA . THR A 1 1273 ? 11.433 2.591 -31.411 1.00 91.56 1273 THR A CA 1
ATOM 10078 C C . THR A 1 1273 ? 12.160 3.263 -32.575 1.00 91.56 1273 THR A C 1
ATOM 10080 O O . THR A 1 1273 ? 11.532 3.677 -33.549 1.00 91.56 1273 THR A O 1
ATOM 10083 N N . LEU A 1 1274 ? 13.484 3.364 -32.505 1.00 93.06 1274 LEU A N 1
ATOM 10084 C CA . LEU A 1 1274 ? 14.339 3.976 -33.521 1.00 93.06 1274 LEU A CA 1
ATOM 10085 C C . LEU A 1 1274 ? 14.799 2.908 -34.522 1.00 93.06 1274 LEU A C 1
ATOM 10087 O O . LEU A 1 1274 ? 15.477 1.957 -34.137 1.00 93.06 1274 LEU A O 1
ATOM 10091 N N . LEU A 1 1275 ? 14.449 3.057 -35.804 1.00 92.56 1275 LEU A N 1
ATOM 10092 C CA . LEU A 1 1275 ? 14.775 2.084 -36.857 1.00 92.56 1275 LEU A CA 1
ATOM 10093 C C . LEU A 1 1275 ? 15.552 2.736 -38.002 1.00 92.56 1275 LEU A C 1
ATOM 10095 O O . LEU A 1 1275 ? 15.069 3.683 -38.621 1.00 92.56 1275 LEU A O 1
ATOM 10099 N N . GLY A 1 1276 ? 16.725 2.197 -38.331 1.00 89.44 1276 GLY A N 1
ATOM 10100 C CA . GLY A 1 1276 ? 17.593 2.719 -39.391 1.00 89.44 1276 GLY A CA 1
ATOM 10101 C C . GLY A 1 1276 ? 18.387 1.621 -40.096 1.00 89.44 1276 GLY A C 1
ATOM 10102 O O . GLY A 1 1276 ? 18.703 0.585 -39.511 1.00 89.44 1276 GLY A O 1
ATOM 10103 N N . GLU A 1 1277 ? 18.713 1.841 -41.365 1.00 89.81 1277 GLU A N 1
ATOM 10104 C CA . GLU A 1 1277 ? 19.529 0.932 -42.173 1.00 89.81 1277 GLU A CA 1
ATOM 10105 C C . GLU A 1 1277 ? 20.689 1.703 -42.802 1.00 89.81 1277 GLU A C 1
ATOM 10107 O O . GLU A 1 1277 ? 20.527 2.848 -43.221 1.00 89.81 1277 GLU A O 1
ATOM 10112 N N . ALA A 1 1278 ? 21.861 1.080 -42.861 1.00 86.25 1278 ALA A N 1
ATOM 10113 C CA . ALA A 1 1278 ? 23.069 1.675 -43.405 1.00 86.25 1278 ALA A CA 1
ATOM 10114 C C . ALA A 1 1278 ? 23.650 0.817 -44.532 1.00 86.25 1278 ALA A C 1
ATOM 10116 O O . ALA A 1 1278 ? 23.695 -0.408 -44.418 1.00 86.25 1278 ALA A O 1
ATOM 10117 N N . VAL A 1 1279 ? 24.105 1.469 -45.602 1.00 84.56 1279 VAL A N 1
ATOM 10118 C CA . VAL A 1 1279 ? 24.664 0.839 -46.809 1.00 84.56 1279 VAL A CA 1
ATOM 10119 C C . VAL A 1 1279 ? 25.947 1.562 -47.216 1.00 84.56 1279 VAL A C 1
ATOM 10121 O O . VAL A 1 1279 ? 26.039 2.785 -47.099 1.00 84.56 1279 VAL A O 1
ATOM 10124 N N . ASP A 1 1280 ? 26.946 0.829 -47.702 1.00 81.31 1280 ASP A N 1
ATOM 10125 C CA . ASP A 1 1280 ? 28.201 1.431 -48.154 1.00 81.31 1280 ASP A CA 1
ATOM 10126 C C . ASP A 1 1280 ? 28.011 2.230 -49.467 1.00 81.31 1280 ASP A C 1
ATOM 10128 O O . ASP A 1 1280 ? 27.400 1.731 -50.420 1.00 81.31 1280 ASP A O 1
ATOM 10132 N N . PRO A 1 1281 ? 28.519 3.475 -49.559 1.00 77.06 1281 PRO A N 1
ATOM 10133 C CA . PRO A 1 1281 ? 28.470 4.263 -50.787 1.00 77.06 1281 PRO A CA 1
ATOM 10134 C C . PRO A 1 1281 ? 29.496 3.753 -51.810 1.00 77.06 1281 PRO A C 1
ATOM 10136 O O . PRO A 1 1281 ? 30.696 3.745 -51.544 1.00 77.06 1281 PRO A O 1
ATOM 10139 N N . ILE A 1 1282 ? 29.039 3.381 -53.009 1.00 81.25 1282 ILE A N 1
ATOM 10140 C CA . ILE A 1 1282 ? 29.893 2.866 -54.089 1.00 81.25 1282 ILE A CA 1
ATOM 10141 C C . ILE A 1 1282 ? 29.719 3.744 -55.332 1.00 81.25 1282 ILE A C 1
ATOM 10143 O O . ILE A 1 1282 ? 28.655 3.766 -55.950 1.00 81.25 1282 ILE A O 1
ATOM 10147 N N . ILE A 1 1283 ? 30.785 4.451 -55.708 1.00 84.25 1283 ILE A N 1
ATOM 10148 C CA . ILE A 1 1283 ? 30.880 5.236 -56.944 1.00 84.25 1283 ILE A CA 1
ATOM 10149 C C . ILE A 1 1283 ? 32.037 4.692 -57.789 1.00 84.25 1283 ILE A C 1
ATOM 10151 O O . ILE A 1 1283 ? 33.056 4.267 -57.252 1.00 84.25 1283 ILE A O 1
ATOM 10155 N N . THR A 1 1284 ? 31.899 4.744 -59.113 1.00 85.56 1284 THR A N 1
ATOM 10156 C CA . THR A 1 1284 ? 32.981 4.495 -60.078 1.00 85.56 1284 THR A CA 1
ATOM 10157 C C . THR A 1 1284 ? 33.320 5.770 -60.851 1.00 85.56 1284 THR A C 1
ATOM 10159 O O . THR A 1 1284 ? 32.410 6.485 -61.277 1.00 85.56 1284 THR A O 1
ATOM 10162 N N . CYS A 1 1285 ? 34.610 6.044 -61.066 1.00 84.81 1285 CYS A N 1
ATOM 10163 C CA . CYS A 1 1285 ? 35.101 7.151 -61.894 1.00 84.81 1285 CYS A CA 1
ATOM 10164 C C . CYS A 1 1285 ? 35.519 6.644 -63.285 1.00 84.81 1285 CYS A C 1
ATOM 10166 O O . CYS A 1 1285 ? 36.096 5.566 -63.397 1.00 84.81 1285 CYS A O 1
ATOM 10168 N N . SER A 1 1286 ? 35.272 7.418 -64.345 1.00 86.75 1286 SER A N 1
ATOM 10169 C CA . SER A 1 1286 ? 35.657 7.053 -65.719 1.00 86.75 1286 SER A CA 1
ATOM 10170 C C . SER A 1 1286 ? 37.125 7.329 -66.076 1.00 86.75 1286 SER A C 1
ATOM 10172 O O . SER A 1 1286 ? 37.520 7.078 -67.213 1.00 86.75 1286 SER A O 1
ATOM 10174 N N . HIS A 1 1287 ? 37.912 7.910 -65.166 1.00 80.69 1287 HIS A N 1
ATOM 10175 C CA . HIS A 1 1287 ? 39.294 8.332 -65.415 1.00 80.69 1287 HIS A CA 1
ATOM 10176 C C . HIS A 1 1287 ? 40.141 8.210 -64.139 1.00 80.69 1287 HIS A C 1
ATOM 10178 O O . HIS A 1 1287 ? 39.653 8.479 -63.041 1.00 80.69 1287 HIS A O 1
ATOM 10184 N N . GLU A 1 1288 ? 41.417 7.852 -64.292 1.00 73.75 1288 GLU A N 1
ATOM 10185 C CA . GLU A 1 1288 ? 42.409 7.755 -63.217 1.00 73.75 1288 GLU A CA 1
ATOM 10186 C C . GLU A 1 1288 ? 43.773 8.273 -63.705 1.00 73.75 1288 GLU A C 1
ATOM 10188 O O . GLU A 1 1288 ? 44.080 8.205 -64.897 1.00 73.75 1288 GLU A O 1
ATOM 10193 N N . GLY A 1 1289 ? 44.613 8.761 -62.786 1.00 79.50 1289 GLY A N 1
ATOM 10194 C CA . GLY A 1 1289 ? 45.992 9.156 -63.083 1.00 79.50 1289 GLY A CA 1
ATOM 10195 C C . GLY A 1 1289 ? 46.150 10.617 -63.505 1.00 79.50 1289 GLY A C 1
ATOM 10196 O O . GLY A 1 1289 ? 46.274 11.487 -62.646 1.00 79.50 1289 GLY A O 1
ATOM 10197 N N . LEU A 1 1290 ? 46.219 10.877 -64.813 1.00 84.50 1290 LEU A N 1
ATOM 10198 C CA . LEU A 1 1290 ? 46.621 12.163 -65.399 1.00 84.50 1290 LEU A CA 1
ATOM 10199 C C . LEU A 1 1290 ? 45.540 12.704 -66.345 1.00 84.50 1290 LEU A C 1
ATOM 10201 O O . LEU A 1 1290 ? 45.136 12.011 -67.277 1.00 84.50 1290 LEU A O 1
ATOM 10205 N N . LEU A 1 1291 ? 45.145 13.959 -66.134 1.00 86.50 1291 LEU A N 1
ATOM 10206 C CA . LEU A 1 1291 ? 44.314 14.757 -67.031 1.00 86.50 1291 LEU A CA 1
ATOM 10207 C C . LEU A 1 1291 ? 45.208 15.837 -67.669 1.00 86.50 1291 LEU A C 1
ATOM 10209 O O . LEU A 1 1291 ? 45.489 16.876 -67.067 1.00 86.50 1291 LEU A O 1
ATOM 10213 N N . ASP A 1 1292 ? 45.729 15.535 -68.857 1.00 85.56 1292 ASP A N 1
ATOM 10214 C CA . ASP A 1 1292 ? 46.638 16.409 -69.606 1.00 85.56 1292 ASP A CA 1
ATOM 10215 C C . ASP A 1 1292 ? 45.851 17.214 -70.647 1.00 85.56 1292 ASP A C 1
ATOM 10217 O O . ASP A 1 1292 ? 45.167 16.644 -71.502 1.00 85.56 1292 ASP A O 1
ATOM 10221 N N . PHE A 1 1293 ? 45.931 18.539 -70.558 1.00 87.19 1293 PHE A N 1
ATOM 10222 C CA . PHE A 1 1293 ? 45.259 19.481 -71.450 1.00 87.19 1293 PHE A CA 1
ATOM 10223 C C . PHE A 1 1293 ? 46.097 19.871 -72.685 1.00 87.19 1293 PHE A C 1
ATOM 10225 O O . PHE A 1 1293 ? 45.600 20.628 -73.521 1.00 87.19 1293 PHE A O 1
ATOM 10232 N N . ASP A 1 1294 ? 47.317 19.331 -72.830 1.00 82.69 1294 ASP A N 1
ATOM 10233 C CA . ASP A 1 1294 ? 48.275 19.623 -73.913 1.00 82.69 1294 ASP A CA 1
ATOM 10234 C C . ASP A 1 1294 ? 48.548 21.146 -74.022 1.00 82.69 1294 ASP A C 1
ATOM 10236 O O . ASP A 1 1294 ? 48.685 21.827 -72.999 1.00 82.69 1294 ASP A O 1
ATOM 10240 N N . TRP A 1 1295 ? 48.662 21.698 -75.236 1.00 83.44 1295 TRP A N 1
ATOM 10241 C CA . TRP A 1 1295 ? 48.938 23.122 -75.467 1.00 83.44 1295 TRP A CA 1
ATOM 10242 C C . TRP A 1 1295 ? 47.668 23.934 -75.733 1.00 83.44 1295 TRP A C 1
ATOM 10244 O O . TRP A 1 1295 ? 46.837 23.547 -76.556 1.00 83.44 1295 TRP A O 1
ATOM 10254 N N . VAL A 1 1296 ? 47.564 25.105 -75.099 1.00 84.44 1296 VAL A N 1
ATOM 10255 C CA . VAL A 1 1296 ? 46.453 26.063 -75.243 1.00 84.44 1296 VAL A CA 1
ATOM 10256 C C . VAL A 1 1296 ? 47.007 27.477 -75.488 1.00 84.44 1296 VAL A C 1
ATOM 10258 O O . VAL A 1 1296 ? 48.030 27.822 -74.895 1.00 84.44 1296 VAL A O 1
ATOM 10261 N N . PRO A 1 1297 ? 46.379 28.317 -76.335 1.00 82.44 1297 PRO A N 1
ATOM 10262 C CA . PRO A 1 1297 ? 46.795 29.710 -76.494 1.00 82.44 1297 PRO A CA 1
ATOM 10263 C C . PRO A 1 1297 ? 46.513 30.547 -75.237 1.00 82.44 1297 PRO A C 1
ATOM 10265 O O . PRO A 1 1297 ? 45.504 30.334 -74.560 1.00 82.44 1297 PRO A O 1
ATOM 10268 N N . GLU A 1 1298 ? 47.344 31.554 -74.961 1.00 84.44 1298 GLU A N 1
ATOM 10269 C CA . GLU A 1 1298 ? 47.101 32.470 -73.841 1.00 84.44 1298 GLU A CA 1
ATOM 10270 C C . GLU A 1 1298 ? 45.724 33.158 -73.944 1.00 84.44 1298 GLU A C 1
ATOM 10272 O O . GLU A 1 1298 ? 45.271 33.602 -75.012 1.00 84.44 1298 GLU A O 1
ATOM 10277 N N . ASN A 1 1299 ? 45.030 33.250 -72.808 1.00 83.44 1299 ASN A N 1
ATOM 10278 C CA . ASN A 1 1299 ? 43.678 33.797 -72.714 1.00 83.44 1299 ASN A CA 1
ATOM 10279 C C . ASN A 1 1299 ? 42.662 33.063 -73.624 1.00 83.44 1299 ASN A C 1
ATOM 10281 O O . ASN A 1 1299 ? 41.725 33.674 -74.148 1.00 83.44 1299 ASN A O 1
ATOM 10285 N N . GLU A 1 1300 ? 42.849 31.761 -73.854 1.00 84.62 1300 GLU A N 1
ATOM 10286 C CA . GLU A 1 1300 ? 41.819 30.817 -74.316 1.00 84.62 1300 GLU A CA 1
ATOM 10287 C C . GLU A 1 1300 ? 41.601 29.723 -73.262 1.00 84.62 1300 GLU A C 1
ATOM 10289 O O . GLU A 1 1300 ? 42.338 29.638 -72.282 1.00 84.62 1300 GLU A O 1
ATOM 10294 N N . SER A 1 1301 ? 40.544 28.922 -73.406 1.00 85.81 1301 SER A N 1
ATOM 10295 C CA . SER A 1 1301 ? 40.216 27.861 -72.447 1.00 85.81 1301 SER A CA 1
ATOM 10296 C C . SER A 1 1301 ? 39.870 26.558 -73.152 1.00 85.81 1301 SER A C 1
ATOM 10298 O O . SER A 1 1301 ? 39.345 26.554 -74.266 1.00 85.81 1301 SER A O 1
ATOM 10300 N N . THR A 1 1302 ? 40.169 25.452 -72.483 1.00 87.12 1302 THR A N 1
ATOM 10301 C CA . THR A 1 1302 ? 39.845 24.092 -72.919 1.00 87.12 1302 THR A CA 1
ATOM 10302 C C . THR A 1 1302 ? 39.227 23.327 -71.755 1.00 87.12 1302 THR A C 1
ATOM 10304 O O . THR A 1 1302 ? 39.532 23.612 -70.596 1.00 87.12 1302 THR A O 1
ATOM 10307 N N . SER A 1 1303 ? 38.370 22.350 -72.044 1.00 90.44 1303 SER A N 1
ATOM 10308 C CA . SER A 1 1303 ? 37.670 21.569 -71.024 1.00 90.44 1303 SER A CA 1
ATOM 10309 C C . SER A 1 1303 ? 37.696 20.081 -71.348 1.00 90.44 1303 SER A C 1
ATOM 10311 O O . SER A 1 1303 ? 37.499 19.679 -72.493 1.00 90.44 1303 SER A O 1
ATOM 10313 N N . GLN A 1 1304 ? 37.880 19.262 -70.317 1.00 90.44 1304 GLN A N 1
ATOM 10314 C CA . GLN A 1 1304 ? 37.738 17.809 -70.365 1.00 90.44 1304 GLN A CA 1
ATOM 10315 C C . GLN A 1 1304 ? 36.693 17.377 -69.335 1.00 90.44 1304 GLN A C 1
ATOM 10317 O O . GLN A 1 1304 ? 36.497 18.042 -68.318 1.00 90.44 1304 GLN A O 1
ATOM 10322 N N . VAL A 1 1305 ? 35.996 16.276 -69.610 1.00 90.44 1305 VAL A N 1
ATOM 10323 C CA . VAL A 1 1305 ? 34.887 15.793 -68.780 1.00 90.44 1305 VAL A CA 1
ATOM 10324 C C . VAL A 1 1305 ? 35.161 14.356 -68.363 1.00 90.44 1305 VAL A C 1
ATOM 10326 O O . VAL A 1 1305 ? 35.410 13.507 -69.218 1.00 90.44 1305 VAL A O 1
ATOM 10329 N N . PHE A 1 1306 ? 35.072 14.075 -67.064 1.00 90.12 1306 PHE A N 1
ATOM 10330 C CA . PHE A 1 1306 ? 35.061 12.712 -66.534 1.00 90.12 1306 PHE A CA 1
ATOM 10331 C C . PHE A 1 1306 ? 33.738 12.431 -65.815 1.00 90.12 1306 PHE A C 1
ATOM 10333 O O . PHE A 1 1306 ? 33.127 13.328 -65.234 1.00 90.12 1306 PHE A O 1
ATOM 10340 N N . ARG A 1 1307 ? 33.279 11.179 -65.860 1.00 89.50 1307 ARG A N 1
ATOM 10341 C CA . ARG A 1 1307 ? 31.992 10.761 -65.299 1.00 89.50 1307 ARG A CA 1
ATOM 10342 C C . ARG A 1 1307 ? 32.182 10.047 -63.968 1.00 89.50 1307 ARG A C 1
ATOM 10344 O O . ARG A 1 1307 ? 32.959 9.098 -63.873 1.00 89.50 1307 ARG A O 1
ATOM 10351 N N . LEU A 1 1308 ? 31.414 10.469 -62.970 1.00 89.38 1308 LEU A N 1
ATOM 10352 C CA . LEU A 1 1308 ? 31.165 9.733 -61.734 1.00 89.38 1308 LEU A CA 1
ATOM 10353 C C . LEU A 1 1308 ? 29.825 9.005 -61.865 1.00 89.38 1308 LEU A C 1
ATOM 10355 O O . LEU A 1 1308 ? 28.836 9.617 -62.261 1.00 89.38 1308 LEU A O 1
ATOM 10359 N N . GLN A 1 1309 ? 29.765 7.719 -61.529 1.00 89.00 1309 GLN A N 1
ATOM 10360 C CA . GLN A 1 1309 ? 28.532 6.924 -61.572 1.00 89.00 1309 GLN A CA 1
ATOM 10361 C C . GLN A 1 1309 ? 28.282 6.256 -60.219 1.00 89.00 1309 GLN A C 1
ATOM 10363 O O . GLN A 1 1309 ? 29.174 5.597 -59.689 1.00 89.00 1309 GLN A O 1
ATOM 10368 N N . ASN A 1 1310 ? 27.077 6.419 -59.671 1.00 86.56 1310 ASN A N 1
ATOM 10369 C CA . ASN A 1 1310 ? 26.659 5.771 -58.432 1.00 86.56 1310 ASN A CA 1
ATOM 10370 C C . ASN A 1 1310 ? 26.100 4.375 -58.734 1.00 86.56 1310 ASN A C 1
ATOM 10372 O O . ASN A 1 1310 ? 25.142 4.231 -59.494 1.00 86.56 1310 ASN A O 1
ATOM 10376 N N . VAL A 1 1311 ? 26.703 3.354 -58.127 1.00 85.38 1311 VAL A N 1
ATOM 10377 C CA . VAL A 1 1311 ? 26.297 1.946 -58.252 1.00 85.38 1311 VAL A CA 1
ATOM 10378 C C . VAL A 1 1311 ? 25.799 1.356 -56.923 1.00 85.38 1311 VAL A C 1
ATOM 10380 O O . VAL A 1 1311 ? 25.558 0.153 -56.845 1.00 85.38 1311 VAL A O 1
ATOM 10383 N N . SER A 1 1312 ? 25.604 2.186 -55.889 1.00 79.50 1312 SER A N 1
ATOM 10384 C CA . SER A 1 1312 ? 24.908 1.806 -54.654 1.00 79.50 1312 SER A CA 1
ATOM 10385 C C . SER A 1 1312 ? 23.398 2.088 -54.722 1.00 79.50 1312 SER A C 1
ATOM 10387 O O . SER A 1 1312 ? 22.884 2.710 -55.655 1.00 79.50 1312 SER A O 1
ATOM 10389 N N . SER A 1 1313 ? 22.669 1.610 -53.711 1.00 81.12 1313 SER A N 1
ATOM 10390 C CA . SER A 1 1313 ? 21.218 1.783 -53.553 1.00 81.12 1313 SER A CA 1
ATOM 10391 C C . SER A 1 1313 ? 20.809 3.045 -52.774 1.00 81.12 1313 SER A C 1
ATOM 10393 O O . SER A 1 1313 ? 19.634 3.193 -52.443 1.00 81.12 1313 SER A O 1
ATOM 10395 N N . VAL A 1 1314 ? 21.748 3.951 -52.478 1.00 79.69 1314 VAL A N 1
ATOM 10396 C CA . VAL A 1 1314 ? 21.528 5.173 -51.676 1.00 79.69 1314 VAL A CA 1
ATOM 10397 C C . VAL A 1 1314 ? 22.004 6.432 -52.407 1.00 79.69 1314 VAL A C 1
ATOM 10399 O O . VAL A 1 1314 ? 22.869 6.357 -53.277 1.00 79.69 1314 VAL A O 1
ATOM 10402 N N . ASP A 1 1315 ? 21.458 7.599 -52.055 1.00 82.12 1315 ASP A N 1
ATOM 10403 C CA . ASP A 1 1315 ? 21.947 8.897 -52.535 1.00 82.12 1315 ASP A CA 1
ATOM 10404 C C . ASP A 1 1315 ? 23.361 9.178 -51.983 1.00 82.12 1315 ASP A C 1
ATOM 10406 O O . ASP A 1 1315 ? 23.563 9.285 -50.768 1.00 82.12 1315 ASP A O 1
ATOM 10410 N N . VAL A 1 1316 ? 24.358 9.320 -52.863 1.00 80.69 1316 VAL A N 1
ATOM 10411 C CA . VAL A 1 1316 ? 25.754 9.566 -52.459 1.00 80.69 1316 VAL A CA 1
ATOM 10412 C C . VAL A 1 1316 ? 26.151 11.008 -52.761 1.00 80.69 1316 VAL A C 1
ATOM 10414 O O . VAL A 1 1316 ? 26.146 11.444 -53.913 1.00 80.69 1316 VAL A O 1
ATOM 10417 N N . GLN A 1 1317 ? 26.532 11.750 -51.719 1.00 84.06 1317 GLN A N 1
ATOM 10418 C CA . GLN A 1 1317 ? 27.081 13.099 -51.842 1.00 84.06 1317 GLN A CA 1
ATOM 10419 C C . GLN A 1 1317 ? 28.584 13.047 -52.146 1.00 84.06 1317 GLN A C 1
ATOM 10421 O O . GLN A 1 1317 ? 29.322 12.322 -51.470 1.00 84.06 1317 GLN A O 1
ATOM 10426 N N . PHE A 1 1318 ? 29.026 13.851 -53.115 1.00 87.06 1318 PHE A N 1
ATOM 10427 C CA . PHE A 1 1318 ? 30.427 14.011 -53.508 1.00 87.06 1318 PHE A CA 1
ATOM 10428 C C . PHE A 1 1318 ? 30.879 15.476 -53.436 1.00 87.06 1318 PHE A C 1
ATOM 10430 O O . PHE A 1 1318 ? 30.076 16.405 -53.579 1.00 87.06 1318 PHE A O 1
ATOM 10437 N N . SER A 1 1319 ? 32.185 15.671 -53.278 1.00 87.50 1319 SER A N 1
ATOM 10438 C CA . SER A 1 1319 ? 32.882 16.949 -53.443 1.00 87.50 1319 SER A CA 1
ATOM 10439 C C . SER A 1 1319 ? 34.126 16.761 -54.311 1.00 87.50 1319 SER A C 1
ATOM 10441 O O . SER A 1 1319 ? 34.713 15.677 -54.361 1.00 87.50 1319 SER A O 1
ATOM 10443 N N . VAL A 1 1320 ? 34.526 17.817 -55.016 1.00 88.88 1320 VAL A N 1
ATOM 10444 C CA . VAL A 1 1320 ? 35.722 17.836 -55.859 1.00 88.88 1320 VAL A CA 1
ATOM 10445 C C . VAL A 1 1320 ? 36.581 19.025 -55.451 1.00 88.88 1320 VAL A C 1
ATOM 10447 O O . VAL A 1 1320 ? 36.157 20.174 -55.557 1.00 88.88 1320 VAL A O 1
ATOM 10450 N N . LEU A 1 1321 ? 37.782 18.737 -54.956 1.00 88.12 1321 LEU A N 1
ATOM 10451 C CA . LEU A 1 1321 ? 38.732 19.725 -54.453 1.00 88.12 1321 LEU A CA 1
ATOM 10452 C C . LEU A 1 1321 ? 39.918 19.854 -55.408 1.00 88.12 1321 LEU A C 1
ATOM 10454 O O . LEU A 1 1321 ? 40.392 18.852 -55.942 1.00 88.12 1321 LEU A O 1
ATOM 10458 N N . LEU A 1 1322 ? 40.418 21.076 -55.572 1.00 87.69 1322 LEU A N 1
ATOM 10459 C CA . LEU A 1 1322 ? 41.717 21.363 -56.179 1.00 87.69 1322 LEU A CA 1
ATOM 10460 C C . LEU A 1 1322 ? 42.721 21.692 -55.073 1.00 87.69 1322 LEU A C 1
ATOM 10462 O O . LEU A 1 1322 ? 42.371 22.365 -54.100 1.00 87.69 1322 LEU A O 1
ATOM 10466 N N . GLU A 1 1323 ? 43.962 21.234 -55.211 1.00 82.31 1323 GLU A N 1
ATOM 10467 C CA . GLU A 1 1323 ? 45.026 21.493 -54.237 1.00 82.31 1323 GLU A CA 1
ATOM 10468 C C . GLU A 1 1323 ? 45.335 22.997 -54.144 1.00 82.31 1323 GLU A C 1
ATOM 10470 O O . GLU A 1 1323 ? 45.465 23.527 -53.042 1.00 82.31 1323 GLU A O 1
ATOM 10475 N N . SER A 1 1324 ? 45.317 23.700 -55.284 1.00 75.44 1324 SER A N 1
ATOM 10476 C CA . SER A 1 1324 ? 45.426 25.167 -55.385 1.00 75.44 1324 SER A CA 1
ATOM 10477 C C . SER A 1 1324 ? 44.364 25.962 -54.605 1.00 75.44 1324 SER A C 1
ATOM 10479 O O . SER A 1 1324 ? 44.592 27.128 -54.282 1.00 75.44 1324 SER A O 1
ATOM 10481 N N . LEU A 1 1325 ? 43.216 25.350 -54.285 1.00 75.44 1325 LEU A N 1
ATOM 10482 C CA . LEU A 1 1325 ? 42.083 25.982 -53.594 1.00 75.44 1325 LEU A CA 1
ATOM 10483 C C . LEU A 1 1325 ? 41.880 25.474 -52.153 1.00 75.44 1325 LEU A C 1
ATOM 10485 O O . LEU A 1 1325 ? 40.948 25.908 -51.473 1.00 75.44 1325 LEU A O 1
ATOM 10489 N N . CYS A 1 1326 ? 42.722 24.558 -51.666 1.00 63.69 1326 CYS A N 1
ATOM 10490 C CA . CYS A 1 1326 ? 42.614 24.019 -50.310 1.00 63.69 1326 CYS A CA 1
ATOM 10491 C C . CYS A 1 1326 ? 43.157 25.019 -49.257 1.00 63.69 1326 CYS A C 1
ATOM 10493 O O . CYS A 1 1326 ? 44.319 25.408 -49.357 1.00 63.69 1326 CYS A O 1
ATOM 10495 N N . PRO A 1 1327 ? 42.413 25.372 -48.181 1.00 55.06 1327 PRO A N 1
ATOM 10496 C CA . PRO A 1 1327 ? 42.876 26.285 -47.112 1.00 55.06 1327 PRO A CA 1
ATOM 10497 C C . PRO A 1 1327 ? 44.011 25.766 -46.193 1.00 55.06 1327 PRO A C 1
ATOM 10499 O O . PRO A 1 1327 ? 44.096 26.145 -45.024 1.00 55.06 1327 PRO A O 1
ATOM 10502 N N . SER A 1 1328 ? 44.861 24.860 -46.678 1.00 49.53 1328 SER A N 1
ATOM 10503 C CA . SER A 1 1328 ? 45.875 24.148 -45.895 1.00 49.53 1328 SER A CA 1
ATOM 10504 C C . SER A 1 1328 ? 47.143 24.984 -45.681 1.00 49.53 1328 SER A C 1
ATOM 10506 O O . SER A 1 1328 ? 48.068 24.884 -46.475 1.00 49.53 1328 SER A O 1
ATOM 10508 N N . GLU A 1 1329 ? 47.189 25.723 -44.568 1.00 39.53 1329 GLU A N 1
ATOM 10509 C CA . GLU A 1 1329 ? 48.350 26.438 -43.996 1.00 39.53 1329 GLU A CA 1
ATOM 10510 C C . GLU A 1 1329 ? 49.183 27.329 -44.944 1.00 39.53 1329 GLU A C 1
ATOM 10512 O O . GLU A 1 1329 ? 49.877 26.873 -45.846 1.00 39.53 1329 GLU A O 1
ATOM 10517 N N . GLN A 1 1330 ? 49.267 28.623 -44.620 1.00 36.06 1330 GLN A N 1
ATOM 10518 C CA . GLN A 1 1330 ? 50.133 29.601 -45.297 1.00 36.06 1330 GLN A CA 1
ATOM 10519 C C . GLN A 1 1330 ? 51.635 29.401 -44.983 1.00 36.06 1330 GLN A C 1
ATOM 10521 O O . GLN A 1 1330 ? 52.292 30.272 -44.412 1.00 36.06 1330 GLN A O 1
ATOM 10526 N N . LYS A 1 1331 ? 52.206 28.253 -45.362 1.00 35.47 1331 LYS A N 1
ATOM 10527 C CA . LYS A 1 1331 ? 53.656 28.022 -45.393 1.00 35.47 1331 LYS A CA 1
ATOM 10528 C C . LYS A 1 1331 ? 54.187 28.314 -46.793 1.00 35.47 1331 LYS A C 1
ATOM 10530 O O . LYS A 1 1331 ? 53.767 27.699 -47.766 1.00 35.47 1331 LYS A O 1
ATOM 10535 N N . LEU A 1 1332 ? 55.144 29.238 -46.887 1.00 34.34 1332 LEU A N 1
ATOM 10536 C CA . LEU A 1 1332 ? 55.835 29.569 -48.134 1.00 34.34 1332 LEU A CA 1
ATOM 10537 C C . LEU A 1 1332 ? 56.837 28.459 -48.504 1.00 34.34 1332 LEU A C 1
ATOM 10539 O O . LEU A 1 1332 ? 58.044 28.604 -48.315 1.00 34.34 1332 LEU A O 1
ATOM 10543 N N . SER A 1 1333 ? 56.340 27.350 -49.046 1.00 34.81 1333 SER A N 1
ATOM 10544 C CA . SER A 1 1333 ? 57.141 26.407 -49.829 1.00 34.81 1333 SER A CA 1
ATOM 10545 C C . SER A 1 1333 ? 56.298 25.777 -50.936 1.00 34.81 1333 SER A C 1
ATOM 10547 O O . SER A 1 1333 ? 55.107 25.520 -50.772 1.00 34.81 1333 SER A O 1
ATOM 10549 N N . SER A 1 1334 ? 56.917 25.542 -52.092 1.00 44.50 1334 SER A N 1
ATOM 10550 C CA . SER A 1 1334 ? 56.272 24.903 -53.236 1.00 44.50 1334 SER A CA 1
ATOM 10551 C C . SER A 1 1334 ? 56.000 23.427 -52.938 1.00 44.50 1334 SER A C 1
ATOM 10553 O O . SER A 1 1334 ? 56.891 22.578 -53.004 1.00 44.50 1334 SER A O 1
ATOM 10555 N N . THR A 1 1335 ? 54.748 23.100 -52.612 1.00 50.12 1335 THR A N 1
ATOM 10556 C CA . THR A 1 1335 ? 54.302 21.706 -52.565 1.00 50.12 1335 THR A CA 1
ATOM 10557 C C . THR A 1 1335 ? 54.371 21.129 -53.977 1.00 50.12 1335 THR A C 1
ATOM 10559 O O . THR A 1 1335 ? 53.859 21.709 -54.930 1.00 50.12 1335 THR A O 1
ATOM 10562 N N . ALA A 1 1336 ? 55.001 19.964 -54.137 1.00 59.25 1336 ALA A N 1
ATOM 10563 C CA . ALA A 1 1336 ? 55.311 19.383 -55.449 1.00 59.25 1336 ALA A CA 1
ATOM 10564 C C . ALA A 1 1336 ? 54.085 18.871 -56.248 1.00 59.25 1336 ALA A C 1
ATOM 10566 O O . ALA A 1 1336 ? 54.246 18.045 -57.147 1.00 59.25 1336 ALA A O 1
ATOM 10567 N N . ALA A 1 1337 ? 52.875 19.326 -55.912 1.00 64.62 1337 ALA A N 1
ATOM 10568 C CA . ALA A 1 1337 ? 51.611 19.048 -56.591 1.00 64.62 1337 ALA A CA 1
ATOM 10569 C C . ALA A 1 1337 ? 51.062 20.270 -57.354 1.00 64.62 1337 ALA A C 1
ATOM 10571 O O . ALA A 1 1337 ? 50.414 20.082 -58.380 1.00 64.62 1337 ALA A O 1
ATOM 10572 N N . VAL A 1 1338 ? 51.347 21.497 -56.897 1.00 74.00 1338 VAL A N 1
ATOM 10573 C CA . VAL A 1 1338 ? 50.850 22.742 -57.506 1.00 74.00 1338 VAL A CA 1
ATOM 10574 C C . VAL A 1 1338 ? 51.976 23.416 -58.290 1.00 74.00 1338 VAL A C 1
ATOM 10576 O O . VAL A 1 1338 ? 53.091 23.573 -57.796 1.00 74.00 1338 VAL A O 1
ATOM 10579 N N . GLY A 1 1339 ? 51.685 23.768 -59.539 1.00 74.38 1339 GLY A N 1
ATOM 10580 C CA . GLY A 1 1339 ? 52.585 24.462 -60.455 1.00 74.38 1339 GLY A CA 1
ATOM 10581 C C . GLY A 1 1339 ? 52.282 25.956 -60.560 1.00 74.38 1339 GLY A C 1
ATOM 10582 O O . GLY A 1 1339 ? 51.677 26.552 -59.667 1.00 74.38 1339 GLY A O 1
ATOM 10583 N N . VAL A 1 1340 ? 52.696 26.550 -61.680 1.00 80.19 1340 VAL A N 1
ATOM 10584 C CA . VAL A 1 1340 ? 52.501 27.976 -61.992 1.00 80.19 1340 VAL A CA 1
ATOM 10585 C C . VAL A 1 1340 ? 51.017 28.350 -61.939 1.00 80.19 1340 VAL A C 1
ATOM 10587 O O . VAL A 1 1340 ? 50.154 27.546 -62.291 1.00 80.19 1340 VAL A O 1
ATOM 10590 N N . GLN A 1 1341 ? 50.730 29.566 -61.467 1.00 82.62 1341 GLN A N 1
ATOM 10591 C CA . GLN A 1 1341 ? 49.384 30.124 -61.326 1.00 82.62 1341 GLN A CA 1
ATOM 10592 C C . GLN A 1 1341 ? 49.251 31.433 -62.109 1.00 82.62 1341 GLN A C 1
ATOM 10594 O O . GLN A 1 1341 ? 50.215 32.186 -62.232 1.00 82.62 1341 GLN A O 1
ATOM 10599 N N . ASN A 1 1342 ? 48.048 31.691 -62.617 1.00 83.44 1342 ASN A N 1
ATOM 10600 C CA . ASN A 1 1342 ? 47.689 32.869 -63.408 1.00 83.44 1342 ASN A CA 1
ATOM 10601 C C . ASN A 1 1342 ? 48.031 34.194 -62.702 1.00 83.44 1342 ASN A C 1
ATOM 10603 O O . ASN A 1 1342 ? 47.758 34.370 -61.511 1.00 83.44 1342 ASN A O 1
ATOM 10607 N N . TYR A 1 1343 ? 48.551 35.163 -63.457 1.00 79.69 1343 TYR A N 1
ATOM 10608 C CA . TYR A 1 1343 ? 48.933 36.484 -62.935 1.00 79.69 1343 TYR A CA 1
ATOM 10609 C C . TYR A 1 1343 ? 47.725 37.330 -62.497 1.00 79.69 1343 TYR A C 1
ATOM 10611 O O . TYR A 1 1343 ? 47.861 38.225 -61.663 1.00 79.69 1343 TYR A O 1
ATOM 10619 N N . SER A 1 1344 ? 46.535 37.027 -63.015 1.00 77.38 1344 SER A N 1
ATOM 10620 C CA . SER A 1 1344 ? 45.248 37.587 -62.582 1.00 77.38 1344 SER A CA 1
ATOM 10621 C C . SER A 1 1344 ? 44.783 37.121 -61.193 1.00 77.38 1344 SER A C 1
ATOM 10623 O O . SER A 1 1344 ? 43.816 37.671 -60.667 1.00 77.38 1344 SER A O 1
ATOM 10625 N N . GLY A 1 1345 ? 45.428 36.111 -60.595 1.00 75.31 1345 GLY A N 1
ATOM 10626 C CA . GLY A 1 1345 ? 45.025 35.528 -59.309 1.00 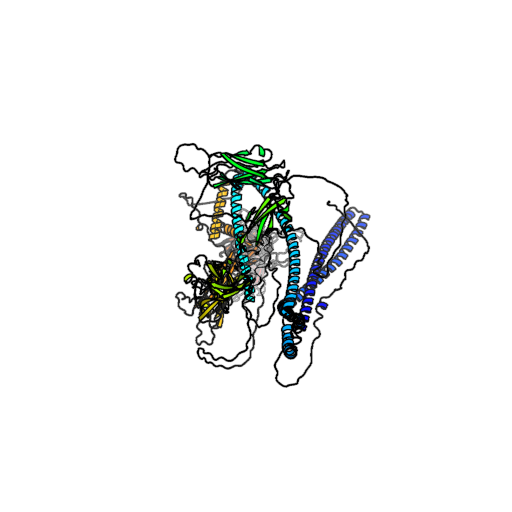75.31 1345 GLY A CA 1
ATOM 10627 C C . GLY A 1 1345 ? 43.767 34.648 -59.369 1.00 75.31 1345 GLY A C 1
ATOM 10628 O O . GLY A 1 1345 ? 43.288 34.191 -58.333 1.00 75.31 1345 GLY A O 1
ATOM 10629 N N . LEU A 1 1346 ? 43.225 34.399 -60.566 1.00 79.38 1346 LEU A N 1
ATOM 10630 C CA . LEU A 1 1346 ? 42.172 33.409 -60.801 1.00 79.38 1346 LEU A CA 1
ATOM 10631 C C . LEU A 1 1346 ? 42.784 32.003 -60.883 1.00 79.38 1346 LEU A C 1
ATOM 10633 O O . LEU A 1 1346 ? 43.884 31.845 -61.402 1.00 79.38 1346 LEU A O 1
ATOM 10637 N N . SER A 1 1347 ? 42.077 30.966 -60.428 1.00 82.94 1347 SER A N 1
ATOM 10638 C CA . SER A 1 1347 ? 42.585 29.591 -60.552 1.00 82.94 1347 SER A CA 1
ATOM 10639 C C . SER A 1 1347 ? 42.789 29.201 -62.019 1.00 82.94 1347 SER A C 1
ATOM 10641 O O . SER A 1 1347 ? 41.895 29.389 -62.847 1.00 82.94 1347 SER A O 1
ATOM 10643 N N . VAL A 1 1348 ? 43.949 28.615 -62.322 1.00 88.12 1348 VAL A N 1
ATOM 10644 C CA . VAL A 1 1348 ? 44.305 28.082 -63.651 1.00 88.12 1348 VAL A CA 1
ATOM 10645 C C . VAL A 1 1348 ? 43.371 26.950 -64.078 1.00 88.12 1348 VAL A C 1
ATOM 10647 O O . VAL A 1 1348 ? 43.036 26.819 -65.259 1.00 88.12 1348 VAL A O 1
ATOM 10650 N N . PHE A 1 1349 ? 42.963 26.132 -63.107 1.00 91.31 1349 PHE A N 1
ATOM 10651 C CA . PHE A 1 1349 ? 42.029 25.033 -63.290 1.00 91.31 1349 PHE A CA 1
ATOM 10652 C C . PHE A 1 1349 ? 40.714 25.350 -62.571 1.00 91.31 1349 PHE A C 1
ATOM 10654 O O . PHE A 1 1349 ? 40.702 25.738 -61.402 1.00 91.31 1349 PHE A O 1
ATOM 10661 N N . GLY A 1 1350 ? 39.594 25.180 -63.268 1.00 88.12 1350 GLY A N 1
ATOM 10662 C CA . GLY A 1 1350 ? 38.244 25.282 -62.714 1.00 88.12 1350 GLY A CA 1
ATOM 10663 C C . GLY A 1 1350 ? 37.517 23.944 -62.803 1.00 88.12 1350 GLY A C 1
ATOM 10664 O O . GLY A 1 1350 ? 37.720 23.198 -63.758 1.00 88.12 1350 GLY A O 1
ATOM 10665 N N . VAL A 1 1351 ? 36.652 23.642 -61.833 1.00 90.50 1351 VAL A N 1
ATOM 10666 C CA . VAL A 1 1351 ? 35.840 22.413 -61.811 1.00 90.50 1351 VAL A CA 1
ATOM 10667 C C . VAL A 1 1351 ? 34.361 22.763 -61.685 1.00 90.50 1351 VAL A C 1
ATOM 10669 O O . VAL A 1 1351 ? 33.979 23.560 -60.829 1.00 90.50 1351 VAL A O 1
ATOM 10672 N N . SER A 1 1352 ? 33.518 22.144 -62.513 1.00 90.06 1352 SER A N 1
ATOM 10673 C CA . SER A 1 1352 ? 32.064 22.289 -62.455 1.00 90.06 1352 SER A CA 1
ATOM 10674 C C . SER A 1 1352 ? 31.351 20.961 -62.763 1.00 90.06 1352 SER A C 1
ATOM 10676 O O . SER A 1 1352 ? 31.603 20.387 -63.824 1.00 90.06 1352 SER A O 1
ATOM 10678 N N . PRO A 1 1353 ? 30.451 20.468 -61.890 1.00 89.62 1353 PRO A N 1
ATOM 10679 C CA . PRO A 1 1353 ? 30.161 20.965 -60.543 1.00 89.62 1353 PRO A CA 1
ATOM 10680 C C . PRO A 1 1353 ? 31.266 20.587 -59.537 1.00 89.62 1353 PRO A C 1
ATOM 10682 O O . PRO A 1 1353 ? 31.786 19.474 -59.560 1.00 89.62 1353 PRO A O 1
ATOM 10685 N N . ALA A 1 1354 ? 31.580 21.483 -58.595 1.00 84.12 1354 ALA A N 1
ATOM 10686 C CA . ALA A 1 1354 ? 32.539 21.218 -57.509 1.00 84.12 1354 ALA A CA 1
ATOM 10687 C C . ALA A 1 1354 ? 31.991 20.292 -56.394 1.00 84.12 1354 ALA A C 1
ATOM 10689 O O . ALA A 1 1354 ? 32.701 19.938 -55.454 1.00 84.12 1354 ALA A O 1
ATOM 10690 N N . GLY A 1 1355 ? 30.722 19.889 -56.477 1.00 86.38 1355 GLY A N 1
ATOM 10691 C CA . GLY A 1 1355 ? 30.081 18.951 -55.559 1.00 86.38 1355 GLY A CA 1
ATOM 10692 C C . GLY A 1 1355 ? 28.601 18.769 -55.882 1.00 86.38 1355 GLY A C 1
ATOM 10693 O O . GLY A 1 1355 ? 28.023 19.547 -56.643 1.00 86.38 1355 GLY A O 1
ATOM 10694 N N . GLY A 1 1356 ? 27.982 17.740 -55.311 1.00 86.19 1356 GLY A N 1
ATOM 10695 C CA . GLY A 1 1356 ? 26.578 17.416 -55.560 1.00 86.19 1356 GLY A CA 1
ATOM 10696 C C . GLY A 1 1356 ? 26.151 16.100 -54.919 1.00 86.19 1356 GLY A C 1
ATOM 10697 O O . GLY A 1 1356 ? 26.877 15.523 -54.112 1.00 86.19 1356 GLY A O 1
ATOM 10698 N N . VAL A 1 1357 ? 24.966 15.619 -55.294 1.00 86.19 1357 VAL A N 1
ATOM 10699 C CA . VAL A 1 1357 ? 24.415 14.324 -54.872 1.00 86.19 1357 VAL A CA 1
ATOM 10700 C C . VAL A 1 1357 ? 24.085 13.511 -56.118 1.00 86.19 1357 VAL A C 1
ATOM 10702 O O . VAL A 1 1357 ? 23.464 14.032 -57.043 1.00 86.19 1357 VAL A O 1
ATOM 10705 N N . ILE A 1 1358 ? 24.509 12.247 -56.148 1.00 86.38 1358 ILE A N 1
ATOM 10706 C CA . ILE A 1 1358 ? 24.193 11.300 -57.219 1.00 86.38 1358 ILE A CA 1
ATOM 10707 C C . ILE A 1 1358 ? 23.236 10.252 -56.655 1.00 86.38 1358 ILE A C 1
ATOM 10709 O O . ILE A 1 1358 ? 23.609 9.475 -55.775 1.00 86.38 1358 ILE A O 1
ATOM 10713 N N . SER A 1 1359 ? 22.009 10.219 -57.167 1.00 86.50 1359 SER A N 1
ATOM 10714 C CA . SER A 1 1359 ? 21.002 9.228 -56.773 1.00 86.50 1359 SER A CA 1
ATOM 10715 C C . SER A 1 1359 ? 21.340 7.808 -57.252 1.00 86.50 1359 SER A C 1
ATOM 10717 O O . SER A 1 1359 ? 22.209 7.656 -58.118 1.00 86.50 1359 SER A O 1
ATOM 10719 N N . PRO A 1 1360 ? 20.690 6.759 -56.709 1.00 83.56 1360 PRO A N 1
ATOM 10720 C CA . PRO A 1 1360 ? 20.948 5.368 -57.090 1.00 83.56 1360 PRO A CA 1
ATOM 10721 C C . PRO A 1 1360 ? 20.874 5.146 -58.606 1.00 83.56 1360 PRO A C 1
ATOM 10723 O O . PRO A 1 1360 ? 19.943 5.618 -59.259 1.00 83.56 1360 PRO A O 1
ATOM 10726 N N . ALA A 1 1361 ? 21.865 4.442 -59.164 1.00 82.94 1361 ALA A N 1
ATOM 10727 C CA . ALA A 1 1361 ? 22.074 4.248 -60.609 1.00 82.94 1361 ALA A CA 1
ATOM 10728 C C . ALA A 1 1361 ? 22.254 5.537 -61.453 1.00 82.94 1361 ALA A C 1
ATOM 10730 O O . ALA A 1 1361 ? 22.319 5.466 -62.683 1.00 82.94 1361 ALA A O 1
ATOM 10731 N N . GLY A 1 1362 ? 22.358 6.711 -60.822 1.00 87.94 1362 GLY A N 1
ATOM 10732 C CA . GLY A 1 1362 ? 22.629 7.988 -61.476 1.00 87.94 1362 GLY A CA 1
ATOM 10733 C C . GLY A 1 1362 ? 24.107 8.201 -61.818 1.00 87.94 1362 GLY A C 1
ATOM 10734 O O . GLY A 1 1362 ? 24.995 7.460 -61.390 1.00 87.94 1362 GLY A O 1
ATOM 10735 N N . ALA A 1 1363 ? 24.383 9.267 -62.568 1.00 88.44 1363 ALA A N 1
ATOM 10736 C CA . ALA A 1 1363 ? 25.736 9.713 -62.886 1.00 88.44 1363 ALA A CA 1
ATOM 10737 C C . ALA A 1 1363 ? 25.836 11.247 -62.883 1.00 88.44 1363 ALA A C 1
ATOM 10739 O O . ALA A 1 1363 ? 24.850 11.936 -63.146 1.00 88.44 1363 ALA A O 1
ATOM 10740 N N . ALA A 1 1364 ? 27.034 11.764 -62.613 1.00 89.12 1364 ALA A N 1
ATOM 10741 C CA . ALA A 1 1364 ? 27.384 13.176 -62.703 1.00 89.12 1364 ALA A CA 1
ATOM 10742 C C . ALA A 1 1364 ? 28.620 13.352 -63.595 1.00 89.12 1364 ALA A C 1
ATOM 10744 O O . ALA A 1 1364 ? 29.632 12.673 -63.413 1.00 89.12 1364 ALA A O 1
ATOM 10745 N N . ASP A 1 1365 ? 28.530 14.279 -64.545 1.00 91.94 1365 ASP A N 1
ATOM 10746 C CA . ASP A 1 1365 ? 29.623 14.643 -65.442 1.00 91.94 1365 ASP A CA 1
ATOM 10747 C C . ASP A 1 1365 ? 30.381 15.841 -64.863 1.00 91.94 1365 ASP A C 1
ATOM 10749 O O . ASP A 1 1365 ? 29.821 16.927 -64.702 1.00 91.94 1365 ASP A O 1
ATOM 10753 N N . ILE A 1 1366 ? 31.653 15.631 -64.524 1.00 91.00 1366 ILE A N 1
ATOM 10754 C CA . ILE A 1 1366 ? 32.529 16.629 -63.914 1.00 91.00 1366 ILE A CA 1
ATOM 10755 C C . ILE A 1 1366 ? 33.393 17.248 -65.007 1.00 91.00 1366 ILE A C 1
ATOM 10757 O O . ILE A 1 1366 ? 34.261 16.589 -65.581 1.00 91.00 1366 ILE A O 1
ATOM 10761 N N . THR A 1 1367 ? 33.146 18.523 -65.296 1.00 92.31 1367 THR A N 1
ATOM 10762 C CA . THR A 1 1367 ? 33.912 19.306 -66.268 1.00 92.31 1367 THR A CA 1
ATOM 10763 C C . THR A 1 1367 ? 35.081 19.981 -65.565 1.00 92.31 1367 THR A C 1
ATOM 10765 O O . THR A 1 1367 ? 34.877 20.766 -64.639 1.00 92.31 1367 THR A O 1
ATOM 10768 N N . VAL A 1 1368 ? 36.299 19.700 -66.022 1.00 91.88 1368 VAL A N 1
ATOM 10769 C CA . VAL A 1 1368 ? 37.527 20.380 -65.601 1.00 91.88 1368 VAL A CA 1
ATOM 10770 C C . VAL A 1 1368 ? 37.989 21.270 -66.749 1.00 91.88 1368 VAL A C 1
ATOM 10772 O O . VAL A 1 1368 ? 38.124 20.801 -67.879 1.00 91.88 1368 VAL A O 1
ATOM 10775 N N . THR A 1 1369 ? 38.227 22.546 -66.466 1.00 92.00 1369 THR A N 1
ATOM 10776 C CA . THR A 1 1369 ? 38.595 23.571 -67.450 1.00 92.00 1369 THR A CA 1
ATOM 10777 C C . THR A 1 1369 ? 39.972 24.132 -67.128 1.00 92.00 1369 THR A C 1
ATOM 10779 O O . THR A 1 1369 ? 40.204 24.542 -65.996 1.00 92.00 1369 THR A O 1
ATOM 10782 N N . PHE A 1 1370 ? 40.855 24.191 -68.122 1.00 92.19 1370 PHE A N 1
ATOM 10783 C CA . PHE A 1 1370 ? 42.169 24.835 -68.057 1.00 92.19 1370 PHE A CA 1
ATOM 10784 C C . PHE A 1 1370 ? 42.109 26.179 -68.800 1.00 92.19 1370 PHE A C 1
ATOM 10786 O O . PHE A 1 1370 ? 41.648 26.231 -69.945 1.00 92.19 1370 PHE A O 1
ATOM 10793 N N . HIS A 1 1371 ? 42.536 27.263 -68.146 1.00 90.44 1371 HIS A N 1
ATOM 10794 C CA . HIS A 1 1371 ? 42.493 28.626 -68.689 1.00 90.44 1371 HIS A CA 1
ATOM 10795 C C . HIS A 1 1371 ? 43.732 29.444 -68.261 1.00 90.44 1371 HIS A C 1
ATOM 10797 O O . HIS A 1 1371 ? 43.696 30.108 -67.222 1.00 90.44 1371 HIS A O 1
ATOM 10803 N N . PRO A 1 1372 ? 44.841 29.386 -69.023 1.00 89.00 1372 PRO A N 1
ATOM 10804 C CA . PRO A 1 1372 ? 46.063 30.133 -68.723 1.00 89.00 1372 PRO A CA 1
ATOM 10805 C C . PRO A 1 1372 ? 46.001 31.593 -69.215 1.00 89.00 1372 PRO A C 1
ATOM 10807 O O . PRO A 1 1372 ? 45.584 31.855 -70.348 1.00 89.00 1372 PRO A O 1
ATOM 10810 N N . ASP A 1 1373 ? 46.477 32.545 -68.406 1.00 85.50 1373 ASP A N 1
ATOM 10811 C CA . ASP A 1 1373 ? 46.538 33.975 -68.770 1.00 85.50 1373 ASP A CA 1
ATOM 10812 C C . ASP A 1 1373 ? 47.900 34.452 -69.316 1.00 85.50 1373 ASP A C 1
ATOM 10814 O O . ASP A 1 1373 ? 47.970 35.517 -69.933 1.00 85.50 1373 ASP A O 1
ATOM 10818 N N . HIS A 1 1374 ? 48.950 33.633 -69.182 1.00 83.75 1374 HIS A N 1
ATOM 10819 C CA . HIS A 1 1374 ? 50.292 33.863 -69.738 1.00 83.75 1374 HIS A CA 1
ATOM 10820 C C . HIS A 1 1374 ? 50.939 32.565 -70.265 1.00 83.75 1374 HIS A C 1
ATOM 10822 O O . HIS A 1 1374 ? 50.447 31.457 -70.018 1.00 83.75 1374 HIS A O 1
ATOM 10828 N N . ARG A 1 1375 ? 52.062 32.685 -70.989 1.00 82.12 1375 ARG A N 1
ATOM 10829 C CA . ARG A 1 1375 ? 52.926 31.565 -71.423 1.00 82.12 1375 ARG A CA 1
ATOM 10830 C C . ARG A 1 1375 ? 53.626 30.918 -70.221 1.00 82.12 1375 ARG A C 1
ATOM 10832 O O . ARG A 1 1375 ? 54.382 31.595 -69.542 1.00 82.12 1375 ARG A O 1
ATOM 10839 N N . SER A 1 1376 ? 53.443 29.611 -70.031 1.00 82.50 1376 SER A N 1
ATOM 10840 C CA . SER A 1 1376 ? 54.246 28.771 -69.125 1.00 82.50 1376 SER A CA 1
ATOM 10841 C C . SER A 1 1376 ? 54.142 27.294 -69.530 1.00 82.50 1376 SER A C 1
ATOM 10843 O O . SER A 1 1376 ? 53.132 26.857 -70.091 1.00 82.50 1376 SER A O 1
ATOM 10845 N N . LEU A 1 1377 ? 55.189 26.521 -69.230 1.00 77.19 1377 LEU A N 1
ATOM 10846 C CA . LEU A 1 1377 ? 55.272 25.065 -69.427 1.00 77.19 1377 LEU A CA 1
ATOM 10847 C C . LEU A 1 1377 ? 54.906 24.271 -68.159 1.00 77.19 1377 LEU A C 1
ATOM 10849 O O . LEU A 1 1377 ? 55.049 23.046 -68.124 1.00 77.19 1377 LEU A O 1
ATOM 10853 N N . HIS A 1 1378 ? 54.557 24.966 -67.074 1.00 77.81 1378 HIS A N 1
ATOM 10854 C CA . HIS A 1 1378 ? 54.594 24.421 -65.714 1.00 77.81 1378 HIS A CA 1
ATOM 10855 C C . HIS A 1 1378 ? 53.273 24.597 -64.952 1.00 77.81 1378 HIS A C 1
ATOM 10857 O O . HIS A 1 1378 ? 53.250 24.545 -63.721 1.00 77.81 1378 HIS A O 1
ATOM 10863 N N . TYR A 1 1379 ? 52.158 24.744 -65.674 1.00 85.88 1379 TYR A N 1
ATOM 10864 C CA . TYR A 1 1379 ? 50.815 24.683 -65.102 1.00 85.88 1379 TYR A CA 1
ATOM 10865 C C . TYR A 1 1379 ? 50.488 23.257 -64.641 1.00 85.88 1379 TYR A C 1
ATOM 10867 O O . TYR A 1 1379 ? 50.419 22.320 -65.442 1.00 85.88 1379 TYR A O 1
ATOM 10875 N N . ARG A 1 1380 ? 50.286 23.098 -63.331 1.00 87.94 1380 ARG A N 1
ATOM 10876 C CA . ARG A 1 1380 ? 50.004 21.813 -62.680 1.00 87.94 1380 ARG A CA 1
ATOM 10877 C C . ARG A 1 1380 ? 49.132 22.019 -61.447 1.00 87.94 1380 ARG A C 1
ATOM 10879 O O . ARG A 1 1380 ? 49.274 23.029 -60.762 1.00 87.94 1380 ARG A O 1
ATOM 10886 N N . ASP A 1 1381 ? 48.266 21.060 -61.160 1.00 87.44 1381 ASP A N 1
ATOM 10887 C CA . ASP A 1 1381 ? 47.463 21.009 -59.934 1.00 87.44 1381 ASP A CA 1
ATOM 10888 C C . ASP A 1 1381 ? 47.096 19.546 -59.624 1.00 87.44 1381 ASP A C 1
ATOM 10890 O O . ASP A 1 1381 ? 47.342 18.647 -60.436 1.00 87.44 1381 ASP A O 1
ATOM 10894 N N . GLN A 1 1382 ? 46.490 19.283 -58.468 1.00 88.19 1382 GLN A N 1
ATOM 10895 C CA . GLN A 1 1382 ? 45.926 17.976 -58.135 1.00 88.19 1382 GLN A CA 1
ATOM 10896 C C . GLN A 1 1382 ? 44.447 18.102 -57.771 1.00 88.19 1382 GLN A C 1
ATOM 10898 O O . GLN A 1 1382 ? 44.069 18.776 -56.817 1.00 88.19 1382 GLN A O 1
ATOM 10903 N N . LEU A 1 1383 ? 43.611 17.390 -58.522 1.00 89.69 1383 LEU A N 1
ATOM 10904 C CA . LEU A 1 1383 ? 42.184 17.252 -58.281 1.00 89.69 1383 LEU A CA 1
ATOM 10905 C C . LEU A 1 1383 ? 41.931 16.006 -57.424 1.00 89.69 1383 LEU A C 1
ATOM 10907 O O . LEU A 1 1383 ? 42.375 14.902 -57.753 1.00 89.69 1383 LEU A O 1
ATOM 10911 N N . ARG A 1 1384 ? 41.198 16.172 -56.322 1.00 88.50 1384 ARG A N 1
ATOM 10912 C CA . ARG A 1 1384 ? 40.797 15.096 -55.405 1.00 88.50 1384 ARG A CA 1
ATOM 10913 C C . ARG A 1 1384 ? 39.273 15.009 -55.351 1.00 88.50 1384 ARG A C 1
ATOM 10915 O O . ARG A 1 1384 ? 38.619 15.956 -54.920 1.00 88.50 1384 ARG A O 1
ATOM 10922 N N . VAL A 1 1385 ? 38.704 13.874 -55.760 1.00 87.50 1385 VAL A N 1
ATOM 10923 C CA . VAL A 1 1385 ? 37.268 13.592 -55.577 1.00 87.50 1385 VAL A CA 1
ATOM 10924 C C . VAL A 1 1385 ? 37.079 12.892 -54.236 1.00 87.50 1385 VAL A C 1
ATOM 10926 O O . VAL A 1 1385 ? 37.730 11.879 -53.975 1.00 87.50 1385 VAL A O 1
ATOM 10929 N N . GLN A 1 1386 ? 36.183 13.399 -53.394 1.00 85.31 1386 GLN A N 1
ATOM 10930 C CA . GLN A 1 1386 ? 35.792 12.771 -52.132 1.00 85.31 1386 GLN A CA 1
ATOM 10931 C C . GLN A 1 1386 ? 34.313 12.384 -52.148 1.00 85.31 1386 GLN A C 1
ATOM 10933 O O . GLN A 1 1386 ? 33.478 13.064 -52.745 1.00 85.31 1386 GLN A O 1
ATOM 10938 N N . ILE A 1 1387 ? 33.996 11.290 -51.458 1.00 80.25 1387 ILE A N 1
ATOM 10939 C CA . ILE A 1 1387 ? 32.621 10.866 -51.157 1.00 80.25 1387 ILE A CA 1
ATOM 10940 C C . ILE A 1 1387 ? 32.268 11.179 -49.695 1.00 80.25 1387 ILE A C 1
ATOM 10942 O O . ILE A 1 1387 ? 33.111 11.651 -48.931 1.00 80.25 1387 ILE A O 1
ATOM 10946 N N . SER A 1 1388 ? 31.012 10.935 -49.304 1.00 63.94 1388 SER A N 1
ATOM 10947 C CA . SER A 1 1388 ? 30.395 11.439 -48.059 1.00 63.94 1388 SER A CA 1
ATOM 10948 C C . SER A 1 1388 ? 31.125 11.085 -46.746 1.00 63.94 1388 SER A C 1
ATOM 10950 O O . SER A 1 1388 ? 30.850 11.698 -45.721 1.00 63.94 1388 SER A O 1
ATOM 10952 N N . SER A 1 1389 ? 32.058 10.131 -46.769 1.00 58.28 1389 SER A N 1
ATOM 10953 C CA . SER A 1 1389 ? 32.892 9.672 -45.648 1.00 58.28 1389 SER A CA 1
ATOM 10954 C C . SER A 1 1389 ? 34.274 10.354 -45.555 1.00 58.28 1389 SER A C 1
ATOM 10956 O O . SER A 1 1389 ? 35.145 9.867 -44.838 1.00 58.28 1389 SER A O 1
ATOM 10958 N N . MET A 1 1390 ? 34.528 11.428 -46.320 1.00 62.16 1390 MET A N 1
ATOM 10959 C CA . MET A 1 1390 ? 35.859 12.034 -46.573 1.00 62.16 1390 MET A CA 1
ATOM 10960 C C . MET A 1 1390 ? 36.872 11.118 -47.286 1.00 62.16 1390 MET A C 1
ATOM 10962 O O . MET A 1 1390 ? 37.978 11.551 -47.630 1.00 62.16 1390 MET A O 1
ATOM 10966 N N . GLN A 1 1391 ? 36.488 9.878 -47.587 1.00 68.75 1391 GLN A N 1
ATOM 10967 C CA . GLN A 1 1391 ? 37.264 8.938 -48.383 1.00 68.75 1391 GLN A CA 1
ATOM 10968 C C . GLN A 1 1391 ? 37.525 9.517 -49.780 1.00 68.75 1391 GLN A C 1
ATOM 10970 O O . GLN A 1 1391 ? 36.603 9.947 -50.475 1.00 68.75 1391 GLN A O 1
ATOM 10975 N N . THR A 1 1392 ? 38.797 9.549 -50.187 1.00 77.19 1392 THR A N 1
ATOM 10976 C CA . THR A 1 1392 ? 39.182 9.973 -51.539 1.00 77.19 1392 THR A CA 1
ATOM 10977 C C . THR A 1 1392 ? 38.845 8.852 -52.516 1.00 77.19 1392 THR A C 1
ATOM 10979 O O . THR A 1 1392 ? 39.402 7.763 -52.402 1.00 77.19 1392 THR A O 1
ATOM 10982 N N . LEU A 1 1393 ? 37.947 9.124 -53.461 1.00 77.62 1393 LEU A N 1
ATOM 10983 C CA . LEU A 1 1393 ? 37.542 8.193 -54.512 1.00 77.62 1393 LEU A CA 1
ATOM 10984 C C . LEU A 1 1393 ? 38.661 8.019 -55.542 1.00 77.62 1393 LEU A C 1
ATOM 10986 O O . LEU A 1 1393 ? 39.073 6.906 -55.845 1.00 77.62 1393 LEU A O 1
ATOM 10990 N N . CYS A 1 1394 ? 39.155 9.138 -56.069 1.00 82.94 1394 CYS A N 1
ATOM 10991 C CA . CYS A 1 1394 ? 40.239 9.182 -57.037 1.00 82.94 1394 CYS A CA 1
ATOM 10992 C C . CYS A 1 1394 ? 41.048 10.476 -56.876 1.00 82.94 1394 CYS A C 1
ATOM 10994 O O . CYS A 1 1394 ? 40.570 11.484 -56.341 1.00 82.94 1394 CYS A O 1
ATOM 10996 N N . LYS A 1 1395 ? 42.297 10.432 -57.345 1.00 86.12 1395 LYS A N 1
ATOM 10997 C CA . LYS A 1 1395 ? 43.167 11.599 -57.505 1.00 86.12 1395 LYS A CA 1
ATOM 10998 C C . LYS A 1 1395 ? 43.532 11.706 -58.980 1.00 86.12 1395 LYS A C 1
ATOM 11000 O O . LYS A 1 1395 ? 43.989 10.720 -59.557 1.00 86.12 1395 LYS A O 1
ATOM 11005 N N . LEU A 1 1396 ? 43.335 12.882 -59.560 1.00 88.31 1396 LEU A N 1
ATOM 11006 C CA . LEU A 1 1396 ? 43.749 13.210 -60.918 1.00 88.31 1396 LEU A CA 1
ATOM 11007 C C . LEU A 1 1396 ? 44.809 14.305 -60.836 1.00 88.31 1396 LEU A C 1
ATOM 11009 O O . LEU A 1 1396 ? 44.579 15.363 -60.251 1.00 88.31 1396 LEU A O 1
ATOM 11013 N N . GLU A 1 1397 ? 45.981 14.054 -61.402 1.00 87.94 1397 GLU A N 1
ATOM 11014 C CA . GLU A 1 1397 ? 46.954 15.110 -61.650 1.00 87.94 1397 GLU A CA 1
ATOM 11015 C C . GLU A 1 1397 ? 46.497 15.920 -62.866 1.00 87.94 1397 GLU A C 1
ATOM 11017 O O . GLU A 1 1397 ? 46.186 15.339 -63.904 1.00 87.94 1397 GLU A O 1
ATOM 11022 N N . LEU A 1 1398 ? 46.445 17.244 -62.743 1.00 89.50 1398 LEU A N 1
ATOM 11023 C CA . LEU A 1 1398 ? 46.114 18.151 -63.839 1.00 89.50 1398 LEU A CA 1
ATOM 11024 C C . LEU A 1 1398 ? 47.407 18.735 -64.412 1.00 89.50 1398 LEU A C 1
ATOM 11026 O O . LEU A 1 1398 ? 48.275 19.169 -63.650 1.00 89.50 1398 LEU A O 1
ATOM 11030 N N . ARG A 1 1399 ? 47.538 18.772 -65.741 1.00 89.50 1399 ARG A N 1
ATOM 11031 C CA . ARG A 1 1399 ? 48.654 19.435 -66.441 1.00 89.50 1399 ARG A CA 1
ATOM 11032 C C . ARG A 1 1399 ? 48.170 20.205 -67.655 1.00 89.50 1399 ARG A C 1
ATOM 11034 O O . ARG A 1 1399 ? 47.252 19.764 -68.335 1.00 89.50 1399 ARG A O 1
ATOM 11041 N N . GLY A 1 1400 ? 48.837 21.309 -67.962 1.00 86.38 1400 GLY A N 1
ATOM 11042 C CA . GLY A 1 1400 ? 48.665 22.023 -69.222 1.00 86.38 1400 GLY A CA 1
ATOM 11043 C C . GLY A 1 1400 ? 49.919 22.804 -69.598 1.00 86.38 1400 GLY A C 1
ATOM 11044 O O . GLY A 1 1400 ? 50.814 23.012 -68.778 1.00 86.38 1400 GLY A O 1
ATOM 11045 N N . SER A 1 1401 ? 49.999 23.237 -70.850 1.00 86.75 1401 SER A N 1
ATOM 11046 C CA . SER A 1 1401 ? 51.027 24.155 -71.346 1.00 86.75 1401 SER A CA 1
ATOM 11047 C C . SER A 1 1401 ? 50.370 25.315 -72.084 1.00 86.75 1401 SER A C 1
ATOM 11049 O O . SER A 1 1401 ? 49.367 25.138 -72.774 1.00 86.75 1401 SER A O 1
ATOM 11051 N N . SER A 1 1402 ? 50.932 26.511 -71.938 1.00 86.06 1402 SER A N 1
ATOM 11052 C CA . SER A 1 1402 ? 50.420 27.724 -72.574 1.00 86.06 1402 SER A CA 1
ATOM 11053 C C . SER A 1 1402 ? 51.436 28.305 -73.542 1.00 86.06 1402 SER A C 1
ATOM 11055 O O . SER A 1 1402 ? 52.594 28.534 -73.176 1.00 86.06 1402 SER A O 1
ATOM 11057 N N . CYS A 1 1403 ? 50.994 28.583 -74.765 1.00 78.38 1403 CYS A N 1
ATOM 11058 C CA . CYS A 1 1403 ? 51.774 29.284 -75.778 1.00 78.38 1403 CYS A CA 1
ATOM 11059 C C . CYS A 1 1403 ? 51.164 30.660 -76.076 1.00 78.38 1403 CYS A C 1
ATOM 11061 O O . CYS A 1 1403 ? 49.950 30.829 -76.169 1.00 78.38 1403 CYS A O 1
ATOM 11063 N N . ARG A 1 1404 ? 52.035 31.654 -76.267 1.00 75.75 1404 ARG A N 1
ATOM 11064 C CA . ARG A 1 1404 ? 51.643 33.038 -76.574 1.00 75.75 1404 ARG A CA 1
ATOM 11065 C C . ARG A 1 1404 ? 50.949 33.178 -77.934 1.00 75.75 1404 ARG A C 1
ATOM 11067 O O . ARG A 1 1404 ? 50.095 34.035 -78.126 1.00 75.75 1404 ARG A O 1
ATOM 11074 N N . HIS A 1 1405 ? 51.324 32.315 -78.872 1.00 75.31 1405 HIS A N 1
ATOM 11075 C CA . HIS A 1 1405 ? 50.840 32.288 -80.250 1.00 75.31 1405 HIS A CA 1
ATOM 11076 C C . HIS A 1 1405 ? 50.367 30.882 -80.614 1.00 75.31 1405 HIS A C 1
ATOM 11078 O O . HIS A 1 1405 ? 50.541 29.937 -79.849 1.00 75.31 1405 HIS A O 1
ATOM 11084 N N . ASN A 1 1406 ? 49.830 30.712 -81.821 1.00 76.88 1406 ASN A N 1
ATOM 11085 C CA . ASN A 1 1406 ? 49.345 29.427 -82.331 1.00 76.88 1406 ASN A CA 1
ATOM 11086 C C . ASN A 1 1406 ? 50.433 28.351 -82.586 1.00 76.88 1406 ASN A C 1
ATOM 11088 O O . ASN A 1 1406 ? 50.132 27.346 -83.228 1.00 76.88 1406 ASN A O 1
ATOM 11092 N N . MET A 1 1407 ? 51.674 28.532 -82.121 1.00 83.38 1407 MET A N 1
ATOM 11093 C CA . MET A 1 1407 ? 52.819 27.655 -82.395 1.00 83.38 1407 MET A CA 1
ATOM 11094 C C . MET A 1 1407 ? 53.565 27.261 -81.117 1.00 83.38 1407 MET A C 1
ATOM 11096 O O . MET A 1 1407 ? 53.641 28.045 -80.173 1.00 83.38 1407 MET A O 1
ATOM 11100 N N . PHE A 1 1408 ? 54.141 26.057 -81.101 1.00 80.62 1408 PHE A N 1
ATOM 11101 C CA . PHE A 1 1408 ? 54.996 25.592 -80.007 1.00 80.62 1408 PHE A CA 1
ATOM 11102 C C . PHE A 1 1408 ? 56.131 24.684 -80.489 1.00 80.62 1408 PHE A C 1
ATOM 11104 O O . PHE A 1 1408 ? 56.008 23.979 -81.494 1.00 80.62 1408 PHE A O 1
ATOM 11111 N N . VAL A 1 1409 ? 57.226 24.656 -79.725 1.00 80.31 1409 VAL A N 1
ATOM 11112 C CA . VAL A 1 1409 ? 58.319 23.685 -79.864 1.00 80.31 1409 VAL A CA 1
ATOM 11113 C C . VAL A 1 1409 ? 58.510 22.990 -78.520 1.00 80.31 1409 VAL A C 1
ATOM 11115 O O . VAL A 1 1409 ? 58.706 23.655 -77.507 1.00 80.31 1409 VAL A O 1
ATOM 11118 N N . CYS A 1 1410 ? 58.450 21.657 -78.494 1.00 77.31 1410 CYS A N 1
ATOM 11119 C CA . CYS A 1 1410 ? 58.590 20.878 -77.264 1.00 77.31 1410 CYS A CA 1
ATOM 11120 C C . CYS A 1 1410 ? 59.545 19.681 -77.407 1.00 77.31 1410 CYS A C 1
ATOM 11122 O O . CYS A 1 1410 ? 59.788 19.159 -78.501 1.00 77.31 1410 CYS A O 1
ATOM 11124 N N . GLY A 1 1411 ? 60.098 19.247 -76.273 1.00 68.38 1411 GLY A N 1
ATOM 11125 C CA . GLY A 1 1411 ? 61.240 18.335 -76.213 1.00 68.38 1411 GLY A CA 1
ATOM 11126 C C . GLY A 1 1411 ? 62.580 19.076 -76.136 1.00 68.38 1411 GLY A C 1
ATOM 11127 O O . GLY A 1 1411 ? 62.646 20.293 -76.282 1.00 68.38 1411 GLY A O 1
ATOM 11128 N N . GLY A 1 1412 ? 63.645 18.312 -75.897 1.00 70.94 1412 GLY A N 1
ATOM 11129 C CA . GLY A 1 1412 ? 64.925 18.829 -75.410 1.00 70.94 1412 GLY A CA 1
ATOM 11130 C C . GLY A 1 1412 ? 65.116 18.529 -73.922 1.00 70.94 1412 GLY A C 1
ATOM 11131 O O . GLY A 1 1412 ? 64.296 17.840 -73.311 1.00 70.94 1412 GLY A O 1
ATOM 11132 N N . ASP A 1 1413 ? 66.219 19.010 -73.364 1.00 72.56 1413 ASP A N 1
ATOM 11133 C CA . ASP A 1 1413 ? 66.513 18.962 -71.933 1.00 72.56 1413 ASP A CA 1
ATOM 11134 C C . ASP A 1 1413 ? 65.992 20.244 -71.255 1.00 72.56 1413 ASP A C 1
ATOM 11136 O O . ASP A 1 1413 ? 65.954 21.294 -71.904 1.00 72.56 1413 ASP A O 1
ATOM 11140 N N . PRO A 1 1414 ? 65.620 20.207 -69.962 1.00 64.25 1414 PRO A N 1
ATOM 11141 C CA . PRO A 1 1414 ? 65.251 21.414 -69.227 1.00 64.25 1414 PRO A CA 1
ATOM 11142 C C . PRO A 1 1414 ? 66.455 22.361 -69.109 1.00 64.25 1414 PRO A C 1
ATOM 11144 O O . PRO A 1 1414 ? 67.452 22.037 -68.465 1.00 64.25 1414 PRO A O 1
ATOM 11147 N N . VAL A 1 1415 ? 66.355 23.524 -69.759 1.00 60.12 1415 VAL A N 1
ATOM 11148 C CA . VAL A 1 1415 ? 67.329 24.628 -69.656 1.00 60.12 1415 VAL A CA 1
ATOM 11149 C C . VAL A 1 1415 ? 66.972 25.562 -68.501 1.00 60.12 1415 VAL A C 1
ATOM 11151 O O . VAL A 1 1415 ? 67.865 26.078 -67.832 1.00 60.12 1415 VAL A O 1
ATOM 11154 N N . ASP A 1 1416 ? 65.675 25.752 -68.261 1.00 55.66 1416 ASP A N 1
ATOM 11155 C CA . ASP A 1 1416 ? 65.159 26.533 -67.143 1.00 55.66 1416 ASP A CA 1
ATOM 11156 C C . ASP A 1 1416 ? 65.106 25.733 -65.842 1.00 55.66 1416 ASP A C 1
ATOM 11158 O O . ASP A 1 1416 ? 64.975 24.504 -65.820 1.00 55.66 1416 ASP A O 1
ATOM 11162 N N . VAL A 1 1417 ? 65.193 26.467 -64.734 1.00 52.59 1417 VAL A N 1
ATOM 11163 C CA . VAL A 1 1417 ? 65.033 25.904 -63.393 1.00 52.59 1417 VAL A CA 1
ATOM 11164 C C . VAL A 1 1417 ? 63.559 25.572 -63.163 1.00 52.59 1417 VAL A C 1
ATOM 11166 O O . VAL A 1 1417 ? 62.678 26.303 -63.603 1.00 52.59 1417 VAL A O 1
ATOM 11169 N N . SER A 1 1418 ? 63.266 24.494 -62.432 1.00 48.91 1418 SER A N 1
ATOM 11170 C CA . SER A 1 1418 ? 61.902 23.972 -62.226 1.00 48.91 1418 SER A CA 1
ATOM 11171 C C . SER A 1 1418 ? 61.013 24.817 -61.289 1.00 48.91 1418 SER A C 1
ATOM 11173 O O . SER A 1 1418 ? 60.162 24.276 -60.581 1.00 48.91 1418 SER A O 1
ATOM 11175 N N . TYR A 1 1419 ? 61.246 26.127 -61.240 1.00 50.59 1419 TYR A N 1
ATOM 11176 C CA . TYR A 1 1419 ? 60.437 27.138 -60.573 1.00 50.59 1419 TYR A CA 1
ATOM 11177 C C . TYR A 1 1419 ? 60.510 28.433 -61.395 1.00 50.59 1419 TYR A C 1
ATOM 11179 O O . TYR A 1 1419 ? 61.543 29.097 -61.461 1.00 50.59 1419 TYR A O 1
ATOM 11187 N N . GLU A 1 1420 ? 59.403 28.794 -62.037 1.00 50.62 1420 GLU A N 1
ATOM 11188 C CA . GLU A 1 1420 ? 59.284 30.063 -62.754 1.00 50.62 1420 GLU A CA 1
ATOM 11189 C C . GLU A 1 1420 ? 59.161 31.190 -61.713 1.00 50.62 1420 GLU A C 1
ATOM 11191 O O . GLU A 1 1420 ? 58.344 31.115 -60.791 1.00 50.62 1420 GLU A O 1
ATOM 11196 N N . SER A 1 1421 ? 60.056 32.179 -61.766 1.00 45.16 1421 SER A N 1
ATOM 11197 C CA . SER A 1 1421 ? 60.219 33.137 -60.664 1.00 45.16 1421 SER A CA 1
ATOM 11198 C C . SER A 1 1421 ? 59.040 34.111 -60.573 1.00 45.16 1421 SER A C 1
ATOM 11200 O O . SER A 1 1421 ? 58.631 34.686 -61.578 1.00 45.16 1421 SER A O 1
ATOM 11202 N N . LEU A 1 1422 ? 58.555 34.383 -59.355 1.00 47.09 1422 LEU A N 1
ATOM 11203 C CA . LEU A 1 1422 ? 57.416 35.276 -59.060 1.00 47.09 1422 LEU A CA 1
ATOM 11204 C C . LEU A 1 1422 ? 57.684 36.779 -59.333 1.00 47.09 1422 LEU A C 1
ATOM 11206 O O . LEU A 1 1422 ? 56.984 37.646 -58.813 1.00 47.09 1422 LEU A O 1
ATOM 11210 N N . ILE A 1 1423 ? 58.710 37.106 -60.121 1.00 41.94 1423 ILE A N 1
ATOM 11211 C CA . ILE A 1 1423 ? 59.086 38.466 -60.512 1.00 41.94 1423 ILE A CA 1
ATOM 11212 C C . ILE A 1 1423 ? 59.124 38.514 -62.045 1.00 41.94 1423 ILE A C 1
ATOM 11214 O O . ILE A 1 1423 ? 60.074 37.991 -62.634 1.00 41.94 1423 ILE A O 1
ATOM 11218 N N . PRO A 1 1424 ? 58.143 39.158 -62.707 1.00 46.47 1424 PRO A N 1
ATOM 11219 C CA . PRO A 1 1424 ? 58.174 39.353 -64.152 1.00 46.47 1424 PRO A CA 1
ATOM 11220 C C . PRO A 1 1424 ? 59.454 40.075 -64.585 1.00 46.47 1424 PRO A C 1
ATOM 11222 O O . PRO A 1 1424 ? 59.799 41.134 -64.049 1.00 46.47 1424 PRO A O 1
ATOM 11225 N N . SER A 1 1425 ? 60.147 39.529 -65.588 1.00 43.59 1425 SER A N 1
ATOM 11226 C CA . SER A 1 1425 ? 61.473 39.990 -66.044 1.00 43.59 1425 SER A CA 1
ATOM 11227 C C . SER A 1 1425 ? 61.505 41.473 -66.444 1.00 43.59 1425 SER A C 1
ATOM 11229 O O . SER A 1 1425 ? 62.549 42.118 -66.418 1.00 43.59 1425 SER A O 1
ATOM 11231 N N . HIS A 1 1426 ? 60.339 42.030 -66.773 1.00 47.34 1426 HIS A N 1
ATOM 11232 C CA . HIS A 1 1426 ? 60.119 43.394 -67.254 1.00 47.34 1426 HIS A CA 1
ATOM 11233 C C . HIS A 1 1426 ? 60.395 44.490 -66.203 1.00 47.34 1426 HIS A C 1
ATOM 11235 O O . HIS A 1 1426 ? 60.473 45.665 -66.555 1.00 47.34 1426 HIS A O 1
ATOM 11241 N N . ILE A 1 1427 ? 60.530 44.138 -64.917 1.00 47.12 1427 ILE A N 1
ATOM 11242 C CA . ILE A 1 1427 ? 60.659 45.109 -63.813 1.00 47.12 1427 ILE A CA 1
ATOM 11243 C C . ILE A 1 1427 ? 62.095 45.664 -63.674 1.00 47.12 1427 ILE A C 1
ATOM 11245 O O . ILE A 1 1427 ? 62.283 46.744 -63.115 1.00 47.12 1427 ILE A O 1
ATOM 11249 N N . TYR A 1 1428 ? 63.114 44.977 -64.211 1.00 43.25 1428 TYR A N 1
ATOM 11250 C CA . TYR A 1 1428 ? 64.529 45.243 -63.898 1.00 43.25 1428 TYR A CA 1
ATOM 11251 C C . TYR A 1 1428 ? 65.435 45.638 -65.086 1.00 43.25 1428 TYR A C 1
ATOM 11253 O O . TYR A 1 1428 ? 66.648 45.429 -65.022 1.00 43.25 1428 TYR A O 1
ATOM 11261 N N . THR A 1 1429 ? 64.928 46.266 -66.161 1.00 35.25 1429 THR A N 1
ATOM 11262 C CA . THR A 1 1429 ? 65.827 46.966 -67.119 1.00 35.25 1429 THR A CA 1
ATOM 11263 C C . THR A 1 1429 ? 65.176 48.122 -67.906 1.00 35.25 1429 THR A C 1
ATOM 11265 O O . THR A 1 1429 ? 64.584 47.906 -68.961 1.00 35.25 1429 THR A O 1
ATOM 11268 N N . PRO A 1 1430 ? 65.336 49.389 -67.474 1.00 31.77 1430 PRO A N 1
ATOM 11269 C CA . PRO A 1 1430 ? 64.983 50.552 -68.284 1.00 31.77 1430 PRO A CA 1
ATOM 11270 C C . PRO A 1 1430 ? 66.166 50.977 -69.176 1.00 31.77 1430 PRO A C 1
ATOM 11272 O O . PRO A 1 1430 ? 66.856 51.951 -68.875 1.00 31.77 1430 PRO A O 1
ATOM 11275 N N . GLY A 1 1431 ? 66.427 50.264 -70.281 1.00 32.75 1431 GLY A N 1
ATOM 11276 C CA . GLY A 1 1431 ? 67.465 50.706 -71.222 1.00 32.75 1431 GLY A CA 1
ATOM 11277 C C . GLY A 1 1431 ? 67.820 49.775 -72.387 1.00 32.75 1431 GLY A C 1
ATOM 11278 O O . GLY A 1 1431 ? 68.287 48.666 -72.180 1.00 32.75 1431 GLY A O 1
ATOM 11279 N N . HIS A 1 1432 ? 67.745 50.349 -73.592 1.00 33.09 1432 HIS A N 1
ATOM 11280 C CA . HIS A 1 1432 ? 68.447 49.982 -74.833 1.00 33.09 1432 HIS A CA 1
ATOM 11281 C C . HIS A 1 1432 ? 68.072 48.711 -75.628 1.00 33.09 1432 HIS A C 1
ATOM 11283 O O . HIS A 1 1432 ? 68.254 47.577 -75.208 1.00 33.09 1432 HIS A O 1
ATOM 11289 N N . THR A 1 1433 ? 67.781 48.986 -76.910 1.00 30.25 1433 THR A N 1
ATOM 11290 C CA . THR A 1 1433 ? 67.955 48.144 -78.115 1.00 30.25 1433 THR A CA 1
ATOM 11291 C C . THR A 1 1433 ? 67.111 46.877 -78.276 1.00 30.25 1433 THR A C 1
ATOM 11293 O O . THR A 1 1433 ? 67.221 45.926 -77.517 1.00 30.25 1433 THR A O 1
ATOM 11296 N N . HIS A 1 1434 ? 66.371 46.828 -79.395 1.00 30.75 1434 HIS A N 1
ATOM 11297 C CA . HIS A 1 1434 ? 65.837 45.596 -79.980 1.00 30.75 1434 HIS A CA 1
ATOM 11298 C C . HIS A 1 1434 ? 66.970 44.586 -80.221 1.00 30.75 1434 HIS A C 1
ATOM 11300 O O . HIS A 1 1434 ? 67.662 44.656 -81.238 1.00 30.75 1434 HIS A O 1
ATOM 11306 N N . HIS A 1 1435 ? 67.117 43.620 -79.319 1.00 35.62 1435 HIS A N 1
ATOM 11307 C CA . HIS A 1 1435 ? 67.765 42.353 -79.624 1.00 35.62 1435 HIS A CA 1
ATOM 11308 C C . HIS A 1 1435 ? 66.699 41.283 -79.856 1.00 35.62 1435 HIS A C 1
ATOM 11310 O O . HIS A 1 1435 ? 65.656 41.255 -79.210 1.00 35.62 1435 HIS A O 1
ATOM 11316 N N . GLN A 1 1436 ? 66.951 40.440 -80.851 1.00 43.88 1436 GLN A N 1
ATOM 11317 C CA . GLN A 1 1436 ? 66.040 39.413 -81.343 1.00 43.88 1436 GLN A CA 1
ATOM 11318 C C . GLN A 1 1436 ? 66.055 38.222 -80.372 1.00 43.88 1436 GLN A C 1
ATOM 11320 O O . GLN A 1 1436 ? 66.841 37.287 -80.540 1.00 43.88 1436 GLN A O 1
ATOM 11325 N N . GLU A 1 1437 ? 65.248 38.311 -79.308 1.00 50.09 1437 GLU A N 1
ATOM 11326 C CA . GLU A 1 1437 ? 65.194 37.325 -78.222 1.00 50.09 1437 GLU A CA 1
ATOM 11327 C C . GLU A 1 1437 ? 64.984 35.913 -78.778 1.00 50.09 1437 GLU A C 1
ATOM 11329 O O . GLU A 1 1437 ? 63.950 35.583 -79.357 1.00 50.09 1437 GLU A O 1
ATOM 11334 N N . SER A 1 1438 ? 66.023 35.088 -78.650 1.00 58.50 1438 SER A N 1
ATOM 11335 C CA . SER A 1 1438 ? 66.074 33.759 -79.250 1.00 58.50 1438 SER A CA 1
ATOM 11336 C C . SER A 1 1438 ? 65.887 32.705 -78.163 1.00 58.50 1438 SER A C 1
ATOM 11338 O O . SER A 1 1438 ? 66.788 32.502 -77.343 1.00 58.50 1438 SER A O 1
ATOM 11340 N N . THR A 1 1439 ? 64.733 32.029 -78.150 1.00 66.62 1439 THR A N 1
ATOM 11341 C CA . THR A 1 1439 ? 64.395 31.028 -77.120 1.00 66.62 1439 THR A CA 1
ATOM 11342 C C . THR A 1 1439 ? 65.439 29.911 -77.142 1.00 66.62 1439 THR A C 1
ATOM 11344 O O . THR A 1 1439 ? 65.624 29.247 -78.163 1.00 66.62 1439 THR A O 1
ATOM 11347 N N . SER A 1 1440 ? 66.166 29.713 -76.041 1.00 73.50 1440 SER A N 1
ATOM 11348 C CA . SER A 1 1440 ? 67.264 28.742 -75.998 1.00 73.50 1440 SER A CA 1
ATOM 11349 C C . SER A 1 1440 ? 66.755 27.342 -75.661 1.00 73.50 1440 SER A C 1
ATOM 11351 O O . SER A 1 1440 ? 66.131 27.134 -74.628 1.00 73.50 1440 SER A O 1
ATOM 11353 N N . LEU A 1 1441 ? 67.060 26.375 -76.527 1.00 76.19 1441 LEU A N 1
ATOM 11354 C CA . LEU A 1 1441 ? 66.792 24.950 -76.316 1.00 76.19 1441 LEU A CA 1
ATOM 11355 C C . LEU A 1 1441 ? 68.117 24.200 -76.163 1.00 76.19 1441 LEU A C 1
ATOM 11357 O O . LEU A 1 1441 ? 69.104 24.547 -76.813 1.00 76.19 1441 LEU A O 1
ATOM 11361 N N . LEU A 1 1442 ? 68.126 23.142 -75.356 1.00 82.25 1442 LEU A N 1
ATOM 11362 C CA . LEU A 1 1442 ? 69.245 22.210 -75.221 1.00 82.25 1442 LEU A CA 1
ATOM 11363 C C . LEU A 1 1442 ? 68.797 20.815 -75.657 1.00 82.25 1442 LEU A C 1
ATOM 11365 O O . LEU A 1 1442 ? 67.704 20.383 -75.300 1.00 82.25 1442 LEU A O 1
ATOM 11369 N N . LEU A 1 1443 ? 69.635 20.091 -76.397 1.00 83.00 1443 LEU A N 1
ATOM 11370 C CA . LEU A 1 1443 ? 69.500 18.644 -76.575 1.00 83.00 1443 LEU A CA 1
ATOM 11371 C C . LEU A 1 1443 ? 70.840 17.964 -76.317 1.00 83.00 1443 LEU A C 1
ATOM 11373 O O . LEU A 1 1443 ? 71.763 18.099 -77.119 1.00 83.00 1443 LEU A O 1
ATOM 11377 N N . THR A 1 1444 ? 70.908 17.180 -75.248 1.00 84.00 1444 THR A N 1
ATOM 11378 C CA . THR A 1 1444 ? 71.988 16.233 -74.986 1.00 84.00 1444 THR A CA 1
ATOM 11379 C C . THR A 1 1444 ? 71.713 14.935 -75.739 1.00 84.00 1444 THR A C 1
ATOM 11381 O O . THR A 1 1444 ? 70.654 14.315 -75.584 1.00 84.00 1444 THR A O 1
ATOM 11384 N N . LEU A 1 1445 ? 72.677 14.515 -76.554 1.00 84.94 1445 LEU A N 1
ATOM 11385 C CA . LEU A 1 1445 ? 72.691 13.253 -77.287 1.00 84.94 1445 LEU A CA 1
ATOM 11386 C C . LEU A 1 1445 ? 73.820 12.371 -76.742 1.00 84.94 1445 LEU A C 1
ATOM 11388 O O . LEU A 1 1445 ? 74.996 12.696 -76.889 1.00 84.94 1445 LEU A O 1
ATOM 11392 N N . ARG A 1 1446 ? 73.462 11.253 -76.103 1.00 82.00 1446 ARG A N 1
ATOM 11393 C CA . ARG A 1 1446 ? 74.431 10.298 -75.553 1.00 82.00 1446 ARG A CA 1
ATOM 11394 C C . ARG A 1 1446 ? 74.659 9.137 -76.514 1.00 82.00 1446 ARG A C 1
ATOM 11396 O O . ARG A 1 1446 ? 73.690 8.516 -76.947 1.00 82.00 1446 ARG A O 1
ATOM 11403 N N . SER A 1 1447 ? 75.918 8.872 -76.857 1.00 74.62 1447 SER A N 1
ATOM 11404 C CA . SER A 1 1447 ? 76.320 7.773 -77.745 1.00 74.62 1447 SER A CA 1
ATOM 11405 C C . SER A 1 1447 ? 76.886 6.615 -76.936 1.00 74.62 1447 SER A C 1
ATOM 11407 O O . SER A 1 1447 ? 77.980 6.722 -76.387 1.00 74.62 1447 SER A O 1
ATOM 11409 N N . GLU A 1 1448 ? 76.195 5.481 -76.945 1.00 72.31 1448 GLU A N 1
ATOM 11410 C CA . GLU A 1 1448 ? 76.778 4.206 -76.527 1.00 72.31 1448 GLU A CA 1
ATOM 11411 C C . GLU A 1 1448 ? 77.843 3.744 -77.539 1.00 72.31 1448 GLU A C 1
ATOM 11413 O O . GLU A 1 1448 ? 77.764 4.052 -78.735 1.00 72.31 1448 GLU A O 1
ATOM 11418 N N . TYR A 1 1449 ? 78.829 2.981 -77.065 1.00 68.19 1449 TYR A N 1
ATOM 11419 C CA . TYR A 1 1449 ? 79.803 2.276 -77.900 1.00 68.19 1449 TYR A CA 1
ATOM 11420 C C . TYR A 1 1449 ? 79.610 0.766 -77.743 1.00 68.19 1449 TYR A C 1
ATOM 11422 O O . TYR A 1 1449 ? 79.812 0.222 -76.661 1.00 68.19 1449 TYR A O 1
ATOM 11430 N N . GLN A 1 1450 ? 79.273 0.075 -78.833 1.00 61.59 1450 GLN A N 1
ATOM 11431 C CA . GLN A 1 1450 ? 79.169 -1.387 -78.872 1.00 61.59 1450 GLN A CA 1
ATOM 11432 C C . GLN A 1 1450 ? 80.141 -1.941 -79.922 1.00 61.59 1450 GLN A C 1
ATOM 11434 O O . GLN A 1 1450 ? 80.246 -1.414 -81.028 1.00 61.59 1450 GLN A O 1
ATOM 11439 N N . GLU A 1 1451 ? 80.901 -2.982 -79.566 1.00 64.62 1451 GLU A N 1
ATOM 11440 C CA . GLU A 1 1451 ? 81.887 -3.645 -80.445 1.00 64.62 1451 GLU A CA 1
ATOM 11441 C C . GLU A 1 1451 ? 82.883 -2.690 -81.149 1.00 64.62 1451 GLU A C 1
ATOM 11443 O O . GLU A 1 1451 ? 83.271 -2.894 -82.301 1.00 64.62 1451 GLU A O 1
ATOM 11448 N N . GLY A 1 1452 ? 83.289 -1.608 -80.474 1.00 62.81 1452 GLY A N 1
ATOM 11449 C CA . GLY A 1 1452 ? 84.199 -0.599 -81.037 1.00 62.81 1452 GLY A CA 1
ATOM 11450 C C . GLY A 1 1452 ? 83.569 0.321 -82.093 1.00 62.81 1452 GLY A C 1
ATOM 11451 O O . GLY A 1 1452 ? 84.290 1.061 -82.762 1.00 62.81 1452 GLY A O 1
ATOM 11452 N N . LYS A 1 1453 ? 82.239 0.303 -82.244 1.00 65.06 1453 LYS A N 1
ATOM 11453 C CA . LYS A 1 1453 ? 81.468 1.231 -83.081 1.00 65.06 1453 LYS A CA 1
ATOM 11454 C C . LYS A 1 1453 ? 80.586 2.108 -82.197 1.00 65.06 1453 LYS A C 1
ATOM 11456 O O . LYS A 1 1453 ? 79.904 1.616 -81.302 1.00 65.06 1453 LYS A O 1
ATOM 11461 N N . ALA A 1 1454 ? 80.567 3.402 -82.486 1.00 66.06 1454 ALA A N 1
ATOM 11462 C CA . ALA A 1 1454 ? 79.615 4.317 -81.876 1.00 66.06 1454 ALA A CA 1
ATOM 11463 C C . ALA A 1 1454 ? 78.204 4.103 -82.445 1.00 66.06 1454 ALA A C 1
ATOM 11465 O O . ALA A 1 1454 ? 78.030 4.004 -83.664 1.00 66.06 1454 ALA A O 1
ATOM 11466 N N . ILE A 1 1455 ? 77.198 4.072 -81.573 1.00 77.31 1455 ILE A N 1
ATOM 11467 C CA . ILE A 1 1455 ? 75.784 4.026 -81.954 1.00 77.31 1455 ILE A CA 1
ATOM 11468 C C . ILE A 1 1455 ? 75.270 5.454 -82.153 1.00 77.31 1455 ILE A C 1
ATOM 11470 O O . ILE A 1 1455 ? 75.504 6.332 -81.328 1.00 77.31 1455 ILE A O 1
ATOM 11474 N N . ALA A 1 1456 ? 74.543 5.693 -83.246 1.00 81.50 1456 ALA A N 1
ATOM 11475 C CA . ALA A 1 1456 ? 74.040 7.019 -83.594 1.00 81.50 1456 ALA A CA 1
ATOM 11476 C C . ALA A 1 1456 ? 72.948 7.512 -82.614 1.00 81.50 1456 ALA A C 1
ATOM 11478 O O . ALA A 1 1456 ? 71.752 7.252 -82.787 1.00 81.50 1456 ALA A O 1
ATOM 11479 N N . ALA A 1 1457 ? 73.376 8.248 -81.587 1.00 82.50 1457 ALA A N 1
ATOM 11480 C CA . ALA A 1 1457 ? 72.537 8.878 -80.574 1.00 82.50 1457 ALA A CA 1
ATOM 11481 C C . ALA A 1 1457 ? 71.415 9.704 -81.217 1.00 82.50 1457 ALA A C 1
ATOM 11483 O O . ALA A 1 1457 ? 71.677 10.498 -82.114 1.00 82.50 1457 ALA A O 1
ATOM 11484 N N . THR A 1 1458 ? 70.162 9.554 -80.778 1.00 84.81 1458 THR A N 1
ATOM 11485 C CA . THR A 1 1458 ? 69.020 10.217 -81.433 1.00 84.81 1458 THR A CA 1
ATOM 11486 C C . THR A 1 1458 ? 68.040 10.820 -80.423 1.00 84.81 1458 THR A C 1
ATOM 11488 O O . THR A 1 1458 ? 67.592 10.153 -79.493 1.00 84.81 1458 THR A O 1
ATOM 11491 N N . ARG A 1 1459 ? 67.666 12.087 -80.636 1.00 86.50 1459 ARG A N 1
ATOM 11492 C CA . ARG A 1 1459 ? 66.643 12.840 -79.889 1.00 86.50 1459 ARG A CA 1
ATOM 11493 C C . ARG A 1 1459 ? 65.569 13.367 -80.850 1.00 86.50 1459 ARG A C 1
ATOM 11495 O O . ARG A 1 1459 ? 65.791 13.465 -82.056 1.00 86.50 1459 ARG A O 1
ATOM 11502 N N . LYS A 1 1460 ? 64.395 13.724 -80.323 1.00 84.88 1460 LYS A N 1
ATOM 11503 C CA . LYS A 1 1460 ? 63.292 14.319 -81.096 1.00 84.88 1460 LYS A CA 1
ATOM 11504 C C . LYS A 1 1460 ? 62.794 15.596 -80.427 1.00 84.88 1460 LYS A C 1
ATOM 11506 O O . LYS A 1 1460 ? 62.370 15.550 -79.275 1.00 84.88 1460 LYS A O 1
ATOM 11511 N N . LEU A 1 1461 ? 62.803 16.692 -81.178 1.00 85.44 1461 LEU A N 1
ATOM 11512 C CA . LEU A 1 1461 ? 61.920 17.832 -80.942 1.00 85.44 1461 LEU A CA 1
ATOM 11513 C C . LEU A 1 1461 ? 60.568 17.554 -81.609 1.00 85.44 1461 LEU A C 1
ATOM 11515 O O . LEU A 1 1461 ? 60.488 16.776 -82.562 1.00 85.44 1461 LEU A O 1
ATOM 11519 N N . HIS A 1 1462 ? 59.515 18.221 -81.157 1.00 85.44 1462 HIS A N 1
ATOM 11520 C CA . HIS A 1 1462 ? 58.231 18.282 -81.847 1.00 85.44 1462 HIS A CA 1
ATOM 11521 C C . HIS A 1 1462 ? 57.848 19.745 -82.038 1.00 85.44 1462 HIS A C 1
ATOM 11523 O O . HIS A 1 1462 ? 57.923 20.530 -81.097 1.00 85.44 1462 HIS A O 1
ATOM 11529 N N . ILE A 1 1463 ? 57.444 20.099 -83.254 1.00 86.75 1463 ILE A N 1
ATOM 11530 C CA . ILE A 1 1463 ? 56.953 21.436 -83.600 1.00 86.75 1463 ILE A CA 1
ATOM 11531 C C . ILE A 1 1463 ? 55.456 21.301 -83.856 1.00 86.75 1463 ILE A C 1
ATOM 11533 O O . ILE A 1 1463 ? 55.051 20.434 -84.634 1.00 86.75 1463 ILE A O 1
ATOM 11537 N N . GLY A 1 1464 ? 54.639 22.095 -83.174 1.00 82.88 1464 GLY A N 1
ATOM 11538 C CA . GLY A 1 1464 ? 53.184 21.987 -83.198 1.00 82.88 1464 GLY A CA 1
ATOM 11539 C C . GLY A 1 1464 ? 52.478 23.290 -83.541 1.00 82.88 1464 GLY A C 1
ATOM 11540 O O . GLY A 1 1464 ? 53.024 24.376 -83.346 1.00 82.88 1464 GLY A O 1
ATOM 11541 N N . CYS A 1 1465 ? 51.252 23.159 -84.047 1.00 84.38 1465 CYS A N 1
ATOM 11542 C CA . CYS A 1 1465 ? 50.328 24.268 -84.256 1.00 84.38 1465 CYS A CA 1
ATOM 11543 C C . CYS A 1 1465 ? 49.053 24.019 -83.443 1.00 84.38 1465 CYS A C 1
ATOM 11545 O O . CYS A 1 1465 ? 48.402 22.988 -83.616 1.00 84.38 1465 CYS A O 1
ATOM 11547 N N . VAL A 1 1466 ? 48.671 24.963 -82.586 1.00 78.19 1466 VAL A N 1
ATOM 11548 C CA . VAL A 1 1466 ? 47.449 24.882 -81.767 1.00 78.19 1466 VAL A CA 1
ATOM 11549 C C . VAL A 1 1466 ? 46.262 25.463 -82.540 1.00 78.19 1466 VAL A C 1
ATOM 11551 O O . VAL A 1 1466 ? 46.434 26.331 -83.398 1.00 78.19 1466 VAL A O 1
ATOM 11554 N N . TYR A 1 1467 ? 45.048 24.996 -82.249 1.00 70.62 1467 TYR A N 1
ATOM 11555 C CA . TYR A 1 1467 ? 43.835 25.702 -82.663 1.00 70.62 1467 TYR A CA 1
ATOM 11556 C C . TYR A 1 1467 ? 43.626 26.935 -81.776 1.00 70.62 1467 TYR A C 1
ATOM 11558 O O . TYR A 1 1467 ? 43.549 26.801 -80.560 1.00 70.62 1467 TYR A O 1
ATOM 11566 N N . SER A 1 1468 ? 43.487 28.114 -82.385 1.00 64.88 1468 SER A N 1
ATOM 11567 C CA . SER A 1 1468 ? 42.917 29.294 -81.726 1.00 64.88 1468 SER A CA 1
ATOM 11568 C C . SER A 1 1468 ? 41.442 29.426 -82.096 1.00 64.88 1468 SER A C 1
ATOM 11570 O O . SER A 1 1468 ? 41.058 29.270 -83.257 1.00 64.88 1468 SER A O 1
ATOM 11572 N N . CYS A 1 1469 ? 40.613 29.760 -81.113 1.00 59.47 1469 CYS A N 1
ATOM 11573 C CA . CYS A 1 1469 ? 39.202 30.088 -81.294 1.00 59.47 1469 CYS A CA 1
ATOM 11574 C C . CYS A 1 1469 ? 38.998 31.498 -81.880 1.00 59.47 1469 CYS A C 1
ATOM 11576 O O . CYS A 1 1469 ? 37.894 31.832 -82.313 1.00 59.47 1469 CYS A O 1
ATOM 11578 N N . LYS A 1 1470 ? 40.043 32.339 -81.876 1.00 57.59 1470 LYS A N 1
ATOM 11579 C CA . LYS A 1 1470 ? 39.987 33.765 -82.242 1.00 57.59 1470 LYS A CA 1
ATOM 11580 C C . LYS A 1 1470 ? 40.202 34.013 -83.742 1.00 57.59 1470 LYS A C 1
ATOM 11582 O O . LYS A 1 1470 ? 39.751 35.044 -84.242 1.00 57.59 1470 LYS A O 1
ATOM 11587 N N . THR A 1 1471 ? 40.836 33.094 -84.481 1.00 53.34 1471 THR A N 1
ATOM 11588 C CA . THR A 1 1471 ? 41.129 33.258 -85.918 1.00 53.34 1471 THR A CA 1
ATOM 11589 C C . THR A 1 1471 ? 40.450 32.196 -86.795 1.00 53.34 1471 THR A C 1
ATOM 11591 O O . THR A 1 1471 ? 40.737 31.005 -86.745 1.00 53.34 1471 THR A O 1
ATOM 11594 N N . SER A 1 1472 ? 39.547 32.633 -87.684 1.00 52.53 1472 SER A N 1
ATOM 11595 C CA . SER A 1 1472 ? 38.809 31.748 -88.609 1.00 52.53 1472 SER A CA 1
ATOM 11596 C C . SER A 1 1472 ? 39.660 31.178 -89.755 1.00 52.53 1472 SER A C 1
ATOM 11598 O O . SER A 1 1472 ? 39.195 30.344 -90.536 1.00 52.53 1472 SER A O 1
ATOM 11600 N N . THR A 1 1473 ? 40.915 31.617 -89.877 1.00 55.06 1473 THR A N 1
ATOM 11601 C CA . THR A 1 1473 ? 41.860 31.175 -90.902 1.00 55.06 1473 THR A CA 1
ATOM 11602 C C . THR A 1 1473 ? 42.731 30.033 -90.390 1.00 55.06 1473 THR A C 1
ATOM 11604 O O . THR A 1 1473 ? 43.611 30.260 -89.565 1.00 55.06 1473 THR A O 1
ATOM 11607 N N . LYS A 1 1474 ? 42.563 28.827 -90.951 1.00 57.94 1474 LYS A N 1
ATOM 11608 C CA . LYS A 1 1474 ? 43.436 27.661 -90.711 1.00 57.94 1474 LYS A CA 1
ATOM 11609 C C . LYS A 1 1474 ? 44.845 27.857 -91.301 1.00 57.94 1474 LYS A C 1
ATOM 11611 O O . LYS A 1 1474 ? 45.211 27.198 -92.272 1.00 57.94 1474 LYS A O 1
ATOM 11616 N N . LYS A 1 1475 ? 45.631 28.781 -90.747 1.00 63.53 1475 LYS A N 1
ATOM 11617 C CA . LYS A 1 1475 ? 47.058 28.917 -91.057 1.00 63.53 1475 LYS A CA 1
ATOM 11618 C C . LYS A 1 1475 ? 47.834 27.862 -90.273 1.00 63.53 1475 LYS A C 1
ATOM 11620 O O . LYS A 1 1475 ? 47.809 27.874 -89.047 1.00 63.53 1475 LYS A O 1
ATOM 11625 N N . GLY A 1 1476 ? 48.499 26.958 -90.987 1.00 69.69 1476 GLY A N 1
ATOM 11626 C CA . GLY A 1 1476 ? 49.515 26.093 -90.395 1.00 69.69 1476 GLY A CA 1
ATOM 11627 C C . GLY A 1 1476 ? 50.794 26.867 -90.060 1.00 69.69 1476 GLY A C 1
ATOM 11628 O O . GLY A 1 1476 ? 50.974 28.009 -90.484 1.00 69.69 1476 GLY A O 1
ATOM 11629 N N . VAL A 1 1477 ? 51.682 26.214 -89.317 1.00 80.75 1477 VAL A N 1
ATOM 11630 C CA . VAL A 1 1477 ? 53.002 26.721 -88.923 1.00 80.75 1477 VAL A CA 1
ATOM 11631 C C . VAL A 1 1477 ? 54.070 26.134 -89.842 1.00 80.75 1477 VAL A C 1
ATOM 11633 O O . VAL A 1 1477 ? 54.103 24.925 -90.063 1.00 80.75 1477 VAL A O 1
ATOM 11636 N N . GLU A 1 1478 ? 54.970 26.961 -90.361 1.00 86.62 1478 GLU A N 1
ATOM 11637 C CA . GLU A 1 1478 ? 56.168 26.522 -91.083 1.00 86.62 1478 GLU A CA 1
ATOM 11638 C C . GLU A 1 1478 ? 57.395 26.545 -90.166 1.00 86.62 1478 GLU A C 1
ATOM 11640 O O . GLU A 1 1478 ? 57.500 27.374 -89.264 1.00 86.62 1478 GLU A O 1
ATOM 11645 N N . PHE A 1 1479 ? 58.359 25.659 -90.404 1.00 89.00 1479 PHE A N 1
ATOM 11646 C CA . PHE A 1 1479 ? 59.647 25.665 -89.718 1.00 89.00 1479 PHE A CA 1
ATOM 11647 C C . PHE A 1 1479 ? 60.810 25.409 -90.675 1.00 89.00 1479 PHE A C 1
ATOM 11649 O O . PHE A 1 1479 ? 60.678 24.686 -91.667 1.00 89.00 1479 PHE A O 1
ATOM 11656 N N . MET A 1 1480 ? 61.965 25.984 -90.347 1.00 89.75 1480 MET A N 1
ATOM 11657 C CA . MET A 1 1480 ? 63.190 25.933 -91.141 1.00 89.75 1480 MET A CA 1
ATOM 11658 C C . MET A 1 1480 ? 64.412 25.969 -90.217 1.00 89.75 1480 MET A C 1
ATOM 11660 O O . MET A 1 1480 ? 64.468 26.781 -89.296 1.00 89.75 1480 MET A O 1
ATOM 11664 N N . TRP A 1 1481 ? 65.395 25.106 -90.468 1.00 86.50 1481 TRP A N 1
ATOM 11665 C CA . TRP A 1 1481 ? 66.681 25.119 -89.769 1.00 86.50 1481 TRP A CA 1
ATOM 11666 C C . TRP A 1 1481 ? 67.736 25.861 -90.583 1.00 86.50 1481 TRP A C 1
ATOM 11668 O O . TRP A 1 1481 ? 67.971 25.557 -91.753 1.00 86.50 1481 TRP A O 1
ATOM 11678 N N . GLU A 1 1482 ? 68.410 26.803 -89.938 1.00 83.31 1482 GLU A N 1
ATOM 11679 C CA . GLU A 1 1482 ? 69.446 27.643 -90.528 1.00 83.31 1482 GLU A CA 1
ATOM 11680 C C . GLU A 1 1482 ? 70.846 27.172 -90.092 1.00 83.31 1482 GLU A C 1
ATOM 11682 O O . GLU A 1 1482 ? 71.051 26.681 -88.980 1.00 83.31 1482 GLU A O 1
ATOM 11687 N N . ASN A 1 1483 ? 71.831 27.326 -90.986 1.00 75.88 1483 ASN A N 1
ATOM 11688 C CA . ASN A 1 1483 ? 73.259 27.054 -90.749 1.00 75.88 1483 ASN A CA 1
ATOM 11689 C C . ASN A 1 1483 ? 73.642 25.607 -90.347 1.00 75.88 1483 ASN A C 1
ATOM 11691 O O . ASN A 1 1483 ? 74.720 25.383 -89.790 1.00 75.88 1483 ASN A O 1
ATOM 11695 N N . LEU A 1 1484 ? 72.822 24.606 -90.705 1.00 81.88 1484 LEU A N 1
ATOM 11696 C CA . LEU A 1 1484 ? 73.073 23.180 -90.418 1.00 81.88 1484 LEU A CA 1
ATOM 11697 C C . LEU A 1 1484 ? 74.459 22.666 -90.855 1.00 81.88 1484 LEU A C 1
ATOM 11699 O O . LEU A 1 1484 ? 75.006 21.782 -90.203 1.00 81.88 1484 LEU A O 1
ATOM 11703 N N . SER A 1 1485 ? 75.070 23.226 -91.902 1.00 81.19 1485 SER A N 1
ATOM 11704 C CA . SER A 1 1485 ? 76.353 22.750 -92.444 1.00 81.19 1485 SER A CA 1
ATOM 11705 C C . SER A 1 1485 ? 77.521 22.793 -91.448 1.00 81.19 1485 SER A C 1
ATOM 11707 O O . SER A 1 1485 ? 78.417 21.957 -91.523 1.00 81.19 1485 SER A O 1
ATOM 11709 N N . ALA A 1 1486 ? 77.523 23.738 -90.499 1.00 80.19 1486 ALA A N 1
ATOM 11710 C CA . ALA A 1 1486 ? 78.537 23.801 -89.436 1.00 80.19 1486 ALA A CA 1
ATOM 11711 C C . ALA A 1 1486 ? 78.338 22.718 -88.356 1.00 80.19 1486 ALA A C 1
ATOM 11713 O O . ALA A 1 1486 ? 79.257 22.383 -87.611 1.00 80.19 1486 ALA A O 1
ATOM 11714 N N . VAL A 1 1487 ? 77.124 22.175 -88.282 1.00 82.00 1487 VAL A N 1
ATOM 11715 C CA . VAL A 1 1487 ? 76.639 21.239 -87.262 1.00 82.00 1487 VAL A CA 1
ATOM 11716 C C . VAL A 1 1487 ? 76.747 19.797 -87.786 1.00 82.00 1487 VAL A C 1
ATOM 11718 O O . VAL A 1 1487 ? 77.187 18.904 -87.061 1.00 82.00 1487 VAL A O 1
ATOM 11721 N N . GLU A 1 1488 ? 76.525 19.599 -89.089 1.00 84.06 1488 GLU A N 1
ATOM 11722 C CA . GLU A 1 1488 ? 76.843 18.365 -89.825 1.00 84.06 1488 GLU A CA 1
ATOM 11723 C C . GLU A 1 1488 ? 78.342 18.034 -89.807 1.00 84.06 1488 GLU A C 1
ATOM 11725 O O . GLU A 1 1488 ? 78.711 16.872 -89.634 1.00 84.06 1488 GLU A O 1
ATOM 11730 N N . GLN A 1 1489 ? 79.222 19.040 -89.865 1.00 81.88 1489 GLN A N 1
ATOM 11731 C CA . GLN A 1 1489 ? 80.674 18.849 -89.701 1.00 81.88 1489 GLN A CA 1
ATOM 11732 C C . GLN A 1 1489 ? 81.075 18.321 -88.310 1.00 81.88 1489 GLN A C 1
ATOM 11734 O O . GLN A 1 1489 ? 82.154 17.752 -88.163 1.00 81.88 1489 GLN A O 1
ATOM 11739 N N . GLN A 1 1490 ? 80.211 18.468 -87.300 1.00 81.81 1490 GLN A N 1
ATOM 11740 C CA . GLN A 1 1490 ? 80.418 17.957 -85.939 1.00 81.81 1490 GLN A CA 1
ATOM 11741 C C . GLN A 1 1490 ? 79.701 16.613 -85.679 1.00 81.81 1490 GLN A C 1
ATOM 11743 O O . GLN A 1 1490 ? 79.675 16.125 -84.547 1.00 81.81 1490 GLN A O 1
ATOM 11748 N N . GLY A 1 1491 ? 79.134 15.995 -86.723 1.00 83.25 1491 GLY A N 1
ATOM 11749 C CA . GLY A 1 1491 ? 78.481 14.683 -86.666 1.00 83.25 1491 GLY A CA 1
ATOM 11750 C C . GLY A 1 1491 ? 76.978 14.711 -86.368 1.00 83.25 1491 GLY A C 1
ATOM 11751 O O . GLY A 1 1491 ? 76.369 13.648 -86.251 1.00 83.25 1491 GLY A O 1
ATOM 11752 N N . PHE A 1 1492 ? 76.356 15.888 -86.240 1.00 87.25 1492 PHE A N 1
ATOM 11753 C CA . PHE A 1 1492 ? 74.912 16.025 -86.007 1.00 87.25 1492 PHE A CA 1
ATOM 11754 C C . PHE A 1 1492 ? 74.132 16.120 -87.323 1.00 87.25 1492 PHE A C 1
ATOM 11756 O O . PHE A 1 1492 ? 74.527 16.830 -88.237 1.00 87.25 1492 PHE A O 1
ATOM 11763 N N . ARG A 1 1493 ? 72.965 15.485 -87.408 1.00 87.56 1493 ARG A N 1
ATOM 11764 C CA . ARG A 1 1493 ? 72.082 15.504 -88.577 1.00 87.56 1493 ARG A CA 1
ATOM 11765 C C . ARG A 1 1493 ? 70.647 15.771 -88.143 1.00 87.56 1493 ARG A C 1
ATOM 11767 O O . ARG A 1 1493 ? 70.160 15.131 -87.215 1.00 87.56 1493 ARG A O 1
ATOM 11774 N N . VAL A 1 1494 ? 69.960 16.683 -88.828 1.00 86.25 1494 VAL A N 1
ATOM 11775 C CA . VAL A 1 1494 ? 68.581 17.082 -88.502 1.00 86.25 1494 VAL A CA 1
ATOM 11776 C C . VAL A 1 1494 ? 67.628 16.660 -89.618 1.00 86.25 1494 VAL A C 1
ATOM 11778 O O . VAL A 1 1494 ? 67.880 16.923 -90.793 1.00 86.25 1494 VAL A O 1
ATOM 11781 N N . THR A 1 1495 ? 66.529 15.988 -89.265 1.00 87.31 1495 THR A N 1
ATOM 11782 C CA . THR A 1 1495 ? 65.550 15.465 -90.231 1.00 87.31 1495 THR A CA 1
ATOM 11783 C C . THR A 1 1495 ? 64.101 15.601 -89.732 1.00 87.31 1495 THR A C 1
ATOM 11785 O O . THR A 1 1495 ? 63.775 15.062 -88.675 1.00 87.31 1495 THR A O 1
ATOM 11788 N N . PRO A 1 1496 ? 63.192 16.261 -90.479 1.00 89.38 1496 PRO A N 1
ATOM 11789 C CA . PRO A 1 1496 ? 63.439 17.089 -91.664 1.00 89.38 1496 PRO A CA 1
ATOM 11790 C C . PRO A 1 1496 ? 64.046 18.460 -91.300 1.00 89.38 1496 PRO A C 1
ATOM 11792 O O . PRO A 1 1496 ? 63.782 18.995 -90.228 1.00 89.38 1496 PRO A O 1
ATOM 11795 N N . ALA A 1 1497 ? 64.819 19.050 -92.216 1.00 85.50 1497 ALA A N 1
ATOM 11796 C CA . ALA A 1 1497 ? 65.411 20.386 -92.046 1.00 85.50 1497 ALA A CA 1
ATOM 11797 C C . ALA A 1 1497 ? 64.417 21.548 -92.276 1.00 85.50 1497 ALA A C 1
ATOM 11799 O O . ALA A 1 1497 ? 64.681 22.676 -91.872 1.00 85.50 1497 ALA A O 1
ATOM 11800 N N . GLN A 1 1498 ? 63.273 21.282 -92.912 1.00 89.44 1498 GLN A N 1
ATOM 11801 C CA . GLN A 1 1498 ? 62.164 22.226 -93.063 1.00 89.44 1498 GLN A CA 1
ATOM 11802 C C . GLN A 1 1498 ? 60.831 21.473 -93.174 1.00 89.44 1498 GLN A C 1
ATOM 11804 O O . GLN A 1 1498 ? 60.813 20.303 -93.575 1.00 89.44 1498 GLN A O 1
ATOM 11809 N N . GLY A 1 1499 ? 59.715 22.130 -92.871 1.00 86.94 1499 GLY A N 1
ATOM 11810 C CA . GLY A 1 1499 ? 58.384 21.552 -93.055 1.00 86.94 1499 GLY A CA 1
ATOM 11811 C C . GLY A 1 1499 ? 57.246 22.454 -92.588 1.00 86.94 1499 GLY A C 1
ATOM 11812 O O . GLY A 1 1499 ? 57.469 23.489 -91.974 1.00 86.94 1499 GLY A O 1
ATOM 11813 N N . SER A 1 1500 ? 56.018 22.032 -92.876 1.00 87.50 1500 SER A N 1
ATOM 11814 C CA . SER A 1 1500 ? 54.776 22.648 -92.396 1.00 87.50 1500 SER A CA 1
ATOM 11815 C C . SER A 1 1500 ? 54.087 21.784 -91.333 1.00 87.50 1500 SER A C 1
ATOM 11817 O O . SER A 1 1500 ? 54.337 20.577 -91.245 1.00 87.50 1500 SER A O 1
ATOM 11819 N N . VAL A 1 1501 ? 53.207 22.381 -90.536 1.00 84.38 1501 VAL A N 1
ATOM 11820 C CA . VAL A 1 1501 ? 52.404 21.725 -89.499 1.00 84.38 1501 VAL A CA 1
ATOM 11821 C C . VAL A 1 1501 ? 50.998 22.318 -89.536 1.00 84.38 1501 VAL A C 1
ATOM 11823 O O . VAL A 1 1501 ? 50.827 23.510 -89.296 1.00 84.38 1501 VAL A O 1
ATOM 11826 N N . ASP A 1 1502 ? 49.991 21.508 -89.855 1.00 82.88 1502 ASP A N 1
ATOM 11827 C CA . ASP A 1 1502 ? 48.598 21.965 -89.870 1.00 82.88 1502 ASP A CA 1
ATOM 11828 C C . ASP A 1 1502 ? 48.070 22.216 -88.446 1.00 82.88 1502 ASP A C 1
ATOM 11830 O O . ASP A 1 1502 ? 48.545 21.617 -87.478 1.00 82.88 1502 ASP A O 1
ATOM 11834 N N . ALA A 1 1503 ? 47.054 23.072 -88.315 1.00 76.62 1503 ALA A N 1
ATOM 11835 C CA . ALA A 1 1503 ? 46.423 23.367 -87.028 1.00 76.62 1503 ALA A CA 1
ATOM 11836 C C . ALA A 1 1503 ? 45.887 22.095 -86.339 1.00 76.62 1503 ALA A C 1
ATOM 11838 O O . ALA A 1 1503 ? 45.190 21.280 -86.952 1.00 76.62 1503 ALA A O 1
ATOM 11839 N N . GLY A 1 1504 ? 46.230 21.928 -85.060 1.00 74.88 1504 GLY A N 1
ATOM 11840 C CA . GLY A 1 1504 ? 45.941 20.734 -84.265 1.00 74.88 1504 GLY A CA 1
ATOM 11841 C C . GLY A 1 1504 ? 46.875 19.547 -84.511 1.00 74.88 1504 GLY A C 1
ATOM 11842 O O . GLY A 1 1504 ? 46.573 18.447 -84.054 1.00 74.88 1504 GLY A O 1
ATOM 11843 N N . GLN A 1 1505 ? 47.983 19.723 -85.239 1.00 80.38 1505 GLN A N 1
ATOM 11844 C CA . GLN A 1 1505 ? 48.998 18.683 -85.434 1.00 80.38 1505 GLN A CA 1
ATOM 11845 C C . GLN A 1 1505 ? 50.344 19.064 -84.806 1.00 80.38 1505 GLN A C 1
ATOM 11847 O O . GLN A 1 1505 ? 50.637 20.231 -84.539 1.00 80.38 1505 GLN A O 1
ATOM 11852 N N . ARG A 1 1506 ? 51.198 18.051 -84.617 1.00 83.69 1506 ARG A N 1
ATOM 11853 C CA . ARG A 1 1506 ? 52.611 18.202 -84.251 1.00 83.69 1506 ARG A CA 1
ATOM 11854 C C . ARG A 1 1506 ? 53.494 17.311 -85.117 1.00 83.69 1506 ARG A C 1
ATOM 11856 O O . ARG A 1 1506 ? 53.160 16.152 -85.363 1.00 83.69 1506 ARG A O 1
ATOM 11863 N N . ARG A 1 1507 ? 54.628 17.841 -85.574 1.00 85.00 1507 ARG A N 1
ATOM 11864 C CA . ARG A 1 1507 ? 55.556 17.181 -86.500 1.00 85.00 1507 ARG A CA 1
ATOM 11865 C C . ARG A 1 1507 ? 56.905 16.949 -85.803 1.00 85.00 1507 ARG A C 1
ATOM 11867 O O . ARG A 1 1507 ? 57.496 17.910 -85.311 1.00 85.00 1507 ARG A O 1
ATOM 11874 N N . PRO A 1 1508 ? 57.396 15.698 -85.716 1.00 86.44 1508 PRO A N 1
ATOM 11875 C CA . PRO A 1 1508 ? 58.667 15.407 -85.065 1.00 86.44 1508 PRO A CA 1
ATOM 11876 C C . PRO A 1 1508 ? 59.846 15.839 -85.943 1.00 86.44 1508 PRO A C 1
ATOM 11878 O O . PRO A 1 1508 ? 59.924 15.474 -87.118 1.00 86.44 1508 PRO A O 1
ATOM 11881 N N . VAL A 1 1509 ? 60.795 16.554 -85.345 1.00 87.12 1509 VAL A N 1
ATOM 11882 C CA . VAL A 1 1509 ? 62.116 16.833 -85.910 1.00 87.12 1509 VAL A CA 1
ATOM 11883 C C . VAL A 1 1509 ? 63.135 15.980 -85.166 1.00 87.12 1509 VAL A C 1
ATOM 11885 O O . VAL A 1 1509 ? 63.360 16.140 -83.967 1.00 87.12 1509 VAL A O 1
ATOM 11888 N N . THR A 1 1510 ? 63.737 15.040 -85.884 1.00 86.12 1510 THR A N 1
ATOM 11889 C CA . THR A 1 1510 ? 64.697 14.075 -85.349 1.00 86.12 1510 THR A CA 1
ATOM 11890 C C . THR A 1 1510 ? 66.112 14.611 -85.522 1.00 86.12 1510 THR A C 1
ATOM 11892 O O . THR A 1 1510 ? 66.546 14.875 -86.646 1.00 86.12 1510 THR A O 1
ATOM 11895 N N . VAL A 1 1511 ? 66.823 14.761 -84.406 1.00 87.19 1511 VAL A N 1
ATOM 11896 C CA . VAL A 1 1511 ? 68.244 15.113 -84.351 1.00 87.19 1511 VAL A CA 1
ATOM 11897 C C . VAL A 1 1511 ? 69.017 13.840 -84.027 1.00 87.19 1511 VAL A C 1
ATOM 11899 O O . VAL A 1 1511 ? 68.761 13.211 -83.002 1.00 87.19 1511 VAL A O 1
ATOM 11902 N N . THR A 1 1512 ? 69.962 13.468 -84.880 1.00 86.00 1512 THR A N 1
ATOM 11903 C CA . THR A 1 1512 ? 70.813 12.283 -84.712 1.00 86.00 1512 THR A CA 1
ATOM 11904 C C . THR A 1 1512 ? 72.272 12.716 -84.705 1.00 86.00 1512 THR A C 1
ATOM 11906 O O . THR A 1 1512 ? 72.692 13.442 -85.600 1.00 86.00 1512 THR A O 1
ATOM 11909 N N . TRP A 1 1513 ? 73.060 12.268 -83.734 1.00 87.75 1513 TRP A N 1
ATOM 11910 C CA . TRP A 1 1513 ? 74.502 12.484 -83.668 1.00 87.75 1513 TRP A CA 1
ATOM 11911 C C . TRP A 1 1513 ? 75.252 11.172 -83.884 1.00 87.75 1513 TRP A C 1
ATOM 11913 O O . TRP A 1 1513 ? 74.914 10.150 -83.295 1.00 87.75 1513 TRP A O 1
ATOM 11923 N N . THR A 1 1514 ? 76.276 11.198 -84.733 1.00 84.00 1514 THR A N 1
ATOM 11924 C CA . THR A 1 1514 ? 77.210 10.086 -84.946 1.00 84.00 1514 THR A CA 1
ATOM 11925 C C . THR A 1 1514 ? 78.625 10.604 -84.682 1.00 84.00 1514 THR A C 1
ATOM 11927 O O . THR A 1 1514 ? 79.044 11.524 -85.389 1.00 84.00 1514 THR A O 1
ATOM 11930 N N . PRO A 1 1515 ? 79.368 10.064 -83.696 1.00 77.94 1515 PRO A N 1
ATOM 11931 C CA . PRO A 1 1515 ? 80.708 10.545 -83.363 1.00 77.94 1515 PRO A CA 1
ATOM 11932 C C . PRO A 1 1515 ? 81.659 10.585 -84.571 1.00 77.94 1515 PRO A C 1
ATOM 11934 O O . PRO A 1 1515 ? 81.847 9.559 -85.234 1.00 77.94 1515 PRO A O 1
ATOM 11937 N N . PRO A 1 1516 ? 82.295 11.737 -84.863 1.00 75.88 1516 PRO A N 1
ATOM 11938 C CA . PRO A 1 1516 ? 83.330 11.822 -85.887 1.00 75.88 1516 PRO A CA 1
ATOM 11939 C C . PRO A 1 1516 ? 84.531 10.920 -85.567 1.00 75.88 1516 PRO A C 1
ATOM 11941 O O . PRO A 1 1516 ? 84.977 10.828 -84.421 1.00 75.88 1516 PRO A O 1
ATOM 11944 N N . ALA A 1 1517 ? 85.093 10.274 -86.591 1.00 69.44 1517 ALA A N 1
ATOM 11945 C CA . ALA A 1 1517 ? 86.246 9.393 -86.428 1.00 69.44 1517 ALA A CA 1
ATOM 11946 C C . ALA A 1 1517 ? 87.468 10.169 -85.897 1.00 69.44 1517 ALA A C 1
ATOM 11948 O O . ALA A 1 1517 ? 87.946 11.098 -86.546 1.00 69.44 1517 ALA A O 1
ATOM 11949 N N . GLY A 1 1518 ? 87.977 9.767 -84.727 1.00 68.94 1518 GLY A N 1
ATOM 11950 C CA . GLY A 1 1518 ? 89.087 10.434 -84.032 1.00 68.94 1518 GLY A CA 1
ATOM 11951 C C . GLY A 1 1518 ? 88.681 11.299 -82.831 1.00 68.94 1518 GLY A C 1
ATOM 11952 O O . GLY A 1 1518 ? 89.559 11.866 -82.184 1.00 68.94 1518 GLY A O 1
ATOM 11953 N N . LEU A 1 1519 ? 87.388 11.390 -82.500 1.00 66.31 1519 LEU A N 1
ATOM 11954 C CA . LEU A 1 1519 ? 86.926 12.007 -81.253 1.00 66.31 1519 LEU A CA 1
ATOM 11955 C C . LEU A 1 1519 ? 87.404 11.197 -80.027 1.00 66.31 1519 LEU A C 1
ATOM 11957 O O . LEU A 1 1519 ? 87.343 9.969 -80.031 1.00 66.31 1519 LEU A O 1
ATOM 11961 N N . ALA A 1 1520 ? 87.877 11.872 -78.973 1.00 67.12 1520 ALA A N 1
ATOM 11962 C CA . ALA A 1 1520 ? 88.330 11.208 -77.747 1.00 67.12 1520 ALA A CA 1
ATOM 11963 C C . ALA A 1 1520 ? 87.144 10.723 -76.875 1.00 67.12 1520 ALA A C 1
ATOM 11965 O O . ALA A 1 1520 ? 86.106 11.388 -76.877 1.00 67.12 1520 ALA A O 1
ATOM 11966 N N . PRO A 1 1521 ? 87.289 9.642 -76.075 1.00 64.88 1521 PRO A N 1
ATOM 11967 C CA . PRO A 1 1521 ? 86.176 9.039 -75.321 1.00 64.88 1521 PRO A CA 1
ATOM 11968 C C . PRO A 1 1521 ? 85.423 9.996 -74.388 1.00 64.88 1521 PRO A C 1
ATOM 11970 O O . PRO A 1 1521 ? 84.220 9.873 -74.229 1.00 64.88 1521 PRO A O 1
ATOM 11973 N N . ASN A 1 1522 ? 86.112 10.992 -73.827 1.00 67.81 1522 ASN A N 1
ATOM 11974 C CA . ASN A 1 1522 ? 85.534 11.969 -72.898 1.00 67.81 1522 ASN A CA 1
ATOM 11975 C C . ASN A 1 1522 ? 85.396 13.384 -73.503 1.00 67.81 1522 ASN A C 1
ATOM 11977 O O . ASN A 1 1522 ? 85.296 14.371 -72.775 1.00 67.81 1522 ASN A O 1
ATOM 11981 N N . ALA A 1 1523 ? 85.420 13.512 -74.837 1.00 72.00 1523 ALA A N 1
ATOM 11982 C CA . ALA A 1 1523 ? 85.257 14.797 -75.516 1.00 72.00 1523 ALA A CA 1
ATOM 11983 C C . ALA A 1 1523 ? 83.775 15.120 -75.767 1.00 72.00 1523 ALA A C 1
ATOM 11985 O O . ALA A 1 1523 ? 83.131 14.532 -76.636 1.00 72.00 1523 ALA A O 1
ATOM 11986 N N . VAL A 1 1524 ? 83.259 16.108 -75.033 1.00 78.69 1524 VAL A N 1
ATOM 11987 C CA . VAL A 1 1524 ? 81.936 16.693 -75.278 1.00 78.69 1524 VAL A CA 1
ATOM 11988 C C . VAL A 1 1524 ? 81.984 17.551 -76.545 1.00 78.69 1524 VAL A C 1
ATOM 11990 O O . VAL A 1 1524 ? 82.808 18.458 -76.659 1.00 78.69 1524 VAL A O 1
ATOM 11993 N N . VAL A 1 1525 ? 81.081 17.288 -77.488 1.00 82.81 1525 VAL A N 1
ATOM 11994 C CA . VAL A 1 1525 ? 80.896 18.083 -78.707 1.00 82.81 1525 VAL A CA 1
ATOM 11995 C C . VAL A 1 1525 ? 79.705 19.013 -78.505 1.00 82.81 1525 VAL A C 1
ATOM 11997 O O . VAL A 1 1525 ? 78.615 18.553 -78.172 1.00 82.81 1525 VAL A O 1
ATOM 12000 N N . GLN A 1 1526 ? 79.896 20.316 -78.711 1.00 85.44 1526 GLN A N 1
ATOM 12001 C CA . GLN A 1 1526 ? 78.839 21.316 -78.566 1.00 85.44 1526 GLN A CA 1
ATOM 12002 C C . GLN A 1 1526 ? 78.673 22.127 -79.855 1.00 85.44 1526 GLN A C 1
ATOM 12004 O O . GLN A 1 1526 ? 79.515 22.957 -80.202 1.00 85.44 1526 GLN A O 1
ATOM 12009 N N . ALA A 1 1527 ? 77.540 21.920 -80.521 1.00 85.12 1527 ALA A N 1
ATOM 12010 C CA . ALA A 1 1527 ? 77.098 22.689 -81.674 1.00 85.12 1527 ALA A CA 1
ATOM 12011 C C . ALA A 1 1527 ? 75.934 23.622 -81.300 1.00 85.12 1527 ALA A C 1
ATOM 12013 O O . ALA A 1 1527 ? 75.285 23.471 -80.263 1.00 85.12 1527 ALA A O 1
ATOM 12014 N N . CYS A 1 1528 ? 75.639 24.592 -82.162 1.00 85.25 1528 CYS A N 1
ATOM 12015 C CA . CYS A 1 1528 ? 74.465 25.446 -82.027 1.00 85.25 1528 CYS A CA 1
ATOM 12016 C C . CYS A 1 1528 ? 73.864 25.707 -83.411 1.00 85.25 1528 CYS A C 1
ATOM 12018 O O . CYS A 1 1528 ? 74.592 26.052 -84.343 1.00 85.25 1528 CYS A O 1
ATOM 12020 N N . ALA A 1 1529 ? 72.554 25.518 -83.538 1.00 86.69 1529 ALA A N 1
ATOM 12021 C CA . ALA A 1 1529 ? 71.781 25.745 -84.754 1.00 86.69 1529 ALA A CA 1
ATOM 12022 C C . ALA A 1 1529 ? 70.596 26.670 -84.457 1.00 86.69 1529 ALA A C 1
ATOM 12024 O O . ALA A 1 1529 ? 70.126 26.749 -83.320 1.00 86.69 1529 ALA A O 1
ATOM 12025 N N . GLN A 1 1530 ? 70.096 27.352 -85.484 1.00 87.00 1530 GLN A N 1
ATOM 12026 C CA . GLN A 1 1530 ? 68.948 28.244 -85.359 1.00 87.00 1530 GLN A CA 1
ATOM 12027 C C . GLN A 1 1530 ? 67.733 27.609 -86.037 1.00 87.00 1530 GLN A C 1
ATOM 12029 O O . GLN A 1 1530 ? 67.780 27.258 -87.214 1.00 87.00 1530 GLN A O 1
ATOM 12034 N N . LEU A 1 1531 ? 66.663 27.424 -85.271 1.00 86.94 1531 LEU A N 1
ATOM 12035 C CA . LEU A 1 1531 ? 65.378 26.913 -85.733 1.00 86.94 1531 LEU A CA 1
ATOM 12036 C C . LEU A 1 1531 ? 64.403 28.090 -85.812 1.00 86.94 1531 LEU A C 1
ATOM 12038 O O . LEU A 1 1531 ? 63.999 28.646 -84.794 1.00 86.94 1531 LEU A O 1
ATOM 12042 N N . THR A 1 1532 ? 64.032 28.466 -87.027 1.00 87.06 1532 THR A N 1
ATOM 12043 C CA . THR A 1 1532 ? 63.076 29.539 -87.304 1.00 87.06 1532 THR A CA 1
ATOM 12044 C C . THR A 1 1532 ? 61.688 28.931 -87.490 1.00 87.06 1532 THR A C 1
ATOM 12046 O O . THR A 1 1532 ? 61.498 28.080 -88.363 1.00 87.06 1532 THR A O 1
ATOM 12049 N N . VAL A 1 1533 ? 60.719 29.359 -86.679 1.00 85.00 1533 VAL A N 1
ATOM 12050 C CA . VAL A 1 1533 ? 59.327 28.876 -86.690 1.00 85.00 1533 VAL A CA 1
ATOM 12051 C C . VAL A 1 1533 ? 58.402 30.042 -87.034 1.00 85.00 1533 VAL A C 1
ATOM 12053 O O . VAL A 1 1533 ? 58.563 31.137 -86.505 1.00 85.00 1533 VAL A O 1
ATOM 12056 N N . LYS A 1 1534 ? 57.466 29.832 -87.962 1.00 83.38 1534 LYS A N 1
ATOM 12057 C CA . LYS A 1 1534 ? 56.622 30.870 -88.570 1.00 83.38 1534 LYS A CA 1
ATOM 12058 C C . LYS A 1 1534 ? 55.154 30.467 -88.502 1.00 83.38 1534 LYS A C 1
ATOM 12060 O O . LYS A 1 1534 ? 54.747 29.524 -89.175 1.00 83.38 1534 LYS A O 1
ATOM 12065 N N . GLY A 1 1535 ? 54.366 31.198 -87.724 1.00 75.94 1535 GLY A N 1
ATOM 12066 C CA . GLY A 1 1535 ? 52.913 31.053 -87.621 1.00 75.94 1535 GLY A CA 1
ATOM 12067 C C . GLY A 1 1535 ? 52.240 32.405 -87.827 1.00 75.94 1535 GLY A C 1
ATOM 12068 O O . GLY A 1 1535 ? 52.327 32.992 -88.906 1.00 75.94 1535 GLY A O 1
ATOM 12069 N N . GLU A 1 1536 ? 51.578 32.913 -86.789 1.00 72.81 1536 GLU A N 1
ATOM 12070 C CA . GLU A 1 1536 ? 51.090 34.301 -86.765 1.00 72.81 1536 GLU A CA 1
ATOM 12071 C C . GLU A 1 1536 ? 52.231 35.320 -86.560 1.00 72.81 1536 GLU A C 1
ATOM 12073 O O . GLU A 1 1536 ? 52.236 36.366 -87.208 1.00 72.81 1536 GLU A O 1
ATOM 12078 N N . GLU A 1 1537 ? 53.247 34.969 -85.764 1.00 73.25 1537 GLU A N 1
ATOM 12079 C CA . GLU A 1 1537 ? 54.546 35.657 -85.670 1.00 73.25 1537 GLU A CA 1
ATOM 12080 C C . GLU A 1 1537 ? 55.703 34.750 -86.152 1.00 73.25 1537 GLU A C 1
ATOM 12082 O O . GLU A 1 1537 ? 55.479 33.662 -86.688 1.00 73.25 1537 GLU A O 1
ATOM 12087 N N . THR A 1 1538 ? 56.956 35.206 -86.030 1.00 80.19 1538 THR A N 1
ATOM 12088 C CA . THR A 1 1538 ? 58.158 34.399 -86.313 1.00 80.19 1538 THR A CA 1
ATOM 12089 C C . THR A 1 1538 ? 59.030 34.299 -85.065 1.00 80.19 1538 THR A C 1
ATOM 12091 O O . THR A 1 1538 ? 59.700 35.265 -84.703 1.00 80.19 1538 THR A O 1
ATOM 12094 N N . GLU A 1 1539 ? 59.044 33.128 -84.431 1.00 79.75 1539 GLU A N 1
ATOM 12095 C CA . GLU A 1 1539 ? 59.938 32.824 -83.314 1.00 79.75 1539 GLU A CA 1
ATOM 12096 C C . GLU A 1 1539 ? 61.272 32.249 -83.817 1.00 79.75 1539 GLU A C 1
ATOM 12098 O O . GLU A 1 1539 ? 61.329 31.463 -84.768 1.00 79.75 1539 GLU A O 1
ATOM 12103 N N . PHE A 1 1540 ? 62.357 32.605 -83.129 1.00 83.19 1540 PHE A N 1
ATOM 12104 C CA . PHE A 1 1540 ? 63.698 32.091 -83.392 1.00 83.19 1540 PHE A CA 1
ATOM 12105 C C . PHE A 1 1540 ? 64.180 31.290 -82.183 1.00 83.19 1540 PHE A C 1
ATOM 12107 O O . PHE A 1 1540 ? 64.289 31.812 -81.074 1.00 83.19 1540 PHE A O 1
ATOM 12114 N N . TYR A 1 1541 ? 64.481 30.014 -82.396 1.00 80.88 1541 TYR A N 1
ATOM 12115 C CA . TYR A 1 1541 ? 64.948 29.096 -81.365 1.00 80.88 1541 TYR A CA 1
ATOM 12116 C C . TYR A 1 1541 ? 66.449 28.846 -81.526 1.00 80.88 1541 TYR A C 1
ATOM 12118 O O . TYR A 1 1541 ? 66.909 28.373 -82.568 1.00 80.88 1541 TYR A O 1
ATOM 12126 N N . ARG A 1 1542 ? 67.226 29.145 -80.482 1.00 85.44 1542 ARG A N 1
ATOM 12127 C CA . ARG A 1 1542 ? 68.670 28.900 -80.426 1.00 85.44 1542 ARG A CA 1
ATOM 12128 C C . ARG A 1 1542 ? 68.917 27.511 -79.845 1.00 85.44 1542 ARG A C 1
ATOM 12130 O O . ARG A 1 1542 ? 69.003 27.335 -78.630 1.00 85.44 1542 ARG A O 1
ATOM 12137 N N . VAL A 1 1543 ? 69.000 26.516 -80.720 1.00 85.31 1543 VAL A N 1
ATOM 12138 C CA . VAL A 1 1543 ? 69.112 25.107 -80.340 1.00 85.31 1543 VAL A CA 1
ATOM 12139 C C . VAL A 1 1543 ? 70.578 24.736 -80.131 1.00 85.31 1543 VAL A C 1
ATOM 12141 O O . VAL A 1 1543 ? 71.341 24.556 -81.081 1.00 85.31 1543 VAL A O 1
ATOM 12144 N N . THR A 1 1544 ? 70.970 24.600 -78.870 1.00 85.75 1544 THR A N 1
ATOM 12145 C CA . THR A 1 1544 ? 72.275 24.080 -78.460 1.00 85.75 1544 THR A CA 1
ATOM 12146 C C . THR A 1 1544 ? 72.225 22.556 -78.483 1.00 85.75 1544 THR A C 1
ATOM 12148 O O . THR A 1 1544 ? 71.439 21.943 -77.763 1.00 85.75 1544 THR A O 1
ATOM 12151 N N . LEU A 1 1545 ? 73.064 21.933 -79.305 1.00 86.44 1545 LEU A N 1
ATOM 12152 C CA . LEU A 1 1545 ? 73.218 20.483 -79.347 1.00 86.44 1545 LEU A CA 1
ATOM 12153 C C . LEU A 1 1545 ? 74.489 20.117 -78.588 1.00 86.44 1545 LEU A C 1
ATOM 12155 O O . LEU A 1 1545 ? 75.582 20.516 -78.982 1.00 86.44 1545 LEU A O 1
ATOM 12159 N N . VAL A 1 1546 ? 74.341 19.368 -77.503 1.00 86.25 1546 VAL A N 1
ATOM 12160 C CA . VAL A 1 1546 ? 75.452 18.797 -76.740 1.00 86.25 1546 VAL A CA 1
ATOM 12161 C C . VAL A 1 1546 ? 75.488 17.308 -77.033 1.00 86.25 1546 VAL A C 1
ATOM 12163 O O . VAL A 1 1546 ? 74.451 16.649 -77.062 1.00 86.25 1546 VAL A O 1
ATOM 12166 N N . ALA A 1 1547 ? 76.669 16.753 -77.248 1.00 82.75 1547 ALA A N 1
ATOM 12167 C CA . ALA A 1 1547 ? 76.822 15.324 -77.423 1.00 82.75 1547 ALA A CA 1
ATOM 12168 C C . ALA A 1 1547 ? 78.063 14.786 -76.729 1.00 82.75 1547 ALA A C 1
ATOM 12170 O O . ALA A 1 1547 ? 79.092 15.456 -76.651 1.00 82.75 1547 ALA A O 1
ATOM 12171 N N . LEU A 1 1548 ? 77.937 13.575 -76.201 1.00 82.94 1548 LEU A N 1
ATOM 12172 C CA . LEU A 1 1548 ? 78.962 12.919 -75.401 1.00 82.94 1548 LEU A CA 1
ATOM 12173 C C . LEU A 1 1548 ? 78.862 11.395 -75.559 1.00 82.94 1548 LEU A C 1
ATOM 12175 O O . LEU A 1 1548 ? 77.749 10.864 -75.647 1.00 82.94 1548 LEU A O 1
ATOM 12179 N N . PRO A 1 1549 ? 79.991 10.673 -75.615 1.00 71.19 1549 PRO A N 1
ATOM 12180 C CA . PRO A 1 1549 ? 80.001 9.238 -75.365 1.00 71.19 1549 PRO A CA 1
ATOM 12181 C C . PRO A 1 1549 ? 79.528 8.944 -73.937 1.00 71.19 1549 PRO A C 1
ATOM 12183 O O . PRO A 1 1549 ? 79.815 9.720 -73.026 1.00 71.19 1549 PRO A O 1
ATOM 12186 N N . ASP A 1 1550 ? 78.818 7.835 -73.739 1.00 65.25 1550 ASP A N 1
ATOM 12187 C CA . ASP A 1 1550 ? 78.510 7.324 -72.399 1.00 65.25 1550 ASP A CA 1
ATOM 12188 C C . ASP A 1 1550 ? 79.391 6.094 -72.126 1.00 65.25 1550 ASP A C 1
ATOM 12190 O O . ASP A 1 1550 ? 79.315 5.098 -72.846 1.00 65.25 1550 ASP A O 1
ATOM 12194 N N . GLU A 1 1551 ? 80.282 6.183 -71.134 1.00 55.50 1551 GLU A N 1
ATOM 12195 C CA . GLU A 1 1551 ? 81.320 5.170 -70.847 1.00 55.50 1551 GLU A CA 1
ATOM 12196 C C . GLU A 1 1551 ? 80.873 4.162 -69.758 1.00 55.50 1551 GLU A C 1
ATOM 12198 O O . GLU A 1 1551 ? 81.673 3.383 -69.242 1.00 55.50 1551 GLU A O 1
ATOM 12203 N N . GLN A 1 1552 ? 79.584 4.159 -69.384 1.00 50.91 1552 GLN A N 1
ATOM 12204 C CA . GLN A 1 1552 ? 79.041 3.362 -68.274 1.00 50.91 1552 GLN A CA 1
ATOM 12205 C C . GLN A 1 1552 ? 78.004 2.321 -68.720 1.00 50.91 1552 GLN A C 1
ATOM 12207 O O . GLN A 1 1552 ? 76.797 2.486 -68.553 1.00 50.91 1552 GLN A O 1
ATOM 12212 N N . THR A 1 1553 ? 78.482 1.188 -69.242 1.00 37.41 1553 THR A N 1
ATOM 12213 C CA . THR A 1 1553 ? 77.661 -0.030 -69.418 1.00 37.41 1553 THR A CA 1
ATOM 12214 C C . THR A 1 1553 ? 78.512 -1.299 -69.253 1.00 37.41 1553 THR A C 1
ATOM 12216 O O . THR A 1 1553 ? 78.626 -2.128 -70.153 1.00 37.41 1553 THR A O 1
ATOM 12219 N N . ALA A 1 1554 ? 79.178 -1.417 -68.098 1.00 35.06 1554 ALA A N 1
ATOM 12220 C CA . ALA A 1 1554 ? 80.093 -2.518 -67.771 1.00 35.06 1554 ALA A CA 1
ATOM 12221 C C . ALA A 1 1554 ? 80.032 -2.939 -66.282 1.00 35.06 1554 ALA A C 1
ATOM 12223 O O . ALA A 1 1554 ? 81.066 -3.205 -65.666 1.00 35.06 1554 ALA A O 1
ATOM 12224 N N . LEU A 1 1555 ? 78.820 -2.980 -65.715 1.00 33.44 1555 LEU A N 1
ATOM 12225 C CA . LEU A 1 1555 ? 78.464 -3.587 -64.423 1.00 33.44 1555 LEU A CA 1
ATOM 12226 C C . LEU A 1 1555 ? 77.063 -4.208 -64.521 1.00 33.44 1555 LEU A C 1
ATOM 12228 O O . LEU A 1 1555 ? 76.221 -3.585 -65.205 1.00 33.44 1555 LEU A O 1
#

InterPro domains:
  IPR013783 Immunoglobulin-like fold [G3DSA:2.60.40.10] (605-762)
  IPR013783 Immunoglobulin-like fold [G3DSA:2.60.40.10] (875-978)
  IPR013783 Immunoglobulin-like fold [G3DSA:2.60.40.10] (979-1066)
  IPR013783 Immunoglobulin-like fold [G3DSA:2.60.40.10] (1184-1280)
  IPR013783 Immunoglobulin-like fold [G3DSA:2.60.40.10] (1283-1404)
  IPR056306 CFAP74, second Ig-like domain [PF24770] (611-660)
  IPR056306 CFAP74, second Ig-like domain [PF24770] (679-762)
  IPR056307 CFAP74, third Ig-like domain [PF24778] (767-879)
  IPR056310 CFAP74, fourth Ig-like domain [PF24798] (885-981)
  IPR059255 CFAP74, first Ig-like domain [PF24771] (506-602)

Foldseek 3Di:
DDDDDDDDDDDDDDDDDDDDDDDPPDDPDDPVNLVVPPDDDDDDDDDDDDDDDDDDDDDPPPPPVVVVLVVVLVSVVVSVVVLVVLLVVLVVQLVVLVVVLVVLVVVLVVLVVVLVVLVVVLVVVVVVVPPPVNVVSVVSNVVSVVVNVVSVVVNVVSVVSNVVSVVSSVVSVVVVVVCVVVVVVSVVSCVVVVVVVQLVVQVVVVVLLQCLLNPQLLPVVVPVCCPPLPDPCVDPVVVVSVVVVVVVVVVVVVSSSHSSNVVSVVVVVVVVVVVVVVVVVVVVVVVVVVVVVVVVVVVVVVVVVVVVVVVVVVVLVVQLVVCVVVVHPSVVVVVVVVVVVVVVVVVVVVVCVVVVVVCVVVVLQVVLVVVVVVVPDDDDDDDGDDDDDDDDDPDDDDDDDDDDDDDDDDDDDDDDDDDDDDDDDDDDDDDDDDDDDDDDDDDDDPPDDPDPDDPDDDPDDDDDDPDDDPDDDDDDDDDDDDDDDDDDDDDDDDDDDDPDDPDDQWQKVVLEAEAEADDAQDKDKDKIKIAGQDQAWKWKDWPFWDPQCRVFKDKADDTDDTAHHGDMDMIMIMGHHNDQDKDWTWTWMAMPVGIDIRIYTHHHFDWDKDKPALEAEPEEDAQQDKDKDKIKIWTQTQAKKKKAKDWPPPPPPPDDDDDDDDDDDDDDDDDDDDDDDDDDDDDDDDDDDDDDDDDDDDDDDDDDDAQKDKPPPRIDMHHHRGMDITMIMGNHNDQAKHKIKMWMDIPGPVDDIRIHIYIYGHDHDFKAWSAQEAEQEEAEAQDKTKDKTKMFGQAQAKKKKAKDFDPLCPVFKDKPPRIDIAGHGGMDIIMIMGHHHPCSCVSPVPAADPVFQKGKGKIWIDIPPDPDIYIGIYIYRYWYADKDKPDQEAEQEEDELVGKGKDKIKIWGQTQAKWWKAKPPDDPQKAKDDSSRTDIAHHGRMDIIMIMGRDNDFDKDWDKIWMATPVGDIDIHTYIYGYFYAQKDKPAQEDAAEEAEAQFKDKDKMKIFGQADPPPPDFQKKKKAKDDDPPDLKDKVPRMDIDTHGDMDMIMIMRRHHDDLLQLLVLLLVVVVVVVVVVVVPPPDDDDDDDDDDDDDDDDDDDDDDDDDPDDDDSVNDDDVDLSSLVSRVVCLLVDDKDKDKDKIKIFMDRDPDPDDPPGDVRNIGIHIYIYIYDRDQKFWPPPSRDLEAEPEEAEAQDKDKDKTKMFGSDQAWWFKDKDDDPPPAQKDWPDDGGIAHHRGMDIIIIMGHHNDFAKDWDWMWIDTPNGIRIHIYTYGYDHWDKDKQDAEEDEPEEDEAQDKDKDKIKIWTADQAKKKKFKDKPLPDPPDPDPDDDPQAWDAAPVPDGQKDKPPRIDIAHHRGMDIIMIMGHHNDFDQIGKIKMFMAISNRDTPHIYIYGYGYDNAQKDKDDADDPDDRHDDPDPPVPPDDDDDDDQDAAEGEHEFEWEADPNATDWTKTKMKMAGEDDPPDPDFWWKKKAKPPCVVVVVQQKDWPPRIDTYTYPGIDIIMIIGGHDPPDDQFDKDKDWIWMWMDTPHIHIHTYIYIYHYDPDDDD

Secondary structure (DSSP, 8-state):
------------------------------HHHHTTT-S----------------------SSSHHHHHHHHHHHHHHHHHHHHHHHHHHHHHHHHHHHHHHHHHHHHHHHHHHHHHHHHHHHHHHHHT-HHHHHHHHHHHHHHHHHHHHHHHHHHHHHHHHHHHHHHHHHHHHHHHHHHHHHHHHHHHHHHHHHHHHHHHHHHHTTTTTSSTTTSHHHHHHHHHHHGGGTGGGTTTHHHHHHHHHHHHHHHHHGGGSTTHHHHHHHHHHHHHHHHHHHHHHHHHHHHHHHHHHHHHHHHHHHHHHHHHHHHHHHHHHHHHHHHHTTS-HHHHHHHHHHHHHHHHHHHHHHHHHHHHHHHHHHHHHHHHHHHHTTSS---S----------------------------------------------------------------S-S-S-TTSS-S---S-----------------------------------------S-SEEEESSSEEEEEE-TT--EEEEEEEEE-SSS-B--EEEEE-GGGTTTEEEE----SPBPTT-EEEEEEEE---SSS-EEEEEEEEETTEEEEEEEEEEE----EEES-SEEEEEEEETT--EEEEEEEEE-SSS-EEEEEEE--------------------------------------------------------PPPSEEE-S-SEEEE-TT-EEEEEEEE---SSSEEEEEEEEEESSTTS--EEEEEEEEEE--SEEES-SEEEEEEEETT--EEEEEEEEE--SS-EEEEEE--SGGGGTEEEESSEEEEPTT-EEEEEEEE---TTHHHH-TTTB-TTT-EEEEEEEEEETT-SSPEEEEEEEEEE---EEES-SEEEEEEEETTS-EEEEEEEEE-SSS-EEEEEES--TTEEEESGGGEEEEPTT-EEEEEEEE--SSSEEEEEEEEEEETTS-EEEEEEEEEEE--SEEES-SEEEEEEEETT--EEEEEEEEE-S-TTSSS---EEEEE---TT-SEEEESSEEEE-TT-EEEEEEEE-----HHHHHHHHHHHHHHHHHHHHTTSSS-------------------------PPPPGGGS-TT-HHHHHHHHHHHHH---EEEEEEEEEEEE----SS-----TTS-EEEEEEEEEE--SEEE-SGGG-SEEEEEEEETT--EEEEEEEEE-SSS-B--EEPPPPTTSSEEE-S----B-TT-EEEEEEEE--SSSSEEEEEEEEE-SS-EEEEEEEEEEE---EEES--EEEEEEEEETT--EEEEEEEEE-SSS-EEEEEEEGGG-------S--TT-----TTSS-SEEEESSEEEE-TT-EEEEEEEE--SS-EEEEEEEEEEEETTS-EEEEEEEEEEEESSSEEEE-SB--S-SS--SS-GGGS----------EEEEEEEEE-EETTEE--EEEEEEEEEPPPSS--S-PPEEEEEE-THHHHTTTEEEESSEEEE-TT-EEEEEEEE-PPTT--TT--EEEEEEEEEESSSEEEEEEEEEEEE------

Sequence (1555 aa):
MDVSNISADLSTSYNSNVSGPQEHTDVEGTLEEIFRFEDGFSDGFDSSEWEVSDGENKTDADGEMRHTDKIHTMKLQKTLAQLDMFYQQKKLNVLQAKEELKAFHLHVSELEEQRDKIEEQMENEKQAGNSVPLFRLRAQLKRVCAELQAEEDLGDHLEMVLKEHELELCQVEVELGRFLDLRQELELEEKTIQSQDQKTQKLRFQREKRVIRGRRHKAHQDEIEREKLLQEQMDLQKKQQEQALASHLKAAVYLKQTLQRIKQKDAEAEERKQELLKKRKTAVMALKASYAATQESINARKQRQKASEQIQREQEQQMKEWLEARGMNSTEHLHRLKLQERHSKRNEEFEEKRRARQMEIVAKLLLERNEEKHKKAPAPIHGKKQPGKLLQDILSSSEHTKREQRHEVLSPRASFVSSRSDSISEVSFSPECVEMKDEDDGDMSLAQPEFTGLWEHKHTDYMASSDENIELETSHTTMKTKLNKSSASKAEKKTVKSRESKGPPFISKPEVILFKDWEVGRIYKKKVTLTNVTYGTNYCKLIGVSDNLRDHVSVSFEPPGPMSAGMACELEAIFRPSVDVDLDGVIHFQSAAGPFSVPIKCSRKKCEMVVDQCFVDFGTHVVGQTVSRMITMTNRGALGTRYTLTPVSSLQQTPVSGKTDVEMPSLNEEKAEITSESPIRGPDEVLMADPESVETKVMQSTIEPPEISIGQASEGEVGPFMSVRVPIIFTPTIPGEAKLDFQITFSQPECEPIDISAHGVAESVPVWVNNPNIDLKICTYDRLYQDGIQVQSRASTALRLTFKVCKEMRNHMSIQPKTGLIQAKSSFTAQLKFLPRPSLYADAKSFFNEDTGVLEVPLTVQVADQVKPVLFTAHAVVTSSDLRFDRSEVDFGHCSIYECVQTAVRLTNCSLLPQEFGFVGIPKFIDVQPNDGFGTLLPSQSMDIYLIFSALKAGEHNFTLTCKTSINRDFQLCCRAVGVQPSLKLSDTVLEFGDTALGDRRTAVLFVEDQRPTQTHEPTERLFTFSVPEDSDFTIAPSSGRLLPGQRRLVQVTFSPALSDDMIKAEALRRRDESQSDRQQTDSKSKSESPLTVMKDQISKATPANESSFHSWSPADIQIDSSEYLSAKASLLRSFTERHVRHLVPCFTSTSDTTEEPRHSPHETLHVELRGLAVRPALLLISESGHNTLHFRTLAVGQKVVKKVIIQNISSQTVTLSSSLLDVNGPFSVLNAMRSIAPEDKHTLLIAFTPLLAKKYCETLEVSCSQMTLELTLLGEAVDPIITCSHEGLLDFDWVPENESTSQVFRLQNVSSVDVQFSVLLESLCPSEQKLSSTAAVGVQNYSGLSVFGVSPAGGVISPAGAADITVTFHPDHRSLHYRDQLRVQISSMQTLCKLELRGSSCRHNMFVCGGDPVDVSYESLIPSHIYTPGHTHHQESTSLLLTLRSEYQEGKAIAATRKLHIGCVYSCKTSTKKGVEFMWENLSAVEQQGFRVTPAQGSVDAGQRRPVTVTWTPPAGLAPNAVVQACAQLTVKGEETEFYRVTLVALPDEQTAL

Organism: Danio rerio (NCBI:txid7955)

Radius of gyration: 62.8 Å; chains: 1; bounding box: 182×118×170 Å

pLDDT: mean 71.69, std 21.42, range [25.22, 94.06]